Protein 4RHJ (pdb70)

Secondary structure (DSSP, 8-state):
--SSHHHHHHHHTSPPP-TT-SS----EEEEE--TTS-S---THHHHHSS--B-SSS-EEEEESSS--PPP-TTS-EEEEEEEEESS-TTS-S----HHHHHHHHHHHHHHHHTTT-EEEEESSSSTTTHHHHHHHHHH-SSSPEEEEEE-SS---SSTTSHHHHHHHTT-EEEEEEES-----HHHHHHHHHTT-EEE--------SPEEEEEEGGGB-TTT---SSS--SS-B-HHHHHHHHHT---S-EEEEEEE---GGG--B-TTS-BHHHHHHHHHHHHHH--/--TTHHHHHHHHTSPPPPTT--SS---EEEEE--TTS-S---HHHHHHHS--B-SSS-EEEEESSS--PPPPSSS-EEEEEEEEESSPTT----TTTTHHHHHHHHHHHHHHT-EEEEESSSSTHHHHHHHHHHHH-SSS--EEEEE-SS---SSTTSTTHHHHTTT--SEEEEES-----HHHHHHHHHTT-EEE--------S-EEEEEEGGGB-TTT---SSS--SS-B-HHHHHHHHHT---S-EEEEEEE---GGGS-B-TTS-BHHHHHHHHHHHHHHH-/-TTSHHHHHHHHTSPPP-STTTT-S--EEEEE--TTS-S---HHHHHHHS--B-SSS-EEEEESSSPP----TTS-EEEEEEEEESS-TTS--SPPPHHHHHHHHHHHHHHHHHTT-EEEEESSSSTHHHHHHHHHHHH-SS---EEEEE-SS---SSTTSHHHHHHTTT--SEEEEES-----TTHHHHHHHHT-EEE-------S-EEEEEEGGGB-TTT---SSS--SS-B-HHHHHHHHHT--SS-EEEEEEE---GGG--B-TTS-BHHHHHHHHHHHHHH-/-GGGHHHHHHHHTPPPP-GGGTTS---EEEEE--TTS-S---HHHHHHHS-SB-SSS-EEEEESSS--PPP-SSS-EEEEEEEEESS-TTS-S----HHHHHHHHHHHHHHHHHTT-EEEEESSSSTHHHHHHHHHHHH-SSS--EEEEE-SS---SSTTSHHHHHHHTT--SEEEEES-----HHHHHHHHHTT-EEE-TT-----SS-EEEEEEGGGB-TTT---SSS--SS-B-HHHHHHHHHT---S-EEEEEEE---GGG--B-TTS-BHHHHHHHHHHHHHHT-/-HHHHHHHHHHHTPPPP-SSSSS----EEEEE--TTS-S---HHHHHHTS--B-SSS-EEEEESSSPPP---TTS-EEEEEEEEESS-SSS-S-PPPHHHHHHHHHHHHHHHHHHTPEEEEESSSSTHHHHHHHHHHHH-SSS--EEEEE-SS---SSTTSHHHHHHHTT--SEEEEES-----HHHHHHHTTS--EEE------S-EEEEEEGGGB-TTT---SSS--SS-B-HHHHHHHHHT--SS-EEEEEEE---GGG--B-TTS-BHHHHHHHHHHHHHH--/--SSHHHHHHHHTPPPP-GGGTT----EEEEE--TTS-S---HHHHHHHS--B-SSS-EEEEESSS------SSS-EEEEEEEEESS-TTSTT----HHHHHHHHHHHHHHHHHTTPEEEEESSSSHHHHHHHHHHHHH-SSS--EEEEE-SS---SSTTSHHHHHHHTT--SEEEEES-----HHHHHHHHHTT-EEE------SS-EEEEEEGGGB-TTT---SSS--SS-B-HHHHHHHHHT--SS-EEEEEEE---GGG--B-TTS-BHHHHHHHHHHHHHHH-

Radius of gyration: 42.51 Å; Cα contacts (8 Å, |Δi|>4): 3645; chains: 6; bounding box: 91×120×102 Å

Structure (mmCIF, N/CA/C/O backbone):
data_4RHJ
#
_entry.id   4RHJ
#
_cell.length_a   139.243
_cell.length_b   139.243
_cell.length_c   90.167
_cell.angle_alpha   90.00
_cell.angle_beta   90.00
_cell.angle_gamma   120.00
#
_symmetry.space_group_name_H-M   'P 3'
#
loop_
_entity.id
_entity.type
_entity.pdbx_description
1 polymer Arginase
2 non-polymer 1,2-ETHANEDIOL
3 water water
#
loop_
_atom_site.group_PDB
_atom_site.id
_atom_site.type_symbol
_atom_site.label_atom_id
_atom_site.label_alt_id
_atom_site.label_comp_id
_atom_site.label_asym_id
_atom_site.label_entity_id
_atom_site.label_seq_id
_atom_site.pdbx_PDB_ins_code
_atom_site.Cartn_x
_atom_site.Cartn_y
_atom_site.Cartn_z
_atom_site.occupancy
_atom_site.B_iso_or_equiv
_atom_site.auth_seq_id
_atom_site.auth_comp_id
_atom_site.auth_asym_id
_atom_site.auth_atom_id
_atom_site.pdbx_PDB_model_num
ATOM 1 N N . SER A 1 19 ? 32.784 -34.557 27.750 1.00 32.75 -1 SER A N 1
ATOM 2 C CA . SER A 1 19 ? 33.571 -34.405 28.970 1.00 40.40 -1 SER A CA 1
ATOM 3 C C . SER A 1 19 ? 33.522 -32.975 29.485 1.00 34.23 -1 SER A C 1
ATOM 4 O O . SER A 1 19 ? 33.358 -32.029 28.713 1.00 30.17 -1 SER A O 1
ATOM 7 N N . HIS A 1 20 ? 33.666 -32.830 30.797 1.00 30.09 0 HIS A N 1
ATOM 8 C CA . HIS A 1 20 ? 33.677 -31.521 31.414 1.00 41.84 0 HIS A CA 1
ATOM 9 C C . HIS A 1 20 ? 35.025 -30.878 31.166 1.00 36.59 0 HIS A C 1
ATOM 10 O O . HIS A 1 20 ? 35.212 -29.678 31.368 1.00 38.25 0 HIS A O 1
ATOM 17 N N . MET A 1 21 ? 35.962 -31.698 30.713 1.00 30.67 1 MET A N 1
ATOM 18 C CA . MET A 1 21 ? 37.321 -31.253 30.456 1.00 53.68 1 MET A CA 1
ATOM 19 C C . MET A 1 21 ? 37.405 -30.307 29.260 1.00 51.18 1 MET A C 1
ATOM 20 O O . MET A 1 21 ? 38.183 -29.346 29.260 1.00 34.29 1 MET A O 1
ATOM 25 N N . PHE A 1 22 ? 36.584 -30.580 28.253 1.00 34.71 2 PHE A N 1
ATOM 26 C CA . PHE A 1 22 ? 36.651 -29.859 26.997 1.00 36.97 2 PHE A CA 1
ATOM 27 C C . PHE A 1 22 ? 35.807 -28.602 27.025 1.00 36.87 2 PHE A C 1
ATOM 28 O O . PHE A 1 22 ? 35.915 -27.761 26.133 1.00 27.18 2 PHE A O 1
ATOM 36 N N . SER A 1 23 ? 34.977 -28.489 28.059 1.00 36.02 3 SER A N 1
ATOM 37 C CA . SER A 1 23 ? 34.028 -27.390 28.198 1.00 33.19 3 SER A CA 1
ATOM 38 C C . SER A 1 23 ? 34.650 -26.047 27.841 1.00 26.35 3 SER A C 1
ATOM 39 O O . SER A 1 23 ? 34.144 -25.326 26.976 1.00 29.64 3 SER A O 1
ATOM 42 N N . LYS A 1 24 ? 35.768 -25.741 28.491 1.00 31.64 4 LYS A N 1
ATOM 43 C CA . LYS A 1 24 ? 36.510 -24.515 28.241 1.00 31.89 4 LYS A CA 1
ATOM 44 C C . LYS A 1 24 ? 37.074 -24.486 26.827 1.00 24.73 4 LYS A C 1
ATOM 45 O O . LYS A 1 24 ? 37.140 -23.419 26.222 1.00 29.91 4 LYS A O 1
ATOM 51 N N . PHE A 1 25 ? 37.479 -25.641 26.297 1.00 29.03 5 PHE A N 1
ATOM 52 C CA . PHE A 1 25 ? 37.911 -25.689 24.900 1.00 25.28 5 PHE A CA 1
ATOM 53 C C . PHE A 1 25 ? 36.690 -25.499 24.018 1.00 26.28 5 PHE A C 1
ATOM 54 O O . PHE A 1 25 ? 36.708 -24.721 23.065 1.00 31.57 5 PHE A O 1
ATOM 62 N N . LEU A 1 26 ? 35.627 -26.220 24.355 1.00 33.81 6 LEU A N 1
ATOM 63 C CA . LEU A 1 26 ? 34.376 -26.141 23.620 1.00 30.47 6 LEU A CA 1
ATOM 64 C C . LEU A 1 26 ? 33.793 -24.728 23.608 1.00 29.89 6 LEU A C 1
ATOM 65 O O . LEU A 1 26 ? 33.433 -24.230 22.544 1.00 31.96 6 LEU A O 1
ATOM 70 N N . MET A 1 27 ? 33.716 -24.092 24.780 1.00 29.41 7 MET A N 1
ATOM 71 C CA . MET A 1 27 ? 33.225 -22.713 24.916 1.00 24.64 7 MET A CA 1
ATOM 72 C C . MET A 1 27 ? 33.997 -21.758 24.024 1.00 26.89 7 MET A C 1
ATOM 73 O O . MET A 1 27 ? 33.467 -20.760 23.544 1.00 40.78 7 MET A O 1
ATOM 78 N N . ASN A 1 28 ? 35.258 -22.094 23.802 1.00 37.95 8 ASN A N 1
ATOM 79 C CA . ASN A 1 28 ? 36.184 -21.275 23.043 1.00 32.52 8 ASN A CA 1
ATOM 80 C C . ASN A 1 28 ? 36.072 -21.455 21.522 1.00 33.53 8 ASN A C 1
ATOM 81 O O . ASN A 1 28 ? 36.097 -20.473 20.777 1.00 36.78 8 ASN A O 1
ATOM 86 N N . VAL A 1 29 ? 35.951 -22.702 21.068 1.00 33.94 9 VAL A N 1
ATOM 87 C CA . VAL A 1 29 ? 35.900 -22.995 19.633 1.00 37.89 9 VAL A CA 1
ATOM 88 C C . VAL A 1 29 ? 34.668 -22.366 18.979 1.00 34.08 9 VAL A C 1
ATOM 89 O O . VAL A 1 29 ? 34.722 -21.897 17.840 1.00 29.61 9 VAL A O 1
ATOM 93 N N . LYS A 1 30 ? 33.567 -22.331 19.716 1.00 31.81 10 LYS A N 1
ATOM 94 C CA . LYS A 1 30 ? 32.313 -21.883 19.152 1.00 35.82 10 LYS A CA 1
ATOM 95 C C . LYS A 1 30 ? 32.405 -20.428 18.719 1.00 25.79 10 LYS A C 1
ATOM 96 O O . LYS A 1 30 ? 32.141 -20.105 17.567 1.00 34.96 10 LYS A O 1
ATOM 102 N N . GLY A 1 31 ? 32.811 -19.560 19.638 1.00 36.89 11 GLY A N 1
ATOM 103 C CA . GLY A 1 31 ? 32.726 -18.121 19.431 1.00 51.21 11 GLY A CA 1
ATOM 104 C C . GLY A 1 31 ? 33.851 -17.396 18.707 1.00 19.95 11 GLY A C 1
ATOM 105 O O . GLY A 1 31 ? 34.018 -16.191 18.879 1.00 21.85 11 GLY A O 1
ATOM 106 N N . VAL A 1 32 ? 34.617 -18.116 17.896 1.00 26.36 12 VAL A N 1
ATOM 107 C CA . VAL A 1 32 ? 35.715 -17.501 17.153 1.00 30.19 12 VAL A CA 1
ATOM 108 C C . VAL A 1 32 ? 35.152 -16.770 15.939 1.00 30.26 12 VAL A C 1
ATOM 109 O O . VAL A 1 32 ? 34.391 -17.348 15.171 1.00 25.76 12 VAL A O 1
ATOM 113 N N . THR A 1 33 ? 35.506 -15.495 15.790 1.00 15.27 13 THR A N 1
ATOM 114 C CA . THR A 1 33 ? 34.936 -14.660 14.739 1.00 35.04 13 THR A CA 1
ATOM 115 C C . THR A 1 33 ? 35.225 -15.308 13.400 1.00 29.64 13 THR A C 1
ATOM 116 O O . THR A 1 33 ? 36.372 -15.589 13.082 1.00 37.40 13 THR A O 1
ATOM 120 N N . PRO A 1 34 ? 34.170 -15.580 12.625 1.00 40.05 14 PRO A N 1
ATOM 121 C CA . PRO A 1 34 ? 34.314 -16.306 11.364 1.00 31.31 14 PRO A CA 1
ATOM 122 C C . PRO A 1 34 ? 35.257 -15.643 10.363 1.00 32.26 14 PRO A C 1
ATOM 123 O O . PRO A 1 34 ? 35.444 -14.425 10.362 1.00 35.38 14 PRO A O 1
ATOM 127 N N . ARG A 1 35 ? 35.856 -16.482 9.529 1.00 24.93 15 ARG A N 1
ATOM 128 C CA . ARG A 1 35 ? 36.610 -16.056 8.373 1.00 17.53 15 ARG A CA 1
ATOM 129 C C . ARG A 1 35 ? 35.760 -15.114 7.526 1.00 36.30 15 ARG A C 1
ATOM 130 O O . ARG A 1 35 ? 34.637 -15.459 7.159 1.00 61.81 15 ARG A O 1
ATOM 138 N N . GLY A 1 36 ? 36.280 -13.924 7.230 1.00 31.28 16 GLY A N 1
ATOM 139 C CA . GLY A 1 36 ? 35.521 -12.925 6.492 1.00 28.36 16 GLY A CA 1
ATOM 140 C C . GLY A 1 36 ? 35.737 -12.896 4.988 1.00 23.73 16 GLY A C 1
ATOM 141 O O . GLY A 1 36 ? 36.297 -13.826 4.400 1.00 27.73 16 GLY A O 1
ATOM 142 N N . SER A 1 37 ? 35.296 -11.803 4.371 1.00 28.67 17 SER A N 1
ATOM 143 C CA . SER A 1 37 ? 35.403 -11.603 2.925 1.00 45.29 17 SER A CA 1
ATOM 144 C C . SER A 1 37 ? 36.807 -11.192 2.474 1.00 52.75 17 SER A C 1
ATOM 145 O O . SER A 1 37 ? 37.057 -11.027 1.279 1.00 32.44 17 SER A O 1
ATOM 148 N N . ASP A 1 38 ? 37.714 -11.011 3.432 1.00 60.04 18 ASP A N 1
ATOM 149 C CA . ASP A 1 38 ? 39.132 -10.799 3.135 1.00 41.98 18 ASP A CA 1
ATOM 150 C C . ASP A 1 38 ? 39.661 -12.010 2.384 1.00 40.96 18 ASP A C 1
ATOM 151 O O . ASP A 1 38 ? 40.551 -11.906 1.540 1.00 40.43 18 ASP A O 1
ATOM 156 N N . TRP A 1 39 ? 39.089 -13.164 2.710 1.00 38.98 19 TRP A N 1
ATOM 157 C CA . TRP A 1 39 ? 39.344 -14.390 1.985 1.00 28.25 19 TRP A CA 1
ATOM 158 C C . TRP A 1 39 ? 38.240 -14.634 0.958 1.00 36.68 19 TRP A C 1
ATOM 159 O O . TRP A 1 39 ? 37.135 -15.038 1.317 1.00 38.43 19 TRP A O 1
ATOM 170 N N . ALA A 1 40 ? 38.549 -14.374 -0.312 1.00 55.37 20 ALA A N 1
ATOM 171 C CA . ALA A 1 40 ? 37.679 -14.719 -1.442 1.00 44.97 20 ALA A CA 1
ATOM 172 C C . ALA A 1 40 ? 38.433 -15.598 -2.442 1.00 37.27 20 ALA A C 1
ATOM 173 O O . ALA A 1 40 ? 39.395 -15.137 -3.057 1.00 42.88 20 ALA A O 1
ATOM 175 N N . ASN A 1 41 ? 37.993 -16.851 -2.600 1.00 40.17 21 ASN A N 1
ATOM 176 C CA . ASN A 1 41 ? 38.719 -17.862 -3.389 1.00 53.83 21 ASN A CA 1
ATOM 177 C C . ASN A 1 41 ? 40.158 -17.980 -2.867 1.00 46.79 21 ASN A C 1
ATOM 178 O O . ASN A 1 41 ? 41.122 -18.013 -3.632 1.00 46.98 21 ASN A O 1
ATOM 183 N N . ARG A 1 42 ? 40.276 -18.028 -1.542 1.00 38.12 22 ARG A N 1
ATOM 184 C CA . ARG A 1 42 ? 41.564 -18.001 -0.856 1.00 36.49 22 ARG A CA 1
ATOM 185 C C . ARG A 1 42 ? 41.760 -19.228 0.031 1.00 41.46 22 ARG A C 1
ATOM 186 O O . ARG A 1 42 ? 40.823 -19.666 0.700 1.00 44.69 22 ARG A O 1
ATOM 194 N N . LEU A 1 43 ? 42.984 -19.760 0.055 1.00 29.32 23 LEU A N 1
ATOM 195 C CA . LEU A 1 43 ? 43.308 -20.939 0.868 1.00 24.09 23 LEU A CA 1
ATOM 196 C C . LEU A 1 43 ? 43.574 -20.579 2.325 1.00 27.29 23 LEU A C 1
ATOM 197 O O . LEU A 1 43 ? 44.424 -19.742 2.620 1.00 30.05 23 LEU A O 1
ATOM 202 N N . GLY A 1 44 ? 42.864 -21.239 3.234 1.00 29.72 24 GLY A N 1
ATOM 203 C CA . GLY A 1 44 ? 43.019 -20.974 4.650 1.00 21.37 24 GLY A CA 1
ATOM 204 C C . GLY A 1 44 ? 41.781 -20.290 5.182 1.00 27.53 24 GLY A C 1
ATOM 205 O O . GLY A 1 44 ? 40.763 -20.249 4.498 1.00 42.94 24 GLY A O 1
ATOM 206 N N . PRO A 1 45 ? 41.857 -19.742 6.403 1.00 30.50 25 PRO A N 1
ATOM 207 C CA . PRO A 1 45 ? 43.029 -19.780 7.282 1.00 27.74 25 PRO A CA 1
ATOM 208 C C . PRO A 1 45 ? 43.174 -21.121 7.964 1.00 9.58 25 PRO A C 1
ATOM 209 O O . PRO A 1 45 ? 42.404 -22.027 7.701 1.00 22.63 25 PRO A O 1
ATOM 213 N N . VAL A 1 46 ? 44.137 -21.236 8.855 1.00 22.32 26 VAL A N 1
ATOM 214 C CA . VAL A 1 46 ? 44.333 -22.473 9.581 1.00 33.92 26 VAL A CA 1
ATOM 215 C C . VAL A 1 46 ? 43.911 -22.303 11.046 1.00 16.13 26 VAL A C 1
ATOM 216 O O . VAL A 1 46 ? 44.083 -21.242 11.630 1.00 16.04 26 VAL A O 1
ATOM 220 N N . ALA A 1 47 ? 43.314 -23.343 11.613 1.00 14.55 27 ALA A N 1
ATOM 221 C CA . ALA A 1 47 ? 42.974 -23.354 13.039 1.00 26.43 27 ALA A CA 1
ATOM 222 C C . ALA A 1 47 ? 43.574 -24.561 13.761 1.00 19.74 27 ALA A C 1
ATOM 223 O O . ALA A 1 47 ? 43.358 -25.712 13.381 1.00 20.90 27 ALA A O 1
ATOM 225 N N . LEU A 1 48 ? 44.287 -24.265 14.839 1.00 40.66 28 LEU A N 1
ATOM 226 C CA . LEU A 1 48 ? 45.141 -25.219 15.528 1.00 23.22 28 LEU A CA 1
ATOM 227 C C . LEU A 1 48 ? 44.555 -25.638 16.863 1.00 22.76 28 LEU A C 1
ATOM 228 O O . LEU A 1 48 ? 44.114 -24.804 17.635 1.00 24.81 28 LEU A O 1
ATOM 233 N N . PHE A 1 49 ? 44.570 -26.928 17.162 1.00 29.79 29 PHE A N 1
ATOM 234 C CA . PHE A 1 49 ? 44.337 -27.320 18.533 1.00 22.99 29 PHE A CA 1
ATOM 235 C C . PHE A 1 49 ? 45.148 -28.546 18.905 1.00 21.50 29 PHE A C 1
ATOM 236 O O . PHE A 1 49 ? 45.728 -29.199 18.051 1.00 22.32 29 PHE A O 1
ATOM 244 N N . GLY A 1 50 ? 45.209 -28.816 20.206 1.00 31.13 30 GLY A N 1
ATOM 245 C CA . GLY A 1 50 ? 45.954 -29.936 20.737 1.00 26.38 30 GLY A CA 1
ATOM 246 C C . GLY A 1 50 ? 45.030 -31.058 21.132 1.00 17.38 30 GLY A C 1
ATOM 247 O O . GLY A 1 50 ? 44.089 -30.863 21.880 1.00 21.97 30 GLY A O 1
ATOM 248 N N . TYR A 1 51 ? 45.321 -32.237 20.615 1.00 15.59 31 TYR A N 1
ATOM 249 C CA . TYR A 1 51 ? 44.498 -33.408 20.799 1.00 16.12 31 TYR A CA 1
ATOM 250 C C . TYR A 1 51 ? 45.294 -34.503 21.537 1.00 20.03 31 TYR A C 1
ATOM 251 O O . TYR A 1 51 ? 46.424 -34.806 21.166 1.00 22.39 31 TYR A O 1
ATOM 260 N N . GLY A 1 52 ? 44.713 -35.105 22.572 1.00 19.89 32 GLY A N 1
ATOM 261 C CA . GLY A 1 52 ? 45.496 -35.957 23.457 1.00 19.15 32 GLY A CA 1
ATOM 262 C C . GLY A 1 52 ? 45.046 -37.391 23.628 1.00 13.89 32 GLY A C 1
ATOM 263 O O . GLY A 1 52 ? 45.438 -38.035 24.586 1.00 14.71 32 GLY A O 1
ATOM 264 N N . ALA A 1 53 ? 44.267 -37.910 22.683 1.00 20.12 33 ALA A N 1
ATOM 265 C CA . ALA A 1 53 ? 43.728 -39.262 22.805 1.00 20.38 33 ALA A CA 1
ATOM 266 C C . ALA A 1 53 ? 44.794 -40.357 22.706 1.00 23.96 33 ALA A C 1
ATOM 267 O O . ALA A 1 53 ? 45.645 -40.340 21.823 1.00 22.41 33 ALA A O 1
ATOM 269 N N . GLY A 1 54 ? 44.745 -41.317 23.619 1.00 15.70 34 GLY A N 1
ATOM 270 C CA . GLY A 1 54 ? 45.693 -42.423 23.578 1.00 17.06 34 GLY A CA 1
ATOM 271 C C . GLY A 1 54 ? 47.141 -42.135 23.943 1.00 20.80 34 GLY A C 1
ATOM 272 O O . GLY A 1 54 ? 48.007 -42.997 23.779 1.00 24.21 34 GLY A O 1
ATOM 273 N N . MET A 1 55 ? 47.400 -40.927 24.439 1.00 33.40 35 MET A N 1
ATOM 274 C CA . MET A 1 55 ? 48.714 -40.503 24.921 1.00 18.75 35 MET A CA 1
ATOM 275 C C . MET A 1 55 ? 48.556 -40.038 26.370 1.00 19.08 35 MET A C 1
ATOM 276 O O . MET A 1 55 ? 47.448 -39.711 26.771 1.00 21.89 35 MET A O 1
ATOM 281 N N . PRO A 1 56 ? 49.651 -40.005 27.156 1.00 22.70 36 PRO A N 1
ATOM 282 C CA . PRO A 1 56 ? 49.645 -39.463 28.525 1.00 27.59 36 PRO A CA 1
ATOM 283 C C . PRO A 1 56 ? 48.886 -38.144 28.701 1.00 16.43 36 PRO A C 1
ATOM 284 O O . PRO A 1 56 ? 48.623 -37.443 27.731 1.00 22.21 36 PRO A O 1
ATOM 288 N N . ARG A 1 57 ? 48.548 -37.815 29.943 1.00 23.79 37 ARG A N 1
ATOM 289 C CA . ARG A 1 57 ? 47.746 -36.629 30.229 1.00 25.20 37 ARG A CA 1
ATOM 290 C C . ARG A 1 57 ? 48.462 -35.318 29.885 1.00 37.71 37 ARG A C 1
ATOM 291 O O . ARG A 1 57 ? 47.830 -34.332 29.491 1.00 31.64 37 ARG A O 1
ATOM 299 N N . ARG A 1 58 ? 49.779 -35.295 30.047 1.00 32.77 38 ARG A N 1
ATOM 300 C CA . ARG A 1 58 ? 50.533 -34.111 29.674 1.00 37.38 38 ARG A CA 1
ATOM 301 C C . ARG A 1 58 ? 50.825 -34.138 28.182 1.00 26.27 38 ARG A C 1
ATOM 302 O O . ARG A 1 58 ? 51.442 -35.081 27.668 1.00 39.84 38 ARG A O 1
ATOM 310 N N . ALA A 1 59 ? 50.354 -33.102 27.495 1.00 35.03 39 ALA A N 1
ATOM 311 C CA . ALA A 1 59 ? 50.643 -32.904 26.083 1.00 26.41 39 ALA A CA 1
ATOM 312 C C . ALA A 1 59 ? 51.393 -31.600 25.871 1.00 14.64 39 ALA A C 1
ATOM 313 O O . ALA A 1 59 ? 50.793 -30.532 25.830 1.00 28.09 39 ALA A O 1
ATOM 315 N N . PRO A 1 60 ? 52.716 -31.681 25.754 1.00 19.32 40 PRO A N 1
ATOM 316 C CA . PRO A 1 60 ? 53.472 -30.466 25.454 1.00 19.54 40 PRO A CA 1
ATOM 317 C C . PRO A 1 60 ? 53.350 -30.121 23.978 1.00 20.42 40 PRO A C 1
ATOM 318 O O . PRO A 1 60 ? 52.434 -29.401 23.622 1.00 24.01 40 PRO A O 1
ATOM 322 N N . LEU A 1 61 ? 54.248 -30.672 23.162 1.00 24.20 41 LEU A N 1
ATOM 323 C CA . LEU A 1 61 ? 54.270 -30.568 21.692 1.00 27.53 41 LEU A CA 1
ATOM 324 C C . LEU A 1 61 ? 53.519 -29.413 21.021 1.00 22.57 41 LEU A C 1
ATOM 325 O O . LEU A 1 61 ? 54.109 -28.657 20.250 1.00 15.53 41 LEU A O 1
ATOM 330 N N . LEU A 1 62 ? 52.231 -29.272 21.312 1.00 19.78 42 LEU A N 1
ATOM 331 C CA . LEU A 1 62 ? 51.491 -28.122 20.875 1.00 8.62 42 LEU A CA 1
ATOM 332 C C . LEU A 1 62 ? 52.278 -26.946 21.387 1.00 12.00 42 LEU A C 1
ATOM 333 O O . LEU A 1 62 ? 52.894 -26.239 20.601 1.00 27.52 42 LEU A O 1
ATOM 338 N N . ASP A 1 63 ? 52.320 -26.794 22.712 1.00 20.04 43 ASP A N 1
ATOM 339 C CA . ASP A 1 63 ? 53.055 -25.724 23.381 1.00 15.93 43 ASP A CA 1
ATOM 340 C C . ASP A 1 63 ? 54.522 -25.620 22.922 1.00 17.57 43 ASP A C 1
ATOM 341 O O . ASP A 1 63 ? 55.090 -24.537 22.895 1.00 13.49 43 ASP A O 1
ATOM 346 N N . PHE A 1 64 ? 55.116 -26.762 22.566 1.00 21.20 44 PHE A N 1
ATOM 347 C CA . PHE A 1 64 ? 56.464 -26.821 22.018 1.00 12.62 44 PHE A CA 1
ATOM 348 C C . PHE A 1 64 ? 56.506 -26.247 20.594 1.00 10.81 44 PHE A C 1
ATOM 349 O O . PHE A 1 64 ? 57.462 -25.586 20.218 1.00 18.88 44 PHE A O 1
ATOM 357 N N . PHE A 1 65 ? 55.452 -26.484 19.823 1.00 17.65 45 PHE A N 1
ATOM 358 C CA . PHE A 1 65 ? 55.324 -25.925 18.478 1.00 19.64 45 PHE A CA 1
ATOM 359 C C . PHE A 1 65 ? 55.112 -24.415 18.504 1.00 30.87 45 PHE A C 1
ATOM 360 O O . PHE A 1 65 ? 55.516 -23.695 17.590 1.00 29.93 45 PHE A O 1
ATOM 368 N N . LEU A 1 66 ? 54.464 -23.934 19.555 1.00 30.60 46 LEU A N 1
ATOM 369 C CA . LEU A 1 66 ? 54.178 -22.515 19.657 1.00 30.86 46 LEU A CA 1
ATOM 370 C C . LEU A 1 66 ? 55.422 -21.737 20.052 1.00 16.26 46 LEU A C 1
ATOM 371 O O . LEU A 1 66 ? 55.520 -20.545 19.771 1.00 21.27 46 LEU A O 1
ATOM 376 N N . GLN A 1 67 ? 56.388 -22.423 20.658 1.00 14.90 47 GLN A N 1
ATOM 377 C CA . GLN A 1 67 ? 57.618 -21.773 21.113 1.00 20.17 47 GLN A CA 1
ATOM 378 C C . GLN A 1 67 ? 58.747 -21.929 20.086 1.00 24.06 47 GLN A C 1
ATOM 379 O O . GLN A 1 67 ? 59.845 -21.389 20.244 1.00 17.45 47 GLN A O 1
ATOM 385 N N . SER A 1 68 ? 58.437 -22.652 19.017 1.00 30.25 48 SER A N 1
ATOM 386 C CA . SER A 1 68 ? 59.386 -22.972 17.962 1.00 20.50 48 SER A CA 1
ATOM 387 C C . SER A 1 68 ? 59.533 -21.818 16.971 1.00 18.50 48 SER A C 1
ATOM 388 O O . SER A 1 68 ? 58.663 -20.949 16.896 1.00 20.16 48 SER A O 1
ATOM 391 N N . PRO A 1 69 ? 60.639 -21.795 16.215 1.00 21.05 49 PRO A N 1
ATOM 392 C CA . PRO A 1 69 ? 60.811 -20.784 15.179 1.00 22.06 49 PRO A CA 1
ATOM 393 C C . PRO A 1 69 ? 59.627 -20.716 14.214 1.00 14.07 49 PRO A C 1
ATOM 394 O O . PRO A 1 69 ? 59.047 -21.741 13.849 1.00 13.88 49 PRO A O 1
ATOM 398 N N . ARG A 1 70 ? 59.267 -19.501 13.816 1.00 27.53 50 ARG A N 1
ATOM 399 C CA . ARG A 1 70 ? 58.170 -19.300 12.873 1.00 21.26 50 ARG A CA 1
ATOM 400 C C . ARG A 1 70 ? 58.664 -19.391 11.431 1.00 22.88 50 ARG A C 1
ATOM 401 O O . ARG A 1 70 ? 57.869 -19.497 10.499 1.00 21.77 50 ARG A O 1
ATOM 409 N N . ASP A 1 71 ? 59.989 -19.370 11.270 1.00 26.02 51 ASP A N 1
ATOM 410 C CA . ASP A 1 71 ? 60.630 -19.396 9.961 1.00 23.29 51 ASP A CA 1
ATOM 411 C C . ASP A 1 71 ? 60.571 -20.763 9.322 1.00 18.14 51 ASP A C 1
ATOM 412 O O . ASP A 1 71 ? 61.224 -21.686 9.782 1.00 28.71 51 ASP A O 1
ATOM 417 N N . CYS A 1 72 ? 59.806 -20.864 8.239 1.00 26.43 52 CYS A N 1
ATOM 418 C CA . CYS A 1 72 ? 59.573 -22.117 7.534 1.00 32.70 52 CYS A CA 1
ATOM 419 C C . CYS A 1 72 ? 60.756 -22.548 6.668 1.00 41.62 52 CYS A C 1
ATOM 420 O O . CYS A 1 72 ? 61.714 -21.795 6.484 1.00 37.92 52 CYS A O 1
ATOM 423 N N . ASP A 1 73 ? 60.675 -23.769 6.142 1.00 34.28 53 ASP A N 1
ATOM 424 C CA . ASP A 1 73 ? 61.694 -24.290 5.249 1.00 25.97 53 ASP A CA 1
ATOM 425 C C . ASP A 1 73 ? 61.623 -23.511 3.945 1.00 31.09 53 ASP A C 1
ATOM 426 O O . ASP A 1 73 ? 62.643 -23.100 3.387 1.00 31.35 53 ASP A O 1
ATOM 431 N N . HIS A 1 74 ? 60.389 -23.289 3.498 1.00 37.49 54 HIS A N 1
ATOM 432 C CA . HIS A 1 74 ? 60.080 -22.548 2.284 1.00 28.25 54 HIS A CA 1
ATOM 433 C C . HIS A 1 74 ? 59.771 -21.111 2.629 1.00 27.05 54 HIS A C 1
ATOM 434 O O . HIS A 1 74 ? 59.503 -20.788 3.784 1.00 34.49 54 HIS A O 1
ATOM 441 N N . TYR A 1 75 ? 59.777 -20.252 1.621 1.00 26.41 55 TYR A N 1
ATOM 442 C CA . TYR A 1 75 ? 59.780 -18.823 1.871 1.00 32.86 55 TYR A CA 1
ATOM 443 C C . TYR A 1 75 ? 58.380 -18.282 2.155 1.00 24.29 55 TYR A C 1
ATOM 444 O O . TYR A 1 75 ? 57.845 -17.453 1.427 1.00 33.35 55 TYR A O 1
ATOM 453 N N . ALA A 1 76 ? 57.807 -18.783 3.246 1.00 43.96 56 ALA A N 1
ATOM 454 C CA . ALA A 1 76 ? 56.619 -18.214 3.879 1.00 31.50 56 ALA A CA 1
ATOM 455 C C . ALA A 1 76 ? 56.827 -18.247 5.396 1.00 42.52 56 ALA A C 1
ATOM 456 O O . ALA A 1 76 ? 57.636 -19.032 5.886 1.00 27.43 56 ALA A O 1
ATOM 458 N N . GLU A 1 77 ? 56.127 -17.392 6.139 1.00 31.20 57 GLU A N 1
ATOM 459 C CA . GLU A 1 77 ? 56.291 -17.346 7.592 1.00 35.05 57 GLU A CA 1
ATOM 460 C C . GLU A 1 77 ? 54.963 -17.530 8.352 1.00 40.49 57 GLU A C 1
ATOM 461 O O . GLU A 1 77 ? 53.961 -16.894 8.014 1.00 25.52 57 GLU A O 1
ATOM 467 N N . LEU A 1 78 ? 54.957 -18.398 9.370 1.00 17.44 58 LEU A N 1
ATOM 468 C CA . LEU A 1 78 ? 53.758 -18.592 10.194 1.00 15.69 58 LEU A CA 1
ATOM 469 C C . LEU A 1 78 ? 53.490 -17.364 11.067 1.00 31.11 58 LEU A C 1
ATOM 470 O O . LEU A 1 78 ? 54.431 -16.710 11.531 1.00 33.58 58 LEU A O 1
ATOM 475 N N . THR A 1 79 ? 52.206 -17.051 11.270 1.00 29.36 59 THR A N 1
ATOM 476 C CA . THR A 1 79 ? 51.776 -15.975 12.168 1.00 34.74 59 THR A CA 1
ATOM 477 C C . THR A 1 79 ? 50.645 -16.487 13.092 1.00 21.21 59 THR A C 1
ATOM 478 O O . THR A 1 79 ? 49.592 -16.893 12.617 1.00 30.68 59 THR A O 1
ATOM 482 N N . ILE A 1 80 ? 50.869 -16.473 14.407 1.00 24.25 60 ILE A N 1
ATOM 483 C CA . ILE A 1 80 ? 49.952 -17.115 15.365 1.00 23.86 60 ILE A CA 1
ATOM 484 C C . ILE A 1 80 ? 49.088 -16.143 16.199 1.00 23.68 60 ILE A C 1
ATOM 485 O O . ILE A 1 80 ? 49.602 -15.328 16.972 1.00 21.87 60 ILE A O 1
ATOM 490 N N . HIS A 1 81 ? 47.769 -16.269 16.035 1.00 35.26 61 HIS A N 1
ATOM 491 C CA . HIS A 1 81 ? 46.762 -15.413 16.682 1.00 29.92 61 HIS A CA 1
ATOM 492 C C . HIS A 1 81 ? 45.807 -16.196 17.569 1.00 28.62 61 HIS A C 1
ATOM 493 O O . HIS A 1 81 ? 45.355 -17.286 17.216 1.00 26.70 61 HIS A O 1
ATOM 500 N N . ASP A 1 82 ? 45.463 -15.609 18.705 1.00 42.17 62 ASP A N 1
ATOM 501 C CA . ASP A 1 82 ? 44.591 -16.272 19.658 1.00 43.83 62 ASP A CA 1
ATOM 502 C C . ASP A 1 82 ? 43.125 -15.802 19.535 1.00 25.60 62 ASP A C 1
ATOM 503 O O . ASP A 1 82 ? 42.192 -16.550 19.854 1.00 25.17 62 ASP A O 1
ATOM 508 N N . LYS A 1 83 ? 42.935 -14.578 19.043 1.00 42.70 63 LYS A N 1
ATOM 509 C CA . LYS A 1 83 ? 41.609 -13.976 18.900 1.00 30.27 63 LYS A CA 1
ATOM 510 C C . LYS A 1 83 ? 41.259 -13.668 17.448 1.00 35.29 63 LYS A C 1
ATOM 511 O O . LYS A 1 83 ? 42.136 -13.583 16.595 1.00 44.33 63 LYS A O 1
ATOM 517 N N . GLY A 1 84 ? 39.972 -13.473 17.182 1.00 56.87 64 GLY A N 1
ATOM 518 C CA . GLY A 1 84 ? 39.504 -13.153 15.844 1.00 47.51 64 GLY A CA 1
ATOM 519 C C . GLY A 1 84 ? 38.631 -11.909 15.771 1.00 51.00 64 GLY A C 1
ATOM 520 O O . GLY A 1 84 ? 38.051 -11.486 16.775 1.00 39.92 64 GLY A O 1
ATOM 521 N N . PRO A 1 85 ? 38.498 -11.330 14.566 1.00 31.70 65 PRO A N 1
ATOM 522 C CA . PRO A 1 85 ? 39.010 -11.852 13.291 1.00 39.37 65 PRO A CA 1
ATOM 523 C C . PRO A 1 85 ? 40.482 -11.538 12.969 1.00 51.93 65 PRO A C 1
ATOM 524 O O . PRO A 1 85 ? 41.101 -10.647 13.556 1.00 38.54 65 PRO A O 1
ATOM 528 N N . ILE A 1 86 ? 41.021 -12.298 12.017 1.00 43.70 66 ILE A N 1
ATOM 529 C CA . ILE A 1 86 ? 42.392 -12.137 11.545 1.00 33.70 66 ILE A CA 1
ATOM 530 C C . ILE A 1 86 ? 42.365 -11.680 10.082 1.00 47.65 66 ILE A C 1
ATOM 531 O O . ILE A 1 86 ? 41.388 -11.927 9.372 1.00 39.71 66 ILE A O 1
ATOM 536 N N . GLU A 1 87 ? 43.426 -11.013 9.631 1.00 51.32 67 GLU A N 1
ATOM 537 C CA . GLU A 1 87 ? 43.434 -10.406 8.301 1.00 39.44 67 GLU A CA 1
ATOM 538 C C . GLU A 1 87 ? 44.240 -11.229 7.302 1.00 27.68 67 GLU A C 1
ATOM 539 O O . GLU A 1 87 ? 45.177 -11.921 7.672 1.00 26.10 67 GLU A O 1
ATOM 545 N N . CYS A 1 88 ? 43.860 -11.139 6.032 1.00 36.22 68 CYS A N 1
ATOM 546 C CA . CYS A 1 88 ? 44.492 -11.892 4.957 1.00 29.95 68 CYS A CA 1
ATOM 547 C C . CYS A 1 88 ? 45.682 -11.127 4.379 1.00 50.68 68 CYS A C 1
ATOM 548 O O . CYS A 1 88 ? 45.577 -9.930 4.134 1.00 61.74 68 CYS A O 1
ATOM 551 N N . PRO A 1 89 ? 46.823 -11.818 4.173 1.00 56.97 69 PRO A N 1
ATOM 552 C CA . PRO A 1 89 ? 48.017 -11.272 3.502 1.00 40.06 69 PRO A CA 1
ATOM 553 C C . PRO A 1 89 ? 47.727 -10.918 2.034 1.00 40.12 69 PRO A C 1
ATOM 554 O O . PRO A 1 89 ? 46.671 -11.322 1.545 1.00 38.65 69 PRO A O 1
ATOM 558 N N . PRO A 1 90 ? 48.587 -10.152 1.377 1.00 53.31 70 PRO A N 1
ATOM 559 C CA . PRO A 1 90 ? 48.280 -9.749 0.006 1.00 58.90 70 PRO A CA 1
ATOM 560 C C . PRO A 1 90 ? 49.246 -10.330 -1.009 1.00 50.17 70 PRO A C 1
ATOM 561 O O . PRO A 1 90 ? 50.444 -10.055 -0.953 1.00 50.75 70 PRO A O 1
ATOM 565 N N . GLU A 1 91 ? 48.719 -11.113 -1.942 1.00 39.20 71 GLU A N 1
ATOM 566 C CA . GLU A 1 91 ? 49.486 -11.516 -3.106 1.00 55.07 71 GLU A CA 1
ATOM 567 C C . GLU A 1 91 ? 50.807 -12.187 -2.758 1.00 38.82 71 GLU A C 1
ATOM 568 O O . GLU A 1 91 ? 50.867 -13.168 -2.021 1.00 49.27 71 GLU A O 1
ATOM 574 N N . THR A 1 92 ? 51.859 -11.626 -3.338 1.00 58.01 72 THR A N 1
ATOM 575 C CA . THR A 1 92 ? 53.205 -12.199 -3.383 1.00 58.57 72 THR A CA 1
ATOM 576 C C . THR A 1 92 ? 53.924 -12.269 -2.022 1.00 70.99 72 THR A C 1
ATOM 577 O O . THR A 1 92 ? 54.777 -13.141 -1.811 1.00 62.46 72 THR A O 1
ATOM 581 N N . VAL A 1 93 ? 53.589 -11.358 -1.106 1.00 55.59 73 VAL A N 1
ATOM 582 C CA . VAL A 1 93 ? 54.164 -11.390 0.241 1.00 56.46 73 VAL A CA 1
ATOM 583 C C . VAL A 1 93 ? 53.408 -12.363 1.139 1.00 55.39 73 VAL A C 1
ATOM 584 O O . VAL A 1 93 ? 52.226 -12.174 1.442 1.00 53.70 73 VAL A O 1
ATOM 588 N N . MET A 1 94 ? 54.118 -13.390 1.585 1.00 55.87 74 MET A N 1
ATOM 589 C CA . MET A 1 94 ? 53.495 -14.530 2.224 1.00 20.41 74 MET A CA 1
ATOM 590 C C . MET A 1 94 ? 53.575 -14.480 3.751 1.00 33.38 74 MET A C 1
ATOM 591 O O . MET A 1 94 ? 54.648 -14.349 4.342 1.00 26.20 74 MET A O 1
ATOM 596 N N . PHE A 1 95 ? 52.409 -14.543 4.374 1.00 27.62 75 PHE A N 1
ATOM 597 C CA . PHE A 1 95 ? 52.286 -14.874 5.783 1.00 30.33 75 PHE A CA 1
ATOM 598 C C . PHE A 1 95 ? 51.519 -16.186 5.828 1.00 22.84 75 PHE A C 1
ATOM 599 O O . PHE A 1 95 ? 51.097 -16.681 4.787 1.00 33.52 75 PHE A O 1
ATOM 607 N N . MET A 1 96 ? 51.359 -16.767 7.010 1.00 20.22 76 MET A N 1
ATOM 608 C CA . MET A 1 96 ? 50.472 -17.922 7.185 1.00 26.56 76 MET A CA 1
ATOM 609 C C . MET A 1 96 ? 49.779 -17.884 8.546 1.00 17.28 76 MET A C 1
ATOM 610 O O . MET A 1 96 ? 50.204 -18.578 9.479 1.00 28.57 76 MET A O 1
ATOM 615 N N . PRO A 1 97 ? 48.707 -17.078 8.653 1.00 20.28 77 PRO A N 1
ATOM 616 C CA . PRO A 1 97 ? 47.976 -16.777 9.889 1.00 23.99 77 PRO A CA 1
ATOM 617 C C . PRO A 1 97 ? 47.282 -17.980 10.524 1.00 26.71 77 PRO A C 1
ATOM 618 O O . PRO A 1 97 ? 46.292 -18.481 10.003 1.00 30.76 77 PRO A O 1
ATOM 622 N N . VAL A 1 98 ? 47.779 -18.419 11.671 1.00 22.88 78 VAL A N 1
ATOM 623 C CA . VAL A 1 98 ? 47.203 -19.590 12.301 1.00 24.12 78 VAL A CA 1
ATOM 624 C C . VAL A 1 98 ? 46.575 -19.285 13.655 1.00 18.17 78 VAL A C 1
ATOM 625 O O . VAL A 1 98 ? 47.157 -18.626 14.522 1.00 19.64 78 VAL A O 1
ATOM 629 N N . LEU A 1 99 ? 45.362 -19.801 13.799 1.00 29.02 79 LEU A N 1
ATOM 630 C CA . LEU A 1 99 ? 44.511 -19.602 14.954 1.00 27.60 79 LEU A CA 1
ATOM 631 C C . LEU A 1 99 ? 44.720 -20.673 16.019 1.00 19.52 79 LEU A C 1
ATOM 632 O O . LEU A 1 99 ? 44.379 -21.829 15.801 1.00 27.29 79 LEU A O 1
ATOM 637 N N . ASN A 1 100 ? 45.262 -20.284 17.171 1.00 25.98 80 ASN A N 1
ATOM 638 C CA . ASN A 1 100 ? 45.476 -21.219 18.276 1.00 30.97 80 ASN A CA 1
ATOM 639 C C . ASN A 1 100 ? 44.248 -21.466 19.155 1.00 21.79 80 ASN A C 1
ATOM 640 O O . ASN A 1 100 ? 43.876 -20.614 19.974 1.00 31.31 80 ASN A O 1
ATOM 645 N N . CYS A 1 101 ? 43.639 -22.640 19.007 1.00 13.04 81 CYS A N 1
ATOM 646 C CA . CYS A 1 101 ? 42.515 -23.004 19.863 1.00 26.12 81 CYS A CA 1
ATOM 647 C C . CYS A 1 101 ? 42.986 -23.754 21.101 1.00 28.17 81 CYS A C 1
ATOM 648 O O . CYS A 1 101 ? 42.166 -24.185 21.908 1.00 50.21 81 CYS A O 1
ATOM 651 N N . GLY A 1 102 ? 44.297 -23.931 21.243 1.00 19.07 82 GLY A N 1
ATOM 652 C CA . GLY A 1 102 ? 44.842 -24.585 22.421 1.00 24.27 82 GLY A CA 1
ATOM 653 C C . GLY A 1 102 ? 44.481 -26.054 22.606 1.00 34.34 82 GLY A C 1
ATOM 654 O O . GLY A 1 102 ? 44.033 -26.723 21.682 1.00 17.44 82 GLY A O 1
ATOM 655 N N . GLN A 1 103 ? 44.668 -26.554 23.825 1.00 40.77 83 GLN A N 1
ATOM 656 C CA . GLN A 1 103 ? 44.452 -27.967 24.128 1.00 27.48 83 GLN A CA 1
ATOM 657 C C . GLN A 1 103 ? 42.991 -28.311 24.397 1.00 26.19 83 GLN A C 1
ATOM 658 O O . GLN A 1 103 ? 42.295 -27.586 25.107 1.00 25.54 83 GLN A O 1
ATOM 664 N N . MET A 1 104 ? 42.539 -29.433 23.845 1.00 20.18 84 MET A N 1
ATOM 665 C CA . MET A 1 104 ? 41.255 -30.024 24.224 1.00 19.56 84 MET A CA 1
ATOM 666 C C . MET A 1 104 ? 41.092 -30.140 25.748 1.00 28.44 84 MET A C 1
ATOM 667 O O . MET A 1 104 ? 40.103 -29.697 26.325 1.00 32.99 84 MET A O 1
ATOM 672 N N . LEU A 1 105 ? 42.083 -30.734 26.392 1.00 31.13 85 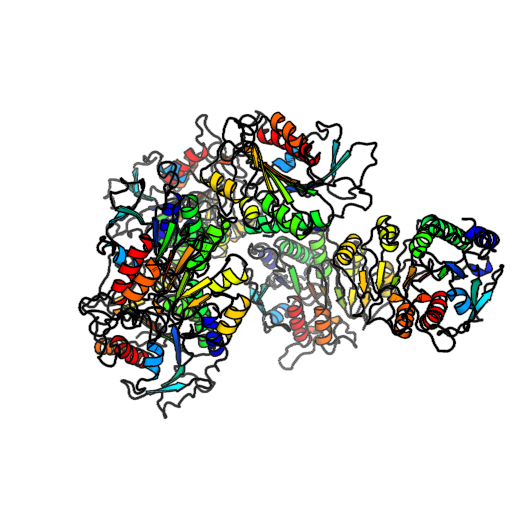LEU A N 1
ATOM 673 C CA . LEU A 1 105 ? 42.017 -31.054 27.811 1.00 29.58 85 LEU A CA 1
ATOM 674 C C . LEU A 1 105 ? 42.387 -29.850 28.681 1.00 32.64 85 LEU A C 1
ATOM 675 O O . LEU A 1 105 ? 43.519 -29.373 28.641 1.00 27.23 85 LEU A O 1
ATOM 680 N N . ASP A 1 106 ? 41.436 -29.351 29.463 1.00 30.92 86 ASP A N 1
ATOM 681 C CA . ASP A 1 106 ? 41.758 -28.280 30.399 1.00 43.47 86 ASP A CA 1
ATOM 682 C C . ASP A 1 106 ? 42.610 -28.801 31.549 1.00 59.97 86 ASP A C 1
ATOM 683 O O . ASP A 1 106 ? 42.151 -29.600 32.360 1.00 55.61 86 ASP A O 1
ATOM 688 N N . GLU A 1 107 ? 43.841 -28.308 31.637 1.00 66.07 87 GLU A N 1
ATOM 689 C CA . GLU A 1 107 ? 44.762 -28.735 32.683 1.00 67.99 87 GLU A CA 1
ATOM 690 C C . GLU A 1 107 ? 44.459 -28.316 34.125 1.00 75.42 87 GLU A C 1
ATOM 691 O O . GLU A 1 107 ? 45.332 -28.394 34.991 1.00 86.34 87 GLU A O 1
ATOM 697 N N . ALA A 1 108 ? 43.219 -27.888 34.375 1.00 62.49 88 ALA A N 1
ATOM 698 C CA . ALA A 1 108 ? 42.817 -27.222 35.619 1.00 60.24 88 ALA A CA 1
ATOM 699 C C . ALA A 1 108 ? 41.324 -27.346 35.923 1.00 61.25 88 ALA A C 1
ATOM 700 O O . ALA A 1 108 ? 40.755 -26.473 36.574 1.00 52.44 88 ALA A O 1
ATOM 702 N N . ALA A 1 109 ? 40.688 -28.415 35.458 1.00 66.81 89 ALA A N 1
ATOM 703 C CA . ALA A 1 109 ? 39.253 -28.578 35.666 1.00 52.44 89 ALA A CA 1
ATOM 704 C C . ALA A 1 109 ? 38.898 -30.011 36.023 1.00 51.52 89 ALA A C 1
ATOM 705 O O . ALA A 1 109 ? 37.733 -30.396 35.998 1.00 53.24 89 ALA A O 1
ATOM 707 N N . GLY A 1 110 ? 39.914 -30.801 36.345 1.00 68.93 90 GLY A N 1
ATOM 708 C CA . GLY A 1 110 ? 39.696 -32.140 36.846 1.00 62.22 90 GLY A CA 1
ATOM 709 C C . GLY A 1 110 ? 40.799 -33.114 36.493 1.00 66.24 90 GLY A C 1
ATOM 710 O O . GLY A 1 110 ? 41.832 -32.743 35.929 1.00 57.74 90 GLY A O 1
ATOM 711 N N . THR A 1 111 ? 40.574 -34.372 36.853 1.00 68.88 91 THR A N 1
ATOM 712 C CA . THR A 1 111 ? 41.450 -35.458 36.457 1.00 57.79 91 THR A CA 1
ATOM 713 C C . THR A 1 111 ? 40.647 -36.469 35.663 1.00 43.52 91 THR A C 1
ATOM 714 O O . THR A 1 111 ? 41.175 -37.493 35.256 1.00 50.10 91 THR A O 1
ATOM 718 N N . GLU A 1 112 ? 39.366 -36.181 35.448 1.00 43.30 92 GLU A N 1
ATOM 719 C CA . GLU A 1 112 ? 38.488 -37.096 34.722 1.00 40.41 92 GLU A CA 1
ATOM 720 C C . GLU A 1 112 ? 38.800 -37.098 33.237 1.00 60.96 92 GLU A C 1
ATOM 721 O O . GLU A 1 112 ? 38.141 -36.413 32.452 1.00 70.09 92 GLU A O 1
ATOM 727 N N . THR A 1 113 ? 39.801 -37.880 32.854 1.00 60.54 93 THR A N 1
ATOM 728 C CA . THR A 1 113 ? 40.212 -37.974 31.461 1.00 46.40 93 THR A CA 1
ATOM 729 C C . THR A 1 113 ? 39.163 -38.699 30.633 1.00 37.05 93 THR A C 1
ATOM 730 O O . THR A 1 113 ? 38.685 -39.762 31.012 1.00 34.13 93 THR A O 1
ATOM 734 N N . PRO A 1 114 ? 38.800 -38.113 29.489 1.00 38.58 94 PRO A N 1
ATOM 735 C CA . PRO A 1 114 ? 37.734 -38.594 28.607 1.00 33.17 94 PRO A CA 1
ATOM 736 C C . PRO A 1 114 ? 37.905 -40.029 28.123 1.00 34.85 94 PRO A C 1
ATOM 737 O O . PRO A 1 114 ? 38.964 -40.644 28.260 1.00 34.23 94 PRO A O 1
ATOM 741 N N . THR A 1 115 ? 36.823 -40.546 27.557 1.00 34.96 95 THR A N 1
ATOM 742 C CA . THR A 1 115 ? 36.792 -41.861 26.950 1.00 21.56 95 THR A CA 1
ATOM 743 C C . THR A 1 115 ? 36.954 -41.663 25.458 1.00 17.47 95 THR A C 1
ATOM 744 O O . THR A 1 115 ? 37.001 -40.540 25.008 1.00 22.47 95 THR A O 1
ATOM 748 N N . SER A 1 116 ? 37.032 -42.754 24.701 1.00 40.13 96 SER A N 1
ATOM 749 C CA . SER A 1 116 ? 37.199 -42.698 23.244 1.00 31.52 96 SER A CA 1
ATOM 750 C C . SER A 1 116 ? 35.990 -42.073 22.546 1.00 19.25 96 SER A C 1
ATOM 751 O O . SER A 1 116 ? 36.112 -41.497 21.473 1.00 27.94 96 SER A O 1
ATOM 754 N N . ASP A 1 117 ? 34.820 -42.193 23.155 1.00 35.08 97 ASP A N 1
ATOM 755 C CA . ASP A 1 117 ? 33.631 -41.539 22.627 1.00 33.61 97 ASP A CA 1
ATOM 756 C C . ASP A 1 117 ? 33.684 -40.047 22.916 1.00 38.62 97 ASP A C 1
ATOM 757 O O . ASP A 1 117 ? 33.287 -39.233 22.086 1.00 35.83 97 ASP A O 1
ATOM 762 N N . GLU A 1 118 ? 34.172 -39.683 24.097 1.00 34.65 98 GLU A N 1
ATOM 763 C CA . GLU A 1 118 ? 34.250 -38.276 24.447 1.00 27.06 98 GLU A CA 1
ATOM 764 C C . GLU A 1 118 ? 35.314 -37.557 23.620 1.00 20.60 98 GLU A C 1
ATOM 765 O O . GLU A 1 118 ? 35.037 -36.490 23.084 1.00 28.41 98 GLU A O 1
ATOM 771 N N . TRP A 1 119 ? 36.508 -38.144 23.498 1.00 24.94 99 TRP A N 1
ATOM 772 C CA . TRP A 1 119 ? 37.572 -37.582 22.652 1.00 14.08 99 TRP A CA 1
ATOM 773 C C . TRP A 1 119 ? 37.073 -37.396 21.221 1.00 13.25 99 TRP A C 1
ATOM 774 O O . TRP A 1 119 ? 37.448 -36.451 20.533 1.00 16.96 99 TRP A O 1
ATOM 785 N N . TYR A 1 120 ? 36.219 -38.316 20.794 1.00 23.99 100 TYR A N 1
ATOM 786 C CA . TYR A 1 120 ? 35.689 -38.359 19.437 1.00 28.69 100 TYR A CA 1
ATOM 787 C C . TYR A 1 120 ? 34.596 -37.339 19.204 1.00 31.33 100 TYR A C 1
ATOM 788 O O . TYR A 1 120 ? 34.614 -36.614 18.214 1.00 34.97 100 TYR A O 1
ATOM 797 N N . LEU A 1 121 ? 33.623 -37.322 20.108 1.00 31.11 101 LEU A N 1
ATOM 798 C CA . LEU A 1 121 ? 32.493 -36.415 20.010 1.00 28.22 101 LEU A CA 1
ATOM 799 C C . LEU A 1 121 ? 32.966 -34.972 20.009 1.00 22.86 101 LEU A C 1
ATOM 800 O O . LEU A 1 121 ? 32.477 -34.160 19.233 1.00 32.92 101 LEU A O 1
ATOM 805 N N . GLY A 1 122 ? 33.922 -34.665 20.883 1.00 29.97 102 GLY A N 1
ATOM 806 C CA . GLY A 1 122 ? 34.540 -33.350 20.940 1.00 20.64 102 GLY A CA 1
ATOM 807 C C . GLY A 1 122 ? 35.355 -33.020 19.702 1.00 20.26 102 GLY A C 1
ATOM 808 O O . GLY A 1 122 ? 35.136 -31.995 19.063 1.00 26.34 102 GLY A O 1
ATOM 809 N N . SER A 1 123 ? 36.295 -33.897 19.361 1.00 28.28 103 SER A N 1
ATOM 810 C CA . SER A 1 123 ? 37.099 -33.749 18.150 1.00 32.43 103 SER A CA 1
ATOM 811 C C . SER A 1 123 ? 36.202 -33.579 16.929 1.00 13.60 103 SER A C 1
ATOM 812 O O . SER A 1 123 ? 36.524 -32.855 15.988 1.00 27.23 103 SER A O 1
ATOM 815 N N . LEU A 1 124 ? 35.072 -34.261 16.948 1.00 17.30 104 LEU A N 1
ATOM 816 C CA . LEU A 1 124 ? 34.091 -34.139 15.887 1.00 18.26 104 LEU A CA 1
ATOM 817 C C . LEU A 1 124 ? 33.436 -32.763 15.973 1.00 14.74 104 LEU A C 1
ATOM 818 O O . LEU A 1 124 ? 33.203 -32.112 14.978 1.00 15.13 104 LEU A O 1
ATOM 823 N N . GLU A 1 125 ? 33.153 -32.316 17.185 1.00 22.73 105 GLU A N 1
ATOM 824 C CA . GLU A 1 125 ? 32.502 -31.025 17.379 1.00 25.01 105 GLU A CA 1
ATOM 825 C C . GLU A 1 125 ? 33.432 -29.843 17.116 1.00 27.55 105 GLU A C 1
ATOM 826 O O . GLU A 1 125 ? 33.020 -28.844 16.526 1.00 34.79 105 GLU A O 1
ATOM 832 N N . ALA A 1 126 ? 34.681 -29.950 17.562 1.00 20.15 106 ALA A N 1
ATOM 833 C CA . ALA A 1 126 ? 35.688 -28.945 17.239 1.00 20.56 106 ALA A CA 1
ATOM 834 C C . ALA A 1 126 ? 35.898 -28.843 15.729 1.00 20.44 106 ALA A C 1
ATOM 835 O O . ALA A 1 126 ? 35.775 -27.765 15.157 1.00 24.22 106 ALA A O 1
ATOM 837 N N . SER A 1 127 ? 36.205 -29.967 15.092 1.00 16.60 107 SER A N 1
ATOM 838 C CA . SER A 1 127 ? 36.490 -29.991 13.664 1.00 14.54 107 SER A CA 1
ATOM 839 C C . SER A 1 127 ? 35.321 -29.414 12.869 1.00 22.58 107 SER A C 1
ATOM 840 O O . SER A 1 127 ? 35.506 -28.578 11.977 1.00 15.69 107 SER A O 1
ATOM 843 N N . THR A 1 128 ? 34.119 -29.860 13.209 1.00 14.34 108 THR A N 1
ATOM 844 C CA . THR A 1 128 ? 32.889 -29.314 12.634 1.00 30.17 108 THR A CA 1
ATOM 845 C C . THR A 1 128 ? 32.776 -27.784 12.800 1.00 20.45 108 THR A C 1
ATOM 846 O O . THR A 1 128 ? 32.376 -27.068 11.872 1.00 21.90 108 THR A O 1
ATOM 850 N N . GLU A 1 129 ? 33.145 -27.293 13.980 1.00 27.77 109 GLU A N 1
ATOM 851 C CA . GLU A 1 129 ? 33.006 -25.875 14.298 1.00 30.86 109 GLU A CA 1
ATOM 852 C C . GLU A 1 129 ? 34.191 -25.067 13.782 1.00 25.64 109 GLU A C 1
ATOM 853 O O . GLU A 1 129 ? 34.158 -23.842 13.777 1.00 24.40 109 GLU A O 1
ATOM 859 N N . LEU A 1 130 ? 35.236 -25.760 13.350 1.00 27.24 110 LEU A N 1
ATOM 860 C CA . LEU A 1 130 ? 36.371 -25.115 12.700 1.00 25.88 110 LEU A CA 1
ATOM 861 C C . LEU A 1 130 ? 36.165 -25.061 11.191 1.00 19.03 110 LEU A C 1
ATOM 862 O O . LEU A 1 130 ? 36.535 -24.088 10.523 1.00 27.46 110 LEU A O 1
ATOM 867 N N . LEU A 1 131 ? 35.568 -26.129 10.672 1.00 30.38 111 LEU A N 1
ATOM 868 C CA . LEU A 1 131 ? 35.295 -26.278 9.253 1.00 19.20 111 LEU A CA 1
ATOM 869 C C . LEU A 1 131 ? 34.122 -25.426 8.820 1.00 22.87 111 LEU A C 1
ATOM 870 O O . LEU A 1 131 ? 34.098 -24.941 7.695 1.00 28.00 111 LEU A O 1
ATOM 875 N N . GLU A 1 132 ? 33.144 -25.249 9.702 1.00 21.32 112 GLU A N 1
ATOM 876 C CA . GLU A 1 132 ? 32.010 -24.408 9.373 1.00 25.76 112 GLU A CA 1
ATOM 877 C C . GLU A 1 132 ? 32.499 -23.002 9.055 1.00 28.24 112 GLU A C 1
ATOM 878 O O . GLU A 1 132 ? 32.015 -22.365 8.114 1.00 41.37 112 GLU A O 1
ATOM 884 N N . LYS A 1 133 ? 33.496 -22.541 9.805 1.00 28.91 113 LYS A N 1
ATOM 885 C CA . LYS A 1 133 ? 33.956 -21.159 9.683 1.00 41.74 113 LYS A CA 1
ATOM 886 C C . LYS A 1 133 ? 35.052 -20.947 8.634 1.00 21.69 113 LYS A C 1
ATOM 887 O O . LYS A 1 133 ? 35.577 -19.852 8.496 1.00 26.87 113 LYS A O 1
ATOM 893 N N . GLY A 1 134 ? 35.397 -21.985 7.894 1.00 24.37 114 GLY A N 1
ATOM 894 C CA . GLY A 1 134 ? 36.360 -21.828 6.822 1.00 33.54 114 GLY A CA 1
ATOM 895 C C . GLY A 1 134 ? 37.812 -21.804 7.269 1.00 34.93 114 GLY A C 1
ATOM 896 O O . GLY A 1 134 ? 38.669 -21.267 6.569 1.00 23.71 114 GLY A O 1
ATOM 897 N N . TYR A 1 135 ? 38.097 -22.373 8.437 1.00 34.08 115 TYR A N 1
ATOM 898 C CA . TYR A 1 135 ? 39.479 -22.619 8.838 1.00 20.08 115 TYR A CA 1
ATOM 899 C C . TYR A 1 135 ? 39.782 -24.043 8.439 1.00 20.16 115 TYR A C 1
ATOM 900 O O . TYR A 1 135 ? 38.890 -24.890 8.510 1.00 25.33 115 TYR A O 1
ATOM 909 N N . VAL A 1 136 ? 41.012 -24.291 7.983 1.00 26.19 116 VAL A N 1
ATOM 910 C CA . VAL A 1 136 ? 41.544 -25.643 7.797 1.00 18.46 116 VAL A CA 1
ATOM 911 C C . VAL A 1 136 ? 42.003 -26.159 9.164 1.00 21.12 116 VAL A C 1
ATOM 912 O O . VAL A 1 136 ? 42.969 -25.659 9.726 1.00 20.36 116 VAL A O 1
ATOM 916 N N . PRO A 1 137 ? 41.306 -27.168 9.704 1.00 18.47 117 PRO A N 1
ATOM 917 C CA . PRO A 1 137 ? 41.642 -27.718 11.020 1.00 19.51 117 PRO A CA 1
ATOM 918 C C . PRO A 1 137 ? 42.958 -28.509 11.005 1.00 16.15 117 PRO A C 1
ATOM 919 O O . PRO A 1 137 ? 43.238 -29.219 10.045 1.00 19.10 117 PRO A O 1
ATOM 923 N N . VAL A 1 138 ? 43.771 -28.347 12.048 1.00 22.18 118 VAL A N 1
ATOM 924 C CA . VAL A 1 138 ? 44.975 -29.166 12.248 1.00 20.07 118 VAL A CA 1
ATOM 925 C C . VAL A 1 138 ? 45.104 -29.679 13.689 1.00 19.15 118 VAL A C 1
ATOM 926 O O . VAL A 1 138 ? 45.365 -28.917 14.604 1.00 18.68 118 VAL A O 1
ATOM 930 N N . SER A 1 139 ? 44.919 -30.979 13.861 1.00 15.61 119 SER A N 1
ATOM 931 C CA . SER A 1 139 ? 44.871 -31.588 15.168 1.00 9.78 119 SER A CA 1
ATOM 932 C C . SER A 1 139 ? 46.185 -32.270 15.497 1.00 21.57 119 SER A C 1
ATOM 933 O O . SER A 1 139 ? 46.616 -33.182 14.795 1.00 25.94 119 SER A O 1
ATOM 936 N N . VAL A 1 140 ? 46.806 -31.822 16.584 1.00 31.46 120 VAL A N 1
ATOM 937 C CA . VAL A 1 140 ? 48.164 -32.205 16.914 1.00 17.78 120 VAL A CA 1
ATOM 938 C C . VAL A 1 140 ? 48.228 -32.942 18.232 1.00 17.94 120 VAL A C 1
ATOM 939 O O . VAL A 1 140 ? 47.828 -32.418 19.269 1.00 18.04 120 VAL A O 1
ATOM 943 N N . GLY A 1 141 ? 48.732 -34.172 18.149 1.00 21.71 121 GLY A N 1
ATOM 944 C CA . GLY A 1 141 ? 48.903 -35.065 19.274 1.00 19.09 121 GLY A CA 1
ATOM 945 C C . GLY A 1 141 ? 48.045 -36.309 19.157 1.00 14.56 121 GLY A C 1
ATOM 946 O O . GLY A 1 141 ? 47.373 -36.531 18.160 1.00 15.99 121 GLY A O 1
ATOM 947 N N . GLY A 1 142 ? 48.057 -37.123 20.208 1.00 20.60 122 GLY A N 1
ATOM 948 C CA . GLY A 1 142 ? 47.152 -38.244 20.286 1.00 23.37 122 GLY A CA 1
ATOM 949 C C . GLY A 1 142 ? 47.647 -39.477 19.566 1.00 28.36 122 GLY A C 1
ATOM 950 O O . GLY A 1 142 ? 48.852 -39.630 19.351 1.00 20.92 122 GLY A O 1
ATOM 951 N N . ASP A 1 143 ? 46.715 -40.350 19.180 1.00 17.18 123 ASP A N 1
ATOM 952 C CA . ASP A 1 143 ? 47.092 -41.629 18.589 1.00 21.55 123 ASP A CA 1
ATOM 953 C C . ASP A 1 143 ? 46.647 -41.777 17.129 1.00 14.21 123 ASP A C 1
ATOM 954 O O . ASP A 1 143 ? 46.905 -42.794 16.500 1.00 25.21 123 ASP A O 1
ATOM 959 N N . GLY A 1 144 ? 46.009 -40.762 16.565 1.00 17.38 124 GLY A N 1
ATOM 960 C CA . GLY A 1 144 ? 45.561 -40.883 15.193 1.00 17.48 124 GLY A CA 1
ATOM 961 C C . GLY A 1 144 ? 44.064 -41.003 15.052 1.00 17.49 124 GLY A C 1
ATOM 962 O O . GLY A 1 144 ? 43.558 -41.003 13.942 1.00 18.00 124 GLY A O 1
ATOM 963 N N . SER A 1 145 ? 43.368 -41.092 16.185 1.00 18.21 125 SER A N 1
ATOM 964 C CA . SER A 1 145 ? 41.902 -41.109 16.216 1.00 19.97 125 SER A CA 1
ATOM 965 C C . SER A 1 145 ? 41.282 -39.838 15.664 1.00 24.54 125 SER A C 1
ATOM 966 O O . SER A 1 145 ? 40.171 -39.853 15.125 1.00 19.73 125 SER A O 1
ATOM 969 N N . ALA A 1 146 ? 42.008 -38.734 15.810 1.00 21.00 126 ALA A N 1
ATOM 970 C CA . ALA A 1 146 ? 41.591 -37.448 15.260 1.00 22.03 126 ALA A CA 1
ATOM 971 C C . ALA A 1 146 ? 41.753 -37.387 13.748 1.00 29.03 126 ALA A C 1
ATOM 972 O O . ALA A 1 146 ? 41.868 -36.306 13.180 1.00 30.57 126 ALA A O 1
ATOM 974 N N . THR A 1 147 ? 41.803 -38.543 13.096 1.00 22.73 127 THR A N 1
ATOM 975 C CA . THR A 1 147 ? 41.701 -38.574 11.646 1.00 15.02 127 THR A CA 1
ATOM 976 C C . THR A 1 147 ? 40.253 -38.860 11.321 1.00 19.34 127 THR A C 1
ATOM 977 O O . THR A 1 147 ? 39.623 -38.125 10.572 1.00 23.33 127 THR A O 1
ATOM 981 N N . LEU A 1 148 ? 39.724 -39.895 11.957 1.00 21.84 128 LEU A N 1
ATOM 982 C CA . LEU A 1 148 ? 38.330 -40.294 11.831 1.00 23.25 128 LEU A CA 1
ATOM 983 C C . LEU A 1 148 ? 37.339 -39.138 12.039 1.00 17.22 128 LEU A C 1
ATOM 984 O O . LEU A 1 148 ? 36.509 -38.875 11.183 1.00 17.09 128 LEU A O 1
ATOM 989 N N . SER A 1 149 ? 37.447 -38.442 13.169 1.00 27.64 129 SER A N 1
ATOM 990 C CA . SER A 1 149 ? 36.488 -37.396 13.546 1.00 22.56 129 SER A CA 1
ATOM 991 C C . SER A 1 149 ? 36.487 -36.197 12.607 1.00 26.80 129 SER A C 1
ATOM 992 O O . SER A 1 149 ? 35.431 -35.681 12.252 1.00 21.17 129 SER A O 1
ATOM 995 N N . MET A 1 150 ? 37.684 -35.755 12.224 1.00 24.49 130 MET A N 1
ATOM 996 C CA . MET A 1 150 ? 37.877 -34.531 11.439 1.00 28.50 130 MET A CA 1
ATOM 997 C C . MET A 1 150 ? 37.401 -34.664 9.993 1.00 19.90 130 MET A C 1
ATOM 998 O O . MET A 1 150 ? 36.777 -33.747 9.436 1.00 18.43 130 MET A O 1
ATOM 1003 N N . VAL A 1 151 ? 37.700 -35.801 9.386 1.00 19.67 131 VAL A N 1
ATOM 1004 C CA . VAL A 1 151 ? 37.186 -36.094 8.059 1.00 16.69 131 VAL A CA 1
ATOM 1005 C C . VAL A 1 151 ? 35.674 -36.376 8.103 1.00 20.64 131 VAL A C 1
ATOM 1006 O O . VAL A 1 151 ? 34.974 -36.153 7.119 1.00 24.59 131 VAL A O 1
ATOM 1010 N N . GLU A 1 152 ? 35.149 -36.831 9.242 1.00 28.63 132 GLU A N 1
ATOM 1011 C CA . GLU A 1 152 ? 33.702 -37.070 9.330 1.00 25.06 132 GLU A CA 1
ATOM 1012 C C . GLU A 1 152 ? 32.886 -35.795 9.548 1.00 24.55 132 GLU A C 1
ATOM 1013 O O . GLU A 1 152 ? 31.732 -35.722 9.125 1.00 19.36 132 GLU A O 1
ATOM 1019 N N . ALA A 1 153 ? 33.493 -34.799 10.189 1.00 19.63 133 ALA A N 1
ATOM 1020 C CA . ALA A 1 153 ? 32.930 -33.454 10.278 1.00 13.35 133 ALA A CA 1
ATOM 1021 C C . ALA A 1 153 ? 32.875 -32.772 8.916 1.00 32.38 133 ALA A C 1
ATOM 1022 O O . ALA A 1 153 ? 32.040 -31.900 8.675 1.00 24.16 133 ALA A O 1
ATOM 1024 N N . TYR A 1 154 ? 33.787 -33.172 8.035 1.00 26.52 134 TYR A N 1
ATOM 1025 C CA . TYR A 1 154 ? 33.900 -32.585 6.700 1.00 27.97 134 TYR A CA 1
ATOM 1026 C C . TYR A 1 154 ? 32.829 -33.130 5.779 1.00 26.41 134 TYR A C 1
ATOM 1027 O O . TYR A 1 154 ? 32.188 -32.385 5.033 1.00 25.12 134 TYR A O 1
ATOM 1036 N N . LYS A 1 155 ? 32.656 -34.445 5.832 1.00 25.47 135 LYS A N 1
ATOM 1037 C CA . LYS A 1 155 ? 31.685 -35.134 5.002 1.00 24.87 135 LYS A CA 1
ATOM 1038 C C . LYS A 1 155 ? 30.259 -34.858 5.476 1.00 21.54 135 LYS A C 1
ATOM 1039 O O . LYS A 1 155 ? 29.308 -34.962 4.712 1.00 32.06 135 LYS A O 1
ATOM 1045 N N . ARG A 1 156 ? 30.114 -34.521 6.749 1.00 30.45 136 ARG A N 1
ATOM 1046 C CA . ARG A 1 156 ? 28.831 -34.081 7.280 1.00 32.54 136 ARG A CA 1
ATOM 1047 C C . ARG A 1 156 ? 28.459 -32.742 6.664 1.00 39.42 136 ARG A C 1
ATOM 1048 O O . ARG A 1 156 ? 27.356 -32.568 6.142 1.00 38.18 136 ARG A O 1
ATOM 1056 N N . LEU A 1 157 ? 29.399 -31.804 6.732 1.00 33.29 137 LEU A N 1
ATOM 1057 C CA . LEU A 1 157 ? 29.276 -30.505 6.082 1.00 32.07 137 LEU A CA 1
ATOM 1058 C C . LEU A 1 157 ? 29.210 -30.621 4.560 1.00 48.70 137 LEU A C 1
ATOM 1059 O O . LEU A 1 157 ? 28.339 -30.030 3.903 1.00 38.84 137 LEU A O 1
ATOM 1064 N N . PHE A 1 158 ? 30.137 -31.384 3.997 1.00 34.77 138 PHE A N 1
ATOM 1065 C CA . PHE A 1 158 ? 30.192 -31.517 2.554 1.00 30.96 138 PHE A CA 1
ATOM 1066 C C . PHE A 1 158 ? 30.169 -32.968 2.131 1.00 27.07 138 PHE A C 1
ATOM 1067 O O . PHE A 1 158 ? 31.209 -33.539 1.832 1.00 50.13 138 PHE A O 1
ATOM 1075 N N . PRO A 1 159 ? 28.977 -33.571 2.106 1.00 31.14 139 PRO A N 1
ATOM 1076 C CA . PRO A 1 159 ? 28.807 -34.960 1.666 1.00 44.87 139 PRO A CA 1
ATOM 1077 C C . PRO A 1 159 ? 28.978 -35.124 0.155 1.00 51.52 139 PRO A C 1
ATOM 1078 O O . PRO A 1 159 ? 29.051 -36.247 -0.350 1.00 40.35 139 PRO A O 1
ATOM 1082 N N . SER A 1 160 ? 29.030 -34.000 -0.550 1.00 32.74 140 SER A N 1
ATOM 1083 C CA . SER A 1 160 ? 29.205 -33.998 -1.990 1.00 33.49 140 SER A CA 1
ATOM 1084 C C . SER A 1 160 ? 30.678 -34.075 -2.355 1.00 54.48 140 SER A C 1
ATOM 1085 O O . SER A 1 160 ? 31.042 -34.610 -3.404 1.00 62.48 140 SER A O 1
ATOM 1088 N N . ASP A 1 161 ? 31.520 -33.526 -1.484 1.00 56.52 141 ASP A N 1
ATOM 1089 C CA . ASP A 1 161 ? 32.959 -33.469 -1.716 1.00 37.47 141 ASP A CA 1
ATOM 1090 C C . ASP A 1 161 ? 33.596 -34.845 -1.563 1.00 28.24 141 ASP A C 1
ATOM 1091 O O . ASP A 1 161 ? 33.342 -35.542 -0.588 1.00 36.98 141 ASP A O 1
ATOM 1096 N N . ASP A 1 162 ? 34.409 -35.236 -2.540 1.00 29.04 142 ASP A N 1
ATOM 1097 C CA . ASP A 1 162 ? 35.193 -36.467 -2.452 1.00 41.72 142 ASP A CA 1
ATOM 1098 C C . ASP A 1 162 ? 36.437 -36.270 -1.579 1.00 37.29 142 ASP A C 1
ATOM 1099 O O . ASP A 1 162 ? 37.299 -35.463 -1.911 1.00 48.21 142 ASP A O 1
ATOM 1104 N N . ILE A 1 163 ? 36.536 -37.001 -0.473 1.00 33.18 143 ILE A N 1
ATOM 1105 C CA . ILE A 1 163 ? 37.694 -36.871 0.413 1.00 38.31 143 ILE A CA 1
ATOM 1106 C C . ILE A 1 163 ? 38.679 -38.018 0.253 1.00 32.14 143 ILE A C 1
ATOM 1107 O O . ILE A 1 163 ? 38.313 -39.179 0.391 1.00 25.14 143 ILE A O 1
ATOM 1112 N N . VAL A 1 164 ? 39.932 -37.690 -0.035 1.00 37.79 144 VAL A N 1
ATOM 1113 C CA . VAL A 1 164 ? 40.968 -38.710 -0.044 1.00 23.99 144 VAL A CA 1
ATOM 1114 C C . VAL A 1 164 ? 41.901 -38.453 1.118 1.00 22.18 144 VAL A C 1
ATOM 1115 O O . VAL A 1 164 ? 41.830 -37.407 1.749 1.00 29.97 144 VAL A O 1
ATOM 1119 N N . ILE A 1 165 ? 42.761 -39.418 1.404 1.00 17.31 145 ILE A N 1
ATOM 1120 C CA A ILE A 1 165 ? 43.676 -39.323 2.534 0.50 26.16 145 ILE A CA 1
ATOM 1121 C CA B ILE A 1 165 ? 43.675 -39.324 2.535 0.50 26.16 145 ILE A CA 1
ATOM 1122 C C . ILE A 1 165 ? 45.087 -39.717 2.123 1.00 15.70 145 ILE A C 1
ATOM 1123 O O . ILE A 1 165 ? 45.284 -40.730 1.469 1.00 23.54 145 ILE A O 1
ATOM 1132 N N . VAL A 1 166 ? 46.065 -38.901 2.496 1.00 20.76 146 VAL A N 1
ATOM 1133 C CA . VAL A 1 166 ? 47.467 -39.271 2.311 1.00 15.13 146 VAL A CA 1
ATOM 1134 C C . VAL A 1 166 ? 48.040 -39.709 3.669 1.00 21.70 146 VAL A C 1
ATOM 1135 O O . VAL A 1 166 ? 48.297 -38.869 4.528 1.00 20.34 146 VAL A O 1
ATOM 1139 N N . HIS A 1 167 ? 48.212 -41.021 3.868 1.00 20.16 147 HIS A N 1
ATOM 1140 C CA . HIS A 1 167 ? 48.563 -41.562 5.196 1.00 24.55 147 HIS A CA 1
ATOM 1141 C C . HIS A 1 167 ? 50.026 -41.996 5.303 1.00 15.09 147 HIS A C 1
ATOM 1142 O O . HIS A 1 167 ? 50.484 -42.898 4.605 1.00 16.44 147 HIS A O 1
ATOM 1149 N N . PHE A 1 168 ? 50.736 -41.345 6.213 1.00 14.76 148 PHE A N 1
ATOM 1150 C CA . PHE A 1 168 ? 52.141 -41.616 6.505 1.00 12.40 148 PHE A CA 1
ATOM 1151 C C . PHE A 1 168 ? 52.352 -42.385 7.804 1.00 12.21 148 PHE A C 1
ATOM 1152 O O . PHE A 1 168 ? 52.268 -41.821 8.882 1.00 17.11 148 PHE A O 1
ATOM 1160 N N . SER A 1 169 ? 52.695 -43.654 7.706 1.00 14.71 149 SER A N 1
ATOM 1161 C CA . SER A 1 169 ? 52.937 -44.434 8.899 1.00 12.44 149 SER A CA 1
ATOM 1162 C C . SER A 1 169 ? 53.859 -45.588 8.603 1.00 10.39 149 SER A C 1
ATOM 1163 O O . SER A 1 169 ? 54.070 -45.916 7.438 1.00 15.62 149 SER A O 1
ATOM 1166 N N . ALA A 1 170 ? 54.387 -46.212 9.650 1.00 15.33 150 ALA A N 1
ATOM 1167 C CA . ALA A 1 170 ? 55.165 -47.441 9.511 1.00 12.13 150 ALA A CA 1
ATOM 1168 C C . ALA A 1 170 ? 54.276 -48.647 9.240 1.00 10.57 150 ALA A C 1
ATOM 1169 O O . ALA A 1 170 ? 54.730 -49.661 8.697 1.00 10.48 150 ALA A O 1
ATOM 1171 N N . ARG A 1 171 ? 53.009 -48.531 9.632 1.00 20.54 151 ARG A N 1
ATOM 1172 C CA . ARG A 1 171 ? 51.998 -49.571 9.405 1.00 16.95 151 ARG A CA 1
ATOM 1173 C C . ARG A 1 171 ? 50.791 -49.003 8.677 1.00 10.69 151 ARG A C 1
ATOM 1174 O O . ARG A 1 171 ? 50.462 -47.842 8.852 1.00 18.09 151 ARG A O 1
ATOM 1182 N N . PRO A 1 172 ? 50.113 -49.831 7.870 1.00 25.96 152 PRO A N 1
ATOM 1183 C CA . PRO A 1 172 ? 48.915 -49.386 7.150 1.00 14.54 152 PRO A CA 1
ATOM 1184 C C . PRO A 1 172 ? 47.811 -48.954 8.093 1.00 18.98 152 PRO A C 1
ATOM 1185 O O . PRO A 1 172 ? 47.000 -48.126 7.707 1.00 22.21 152 PRO A O 1
ATOM 1189 N N . SER A 1 173 ? 47.789 -49.513 9.301 1.00 15.22 153 SER A N 1
ATOM 1190 C CA . SER A 1 173 ? 46.805 -49.158 10.320 1.00 23.32 153 SER A CA 1
ATOM 1191 C C . SER A 1 173 ? 45.376 -49.354 9.793 1.00 19.70 153 SER A C 1
ATOM 1192 O O . SER A 1 173 ? 44.559 -48.441 9.813 1.00 15.19 153 SER A O 1
ATOM 1195 N N . VAL A 1 174 ? 45.092 -50.566 9.325 1.00 28.73 154 VAL A N 1
ATOM 1196 C CA . VAL A 1 174 ? 43.819 -50.880 8.681 1.00 35.57 154 VAL A CA 1
ATOM 1197 C C . VAL A 1 174 ? 43.309 -52.297 8.963 1.00 21.99 154 VAL A C 1
ATOM 1198 O O . VAL A 1 174 ? 42.142 -52.605 8.704 1.00 30.42 154 VAL A O 1
ATOM 1202 N N . SER A 1 175 ? 44.182 -53.156 9.480 1.00 32.47 155 SER A N 1
ATOM 1203 C CA . SER A 1 175 ? 43.812 -54.529 9.817 1.00 27.94 155 SER A CA 1
ATOM 1204 C C . SER A 1 175 ? 42.764 -54.540 10.911 1.00 21.06 155 SER A C 1
ATOM 1205 O O . SER A 1 175 ? 41.893 -55.396 10.924 1.00 28.29 155 SER A O 1
ATOM 1208 N N . ASP A 1 176 ? 42.864 -53.569 11.815 1.00 29.88 156 ASP A N 1
ATOM 1209 C CA . ASP A 1 176 ? 41.960 -53.421 12.958 1.00 33.61 156 ASP A CA 1
ATOM 1210 C C . ASP A 1 176 ? 40.768 -52.528 12.587 1.00 26.98 156 ASP A C 1
ATOM 1211 O O . ASP A 1 176 ? 40.951 -51.371 12.201 1.00 23.33 156 ASP A O 1
ATOM 1216 N N . PRO A 1 177 ? 39.545 -53.079 12.676 1.00 24.35 157 PRO A N 1
ATOM 1217 C CA . PRO A 1 177 ? 38.280 -52.382 12.382 1.00 24.83 157 PRO A CA 1
ATOM 1218 C C . PRO A 1 177 ? 38.025 -51.124 13.224 1.00 25.79 157 PRO A C 1
ATOM 1219 O O . PRO A 1 177 ? 37.200 -50.289 12.858 1.00 23.40 157 PRO A O 1
ATOM 1223 N N . ARG A 1 178 ? 38.730 -50.997 14.336 1.00 24.40 158 ARG A N 1
ATOM 1224 C CA . ARG A 1 178 ? 38.660 -49.807 15.168 1.00 31.09 158 ARG A CA 1
ATOM 1225 C C . ARG A 1 178 ? 39.506 -48.670 14.605 1.00 28.73 158 ARG A C 1
ATOM 1226 O O . ARG A 1 178 ? 39.212 -47.493 14.824 1.00 37.95 158 ARG A O 1
ATOM 1234 N N . SER A 1 179 ? 40.559 -49.039 13.882 1.00 38.07 159 SER A N 1
ATOM 1235 C CA . SER A 1 179 ? 41.538 -48.084 13.381 1.00 26.89 159 SER A CA 1
ATOM 1236 C C . SER A 1 179 ? 40.868 -47.092 12.456 1.00 37.02 159 SER A C 1
ATOM 1237 O O . SER A 1 179 ? 39.983 -47.451 11.691 1.00 36.47 159 SER A O 1
ATOM 1240 N N . PRO A 1 180 ? 41.296 -45.831 12.520 1.00 30.92 160 PRO A N 1
ATOM 1241 C CA . PRO A 1 180 ? 40.540 -44.713 11.950 1.00 33.16 160 PRO A CA 1
ATOM 1242 C C . PRO A 1 180 ? 40.466 -44.655 10.422 1.00 26.29 160 PRO A C 1
ATOM 1243 O O . PRO A 1 180 ? 39.587 -43.981 9.911 1.00 26.39 160 PRO A O 1
ATOM 1247 N N . LEU A 1 181 ? 41.355 -45.324 9.704 1.00 24.19 161 LEU A N 1
ATOM 1248 C CA . LEU A 1 181 ? 41.290 -45.309 8.243 1.00 21.26 161 LEU A CA 1
ATOM 1249 C C . LEU A 1 181 ? 40.409 -46.462 7.743 1.00 34.11 161 LEU A C 1
ATOM 1250 O O . LEU A 1 181 ? 39.648 -46.324 6.778 1.00 25.86 161 LEU A O 1
ATOM 1255 N N . ARG A 1 182 ? 40.530 -47.600 8.420 1.00 39.40 162 ARG A N 1
ATOM 1256 C CA . ARG A 1 182 ? 39.668 -48.750 8.204 1.00 28.00 162 ARG A CA 1
ATOM 1257 C C . ARG A 1 182 ? 38.192 -48.386 8.414 1.00 29.02 162 ARG A C 1
ATOM 1258 O O . ARG A 1 182 ? 37.305 -48.881 7.717 1.00 23.61 162 ARG A O 1
ATOM 1266 N N . VAL A 1 183 ? 37.935 -47.514 9.381 1.00 25.53 163 VAL A N 1
ATOM 1267 C CA . VAL A 1 183 ? 36.576 -47.095 9.667 1.00 22.58 163 VAL A CA 1
ATOM 1268 C C . VAL A 1 183 ? 36.050 -46.211 8.547 1.00 31.99 163 VAL A C 1
ATOM 1269 O O . VAL A 1 183 ? 34.884 -46.295 8.171 1.00 32.77 163 VAL A O 1
ATOM 1273 N N . LEU A 1 184 ? 36.911 -45.364 8.001 1.00 29.03 164 LEU A N 1
ATOM 1274 C CA . LEU A 1 184 ? 36.466 -44.431 6.980 1.00 23.62 164 LEU A CA 1
ATOM 1275 C C . LEU A 1 184 ? 36.210 -45.145 5.665 1.00 18.70 164 LEU A C 1
ATOM 1276 O O . LEU A 1 184 ? 35.185 -44.923 5.031 1.00 26.07 164 LEU A O 1
ATOM 1281 N N . LEU A 1 185 ? 37.152 -45.991 5.261 1.00 27.49 165 LEU A N 1
ATOM 1282 C CA . LEU A 1 185 ? 37.010 -46.799 4.054 1.00 28.60 165 LEU A CA 1
ATOM 1283 C C . LEU A 1 185 ? 35.679 -47.527 4.011 1.00 28.02 165 LEU A C 1
ATOM 1284 O O . LEU A 1 185 ? 34.942 -47.433 3.032 1.00 33.00 165 LEU A O 1
ATOM 1289 N N . ASP A 1 186 ? 35.371 -48.242 5.087 1.00 20.21 166 ASP A N 1
ATOM 1290 C CA . ASP A 1 186 ? 34.166 -49.048 5.133 1.00 20.08 166 ASP A CA 1
ATOM 1291 C C . ASP A 1 186 ? 32.910 -48.201 5.154 1.00 23.74 166 ASP A C 1
ATOM 1292 O O . ASP A 1 186 ? 31.826 -48.686 4.833 1.00 37.30 166 ASP A O 1
ATOM 1297 N N . LYS A 1 187 ? 33.055 -46.936 5.535 1.00 40.06 167 LYS A N 1
ATOM 1298 C CA . LYS A 1 187 ? 31.930 -46.010 5.547 1.00 28.59 167 LYS A CA 1
ATOM 1299 C C . LYS A 1 187 ? 31.772 -45.355 4.179 1.00 28.23 167 LYS A C 1
ATOM 1300 O O . LYS A 1 187 ? 30.862 -44.554 3.965 1.00 30.93 167 LYS A O 1
ATOM 1306 N N . GLY A 1 188 ? 32.657 -45.718 3.255 1.00 32.81 168 GLY A N 1
ATOM 1307 C CA . GLY A 1 188 ? 32.639 -45.178 1.910 1.00 21.17 168 GLY A CA 1
ATOM 1308 C C . GLY A 1 188 ? 32.678 -43.669 1.897 1.00 15.32 168 GLY A C 1
ATOM 1309 O O . GLY A 1 188 ? 32.066 -43.027 1.048 1.00 34.47 168 GLY A O 1
ATOM 1310 N N . LEU A 1 189 ? 33.382 -43.101 2.864 1.00 20.52 169 LEU A N 1
ATOM 1311 C CA . LEU A 1 189 ? 33.611 -41.665 2.918 1.00 26.35 169 LEU A CA 1
ATOM 1312 C C . LEU A 1 189 ? 34.860 -41.372 2.106 1.00 25.51 169 LEU A C 1
ATOM 1313 O O . LEU A 1 189 ? 35.040 -40.291 1.563 1.00 24.72 169 LEU A O 1
ATOM 1318 N N . LEU A 1 190 ? 35.704 -42.389 2.006 1.00 32.01 170 LEU A N 1
ATOM 1319 C CA . LEU A 1 190 ? 36.990 -42.280 1.346 1.00 32.58 170 LEU A CA 1
ATOM 1320 C C . LEU A 1 190 ? 36.924 -42.749 -0.094 1.00 41.05 170 LEU A C 1
ATOM 1321 O O . LEU A 1 190 ? 36.667 -43.923 -0.360 1.00 48.44 170 LEU A O 1
ATOM 1326 N N . LYS A 1 191 ? 37.166 -41.832 -1.023 1.00 36.24 171 LYS A N 1
ATOM 1327 C CA . LYS A 1 191 ? 37.212 -42.193 -2.434 1.00 49.86 171 LYS A CA 1
ATOM 1328 C C . LYS A 1 191 ? 38.618 -42.692 -2.804 1.00 38.66 171 LYS A C 1
ATOM 1329 O O . LYS A 1 191 ? 38.886 -43.020 -3.961 1.00 31.14 171 LYS A O 1
ATOM 1335 N N . GLY A 1 192 ? 39.511 -42.749 -1.814 1.00 36.10 172 GLY A N 1
ATOM 1336 C CA . GLY A 1 192 ? 40.855 -43.265 -2.025 1.00 32.26 172 GLY A CA 1
ATOM 1337 C C . GLY A 1 192 ? 41.813 -43.074 -0.861 1.00 23.44 172 GLY A C 1
ATOM 1338 O O . GLY A 1 192 ? 41.693 -42.107 -0.120 1.00 21.87 172 GLY A O 1
ATOM 1339 N N . VAL A 1 193 ? 42.758 -44.003 -0.712 1.00 19.98 173 VAL A N 1
ATOM 1340 C CA . VAL A 1 193 ? 43.817 -43.897 0.291 1.00 24.43 173 VAL A CA 1
ATOM 1341 C C . VAL A 1 193 ? 45.211 -44.055 -0.308 1.00 21.60 173 VAL A C 1
ATOM 1342 O O . VAL A 1 193 ? 45.524 -45.060 -0.932 1.00 26.35 173 VAL A O 1
ATOM 1346 N N . VAL A 1 194 ? 46.044 -43.046 -0.094 1.00 21.27 174 VAL A N 1
ATOM 1347 C CA . VAL A 1 194 ? 47.450 -43.100 -0.442 1.00 15.93 174 VAL A CA 1
ATOM 1348 C C . VAL A 1 194 ? 48.278 -43.331 0.824 1.00 11.11 174 VAL A C 1
ATOM 1349 O O . VAL A 1 194 ? 48.403 -42.446 1.666 1.00 12.58 174 VAL A O 1
ATOM 1353 N N . SER A 1 195 ? 48.820 -44.532 0.975 1.00 15.83 175 SER A N 1
ATOM 1354 C CA . SER A 1 195 ? 49.610 -44.860 2.159 1.00 15.06 175 SER A CA 1
ATOM 1355 C C . SER A 1 195 ? 51.100 -44.861 1.872 1.00 22.61 175 SER A C 1
ATOM 1356 O O . SER A 1 195 ? 51.591 -45.659 1.082 1.00 16.59 175 SER A O 1
ATOM 1359 N N . VAL A 1 196 ? 51.825 -43.977 2.542 1.00 15.46 176 VAL A N 1
ATOM 1360 C CA . VAL A 1 196 ? 53.236 -43.762 2.239 1.00 24.10 176 VAL A CA 1
ATOM 1361 C C . VAL A 1 196 ? 54.133 -44.153 3.425 1.00 15.11 176 VAL A C 1
ATOM 1362 O O . VAL A 1 196 ? 53.808 -43.877 4.572 1.00 11.19 176 VAL A O 1
ATOM 1366 N N . GLY A 1 197 ? 55.254 -44.811 3.148 1.00 21.12 177 GLY A N 1
ATOM 1367 C CA . GLY A 1 197 ? 56.208 -45.130 4.192 1.00 18.55 177 GLY A CA 1
ATOM 1368 C C . GLY A 1 197 ? 56.023 -46.442 4.933 1.00 8.97 177 GLY A C 1
ATOM 1369 O O . GLY A 1 197 ? 56.858 -46.775 5.759 1.00 18.19 177 GLY A O 1
ATOM 1370 N N . ASN A 1 198 ? 54.963 -47.191 4.634 1.00 14.67 178 ASN A N 1
ATOM 1371 C CA . ASN A 1 198 ? 54.688 -48.467 5.305 1.00 15.04 178 ASN A CA 1
ATOM 1372 C C . ASN A 1 198 ? 55.892 -49.418 5.304 1.00 17.07 178 ASN A C 1
ATOM 1373 O O . ASN A 1 198 ? 56.537 -49.594 4.275 1.00 19.51 178 ASN A O 1
ATOM 1378 N N . ARG A 1 199 ? 56.204 -50.025 6.449 1.00 13.74 179 ARG A N 1
ATOM 1379 C CA . ARG A 1 199 ? 57.246 -51.061 6.480 1.00 26.97 179 ARG A CA 1
ATOM 1380 C C . ARG A 1 199 ? 56.946 -52.216 7.437 1.00 19.17 179 ARG A C 1
ATOM 1381 O O . ARG A 1 199 ? 57.755 -53.117 7.592 1.00 18.71 179 ARG A O 1
ATOM 1389 N N . GLN A 1 200 ? 55.764 -52.189 8.041 1.00 21.84 180 GLN A N 1
ATOM 1390 C CA . GLN A 1 200 ? 55.277 -53.306 8.837 1.00 19.75 180 GLN A 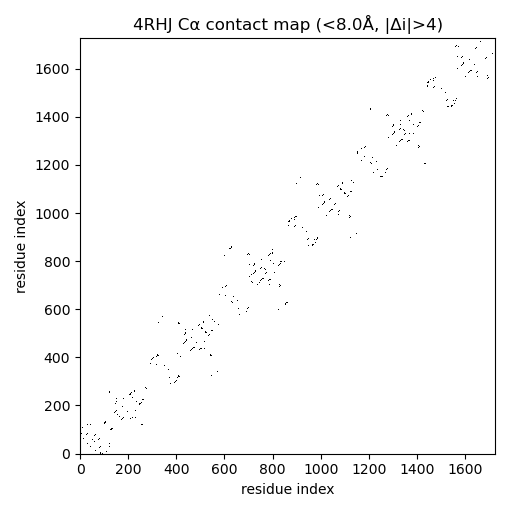CA 1
ATOM 1391 C C . GLN A 1 200 ? 53.930 -53.741 8.276 1.00 13.34 180 GLN A C 1
ATOM 1392 O O . GLN A 1 200 ? 52.884 -53.288 8.733 1.00 26.77 180 GLN A O 1
ATOM 1398 N N . VAL A 1 201 ? 53.965 -54.612 7.273 1.00 18.40 181 VAL A N 1
ATOM 1399 C CA . VAL A 1 201 ? 52.768 -54.995 6.563 1.00 19.00 181 VAL A CA 1
ATOM 1400 C C . VAL A 1 201 ? 52.477 -56.473 6.798 1.00 12.43 181 VAL A C 1
ATOM 1401 O O . VAL A 1 201 ? 53.304 -57.338 6.531 1.00 20.70 181 VAL A O 1
ATOM 1405 N N . SER A 1 202 ? 51.300 -56.760 7.331 1.00 28.50 182 SER A N 1
ATOM 1406 C CA . SER A 1 202 ? 50.885 -58.136 7.517 1.00 17.86 182 SER A CA 1
ATOM 1407 C C . SER A 1 202 ? 49.980 -58.563 6.359 1.00 29.03 182 SER A C 1
ATOM 1408 O O . SER A 1 202 ? 49.671 -57.774 5.467 1.00 33.11 182 SER A O 1
ATOM 1411 N N . SER A 1 203 ? 49.574 -59.824 6.367 1.00 33.43 183 SER A N 1
ATOM 1412 C CA . SER A 1 203 ? 48.672 -60.346 5.361 1.00 27.99 183 SER A CA 1
ATOM 1413 C C . SER A 1 203 ? 47.293 -59.744 5.553 1.00 21.96 183 SER A C 1
ATOM 1414 O O . SER A 1 203 ? 46.499 -59.705 4.628 1.00 26.74 183 SER A O 1
ATOM 1417 N N . GLU A 1 204 ? 47.013 -59.285 6.769 1.00 25.42 184 GLU A N 1
ATOM 1418 C CA . GLU A 1 204 ? 45.783 -58.560 7.056 1.00 27.75 184 GLU A CA 1
ATOM 1419 C C . GLU A 1 204 ? 45.749 -57.227 6.317 1.00 27.16 184 GLU A C 1
ATOM 1420 O O . GLU A 1 204 ? 44.734 -56.843 5.744 1.00 28.70 184 GLU A O 1
ATOM 1426 N N . ASP A 1 205 ? 46.867 -56.519 6.331 1.00 29.18 185 ASP A N 1
ATOM 1427 C CA . ASP A 1 205 ? 46.951 -55.233 5.652 1.00 25.14 185 ASP A CA 1
ATOM 1428 C C . ASP A 1 205 ? 46.900 -55.391 4.136 1.00 28.57 185 ASP A C 1
ATOM 1429 O O . ASP A 1 205 ? 46.269 -54.586 3.458 1.00 40.87 185 ASP A O 1
ATOM 1434 N N . ARG A 1 206 ? 47.552 -56.427 3.612 1.00 23.31 186 ARG A N 1
ATOM 1435 C CA . ARG A 1 206 ? 47.636 -56.632 2.162 1.00 30.52 186 ARG A CA 1
ATOM 1436 C C . ARG A 1 206 ? 46.354 -57.163 1.531 1.00 27.65 186 ARG A C 1
ATOM 1437 O O . ARG A 1 206 ? 46.098 -56.946 0.340 1.00 30.17 186 ARG A O 1
ATOM 1445 N N . LYS A 1 207 ? 45.545 -57.867 2.309 1.00 29.03 187 LYS A N 1
ATOM 1446 C CA . LYS A 1 207 ? 44.280 -58.336 1.765 1.00 33.09 187 LYS A CA 1
ATOM 1447 C C . LYS A 1 207 ? 43.317 -57.158 1.696 1.00 27.58 187 LYS A C 1
ATOM 1448 O O . LYS A 1 207 ? 42.646 -56.958 0.687 1.00 28.09 187 LYS A O 1
ATOM 1454 N N . VAL A 1 208 ? 43.299 -56.352 2.751 1.00 34.82 188 VAL A N 1
ATOM 1455 C CA . VAL A 1 208 ? 42.432 -55.182 2.816 1.00 26.78 188 VAL A CA 1
ATOM 1456 C C . VAL A 1 208 ? 42.878 -54.123 1.807 1.00 40.57 188 VAL A C 1
ATOM 1457 O O . VAL A 1 208 ? 42.119 -53.212 1.474 1.00 30.82 188 VAL A O 1
ATOM 1461 N N . ARG A 1 209 ? 44.109 -54.248 1.319 1.00 30.01 189 ARG A N 1
ATOM 1462 C CA . ARG A 1 209 ? 44.646 -53.303 0.342 1.00 37.25 189 ARG A CA 1
ATOM 1463 C C . ARG A 1 209 ? 44.056 -53.501 -1.051 1.00 35.69 189 ARG A C 1
ATOM 1464 O O . ARG A 1 209 ? 43.441 -52.590 -1.595 1.00 35.36 189 ARG A O 1
ATOM 1472 N N . LYS A 1 210 ? 44.243 -54.679 -1.638 1.00 42.59 190 LYS A N 1
ATOM 1473 C CA . LYS A 1 210 ? 43.765 -54.898 -3.001 1.00 31.20 190 LYS A CA 1
ATOM 1474 C C . LYS A 1 210 ? 42.250 -55.084 -3.041 1.00 44.65 190 LYS A C 1
ATOM 1475 O O . LYS A 1 210 ? 41.656 -55.189 -4.114 1.00 38.70 190 LYS A O 1
ATOM 1481 N N . LEU A 1 211 ? 41.632 -55.126 -1.865 1.00 49.76 191 LEU A N 1
ATOM 1482 C CA . LEU A 1 211 ? 40.185 -55.261 -1.756 1.00 50.30 191 LEU A CA 1
ATOM 1483 C C . LEU A 1 211 ? 39.518 -53.893 -1.700 1.00 52.37 191 LEU A C 1
ATOM 1484 O O . LEU A 1 211 ? 38.353 -53.751 -2.078 1.00 38.09 191 LEU A O 1
ATOM 1489 N N . HIS A 1 212 ? 40.260 -52.888 -1.235 1.00 39.90 192 HIS A N 1
ATOM 1490 C CA . HIS A 1 212 ? 39.768 -51.518 -1.270 1.00 33.85 192 HIS A CA 1
ATOM 1491 C C . HIS A 1 212 ? 40.619 -50.633 -2.176 1.00 39.36 192 HIS A C 1
ATOM 1492 O O . HIS A 1 212 ? 40.630 -49.408 -2.034 1.00 44.06 192 HIS A O 1
ATOM 1499 N N . LYS A 1 213 ? 41.327 -51.284 -3.097 1.00 34.69 193 LYS A N 1
ATOM 1500 C CA . LYS A 1 213 ? 41.979 -50.649 -4.243 1.00 29.28 193 LYS A CA 1
ATOM 1501 C C . LYS A 1 213 ? 42.696 -49.333 -3.931 1.00 52.17 193 LYS A C 1
ATOM 1502 O O . LYS A 1 213 ? 42.633 -48.386 -4.717 1.00 37.20 193 LYS A O 1
ATOM 1508 N N . MET A 1 214 ? 43.378 -49.288 -2.787 1.00 48.60 194 MET A N 1
ATOM 1509 C CA . MET A 1 214 ? 44.114 -48.101 -2.376 1.00 41.96 194 MET A CA 1
ATOM 1510 C C . MET A 1 214 ? 45.535 -48.179 -2.890 1.00 27.41 194 MET A C 1
ATOM 1511 O O . MET A 1 214 ? 46.029 -49.255 -3.215 1.00 27.98 194 MET A O 1
ATOM 1516 N N . PHE A 1 215 ? 46.193 -47.033 -2.982 1.00 46.82 195 PHE A N 1
ATOM 1517 C CA . PHE A 1 215 ? 47.567 -47.009 -3.462 1.00 37.23 195 PHE A CA 1
ATOM 1518 C C . PHE A 1 215 ? 48.535 -46.897 -2.291 1.00 17.81 195 PHE A C 1
ATOM 1519 O O . PHE A 1 215 ? 48.210 -46.360 -1.231 1.00 24.61 195 PHE A O 1
ATOM 1527 N N . TYR A 1 216 ? 49.727 -47.435 -2.483 1.00 40.37 196 TYR A N 1
ATOM 1528 C CA . TYR A 1 216 ? 50.700 -47.472 -1.414 1.00 32.62 196 TYR A CA 1
ATOM 1529 C C . TYR A 1 216 ? 52.125 -47.377 -1.949 1.00 27.31 196 TYR A C 1
ATOM 1530 O O . TYR A 1 216 ? 52.391 -47.672 -3.114 1.00 25.52 196 TYR A O 1
ATOM 1539 N N . MET A 1 217 ? 53.023 -46.923 -1.079 1.00 24.73 197 MET A N 1
ATOM 1540 C CA . MET A 1 217 ? 54.444 -46.823 -1.367 1.00 22.30 197 MET A CA 1
ATOM 1541 C C . MET A 1 217 ? 55.236 -47.122 -0.112 1.00 15.07 197 MET A C 1
ATOM 1542 O O . MET A 1 217 ? 55.512 -46.224 0.667 1.00 21.26 197 MET A O 1
ATOM 1547 N N . ASP A 1 218 ? 55.595 -48.389 0.070 1.00 14.20 198 ASP A N 1
ATOM 1548 C CA . ASP A 1 218 ? 56.445 -48.822 1.174 1.00 27.24 198 ASP A CA 1
ATOM 1549 C C . ASP A 1 218 ? 57.867 -48.315 0.936 1.00 17.83 198 ASP A C 1
ATOM 1550 O O . ASP A 1 218 ? 58.203 -47.959 -0.175 1.00 18.98 198 ASP A O 1
ATOM 1555 N N . MET A 1 219 ? 58.690 -48.273 1.976 1.00 29.70 199 MET A N 1
ATOM 1556 C CA . MET A 1 219 ? 60.049 -47.732 1.861 1.00 24.48 199 MET A CA 1
ATOM 1557 C C . MET A 1 219 ? 60.893 -48.358 0.736 1.00 20.62 199 MET A C 1
ATOM 1558 O O . MET A 1 219 ? 61.276 -49.535 0.761 1.00 19.84 199 MET A O 1
ATOM 1563 N N . ARG A 1 231 ? 55.940 -38.198 -10.265 1.00 25.45 211 ARG A N 1
ATOM 1564 C CA . ARG A 1 231 ? 56.188 -37.152 -9.278 1.00 22.15 211 ARG A CA 1
ATOM 1565 C C . ARG A 1 231 ? 54.919 -36.684 -8.598 1.00 23.10 211 ARG A C 1
ATOM 1566 O O . ARG A 1 231 ? 54.515 -37.218 -7.575 1.00 22.56 211 ARG A O 1
ATOM 1574 N N . ASP A 1 232 ? 54.306 -35.660 -9.178 1.00 31.01 212 ASP A N 1
ATOM 1575 C CA . ASP A 1 232 ? 53.172 -34.997 -8.559 1.00 52.67 212 ASP A CA 1
ATOM 1576 C C . ASP A 1 232 ? 51.966 -35.926 -8.379 1.00 43.73 212 ASP A C 1
ATOM 1577 O O . ASP A 1 232 ? 51.702 -36.777 -9.208 1.00 42.26 212 ASP A O 1
ATOM 1582 N N . ILE A 1 233 ? 51.251 -35.717 -7.267 1.00 53.54 213 ILE A N 1
ATOM 1583 C CA . ILE A 1 233 ? 50.047 -36.464 -6.918 1.00 31.92 213 ILE A CA 1
ATOM 1584 C C . ILE A 1 233 ? 48.997 -36.086 -7.959 1.00 55.29 213 ILE A C 1
ATOM 1585 O O . ILE A 1 233 ? 48.215 -36.949 -8.378 1.00 87.87 213 ILE A O 1
ATOM 1590 N N . ARG A 1 234 ? 48.951 -34.805 -8.334 1.00 49.95 214 ARG A N 1
ATOM 1591 C CA . ARG A 1 234 ? 48.174 -34.332 -9.468 1.00 55.20 214 ARG A CA 1
ATOM 1592 C C . ARG A 1 234 ? 46.703 -34.744 -9.435 1.00 35.04 214 ARG A C 1
ATOM 1593 O O . ARG A 1 234 ? 46.209 -35.407 -10.350 1.00 52.97 214 ARG A O 1
ATOM 1601 N N . ASN A 1 235 ? 46.005 -34.366 -8.370 1.00 46.79 215 ASN A N 1
ATOM 1602 C CA . ASN A 1 235 ? 44.573 -34.657 -8.278 1.00 55.01 215 ASN A CA 1
ATOM 1603 C C . ASN A 1 235 ? 43.779 -33.400 -7.952 1.00 35.08 215 ASN A C 1
ATOM 1604 O O . ASN A 1 235 ? 44.318 -32.446 -7.402 1.00 26.76 215 ASN A O 1
ATOM 1609 N N . ASP A 1 236 ? 42.492 -33.424 -8.283 1.00 34.67 216 ASP A N 1
ATOM 1610 C CA . ASP A 1 236 ? 41.583 -32.341 -7.952 1.00 31.20 216 ASP A CA 1
ATOM 1611 C C . ASP A 1 236 ? 40.727 -32.709 -6.738 1.00 28.28 216 ASP A C 1
ATOM 1612 O O . ASP A 1 236 ? 39.717 -32.058 -6.467 1.00 33.85 216 ASP A O 1
ATOM 1617 N N . TYR A 1 237 ? 41.135 -33.763 -6.024 1.00 39.98 217 TYR A N 1
ATOM 1618 C CA . TYR A 1 237 ? 40.406 -34.284 -4.860 1.00 45.23 217 TYR A CA 1
ATOM 1619 C C . TYR A 1 237 ? 40.961 -33.747 -3.543 1.00 34.34 217 TYR A C 1
ATOM 1620 O O . TYR A 1 237 ? 42.143 -33.935 -3.271 1.00 26.44 217 TYR A O 1
ATOM 1629 N N . PRO A 1 238 ? 40.103 -33.092 -2.722 1.00 29.85 218 PRO A N 1
ATOM 1630 C CA . PRO A 1 238 ? 40.425 -32.511 -1.406 1.00 30.65 218 PRO A CA 1
ATOM 1631 C C . PRO A 1 238 ? 41.234 -33.445 -0.505 1.00 19.77 218 PRO A C 1
ATOM 1632 O O . PRO A 1 238 ? 40.843 -34.584 -0.300 1.00 22.37 218 PRO A O 1
ATOM 1636 N N . VAL A 1 239 ? 42.348 -32.964 0.030 1.00 14.91 219 VAL A N 1
ATOM 1637 C CA . VAL A 1 239 ? 43.263 -33.832 0.748 1.00 12.16 219 VAL A CA 1
ATOM 1638 C C . VAL A 1 239 ? 43.191 -33.690 2.270 1.00 18.66 219 VAL A C 1
ATOM 1639 O O . VAL A 1 239 ? 43.342 -32.610 2.808 1.00 23.33 219 VAL A O 1
ATOM 1643 N N . PHE A 1 240 ? 42.947 -34.802 2.948 1.00 15.10 220 PHE A N 1
ATOM 1644 C CA . PHE A 1 240 ? 43.199 -34.912 4.378 1.00 15.36 220 PHE A CA 1
ATOM 1645 C C . PHE A 1 240 ? 44.631 -35.375 4.520 1.00 14.85 220 PHE A C 1
ATOM 1646 O O . PHE A 1 240 ? 45.083 -36.250 3.787 1.00 19.32 220 PHE A O 1
ATOM 1654 N N . ILE A 1 241 ? 45.369 -34.801 5.453 1.00 20.03 221 ILE A N 1
ATOM 1655 C CA . ILE A 1 241 ? 46.728 -35.264 5.627 1.00 22.27 221 ILE A CA 1
ATOM 1656 C C . ILE A 1 241 ? 46.857 -35.859 7.013 1.00 17.39 221 ILE A C 1
ATOM 1657 O O . ILE A 1 241 ? 46.567 -35.193 8.002 1.00 19.54 221 ILE A O 1
ATOM 1662 N N . SER A 1 242 ? 47.240 -37.138 7.063 1.00 18.28 222 SER A N 1
ATOM 1663 C CA . SER A 1 242 ? 47.383 -37.874 8.321 1.00 14.95 222 SER A CA 1
ATOM 1664 C C . SER A 1 242 ? 48.813 -38.372 8.437 1.00 17.58 222 SER A C 1
ATOM 1665 O O . SER A 1 242 ? 49.311 -39.082 7.553 1.00 16.84 222 SER A O 1
ATOM 1668 N N . ILE A 1 243 ? 49.449 -37.985 9.540 1.00 15.89 223 ILE A N 1
ATOM 1669 C CA . ILE A 1 243 ? 50.882 -38.131 9.738 1.00 15.76 223 ILE A CA 1
ATOM 1670 C C . ILE A 1 243 ? 51.185 -38.814 11.065 1.00 12.29 223 ILE A C 1
ATOM 1671 O O . ILE A 1 243 ? 51.036 -38.236 12.130 1.00 11.31 223 ILE A O 1
ATOM 1676 N N . ASP A 1 244 ? 51.547 -40.077 10.985 1.00 11.30 224 ASP A N 1
ATOM 1677 C CA . ASP A 1 244 ? 52.024 -40.805 12.136 1.00 16.17 224 ASP A CA 1
ATOM 1678 C C . ASP A 1 244 ? 53.524 -40.627 12.200 1.00 14.62 224 ASP A C 1
ATOM 1679 O O . ASP A 1 244 ? 54.236 -40.887 11.228 1.00 11.35 224 ASP A O 1
ATOM 1684 N N . ALA A 1 245 ? 53.980 -40.159 13.350 1.00 15.29 225 ALA A N 1
ATOM 1685 C CA . ALA A 1 245 ? 55.387 -39.981 13.636 1.00 12.32 225 ALA A CA 1
ATOM 1686 C C . ALA A 1 245 ? 56.151 -41.295 13.465 1.00 9.56 225 ALA A C 1
ATOM 1687 O O . ALA A 1 245 ? 57.373 -41.305 13.253 1.00 17.15 225 ALA A O 1
ATOM 1689 N N . SER A 1 246 ? 55.423 -42.404 13.531 1.00 11.30 226 SER A N 1
ATOM 1690 C CA . SER A 1 246 ? 56.036 -43.710 13.328 1.00 13.28 226 SER A CA 1
ATOM 1691 C C . SER A 1 246 ? 56.624 -43.834 11.899 1.00 17.25 226 SER A C 1
ATOM 1692 O O . SER A 1 246 ? 57.507 -44.665 11.649 1.00 16.36 226 SER A O 1
ATOM 1695 N N . VAL A 1 247 ? 56.150 -43.000 10.974 1.00 15.13 227 VAL A N 1
ATOM 1696 C CA . VAL A 1 247 ? 56.650 -43.046 9.598 1.00 13.58 227 VAL A CA 1
ATOM 1697 C C . VAL A 1 247 ? 58.126 -42.679 9.509 1.00 19.33 227 VAL A C 1
ATOM 1698 O O . VAL A 1 247 ? 58.832 -43.198 8.652 1.00 15.45 227 VAL A O 1
ATOM 1702 N N . LEU A 1 248 ? 58.600 -41.788 10.379 1.00 12.44 228 LEU A N 1
ATOM 1703 C CA . LEU A 1 248 ? 60.006 -41.384 10.345 1.00 23.87 228 LEU A CA 1
ATOM 1704 C C . LEU A 1 248 ? 60.870 -42.553 10.800 1.00 20.47 228 LEU A C 1
ATOM 1705 O O . LEU A 1 248 ? 60.368 -43.639 11.045 1.00 28.92 228 LEU A O 1
ATOM 1710 N N . ASP A 1 249 ? 62.170 -42.348 10.900 1.00 9.30 229 ASP A N 1
ATOM 1711 C CA . ASP A 1 249 ? 63.010 -43.395 11.448 1.00 17.22 229 ASP A CA 1
ATOM 1712 C C . ASP A 1 249 ? 62.954 -43.244 12.971 1.00 16.06 229 ASP A C 1
ATOM 1713 O O . ASP A 1 249 ? 62.651 -42.157 13.468 1.00 20.84 229 ASP A O 1
ATOM 1718 N N . PRO A 1 250 ? 63.189 -44.337 13.713 1.00 12.57 230 PRO A N 1
ATOM 1719 C CA . PRO A 1 250 ? 63.338 -44.199 15.166 1.00 18.39 230 PRO A CA 1
ATOM 1720 C C . PRO A 1 250 ? 64.528 -43.294 15.539 1.00 19.00 230 PRO A C 1
ATOM 1721 O O . PRO A 1 250 ? 64.545 -42.734 16.643 1.00 19.39 230 PRO A O 1
ATOM 1725 N N . ALA A 1 251 ? 65.483 -43.126 14.633 1.00 10.22 231 ALA A N 1
ATOM 1726 C CA . ALA A 1 251 ? 66.599 -42.199 14.875 1.00 21.90 231 ALA A CA 1
ATOM 1727 C C . ALA A 1 251 ? 66.151 -40.733 14.966 1.00 28.82 231 ALA A C 1
ATOM 1728 O O . ALA A 1 251 ? 66.707 -39.952 15.763 1.00 19.03 231 ALA A O 1
ATOM 1730 N N . PHE A 1 252 ? 65.150 -40.376 14.160 1.00 11.92 232 PHE A N 1
ATOM 1731 C CA . PHE A 1 252 ? 64.604 -39.008 14.125 1.00 12.01 232 PHE A CA 1
ATOM 1732 C C . PHE A 1 252 ? 63.390 -38.851 15.015 1.00 11.79 232 PHE A C 1
ATOM 1733 O O . PHE A 1 252 ? 63.229 -37.812 15.661 1.00 12.87 232 PHE A O 1
ATOM 1741 N N . ALA A 1 253 ? 62.551 -39.884 15.075 1.00 13.89 233 ALA A N 1
ATOM 1742 C CA . ALA A 1 253 ? 61.331 -39.842 15.883 1.00 22.11 233 ALA A CA 1
ATOM 1743 C C . ALA A 1 253 ? 61.155 -41.068 16.804 1.00 16.66 233 ALA A C 1
ATOM 1744 O O . ALA A 1 253 ? 60.231 -41.855 16.633 1.00 17.94 233 ALA A O 1
ATOM 1746 N N . PRO A 1 254 ? 62.042 -41.222 17.795 1.00 10.70 234 PRO A N 1
ATOM 1747 C CA . PRO A 1 254 ? 61.985 -42.380 18.692 1.00 17.59 234 PRO A CA 1
ATOM 1748 C C . PRO A 1 254 ? 60.693 -42.509 19.506 1.00 16.27 234 PRO A C 1
ATOM 1749 O O . PRO A 1 254 ? 60.395 -43.606 19.976 1.00 18.78 234 PRO A O 1
ATOM 1753 N N . ALA A 1 255 ? 59.923 -41.428 19.630 1.00 16.84 235 ALA A N 1
ATOM 1754 C CA . ALA A 1 255 ? 58.838 -41.360 20.612 1.00 14.87 235 ALA A CA 1
ATOM 1755 C C . ALA A 1 255 ? 57.521 -41.970 20.158 1.00 14.77 235 ALA A C 1
ATOM 1756 O O . ALA A 1 255 ? 56.482 -41.315 20.219 1.00 20.45 235 ALA A O 1
ATOM 1758 N N . VAL A 1 256 ? 57.572 -43.236 19.749 1.00 16.84 236 VAL A N 1
ATOM 1759 C CA . VAL A 1 256 ? 56.392 -43.966 19.291 1.00 17.75 236 VAL A CA 1
ATOM 1760 C C . VAL A 1 256 ? 56.317 -45.376 19.901 1.00 16.78 236 VAL A C 1
ATOM 1761 O O . VAL A 1 256 ? 57.345 -45.962 20.202 1.00 15.97 236 VAL A O 1
ATOM 1765 N N . ASP A 1 257 ? 55.097 -45.907 20.049 1.00 18.08 237 ASP A N 1
ATOM 1766 C CA . ASP A 1 257 ? 54.810 -47.218 20.667 1.00 15.87 237 ASP A CA 1
ATOM 1767 C C . ASP A 1 257 ? 55.841 -48.338 20.403 1.00 17.02 237 ASP A C 1
ATOM 1768 O O . ASP A 1 257 ? 56.750 -48.563 21.226 1.00 33.92 237 ASP A O 1
ATOM 1773 N N . SER A 1 258 ? 55.677 -49.050 19.290 1.00 18.11 238 SER A N 1
ATOM 1774 C CA . SER A 1 258 ? 56.648 -50.044 18.836 1.00 15.22 238 SER A CA 1
ATOM 1775 C C . SER A 1 258 ? 57.341 -49.474 17.611 1.00 12.49 238 SER A C 1
ATOM 1776 O O . SER A 1 258 ? 56.885 -49.676 16.503 1.00 12.52 238 SER A O 1
ATOM 1779 N N . PRO A 1 259 ? 58.441 -48.742 17.820 1.00 15.44 239 PRO A N 1
ATOM 1780 C CA . PRO A 1 259 ? 59.143 -48.033 16.750 1.00 19.62 239 PRO A CA 1
ATOM 1781 C C . PRO A 1 259 ? 59.670 -48.996 15.695 1.00 21.38 239 PRO A C 1
ATOM 1782 O O . PRO A 1 259 ? 60.083 -50.129 15.997 1.00 15.68 239 PRO A O 1
ATOM 1786 N N . VAL A 1 260 ? 59.634 -48.532 14.451 1.00 28.53 240 VAL A N 1
ATOM 1787 C CA . VAL A 1 260 ? 59.991 -49.353 13.320 1.00 14.60 240 VAL A CA 1
ATOM 1788 C C . VAL A 1 260 ? 61.174 -48.738 12.585 1.00 18.80 240 VAL A C 1
ATOM 1789 O O . VAL A 1 260 ? 61.058 -47.673 11.988 1.00 20.82 240 VAL A O 1
ATOM 1793 N N . ALA A 1 261 ? 62.307 -49.430 12.620 1.00 17.51 241 ALA A N 1
ATOM 1794 C CA . ALA A 1 261 ? 63.530 -48.982 11.958 1.00 6.08 241 ALA A CA 1
ATOM 1795 C C . ALA A 1 261 ? 63.452 -49.065 10.423 1.00 10.28 241 ALA A C 1
ATOM 1796 O O . ALA A 1 261 ? 62.575 -49.734 9.867 1.00 16.93 241 ALA A O 1
ATOM 1798 N N . GLY A 1 262 ? 64.372 -48.373 9.750 1.00 14.45 242 GLY A N 1
ATOM 1799 C CA . GLY A 1 262 ? 64.436 -48.345 8.297 1.00 17.51 242 GLY A CA 1
ATOM 1800 C C . GLY A 1 262 ? 63.569 -47.249 7.710 1.00 15.06 242 GLY A C 1
ATOM 1801 O O . GLY A 1 262 ? 63.173 -47.322 6.558 1.00 15.30 242 GLY A O 1
ATOM 1802 N N . GLY A 1 263 ? 63.309 -46.214 8.509 1.00 24.63 243 GLY A N 1
ATOM 1803 C CA . GLY A 1 263 ? 62.317 -45.198 8.190 1.00 12.13 243 GLY A CA 1
ATOM 1804 C C . GLY A 1 263 ? 62.788 -43.948 7.473 1.00 12.80 243 GLY A C 1
ATOM 1805 O O . GLY A 1 263 ? 63.888 -43.870 6.939 1.00 14.41 243 GLY A O 1
ATOM 1806 N N . LEU A 1 264 ? 61.905 -42.963 7.442 1.00 13.75 244 LEU A N 1
ATOM 1807 C CA . LEU A 1 264 ? 62.193 -41.672 6.828 1.00 18.09 244 LEU A CA 1
ATOM 1808 C C . LEU A 1 264 ? 63.094 -40.770 7.716 1.00 17.82 244 LEU A C 1
ATOM 1809 O O . LEU A 1 264 ? 63.053 -40.833 8.948 1.00 16.17 244 LEU A O 1
ATOM 1814 N N . SER A 1 265 ? 63.925 -39.952 7.081 1.00 21.37 245 SER A N 1
ATOM 1815 C CA . SER A 1 265 ? 64.575 -38.862 7.780 1.00 18.97 245 SER A CA 1
ATOM 1816 C C . SER A 1 265 ? 63.534 -37.752 7.899 1.00 15.59 245 SER A C 1
ATOM 1817 O O . SER A 1 265 ? 62.481 -37.818 7.246 1.00 18.77 245 SER A O 1
ATOM 1820 N N . THR A 1 266 ? 63.776 -36.751 8.738 1.00 11.06 246 THR A N 1
ATOM 1821 C CA . THR A 1 266 ? 62.807 -35.665 8.804 1.00 16.82 246 THR A CA 1
ATOM 1822 C C . THR A 1 266 ? 62.702 -35.002 7.423 1.00 15.11 246 THR A C 1
ATOM 1823 O O . THR A 1 266 ? 61.609 -34.603 7.005 1.00 10.34 246 THR A O 1
ATOM 1827 N N . ARG A 1 267 ? 63.830 -34.937 6.718 1.00 12.88 247 ARG A N 1
ATOM 1828 C CA . ARG A 1 267 ? 63.900 -34.292 5.410 1.00 15.25 247 ARG A CA 1
ATOM 1829 C C . ARG A 1 267 ? 63.162 -35.108 4.348 1.00 11.35 247 ARG A C 1
ATOM 1830 O O . ARG A 1 267 ? 62.525 -34.551 3.457 1.00 14.19 247 ARG A O 1
ATOM 1838 N N . ASP A 1 268 ? 63.250 -36.429 4.447 1.00 19.69 248 ASP A N 1
ATOM 1839 C CA . ASP A 1 268 ? 62.530 -37.342 3.561 1.00 17.39 248 ASP A CA 1
ATOM 1840 C C . ASP A 1 268 ? 61.022 -37.091 3.588 1.00 16.04 248 ASP A C 1
ATOM 1841 O O . ASP A 1 268 ? 60.371 -37.037 2.555 1.00 16.66 248 ASP A O 1
ATOM 1846 N N . LEU A 1 269 ? 60.469 -36.937 4.781 1.00 17.38 249 LEU A N 1
ATOM 1847 C CA . LEU A 1 269 ? 59.051 -36.677 4.915 1.00 13.91 249 LEU A CA 1
ATOM 1848 C C . LEU A 1 269 ? 58.705 -35.304 4.358 1.00 15.54 249 LEU A C 1
ATOM 1849 O O . LEU A 1 269 ? 57.782 -35.180 3.571 1.00 18.77 249 LEU A O 1
ATOM 1854 N N . LEU A 1 270 ? 59.482 -34.290 4.727 1.00 18.62 250 LEU A N 1
ATOM 1855 C CA . LEU A 1 270 ? 59.258 -32.922 4.266 1.00 19.18 250 LEU A CA 1
ATOM 1856 C C . LEU A 1 270 ? 59.271 -32.823 2.729 1.00 14.84 250 LEU A C 1
ATOM 1857 O O . LEU A 1 270 ? 58.529 -32.039 2.147 1.00 14.49 250 LEU A O 1
ATOM 1862 N N . HIS A 1 271 ? 60.098 -33.636 2.080 1.00 30.17 251 HIS A N 1
ATOM 1863 C CA . HIS A 1 271 ? 60.148 -33.710 0.607 1.00 18.07 251 HIS A CA 1
ATOM 1864 C C . HIS A 1 271 ? 58.864 -34.285 0.039 1.00 11.17 251 HIS A C 1
ATOM 1865 O O . HIS A 1 271 ? 58.203 -33.685 -0.788 1.00 17.06 251 HIS A O 1
ATOM 1872 N N . ILE A 1 272 ? 58.524 -35.477 0.484 1.00 15.39 252 ILE A N 1
ATOM 1873 C CA . ILE A 1 272 ? 57.343 -36.159 0.004 1.00 18.36 252 ILE A CA 1
ATOM 1874 C C . ILE A 1 272 ? 56.101 -35.365 0.361 1.00 11.73 252 ILE A C 1
ATOM 1875 O O . ILE A 1 272 ? 55.192 -35.264 -0.440 1.00 15.60 252 ILE A O 1
ATOM 1880 N N . MET A 1 273 ? 56.071 -34.784 1.559 1.00 23.18 253 MET A N 1
ATOM 1881 C CA . MET A 1 273 ? 54.981 -33.891 1.973 1.00 20.40 253 MET A CA 1
ATOM 1882 C C . MET A 1 273 ? 54.824 -32.676 1.050 1.00 30.78 253 MET A C 1
ATOM 1883 O O . MET A 1 273 ? 53.713 -32.208 0.800 1.00 27.84 253 MET A O 1
ATOM 1888 N N . ASN A 1 274 ? 55.955 -32.157 0.575 1.00 20.57 254 ASN A N 1
ATOM 1889 C CA . ASN A 1 274 ? 55.981 -30.974 -0.277 1.00 24.75 254 ASN A CA 1
ATOM 1890 C C . ASN A 1 274 ? 55.219 -31.258 -1.567 1.00 21.16 254 ASN A C 1
ATOM 1891 O O . ASN A 1 274 ? 54.509 -30.400 -2.095 1.00 20.02 254 ASN A O 1
ATOM 1896 N N . GLY A 1 275 ? 55.335 -32.501 -2.028 1.00 23.41 255 GLY A N 1
ATOM 1897 C CA . GLY A 1 275 ? 54.780 -32.932 -3.296 1.00 25.90 255 GLY A CA 1
ATOM 1898 C C . GLY A 1 275 ? 53.341 -33.400 -3.310 1.00 15.37 255 GLY A C 1
ATOM 1899 O O . GLY A 1 275 ? 52.908 -33.980 -4.301 1.00 27.17 255 GLY A O 1
ATOM 1900 N N . ILE A 1 276 ? 52.591 -33.130 -2.244 1.00 16.24 256 ILE A N 1
ATOM 1901 C CA . ILE A 1 276 ? 51.187 -33.540 -2.177 1.00 20.10 256 ILE A CA 1
ATOM 1902 C C . ILE A 1 276 ? 50.379 -32.532 -2.945 1.00 14.63 256 ILE A C 1
ATOM 1903 O O . ILE A 1 276 ? 50.584 -31.341 -2.791 1.00 21.93 256 ILE A O 1
ATOM 1908 N N . ARG A 1 277 ? 49.479 -33.003 -3.795 1.00 14.19 257 ARG A N 1
ATOM 1909 C CA . ARG A 1 277 ? 48.711 -32.105 -4.649 1.00 17.06 257 ARG A CA 1
ATOM 1910 C C . ARG A 1 277 ? 47.254 -32.108 -4.248 1.00 20.82 257 ARG A C 1
ATOM 1911 O O . ARG A 1 277 ? 46.769 -33.064 -3.657 1.00 23.62 257 ARG A O 1
ATOM 1919 N N . GLY A 1 278 ? 46.547 -31.037 -4.573 1.00 17.41 258 GLY A N 1
ATOM 1920 C CA . GLY A 1 278 ? 45.135 -30.970 -4.254 1.00 28.31 258 GLY A CA 1
ATOM 1921 C C . GLY A 1 278 ? 44.485 -29.631 -4.520 1.00 28.42 258 GLY A C 1
ATOM 1922 O O . GLY A 1 278 ? 45.163 -28.655 -4.839 1.00 31.69 258 GLY A O 1
ATOM 1923 N N . PRO A 1 279 ? 43.151 -29.588 -4.405 1.00 29.21 259 PRO A N 1
ATOM 1924 C CA . PRO A 1 279 ? 42.368 -28.371 -4.592 1.00 24.24 259 PRO A CA 1
ATOM 1925 C C . PRO A 1 279 ? 42.290 -27.621 -3.284 1.00 23.78 259 PRO A C 1
ATOM 1926 O O . PRO A 1 279 ? 41.940 -26.435 -3.253 1.00 26.19 259 PRO A O 1
ATOM 1930 N N . LYS A 1 280 ? 42.638 -28.342 -2.219 1.00 29.66 260 LYS A N 1
ATOM 1931 C CA . LYS A 1 280 ? 42.495 -27.907 -0.835 1.00 30.88 260 LYS A CA 1
ATOM 1932 C C . LYS A 1 280 ? 42.840 -29.050 0.118 1.00 20.85 260 LYS A C 1
ATOM 1933 O O . LYS A 1 280 ? 42.680 -30.222 -0.218 1.00 30.31 260 LYS A O 1
ATOM 1939 N N . VAL A 1 281 ? 43.288 -28.704 1.315 1.00 19.98 261 VAL A N 1
ATOM 1940 C CA . VAL A 1 281 ? 43.486 -29.699 2.352 1.00 18.91 261 VAL A CA 1
ATOM 1941 C C . VAL A 1 281 ? 42.302 -29.683 3.321 1.00 15.85 261 VAL A C 1
ATOM 1942 O O . VAL A 1 281 ? 41.894 -28.623 3.769 1.00 19.95 261 VAL A O 1
ATOM 1946 N N . VAL A 1 282 ? 41.722 -30.844 3.614 1.00 23.17 262 VAL A N 1
ATOM 1947 C CA . VAL A 1 282 ? 40.538 -30.875 4.470 1.00 21.23 262 VAL A CA 1
ATOM 1948 C C . VAL A 1 282 ? 40.935 -30.794 5.938 1.00 17.21 262 VAL A C 1
ATOM 1949 O O . VAL A 1 282 ? 40.152 -30.351 6.786 1.00 13.22 262 VAL A O 1
ATOM 1953 N N . GLY A 1 283 ? 42.168 -31.187 6.225 1.00 17.90 263 GLY A N 1
ATOM 1954 C CA . GLY A 1 283 ? 42.661 -31.171 7.583 1.00 15.75 263 GLY A CA 1
ATOM 1955 C C . GLY A 1 283 ? 43.916 -31.996 7.749 1.00 24.89 263 GLY A C 1
ATOM 1956 O O . GLY A 1 283 ? 44.294 -32.757 6.864 1.00 27.78 263 GLY A O 1
ATOM 1957 N N . ILE A 1 284 ? 44.567 -31.824 8.895 1.00 25.05 264 ILE A N 1
ATOM 1958 C CA . ILE A 1 284 ? 45.854 -32.456 9.187 1.00 26.32 264 ILE A CA 1
ATOM 1959 C C . ILE A 1 284 ? 45.915 -32.958 10.637 1.00 9.03 264 ILE A C 1
ATOM 1960 O O . ILE A 1 284 ? 45.657 -32.216 11.577 1.00 16.30 264 ILE A O 1
ATOM 1965 N N . ASP A 1 285 ? 46.256 -34.225 10.798 1.00 9.52 265 ASP A N 1
ATOM 1966 C CA . ASP A 1 285 ? 46.364 -34.825 12.111 1.00 15.32 265 ASP A CA 1
ATOM 1967 C C . ASP A 1 285 ? 47.761 -35.338 12.301 1.00 12.48 265 ASP A C 1
ATOM 1968 O O . ASP A 1 285 ? 48.171 -36.311 11.662 1.00 17.27 265 ASP A O 1
ATOM 1973 N N . VAL A 1 286 ? 48.502 -34.689 13.178 1.00 12.81 266 VAL A N 1
ATOM 1974 C CA . VAL A 1 286 ? 49.839 -35.175 13.443 1.00 19.40 266 VAL A CA 1
ATOM 1975 C C . VAL A 1 286 ? 49.897 -35.806 14.825 1.00 15.99 266 VAL A C 1
ATOM 1976 O O . VAL A 1 286 ? 49.752 -35.116 15.827 1.00 16.55 266 VAL A O 1
ATOM 1980 N N . TYR A 1 287 ? 50.142 -37.120 14.848 1.00 20.65 267 TYR A N 1
ATOM 1981 C CA . TYR A 1 287 ? 49.962 -37.977 16.020 1.00 14.06 267 TYR A CA 1
ATOM 1982 C C . TYR A 1 287 ? 51.090 -38.986 16.202 1.00 15.20 267 TYR A C 1
ATOM 1983 O O . TYR A 1 287 ? 52.037 -39.006 15.427 1.00 15.35 267 TYR A O 1
ATOM 1992 N N . GLY A 1 288 ? 50.977 -39.832 17.224 1.00 12.72 268 GLY A N 1
ATOM 1993 C CA . GLY A 1 288 ? 51.948 -40.900 17.437 1.00 19.37 268 GLY A CA 1
ATOM 1994 C C . GLY A 1 288 ? 53.053 -40.602 18.429 1.00 18.67 268 GLY A C 1
ATOM 1995 O O . GLY A 1 288 ? 53.900 -41.447 18.703 1.00 21.00 268 GLY A O 1
ATOM 1996 N N . TYR A 1 289 ? 53.026 -39.394 18.980 1.00 15.84 269 TYR A N 1
ATOM 1997 C CA . TYR A 1 289 ? 54.084 -38.897 19.825 1.00 22.19 269 TYR A CA 1
ATOM 1998 C C . TYR A 1 289 ? 53.713 -39.003 21.299 1.00 16.30 269 TYR A C 1
ATOM 1999 O O . TYR A 1 289 ? 52.653 -38.577 21.735 1.00 15.75 269 TYR A O 1
ATOM 2008 N N . ASN A 1 290 ? 54.619 -39.588 22.059 1.00 17.53 270 ASN A N 1
ATOM 2009 C CA . ASN A 1 290 ? 54.411 -39.803 23.476 1.00 19.81 270 ASN A CA 1
ATOM 2010 C C . ASN A 1 290 ? 55.700 -39.457 24.205 1.00 17.50 270 ASN A C 1
ATOM 2011 O O . ASN A 1 290 ? 56.705 -40.146 24.057 1.00 14.82 270 ASN A O 1
ATOM 2016 N N . PRO A 1 291 ? 55.659 -38.379 25.002 1.00 20.89 271 PRO A N 1
ATOM 2017 C CA . PRO A 1 291 ? 56.813 -37.783 25.682 1.00 20.43 271 PRO A CA 1
ATOM 2018 C C . PRO A 1 291 ? 57.620 -38.817 26.441 1.00 11.37 271 PRO A C 1
ATOM 2019 O O . PRO A 1 291 ? 58.838 -38.693 26.522 1.00 13.31 271 PRO A O 1
ATOM 2023 N N . ASP A 1 292 ? 56.945 -39.848 26.932 1.00 16.60 272 ASP A N 1
ATOM 2024 C CA . ASP A 1 292 ? 57.577 -40.854 27.781 1.00 21.59 272 ASP A CA 1
ATOM 2025 C C . ASP A 1 292 ? 58.522 -41.780 27.016 1.00 10.53 272 ASP A C 1
ATOM 2026 O O . ASP A 1 292 ? 59.385 -42.422 27.613 1.00 18.82 272 ASP A O 1
ATOM 2031 N N . LEU A 1 293 ? 58.366 -41.820 25.697 1.00 12.70 273 LEU A N 1
ATOM 2032 C CA . LEU A 1 293 ? 59.076 -42.771 24.837 1.00 17.54 273 LEU A CA 1
ATOM 2033 C C . LEU A 1 293 ? 60.203 -42.108 24.050 1.00 15.45 273 LEU A C 1
ATOM 2034 O O . LEU A 1 293 ? 60.877 -42.750 23.259 1.00 14.58 273 LEU A O 1
ATOM 2039 N N . ASP A 1 294 ? 60.414 -40.819 24.296 1.00 16.38 274 ASP A N 1
ATOM 2040 C CA . ASP A 1 294 ? 61.357 -40.023 23.523 1.00 12.69 274 ASP A CA 1
ATOM 2041 C C . ASP A 1 294 ? 62.801 -40.152 24.001 1.00 12.43 274 ASP A C 1
ATOM 2042 O O . ASP A 1 294 ? 63.071 -40.523 25.141 1.00 11.25 274 ASP A O 1
ATOM 2047 N N . VAL A 1 295 ? 63.739 -39.843 23.113 1.00 18.34 275 VAL A N 1
ATOM 2048 C CA . VAL A 1 295 ? 65.139 -39.736 23.512 1.00 14.89 275 VAL A CA 1
ATOM 2049 C C . VAL A 1 295 ? 65.347 -38.258 23.784 1.00 17.90 275 VAL A C 1
ATOM 2050 O O . VAL A 1 295 ? 64.862 -37.402 23.032 1.00 17.84 275 VAL A O 1
ATOM 2054 N N . TYR A 1 296 ? 66.030 -37.950 24.874 1.00 14.43 276 TYR A N 1
ATOM 2055 C CA . TYR A 1 296 ? 66.146 -36.559 25.287 1.00 13.99 276 TYR A CA 1
ATOM 2056 C C . TYR A 1 296 ? 67.578 -36.058 25.290 1.00 13.10 276 TYR A C 1
ATOM 2057 O O . TYR A 1 296 ? 68.481 -36.782 25.673 1.00 18.45 276 TYR A O 1
ATOM 2066 N N . ARG A 1 297 ? 67.767 -34.801 24.881 1.00 15.14 277 ARG A N 1
ATOM 2067 C CA . ARG A 1 297 ? 69.049 -34.125 25.015 1.00 12.18 277 ARG A CA 1
ATOM 2068 C C . ARG A 1 297 ? 69.394 -34.022 26.509 1.00 12.27 277 ARG A C 1
ATOM 2069 O O . ARG A 1 297 ? 68.633 -34.483 27.360 1.00 20.62 277 ARG A O 1
ATOM 2077 N N . LYS A 1 298 ? 70.520 -33.413 26.840 1.00 11.44 278 LYS A N 1
ATOM 2078 C CA . LYS A 1 298 ? 70.917 -33.323 28.252 1.00 8.24 278 LYS A CA 1
ATOM 2079 C C . LYS A 1 298 ? 70.137 -32.201 28.974 1.00 15.05 278 LYS A C 1
ATOM 2080 O O . LYS A 1 298 ? 70.109 -32.145 30.213 1.00 10.76 278 LYS A O 1
ATOM 2086 N N . ASP A 1 299 ? 69.459 -31.358 28.188 1.00 23.67 279 ASP A N 1
ATOM 2087 C CA . ASP A 1 299 ? 68.611 -30.265 28.698 1.00 13.22 279 ASP A CA 1
ATOM 2088 C C . ASP A 1 299 ? 67.102 -30.571 28.676 1.00 19.10 279 ASP A C 1
ATOM 2089 O O . ASP A 1 299 ? 66.291 -29.667 28.902 1.00 26.29 279 ASP A O 1
ATOM 2094 N N . ASN A 1 300 ? 66.753 -31.841 28.424 1.00 14.43 280 ASN A N 1
ATOM 2095 C CA . ASN A 1 300 ? 65.382 -32.398 28.474 1.00 8.46 280 ASN A CA 1
ATOM 2096 C C . ASN A 1 300 ? 64.519 -32.103 27.250 1.00 14.33 280 ASN A C 1
ATOM 2097 O O . ASN A 1 300 ? 63.301 -32.163 27.340 1.00 19.77 280 ASN A O 1
ATOM 2102 N N . VAL A 1 301 ? 65.122 -31.791 26.110 1.00 17.58 281 VAL A N 1
ATOM 2103 C CA . VAL A 1 301 ? 64.318 -31.628 24.890 1.00 23.62 281 VAL A CA 1
ATOM 2104 C C . VAL A 1 301 ? 64.231 -32.975 24.133 1.00 10.73 281 VAL A C 1
ATOM 2105 O O . VAL A 1 301 ? 65.200 -33.731 24.040 1.00 19.37 281 VAL A O 1
ATOM 2109 N N . GLY A 1 302 ? 63.037 -33.303 23.664 1.00 13.20 282 GLY A N 1
ATOM 2110 C CA . GLY A 1 302 ? 62.808 -34.558 22.980 1.00 10.46 282 GLY A CA 1
ATOM 2111 C C . GLY A 1 302 ? 63.142 -34.423 21.515 1.00 15.60 282 GLY A C 1
ATOM 2112 O O . GLY A 1 302 ? 62.712 -33.477 20.849 1.00 12.54 282 GLY A O 1
ATOM 2113 N N . LEU A 1 303 ? 63.922 -35.372 21.016 1.00 20.86 283 LEU A N 1
ATOM 2114 C CA . LEU A 1 303 ? 64.203 -35.492 19.589 1.00 24.58 283 LEU A CA 1
ATOM 2115 C C . LEU A 1 303 ? 62.931 -35.506 18.727 1.00 13.05 283 LEU A C 1
ATOM 2116 O O . LEU A 1 303 ? 62.888 -34.942 17.646 1.00 10.01 283 LEU A O 1
ATOM 2121 N N . THR A 1 304 ? 61.891 -36.167 19.217 1.00 22.20 284 THR A N 1
ATOM 2122 C CA . THR A 1 304 ? 60.653 -36.290 18.458 1.00 20.06 284 THR A CA 1
ATOM 2123 C C . THR A 1 304 ? 59.879 -34.994 18.453 1.00 12.81 284 THR A C 1
ATOM 2124 O O . THR A 1 304 ? 59.165 -34.688 17.497 1.00 16.30 284 THR A O 1
ATOM 2128 N N . ALA A 1 305 ? 60.017 -34.238 19.534 1.00 16.45 285 ALA A N 1
ATOM 2129 C CA . ALA A 1 305 ? 59.376 -32.928 19.617 1.00 9.44 285 ALA A CA 1
ATOM 2130 C C . ALA A 1 305 ? 59.990 -31.989 18.570 1.00 14.93 285 ALA A C 1
ATOM 2131 O O . ALA A 1 305 ? 59.276 -31.289 17.847 1.00 11.51 285 ALA A O 1
ATOM 2133 N N . ILE A 1 306 ? 61.319 -32.001 18.503 1.00 9.22 286 ILE A N 1
ATOM 2134 C CA . ILE A 1 306 ? 62.054 -31.202 17.532 1.00 10.14 286 ILE A CA 1
ATOM 2135 C C . ILE A 1 306 ? 61.575 -31.557 16.129 1.00 14.59 286 ILE A C 1
ATOM 2136 O O . ILE A 1 306 ? 61.147 -30.695 15.365 1.00 18.98 286 ILE A O 1
ATOM 2141 N N . ALA A 1 307 ? 61.616 -32.842 15.820 1.00 16.83 287 ALA A N 1
ATOM 2142 C CA . ALA A 1 307 ? 61.223 -33.349 14.513 1.00 19.29 287 ALA A CA 1
ATOM 2143 C C . ALA A 1 307 ? 59.790 -32.990 14.171 1.00 13.61 287 ALA A C 1
ATOM 2144 O O . ALA A 1 307 ? 59.500 -32.485 13.099 1.00 10.83 287 ALA A O 1
ATOM 2146 N N . LEU A 1 308 ? 58.883 -33.248 15.097 1.00 16.51 288 LEU A N 1
ATOM 2147 C CA . LEU A 1 308 ? 57.485 -33.082 14.778 1.00 18.43 288 LEU A CA 1
ATOM 2148 C C . LEU A 1 308 ? 57.087 -31.636 14.743 1.00 14.94 288 LEU A C 1
ATOM 2149 O O . LEU A 1 308 ? 56.188 -31.267 13.993 1.00 11.11 288 LEU A O 1
ATOM 2154 N N . SER A 1 309 ? 57.762 -30.813 15.541 1.00 22.40 289 SER A N 1
ATOM 2155 C CA . SER A 1 309 ? 57.494 -29.363 15.540 1.00 24.28 289 SER A CA 1
ATOM 2156 C C . SER A 1 309 ? 57.754 -28.740 14.163 1.00 14.93 289 SER A C 1
ATOM 2157 O O . SER A 1 309 ? 57.061 -27.816 13.744 1.00 15.39 289 SER A O 1
ATOM 2160 N N . LYS A 1 310 ? 58.762 -29.251 13.472 1.00 15.42 290 LYS A N 1
ATOM 2161 C CA . LYS A 1 310 ? 59.001 -28.919 12.072 1.00 14.41 290 LYS A CA 1
ATOM 2162 C C . LYS A 1 310 ? 57.891 -29.451 11.171 1.00 17.45 290 LYS A C 1
ATOM 2163 O O . LYS A 1 310 ? 57.409 -28.738 10.300 1.00 20.14 290 LYS A O 1
ATOM 2169 N N . ILE A 1 311 ? 57.480 -30.695 11.389 1.00 13.05 291 ILE A N 1
ATOM 2170 C CA . ILE A 1 311 ? 56.520 -31.356 10.501 1.00 18.85 291 ILE A CA 1
ATOM 2171 C C . ILE A 1 311 ? 55.212 -30.596 10.463 1.00 12.84 291 ILE A C 1
ATOM 2172 O O . ILE A 1 311 ? 54.635 -30.433 9.396 1.00 12.41 291 ILE A O 1
ATOM 2177 N N . ILE A 1 312 ? 54.765 -30.106 11.618 1.00 16.57 292 ILE A N 1
ATOM 2178 C CA . ILE A 1 312 ? 53.498 -29.352 11.717 1.00 11.28 292 ILE A CA 1
ATOM 2179 C C . ILE A 1 312 ? 53.573 -28.018 10.969 1.00 17.94 292 ILE A C 1
ATOM 2180 O O . ILE A 1 312 ? 52.636 -27.637 10.263 1.00 17.79 292 ILE A O 1
ATOM 2185 N N . LYS A 1 313 ? 54.678 -27.301 11.165 1.00 11.97 293 LYS A N 1
ATOM 2186 C CA . LYS A 1 313 ? 54.961 -26.061 10.442 1.00 20.34 293 LYS A CA 1
ATOM 2187 C C . LYS A 1 313 ? 54.727 -26.217 8.948 1.00 19.67 293 LYS A C 1
ATOM 2188 O O . LYS A 1 313 ? 53.873 -25.559 8.371 1.00 16.16 293 LYS A O 1
ATOM 2194 N N . GLU A 1 314 ? 55.479 -27.113 8.327 1.00 26.54 294 GLU A N 1
ATOM 2195 C CA . GLU A 1 314 ? 55.439 -27.235 6.878 1.00 22.84 294 GLU A CA 1
ATOM 2196 C C . GLU A 1 314 ? 54.182 -27.961 6.385 1.00 18.71 294 GLU A C 1
ATOM 2197 O O . GLU A 1 314 ? 53.916 -28.019 5.178 1.00 17.90 294 GLU A O 1
ATOM 2203 N N . GLY A 1 315 ? 53.400 -28.479 7.327 1.00 11.78 295 GLY A N 1
ATOM 2204 C CA . GLY A 1 315 ? 52.071 -28.972 7.041 1.00 17.10 295 GLY A CA 1
ATOM 2205 C C . GLY A 1 315 ? 51.077 -27.834 6.928 1.00 14.84 295 GLY A C 1
ATOM 2206 O O . GLY A 1 315 ? 50.128 -27.893 6.145 1.00 24.88 295 GLY A O 1
ATOM 2207 N N . ILE A 1 316 ? 51.306 -26.777 7.695 1.00 17.41 296 ILE A N 1
ATOM 2208 C CA . ILE A 1 316 ? 50.452 -25.600 7.621 1.00 19.98 296 ILE A CA 1
ATOM 2209 C C . ILE A 1 316 ? 50.742 -24.769 6.364 1.00 19.06 296 ILE A C 1
ATOM 2210 O O . ILE A 1 316 ? 49.830 -24.280 5.715 1.00 27.96 296 ILE A O 1
ATOM 2215 N N . LEU A 1 317 ? 52.011 -24.617 6.030 1.00 20.93 297 LEU A N 1
ATOM 2216 C CA . LEU A 1 317 ? 52.413 -23.928 4.811 1.00 21.91 297 LEU A CA 1
ATOM 2217 C C . LEU A 1 317 ? 51.696 -24.469 3.562 1.00 18.39 297 LEU A C 1
ATOM 2218 O O . LEU A 1 317 ? 52.078 -25.487 3.015 1.00 22.74 297 LEU A O 1
ATOM 2223 N N . LYS A 1 318 ? 50.638 -23.789 3.147 1.00 20.51 298 LYS A N 1
ATOM 2224 C CA . LYS A 1 318 ? 49.924 -24.100 1.912 1.00 39.66 298 LYS A CA 1
ATOM 2225 C C . LYS A 1 318 ? 48.920 -22.989 1.670 1.00 26.19 298 LYS A C 1
ATOM 2226 O O . LYS A 1 318 ? 48.271 -22.546 2.615 1.00 17.07 298 LYS A O 1
ATOM 2232 N N . SER B 1 19 ? 33.114 -50.892 34.744 1.00 53.03 -1 SER B N 1
ATOM 2233 C CA . SER B 1 19 ? 34.502 -51.254 34.470 1.00 39.25 -1 SER B CA 1
ATOM 2234 C C . SER B 1 19 ? 34.674 -52.759 34.466 1.00 34.83 -1 SER B C 1
ATOM 2235 O O . SER B 1 19 ? 34.444 -53.416 35.478 1.00 45.47 -1 SER B O 1
ATOM 2238 N N . HIS B 1 20 ? 35.066 -53.315 33.328 1.00 30.83 0 HIS B N 1
ATOM 2239 C CA . HIS B 1 20 ? 35.409 -54.727 33.290 1.00 49.88 0 HIS B CA 1
ATOM 2240 C C . HIS B 1 20 ? 36.923 -54.889 33.398 1.00 29.28 0 HIS B C 1
ATOM 2241 O O . HIS B 1 20 ? 37.451 -55.997 33.345 1.00 31.16 0 HIS B O 1
ATOM 2248 N N . MET B 1 21 ? 37.609 -53.764 33.579 1.00 38.27 1 MET B N 1
ATOM 2249 C CA . MET B 1 21 ? 39.057 -53.734 33.758 1.00 38.97 1 MET B CA 1
ATOM 2250 C C . MET B 1 21 ? 39.503 -54.552 34.961 1.00 39.07 1 MET B C 1
ATOM 2251 O O . MET B 1 21 ? 40.685 -54.877 35.102 1.00 26.89 1 MET B O 1
ATOM 2256 N N . PHE B 1 22 ? 38.542 -54.883 35.818 1.00 31.08 2 PHE B N 1
ATOM 2257 C CA . PHE B 1 22 ? 38.810 -55.638 37.031 1.00 37.41 2 PHE B CA 1
ATOM 2258 C C . PHE B 1 22 ? 38.172 -57.022 36.981 1.00 23.33 2 PHE B C 1
ATOM 2259 O O . PHE B 1 22 ? 38.247 -57.766 37.948 1.00 27.41 2 PHE B O 1
ATOM 2267 N N . SER B 1 23 ? 37.549 -57.362 35.854 1.00 26.29 3 SER B N 1
ATOM 2268 C CA . SER B 1 23 ? 36.768 -58.599 35.749 1.00 40.15 3 SER B CA 1
ATOM 2269 C C . SER B 1 23 ? 37.585 -59.853 36.064 1.00 29.64 3 SER B C 1
ATOM 2270 O O . SER B 1 23 ? 37.129 -60.731 36.807 1.00 30.23 3 SER B O 1
ATOM 2273 N N . LYS B 1 24 ? 38.794 -59.919 35.508 1.00 31.54 4 LYS B N 1
ATOM 2274 C CA . LYS B 1 24 ? 39.713 -61.018 35.763 1.00 23.34 4 LYS B CA 1
ATOM 2275 C C . LYS B 1 24 ? 40.178 -61.007 37.213 1.00 24.50 4 LYS B C 1
ATOM 2276 O O . LYS B 1 24 ? 40.156 -62.036 37.879 1.00 20.34 4 LYS B O 1
ATOM 2282 N N . PHE B 1 25 ? 40.589 -59.837 37.704 1.00 32.08 5 PHE B N 1
ATOM 2283 C CA . PHE B 1 25 ? 41.037 -59.717 39.094 1.00 32.90 5 PHE B CA 1
ATOM 2284 C C . PHE B 1 25 ? 39.992 -60.197 40.068 1.00 21.75 5 PHE B C 1
ATOM 2285 O O . PHE B 1 25 ? 40.261 -61.056 40.895 1.00 18.82 5 PHE B O 1
ATOM 2293 N N . LEU B 1 26 ? 38.800 -59.620 39.967 1.00 19.34 6 LEU B N 1
ATOM 2294 C CA . LEU B 1 26 ? 37.809 -59.784 41.007 1.00 29.27 6 LEU B CA 1
ATOM 2295 C C . LEU B 1 26 ? 37.189 -61.168 40.985 1.00 37.47 6 LEU B C 1
ATOM 2296 O O . LEU B 1 26 ? 36.867 -61.709 42.041 1.00 33.88 6 LEU B O 1
ATOM 2301 N N . MET B 1 27 ? 37.051 -61.750 39.797 1.00 23.41 7 MET B N 1
ATOM 2302 C CA . MET B 1 27 ? 36.564 -63.119 39.684 1.00 19.21 7 MET B CA 1
ATOM 2303 C C . MET B 1 27 ? 37.497 -64.041 40.462 1.00 30.41 7 MET B C 1
ATOM 2304 O O . MET B 1 27 ? 37.070 -65.032 41.061 1.00 33.56 7 MET B O 1
ATOM 2309 N N . ASN B 1 28 ? 38.777 -63.680 40.462 1.00 30.40 8 ASN B N 1
ATOM 2310 C CA . ASN B 1 28 ? 39.810 -64.436 41.154 1.00 30.71 8 ASN B CA 1
ATOM 2311 C C . ASN B 1 28 ? 39.682 -64.278 42.661 1.00 23.46 8 ASN B C 1
ATOM 2312 O O . ASN B 1 28 ? 39.721 -65.260 43.391 1.00 30.47 8 ASN B O 1
ATOM 2317 N N . VAL B 1 29 ? 39.516 -63.038 43.116 1.00 20.99 9 VAL B N 1
ATOM 2318 C CA . VAL B 1 29 ? 39.385 -62.748 44.539 1.00 23.62 9 VAL B CA 1
ATOM 2319 C C . VAL B 1 29 ? 38.268 -63.582 45.190 1.00 27.51 9 VAL B C 1
ATOM 2320 O O . VAL B 1 29 ? 38.490 -64.170 46.236 1.00 25.01 9 VAL B O 1
ATOM 2324 N N . LYS B 1 30 ? 37.098 -63.685 44.558 1.00 34.04 10 LYS B N 1
ATOM 2325 C CA . LYS B 1 30 ? 35.973 -64.412 45.163 1.00 29.76 10 LYS B CA 1
ATOM 2326 C C . LYS B 1 30 ? 36.279 -65.890 45.385 1.00 39.90 10 LYS B C 1
ATOM 2327 O O . LYS B 1 30 ? 36.062 -66.427 46.472 1.00 40.53 10 LYS B O 1
ATOM 2333 N N . GLY B 1 31 ? 36.793 -66.532 44.338 1.00 48.41 11 GLY B N 1
ATOM 2334 C CA . GLY B 1 31 ? 37.126 -67.943 44.357 1.00 46.37 11 GLY B CA 1
ATOM 2335 C C . GLY B 1 31 ? 38.343 -68.295 45.186 1.00 27.74 11 GLY B C 1
ATOM 2336 O O . GLY B 1 31 ? 38.751 -69.453 45.217 1.00 23.27 11 GLY B O 1
ATOM 2337 N N . VAL B 1 32 ? 38.931 -67.293 45.834 1.00 25.22 12 VAL B N 1
ATOM 2338 C CA . VAL B 1 32 ? 39.939 -67.532 46.862 1.00 33.49 12 VAL B CA 1
ATOM 2339 C C . VAL B 1 32 ? 39.312 -68.293 48.032 1.00 27.74 12 VAL B C 1
ATOM 2340 O O . VAL B 1 32 ? 38.337 -67.842 48.625 1.00 39.83 12 VAL B O 1
ATOM 2344 N N . THR B 1 33 ? 39.869 -69.450 48.359 1.00 37.14 13 THR B N 1
ATOM 2345 C CA . THR B 1 33 ? 39.392 -70.220 49.495 1.00 32.59 13 THR B CA 1
ATOM 2346 C C . THR B 1 33 ? 39.745 -69.480 50.774 1.00 22.77 13 THR B C 1
ATOM 2347 O O . THR B 1 33 ? 40.790 -68.860 50.849 1.00 37.29 13 THR B O 1
ATOM 2351 N N . PRO B 1 34 ? 38.850 -69.518 51.775 1.00 39.44 14 PRO B N 1
ATOM 2352 C CA . PRO B 1 34 ? 39.107 -68.835 53.044 1.00 17.63 14 PRO B CA 1
ATOM 2353 C C . PRO B 1 34 ? 40.260 -69.454 53.788 1.00 29.71 14 PRO B C 1
ATOM 2354 O O . PRO B 1 34 ? 40.671 -70.573 53.486 1.00 42.57 14 PRO B O 1
ATOM 2358 N N . ARG B 1 35 ? 40.791 -68.728 54.757 1.00 32.30 15 ARG B N 1
ATOM 2359 C CA . ARG B 1 35 ? 41.793 -69.311 55.611 1.00 23.19 15 ARG B CA 1
ATOM 2360 C C . ARG B 1 35 ? 41.177 -70.505 56.314 1.00 40.35 15 ARG B C 1
ATOM 2361 O O . ARG B 1 35 ? 40.002 -70.483 56.688 1.00 33.67 15 ARG B O 1
ATOM 2369 N N . GLY B 1 36 ? 41.961 -71.562 56.471 1.00 32.71 16 GLY B N 1
ATOM 2370 C CA . GLY B 1 36 ? 41.457 -72.761 57.101 1.00 33.96 16 GLY B CA 1
ATOM 2371 C C . GLY B 1 36 ? 41.189 -72.525 58.571 1.00 32.14 16 GLY B C 1
ATOM 2372 O O . GLY B 1 36 ? 41.600 -71.508 59.131 1.00 36.61 16 GLY B O 1
ATOM 2373 N N . SER B 1 37 ? 40.514 -73.478 59.205 1.00 44.73 17 SER B N 1
ATOM 2374 C CA . SER B 1 37 ? 40.259 -73.409 60.638 1.00 31.24 17 SER B CA 1
ATOM 2375 C C . SER B 1 37 ? 41.564 -73.559 61.411 1.00 36.15 17 SER B C 1
ATOM 2376 O O . SER B 1 37 ? 41.633 -73.253 62.602 1.00 39.09 17 SER B O 1
ATOM 2379 N N . ASP B 1 38 ? 42.596 -74.034 60.721 1.00 40.08 18 ASP B N 1
ATOM 2380 C CA . ASP B 1 38 ? 43.912 -74.237 61.324 1.00 28.62 18 ASP B CA 1
ATOM 2381 C C . ASP B 1 38 ? 44.584 -72.919 61.749 1.00 25.17 18 ASP B C 1
ATOM 2382 O O . ASP B 1 38 ? 45.679 -72.920 62.305 1.00 32.60 18 ASP B O 1
ATOM 2387 N N . TRP B 1 39 ? 43.916 -71.799 61.509 1.00 32.60 19 TRP B N 1
ATOM 2388 C CA . TRP B 1 39 ? 44.429 -70.499 61.915 1.00 41.02 19 TRP B CA 1
ATOM 2389 C C . TRP B 1 39 ? 43.945 -70.139 63.320 1.00 43.00 19 TRP B C 1
ATOM 2390 O O . TRP B 1 39 ? 42.788 -69.770 63.515 1.00 41.88 19 TRP B O 1
ATOM 2401 N N . ALA B 1 40 ? 44.801 -70.315 64.320 1.00 38.68 20 ALA B N 1
ATOM 2402 C CA . ALA B 1 40 ? 44.327 -70.225 65.697 1.00 46.44 20 ALA B CA 1
ATOM 2403 C C . ALA B 1 40 ? 44.819 -69.009 66.471 1.00 48.88 20 ALA B C 1
ATOM 2404 O O . ALA B 1 40 ? 46.019 -68.816 66.660 1.00 41.83 20 ALA B O 1
ATOM 2406 N N . ASN B 1 41 ? 43.869 -68.198 66.926 1.00 52.15 21 ASN B N 1
ATOM 2407 C CA . ASN B 1 41 ? 44.158 -67.109 67.845 1.00 45.04 21 ASN B CA 1
ATOM 2408 C C . ASN B 1 41 ? 44.949 -65.998 67.173 1.00 47.18 21 ASN B C 1
ATOM 2409 O O . ASN B 1 41 ? 44.527 -64.843 67.138 1.00 42.05 21 ASN B O 1
ATOM 2414 N N . ARG B 1 42 ? 46.108 -66.373 66.644 1.00 42.19 22 ARG B N 1
ATOM 2415 C CA . ARG B 1 42 ? 47.041 -65.422 66.050 1.00 41.11 22 ARG B CA 1
ATOM 2416 C C . ARG B 1 42 ? 46.585 -64.812 64.726 1.00 26.20 22 ARG B C 1
ATOM 2417 O O . ARG B 1 42 ? 45.658 -65.294 64.077 1.00 39.74 22 ARG B O 1
ATOM 2425 N N . LEU B 1 43 ? 47.251 -63.724 64.365 1.00 27.21 23 LEU B N 1
ATOM 2426 C CA . LEU B 1 43 ? 46.908 -62.880 63.226 1.00 33.82 23 LEU B CA 1
ATOM 2427 C C . LEU B 1 43 ? 47.188 -63.495 61.852 1.00 20.56 23 LEU B C 1
ATOM 2428 O O . LEU B 1 43 ? 47.951 -64.452 61.725 1.00 25.13 23 LEU B O 1
ATOM 2433 N N . GLY B 1 44 ? 46.544 -62.934 60.831 1.00 18.16 24 GLY B N 1
ATOM 2434 C CA . GLY 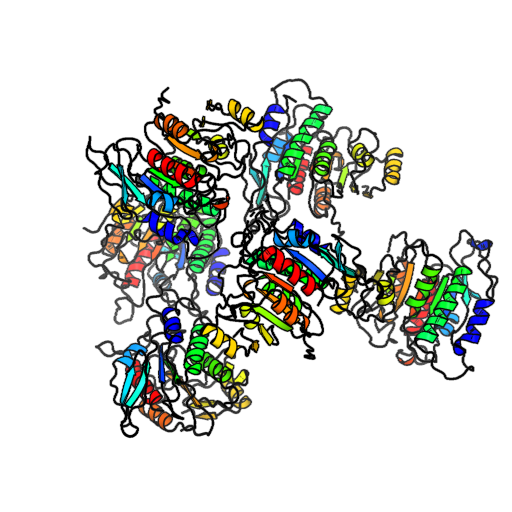B 1 44 ? 46.684 -63.393 59.460 1.00 16.58 24 GLY B CA 1
ATOM 2435 C C . GLY B 1 44 ? 45.638 -64.421 59.083 1.00 15.68 24 GLY B C 1
ATOM 2436 O O . GLY B 1 44 ? 44.791 -64.770 59.902 1.00 28.02 24 GLY B O 1
ATOM 2437 N N . PRO B 1 45 ? 45.671 -64.895 57.841 1.00 17.89 25 PRO B N 1
ATOM 2438 C CA . PRO B 1 45 ? 46.729 -64.588 56.880 1.00 13.54 25 PRO B CA 1
ATOM 2439 C C . PRO B 1 45 ? 46.516 -63.272 56.167 1.00 14.14 25 PRO B C 1
ATOM 2440 O O . PRO B 1 45 ? 45.443 -62.690 56.217 1.00 28.05 25 PRO B O 1
ATOM 2444 N N . VAL B 1 46 ? 47.541 -62.810 55.484 1.00 15.64 26 VAL B N 1
ATOM 2445 C CA . VAL B 1 46 ? 47.448 -61.528 54.817 1.00 23.70 26 VAL B CA 1
ATOM 2446 C C . VAL B 1 46 ? 47.173 -61.784 53.339 1.00 17.26 26 VAL B C 1
ATOM 2447 O O . VAL B 1 46 ? 47.451 -62.868 52.844 1.00 18.88 26 VAL B O 1
ATOM 2451 N N . ALA B 1 47 ? 46.581 -60.810 52.659 1.00 19.54 27 ALA B N 1
ATOM 2452 C CA . ALA B 1 47 ? 46.346 -60.898 51.231 1.00 18.96 27 ALA B CA 1
ATOM 2453 C C . ALA B 1 47 ? 46.800 -59.609 50.536 1.00 14.71 27 ALA B C 1
ATOM 2454 O O . ALA B 1 47 ? 46.541 -58.513 51.015 1.00 22.91 27 ALA B O 1
ATOM 2456 N N . LEU B 1 48 ? 47.488 -59.757 49.408 1.00 13.54 28 LEU B N 1
ATOM 2457 C CA . LEU B 1 48 ? 48.053 -58.628 48.676 1.00 14.59 28 LEU B CA 1
ATOM 2458 C C . LEU B 1 48 ? 47.425 -58.413 47.287 1.00 19.35 28 LEU B C 1
ATOM 2459 O O . LEU B 1 48 ? 47.226 -59.366 46.531 1.00 17.78 28 LEU B O 1
ATOM 2464 N N . PHE B 1 49 ? 47.112 -57.162 46.952 1.00 28.21 29 PHE B N 1
ATOM 2465 C CA . PHE B 1 49 ? 46.712 -56.836 45.587 1.00 21.05 29 PHE B CA 1
ATOM 2466 C C . PHE B 1 49 ? 47.257 -55.498 45.127 1.00 27.36 29 PHE B C 1
ATOM 2467 O O . PHE B 1 49 ? 47.730 -54.689 45.928 1.00 18.18 29 PHE B O 1
ATOM 2475 N N . GLY B 1 50 ? 47.168 -55.274 43.821 1.00 18.88 30 GLY B N 1
ATOM 2476 C CA . GLY B 1 50 ? 47.682 -54.070 43.211 1.00 18.58 30 GLY B CA 1
ATOM 2477 C C . GLY B 1 50 ? 46.572 -53.079 42.988 1.00 15.69 30 GLY B C 1
ATOM 2478 O O . GLY B 1 50 ? 45.504 -53.409 42.483 1.00 23.86 30 GLY B O 1
ATOM 2479 N N . TYR B 1 51 ? 46.837 -51.847 43.371 1.00 13.53 31 TYR B N 1
ATOM 2480 C CA . TYR B 1 51 ? 45.874 -50.772 43.244 1.00 18.99 31 TYR B CA 1
ATOM 2481 C C . TYR B 1 51 ? 46.509 -49.625 42.484 1.00 14.19 31 TYR B C 1
ATOM 2482 O O . TYR B 1 51 ? 47.537 -49.109 42.898 1.00 23.45 31 TYR B O 1
ATOM 2491 N N . GLY B 1 52 ? 45.904 -49.229 41.375 1.00 20.63 32 GLY B N 1
ATOM 2492 C CA . GLY B 1 52 ? 46.495 -48.206 40.539 1.00 17.72 32 GLY B CA 1
ATOM 2493 C C . GLY B 1 52 ? 45.730 -46.906 40.377 1.00 15.79 32 GLY B C 1
ATOM 2494 O O . GLY B 1 52 ? 45.907 -46.227 39.374 1.00 19.78 32 GLY B O 1
ATOM 2495 N N . ALA B 1 53 ? 44.905 -46.537 41.354 1.00 21.57 33 ALA B N 1
ATOM 2496 C CA . ALA B 1 53 ? 44.127 -45.304 41.242 1.00 24.81 33 ALA B CA 1
ATOM 2497 C C . ALA B 1 53 ? 45.005 -44.062 41.268 1.00 23.18 33 ALA B C 1
ATOM 2498 O O . ALA B 1 53 ? 45.856 -43.919 42.137 1.00 17.55 33 ALA B O 1
ATOM 2500 N N . GLY B 1 54 ? 44.778 -43.170 40.308 1.00 15.89 34 GLY B N 1
ATOM 2501 C CA . GLY B 1 54 ? 45.467 -41.893 40.253 1.00 21.87 34 GLY B CA 1
ATOM 2502 C C . GLY B 1 54 ? 46.934 -41.983 39.889 1.00 13.28 34 GLY B C 1
ATOM 2503 O O . GLY B 1 54 ? 47.670 -41.015 40.020 1.00 25.99 34 GLY B O 1
ATOM 2504 N N . MET B 1 55 ? 47.354 -43.157 39.437 1.00 21.57 35 MET B N 1
ATOM 2505 C CA . MET B 1 55 ? 48.723 -43.373 39.012 1.00 27.09 35 MET B CA 1
ATOM 2506 C C . MET B 1 55 ? 48.770 -43.865 37.562 1.00 29.64 35 MET B C 1
ATOM 2507 O O . MET B 1 55 ? 47.750 -44.328 37.028 1.00 16.02 35 MET B O 1
ATOM 2512 N N . PRO B 1 56 ? 49.953 -43.752 36.915 1.00 27.07 36 PRO B N 1
ATOM 2513 C CA . PRO B 1 56 ? 50.159 -44.230 35.548 1.00 19.98 36 PRO B CA 1
ATOM 2514 C C . PRO B 1 56 ? 49.683 -45.657 35.324 1.00 23.01 36 PRO B C 1
ATOM 2515 O O . PRO B 1 56 ? 49.737 -46.476 36.237 1.00 20.70 36 PRO B O 1
ATOM 2519 N N . ARG B 1 57 ? 49.215 -45.922 34.105 1.00 23.66 37 ARG B N 1
ATOM 2520 C CA . ARG B 1 57 ? 48.654 -47.212 33.708 1.00 33.83 37 ARG B CA 1
ATOM 2521 C C . ARG B 1 57 ? 49.516 -48.418 34.111 1.00 37.01 37 ARG B C 1
ATOM 2522 O O . ARG B 1 57 ? 48.996 -49.452 34.545 1.00 53.83 37 ARG B O 1
ATOM 2530 N N . ARG B 1 58 ? 50.831 -48.290 33.970 1.00 32.22 38 ARG B N 1
ATOM 2531 C CA . ARG B 1 58 ? 51.718 -49.394 34.305 1.00 40.46 38 ARG B CA 1
ATOM 2532 C C . ARG B 1 58 ? 52.218 -49.193 35.719 1.00 22.30 38 ARG B C 1
ATOM 2533 O O . ARG B 1 58 ? 52.897 -48.218 36.025 1.00 39.26 38 ARG B O 1
ATOM 2541 N N . ALA B 1 59 ? 51.829 -50.104 36.596 1.00 23.44 39 ALA B N 1
ATOM 2542 C CA . ALA B 1 59 ? 52.149 -49.974 38.005 1.00 29.68 39 ALA B CA 1
ATOM 2543 C C . ALA B 1 59 ? 53.062 -51.111 38.450 1.00 22.51 39 ALA B C 1
ATOM 2544 O O . ALA B 1 59 ? 52.584 -52.173 38.817 1.00 21.33 39 ALA B O 1
ATOM 2546 N N . PRO B 1 60 ? 54.385 -50.881 38.413 1.00 22.67 40 PRO B N 1
ATOM 2547 C CA . PRO B 1 60 ? 55.398 -51.935 38.570 1.00 17.30 40 PRO B CA 1
ATOM 2548 C C . PRO B 1 60 ? 55.764 -52.337 40.008 1.00 12.84 40 PRO B C 1
ATOM 2549 O O . PRO B 1 60 ? 56.449 -53.346 40.176 1.00 16.62 40 PRO B O 1
ATOM 2553 N N . LEU B 1 61 ? 55.324 -51.577 41.006 1.00 12.58 41 LEU B N 1
ATOM 2554 C CA . LEU B 1 61 ? 55.646 -51.864 42.411 1.00 17.96 41 LEU B CA 1
ATOM 2555 C C . LEU B 1 61 ? 55.260 -53.260 42.931 1.00 15.97 41 LEU B C 1
ATOM 2556 O O . LEU B 1 61 ? 56.025 -53.881 43.657 1.00 17.50 41 LEU B O 1
ATOM 2561 N N . LEU B 1 62 ? 54.058 -53.724 42.610 1.00 20.21 42 LEU B N 1
ATOM 2562 C CA . LEU B 1 62 ? 53.601 -55.018 43.108 1.00 21.84 42 LEU B CA 1
ATOM 2563 C C . LEU B 1 62 ? 54.512 -56.122 42.583 1.00 16.11 42 LEU B C 1
ATOM 2564 O O . LEU B 1 62 ? 54.940 -56.988 43.336 1.00 18.17 42 LEU B O 1
ATOM 2569 N N . ASP B 1 63 ? 54.797 -56.062 41.286 1.00 11.07 43 ASP B N 1
ATOM 2570 C CA . ASP B 1 63 ? 55.746 -56.941 40.613 1.00 17.34 43 ASP B CA 1
ATOM 2571 C C . ASP B 1 63 ? 57.140 -56.959 41.277 1.00 16.98 43 ASP B C 1
ATOM 2572 O O . ASP B 1 63 ? 57.625 -58.008 41.688 1.00 15.99 43 ASP B O 1
ATOM 2577 N N . PHE B 1 64 ? 57.768 -55.785 41.364 1.00 27.12 44 PHE B N 1
ATOM 2578 C CA . PHE B 1 64 ? 59.125 -55.610 41.900 1.00 16.68 44 PHE B CA 1
ATOM 2579 C C . PHE B 1 64 ? 59.254 -56.161 43.327 1.00 11.43 44 PHE B C 1
ATOM 2580 O O . PHE B 1 64 ? 60.270 -56.756 43.700 1.00 19.75 44 PHE B O 1
ATOM 2588 N N . PHE B 1 65 ? 58.216 -55.939 44.120 1.00 18.80 45 PHE B N 1
ATOM 2589 C CA . PHE B 1 65 ? 58.115 -56.530 45.432 1.00 19.08 45 PHE B CA 1
ATOM 2590 C C . PHE B 1 65 ? 58.192 -58.059 45.355 1.00 13.67 45 PHE B C 1
ATOM 2591 O O . PHE B 1 65 ? 58.802 -58.702 46.191 1.00 21.93 45 PHE B O 1
ATOM 2599 N N . LEU B 1 66 ? 57.576 -58.639 44.338 1.00 27.78 46 LEU B N 1
ATOM 2600 C CA . LEU B 1 66 ? 57.405 -60.085 44.321 1.00 25.16 46 LEU B CA 1
ATOM 2601 C C . LEU B 1 66 ? 58.648 -60.841 43.855 1.00 15.29 46 LEU B C 1
ATOM 2602 O O . LEU B 1 66 ? 58.695 -62.067 43.958 1.00 20.54 46 LEU B O 1
ATOM 2607 N N . GLN B 1 67 ? 59.653 -60.121 43.369 1.00 15.68 47 GLN B N 1
ATOM 2608 C CA . GLN B 1 67 ? 60.985 -60.693 43.120 1.00 18.02 47 GLN B CA 1
ATOM 2609 C C . GLN B 1 67 ? 61.947 -60.354 44.276 1.00 24.28 47 GLN B C 1
ATOM 2610 O O . GLN B 1 67 ? 63.072 -60.861 44.333 1.00 20.18 47 GLN B O 1
ATOM 2616 N N . SER B 1 68 ? 61.484 -59.509 45.199 1.00 20.57 48 SER B N 1
ATOM 2617 C CA . SER B 1 68 ? 62.308 -59.006 46.295 1.00 25.70 48 SER B CA 1
ATOM 2618 C C . SER B 1 68 ? 62.533 -60.076 47.394 1.00 17.12 48 SER B C 1
ATOM 2619 O O . SER B 1 68 ? 61.783 -61.051 47.462 1.00 20.67 48 SER B O 1
ATOM 2622 N N . PRO B 1 69 ? 63.575 -59.910 48.243 1.00 15.15 49 PRO B N 1
ATOM 2623 C CA . PRO B 1 69 ? 63.965 -60.923 49.238 1.00 22.64 49 PRO B CA 1
ATOM 2624 C C . PRO B 1 69 ? 62.896 -61.186 50.299 1.00 31.56 49 PRO B C 1
ATOM 2625 O O . PRO B 1 69 ? 62.251 -60.232 50.738 1.00 17.26 49 PRO B O 1
ATOM 2629 N N . ARG B 1 70 ? 62.737 -62.449 50.710 1.00 20.44 50 ARG B N 1
ATOM 2630 C CA . ARG B 1 70 ? 61.640 -62.866 51.592 1.00 11.77 50 ARG B CA 1
ATOM 2631 C C . ARG B 1 70 ? 61.963 -62.825 53.094 1.00 20.12 50 ARG B C 1
ATOM 2632 O O . ARG B 1 70 ? 61.064 -62.935 53.918 1.00 16.30 50 ARG B O 1
ATOM 2640 N N . ASP B 1 71 ? 63.238 -62.667 53.433 1.00 17.05 51 ASP B N 1
ATOM 2641 C CA . ASP B 1 71 ? 63.683 -62.563 54.826 1.00 21.05 51 ASP B CA 1
ATOM 2642 C C . ASP B 1 71 ? 63.625 -61.138 55.383 1.00 22.44 51 ASP B C 1
ATOM 2643 O O . ASP B 1 71 ? 64.413 -60.293 54.969 1.00 23.21 51 ASP B O 1
ATOM 2648 N N . CYS B 1 72 ? 62.732 -60.900 56.350 1.00 20.36 52 CYS B N 1
ATOM 2649 C CA . CYS B 1 72 ? 62.498 -59.573 56.950 1.00 18.77 52 CYS B CA 1
ATOM 2650 C C . CYS B 1 72 ? 63.474 -59.209 58.087 1.00 24.90 52 CYS B C 1
ATOM 2651 O O . CYS B 1 72 ? 64.367 -59.982 58.447 1.00 32.38 52 CYS B O 1
ATOM 2654 N N . ASP B 1 73 ? 63.294 -58.013 58.642 1.00 20.70 53 ASP B N 1
ATOM 2655 C CA . ASP B 1 73 ? 64.146 -57.533 59.726 1.00 26.44 53 ASP B CA 1
ATOM 2656 C C . ASP B 1 73 ? 64.029 -58.437 60.948 1.00 20.33 53 ASP B C 1
ATOM 2657 O O . ASP B 1 73 ? 65.032 -58.909 61.477 1.00 28.16 53 ASP B O 1
ATOM 2662 N N . HIS B 1 74 ? 62.799 -58.679 61.388 1.00 22.83 54 HIS B N 1
ATOM 2663 C CA . HIS B 1 74 ? 62.538 -59.699 62.395 1.00 23.96 54 HIS B CA 1
ATOM 2664 C C . HIS B 1 74 ? 62.843 -61.045 61.764 1.00 26.82 54 HIS B C 1
ATOM 2665 O O . HIS B 1 74 ? 62.966 -61.149 60.540 1.00 27.04 54 HIS B O 1
ATOM 2672 N N . TYR B 1 75 ? 62.953 -62.085 62.577 1.00 26.64 55 TYR B N 1
ATOM 2673 C CA . TYR B 1 75 ? 63.430 -63.352 62.050 1.00 28.60 55 TYR B CA 1
ATOM 2674 C C . TYR B 1 75 ? 62.296 -64.284 61.643 1.00 36.05 55 TYR B C 1
ATOM 2675 O O . TYR B 1 75 ? 62.050 -65.324 62.257 1.00 26.78 55 TYR B O 1
ATOM 2684 N N . ALA B 1 76 ? 61.609 -63.861 60.584 1.00 34.07 56 ALA B N 1
ATOM 2685 C CA . ALA B 1 76 ? 60.637 -64.673 59.873 1.00 22.63 56 ALA B CA 1
ATOM 2686 C C . ALA B 1 76 ? 60.836 -64.480 58.365 1.00 22.07 56 ALA B C 1
ATOM 2687 O O . ALA B 1 76 ? 61.697 -63.710 57.941 1.00 22.58 56 ALA B O 1
ATOM 2689 N N . GLU B 1 77 ? 60.048 -65.183 57.558 1.00 25.84 57 GLU B N 1
ATOM 2690 C CA . GLU B 1 77 ? 60.204 -65.162 56.103 1.00 17.36 57 GLU B CA 1
ATOM 2691 C C . GLU B 1 77 ? 58.860 -65.205 55.377 1.00 21.43 57 GLU B C 1
ATOM 2692 O O . GLU B 1 77 ? 58.005 -66.047 55.676 1.00 29.88 57 GLU B O 1
ATOM 2698 N N . LEU B 1 78 ? 58.674 -64.301 54.420 1.00 18.16 58 LEU B N 1
ATOM 2699 C CA . LEU B 1 78 ? 57.476 -64.318 53.582 1.00 31.01 58 LEU B CA 1
ATOM 2700 C C . LEU B 1 78 ? 57.473 -65.496 52.623 1.00 18.48 58 LEU B C 1
ATOM 2701 O O . LEU B 1 78 ? 58.495 -65.831 52.057 1.00 23.93 58 LEU B O 1
ATOM 2706 N N . THR B 1 79 ? 56.317 -66.118 52.443 1.00 18.88 59 THR B N 1
ATOM 2707 C CA . THR B 1 79 ? 56.142 -67.081 51.377 1.00 15.28 59 THR B CA 1
ATOM 2708 C C . THR B 1 79 ? 55.059 -66.527 50.471 1.00 16.80 59 THR B C 1
ATOM 2709 O O . THR B 1 79 ? 54.046 -66.022 50.947 1.00 16.63 59 THR B O 1
ATOM 2713 N N . ILE B 1 80 ? 55.306 -66.592 49.163 1.00 20.75 60 ILE B N 1
ATOM 2714 C CA . ILE B 1 80 ? 54.428 -65.998 48.153 1.00 18.01 60 ILE B CA 1
ATOM 2715 C C . ILE B 1 80 ? 53.845 -67.068 47.245 1.00 27.38 60 ILE B C 1
ATOM 2716 O O . ILE B 1 80 ? 54.540 -67.636 46.411 1.00 28.32 60 ILE B O 1
ATOM 2721 N N . HIS B 1 81 ? 52.564 -67.336 47.420 1.00 31.13 61 HIS B N 1
ATOM 2722 C CA . HIS B 1 81 ? 51.877 -68.320 46.611 1.00 32.76 61 HIS B CA 1
ATOM 2723 C C . HIS B 1 81 ? 50.810 -67.565 45.831 1.00 24.39 61 HIS B C 1
ATOM 2724 O O . HIS B 1 81 ? 50.555 -66.400 46.124 1.00 28.04 61 HIS B O 1
ATOM 2731 N N . ASP B 1 82 ? 50.217 -68.208 44.828 1.00 31.76 62 ASP B N 1
ATOM 2732 C CA . ASP B 1 82 ? 49.198 -67.580 43.985 1.00 25.61 62 ASP B CA 1
ATOM 2733 C C . ASP B 1 82 ? 47.825 -68.214 44.207 1.00 22.86 62 ASP B C 1
ATOM 2734 O O . ASP B 1 82 ? 46.828 -67.748 43.666 1.00 44.89 62 ASP B O 1
ATOM 2739 N N . LYS B 1 83 ? 47.772 -69.279 44.998 1.00 41.51 63 LYS B N 1
ATOM 2740 C CA . LYS B 1 83 ? 46.500 -69.926 45.318 1.00 36.67 63 LYS B CA 1
ATOM 2741 C C . LYS B 1 83 ? 46.581 -70.573 46.691 1.00 40.63 63 LYS B C 1
ATOM 2742 O O . LYS B 1 83 ? 47.538 -70.344 47.438 1.00 42.72 63 LYS B O 1
ATOM 2748 N N . GLY B 1 84 ? 45.561 -71.365 47.017 1.00 45.21 64 GLY B N 1
ATOM 2749 C CA . GLY B 1 84 ? 45.532 -72.146 48.239 1.00 37.44 64 GLY B CA 1
ATOM 2750 C C . GLY B 1 84 ? 46.180 -73.510 48.060 1.00 27.29 64 GLY B C 1
ATOM 2751 O O . GLY B 1 84 ? 46.479 -73.911 46.941 1.00 43.30 64 GLY B O 1
ATOM 2752 N N . PRO B 1 85 ? 46.364 -74.254 49.163 1.00 61.02 65 PRO B N 1
ATOM 2753 C CA . PRO B 1 85 ? 45.870 -73.909 50.507 1.00 73.68 65 PRO B CA 1
ATOM 2754 C C . PRO B 1 85 ? 46.719 -72.862 51.236 1.00 47.66 65 PRO B C 1
ATOM 2755 O O . PRO B 1 85 ? 47.945 -72.867 51.111 1.00 48.22 65 PRO B O 1
ATOM 2759 N N . ILE B 1 86 ? 46.056 -71.970 51.970 1.00 33.82 66 ILE B N 1
ATOM 2760 C CA . ILE B 1 86 ? 46.744 -70.993 52.809 1.00 33.50 66 ILE B CA 1
ATOM 2761 C C . ILE B 1 86 ? 46.821 -71.576 54.215 1.00 32.78 66 ILE B C 1
ATOM 2762 O O . ILE B 1 86 ? 45.928 -71.384 55.044 1.00 38.77 66 ILE B O 1
ATOM 2767 N N . GLU B 1 87 ? 47.889 -72.321 54.471 1.00 29.59 67 GLU B N 1
ATOM 2768 C CA . GLU B 1 87 ? 47.976 -73.104 55.692 1.00 34.64 67 GLU B CA 1
ATOM 2769 C C . GLU B 1 87 ? 48.773 -72.425 56.800 1.00 21.72 67 GLU B C 1
ATOM 2770 O O . GLU B 1 87 ? 49.801 -71.810 56.555 1.00 30.47 67 GLU B O 1
ATOM 2776 N N . CYS B 1 88 ? 48.292 -72.550 58.028 1.00 28.24 68 CYS B N 1
ATOM 2777 C CA . CYS B 1 88 ? 49.023 -72.039 59.173 1.00 31.00 68 CYS B CA 1
ATOM 2778 C C . CYS B 1 88 ? 50.166 -72.986 59.556 1.00 49.05 68 CYS B C 1
ATOM 2779 O O . CYS B 1 88 ? 49.929 -74.134 59.940 1.00 42.39 68 CYS B O 1
ATOM 2782 N N . PRO B 1 89 ? 51.418 -72.511 59.446 1.00 35.83 69 PRO B N 1
ATOM 2783 C CA . PRO B 1 89 ? 52.533 -73.368 59.846 1.00 38.99 69 PRO B CA 1
ATOM 2784 C C . PRO B 1 89 ? 52.638 -73.498 61.361 1.00 45.39 69 PRO B C 1
ATOM 2785 O O . PRO B 1 89 ? 52.233 -72.584 62.081 1.00 39.53 69 PRO B O 1
ATOM 2789 N N . PRO B 1 90 ? 53.173 -74.628 61.846 1.00 38.58 70 PRO B N 1
ATOM 2790 C CA . PRO B 1 90 ? 53.443 -74.761 63.282 1.00 45.28 70 PRO B CA 1
ATOM 2791 C C . PRO B 1 90 ? 54.392 -73.663 63.763 1.00 41.65 70 PRO B C 1
ATOM 2792 O O . PRO B 1 90 ? 55.053 -73.038 62.935 1.00 27.86 70 PRO B O 1
ATOM 2796 N N . GLU B 1 91 ? 54.442 -73.424 65.072 1.00 47.49 71 GLU B N 1
ATOM 2797 C CA . GLU B 1 91 ? 55.211 -72.305 65.617 1.00 44.70 71 GLU B CA 1
ATOM 2798 C C . GLU B 1 91 ? 56.701 -72.416 65.317 1.00 36.28 71 GLU B C 1
ATOM 2799 O O . GLU B 1 91 ? 57.408 -71.415 65.308 1.00 48.31 71 GLU B O 1
ATOM 2805 N N . THR B 1 92 ? 57.173 -73.630 65.061 1.00 37.21 72 THR B N 1
ATOM 2806 C CA . THR B 1 92 ? 58.594 -73.860 64.839 1.00 48.30 72 THR B CA 1
ATOM 2807 C C . THR B 1 92 ? 59.144 -73.060 63.652 1.00 50.47 72 THR B C 1
ATOM 2808 O O . THR B 1 92 ? 59.959 -72.154 63.839 1.00 34.20 72 THR B O 1
ATOM 2812 N N . VAL B 1 93 ? 58.704 -73.391 62.439 1.00 41.28 73 VAL B N 1
ATOM 2813 C CA . VAL B 1 93 ? 59.192 -72.695 61.257 1.00 33.21 73 VAL B CA 1
ATOM 2814 C C . VAL B 1 93 ? 58.512 -71.337 61.111 1.00 25.63 73 VAL B C 1
ATOM 2815 O O . VAL B 1 93 ? 57.292 -71.235 61.136 1.00 36.81 73 VAL B O 1
ATOM 2819 N N . MET B 1 94 ? 59.323 -70.292 60.980 1.00 36.98 74 MET B N 1
ATOM 2820 C CA . MET B 1 94 ? 58.826 -68.923 60.877 1.00 25.41 74 MET B CA 1
ATOM 2821 C C . MET B 1 94 ? 58.537 -68.511 59.440 1.00 18.50 74 MET B C 1
ATOM 2822 O O . MET B 1 94 ? 59.294 -67.746 58.858 1.00 22.41 74 MET B O 1
ATOM 2827 N N . PHE B 1 95 ? 57.450 -69.030 58.871 1.00 22.93 75 PHE B N 1
ATOM 2828 C CA . PHE B 1 95 ? 57.026 -68.650 57.526 1.00 20.74 75 PHE B CA 1
ATOM 2829 C C . PHE B 1 95 ? 55.868 -67.687 57.625 1.00 23.69 75 PHE B C 1
ATOM 2830 O O . PHE B 1 95 ? 55.047 -67.803 58.527 1.00 21.62 75 PHE B O 1
ATOM 2838 N N . MET B 1 96 ? 55.800 -66.728 56.705 1.00 24.93 76 MET B N 1
ATOM 2839 C CA . MET B 1 96 ? 54.735 -65.734 56.744 1.00 18.79 76 MET B CA 1
ATOM 2840 C C . MET B 1 96 ? 54.000 -65.668 55.402 1.00 21.17 76 MET B C 1
ATOM 2841 O O . MET B 1 96 ? 54.445 -64.997 54.479 1.00 25.35 76 MET B O 1
ATOM 2846 N N . PRO B 1 97 ? 52.861 -66.379 55.301 1.00 45.03 77 PRO B N 1
ATOM 2847 C CA . PRO B 1 97 ? 52.166 -66.588 54.021 1.00 28.87 77 PRO B CA 1
ATOM 2848 C C . PRO B 1 97 ? 51.386 -65.372 53.512 1.00 29.38 77 PRO B C 1
ATOM 2849 O O . PRO B 1 97 ? 50.707 -64.685 54.285 1.00 24.71 77 PRO B O 1
ATOM 2853 N N . VAL B 1 98 ? 51.524 -65.124 52.207 1.00 22.56 78 VAL B N 1
ATOM 2854 C CA . VAL B 1 98 ? 50.824 -64.065 51.484 1.00 21.09 78 VAL B CA 1
ATOM 2855 C C . VAL B 1 98 ? 50.190 -64.666 50.245 1.00 26.18 78 VAL B C 1
ATOM 2856 O O . VAL B 1 98 ? 50.854 -65.407 49.523 1.00 21.58 78 VAL B O 1
ATOM 2860 N N . LEU B 1 99 ? 48.918 -64.359 49.999 1.00 24.58 79 LEU B N 1
ATOM 2861 C CA . LEU B 1 99 ? 48.260 -64.774 48.773 1.00 16.76 79 LEU B CA 1
ATOM 2862 C C . LEU B 1 99 ? 48.262 -63.649 47.753 1.00 19.11 79 LEU B C 1
ATOM 2863 O O . LEU B 1 99 ? 47.485 -62.709 47.875 1.00 30.22 79 LEU B O 1
ATOM 2868 N N . ASN B 1 100 ? 49.129 -63.741 46.747 1.00 19.67 80 ASN B N 1
ATOM 2869 C CA . ASN B 1 100 ? 49.164 -62.724 45.700 1.00 27.09 80 ASN B CA 1
ATOM 2870 C C . ASN B 1 100 ? 47.895 -62.809 44.897 1.00 25.06 80 ASN B C 1
ATOM 2871 O O . ASN B 1 100 ? 47.701 -63.761 44.142 1.00 22.10 80 ASN B O 1
ATOM 2876 N N . CYS B 1 101 ? 47.036 -61.813 45.095 1.00 26.24 81 CYS B N 1
ATOM 2877 C CA . CYS B 1 101 ? 45.753 -61.700 44.411 1.00 22.62 81 CYS B CA 1
ATOM 2878 C C . CYS B 1 101 ? 45.931 -60.914 43.114 1.00 24.51 81 CYS B C 1
ATOM 2879 O O . CYS B 1 101 ? 45.023 -60.840 42.289 1.00 25.85 81 CYS B O 1
ATOM 2882 N N . GLY B 1 102 ? 47.110 -60.321 42.954 1.00 23.88 82 GLY B N 1
ATOM 2883 C CA . GLY B 1 102 ? 47.522 -59.761 41.689 1.00 18.79 82 GLY B CA 1
ATOM 2884 C C . GLY B 1 102 ? 47.069 -58.347 41.475 1.00 15.76 82 GLY B C 1
ATOM 2885 O O . GLY B 1 102 ? 46.675 -57.668 42.421 1.00 14.39 82 GLY B O 1
ATOM 2886 N N . GLN B 1 103 ? 47.167 -57.884 40.232 1.00 19.24 83 GLN B N 1
ATOM 2887 C CA . GLN B 1 103 ? 46.887 -56.480 39.951 1.00 21.29 83 GLN B CA 1
ATOM 2888 C C . GLN B 1 103 ? 45.466 -56.302 39.451 1.00 12.28 83 GLN B C 1
ATOM 2889 O O . GLN B 1 103 ? 44.882 -57.205 38.881 1.00 21.56 83 GLN B O 1
ATOM 2895 N N . MET B 1 104 ? 44.897 -55.138 39.707 1.00 17.52 84 MET B N 1
ATOM 2896 C CA . MET B 1 104 ? 43.486 -54.942 39.444 1.00 15.86 84 MET B CA 1
ATOM 2897 C C . MET B 1 104 ? 43.214 -54.713 37.969 1.00 23.87 84 MET B C 1
ATOM 2898 O O . MET B 1 104 ? 42.296 -55.306 37.401 1.00 42.43 84 MET B O 1
ATOM 2903 N N . LEU B 1 105 ? 44.021 -53.864 37.345 1.00 29.97 85 LEU B N 1
ATOM 2904 C CA . LEU B 1 105 ? 43.827 -53.526 35.935 1.00 44.68 85 LEU B CA 1
ATOM 2905 C C . LEU B 1 105 ? 44.730 -54.321 34.992 1.00 39.72 85 LEU B C 1
ATOM 2906 O O . LEU B 1 105 ? 45.870 -54.663 35.321 1.00 35.36 85 LEU B O 1
ATOM 2911 N N . ASP B 1 106 ? 44.203 -54.602 33.807 1.00 53.97 86 ASP B N 1
ATOM 2912 C CA . ASP B 1 106 ? 44.920 -55.380 32.817 1.00 57.71 86 ASP B CA 1
ATOM 2913 C C . ASP B 1 106 ? 45.653 -54.491 31.813 1.00 43.16 86 ASP B C 1
ATOM 2914 O O . ASP B 1 106 ? 45.045 -53.671 31.129 1.00 51.85 86 ASP B O 1
ATOM 2919 N N . GLU B 1 107 ? 46.970 -54.656 31.748 1.00 47.23 87 GLU B N 1
ATOM 2920 C CA . GLU B 1 107 ? 47.788 -53.928 30.795 1.00 53.39 87 GLU B CA 1
ATOM 2921 C C . GLU B 1 107 ? 47.664 -54.570 29.419 1.00 67.76 87 GLU B C 1
ATOM 2922 O O . GLU B 1 107 ? 47.351 -55.757 29.305 1.00 51.12 87 GLU B O 1
ATOM 2928 N N . ALA B 1 108 ? 47.911 -53.772 28.383 1.00 75.87 88 ALA B N 1
ATOM 2929 C CA . ALA B 1 108 ? 47.807 -54.211 26.996 1.00 59.77 88 ALA B CA 1
ATOM 2930 C C . ALA B 1 108 ? 46.403 -54.719 26.698 1.00 75.36 88 ALA B C 1
ATOM 2931 O O . ALA B 1 108 ? 46.212 -55.580 25.839 1.00 64.37 88 ALA B O 1
ATOM 2933 N N . ALA B 1 109 ? 45.423 -54.169 27.409 1.00 76.41 89 ALA B N 1
ATOM 2934 C CA . ALA B 1 109 ? 44.036 -54.585 27.256 1.00 72.42 89 ALA B CA 1
ATOM 2935 C C . ALA B 1 109 ? 43.108 -53.397 27.001 1.00 66.90 89 ALA B C 1
ATOM 2936 O O . ALA B 1 109 ? 41.896 -53.561 26.841 1.00 48.93 89 ALA B O 1
ATOM 2938 N N . THR B 1 113 ? 40.628 -46.123 30.902 1.00 59.57 93 THR B N 1
ATOM 2939 C CA . THR B 1 113 ? 41.047 -46.569 32.224 1.00 37.30 93 THR B CA 1
ATOM 2940 C C . THR B 1 113 ? 39.923 -46.331 33.257 1.00 37.68 93 THR B C 1
ATOM 2941 O O . THR B 1 113 ? 39.073 -45.458 33.054 1.00 35.57 93 THR B O 1
ATOM 2945 N N . PRO B 1 114 ? 39.906 -47.124 34.352 1.00 23.97 94 PRO B N 1
ATOM 2946 C CA . PRO B 1 114 ? 38.814 -47.091 35.339 1.00 35.60 94 PRO B CA 1
ATOM 2947 C C . PRO B 1 114 ? 38.558 -45.730 36.012 1.00 30.24 94 PRO B C 1
ATOM 2948 O O . PRO B 1 114 ? 39.447 -44.888 36.173 1.00 26.39 94 PRO B O 1
ATOM 2952 N N . THR B 1 115 ? 37.310 -45.530 36.411 1.00 32.18 95 THR B N 1
ATOM 2953 C CA . THR B 1 115 ? 36.879 -44.266 36.984 1.00 30.24 95 THR B CA 1
ATOM 2954 C C . THR B 1 115 ? 37.136 -44.235 38.485 1.00 38.56 95 THR B C 1
ATOM 2955 O O . THR B 1 115 ? 37.457 -45.258 39.087 1.00 34.33 95 THR B O 1
ATOM 2959 N N . SER B 1 116 ? 36.980 -43.048 39.073 1.00 42.47 96 SER B N 1
ATOM 2960 C CA . SER B 1 116 ? 37.263 -42.810 40.487 1.00 33.85 96 SER B CA 1
ATOM 2961 C C . SER B 1 116 ? 36.215 -43.427 41.386 1.00 28.64 96 SER B C 1
ATOM 2962 O O . SER B 1 116 ? 36.395 -43.492 42.598 1.00 37.61 96 SER B O 1
ATOM 2965 N N . ASP B 1 117 ? 35.114 -43.862 40.789 1.00 23.55 97 ASP B N 1
ATOM 2966 C CA . ASP B 1 117 ? 34.111 -44.630 41.511 1.00 25.07 97 ASP B CA 1
ATOM 2967 C C . ASP B 1 117 ? 34.290 -46.116 41.264 1.00 12.23 97 ASP B C 1
ATOM 2968 O O . ASP B 1 117 ? 33.958 -46.928 42.107 1.00 21.88 97 ASP B O 1
ATOM 2973 N N . GLU B 1 118 ? 34.810 -46.456 40.092 1.00 28.33 98 GLU B N 1
ATOM 2974 C CA . GLU B 1 118 ? 35.005 -47.847 39.708 1.00 26.29 98 GLU B CA 1
ATOM 2975 C C . GLU B 1 118 ? 36.281 -48.418 40.312 1.00 17.17 98 GLU B C 1
ATOM 2976 O O . GLU B 1 118 ? 36.374 -49.609 40.543 1.00 19.92 98 GLU B O 1
ATOM 2982 N N . TRP B 1 119 ? 37.267 -47.558 40.548 1.00 29.15 99 TRP B N 1
ATOM 2983 C CA . TRP B 1 119 ? 38.390 -47.903 41.414 1.00 25.15 99 TRP B CA 1
ATOM 2984 C C . TRP B 1 119 ? 37.849 -48.145 42.812 1.00 18.45 99 TRP B C 1
ATOM 2985 O O . TRP B 1 119 ? 38.165 -49.135 43.460 1.00 27.15 99 TRP B O 1
ATOM 2996 N N . TYR B 1 120 ? 37.017 -47.227 43.273 1.00 16.42 100 TYR B N 1
ATOM 2997 C CA . TYR B 1 120 ? 36.421 -47.378 44.582 1.00 25.18 100 TYR B CA 1
ATOM 2998 C C . TYR B 1 120 ? 35.555 -48.630 44.729 1.00 21.38 100 TYR B C 1
ATOM 2999 O O . TYR B 1 120 ? 35.597 -49.282 45.760 1.00 22.78 100 TYR B O 1
ATOM 3008 N N . LEU B 1 121 ? 34.765 -48.964 43.718 1.00 26.35 101 LEU B N 1
ATOM 3009 C CA . LEU B 1 121 ? 33.838 -50.098 43.836 1.00 25.59 101 LEU B CA 1
ATOM 3010 C C . LEU B 1 121 ? 34.412 -51.444 43.376 1.00 32.78 101 LEU B C 1
ATOM 3011 O O . LEU B 1 121 ? 33.694 -52.450 43.298 1.00 31.37 101 LEU B O 1
ATOM 3016 N N . GLY B 1 122 ? 35.700 -51.459 43.059 1.00 24.16 102 GLY B N 1
ATOM 3017 C CA . GLY B 1 122 ? 36.400 -52.701 42.790 1.00 25.80 102 GLY B CA 1
ATOM 3018 C C . GLY B 1 122 ? 37.253 -53.016 44.000 1.00 15.13 102 GLY B C 1
ATOM 3019 O O . GLY B 1 122 ? 37.534 -54.170 44.292 1.00 22.87 102 GLY B O 1
ATOM 3020 N N . SER B 1 123 ? 37.656 -51.959 44.696 1.00 17.46 103 SER B N 1
ATOM 3021 C CA . SER B 1 123 ? 38.465 -52.056 45.902 1.00 24.57 103 SER B CA 1
ATOM 3022 C C . SER B 1 123 ? 37.584 -52.454 47.079 1.00 16.62 103 SER B C 1
ATOM 3023 O O . SER B 1 123 ? 37.994 -53.219 47.941 1.00 18.34 103 SER B O 1
ATOM 3026 N N . LEU B 1 124 ? 36.367 -51.921 47.092 1.00 19.79 104 LEU B N 1
ATOM 3027 C CA . LEU B 1 124 ? 35.334 -52.303 48.050 1.00 19.15 104 LEU B CA 1
ATOM 3028 C C . LEU B 1 124 ? 35.037 -53.801 47.997 1.00 19.11 104 LEU B C 1
ATOM 3029 O O . LEU B 1 124 ? 35.146 -54.492 49.006 1.00 20.31 104 LEU B O 1
ATOM 3034 N N . GLU B 1 125 ? 34.664 -54.291 46.817 1.00 22.36 105 GLU B N 1
ATOM 3035 C CA . GLU B 1 125 ? 34.370 -55.709 46.591 1.00 15.54 105 GLU B CA 1
ATOM 3036 C C . GLU B 1 125 ? 35.563 -56.616 46.908 1.00 18.61 105 GLU B C 1
ATOM 3037 O O . GLU B 1 125 ? 35.410 -57.636 47.580 1.00 25.70 105 GLU B O 1
ATOM 3043 N N . ALA B 1 126 ? 36.749 -56.243 46.432 1.00 11.53 106 ALA B N 1
ATOM 3044 C CA . ALA B 1 126 ? 37.955 -57.001 46.732 1.00 19.07 106 ALA B CA 1
ATOM 3045 C C . ALA B 1 126 ? 38.238 -57.058 48.231 1.00 25.42 106 ALA B C 1
ATOM 3046 O O . ALA B 1 126 ? 38.443 -58.134 48.787 1.00 18.31 106 ALA B O 1
ATOM 3048 N N . SER B 1 127 ? 38.245 -55.901 48.881 1.00 20.46 107 SER B N 1
ATOM 3049 C CA . SER B 1 127 ? 38.496 -55.841 50.320 1.00 22.96 107 SER B CA 1
ATOM 3050 C C . SER B 1 127 ? 37.446 -56.592 51.142 1.00 15.89 107 SER B C 1
ATOM 3051 O O . SER B 1 127 ? 37.781 -57.278 52.103 1.00 21.91 107 SER B O 1
ATOM 3054 N N . THR B 1 128 ? 36.182 -56.462 50.759 1.00 20.44 108 THR B N 1
ATOM 3055 C CA . THR B 1 128 ? 35.070 -57.118 51.455 1.00 25.26 108 THR B CA 1
ATOM 3056 C C . THR B 1 128 ? 35.184 -58.641 51.390 1.00 18.21 108 THR B C 1
ATOM 3057 O O . THR B 1 128 ? 35.085 -59.332 52.411 1.00 14.13 108 THR B O 1
ATOM 3061 N N . GLU B 1 129 ? 35.403 -59.141 50.177 1.00 16.22 109 GLU B N 1
ATOM 3062 C CA . GLU B 1 129 ? 35.598 -60.557 49.922 1.00 12.57 109 GLU B CA 1
ATOM 3063 C C . GLU B 1 129 ? 36.802 -61.138 50.647 1.00 18.01 109 GLU B C 1
ATOM 3064 O O . GLU B 1 129 ? 36.719 -62.219 51.202 1.00 28.82 109 GLU B O 1
ATOM 3070 N N . LEU B 1 130 ? 37.926 -60.426 50.638 1.00 25.59 110 LEU B N 1
ATOM 3071 C CA . LEU B 1 130 ? 39.112 -60.884 51.355 1.00 14.35 110 LEU B CA 1
ATOM 3072 C C . LEU B 1 130 ? 38.916 -60.848 52.875 1.00 19.01 110 LEU B C 1
ATOM 3073 O O . LEU B 1 130 ? 39.263 -61.796 53.564 1.00 25.09 110 LEU B O 1
ATOM 3078 N N . LEU B 1 131 ? 38.318 -59.780 53.387 1.00 15.38 111 LEU B N 1
ATOM 3079 C CA . LEU B 1 131 ? 37.963 -59.720 54.800 1.00 18.25 111 LEU B CA 1
ATOM 3080 C C . LEU B 1 131 ? 36.963 -60.817 55.196 1.00 15.77 111 LEU B C 1
ATOM 3081 O O . LEU B 1 131 ? 37.058 -61.383 56.277 1.00 14.29 111 LEU B O 1
ATOM 3086 N N . GLU B 1 132 ? 36.011 -61.096 54.313 1.00 21.08 112 GLU B N 1
ATOM 3087 C CA . GLU B 1 132 ? 34.980 -62.113 54.543 1.00 18.71 112 GLU B CA 1
ATOM 3088 C C . GLU B 1 132 ? 35.585 -63.500 54.782 1.00 17.99 112 GLU B C 1
ATOM 3089 O O . GLU B 1 132 ? 35.099 -64.279 55.605 1.00 23.68 112 GLU B O 1
ATOM 3095 N N . LYS B 1 133 ? 36.662 -63.794 54.068 1.00 30.35 113 LYS B N 1
ATOM 3096 C CA . LYS B 1 133 ? 37.343 -65.078 54.178 1.00 23.66 113 LYS B CA 1
ATOM 3097 C C . LYS B 1 133 ? 38.252 -65.200 55.409 1.00 22.28 113 LYS B C 1
ATOM 3098 O O . LYS B 1 133 ? 38.624 -66.297 55.789 1.00 21.80 113 LYS B O 1
ATOM 3104 N N . GLY B 1 134 ? 38.596 -64.079 56.029 1.00 11.08 114 GLY B N 1
ATOM 3105 C CA . GLY B 1 134 ? 39.518 -64.095 57.142 1.00 15.48 114 GLY B CA 1
ATOM 3106 C C . GLY B 1 134 ? 40.911 -63.571 56.835 1.00 19.08 114 GLY B C 1
ATOM 3107 O O . GLY B 1 134 ? 41.804 -63.631 57.692 1.00 21.90 114 GLY B O 1
ATOM 3108 N N . TYR B 1 135 ? 41.097 -63.052 55.622 1.00 23.03 115 TYR B N 1
ATOM 3109 C CA . TYR B 1 135 ? 42.375 -62.496 55.173 1.00 11.46 115 TYR B CA 1
ATOM 3110 C C . TYR B 1 135 ? 42.512 -61.023 55.549 1.00 12.24 115 TYR B C 1
ATOM 3111 O O . TYR B 1 135 ? 41.542 -60.282 55.484 1.00 14.11 115 TYR B O 1
ATOM 3120 N N . VAL B 1 136 ? 43.718 -60.602 55.930 1.00 20.84 116 VAL B N 1
ATOM 3121 C CA . VAL B 1 136 ? 44.030 -59.176 56.108 1.00 22.36 116 VAL B CA 1
ATOM 3122 C C . VAL B 1 136 ? 44.428 -58.573 54.777 1.00 21.37 116 VAL B C 1
ATOM 3123 O O . VAL B 1 136 ? 45.480 -58.919 54.236 1.00 19.78 116 VAL B O 1
ATOM 3127 N N . PRO B 1 137 ? 43.601 -57.653 54.253 1.00 17.89 117 PRO B N 1
ATOM 3128 C CA . PRO B 1 137 ? 43.810 -57.107 52.920 1.00 18.97 117 PRO B CA 1
ATOM 3129 C C . PRO B 1 137 ? 44.971 -56.127 52.894 1.00 12.19 117 PRO B C 1
ATOM 3130 O O . PRO B 1 137 ? 45.090 -55.302 53.801 1.00 16.12 117 PRO B O 1
ATOM 3134 N N . VAL B 1 138 ? 45.833 -56.213 51.889 1.00 13.03 118 VAL B N 1
ATOM 3135 C CA . VAL B 1 138 ? 46.865 -55.186 51.734 1.00 13.66 118 VAL B CA 1
ATOM 3136 C C . VAL B 1 138 ? 46.903 -54.704 50.299 1.00 17.46 118 VAL B C 1
ATOM 3137 O O . VAL B 1 138 ? 46.915 -55.503 49.374 1.00 20.18 118 VAL B O 1
ATOM 3141 N N . SER B 1 139 ? 46.913 -53.386 50.130 1.00 11.50 119 SER B N 1
ATOM 3142 C CA . SER B 1 139 ? 46.807 -52.764 48.816 1.00 13.85 119 SER B CA 1
ATOM 3143 C C . SER B 1 139 ? 48.050 -51.966 48.509 1.00 18.46 119 SER B C 1
ATOM 3144 O O . SER B 1 139 ? 48.560 -51.233 49.348 1.00 19.41 119 SER B O 1
ATOM 3147 N N . VAL B 1 140 ? 48.525 -52.100 47.284 1.00 12.82 120 VAL B N 1
ATOM 3148 C CA . VAL B 1 140 ? 49.791 -51.525 46.902 1.00 13.13 120 VAL B CA 1
ATOM 3149 C C . VAL B 1 140 ? 49.667 -50.599 45.698 1.00 16.52 120 VAL B C 1
ATOM 3150 O O . VAL B 1 140 ? 49.167 -50.985 44.638 1.00 23.35 120 VAL B O 1
ATOM 3154 N N . GLY B 1 141 ? 50.116 -49.368 45.870 1.00 12.17 121 GLY B N 1
ATOM 3155 C CA . GLY B 1 141 ? 50.214 -48.458 44.759 1.00 29.20 121 GLY B CA 1
ATOM 3156 C C . GLY B 1 141 ? 49.072 -47.487 44.806 1.00 18.16 121 GLY B C 1
ATOM 3157 O O . GLY B 1 141 ? 48.334 -47.439 45.777 1.00 21.75 121 GLY B O 1
ATOM 3158 N N . GLY B 1 142 ? 48.942 -46.706 43.745 1.00 17.41 122 GLY B N 1
ATOM 3159 C CA . GLY B 1 142 ? 47.826 -45.801 43.608 1.00 24.24 122 GLY B CA 1
ATOM 3160 C C . GLY B 1 142 ? 48.017 -44.506 44.366 1.00 21.21 122 GLY B C 1
ATOM 3161 O O . GLY B 1 142 ? 49.139 -44.131 44.708 1.00 18.86 122 GLY B O 1
ATOM 3162 N N . ASP B 1 143 ? 46.909 -43.825 44.640 1.00 18.43 123 ASP B N 1
ATOM 3163 C CA . ASP B 1 143 ? 46.969 -42.492 45.216 1.00 17.16 123 ASP B CA 1
ATOM 3164 C C . ASP B 1 143 ? 46.623 -42.397 46.710 1.00 22.36 123 ASP B C 1
ATOM 3165 O O . ASP B 1 143 ? 46.762 -41.325 47.299 1.00 15.72 123 ASP B O 1
ATOM 3170 N N . GLY B 1 144 ? 46.192 -43.510 47.307 1.00 20.78 124 GLY B N 1
ATOM 3171 C CA . GLY B 1 144 ? 45.833 -43.552 48.716 1.00 17.40 124 GLY B CA 1
ATOM 3172 C C . GLY B 1 144 ? 44.348 -43.698 49.004 1.00 16.56 124 GLY B C 1
ATOM 3173 O O . GLY B 1 144 ? 43.940 -43.733 50.169 1.00 19.57 124 GLY B O 1
ATOM 3174 N N . SER B 1 145 ? 43.546 -43.775 47.942 1.00 23.61 125 SER B N 1
ATOM 3175 C CA . SER B 1 145 ? 42.087 -43.874 48.035 1.00 13.68 125 SER B CA 1
ATOM 3176 C C . SER B 1 145 ? 41.588 -45.268 48.415 1.00 14.58 125 SER B C 1
ATOM 3177 O O . SER B 1 145 ? 40.399 -45.453 48.685 1.00 19.25 125 SER B O 1
ATOM 3180 N N . ALA B 1 146 ? 42.493 -46.245 48.432 1.00 17.80 126 ALA B N 1
AT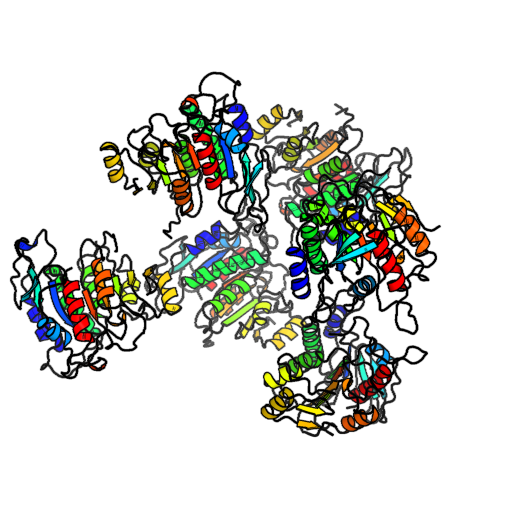OM 3181 C CA . ALA B 1 146 ? 42.157 -47.606 48.848 1.00 14.79 126 ALA B CA 1
ATOM 3182 C C . ALA B 1 146 ? 41.982 -47.670 50.357 1.00 15.41 126 ALA B C 1
ATOM 3183 O O . ALA B 1 146 ? 41.394 -48.603 50.889 1.00 22.23 126 ALA B O 1
ATOM 3185 N N . THR B 1 147 ? 42.497 -46.670 51.053 1.00 20.94 127 THR B N 1
ATOM 3186 C CA . THR B 1 147 ? 42.280 -46.584 52.492 1.00 15.55 127 THR B CA 1
ATOM 3187 C C . THR B 1 147 ? 40.793 -46.419 52.733 1.00 9.55 127 THR B C 1
ATOM 3188 O O . THR B 1 147 ? 40.219 -47.087 53.561 1.00 15.69 127 THR B O 1
ATOM 3192 N N . LEU B 1 148 ? 40.170 -45.547 51.950 1.00 23.43 128 LEU B N 1
ATOM 3193 C CA . LEU B 1 148 ? 38.731 -45.312 52.018 1.00 26.60 128 LEU B CA 1
ATOM 3194 C C . LEU B 1 148 ? 37.955 -46.611 51.816 1.00 10.46 128 LEU B C 1
ATOM 3195 O O . LEU B 1 148 ? 37.175 -47.030 52.664 1.00 19.06 128 LEU B O 1
ATOM 3200 N N . SER B 1 149 ? 38.217 -47.248 50.683 1.00 21.85 129 SER B N 1
ATOM 3201 C CA . SER B 1 149 ? 37.600 -48.508 50.280 1.00 17.33 129 SER B CA 1
ATOM 3202 C C . SER B 1 149 ? 37.704 -49.648 51.292 1.00 22.23 129 SER B C 1
ATOM 3203 O O . SER B 1 149 ? 36.730 -50.346 51.555 1.00 26.02 129 SER B O 1
ATOM 3206 N N . MET B 1 150 ? 38.897 -49.852 51.834 1.00 18.16 130 MET B N 1
ATOM 3207 C CA . MET B 1 150 ? 39.176 -51.021 52.666 1.00 20.03 130 MET B CA 1
ATOM 3208 C C . MET B 1 150 ? 38.689 -50.935 54.118 1.00 33.53 130 MET B C 1
ATOM 3209 O O . MET B 1 150 ? 38.248 -51.939 54.686 1.00 20.11 130 MET B O 1
ATOM 3214 N N . VAL B 1 151 ? 38.794 -49.759 54.732 1.00 23.92 131 VAL B N 1
ATOM 3215 C CA . VAL B 1 151 ? 38.425 -49.648 56.133 1.00 18.96 131 VAL B CA 1
ATOM 3216 C C . VAL B 1 151 ? 36.911 -49.447 56.243 1.00 35.87 131 VAL B C 1
ATOM 3217 O O . VAL B 1 151 ? 36.278 -49.948 57.170 1.00 37.21 131 VAL B O 1
ATOM 3221 N N . GLU B 1 152 ? 36.328 -48.747 55.275 1.00 25.65 132 GLU B N 1
ATOM 3222 C CA . GLU B 1 152 ? 34.883 -48.702 55.140 1.00 34.83 132 GLU B CA 1
ATOM 3223 C C . GLU B 1 152 ? 34.350 -50.124 55.031 1.00 24.99 132 GLU B C 1
ATOM 3224 O O . GLU B 1 152 ? 33.443 -50.515 55.768 1.00 31.39 132 GLU B O 1
ATOM 3230 N N . ALA B 1 153 ? 34.937 -50.895 54.120 1.00 23.89 133 ALA B N 1
ATOM 3231 C CA . ALA B 1 153 ? 34.566 -52.291 53.941 1.00 31.33 133 ALA B CA 1
ATOM 3232 C C . ALA B 1 153 ? 34.652 -53.068 55.236 1.00 14.23 133 ALA B C 1
ATOM 3233 O O . ALA B 1 153 ? 33.791 -53.885 55.524 1.00 19.72 133 ALA B O 1
ATOM 3235 N N . TYR B 1 154 ? 35.704 -52.813 56.000 1.00 24.59 134 TYR B N 1
ATOM 3236 C CA . TYR B 1 154 ? 35.931 -53.514 57.256 1.00 21.73 134 TYR B CA 1
ATOM 3237 C C . TYR B 1 154 ? 34.799 -53.332 58.260 1.00 36.04 134 TYR B C 1
ATOM 3238 O O . TYR B 1 154 ? 34.197 -54.307 58.718 1.00 35.38 134 TYR B O 1
ATOM 3247 N N . LYS B 1 155 ? 34.527 -52.079 58.604 1.00 29.43 135 LYS B N 1
ATOM 3248 C CA . LYS B 1 155 ? 33.555 -51.748 59.640 1.00 33.78 135 LYS B CA 1
ATOM 3249 C C . LYS B 1 155 ? 32.134 -52.200 59.276 1.00 32.42 135 LYS B C 1
ATOM 3250 O O . LYS B 1 155 ? 31.301 -52.417 60.154 1.00 47.30 135 LYS B O 1
ATOM 3256 N N . ARG B 1 156 ? 31.873 -52.343 57.980 1.00 30.85 136 ARG B N 1
ATOM 3257 C CA . ARG B 1 156 ? 30.618 -52.900 57.490 1.00 34.27 136 ARG B CA 1
ATOM 3258 C C . ARG B 1 156 ? 30.453 -54.351 57.966 1.00 39.97 136 ARG B C 1
ATOM 3259 O O . ARG B 1 156 ? 29.410 -54.735 58.496 1.00 30.28 136 ARG B O 1
ATOM 3267 N N . LEU B 1 157 ? 31.510 -55.140 57.785 1.00 41.49 137 LEU B N 1
ATOM 3268 C CA . LEU B 1 157 ? 31.547 -56.538 58.204 1.00 30.70 137 LEU B CA 1
ATOM 3269 C C . LEU B 1 157 ? 31.658 -56.686 59.715 1.00 35.88 137 LEU B C 1
ATOM 3270 O O . LEU B 1 157 ? 31.109 -57.610 60.310 1.00 28.25 137 LEU B O 1
ATOM 3275 N N . PHE B 1 158 ? 32.406 -55.778 60.323 1.00 45.09 138 PHE B N 1
ATOM 3276 C CA . PHE B 1 158 ? 32.649 -55.815 61.754 1.00 41.26 138 PHE B CA 1
ATOM 3277 C C . PHE B 1 158 ? 32.286 -54.460 62.339 1.00 34.18 138 PHE B C 1
ATOM 3278 O O . PHE B 1 158 ? 33.119 -53.555 62.390 1.00 28.04 138 PHE B O 1
ATOM 3286 N N . PRO B 1 159 ? 31.022 -54.314 62.755 1.00 30.93 139 PRO B N 1
ATOM 3287 C CA . PRO B 1 159 ? 30.470 -53.069 63.285 1.00 38.14 139 PRO B CA 1
ATOM 3288 C C . PRO B 1 159 ? 30.761 -52.860 64.777 1.00 40.25 139 PRO B C 1
ATOM 3289 O O . PRO B 1 159 ? 30.707 -51.736 65.269 1.00 36.45 139 PRO B O 1
ATOM 3293 N N . SER B 1 160 ? 31.065 -53.933 65.492 1.00 42.82 140 SER B N 1
ATOM 3294 C CA . SER B 1 160 ? 31.342 -53.808 66.913 1.00 41.39 140 SER B CA 1
ATOM 3295 C C . SER B 1 160 ? 32.742 -53.260 67.113 1.00 37.61 140 SER B C 1
ATOM 3296 O O . SER B 1 160 ? 32.970 -52.405 67.963 1.00 51.65 140 SER B O 1
ATOM 3299 N N . ASP B 1 161 ? 33.680 -53.756 66.319 1.00 42.68 141 ASP B N 1
ATOM 3300 C CA . ASP B 1 161 ? 35.067 -53.327 66.428 1.00 35.17 141 ASP B CA 1
ATOM 3301 C C . ASP B 1 161 ? 35.276 -51.893 65.980 1.00 28.47 141 ASP B C 1
ATOM 3302 O O . ASP B 1 161 ? 35.197 -51.575 64.799 1.00 24.01 141 ASP B O 1
ATOM 3307 N N . ASP B 1 162 ? 35.559 -51.044 66.956 1.00 37.99 142 ASP B N 1
ATOM 3308 C CA . ASP B 1 162 ? 35.939 -49.662 66.729 1.00 36.86 142 ASP B CA 1
ATOM 3309 C C . ASP B 1 162 ? 37.224 -49.648 65.896 1.00 38.65 142 ASP B C 1
ATOM 3310 O O . ASP B 1 162 ? 37.998 -50.596 65.959 1.00 39.20 142 ASP B O 1
ATOM 3315 N N . ILE B 1 163 ? 37.445 -48.588 65.118 1.00 37.02 143 ILE B N 1
ATOM 3316 C CA . ILE B 1 163 ? 38.565 -48.531 64.176 1.00 25.43 143 ILE B CA 1
ATOM 3317 C C . ILE B 1 163 ? 39.413 -47.254 64.291 1.00 38.69 143 ILE B C 1
ATOM 3318 O O . ILE B 1 163 ? 38.889 -46.136 64.307 1.00 40.52 143 ILE B O 1
ATOM 3323 N N . VAL B 1 164 ? 40.729 -47.441 64.392 1.00 23.18 144 VAL B N 1
ATOM 3324 C CA . VAL B 1 164 ? 41.677 -46.344 64.344 1.00 19.37 144 VAL B CA 1
ATOM 3325 C C . VAL B 1 164 ? 42.552 -46.560 63.115 1.00 31.01 144 VAL B C 1
ATOM 3326 O O . VAL B 1 164 ? 42.773 -47.695 62.699 1.00 25.44 144 VAL B O 1
ATOM 3330 N N . ILE B 1 165 ? 43.004 -45.471 62.505 1.00 29.57 145 ILE B N 1
ATOM 3331 C CA . ILE B 1 165 ? 44.001 -45.562 61.453 1.00 23.62 145 ILE B CA 1
ATOM 3332 C C . ILE B 1 165 ? 45.252 -44.746 61.845 1.00 22.90 145 ILE B C 1
ATOM 3333 O O . ILE B 1 165 ? 45.153 -43.632 62.357 1.00 32.93 145 ILE B O 1
ATOM 3338 N N . VAL B 1 166 ? 46.429 -45.333 61.663 1.00 19.88 146 VAL B N 1
ATOM 3339 C CA . VAL B 1 166 ? 47.656 -44.560 61.771 1.00 19.84 146 VAL B CA 1
ATOM 3340 C C . VAL B 1 166 ? 48.137 -44.267 60.356 1.00 15.60 146 VAL B C 1
ATOM 3341 O O . VAL B 1 166 ? 48.340 -45.160 59.525 1.00 14.49 146 VAL B O 1
ATOM 3345 N N . HIS B 1 167 ? 48.315 -42.992 60.091 1.00 15.90 147 HIS B N 1
ATOM 3346 C CA . HIS B 1 167 ? 48.575 -42.550 58.739 1.00 19.46 147 HIS B CA 1
ATOM 3347 C C . HIS B 1 167 ? 49.925 -41.839 58.676 1.00 19.12 147 HIS B C 1
ATOM 3348 O O . HIS B 1 167 ? 50.201 -40.938 59.476 1.00 18.21 147 HIS B O 1
ATOM 3355 N N . PHE B 1 168 ? 50.779 -42.306 57.764 1.00 19.11 148 PHE B N 1
ATOM 3356 C CA . PHE B 1 168 ? 52.092 -41.718 57.512 1.00 23.02 148 PHE B CA 1
ATOM 3357 C C . PHE B 1 168 ? 52.079 -40.899 56.242 1.00 8.39 148 PHE B C 1
ATOM 3358 O O . PHE B 1 168 ? 51.842 -41.449 55.181 1.00 16.39 148 PHE B O 1
ATOM 3366 N N . SER B 1 169 ? 52.357 -39.609 56.344 1.00 10.57 149 SER B N 1
ATOM 3367 C CA . SER B 1 169 ? 52.431 -38.750 55.178 1.00 17.22 149 SER B CA 1
ATOM 3368 C C . SER B 1 169 ? 53.126 -37.450 55.544 1.00 11.37 149 SER B C 1
ATOM 3369 O O . SER B 1 169 ? 53.252 -37.131 56.706 1.00 15.19 149 SER B O 1
ATOM 3372 N N . ALA B 1 170 ? 53.592 -36.716 54.547 1.00 14.02 150 ALA B N 1
ATOM 3373 C CA . ALA B 1 170 ? 54.063 -35.361 54.776 1.00 14.66 150 ALA B CA 1
ATOM 3374 C C . ALA B 1 170 ? 52.875 -34.456 55.084 1.00 11.81 150 ALA B C 1
ATOM 3375 O O . ALA B 1 170 ? 52.949 -33.582 55.944 1.00 20.90 150 ALA B O 1
ATOM 3377 N N . ARG B 1 171 ? 51.775 -34.687 54.376 1.00 19.52 151 ARG B N 1
ATOM 3378 C CA . ARG B 1 171 ? 50.579 -33.854 54.471 1.00 11.99 151 ARG B CA 1
ATOM 3379 C C . ARG B 1 171 ? 49.492 -34.486 55.344 1.00 20.51 151 ARG B C 1
ATOM 3380 O O . ARG B 1 171 ? 49.185 -35.669 55.191 1.00 17.40 151 ARG B O 1
ATOM 3388 N N . PRO B 1 172 ? 48.882 -33.693 56.244 1.00 19.52 152 PRO B N 1
ATOM 3389 C CA . PRO B 1 172 ? 47.829 -34.208 57.126 1.00 18.21 152 PRO B CA 1
ATOM 3390 C C . PRO B 1 172 ? 46.692 -34.787 56.299 1.00 16.43 152 PRO B C 1
ATOM 3391 O O . PRO B 1 172 ? 46.034 -35.744 56.719 1.00 18.95 152 PRO B O 1
ATOM 3395 N N . SER B 1 173 ? 46.486 -34.203 55.119 1.00 23.80 153 SER B N 1
ATOM 3396 C CA . SER B 1 173 ? 45.657 -34.799 54.081 1.00 28.50 153 SER B CA 1
ATOM 3397 C C . SER B 1 173 ? 44.166 -34.883 54.473 1.00 24.27 153 SER B C 1
ATOM 3398 O O . SER B 1 173 ? 43.469 -35.850 54.139 1.00 21.30 153 SER B O 1
ATOM 3401 N N . VAL B 1 174 ? 43.689 -33.849 55.160 1.00 18.83 154 VAL B N 1
ATOM 3402 C CA . VAL B 1 174 ? 42.295 -33.763 55.603 1.00 20.63 154 VAL B CA 1
ATOM 3403 C C . VAL B 1 174 ? 41.624 -32.446 55.171 1.00 27.46 154 VAL B C 1
ATOM 3404 O O . VAL B 1 174 ? 40.436 -32.203 55.438 1.00 22.56 154 VAL B O 1
ATOM 3408 N N . SER B 1 175 ? 42.406 -31.604 54.503 1.00 28.97 155 SER B N 1
ATOM 3409 C CA . SER B 1 175 ? 41.924 -30.341 53.964 1.00 23.30 155 SER B CA 1
ATOM 3410 C C . SER B 1 175 ? 40.730 -30.535 53.028 1.00 37.43 155 SER B C 1
ATOM 3411 O O . SER B 1 175 ? 39.702 -29.876 53.175 1.00 49.89 155 SER B O 1
ATOM 3414 N N . ASP B 1 176 ? 40.872 -31.432 52.058 1.00 40.85 156 ASP B N 1
ATOM 3415 C CA . ASP B 1 176 ? 39.817 -31.647 51.072 1.00 40.46 156 ASP B CA 1
ATOM 3416 C C . ASP B 1 176 ? 38.736 -32.527 51.662 1.00 27.48 156 ASP B C 1
ATOM 3417 O O . ASP B 1 176 ? 39.038 -33.579 52.231 1.00 27.99 156 ASP B O 1
ATOM 3422 N N . PRO B 1 177 ? 37.470 -32.097 51.539 1.00 34.68 157 PRO B N 1
ATOM 3423 C CA . PRO B 1 177 ? 36.338 -32.915 51.987 1.00 20.12 157 PRO B CA 1
ATOM 3424 C C . PRO B 1 177 ? 36.187 -34.196 51.175 1.00 23.02 157 PRO B C 1
ATOM 3425 O O . PRO B 1 177 ? 35.407 -35.061 51.548 1.00 26.54 157 PRO B O 1
ATOM 3429 N N . ARG B 1 178 ? 36.925 -34.311 50.080 1.00 29.52 158 ARG B N 1
ATOM 3430 C CA . ARG B 1 178 ? 36.894 -35.513 49.267 1.00 30.92 158 ARG B CA 1
ATOM 3431 C C . ARG B 1 178 ? 38.217 -36.261 49.379 1.00 30.34 158 ARG B C 1
ATOM 3432 O O . ARG B 1 178 ? 38.513 -37.117 48.551 1.00 32.52 158 ARG B O 1
ATOM 3440 N N . SER B 1 179 ? 39.011 -35.935 50.397 1.00 27.35 159 SER B N 1
ATOM 3441 C CA . SER B 1 179 ? 40.269 -36.640 50.634 1.00 32.96 159 SER B CA 1
ATOM 3442 C C . SER B 1 179 ? 39.980 -38.064 51.111 1.00 24.07 159 SER B C 1
ATOM 3443 O O . SER B 1 179 ? 38.933 -38.315 51.696 1.00 30.03 159 SER B O 1
ATOM 3446 N N . PRO B 1 180 ? 40.898 -39.008 50.843 1.00 32.52 160 PRO B N 1
ATOM 3447 C CA . PRO B 1 180 ? 40.635 -40.420 51.158 1.00 40.38 160 PRO B CA 1
ATOM 3448 C C . PRO B 1 180 ? 40.461 -40.720 52.643 1.00 28.95 160 PRO B C 1
ATOM 3449 O O . PRO B 1 180 ? 39.820 -41.704 52.959 1.00 22.59 160 PRO B O 1
ATOM 3453 N N . LEU B 1 181 ? 41.041 -39.907 53.522 1.00 33.63 161 LEU B N 1
ATOM 3454 C CA . LEU B 1 181 ? 40.911 -40.112 54.962 1.00 27.92 161 LEU B CA 1
ATOM 3455 C C . LEU B 1 181 ? 39.810 -39.246 55.517 1.00 25.00 161 LEU B C 1
ATOM 3456 O O . LEU B 1 181 ? 39.123 -39.628 56.451 1.00 31.04 161 LEU B O 1
ATOM 3461 N N . ARG B 1 182 ? 39.669 -38.058 54.945 1.00 27.98 162 ARG B N 1
ATOM 3462 C CA . ARG B 1 182 ? 38.695 -37.082 55.413 1.00 29.02 162 ARG B CA 1
ATOM 3463 C C . ARG B 1 182 ? 37.270 -37.591 55.223 1.00 21.24 162 ARG B C 1
ATOM 3464 O O . ARG B 1 182 ? 36.381 -37.241 55.990 1.00 31.26 162 ARG B O 1
ATOM 3472 N N . VAL B 1 183 ? 37.057 -38.443 54.227 1.00 29.16 163 VAL B N 1
ATOM 3473 C CA . VAL B 1 183 ? 35.725 -38.989 54.000 1.00 25.35 163 VAL B CA 1
ATOM 3474 C C . VAL B 1 183 ? 35.448 -40.048 55.056 1.00 17.98 163 VAL B C 1
ATOM 3475 O O . VAL B 1 183 ? 34.307 -40.321 55.400 1.00 26.31 163 VAL B O 1
ATOM 3479 N N . LEU B 1 184 ? 36.504 -40.634 55.593 1.00 22.21 164 LEU B N 1
ATOM 3480 C CA . LEU B 1 184 ? 36.372 -41.524 56.747 1.00 26.56 164 LEU B CA 1
ATOM 3481 C C . LEU B 1 184 ? 36.049 -40.736 58.021 1.00 15.52 164 LEU B C 1
ATOM 3482 O O . LEU B 1 184 ? 35.317 -41.198 58.887 1.00 25.46 164 LEU B O 1
ATOM 3487 N N . LEU B 1 185 ? 36.616 -39.546 58.126 1.00 15.98 165 LEU B N 1
ATOM 3488 C CA . LEU B 1 185 ? 36.380 -38.684 59.261 1.00 17.11 165 LEU B CA 1
ATOM 3489 C C . LEU B 1 185 ? 35.017 -38.026 59.169 1.00 24.20 165 LEU B C 1
ATOM 3490 O O . LEU B 1 185 ? 34.464 -37.605 60.177 1.00 30.44 165 LEU B O 1
ATOM 3495 N N . ASP B 1 186 ? 34.484 -37.931 57.954 1.00 31.45 166 ASP B N 1
ATOM 3496 C CA . ASP B 1 186 ? 33.148 -37.374 57.731 1.00 36.88 166 ASP B CA 1
ATOM 3497 C C . ASP B 1 186 ? 32.105 -38.464 57.478 1.00 24.40 166 ASP B C 1
ATOM 3498 O O . ASP B 1 186 ? 31.097 -38.223 56.816 1.00 28.67 166 ASP B O 1
ATOM 3503 N N . LYS B 1 187 ? 32.367 -39.664 57.983 1.00 37.16 167 LYS B N 1
ATOM 3504 C CA . LYS B 1 187 ? 31.375 -40.735 58.009 1.00 25.45 167 LYS B CA 1
ATOM 3505 C C . LYS B 1 187 ? 31.319 -41.336 59.402 1.00 27.76 167 LYS B C 1
ATOM 3506 O O . LYS B 1 187 ? 30.607 -42.311 59.630 1.00 31.98 167 LYS B O 1
ATOM 3512 N N . GLY B 1 188 ? 32.076 -40.750 60.327 1.00 21.78 168 GLY B N 1
ATOM 3513 C CA . GLY B 1 188 ? 32.023 -41.145 61.721 1.00 22.81 168 GLY B CA 1
ATOM 3514 C C . GLY B 1 188 ? 32.430 -42.581 61.959 1.00 28.17 168 GLY B C 1
ATOM 3515 O O . GLY B 1 188 ? 31.981 -43.225 62.898 1.00 29.69 168 GLY B O 1
ATOM 3516 N N . LEU B 1 189 ? 33.303 -43.081 61.104 1.00 28.61 169 LEU B N 1
ATOM 3517 C CA . LEU B 1 189 ? 33.692 -44.474 61.156 1.00 27.22 169 LEU B CA 1
ATOM 3518 C C . LEU B 1 189 ? 34.894 -44.676 62.073 1.00 23.26 169 LEU B C 1
ATOM 3519 O O . LEU B 1 189 ? 35.217 -45.794 62.468 1.00 32.88 169 LEU B O 1
ATOM 3524 N N . LEU B 1 190 ? 35.546 -43.580 62.426 1.00 27.16 170 LEU B N 1
ATOM 3525 C CA . LEU B 1 190 ? 36.838 -43.669 63.070 1.00 23.81 170 LEU B CA 1
ATOM 3526 C C . LEU B 1 190 ? 36.717 -43.398 64.556 1.00 21.45 170 LEU B C 1
ATOM 3527 O O . LEU B 1 190 ? 36.044 -42.463 64.981 1.00 25.34 170 LEU B O 1
ATOM 3532 N N . LYS B 1 191 ? 37.353 -44.243 65.350 1.00 20.31 171 LYS B N 1
ATOM 3533 C CA . LYS B 1 191 ? 37.442 -43.995 66.772 1.00 24.71 171 LYS B CA 1
ATOM 3534 C C . LYS B 1 191 ? 38.570 -42.998 66.996 1.00 19.76 171 LYS B C 1
ATOM 3535 O O . LYS B 1 191 ? 38.621 -42.326 68.015 1.00 26.08 171 LYS B O 1
ATOM 3541 N N . GLY B 1 192 ? 39.461 -42.883 66.019 1.00 23.53 172 GLY B N 1
ATOM 3542 C CA . GLY B 1 192 ? 40.611 -42.015 66.160 1.00 23.36 172 GLY B CA 1
ATOM 3543 C C . GLY B 1 192 ? 41.610 -42.179 65.044 1.00 24.13 172 GLY B C 1
ATOM 3544 O O . GLY B 1 192 ? 41.564 -43.152 64.298 1.00 29.60 172 GLY B O 1
ATOM 3545 N N . VAL B 1 193 ? 42.508 -41.209 64.911 1.00 30.71 173 VAL B N 1
ATOM 3546 C CA . VAL B 1 193 ? 43.607 -41.290 63.945 1.00 34.05 173 VAL B CA 1
ATOM 3547 C C . VAL B 1 193 ? 44.913 -40.821 64.587 1.00 21.57 173 VAL B C 1
ATOM 3548 O O . VAL B 1 193 ? 44.917 -39.942 65.450 1.00 17.01 173 VAL B O 1
ATOM 3552 N N . VAL B 1 194 ? 46.009 -41.434 64.167 1.00 20.49 174 VAL B N 1
ATOM 3553 C CA . VAL B 1 194 ? 47.351 -40.982 64.489 1.00 29.97 174 VAL B CA 1
ATOM 3554 C C . VAL B 1 194 ? 47.990 -40.543 63.182 1.00 18.17 174 VAL B C 1
ATOM 3555 O O . VAL B 1 194 ? 48.182 -41.360 62.288 1.00 11.91 174 VAL B O 1
ATOM 3559 N N . SER B 1 195 ? 48.261 -39.245 63.051 1.00 14.89 175 SER B N 1
ATOM 3560 C CA . SER B 1 195 ? 48.954 -38.735 61.875 1.00 12.91 175 SER B CA 1
ATOM 3561 C C . SER B 1 195 ? 50.440 -38.657 62.200 1.00 17.53 175 SER B C 1
ATOM 3562 O O . SER B 1 195 ? 50.845 -38.133 63.229 1.00 22.33 175 SER B O 1
ATOM 3565 N N . VAL B 1 196 ? 51.251 -39.180 61.305 1.00 14.16 176 VAL B N 1
ATOM 3566 C CA . VAL B 1 196 ? 52.640 -39.436 61.605 1.00 13.86 176 VAL B CA 1
ATOM 3567 C C . VAL B 1 196 ? 53.584 -38.763 60.638 1.00 13.33 176 VAL B C 1
ATOM 3568 O O . VAL B 1 196 ? 53.528 -39.015 59.439 1.00 22.36 176 VAL B O 1
ATOM 3572 N N . GLY B 1 197 ? 54.429 -37.878 61.160 1.00 13.94 177 GLY B N 1
ATOM 3573 C CA . GLY B 1 197 ? 55.518 -37.299 60.393 1.00 16.03 177 GLY B CA 1
ATOM 3574 C C . GLY B 1 197 ? 55.179 -36.162 59.437 1.00 18.32 177 GLY B C 1
ATOM 3575 O O . GLY B 1 197 ? 55.911 -35.940 58.483 1.00 14.95 177 GLY B O 1
ATOM 3576 N N . ASN B 1 198 ? 54.075 -35.451 59.682 1.00 31.22 178 ASN B N 1
ATOM 3577 C CA . ASN B 1 198 ? 53.668 -34.339 58.809 1.00 20.45 178 ASN B CA 1
ATOM 3578 C C . ASN B 1 198 ? 54.702 -33.224 58.809 1.00 16.71 178 ASN B C 1
ATOM 3579 O O . ASN B 1 198 ? 55.345 -32.962 59.832 1.00 14.30 178 ASN B O 1
ATOM 3584 N N . ARG B 1 199 ? 54.858 -32.564 57.665 1.00 15.46 179 ARG B N 1
ATOM 3585 C CA . ARG B 1 199 ? 55.769 -31.428 57.590 1.00 13.71 179 ARG B CA 1
ATOM 3586 C C . ARG B 1 199 ? 55.284 -30.327 56.654 1.00 17.64 179 ARG B C 1
ATOM 3587 O O . ARG B 1 199 ? 56.044 -29.426 56.304 1.00 16.94 179 ARG B O 1
ATOM 3595 N N . GLN B 1 200 ? 54.009 -30.393 56.283 1.00 12.16 180 GLN B N 1
ATOM 3596 C CA . GLN B 1 200 ? 53.370 -29.363 55.470 1.00 14.99 180 GLN B CA 1
ATOM 3597 C C . GLN B 1 200 ? 51.915 -29.253 55.894 1.00 7.80 180 GLN B C 1
ATOM 3598 O O . GLN B 1 200 ? 51.013 -29.759 55.246 1.00 19.19 180 GLN B O 1
ATOM 3604 N N . VAL B 1 201 ? 51.698 -28.594 57.022 1.00 15.21 181 VAL B N 1
ATOM 3605 C CA . VAL B 1 201 ? 50.380 -28.522 57.620 1.00 18.10 181 VAL B CA 1
ATOM 3606 C C . VAL B 1 201 ? 49.721 -27.174 57.322 1.00 17.55 181 VAL B C 1
ATOM 3607 O O . VAL B 1 201 ? 50.263 -26.123 57.658 1.00 18.94 181 VAL B O 1
ATOM 3611 N N . SER B 1 202 ? 48.546 -27.224 56.700 1.00 25.22 182 SER B N 1
ATOM 3612 C CA . SER B 1 202 ? 47.842 -26.025 56.251 1.00 20.88 182 SER B CA 1
ATOM 3613 C C . SER B 1 202 ? 46.870 -25.581 57.321 1.00 16.25 182 SER B C 1
ATOM 3614 O O . SER B 1 202 ? 46.531 -26.366 58.190 1.00 16.24 182 SER B O 1
ATOM 3617 N N . SER B 1 203 ? 46.432 -24.323 57.269 1.00 23.53 183 SER B N 1
ATOM 3618 C CA . SER B 1 203 ? 45.532 -23.790 58.292 1.00 20.79 183 SER B CA 1
ATOM 3619 C C . SER B 1 203 ? 44.239 -24.606 58.305 1.00 18.42 183 SER B C 1
ATOM 3620 O O . SER B 1 203 ? 43.643 -24.804 59.364 1.00 23.14 183 SER B O 1
ATOM 3623 N N . GLU B 1 204 ? 43.849 -25.114 57.134 1.00 25.61 184 GLU B N 1
ATOM 3624 C CA . GLU B 1 204 ? 42.665 -25.973 56.987 1.00 32.57 184 GLU B CA 1
ATOM 3625 C C . GLU B 1 204 ? 42.879 -27.377 57.560 1.00 27.12 184 GLU B C 1
ATOM 3626 O O . GLU B 1 204 ? 41.955 -27.951 58.122 1.00 31.70 184 GLU B O 1
ATOM 3632 N N . ASP B 1 205 ? 44.082 -27.929 57.397 1.00 19.86 185 ASP B N 1
ATOM 3633 C CA . ASP B 1 205 ? 44.493 -29.140 58.116 1.00 24.67 185 ASP B CA 1
ATOM 3634 C C . ASP B 1 205 ? 44.263 -28.960 59.619 1.00 20.53 185 ASP B C 1
ATOM 3635 O O . ASP B 1 205 ? 43.639 -29.789 60.266 1.00 23.51 185 ASP B O 1
ATOM 3640 N N . ARG B 1 206 ? 44.764 -27.849 60.153 1.00 22.08 186 ARG B N 1
ATOM 3641 C CA . ARG B 1 206 ? 44.714 -27.555 61.582 1.00 14.54 186 ARG B CA 1
ATOM 3642 C C . ARG B 1 206 ? 43.310 -27.307 62.071 1.00 17.20 186 ARG B C 1
ATOM 3643 O O . ARG B 1 206 ? 43.026 -27.449 63.253 1.00 31.22 186 ARG B O 1
ATOM 3651 N N . LYS B 1 207 ? 42.438 -26.898 61.162 1.00 24.16 187 LYS B N 1
ATOM 3652 C CA . LYS B 1 207 ? 41.033 -26.726 61.488 1.00 29.20 187 LYS B CA 1
ATOM 3653 C C . LYS B 1 207 ? 40.388 -28.097 61.629 1.00 24.58 187 LYS B C 1
ATOM 3654 O O . LYS B 1 207 ? 39.801 -28.410 62.665 1.00 21.51 187 LYS B O 1
ATOM 3660 N N . VAL B 1 208 ? 40.524 -28.917 60.590 1.00 22.16 188 VAL B N 1
ATOM 3661 C CA . VAL B 1 208 ? 39.988 -30.272 60.607 1.00 30.10 188 VAL B CA 1
ATOM 3662 C C . VAL B 1 208 ? 40.622 -31.108 61.722 1.00 19.72 188 VAL B C 1
ATOM 3663 O O . VAL B 1 208 ? 39.918 -31.851 62.390 1.00 22.16 188 VAL B O 1
ATOM 3667 N N . ARG B 1 209 ? 41.936 -30.984 61.920 1.00 20.12 189 ARG B N 1
ATOM 3668 C CA . ARG B 1 209 ? 42.626 -31.695 63.006 1.00 18.24 189 ARG B CA 1
ATOM 3669 C C . ARG B 1 209 ? 41.963 -31.385 64.330 1.00 24.54 189 ARG B C 1
ATOM 3670 O O . ARG B 1 209 ? 41.718 -32.263 65.148 1.00 28.02 189 ARG B O 1
ATOM 3678 N N . LYS B 1 210 ? 41.701 -30.104 64.528 1.00 25.81 190 LYS B N 1
ATOM 3679 C CA . LYS B 1 210 ? 41.061 -29.626 65.725 1.00 32.00 190 LYS B CA 1
ATOM 3680 C C . LYS B 1 210 ? 39.610 -30.095 65.743 1.00 23.25 190 LYS B C 1
ATOM 3681 O O . LYS B 1 210 ? 39.069 -30.415 66.796 1.00 35.97 190 LYS B O 1
ATOM 3687 N N . LEU B 1 211 ? 38.994 -30.162 64.567 1.00 25.75 191 LEU B N 1
ATOM 3688 C CA . LEU B 1 211 ? 37.585 -30.529 64.460 1.00 28.72 191 LEU B CA 1
ATOM 3689 C C . LEU B 1 211 ? 37.330 -32.016 64.704 1.00 34.57 191 LEU B C 1
ATOM 3690 O O . LEU B 1 211 ? 36.256 -32.389 65.172 1.00 45.51 191 LEU B O 1
ATOM 3695 N N . HIS B 1 212 ? 38.308 -32.861 64.391 1.00 31.51 192 HIS B N 1
ATOM 3696 C CA . HIS B 1 212 ? 38.140 -34.301 64.578 1.00 32.77 192 HIS B CA 1
ATOM 3697 C C . HIS B 1 212 ? 39.076 -34.861 65.633 1.00 26.91 192 HIS B C 1
ATOM 3698 O O . HIS B 1 212 ? 39.237 -36.076 65.746 1.00 35.31 192 HIS B O 1
ATOM 3705 N N . LYS B 1 213 ? 39.683 -33.957 66.393 1.00 26.02 193 LYS B N 1
ATOM 3706 C CA . LYS B 1 213 ? 40.559 -34.292 67.509 1.00 28.64 193 LYS B CA 1
ATOM 3707 C C . LYS B 1 213 ? 41.621 -35.326 67.144 1.00 39.42 193 LYS B C 1
ATOM 3708 O O . LYS B 1 213 ? 41.884 -36.261 67.910 1.00 29.19 193 LYS B O 1
ATOM 3714 N N . MET B 1 214 ? 42.239 -35.148 65.979 1.00 27.48 194 MET B N 1
ATOM 3715 C CA . MET B 1 214 ? 43.214 -36.118 65.492 1.00 20.74 194 MET B CA 1
ATOM 3716 C C . MET B 1 214 ? 44.532 -35.977 66.221 1.00 28.95 194 MET B C 1
ATOM 3717 O O . MET B 1 214 ? 44.949 -34.873 66.535 1.00 32.59 194 MET B O 1
ATOM 3722 N N . PHE B 1 215 ? 45.195 -37.104 66.461 1.00 41.31 195 PHE B N 1
ATOM 3723 C CA . PHE B 1 215 ? 46.485 -37.124 67.132 1.00 20.42 195 PHE B CA 1
ATOM 3724 C C . PHE B 1 215 ? 47.599 -37.074 66.101 1.00 19.35 195 PHE B C 1
ATOM 3725 O O . PHE B 1 215 ? 47.620 -37.869 65.166 1.00 24.31 195 PHE B O 1
ATOM 3733 N N . TYR B 1 216 ? 48.532 -36.151 66.259 1.00 21.05 196 TYR B N 1
ATOM 3734 C CA . TYR B 1 216 ? 49.617 -36.056 65.284 1.00 20.17 196 TYR B CA 1
ATOM 3735 C C . TYR B 1 216 ? 51.000 -35.986 65.909 1.00 15.03 196 TYR B C 1
ATOM 3736 O O . TYR B 1 216 ? 51.152 -35.616 67.068 1.00 19.54 196 TYR B O 1
ATOM 3745 N N . MET B 1 217 ? 52.003 -36.345 65.114 1.00 16.78 197 MET B N 1
ATOM 3746 C CA . MET B 1 217 ? 53.388 -36.304 65.549 1.00 16.22 197 MET B CA 1
ATOM 3747 C C . MET B 1 217 ? 54.334 -35.807 64.456 1.00 14.74 197 MET B C 1
ATOM 3748 O O . MET B 1 217 ? 54.931 -36.613 63.746 1.00 23.17 197 MET B O 1
ATOM 3753 N N . ASP B 1 218 ? 54.481 -34.486 64.334 1.00 18.38 198 ASP B N 1
ATOM 3754 C CA . ASP B 1 218 ? 55.211 -33.862 63.209 1.00 20.17 198 ASP B CA 1
ATOM 3755 C C . ASP B 1 218 ? 56.700 -34.219 63.135 1.00 15.39 198 ASP B C 1
ATOM 3756 O O . ASP B 1 218 ? 57.272 -34.634 64.131 1.00 22.94 198 ASP B O 1
ATOM 3761 N N . MET B 1 219 ? 57.326 -34.015 61.972 1.00 10.17 199 MET B N 1
ATOM 3762 C CA . MET B 1 219 ? 58.746 -34.318 61.819 1.00 16.95 199 MET B CA 1
ATOM 3763 C C . MET B 1 219 ? 59.673 -33.520 62.720 1.00 13.57 199 MET B C 1
ATOM 3764 O O . MET B 1 219 ? 60.563 -34.089 63.347 1.00 23.89 199 MET B O 1
ATOM 3769 N N . HIS B 1 220 ? 59.461 -32.208 62.760 1.00 22.99 200 HIS B N 1
ATOM 3770 C CA . HIS B 1 220 ? 60.392 -31.228 63.331 1.00 22.32 200 HIS B CA 1
ATOM 3771 C C . HIS B 1 220 ? 61.874 -31.634 63.271 1.00 33.64 200 HIS B C 1
ATOM 3772 O O . HIS B 1 220 ? 62.597 -31.586 64.268 1.00 25.73 200 HIS B O 1
ATOM 3779 N N . ASP B 1 232 ? 55.441 -50.246 75.035 1.00 38.44 212 ASP B N 1
ATOM 3780 C CA . ASP B 1 232 ? 54.107 -50.711 74.682 1.00 42.31 212 ASP B CA 1
ATOM 3781 C C . ASP B 1 232 ? 53.097 -49.574 74.775 1.00 49.17 212 ASP B C 1
ATOM 3782 O O . ASP B 1 232 ? 53.118 -48.774 75.712 1.00 39.48 212 ASP B O 1
ATOM 3787 N N . ILE B 1 233 ? 52.216 -49.502 73.788 1.00 60.03 213 ILE B N 1
ATOM 3788 C CA . ILE B 1 233 ? 51.126 -48.544 73.824 1.00 37.14 213 ILE B CA 1
ATOM 3789 C C . ILE B 1 233 ? 49.971 -49.160 74.594 1.00 39.97 213 ILE B C 1
ATOM 3790 O O . ILE B 1 233 ? 49.290 -48.475 75.354 1.00 39.69 213 ILE B O 1
ATOM 3795 N N . ARG B 1 234 ? 49.791 -50.468 74.396 1.00 48.30 214 ARG B N 1
ATOM 3796 C CA . ARG B 1 234 ? 48.662 -51.241 74.909 1.00 36.69 214 ARG B CA 1
ATOM 3797 C C . ARG B 1 234 ? 47.360 -50.726 74.308 1.00 46.16 214 ARG B C 1
ATOM 3798 O O . ARG B 1 234 ? 46.381 -50.477 75.024 1.00 33.45 214 ARG B O 1
ATOM 3806 N N . ASN B 1 235 ? 47.378 -50.567 72.982 1.00 36.85 215 ASN B N 1
ATOM 3807 C CA . ASN B 1 235 ? 46.189 -50.231 72.197 1.00 29.37 215 ASN B CA 1
ATOM 3808 C C . ASN B 1 235 ? 45.263 -51.417 72.032 1.00 25.10 215 ASN B C 1
ATOM 3809 O O . ASN B 1 235 ? 45.700 -52.502 71.659 1.00 27.56 215 ASN B O 1
ATOM 3814 N N . ASP B 1 236 ? 43.980 -51.203 72.288 1.00 23.35 216 ASP B N 1
ATOM 3815 C CA . ASP B 1 236 ? 43.017 -52.290 72.233 1.00 33.72 216 ASP B CA 1
ATOM 3816 C C . ASP B 1 236 ? 42.156 -52.199 70.980 1.00 32.23 216 ASP B C 1
ATOM 3817 O O . ASP B 1 236 ? 41.243 -52.997 70.775 1.00 23.47 216 ASP B O 1
ATOM 3822 N N . TYR B 1 237 ? 42.451 -51.222 70.139 1.00 27.80 217 TYR B N 1
ATOM 3823 C CA . TYR B 1 237 ? 41.605 -50.944 68.993 1.00 24.22 217 TYR B CA 1
ATOM 3824 C C . TYR B 1 237 ? 42.359 -51.275 67.714 1.00 23.07 217 TYR B C 1
ATOM 3825 O O . TYR B 1 237 ? 43.502 -50.866 67.550 1.00 30.52 217 TYR B O 1
ATOM 3834 N N . PRO B 1 238 ? 41.725 -52.046 66.818 1.00 36.32 218 PRO B N 1
ATOM 3835 C CA . PRO B 1 238 ? 42.337 -52.527 65.574 1.00 24.91 218 PRO B CA 1
ATOM 3836 C C . PRO B 1 238 ? 42.867 -51.407 64.708 1.00 26.89 218 PRO B C 1
ATOM 3837 O O . PRO B 1 238 ? 42.203 -50.378 64.580 1.00 28.64 218 PRO B O 1
ATOM 3841 N N . VAL B 1 239 ? 44.039 -51.620 64.110 1.00 28.75 219 VAL B N 1
ATOM 3842 C CA . VAL B 1 239 ? 44.759 -50.547 63.425 1.00 19.96 219 VAL B CA 1
ATOM 3843 C C . VAL B 1 239 ? 44.755 -50.696 61.907 1.00 18.72 219 VAL B C 1
ATOM 3844 O O . VAL B 1 239 ? 45.180 -51.720 61.374 1.00 17.59 219 VAL B O 1
ATOM 3848 N N . PHE B 1 240 ? 44.245 -49.677 61.218 1.00 17.29 220 PHE B N 1
ATOM 3849 C CA . PHE B 1 240 ? 44.482 -49.543 59.786 1.00 18.78 220 PHE B CA 1
ATOM 3850 C C . PHE B 1 240 ? 45.741 -48.760 59.573 1.00 10.41 220 PHE B C 1
ATOM 3851 O O . PHE B 1 240 ? 45.851 -47.639 60.047 1.00 20.02 220 PHE B O 1
ATOM 3859 N N . ILE B 1 241 ? 46.671 -49.332 58.826 1.00 10.44 221 ILE B N 1
ATOM 3860 C CA . ILE B 1 241 ? 47.912 -48.638 58.501 1.00 14.48 221 ILE B CA 1
ATOM 3861 C C . ILE B 1 241 ? 47.887 -48.110 57.067 1.00 12.74 221 ILE B C 1
ATOM 3862 O O . ILE B 1 241 ? 47.710 -48.868 56.110 1.00 12.32 221 ILE B O 1
ATOM 3867 N N . SER B 1 242 ? 48.032 -46.792 56.949 1.00 17.42 222 SER B N 1
ATOM 3868 C CA . SER B 1 242 ? 48.035 -46.104 55.661 1.00 12.38 222 SER B CA 1
ATOM 3869 C C . SER B 1 242 ? 49.345 -45.334 55.547 1.00 18.65 222 SER B C 1
ATOM 3870 O O . SER B 1 242 ? 49.707 -44.528 56.410 1.00 19.95 222 SER B O 1
ATOM 3873 N N . ILE B 1 243 ? 50.072 -45.629 54.491 1.00 11.07 223 ILE B N 1
ATOM 3874 C CA . ILE B 1 243 ? 51.419 -45.138 54.361 1.00 13.50 223 ILE B CA 1
ATOM 3875 C C . ILE B 1 243 ? 51.581 -44.445 53.042 1.00 14.04 223 ILE B C 1
ATOM 3876 O O . ILE B 1 243 ? 51.552 -45.075 51.983 1.00 15.78 223 ILE B O 1
ATOM 3881 N N . ASP B 1 244 ? 51.741 -43.137 53.128 1.00 11.38 224 ASP B N 1
ATOM 3882 C CA . ASP B 1 244 ? 52.076 -42.306 51.991 1.00 20.14 224 ASP B CA 1
ATOM 3883 C C . ASP B 1 244 ? 53.591 -42.200 51.829 1.00 11.29 224 ASP B C 1
ATOM 3884 O O . ASP B 1 244 ? 54.289 -41.834 52.767 1.00 12.22 224 ASP B O 1
ATOM 3889 N N . ALA B 1 245 ? 54.093 -42.510 50.632 1.00 16.58 225 ALA B N 1
ATOM 3890 C CA . ALA B 1 245 ? 55.531 -42.515 50.326 1.00 11.33 225 ALA B CA 1
ATOM 3891 C C . ALA B 1 245 ? 56.199 -41.169 50.534 1.00 12.48 225 ALA B C 1
ATOM 3892 O O . ALA B 1 245 ? 57.412 -41.073 50.521 1.00 11.95 225 ALA B O 1
ATOM 3894 N N . SER B 1 246 ? 55.395 -40.124 50.704 1.00 15.97 226 SER B N 1
ATOM 3895 C CA . SER B 1 246 ? 55.918 -38.778 50.900 1.00 9.43 226 SER B CA 1
ATOM 3896 C C . SER B 1 246 ? 56.251 -38.506 52.364 1.00 11.85 226 SER B C 1
ATOM 3897 O O . SER B 1 246 ? 56.769 -37.443 52.691 1.00 19.71 226 SER B O 1
ATOM 3900 N N . VAL B 1 247 ? 55.967 -39.458 53.256 1.00 14.05 227 VAL B N 1
ATOM 3901 C CA . VAL B 1 247 ? 56.380 -39.282 54.663 1.00 17.99 227 VAL B CA 1
ATOM 3902 C C . VAL B 1 247 ? 57.895 -39.474 54.772 1.00 17.86 227 VAL B C 1
ATOM 3903 O O . VAL B 1 247 ? 58.523 -39.011 55.718 1.00 17.43 227 VAL B O 1
ATOM 3907 N N . LEU B 1 248 ? 58.472 -40.150 53.781 1.00 12.53 228 LEU B N 1
ATOM 3908 C CA . LEU B 1 248 ? 59.913 -40.353 53.707 1.00 13.60 228 LEU B CA 1
ATOM 3909 C C . LEU B 1 248 ? 60.587 -39.134 53.112 1.00 11.64 228 LEU B C 1
ATOM 3910 O O . LEU B 1 248 ? 60.002 -38.400 52.330 1.00 12.24 228 LEU B O 1
ATOM 3915 N N . ASP B 1 249 ? 61.837 -38.927 53.475 1.00 13.80 229 ASP B N 1
ATOM 3916 C CA . ASP B 1 249 ? 62.571 -37.856 52.864 1.00 14.98 229 ASP B CA 1
ATOM 3917 C C . ASP B 1 249 ? 62.763 -38.205 51.375 1.00 13.68 229 ASP B C 1
ATOM 3918 O O . ASP B 1 249 ? 62.973 -39.368 51.028 1.00 17.14 229 ASP B O 1
ATOM 3923 N N . PRO B 1 250 ? 62.643 -37.198 50.496 1.00 17.67 230 PRO B N 1
ATOM 3924 C CA . PRO B 1 250 ? 62.792 -37.330 49.047 1.00 13.60 230 PRO B CA 1
ATOM 3925 C C . PRO B 1 250 ? 64.129 -37.939 48.594 1.00 17.27 230 PRO B C 1
ATOM 3926 O O . PRO B 1 250 ? 64.280 -38.298 47.426 1.00 19.73 230 PRO B O 1
ATOM 3930 N N . ALA B 1 251 ? 65.089 -38.049 49.499 1.00 15.76 231 ALA B N 1
ATOM 3931 C CA . ALA B 1 251 ? 66.317 -38.801 49.237 1.00 16.75 231 ALA B CA 1
ATOM 3932 C C . ALA B 1 251 ? 66.076 -40.322 49.195 1.00 9.99 231 ALA B C 1
ATOM 3933 O O . ALA B 1 251 ? 66.789 -41.047 48.512 1.00 19.16 231 ALA B O 1
ATOM 3935 N N . PHE B 1 252 ? 65.069 -40.785 49.932 1.00 16.90 232 PHE B N 1
ATOM 3936 C CA . PHE B 1 252 ? 64.748 -42.204 50.048 1.00 19.98 232 PHE B CA 1
ATOM 3937 C C . PHE B 1 252 ? 63.610 -42.610 49.109 1.00 10.85 232 PHE B C 1
ATOM 3938 O O . PHE B 1 252 ? 63.666 -43.651 48.469 1.00 15.35 232 PHE B O 1
ATOM 3946 N N . ALA B 1 253 ? 62.578 -41.775 49.037 1.00 16.16 233 ALA B N 1
ATOM 3947 C CA . ALA B 1 253 ? 61.477 -41.991 48.106 1.00 20.86 233 ALA B CA 1
ATOM 3948 C C . ALA B 1 253 ? 61.170 -40.713 47.296 1.00 6.48 233 ALA B C 1
ATOM 3949 O O . ALA B 1 253 ? 60.268 -39.935 47.642 1.00 17.04 233 ALA B O 1
ATOM 3951 N N . PRO B 1 254 ? 61.944 -40.483 46.223 1.00 10.88 234 PRO B N 1
ATOM 3952 C CA . PRO B 1 254 ? 61.773 -39.292 45.379 1.00 28.96 234 PRO B CA 1
ATOM 3953 C C . PRO B 1 254 ? 60.504 -39.339 44.539 1.00 20.04 234 PRO B C 1
ATOM 3954 O O . PRO B 1 254 ? 60.063 -38.288 44.071 1.00 23.01 234 PRO B O 1
ATOM 3958 N N . ALA B 1 255 ? 59.929 -40.528 44.377 1.00 11.28 235 ALA B N 1
ATOM 3959 C CA . ALA B 1 255 ? 58.898 -40.771 43.373 1.00 11.50 235 ALA B CA 1
ATOM 3960 C C . ALA B 1 255 ? 57.508 -40.348 43.818 1.00 10.95 235 ALA B C 1
ATOM 3961 O O . ALA B 1 255 ? 56.536 -41.066 43.617 1.00 16.08 235 ALA B O 1
ATOM 3963 N N . VAL B 1 256 ? 57.395 -39.163 44.397 1.00 21.10 236 VAL B N 1
ATOM 3964 C CA . VAL B 1 256 ? 56.107 -38.743 44.920 1.00 14.60 236 VAL B CA 1
ATOM 3965 C C . VAL B 1 256 ? 55.696 -37.390 44.365 1.00 10.22 236 VAL B C 1
ATOM 3966 O O . VAL B 1 256 ? 56.526 -36.592 43.917 1.00 11.32 236 VAL B O 1
ATOM 3970 N N . ASP B 1 257 ? 54.393 -37.159 44.412 1.00 15.06 237 ASP B N 1
ATOM 3971 C CA . ASP B 1 257 ? 53.719 -36.214 43.540 1.00 15.60 237 ASP B CA 1
ATOM 3972 C C . ASP B 1 257 ? 53.753 -34.775 44.048 1.00 25.65 237 ASP B C 1
ATOM 3973 O O . ASP B 1 257 ? 53.169 -33.891 43.419 1.00 38.59 237 ASP B O 1
ATOM 3978 N N . SER B 1 258 ? 54.424 -34.538 45.173 1.00 19.96 238 SER B N 1
ATOM 3979 C CA . SER B 1 258 ? 54.771 -33.176 45.600 1.00 34.53 238 SER B CA 1
ATOM 3980 C C . SER B 1 258 ? 55.806 -33.204 46.734 1.00 28.06 238 SER B C 1
ATOM 3981 O O . SER B 1 258 ? 55.449 -33.003 47.903 1.00 26.12 238 SER B O 1
ATOM 3984 N N . PRO B 1 259 ? 57.093 -33.423 46.389 1.00 15.60 239 PRO B N 1
ATOM 3985 C CA . PRO B 1 259 ? 58.119 -33.735 47.391 1.00 18.78 239 PRO B CA 1
ATOM 3986 C C . PRO B 1 259 ? 58.359 -32.606 48.400 1.00 14.92 239 PRO B C 1
ATOM 3987 O O . PRO B 1 259 ? 58.368 -31.413 48.084 1.00 20.09 239 PRO B O 1
ATOM 3991 N N . VAL B 1 260 ? 58.523 -33.022 49.648 1.00 22.72 240 VAL B N 1
ATOM 3992 C CA . VAL B 1 260 ? 58.729 -32.102 50.762 1.00 29.43 240 VAL B CA 1
ATOM 3993 C C . VAL B 1 260 ? 59.886 -32.610 51.606 1.00 14.66 240 VAL B C 1
ATOM 3994 O O . VAL B 1 260 ? 59.797 -33.658 52.239 1.00 20.01 240 VAL B O 1
ATOM 3998 N N . ALA B 1 261 ? 60.971 -31.848 51.598 1.00 26.11 241 ALA B N 1
ATOM 3999 C CA . ALA B 1 261 ? 62.204 -32.255 52.231 1.00 12.17 241 ALA B CA 1
ATOM 4000 C C . ALA B 1 261 ? 62.098 -32.275 53.748 1.00 16.37 241 ALA B C 1
ATOM 4001 O O . ALA B 1 261 ? 61.174 -31.714 54.329 1.00 15.28 241 ALA B O 1
ATOM 4003 N N . GLY B 1 262 ? 63.067 -32.932 54.378 1.00 18.47 242 GLY B N 1
ATOM 4004 C CA . GLY B 1 262 ? 63.134 -33.018 55.822 1.00 7.86 242 GLY B CA 1
ATOM 4005 C C . GLY B 1 262 ? 62.262 -34.147 56.311 1.00 11.91 242 GLY B C 1
ATOM 4006 O O . GLY B 1 262 ? 61.470 -33.980 57.220 1.00 12.41 242 GLY B O 1
ATOM 4007 N N . GLY B 1 263 ? 62.403 -35.305 55.684 1.00 17.93 243 GLY B N 1
ATOM 4008 C CA . GLY B 1 263 ? 61.547 -36.428 55.987 1.00 19.38 243 GLY B CA 1
ATOM 4009 C C . GLY B 1 263 ? 62.271 -37.606 56.590 1.00 9.57 243 GLY B C 1
ATOM 4010 O O . GLY B 1 263 ? 63.481 -37.562 56.762 1.00 16.21 243 GLY B O 1
ATOM 4011 N N . LEU B 1 264 ? 61.517 -38.658 56.896 1.00 6.98 244 LEU B N 1
ATOM 4012 C CA . LEU B 1 264 ? 62.035 -39.835 57.592 1.00 12.49 244 LEU B CA 1
ATOM 4013 C C . LEU B 1 264 ? 62.951 -40.632 56.685 1.00 11.26 244 LEU B C 1
ATOM 4014 O O . LEU B 1 264 ? 62.731 -40.679 55.481 1.00 13.17 244 LEU B O 1
ATOM 4019 N N . SER B 1 265 ? 63.965 -41.272 57.265 1.00 14.81 245 SER B N 1
ATOM 4020 C CA . SER B 1 265 ? 64.747 -42.282 56.559 1.00 14.85 245 SER B CA 1
ATOM 4021 C C . SER B 1 265 ? 63.836 -43.492 56.349 1.00 16.95 245 SER B C 1
ATOM 4022 O O . SER B 1 265 ? 62.776 -43.559 56.971 1.00 12.43 245 SER B O 1
ATOM 4025 N N . THR B 1 266 ? 64.224 -44.431 55.484 1.00 13.25 246 THR B N 1
ATOM 4026 C CA . THR B 1 266 ? 63.484 -45.698 55.383 1.00 18.20 246 THR B CA 1
ATOM 4027 C C . THR B 1 266 ? 63.538 -46.388 56.754 1.00 12.97 246 THR B C 1
ATOM 4028 O O . THR B 1 266 ? 62.546 -46.954 57.229 1.00 12.94 246 THR B O 1
ATOM 4032 N N . ARG B 1 267 ? 64.688 -46.289 57.411 1.00 13.54 247 ARG B N 1
ATOM 4033 C CA . ARG B 1 267 ? 64.883 -46.967 58.687 1.00 14.69 247 ARG B CA 1
ATOM 4034 C C . ARG B 1 267 ? 64.118 -46.277 59.796 1.00 9.24 247 ARG B C 1
ATOM 4035 O O . ARG B 1 267 ? 63.554 -46.946 60.651 1.00 9.67 247 ARG B O 1
ATOM 4043 N N . ASP B 1 268 ? 64.081 -44.950 59.775 1.00 17.74 248 ASP B N 1
ATOM 4044 C CA . ASP B 1 268 ? 63.179 -44.208 60.655 1.00 20.80 248 ASP B CA 1
ATOM 4045 C C . ASP B 1 268 ? 61.735 -44.741 60.577 1.00 7.38 248 ASP B C 1
ATOM 4046 O O . ASP B 1 268 ? 61.116 -45.050 61.586 1.00 12.07 248 ASP B O 1
ATOM 4051 N N . LEU B 1 269 ? 61.233 -44.894 59.365 1.00 13.05 249 LEU B N 1
ATOM 4052 C CA . LEU B 1 269 ? 59.893 -45.405 59.147 1.00 11.77 249 LEU B CA 1
ATOM 4053 C C . LEU B 1 269 ? 59.697 -46.841 59.669 1.00 11.20 249 LEU B C 1
ATOM 4054 O O . LEU B 1 269 ? 58.662 -47.133 60.235 1.00 16.43 249 LEU B O 1
ATOM 4059 N N . LEU B 1 270 ? 60.686 -47.718 59.488 1.00 10.94 250 LEU B N 1
ATOM 4060 C CA . LEU B 1 270 ? 60.595 -49.110 59.921 1.00 8.32 250 LEU B CA 1
ATOM 4061 C C . LEU B 1 270 ? 60.579 -49.238 61.443 1.00 13.59 250 LEU B C 1
ATOM 4062 O O . LEU B 1 270 ? 59.882 -50.080 62.013 1.00 12.65 250 LEU B O 1
ATOM 4067 N N . HIS B 1 271 ? 61.405 -48.408 62.068 1.00 13.66 251 HIS B N 1
ATOM 4068 C CA . HIS B 1 271 ? 61.411 -48.176 63.501 1.00 14.41 251 HIS B CA 1
ATOM 4069 C C . HIS B 1 271 ? 59.986 -47.894 64.006 1.00 20.18 251 HIS B C 1
ATOM 4070 O O . HIS B 1 271 ? 59.416 -48.678 64.763 1.00 17.36 251 HIS B O 1
ATOM 4077 N N . ILE B 1 272 ? 59.407 -46.785 63.555 1.00 10.95 252 ILE B N 1
ATOM 4078 C CA . ILE B 1 272 ? 58.107 -46.360 64.029 1.00 13.91 252 ILE B CA 1
ATOM 4079 C C . ILE B 1 272 ? 57.038 -47.415 63.777 1.00 12.03 252 ILE B C 1
ATOM 4080 O O . ILE B 1 272 ? 56.230 -47.703 64.650 1.00 15.61 252 ILE B O 1
ATOM 4085 N N . MET B 1 273 ? 57.040 -48.007 62.588 1.00 24.47 253 MET B N 1
ATOM 4086 C CA . MET B 1 273 ? 56.074 -49.059 62.248 1.00 21.20 253 MET B CA 1
ATOM 4087 C C . MET B 1 273 ? 56.166 -50.271 63.164 1.00 21.36 253 MET B C 1
ATOM 4088 O O . MET B 1 273 ? 55.176 -50.955 63.398 1.00 19.75 253 MET B O 1
ATOM 4093 N N . ASN B 1 274 ? 57.368 -50.537 63.660 1.00 16.63 254 ASN B N 1
ATOM 4094 C CA . ASN B 1 274 ? 57.603 -51.670 64.535 1.00 19.00 254 ASN B CA 1
ATOM 4095 C C . ASN B 1 274 ? 56.890 -51.526 65.877 1.00 21.85 254 ASN B C 1
ATOM 4096 O O . ASN B 1 274 ? 56.428 -52.510 66.459 1.00 20.81 254 ASN B O 1
ATOM 4101 N N . GLY B 1 275 ? 56.765 -50.286 66.340 1.00 22.05 255 GLY B N 1
ATOM 4102 C CA . GLY B 1 275 ? 56.192 -50.002 67.644 1.00 19.13 255 GLY B CA 1
ATOM 4103 C C . GLY B 1 275 ? 54.686 -49.919 67.643 1.00 23.56 255 GLY B C 1
ATOM 4104 O O . GLY B 1 275 ? 54.050 -49.774 68.698 1.00 22.82 255 GLY B O 1
ATOM 4105 N N . ILE B 1 276 ? 54.111 -50.022 66.454 1.00 23.76 256 ILE B N 1
ATOM 4106 C CA . ILE B 1 276 ? 52.669 -50.039 66.308 1.00 20.25 256 ILE B CA 1
ATOM 4107 C C . ILE B 1 276 ? 52.035 -51.106 67.206 1.00 25.77 256 ILE B C 1
ATOM 4108 O O . ILE B 1 276 ? 52.404 -52.285 67.156 1.00 22.83 256 ILE B O 1
ATOM 4113 N N . ARG B 1 277 ? 51.094 -50.672 68.041 1.00 15.73 257 ARG B N 1
ATOM 4114 C CA . ARG B 1 277 ? 50.318 -51.594 68.859 1.00 26.80 257 ARG B CA 1
ATOM 4115 C C . ARG B 1 277 ? 48.828 -51.558 68.509 1.00 23.62 257 ARG B C 1
ATOM 4116 O O . ARG B 1 277 ? 48.259 -50.495 68.253 1.00 18.91 257 ARG B O 1
ATOM 4124 N N . GLY B 1 278 ? 48.228 -52.748 68.483 1.00 34.20 258 GLY B N 1
ATOM 4125 C CA . GLY B 1 278 ? 46.799 -52.946 68.277 1.00 20.34 258 GLY B CA 1
ATOM 4126 C C . GLY B 1 278 ? 46.495 -54.423 68.443 1.00 15.53 258 GLY B C 1
ATOM 4127 O O . GLY B 1 278 ? 47.422 -55.220 68.563 1.00 18.27 258 GLY B O 1
ATOM 4128 N N . PRO B 1 279 ? 45.203 -54.798 68.478 1.00 19.19 259 PRO B N 1
ATOM 4129 C CA . PRO B 1 279 ? 44.799 -56.203 68.601 1.00 21.29 259 PRO B CA 1
ATOM 4130 C C . PRO B 1 279 ? 44.799 -56.920 67.251 1.00 18.01 259 PRO B C 1
ATOM 4131 O O . PRO B 1 279 ? 44.845 -58.154 67.174 1.00 13.40 259 PRO B O 1
ATOM 4135 N N . LYS B 1 280 ? 44.770 -56.129 66.189 1.00 23.03 260 LYS B N 1
ATOM 4136 C CA . LYS B 1 280 ? 44.813 -56.674 64.853 1.00 20.40 260 LYS B CA 1
ATOM 4137 C C . LYS B 1 280 ? 45.042 -55.573 63.837 1.00 19.07 260 LYS B C 1
ATOM 4138 O O . LYS B 1 280 ? 44.954 -54.386 64.149 1.00 18.24 260 LYS B O 1
ATOM 4144 N N . VAL B 1 281 ? 45.336 -55.999 62.617 1.00 24.42 261 VAL B N 1
ATOM 4145 C CA . VAL B 1 281 ? 45.493 -55.115 61.483 1.00 19.54 261 VAL B CA 1
ATOM 4146 C C . VAL B 1 281 ? 44.268 -55.302 60.564 1.00 14.28 261 VAL B C 1
ATOM 4147 O O . VAL B 1 281 ? 44.039 -56.376 59.988 1.00 17.49 261 VAL B O 1
ATOM 4151 N N . VAL B 1 282 ? 43.465 -54.250 60.471 1.00 18.96 262 VAL B N 1
ATOM 4152 C CA . VAL B 1 282 ? 42.264 -54.267 59.660 1.00 13.48 262 VAL B CA 1
ATOM 4153 C C . VAL B 1 282 ? 42.615 -54.248 58.188 1.00 17.96 262 VAL B C 1
ATOM 4154 O O . VAL B 1 282 ? 41.961 -54.901 57.375 1.00 16.83 262 VAL B O 1
ATOM 4158 N N . GLY B 1 283 ? 43.662 -53.500 57.855 1.00 18.88 263 GLY B N 1
ATOM 4159 C CA . GLY B 1 283 ? 44.118 -53.384 56.482 1.00 14.51 263 GLY B CA 1
ATOM 4160 C C . GLY B 1 283 ? 45.400 -52.583 56.387 1.00 8.18 263 GLY B C 1
ATOM 4161 O O . GLY B 1 283 ? 45.828 -51.940 57.356 1.00 9.20 263 GLY B O 1
ATOM 4162 N N . ILE B 1 284 ? 45.994 -52.612 55.201 1.00 19.59 264 ILE B N 1
ATOM 4163 C CA . ILE B 1 284 ? 47.205 -51.855 54.896 1.00 25.81 264 ILE B CA 1
ATOM 4164 C C . ILE B 1 284 ? 47.123 -51.210 53.508 1.00 14.94 264 ILE B C 1
ATOM 4165 O O . ILE B 1 284 ? 46.728 -51.868 52.547 1.00 22.55 264 ILE B O 1
ATOM 4170 N N . ASP B 1 285 ? 47.489 -49.934 53.397 1.00 8.61 265 ASP B N 1
ATOM 4171 C CA . ASP B 1 285 ? 47.622 -49.293 52.076 1.00 22.00 265 ASP B CA 1
ATOM 4172 C C . ASP B 1 285 ? 48.964 -48.573 51.990 1.00 15.77 265 ASP B C 1
ATOM 4173 O O . ASP B 1 285 ? 49.250 -47.674 52.787 1.00 11.21 265 ASP B O 1
ATOM 4178 N N . VAL B 1 286 ? 49.782 -49.008 51.031 1.00 16.57 266 VAL B N 1
ATOM 4179 C CA . VAL B 1 286 ? 51.041 -48.358 50.695 1.00 11.33 266 VAL B CA 1
ATOM 4180 C C . VAL B 1 286 ? 50.961 -47.688 49.335 1.00 18.46 266 VAL B C 1
ATOM 4181 O O . VAL B 1 286 ? 50.713 -48.350 48.330 1.00 16.17 266 VAL B O 1
ATOM 4185 N N . TYR B 1 287 ? 51.199 -46.384 49.289 1.00 17.94 267 TYR B N 1
ATOM 4186 C CA . TYR B 1 287 ? 50.823 -45.617 48.112 1.00 13.54 267 TYR B CA 1
ATOM 4187 C C . TYR B 1 287 ? 51.628 -44.320 47.943 1.00 20.91 267 TYR B C 1
ATOM 4188 O O . TYR B 1 287 ? 52.535 -44.034 48.718 1.00 18.21 267 TYR B O 1
ATOM 4197 N N . GLY B 1 288 ? 51.281 -43.532 46.934 1.00 18.01 268 GLY B N 1
ATOM 4198 C CA . GLY B 1 288 ? 51.966 -42.274 46.689 1.00 23.18 268 GLY B CA 1
ATOM 4199 C C . GLY B 1 288 ? 53.068 -42.404 45.664 1.00 16.01 268 GLY B C 1
ATOM 4200 O O . GLY B 1 288 ? 53.686 -41.409 45.271 1.00 15.38 268 GLY B O 1
ATOM 4201 N N . TYR B 1 289 ? 53.277 -43.643 45.221 1.00 25.60 269 TYR B N 1
ATOM 4202 C CA . TYR B 1 289 ? 54.331 -44.040 44.283 1.00 14.02 269 TYR B CA 1
ATOM 4203 C C . TYR B 1 289 ? 53.984 -43.887 42.818 1.00 14.88 269 TYR B C 1
ATOM 4204 O O . TYR B 1 289 ? 53.067 -44.531 42.321 1.00 19.01 269 TYR B O 1
ATOM 4213 N N . ASN B 1 290 ? 54.763 -43.060 42.125 1.00 14.17 270 ASN B N 1
ATOM 4214 C CA . ASN B 1 290 ? 54.606 -42.831 40.699 1.00 15.03 270 ASN B CA 1
ATOM 4215 C C . ASN B 1 290 ? 55.961 -43.001 39.992 1.00 13.80 270 ASN B C 1
ATOM 4216 O O . ASN B 1 290 ? 56.851 -42.181 40.116 1.00 14.14 270 ASN B O 1
ATOM 4221 N N . PRO B 1 291 ? 56.097 -44.080 39.220 1.00 15.64 271 PRO B N 1
ATOM 4222 C CA . PRO B 1 291 ? 57.370 -44.497 38.623 1.00 26.48 271 PRO B CA 1
ATOM 4223 C C . PRO B 1 291 ? 58.015 -43.468 37.668 1.00 21.86 271 PRO B C 1
ATOM 4224 O O . PRO B 1 291 ? 59.206 -43.566 37.380 1.00 14.87 271 PRO B O 1
ATOM 4228 N N . ASP B 1 292 ? 57.247 -42.493 37.196 1.00 17.13 272 ASP B N 1
ATOM 4229 C CA . ASP B 1 292 ? 57.795 -41.500 36.274 1.00 28.33 272 ASP B CA 1
ATOM 4230 C C . ASP B 1 292 ? 58.479 -40.350 37.004 1.00 13.04 272 ASP B C 1
ATOM 4231 O O . ASP B 1 292 ? 59.009 -39.439 36.376 1.00 13.98 272 ASP B O 1
ATOM 4236 N N . LEU B 1 293 ? 58.471 -40.432 38.333 1.00 15.48 273 LEU B N 1
ATOM 4237 C CA . LEU B 1 293 ? 58.941 -39.370 39.195 1.00 8.75 273 LEU B CA 1
ATOM 4238 C C . LEU B 1 293 ? 60.098 -39.859 40.024 1.00 13.80 273 LEU B C 1
ATOM 4239 O O . LEU B 1 293 ? 60.630 -39.129 40.859 1.00 14.69 273 LEU B O 1
ATOM 4244 N N . ASP B 1 294 ? 60.457 -41.121 39.817 1.00 22.80 274 ASP B N 1
ATOM 4245 C CA . ASP B 1 294 ? 61.489 -41.741 40.624 1.00 13.59 274 ASP B CA 1
ATOM 4246 C C . ASP B 1 294 ? 62.848 -41.310 40.121 1.00 12.29 274 ASP B C 1
ATOM 4247 O O . ASP B 1 294 ? 62.974 -40.702 39.064 1.00 16.51 274 ASP B O 1
ATOM 4252 N N . VAL B 1 295 ? 63.858 -41.605 40.931 1.00 25.55 275 VAL B N 1
ATOM 4253 C CA . VAL B 1 295 ? 65.257 -41.444 40.568 1.00 20.67 275 VAL B CA 1
ATOM 4254 C C . VAL B 1 295 ? 65.704 -42.846 40.232 1.00 15.67 275 VAL B C 1
ATOM 4255 O O . VAL B 1 295 ? 65.299 -43.783 40.899 1.00 15.15 275 VAL B O 1
ATOM 4259 N N . TYR B 1 296 ? 66.505 -43.014 39.194 1.00 12.79 276 TYR B N 1
ATOM 4260 C CA . TYR B 1 296 ? 66.791 -44.364 38.751 1.00 17.49 276 TYR B CA 1
ATOM 4261 C C . TYR B 1 296 ? 68.259 -44.739 38.760 1.00 7.96 276 TYR B C 1
ATOM 4262 O O . TYR B 1 296 ? 69.118 -43.992 38.287 1.00 19.62 276 TYR B O 1
ATOM 4271 N N . ARG B 1 297 ? 68.524 -45.926 39.292 1.00 16.55 277 ARG B N 1
ATOM 4272 C CA . ARG B 1 297 ? 69.843 -46.512 39.229 1.00 16.45 277 ARG B CA 1
ATOM 4273 C C . ARG B 1 297 ? 70.215 -46.615 37.768 1.00 12.70 277 ARG B C 1
ATOM 4274 O O . ARG B 1 297 ? 69.339 -46.536 36.899 1.00 23.98 277 ARG B O 1
ATOM 4282 N N . LYS B 1 298 ? 71.496 -46.799 37.475 1.00 18.94 278 LYS B N 1
ATOM 4283 C CA . LYS B 1 298 ? 71.925 -46.780 36.073 1.00 18.41 278 LYS B CA 1
ATOM 4284 C C . LYS B 1 298 ? 71.354 -48.010 35.334 1.00 19.15 278 LYS B C 1
ATOM 4285 O O . LYS B 1 298 ? 71.318 -48.046 34.100 1.00 20.32 278 LYS B O 1
ATOM 4291 N N . ASP B 1 299 ? 70.879 -48.993 36.102 1.00 16.41 279 ASP B N 1
ATOM 4292 C CA . ASP B 1 299 ? 70.263 -50.202 35.551 1.00 15.99 279 ASP B CA 1
ATOM 4293 C C . ASP B 1 299 ? 68.737 -50.094 35.532 1.00 15.30 279 ASP B C 1
ATOM 4294 O O . ASP B 1 299 ? 68.045 -51.091 35.347 1.00 16.87 279 ASP B O 1
ATOM 4299 N N . ASN B 1 300 ? 68.243 -48.875 35.756 1.00 15.82 280 ASN B N 1
ATOM 4300 C CA . ASN B 1 300 ? 66.824 -48.512 35.666 1.00 13.13 280 ASN B CA 1
ATOM 4301 C C . ASN B 1 300 ? 65.971 -49.132 36.775 1.00 12.91 280 ASN B C 1
ATOM 4302 O O . ASN B 1 300 ? 64.753 -49.316 36.633 1.00 16.81 280 ASN B O 1
ATOM 4307 N N . VAL B 1 301 ? 66.624 -49.422 37.895 1.00 17.83 281 VAL B N 1
ATOM 4308 C CA . VAL B 1 301 ? 65.924 -49.777 39.127 1.00 11.83 281 VAL B CA 1
ATOM 4309 C C . VAL B 1 301 ? 65.670 -48.483 39.931 1.00 14.46 281 VAL B C 1
ATOM 4310 O O . VAL B 1 301 ? 66.526 -47.593 40.005 1.00 11.88 281 VAL B O 1
ATOM 4314 N N . GLY B 1 302 ? 64.476 -48.370 40.501 1.00 17.30 282 GLY B N 1
ATOM 4315 C CA . GLY B 1 302 ? 64.057 -47.142 41.143 1.00 9.56 282 GLY B CA 1
ATOM 4316 C C . GLY B 1 302 ? 64.270 -47.117 42.647 1.00 10.05 282 GLY B C 1
ATOM 4317 O O . GLY B 1 302 ? 64.033 -48.104 43.326 1.00 11.82 282 GLY B O 1
ATOM 4318 N N . LEU B 1 303 ? 64.710 -45.974 43.164 1.00 15.03 283 LEU B N 1
ATOM 4319 C CA . LEU B 1 303 ? 64.980 -45.805 44.600 1.00 12.16 283 LEU B CA 1
ATOM 4320 C C . LEU B 1 303 ? 63.722 -45.936 45.461 1.00 10.51 283 LEU B C 1
ATOM 4321 O O . LEU B 1 303 ? 63.718 -46.663 46.451 1.00 14.72 283 LEU B O 1
ATOM 4326 N N . THR B 1 304 ? 62.652 -45.236 45.099 1.00 12.73 284 THR B N 1
ATOM 4327 C CA . THR B 1 304 ? 61.396 -45.417 45.811 1.00 11.55 284 THR B CA 1
ATOM 4328 C C . THR B 1 304 ? 60.924 -46.872 45.723 1.00 17.38 284 THR B C 1
ATOM 4329 O O . THR B 1 304 ? 60.481 -47.427 46.722 1.00 21.71 284 THR B O 1
ATOM 4333 N N . ALA B 1 305 ? 61.028 -47.488 44.540 1.00 12.26 285 ALA B N 1
ATOM 4334 C CA . ALA B 1 305 ? 60.671 -48.900 44.388 1.00 15.05 285 ALA B CA 1
ATOM 4335 C C . ALA B 1 305 ? 61.467 -49.801 45.352 1.00 25.19 285 ALA B C 1
ATOM 4336 O O . ALA B 1 305 ? 60.898 -50.698 45.992 1.00 12.68 285 ALA B O 1
ATOM 4338 N N . ILE B 1 306 ? 62.769 -49.542 45.463 1.00 20.34 286 ILE B N 1
ATOM 4339 C CA . ILE B 1 306 ? 63.630 -50.269 46.387 1.00 11.91 286 ILE B CA 1
ATOM 4340 C C . ILE B 1 306 ? 63.161 -50.036 47.828 1.00 9.12 286 ILE B C 1
ATOM 4341 O O . ILE B 1 306 ? 63.035 -50.976 48.607 1.00 17.17 286 ILE B O 1
ATOM 4346 N N . ALA B 1 307 ? 62.860 -48.783 48.149 1.00 13.81 287 ALA B N 1
ATOM 4347 C CA . ALA B 1 307 ? 62.451 -48.394 49.496 1.00 13.80 287 ALA B CA 1
ATOM 4348 C C . ALA B 1 307 ? 61.099 -48.974 49.922 1.00 13.60 287 ALA B C 1
ATOM 4349 O O . ALA B 1 307 ? 60.983 -49.546 51.008 1.00 14.40 287 ALA B O 1
ATOM 4351 N N . LEU B 1 308 ? 60.078 -48.821 49.079 1.00 17.37 288 LEU B N 1
ATOM 4352 C CA . LEU B 1 308 ? 58.734 -49.290 49.421 1.00 14.49 288 LEU B CA 1
ATOM 4353 C C . LEU B 1 308 ? 58.636 -50.824 49.545 1.00 14.36 288 LEU B C 1
ATOM 4354 O O . LEU B 1 308 ? 57.828 -51.316 50.325 1.00 21.16 288 LEU B O 1
ATOM 4359 N N . SER B 1 309 ? 59.450 -51.585 48.813 1.00 17.66 289 SER B N 1
ATOM 4360 C CA . SER B 1 309 ? 59.387 -53.051 48.907 1.00 8.83 289 SER B CA 1
ATOM 4361 C C . SER B 1 309 ? 59.725 -53.557 50.328 1.00 12.79 289 SER B C 1
ATOM 4362 O O . SER B 1 309 ? 59.227 -54.585 50.787 1.00 9.72 289 SER B O 1
ATOM 4365 N N . LYS B 1 310 ? 60.572 -52.795 50.997 1.00 10.96 290 LYS B N 1
ATOM 4366 C CA . LYS B 1 310 ? 61.001 -53.034 52.362 1.00 13.26 290 LYS B CA 1
ATOM 4367 C C . LYS B 1 310 ? 59.888 -52.762 53.373 1.00 9.68 290 LYS B C 1
ATOM 4368 O O . LYS B 1 310 ? 59.580 -53.600 54.190 1.00 10.16 290 LYS B O 1
ATOM 4374 N N . ILE B 1 311 ? 59.326 -51.557 53.301 1.00 11.98 291 ILE B N 1
ATOM 4375 C CA . ILE B 1 311 ? 58.171 -51.131 54.096 1.00 13.25 291 ILE B CA 1
ATOM 4376 C C . ILE B 1 311 ? 56.969 -52.090 53.996 1.00 6.18 291 ILE B C 1
ATOM 4377 O O . ILE B 1 311 ? 56.452 -52.551 55.015 1.00 11.00 291 ILE B O 1
ATOM 4382 N N . ILE B 1 312 ? 56.566 -52.432 52.772 1.00 13.85 292 ILE B N 1
ATOM 4383 C CA . ILE B 1 312 ? 55.524 -53.439 52.543 1.00 17.67 292 ILE B CA 1
ATOM 4384 C C . ILE B 1 312 ? 55.809 -54.744 53.274 1.00 10.35 292 ILE B C 1
ATOM 4385 O O . ILE B 1 312 ? 54.935 -55.260 53.950 1.00 15.84 292 ILE B O 1
ATOM 4390 N N . LYS B 1 313 ? 57.028 -55.265 53.130 1.00 16.78 293 LYS B N 1
ATOM 4391 C CA . LYS B 1 313 ? 57.446 -56.510 53.777 1.00 7.41 293 LYS B CA 1
ATOM 4392 C C . LYS B 1 313 ? 57.250 -56.468 55.287 1.00 13.80 293 LYS B C 1
ATOM 4393 O O . LYS B 1 313 ? 56.665 -57.368 55.870 1.00 10.43 293 LYS B O 1
ATOM 4399 N N . GLU B 1 314 ? 57.746 -55.421 55.928 1.00 20.49 294 GLU B N 1
ATOM 4400 C CA . GLU B 1 314 ? 57.661 -55.349 57.384 1.00 20.03 294 GLU B CA 1
ATOM 4401 C C . GLU B 1 314 ? 56.241 -54.974 57.829 1.00 18.29 294 GLU B C 1
ATOM 4402 O O . GLU B 1 314 ? 55.837 -55.192 58.980 1.00 12.64 294 GLU B O 1
ATOM 4408 N N . GLY B 1 315 ? 55.480 -54.435 56.885 1.00 28.27 295 GLY B N 1
ATOM 4409 C CA . GLY B 1 315 ? 54.077 -54.147 57.110 1.00 30.68 295 GLY B CA 1
ATOM 4410 C C . GLY B 1 315 ? 53.253 -55.416 57.190 1.00 14.47 295 GLY B C 1
ATOM 4411 O O . GLY B 1 315 ? 52.314 -55.515 57.978 1.00 15.03 295 GLY B O 1
ATOM 4412 N N . ILE B 1 316 ? 53.610 -56.398 56.367 1.00 17.56 296 ILE B N 1
ATOM 4413 C CA . ILE B 1 316 ? 52.946 -57.689 56.392 1.00 13.40 296 ILE B CA 1
ATOM 4414 C C . ILE B 1 316 ? 53.367 -58.372 57.700 1.00 16.83 296 ILE B C 1
ATOM 4415 O O . ILE B 1 316 ? 52.562 -59.032 58.352 1.00 12.84 296 ILE B O 1
ATOM 4420 N N . LEU B 1 317 ? 54.617 -58.140 58.107 1.00 18.66 297 LEU B N 1
ATOM 4421 C CA . LEU B 1 317 ? 55.166 -58.622 59.378 1.00 13.54 297 LEU B CA 1
ATOM 4422 C C . LEU B 1 317 ? 54.360 -58.237 60.619 1.00 21.67 297 LEU B C 1
ATOM 4423 O O . LEU B 1 317 ? 54.034 -59.110 61.411 1.00 26.16 297 LEU B O 1
ATOM 4428 N N . LYS B 1 318 ? 54.057 -56.949 60.810 1.00 16.62 298 LYS B N 1
ATOM 4429 C CA . LYS B 1 318 ? 53.188 -56.536 61.919 1.00 18.52 298 LYS B CA 1
ATOM 4430 C C . LYS B 1 318 ? 51.801 -57.134 61.727 1.00 17.66 298 LYS B C 1
ATOM 4431 O O . LYS B 1 318 ? 51.338 -57.919 62.555 1.00 24.11 298 LYS B O 1
ATOM 4437 N N . SER C 1 19 ? 36.270 -72.952 2.340 1.00 45.94 -1 SER C N 1
ATOM 4438 C CA . SER C 1 19 ? 36.016 -73.103 0.912 1.00 37.36 -1 SER C CA 1
ATOM 4439 C C . SER C 1 19 ? 35.849 -71.765 0.203 1.00 32.81 -1 SER C C 1
ATOM 4440 O O . SER C 1 19 ? 35.532 -70.750 0.820 1.00 39.33 -1 SER C O 1
ATOM 4443 N N . HIS C 1 20 ? 36.046 -71.774 -1.111 1.00 42.67 0 HIS C N 1
ATOM 4444 C CA . HIS C 1 20 ? 35.772 -70.594 -1.924 1.00 47.15 0 HIS C CA 1
ATOM 4445 C C . HIS C 1 20 ? 34.280 -70.339 -1.939 1.00 31.04 0 HIS C C 1
ATOM 4446 O O . HIS C 1 20 ? 33.815 -69.316 -2.428 1.00 35.46 0 HIS C O 1
ATOM 4453 N N . MET C 1 21 ? 33.528 -71.295 -1.414 1.00 39.91 1 MET C N 1
ATOM 4454 C CA . MET C 1 21 ? 32.102 -71.123 -1.253 1.00 24.74 1 MET C CA 1
ATOM 4455 C C . MET C 1 21 ? 31.840 -70.354 0.022 1.00 27.99 1 MET C C 1
ATOM 4456 O O . MET C 1 21 ? 30.773 -69.782 0.198 1.00 35.52 1 MET C O 1
ATOM 4461 N N . PHE C 1 22 ? 32.820 -70.349 0.918 1.00 36.45 2 PHE C N 1
ATOM 4462 C CA . PHE C 1 22 ? 32.702 -69.607 2.170 1.00 32.11 2 PHE C CA 1
ATOM 4463 C C . PHE C 1 22 ? 33.473 -68.313 2.043 1.00 24.34 2 PHE C C 1
ATOM 4464 O O . PHE C 1 22 ? 33.525 -67.520 2.980 1.00 25.65 2 PHE C O 1
ATOM 4472 N N . SER C 1 23 ? 34.066 -68.127 0.866 1.00 23.04 3 SER C N 1
ATOM 4473 C CA . SER C 1 23 ? 34.918 -66.988 0.560 1.00 25.18 3 SER C CA 1
ATOM 4474 C C . SER C 1 23 ? 34.294 -65.640 0.909 1.00 27.78 3 SER C C 1
ATOM 4475 O O . SER C 1 23 ? 34.875 -64.884 1.676 1.00 41.98 3 SER C O 1
ATOM 4478 N N . LYS C 1 24 ? 33.127 -65.328 0.353 1.00 34.71 4 LYS C N 1
ATOM 4479 C CA . LYS C 1 24 ? 32.469 -64.059 0.666 1.00 26.26 4 LYS C CA 1
ATOM 4480 C C . LYS C 1 24 ? 32.092 -63.968 2.150 1.00 26.90 4 LYS C C 1
ATOM 4481 O O . LYS C 1 24 ? 32.417 -62.989 2.822 1.00 56.78 4 LYS C O 1
ATOM 4487 N N . PHE C 1 25 ? 31.408 -64.990 2.649 1.00 23.72 5 PHE C N 1
ATOM 4488 C CA . PHE C 1 25 ? 31.024 -65.067 4.051 1.00 23.13 5 PHE C CA 1
ATOM 4489 C C . PHE C 1 25 ? 32.206 -64.849 4.990 1.00 29.81 5 PHE C C 1
ATOM 4490 O O . PHE C 1 25 ? 32.098 -64.085 5.945 1.00 23.62 5 PHE C O 1
ATOM 4498 N N . LEU C 1 26 ? 33.327 -65.522 4.725 1.00 24.73 6 LEU C N 1
ATOM 4499 C CA . LEU C 1 26 ? 34.418 -65.541 5.689 1.00 22.79 6 LEU C CA 1
ATOM 4500 C C . LEU C 1 26 ? 35.098 -64.192 5.745 1.00 24.26 6 LEU C C 1
ATOM 4501 O O . LEU C 1 26 ? 35.570 -63.777 6.802 1.00 34.84 6 LEU C O 1
ATOM 4506 N N . MET C 1 27 ? 35.135 -63.500 4.615 1.00 23.99 7 MET C N 1
ATOM 4507 C CA . MET C 1 27 ? 35.716 -62.172 4.576 1.00 20.47 7 MET C CA 1
ATOM 4508 C C . MET C 1 27 ? 34.830 -61.243 5.393 1.00 37.04 7 MET C C 1
ATOM 4509 O O . MET C 1 27 ? 35.320 -60.370 6.107 1.00 27.70 7 MET C O 1
ATOM 4514 N N . ASN C 1 28 ? 33.523 -61.467 5.306 1.00 29.99 8 ASN C N 1
ATOM 4515 C CA . ASN C 1 28 ? 32.561 -60.719 6.098 1.00 21.35 8 ASN C CA 1
ATOM 4516 C C . ASN C 1 28 ? 32.855 -60.787 7.589 1.00 20.23 8 ASN C C 1
ATOM 4517 O O . ASN C 1 28 ? 33.032 -59.767 8.230 1.00 13.97 8 ASN C O 1
ATOM 4522 N N . VAL C 1 29 ? 32.886 -62.007 8.117 1.00 30.01 9 VAL C N 1
ATOM 4523 C CA . VAL C 1 29 ? 33.100 -62.273 9.539 1.00 30.87 9 VAL C CA 1
ATOM 4524 C C . VAL C 1 29 ? 34.295 -61.522 10.122 1.00 26.52 9 VAL C C 1
ATOM 4525 O O . VAL C 1 29 ? 34.209 -60.920 11.185 1.00 27.60 9 VAL C O 1
ATOM 4529 N N . LYS C 1 30 ? 35.411 -61.549 9.408 1.00 38.70 10 LYS C N 1
ATOM 4530 C CA . LYS C 1 30 ? 36.637 -60.945 9.895 1.00 24.27 10 LYS C CA 1
ATOM 4531 C C . LYS C 1 30 ? 36.460 -59.441 10.089 1.00 18.51 10 LYS C C 1
ATOM 4532 O O . LYS C 1 30 ? 36.684 -58.915 11.168 1.00 27.13 10 LYS C O 1
ATOM 4538 N N . GLY C 1 31 ? 36.017 -58.761 9.042 1.00 24.11 11 GLY C N 1
ATOM 4539 C CA . GLY C 1 31 ? 35.841 -57.321 9.078 1.00 17.77 11 GLY C CA 1
ATOM 4540 C C . GLY C 1 31 ? 34.551 -56.872 9.721 1.00 26.30 11 GLY C C 1
ATOM 4541 O O . GLY C 1 31 ? 33.749 -56.141 9.126 1.00 32.36 11 GLY C O 1
ATOM 4542 N N . VAL C 1 32 ? 34.330 -57.322 10.943 1.00 27.11 12 VAL C N 1
ATOM 4543 C CA . VAL C 1 32 ? 33.182 -56.847 11.675 1.00 25.30 12 VAL C CA 1
ATOM 4544 C C . VAL C 1 32 ? 33.661 -56.267 12.980 1.00 25.59 12 VAL C C 1
ATOM 4545 O O . VAL C 1 32 ? 34.562 -56.801 13.620 1.00 27.61 12 VAL C O 1
ATOM 4549 N N . THR C 1 33 ? 33.075 -55.131 13.328 1.00 25.17 13 THR C N 1
ATOM 4550 C CA . THR C 1 33 ? 33.413 -54.420 14.539 1.00 32.50 13 THR C CA 1
ATOM 4551 C C . THR C 1 33 ? 33.295 -55.356 15.726 1.00 28.87 13 THR C C 1
ATOM 4552 O O . THR C 1 33 ? 32.224 -55.884 15.983 1.00 31.47 13 THR C O 1
ATOM 4556 N N . PRO C 1 34 ? 34.409 -55.592 16.430 1.00 25.87 14 PRO C N 1
ATOM 4557 C CA . PRO C 1 34 ? 34.417 -56.427 17.631 1.00 32.45 14 PRO C CA 1
ATOM 4558 C C . PRO C 1 34 ? 33.619 -55.774 18.756 1.00 34.86 14 PRO C C 1
ATOM 4559 O O . PRO C 1 34 ? 33.388 -54.568 18.711 1.00 29.78 14 PRO C O 1
ATOM 4563 N N . ARG C 1 35 ? 33.215 -56.569 19.742 1.00 34.84 15 ARG C N 1
ATOM 4564 C CA . ARG C 1 35 ? 32.404 -56.107 20.868 1.00 22.74 15 ARG C CA 1
ATOM 4565 C C . ARG C 1 35 ? 32.926 -54.813 21.502 1.00 24.74 15 ARG C C 1
ATOM 4566 O O . ARG C 1 35 ? 34.094 -54.718 21.851 1.00 25.83 15 ARG C O 1
ATOM 4574 N N . GLY C 1 36 ? 32.043 -53.829 21.655 1.00 23.41 16 GLY C N 1
ATOM 4575 C CA . GLY C 1 36 ? 32.426 -52.502 22.103 1.00 22.23 16 GLY C CA 1
ATOM 4576 C C . GLY C 1 36 ? 32.764 -52.313 23.572 1.00 33.90 16 GLY C C 1
ATOM 4577 O O . GLY C 1 36 ? 32.910 -53.269 24.327 1.00 34.54 16 GLY C O 1
ATOM 4578 N N . SER C 1 37 ? 32.890 -51.046 23.963 1.00 48.26 17 SER C N 1
ATOM 4579 C CA . SER C 1 37 ? 33.265 -50.650 25.322 1.00 45.57 17 SER C CA 1
ATOM 4580 C C . SER C 1 37 ? 32.069 -50.541 26.255 1.00 54.97 17 SER C C 1
ATOM 4581 O O . SER C 1 37 ? 32.174 -50.815 27.457 1.00 37.38 17 SER C O 1
ATOM 4584 N N . ASP C 1 38 ? 30.936 -50.126 25.694 1.00 44.83 18 ASP C N 1
ATOM 4585 C CA . ASP C 1 38 ? 29.709 -49.985 26.460 1.00 42.06 18 ASP C CA 1
ATOM 4586 C C . ASP C 1 38 ? 29.172 -51.369 26.795 1.00 45.52 18 ASP C C 1
ATOM 4587 O O . ASP C 1 38 ? 28.259 -51.507 27.606 1.00 38.79 18 ASP C O 1
ATOM 4592 N N . TRP C 1 39 ? 29.762 -52.389 26.173 1.00 22.95 19 TRP C N 1
ATOM 4593 C CA . TRP C 1 39 ? 29.468 -53.777 26.490 1.00 25.95 19 TRP C CA 1
ATOM 4594 C C . TRP C 1 39 ? 30.299 -54.230 27.673 1.00 36.45 19 TRP C C 1
ATOM 4595 O O . TRP C 1 39 ? 30.707 -55.388 27.747 1.00 53.70 19 TRP C O 1
ATOM 4606 N N . ALA C 1 40 ? 30.579 -53.298 28.574 1.00 36.60 20 ALA C N 1
ATOM 4607 C CA . ALA C 1 40 ? 31.271 -53.591 29.811 1.00 28.40 20 ALA C CA 1
ATOM 4608 C C . ALA C 1 40 ? 30.418 -54.515 30.666 1.00 26.76 20 ALA C C 1
ATOM 4609 O O . ALA C 1 40 ? 29.436 -54.071 31.255 1.00 49.00 20 ALA C O 1
ATOM 4611 N N . ASN C 1 41 ? 30.795 -55.794 30.709 1.00 40.76 21 ASN C N 1
ATOM 4612 C CA . ASN C 1 41 ? 30.124 -56.816 31.519 1.00 51.83 21 ASN C CA 1
ATOM 4613 C C . ASN C 1 41 ? 28.626 -56.961 31.236 1.00 41.77 21 ASN C C 1
ATOM 4614 O O . ASN C 1 41 ? 27.792 -56.960 32.146 1.00 49.76 21 ASN C O 1
ATOM 4619 N N . ARG C 1 42 ? 28.305 -57.095 29.959 1.00 29.48 22 ARG C N 1
ATOM 4620 C CA . ARG C 1 42 ? 26.953 -57.347 29.520 1.00 28.10 22 ARG C CA 1
ATOM 4621 C C . ARG C 1 42 ? 26.942 -58.685 28.803 1.00 17.71 22 ARG C C 1
ATOM 4622 O O . ARG C 1 42 ? 27.922 -59.052 28.169 1.00 21.41 22 ARG C O 1
ATOM 4630 N N . LEU C 1 43 ? 25.847 -59.419 28.932 1.00 19.09 23 LEU C N 1
ATOM 4631 C CA . LEU C 1 43 ? 25.628 -60.614 28.137 1.00 18.54 23 LEU C CA 1
ATOM 4632 C C . LEU C 1 43 ? 25.484 -60.199 26.694 1.00 18.55 23 LEU C C 1
ATOM 4633 O O . LEU C 1 43 ? 24.753 -59.251 26.390 1.00 18.44 23 LEU C O 1
ATOM 4638 N N . GLY C 1 44 ? 26.160 -60.918 25.806 1.00 25.27 24 GLY C N 1
ATOM 4639 C CA . GLY C 1 44 ? 26.104 -60.614 24.388 1.00 17.53 24 GLY C CA 1
ATOM 4640 C C . GLY C 1 44 ? 27.309 -59.799 23.970 1.00 15.14 24 GLY C C 1
ATOM 4641 O O . GLY C 1 44 ? 28.231 -59.616 24.760 1.00 26.15 24 GLY C O 1
ATOM 4642 N N . PRO C 1 45 ? 27.313 -59.296 22.728 1.00 20.30 25 PRO C N 1
ATOM 4643 C CA . PRO C 1 45 ? 26.209 -59.392 21.771 1.00 23.98 25 PRO C CA 1
ATOM 4644 C C . PRO C 1 45 ? 26.097 -60.736 21.053 1.00 11.89 25 PRO C C 1
ATOM 4645 O O . PRO C 1 45 ? 26.932 -61.618 21.212 1.00 14.02 25 PRO C O 1
ATOM 4649 N N . VAL C 1 46 ? 25.046 -60.861 20.253 1.00 26.73 26 VAL C N 1
ATOM 4650 C CA . VAL C 1 46 ? 24.774 -62.054 19.462 1.00 30.62 26 VAL C CA 1
ATOM 4651 C C . VAL C 1 46 ? 25.211 -61.886 18.013 1.00 15.00 26 VAL C C 1
ATOM 4652 O O . VAL C 1 46 ? 24.992 -60.829 17.430 1.00 21.16 26 VAL C O 1
ATOM 4656 N N . ALA C 1 47 ? 25.836 -62.916 17.444 1.00 12.96 27 ALA C N 1
ATOM 4657 C CA . ALA C 1 47 ? 26.125 -62.942 16.013 1.00 15.13 27 ALA C CA 1
ATOM 4658 C C . ALA C 1 47 ? 25.434 -64.118 15.328 1.00 12.24 27 ALA C C 1
ATOM 4659 O O . ALA C 1 47 ? 25.444 -65.235 15.831 1.00 16.35 27 ALA C O 1
ATOM 4661 N N . LEU C 1 48 ? 24.874 -63.846 14.152 1.00 20.80 28 LEU C N 1
ATOM 4662 C CA . LEU C 1 48 ? 23.995 -64.771 13.451 1.00 18.64 28 LEU C CA 1
ATOM 4663 C C . LEU C 1 48 ? 24.527 -65.170 12.070 1.00 16.85 28 LEU C C 1
ATOM 4664 O O . LEU C 1 48 ? 24.937 -64.328 11.286 1.00 16.70 28 LEU C O 1
ATOM 4669 N N . PHE C 1 49 ? 24.504 -66.463 11.776 1.00 21.05 29 PHE C N 1
ATOM 4670 C CA . PHE C 1 49 ? 24.939 -66.952 10.479 1.00 13.85 29 PHE C CA 1
ATOM 4671 C C . PHE C 1 49 ? 24.258 -68.276 10.115 1.00 9.61 29 PHE C C 1
ATOM 4672 O O . PHE C 1 49 ? 23.669 -68.931 10.956 1.00 14.15 29 PHE C O 1
ATOM 4680 N N . GLY C 1 50 ? 24.330 -68.639 8.839 1.00 17.34 30 GLY C N 1
ATOM 4681 C CA . GLY C 1 50 ? 23.699 -69.838 8.324 1.00 16.10 30 GLY C CA 1
ATOM 4682 C C . GLY C 1 50 ? 24.693 -70.925 7.962 1.00 15.01 30 GLY C C 1
ATOM 4683 O O . GLY C 1 50 ? 25.675 -70.681 7.275 1.00 15.57 30 GLY C O 1
ATOM 4684 N N . TYR C 1 51 ? 24.404 -72.138 8.412 1.00 11.81 31 TYR C N 1
ATOM 4685 C CA . TYR C 1 51 ? 25.289 -73.283 8.263 1.00 9.60 31 TYR C CA 1
ATOM 4686 C C . TYR C 1 51 ? 24.587 -74.454 7.550 1.00 17.08 31 TYR C C 1
ATOM 4687 O O . TYR C 1 51 ? 23.612 -74.995 8.061 1.00 28.25 31 TYR C O 1
ATOM 4696 N N . GLY C 1 52 ? 25.083 -74.855 6.380 1.00 20.34 32 GLY C N 1
ATOM 4697 C CA . GLY C 1 52 ? 24.318 -75.734 5.505 1.00 18.73 32 GLY C CA 1
ATOM 4698 C C . GLY C 1 52 ? 24.756 -77.175 5.353 1.00 11.45 32 GLY C C 1
ATOM 4699 O O . GLY C 1 52 ? 24.233 -77.894 4.496 1.00 13.46 32 GLY C O 1
ATOM 4700 N N . ALA C 1 53 ? 25.683 -77.611 6.198 1.00 20.13 33 ALA C N 1
ATOM 4701 C CA . ALA C 1 53 ? 26.221 -78.969 6.135 1.00 14.90 33 ALA C CA 1
ATOM 4702 C C . ALA C 1 53 ? 25.161 -80.068 6.170 1.00 10.69 33 ALA C C 1
ATOM 4703 O O . ALA C 1 53 ? 24.248 -80.034 6.986 1.00 19.74 33 ALA C O 1
ATOM 4705 N N . GLY C 1 54 ? 25.295 -81.050 5.283 1.00 14.69 34 GLY C N 1
ATOM 4706 C CA . GLY C 1 54 ? 24.426 -82.218 5.296 1.00 12.86 34 GLY C CA 1
ATOM 4707 C C . GLY C 1 54 ? 23.046 -82.037 4.682 1.00 13.60 34 GLY C C 1
ATOM 4708 O O . GLY C 1 54 ? 22.327 -83.015 4.487 1.00 20.18 34 GLY C O 1
ATOM 4709 N N . MET C 1 55 ? 22.692 -80.800 4.342 1.00 23.26 35 MET C N 1
ATOM 4710 C CA . MET C 1 55 ? 21.354 -80.453 3.840 1.00 20.55 35 MET C CA 1
ATOM 4711 C C . MET C 1 55 ? 21.375 -79.959 2.380 1.00 18.58 35 MET C C 1
ATOM 4712 O O . MET C 1 55 ? 22.447 -79.655 1.876 1.00 19.35 35 MET C O 1
ATOM 4717 N N . PRO C 1 56 ? 20.198 -79.893 1.695 1.00 15.60 36 PRO C N 1
ATOM 4718 C CA . PRO C 1 56 ? 20.110 -79.369 0.328 1.00 17.36 36 PRO C CA 1
ATOM 4719 C C . PRO C 1 56 ? 20.633 -77.940 0.180 1.00 13.18 36 PRO C C 1
ATOM 4720 O O . PRO C 1 56 ? 20.539 -77.169 1.123 1.00 17.91 36 PRO C O 1
ATOM 4724 N N . ARG C 1 57 ? 21.138 -77.584 -0.995 1.00 17.19 37 ARG C N 1
ATOM 4725 C CA . ARG C 1 57 ? 21.793 -76.286 -1.170 1.00 22.29 37 ARG C CA 1
ATOM 4726 C C . ARG C 1 57 ? 20.910 -75.100 -0.755 1.00 20.95 37 ARG C C 1
ATOM 4727 O O . ARG C 1 57 ? 21.378 -74.121 -0.177 1.00 24.07 37 ARG C O 1
ATOM 4735 N N . ARG C 1 58 ? 19.624 -75.179 -1.037 1.00 19.33 38 ARG C N 1
ATOM 4736 C CA . ARG C 1 58 ? 18.760 -74.098 -0.616 1.00 38.99 38 ARG C CA 1
ATOM 4737 C C . ARG C 1 58 ? 18.388 -74.248 0.866 1.00 32.94 38 ARG C C 1
ATOM 4738 O O . ARG C 1 58 ? 17.718 -75.204 1.276 1.00 30.15 38 ARG C O 1
ATOM 4746 N N . ALA C 1 59 ? 18.875 -73.311 1.668 1.00 24.51 39 ALA C N 1
ATOM 4747 C CA . ALA C 1 59 ? 18.479 -73.189 3.057 1.00 13.39 39 ALA C CA 1
ATOM 4748 C C . ALA C 1 59 ? 17.850 -71.813 3.236 1.00 16.88 39 ALA C C 1
ATOM 4749 O O . ALA C 1 59 ? 18.523 -70.805 3.181 1.00 13.93 39 ALA C O 1
ATOM 4751 N N . PRO C 1 60 ? 16.525 -71.771 3.396 1.00 23.70 40 PRO C N 1
ATOM 4752 C CA . PRO C 1 60 ? 15.826 -70.494 3.521 1.00 14.80 40 PRO C CA 1
ATOM 4753 C C . PRO C 1 60 ? 15.534 -70.089 4.967 1.00 12.15 40 PRO C C 1
ATOM 4754 O O . PRO C 1 60 ? 15.039 -68.990 5.190 1.00 13.71 40 PRO C O 1
ATOM 4758 N N . LEU C 1 61 ? 15.845 -70.957 5.920 1.00 11.22 41 LEU C N 1
ATOM 4759 C CA . LEU C 1 61 ? 15.493 -70.706 7.323 1.00 18.25 41 LEU C CA 1
ATOM 4760 C C . LEU C 1 61 ? 16.117 -69.425 7.866 1.00 16.28 41 LEU C C 1
ATOM 4761 O O . LEU C 1 61 ? 15.496 -68.720 8.650 1.00 21.31 41 LEU C O 1
ATOM 4766 N N . LEU C 1 62 ? 17.344 -69.120 7.459 1.00 20.44 42 LEU C N 1
ATOM 4767 C CA . LEU C 1 62 ? 17.925 -67.860 7.880 1.00 25.94 42 LEU C CA 1
ATOM 4768 C C . LEU C 1 62 ? 17.033 -66.734 7.348 1.00 14.89 42 LEU C C 1
ATOM 4769 O O . LEU C 1 62 ? 16.499 -65.957 8.111 1.00 12.18 42 LEU C O 1
ATOM 4774 N N . ASP C 1 63 ? 16.813 -66.703 6.044 1.00 14.08 43 ASP C N 1
ATOM 4775 C CA . ASP C 1 63 ? 16.012 -65.658 5.426 1.00 12.41 43 ASP C CA 1
ATOM 4776 C C . ASP C 1 63 ? 14.563 -65.531 5.957 1.00 11.56 43 ASP C C 1
ATOM 4777 O O . ASP C 1 63 ? 14.019 -64.425 6.038 1.00 13.41 43 ASP C O 1
ATOM 4782 N N . PHE C 1 64 ? 13.951 -66.661 6.287 1.00 13.95 44 PHE C N 1
ATOM 4783 C CA . PHE C 1 64 ? 12.630 -66.708 6.906 1.00 14.92 44 PHE C CA 1
ATOM 4784 C C . PHE C 1 64 ? 12.691 -66.107 8.304 1.00 8.52 44 PHE C C 1
ATOM 4785 O O . PHE C 1 64 ? 11.964 -65.171 8.590 1.00 15.12 44 PHE C O 1
ATOM 4793 N N . PHE C 1 65 ? 13.572 -66.622 9.151 1.00 15.29 45 PHE C N 1
ATOM 4794 C CA . PHE C 1 65 ? 13.806 -65.993 10.452 1.00 19.85 45 PHE C CA 1
ATOM 4795 C C . PHE C 1 65 ? 13.998 -64.509 10.317 1.00 9.93 45 PHE C C 1
ATOM 4796 O O . PHE C 1 65 ? 13.302 -63.739 10.945 1.00 15.20 45 PHE C O 1
ATOM 4804 N N . LEU C 1 66 ? 14.929 -64.115 9.462 1.00 17.12 46 LEU C N 1
ATOM 4805 C CA . LEU C 1 66 ? 15.229 -62.707 9.270 1.00 17.35 46 LEU C CA 1
ATOM 4806 C C . LEU C 1 66 ? 14.002 -61.863 8.894 1.00 13.55 46 LEU C C 1
ATOM 4807 O O . LEU C 1 66 ? 13.984 -60.663 9.149 1.00 21.27 46 LEU C O 1
ATOM 4812 N N . GLN C 1 67 ? 12.972 -62.475 8.327 1.00 12.86 47 GLN C N 1
ATOM 4813 C CA . GLN C 1 67 ? 11.763 -61.710 7.962 1.00 31.08 47 GLN C CA 1
ATOM 4814 C C . GLN C 1 67 ? 10.634 -61.816 9.008 1.00 19.76 47 GLN C C 1
ATOM 4815 O O . GLN C 1 67 ? 9.583 -61.183 8.888 1.00 15.16 47 GLN C O 1
ATOM 4821 N N . SER C 1 68 ? 10.888 -62.591 10.054 1.00 20.68 48 SER C N 1
ATOM 4822 C CA . SER C 1 68 ? 9.905 -62.844 11.101 1.00 19.26 48 SER C CA 1
ATOM 4823 C C . SER C 1 68 ? 9.740 -61.665 12.082 1.00 18.91 48 SER C C 1
ATOM 4824 O O . SER C 1 68 ? 10.635 -60.840 12.195 1.00 17.22 48 SER C O 1
ATOM 4827 N N . PRO C 1 69 ? 8.580 -61.572 12.766 1.00 21.17 49 PRO C N 1
ATOM 4828 C CA . PRO C 1 69 ? 8.366 -60.465 13.703 1.00 27.49 49 PRO C CA 1
ATOM 4829 C C . PRO C 1 69 ? 9.380 -60.520 14.853 1.00 17.25 49 PRO C C 1
ATOM 4830 O O . PRO C 1 69 ? 9.770 -61.610 15.242 1.00 14.37 49 PRO C O 1
ATOM 4834 N N . ARG C 1 70 ? 9.811 -59.363 15.363 1.00 30.84 50 ARG C N 1
ATOM 4835 C CA . ARG C 1 70 ? 10.998 -59.285 16.232 1.00 21.21 50 ARG C CA 1
ATOM 4836 C C . ARG C 1 70 ? 10.694 -59.302 17.733 1.00 17.22 50 ARG C C 1
ATOM 4837 O O . ARG C 1 70 ? 11.611 -59.328 18.540 1.00 19.47 50 ARG C O 1
ATOM 4845 N N . ASP C 1 71 ? 9.417 -59.264 18.098 1.00 23.87 51 ASP C N 1
ATOM 4846 C CA . ASP C 1 71 ? 8.996 -59.311 19.495 1.00 14.99 51 ASP C CA 1
ATOM 4847 C C . ASP C 1 71 ? 9.025 -60.721 20.070 1.00 19.58 51 ASP C C 1
ATOM 4848 O O . ASP C 1 71 ? 8.435 -61.631 19.500 1.00 18.40 51 ASP C O 1
ATOM 4853 N N . CYS C 1 72 ? 9.693 -60.877 21.218 1.00 23.68 52 CYS C N 1
ATOM 4854 C CA . CYS C 1 72 ? 9.891 -62.167 21.891 1.00 25.38 52 CYS C CA 1
ATOM 4855 C C . CYS C 1 72 ? 8.724 -62.580 22.791 1.00 19.62 52 CYS C C 1
ATOM 4856 O O . CYS C 1 72 ? 7.804 -61.800 23.024 1.00 22.82 52 CYS C O 1
ATOM 4859 N N . ASP C 1 73 ? 8.764 -63.823 23.274 1.00 21.62 53 ASP C N 1
ATOM 4860 C CA . ASP C 1 73 ? 7.826 -64.278 24.296 1.00 20.21 53 ASP C CA 1
ATOM 4861 C C . ASP C 1 73 ? 7.880 -63.343 25.477 1.00 22.76 53 ASP C C 1
ATOM 4862 O O . ASP C 1 73 ? 6.860 -62.926 26.002 1.00 27.83 53 ASP C O 1
ATOM 4867 N N . HIS C 1 74 ? 9.087 -63.019 25.898 1.00 13.57 54 HIS C N 1
ATOM 4868 C CA . HIS C 1 74 ? 9.245 -62.091 26.982 1.00 21.36 54 HIS C CA 1
ATOM 4869 C C . HIS C 1 74 ? 9.282 -60.723 26.383 1.00 21.31 54 HIS C C 1
ATOM 4870 O O . HIS C 1 74 ? 9.219 -60.575 25.173 1.00 27.83 54 HIS C O 1
ATOM 4877 N N . TYR C 1 75 ? 9.351 -59.710 27.222 1.00 28.87 55 TYR C N 1
ATOM 4878 C CA . TYR C 1 75 ? 9.223 -58.355 26.724 1.00 24.87 55 TYR C CA 1
ATOM 4879 C C . TYR C 1 75 ? 10.605 -57.806 26.392 1.00 19.66 55 TYR C C 1
ATOM 4880 O O . TYR C 1 75 ? 11.186 -57.002 27.115 1.00 24.84 55 TYR C O 1
ATOM 4889 N N . ALA C 1 76 ? 11.123 -58.302 25.280 1.00 14.52 56 ALA C N 1
ATOM 4890 C CA . ALA C 1 76 ? 12.399 -57.905 24.738 1.00 13.36 56 ALA C CA 1
ATOM 4891 C C . ALA C 1 76 ? 12.316 -58.112 23.237 1.00 17.71 56 ALA C C 1
ATOM 4892 O O . ALA C 1 76 ? 11.514 -58.923 22.772 1.00 22.60 56 ALA C O 1
ATOM 4894 N N . GLU C 1 77 ? 13.118 -57.373 22.481 1.00 19.83 57 GLU C N 1
ATOM 4895 C CA . GLU C 1 77 ? 13.027 -57.400 21.029 1.00 20.36 57 GLU C CA 1
ATOM 4896 C C . GLU C 1 77 ? 14.386 -57.473 20.358 1.00 20.70 57 GLU C C 1
ATOM 4897 O O . GLU C 1 77 ? 15.311 -56.781 20.755 1.00 27.32 57 GLU C O 1
ATOM 4903 N N . LEU C 1 78 ? 14.501 -58.302 19.327 1.00 16.27 58 LEU C N 1
ATOM 4904 C CA . LEU C 1 78 ? 15.709 -58.305 18.502 1.00 24.04 58 LEU C CA 1
ATOM 4905 C C . LEU C 1 78 ? 15.803 -57.081 17.587 1.00 14.88 58 LEU C C 1
ATOM 4906 O O . LEU C 1 78 ? 14.802 -56.610 17.046 1.00 19.59 58 LEU C O 1
ATOM 4911 N N . THR C 1 79 ? 17.020 -56.571 17.442 1.00 21.72 59 THR C N 1
ATOM 4912 C CA . THR C 1 79 ? 17.342 -55.587 16.424 1.00 15.44 59 THR C CA 1
ATOM 4913 C C . THR C 1 79 ? 18.464 -56.212 15.609 1.00 23.11 59 THR C C 1
ATOM 4914 O O . THR C 1 79 ? 19.536 -56.513 16.140 1.00 21.30 59 THR C O 1
ATOM 4918 N N . ILE C 1 80 ? 18.205 -56.458 14.329 1.00 20.44 60 ILE C N 1
ATOM 4919 C CA . ILE C 1 80 ? 19.199 -57.138 13.508 1.00 25.23 60 ILE C CA 1
ATOM 4920 C C . ILE C 1 80 ? 19.891 -56.155 12.578 1.00 11.23 60 ILE C C 1
ATOM 4921 O O . ILE C 1 80 ? 19.265 -55.305 11.946 1.00 21.89 60 ILE C O 1
ATOM 4926 N N . HIS C 1 81 ? 21.204 -56.274 12.547 1.00 17.13 61 HIS C N 1
ATOM 4927 C CA . HIS C 1 81 ? 22.064 -55.435 11.732 1.00 31.52 61 HIS C CA 1
ATOM 4928 C C . HIS C 1 81 ? 22.935 -56.339 10.909 1.00 15.98 61 HIS C C 1
ATOM 4929 O O . HIS C 1 81 ? 23.141 -57.492 11.258 1.00 21.99 61 HIS C O 1
ATOM 4936 N N . ASP C 1 82 ? 23.457 -55.808 9.821 1.00 20.31 62 ASP C N 1
ATOM 4937 C CA . ASP C 1 82 ? 24.341 -56.580 8.975 1.00 33.65 62 ASP C CA 1
ATOM 4938 C C . ASP C 1 82 ? 25.727 -55.934 8.984 1.00 24.83 62 ASP C C 1
ATOM 4939 O O . ASP C 1 82 ? 26.671 -56.444 8.373 1.00 27.23 62 ASP C O 1
ATOM 4944 N N . LYS C 1 83 ? 25.836 -54.834 9.732 1.00 28.55 63 LYS C N 1
ATOM 4945 C CA . LYS C 1 83 ? 27.086 -54.088 9.919 1.00 33.15 63 LYS C CA 1
ATOM 4946 C C . LYS C 1 83 ? 27.291 -53.601 11.361 1.00 23.41 63 LYS C C 1
ATOM 4947 O O . LYS C 1 83 ? 26.336 -53.300 12.079 1.00 31.56 63 LYS C O 1
ATOM 4953 N N . GLY C 1 84 ? 28.553 -53.522 11.770 1.00 33.70 64 GLY C N 1
ATOM 4954 C CA . GLY C 1 84 ? 28.910 -52.943 13.049 1.00 32.39 64 GLY C CA 1
ATOM 4955 C C . GLY C 1 84 ? 29.330 -51.493 12.890 1.00 25.79 64 GLY C C 1
ATOM 4956 O O . GLY C 1 84 ? 29.632 -51.055 11.783 1.00 36.70 64 GLY C O 1
ATOM 4957 N N . PRO C 1 85 ? 29.376 -50.750 14.006 1.00 44.75 65 PRO C N 1
ATOM 4958 C CA . PRO C 1 85 ? 29.132 -51.361 15.313 1.00 33.77 65 PRO C CA 1
ATOM 4959 C C . PRO C 1 85 ? 27.683 -51.442 15.720 1.00 49.04 65 PRO C C 1
ATOM 4960 O O . PRO C 1 85 ? 26.828 -50.719 15.216 1.00 46.91 65 PRO C O 1
ATOM 4964 N N . ILE C 1 86 ? 27.420 -52.311 16.672 1.00 50.88 66 ILE C N 1
ATOM 4965 C CA . ILE C 1 86 ? 26.202 -52.191 17.415 1.00 45.73 66 ILE C CA 1
ATOM 4966 C C . ILE C 1 86 ? 26.626 -51.611 18.730 1.00 59.56 66 ILE C C 1
ATOM 4967 O O . ILE C 1 86 ? 27.762 -51.804 19.145 1.00 61.10 66 ILE C O 1
ATOM 4972 N N . GLU C 1 87 ? 25.758 -50.853 19.379 1.00 61.62 67 GLU C N 1
ATOM 4973 C CA . GLU C 1 87 ? 26.115 -50.259 20.665 1.00 29.26 67 GLU C CA 1
ATOM 4974 C C . GLU C 1 87 ? 25.391 -51.023 21.770 1.00 29.06 67 GLU C C 1
ATOM 4975 O O . GLU C 1 87 ? 24.439 -51.751 21.508 1.00 32.78 67 GLU C O 1
ATOM 4981 N N . CYS C 1 88 ? 25.869 -50.905 22.998 1.00 36.76 68 CYS C N 1
ATOM 4982 C CA . CYS C 1 88 ? 25.218 -51.597 24.087 1.00 36.06 68 CYS C CA 1
ATOM 4983 C C . CYS C 1 88 ? 24.001 -50.798 24.487 1.00 33.61 68 CYS C C 1
ATOM 4984 O O . CYS C 1 88 ? 24.129 -49.712 25.043 1.00 37.74 68 CYS C O 1
ATOM 4987 N N . PRO C 1 89 ? 22.824 -51.350 24.219 1.00 38.04 69 PRO C N 1
ATOM 4988 C CA . PRO C 1 89 ? 21.569 -50.610 24.351 1.00 25.47 69 PRO C CA 1
ATOM 4989 C C . PRO C 1 89 ? 21.377 -50.178 25.787 1.00 27.35 69 PRO C C 1
ATOM 4990 O O . PRO C 1 89 ? 21.826 -50.903 26.683 1.00 31.61 69 PRO C O 1
ATOM 4994 N N . PRO C 1 90 ? 20.718 -49.053 26.031 1.00 26.62 70 PRO C N 1
ATOM 4995 C CA . PRO C 1 90 ? 20.621 -48.598 27.415 1.00 31.83 70 PRO C CA 1
ATOM 4996 C C . PRO C 1 90 ? 19.967 -49.723 28.186 1.00 36.56 70 PRO C C 1
ATOM 4997 O O . PRO C 1 90 ? 18.944 -50.257 27.759 1.00 45.81 70 PRO C O 1
ATOM 5001 N N . GLU C 1 91 ? 20.561 -50.080 29.316 1.00 34.77 71 GLU C N 1
ATOM 5002 C CA . GLU C 1 91 ? 20.132 -51.266 30.053 1.00 43.82 71 GLU C CA 1
ATOM 5003 C C . GLU C 1 91 ? 18.613 -51.344 30.219 1.00 54.03 71 GLU C C 1
ATOM 5004 O O . GLU C 1 91 ? 18.036 -52.426 30.124 1.00 60.66 71 GLU C O 1
ATOM 5010 N N . THR C 1 92 ? 17.969 -50.201 30.440 1.00 50.40 72 THR C N 1
ATOM 5011 C CA . THR C 1 92 ? 16.514 -50.148 30.559 1.00 38.33 72 THR C CA 1
ATOM 5012 C C . THR C 1 92 ? 15.800 -50.693 29.330 1.00 39.22 72 THR C C 1
ATOM 5013 O O . THR C 1 92 ? 14.805 -51.401 29.461 1.00 45.19 72 THR C O 1
ATOM 5017 N N . VAL C 1 93 ? 16.269 -50.354 28.135 1.00 35.69 73 VAL C N 1
ATOM 5018 C CA . VAL C 1 93 ? 15.557 -50.843 26.971 1.00 30.31 73 VAL C CA 1
ATOM 5019 C C . VAL C 1 93 ? 15.869 -52.318 26.786 1.00 37.12 73 VAL C C 1
ATOM 5020 O O . VAL C 1 93 ? 17.001 -52.771 26.994 1.00 37.05 73 VAL C O 1
ATOM 5024 N N . MET C 1 94 ? 14.821 -53.066 26.458 1.00 44.53 74 MET C N 1
ATOM 5025 C CA . MET C 1 94 ? 14.913 -54.488 26.185 1.00 31.52 74 MET C CA 1
ATOM 5026 C C . MET C 1 94 ? 15.002 -54.682 24.688 1.00 32.44 74 MET C C 1
ATOM 5027 O O . MET C 1 94 ? 14.113 -55.242 24.064 1.00 23.30 74 MET C O 1
ATOM 5032 N N . PHE C 1 95 ? 16.087 -54.164 24.130 1.00 27.01 75 PHE C N 1
ATOM 5033 C CA . PHE C 1 95 ? 16.457 -54.382 22.752 1.00 24.79 75 PHE C CA 1
ATOM 5034 C C . PHE C 1 95 ? 17.500 -55.480 22.714 1.00 27.29 75 PHE C C 1
ATOM 5035 O O . PHE C 1 95 ? 18.311 -55.581 23.635 1.00 26.62 75 PHE C O 1
ATOM 5043 N N . MET C 1 96 ? 17.473 -56.314 21.674 1.00 20.92 76 MET C N 1
ATOM 5044 C CA . MET C 1 96 ? 18.394 -57.457 21.588 1.00 30.38 76 MET C CA 1
ATOM 5045 C C . MET C 1 96 ? 19.153 -57.525 20.256 1.00 12.57 76 MET C C 1
ATOM 5046 O O . MET C 1 96 ? 18.726 -58.207 19.331 1.00 15.27 76 MET C O 1
ATOM 5051 N N . PRO C 1 97 ? 20.294 -56.821 20.181 1.00 26.11 77 PRO C N 1
ATOM 5052 C CA . PRO C 1 97 ? 21.190 -56.728 19.027 1.00 22.14 77 PRO C CA 1
ATOM 5053 C C . PRO C 1 97 ? 21.580 -58.066 18.418 1.00 17.15 77 PRO C C 1
ATOM 5054 O O . PRO C 1 97 ? 22.250 -58.887 19.053 1.00 22.74 77 PRO C O 1
ATOM 5058 N N . VAL C 1 98 ? 21.129 -58.288 17.191 1.00 20.01 78 VAL C N 1
ATOM 5059 C CA . VAL C 1 98 ? 21.561 -59.451 16.444 1.00 21.49 78 VAL C CA 1
ATOM 5060 C C . VAL C 1 98 ? 22.450 -58.962 15.329 1.00 17.14 78 VAL C C 1
ATOM 5061 O O . VAL C 1 98 ? 22.055 -58.105 14.555 1.00 19.76 78 VAL C O 1
ATOM 5065 N N . LEU C 1 99 ? 23.652 -59.504 15.251 1.00 18.47 79 LEU C N 1
ATOM 5066 C CA . LEU C 1 99 ? 24.528 -59.206 14.137 1.00 13.68 79 LEU C CA 1
ATOM 5067 C C . LEU C 1 99 ? 24.441 -60.298 13.077 1.00 18.44 79 LEU C C 1
ATOM 5068 O O . LEU C 1 99 ? 24.928 -61.407 13.278 1.00 17.34 79 LEU C O 1
ATOM 5073 N N . ASN C 1 100 ? 23.827 -59.965 11.947 1.00 18.93 80 ASN C N 1
ATOM 5074 C CA . ASN C 1 100 ? 23.695 -60.901 10.842 1.00 23.26 80 ASN C CA 1
ATOM 5075 C C . ASN C 1 100 ? 24.940 -61.010 9.964 1.00 13.72 80 ASN C C 1
ATOM 5076 O O . ASN C 1 100 ? 25.357 -60.048 9.315 1.00 25.97 80 ASN C O 1
ATOM 5081 N N . CYS C 1 101 ? 25.523 -62.205 9.957 1.00 22.14 81 CYS C N 1
ATOM 5082 C CA . CYS C 1 101 ? 26.665 -62.507 9.118 1.00 19.83 81 CYS C CA 1
ATOM 5083 C C . CYS C 1 101 ? 26.231 -63.296 7.897 1.00 16.61 81 CYS C C 1
ATOM 5084 O O . CYS C 1 101 ? 27.064 -63.789 7.150 1.00 20.48 81 CYS C O 1
ATOM 5087 N N . GLY C 1 102 ? 24.923 -63.422 7.707 1.00 19.01 82 GLY C N 1
ATOM 5088 C CA . GLY C 1 102 ? 24.374 -64.146 6.569 1.00 18.27 82 GLY C CA 1
ATOM 5089 C C . GLY C 1 102 ? 24.856 -65.577 6.403 1.00 22.41 82 GLY C C 1
ATOM 5090 O O . GLY C 1 102 ? 25.468 -66.150 7.299 1.00 18.22 82 GLY C O 1
ATOM 5091 N N . GLN C 1 103 ? 24.601 -66.152 5.229 1.00 32.47 83 GLN C N 1
ATOM 5092 C CA . GLN C 1 103 ? 24.815 -67.586 5.028 1.00 20.25 83 GLN C CA 1
ATOM 5093 C C . GLN C 1 103 ? 26.210 -67.948 4.533 1.00 28.54 83 GLN C C 1
ATOM 5094 O O . GLN C 1 103 ? 26.726 -67.375 3.574 1.00 18.70 83 GLN C O 1
ATOM 5100 N N . MET C 1 104 ? 26.795 -68.929 5.216 1.00 32.83 84 MET C N 1
ATOM 5101 C CA . MET C 1 104 ? 28.148 -69.407 4.966 1.00 20.98 84 MET C CA 1
ATOM 5102 C C . MET C 1 104 ? 28.446 -69.632 3.492 1.00 24.33 84 MET C C 1
ATOM 5103 O O . MET C 1 104 ? 29.479 -69.192 2.991 1.00 30.13 84 MET C O 1
ATOM 5108 N N . LEU C 1 105 ? 27.531 -70.301 2.797 1.00 23.79 85 LEU C N 1
ATOM 5109 C CA . LEU C 1 105 ? 27.737 -70.630 1.394 1.00 23.46 85 LEU C CA 1
ATOM 5110 C C . LEU C 1 105 ? 27.458 -69.447 0.481 1.00 25.20 85 LEU C C 1
ATOM 5111 O O . LEU C 1 105 ? 26.314 -69.020 0.338 1.00 27.10 85 LEU C O 1
ATOM 5116 N N . ASP C 1 106 ? 28.520 -68.917 -0.119 1.00 40.22 86 ASP C N 1
ATOM 5117 C CA . ASP C 1 106 ? 28.380 -67.959 -1.201 1.00 44.84 86 ASP C CA 1
ATOM 5118 C C . ASP C 1 106 ? 27.719 -68.677 -2.355 1.00 50.74 86 ASP C C 1
ATOM 5119 O O . ASP C 1 106 ? 28.382 -69.346 -3.139 1.00 50.46 86 ASP C O 1
ATOM 5124 N N . GLU C 1 107 ? 26.404 -68.536 -2.443 1.00 55.50 87 GLU C N 1
ATOM 5125 C CA . GLU C 1 107 ? 25.614 -69.267 -3.419 1.00 45.30 87 GLU C CA 1
ATOM 5126 C C . GLU C 1 107 ? 25.927 -68.796 -4.836 1.00 61.66 87 GLU C C 1
ATOM 5127 O O . GLU C 1 107 ? 26.039 -67.596 -5.088 1.00 56.11 87 GLU C O 1
ATOM 5133 N N . ALA C 1 108 ? 26.087 -69.763 -5.739 1.00 51.66 88 ALA C N 1
ATOM 5134 C CA . ALA C 1 108 ? 26.456 -69.529 -7.135 1.00 49.04 88 ALA C CA 1
ATOM 5135 C C . ALA C 1 108 ? 27.830 -68.874 -7.261 1.00 48.96 88 ALA C C 1
ATOM 5136 O O . ALA C 1 108 ? 28.131 -68.229 -8.262 1.00 47.60 88 ALA C O 1
ATOM 5138 N N . ALA C 1 109 ? 28.662 -69.044 -6.241 1.00 55.12 89 ALA C N 1
ATOM 5139 C CA . ALA C 1 109 ? 30.080 -68.734 -6.361 1.00 48.62 89 ALA C CA 1
ATOM 5140 C C . ALA C 1 109 ? 30.821 -70.009 -6.705 1.00 53.76 89 ALA C C 1
ATOM 5141 O O . ALA C 1 109 ? 32.048 -70.078 -6.637 1.00 47.91 89 ALA C O 1
ATOM 5143 N N . GLY C 1 110 ? 30.044 -71.020 -7.067 1.00 59.94 90 GLY C N 1
ATOM 5144 C CA . GLY C 1 110 ? 30.547 -72.344 -7.367 1.00 58.19 90 GLY C CA 1
ATOM 5145 C C . GLY C 1 110 ? 29.327 -73.233 -7.373 1.00 47.96 90 GLY C C 1
ATOM 5146 O O . GLY C 1 110 ? 28.217 -72.747 -7.183 1.00 48.05 90 GLY C O 1
ATOM 5147 N N . THR C 1 111 ? 29.506 -74.527 -7.586 1.00 48.37 91 THR C N 1
ATOM 5148 C CA . THR C 1 111 ? 28.358 -75.419 -7.639 1.00 53.03 91 THR C CA 1
ATOM 5149 C C . THR C 1 111 ? 28.605 -76.691 -6.845 1.00 55.80 91 THR C C 1
ATOM 5150 O O . THR C 1 111 ? 27.670 -77.414 -6.491 1.00 45.38 91 THR C O 1
ATOM 5154 N N . GLU C 1 112 ? 29.879 -76.958 -6.581 1.00 48.37 92 GLU C N 1
ATOM 5155 C CA . GLU C 1 112 ? 30.282 -78.145 -5.846 1.00 50.21 92 GLU C CA 1
ATOM 5156 C C . GLU C 1 112 ? 29.802 -78.030 -4.414 1.00 32.40 92 GLU C C 1
ATOM 5157 O O . GLU C 1 112 ? 29.805 -76.941 -3.846 1.00 27.86 92 GLU C O 1
ATOM 5163 N N . THR C 1 113 ? 29.366 -79.147 -3.839 1.00 42.42 93 THR C N 1
ATOM 5164 C CA . THR C 1 113 ? 28.962 -79.164 -2.441 1.00 39.30 93 THR C CA 1
ATOM 5165 C C . THR C 1 113 ? 30.188 -79.329 -1.565 1.00 45.14 93 THR C C 1
ATOM 5166 O O . THR C 1 113 ? 30.850 -80.360 -1.640 1.00 39.76 93 THR C O 1
ATOM 5170 N N . PRO C 1 114 ? 30.482 -78.323 -0.725 1.00 25.29 94 PRO C N 1
ATOM 5171 C CA . PRO C 1 114 ? 31.676 -78.343 0.120 1.00 21.64 94 PRO C CA 1
ATOM 5172 C C . PRO C 1 114 ? 31.779 -79.642 0.893 1.00 23.71 94 PRO C C 1
ATOM 5173 O O . PRO C 1 114 ? 30.773 -80.240 1.255 1.00 31.05 94 PRO C O 1
ATOM 5177 N N . THR C 1 115 ? 32.999 -80.085 1.130 1.00 39.95 95 THR C N 1
ATOM 5178 C CA . THR C 1 115 ? 33.202 -81.323 1.834 1.00 29.81 95 THR C CA 1
ATOM 5179 C C . THR C 1 115 ? 32.836 -81.105 3.298 1.00 26.54 95 THR C C 1
ATOM 5180 O O . THR C 1 115 ? 32.698 -79.970 3.755 1.00 19.93 95 THR C O 1
ATOM 5184 N N . SER C 1 116 ? 32.620 -82.202 4.011 1.00 33.97 96 SER C N 1
ATOM 5185 C CA . SER C 1 116 ? 32.261 -82.148 5.423 1.00 28.73 96 SER C CA 1
ATOM 5186 C C . SER C 1 116 ? 33.411 -81.553 6.198 1.00 24.12 96 SER C C 1
ATOM 5187 O O . SER C 1 116 ? 33.223 -80.988 7.264 1.00 20.02 96 SER C O 1
ATOM 5190 N N . ASP C 1 117 ? 34.613 -81.702 5.658 1.00 33.28 97 ASP C N 1
ATOM 5191 C CA . ASP C 1 117 ? 35.784 -81.100 6.266 1.00 24.96 97 ASP C CA 1
ATOM 5192 C C . ASP C 1 117 ? 35.729 -79.592 6.089 1.00 25.72 97 ASP C C 1
ATOM 5193 O O . ASP C 1 117 ? 35.923 -78.845 7.044 1.00 22.90 97 ASP C O 1
ATOM 5198 N N . GLU C 1 118 ? 35.443 -79.153 4.866 1.00 29.78 98 GLU C N 1
ATOM 5199 C CA . GLU C 1 118 ? 35.337 -77.732 4.570 1.00 18.37 98 GLU C CA 1
ATOM 5200 C C . GLU C 1 118 ? 34.203 -77.078 5.342 1.00 19.84 98 GLU C C 1
ATOM 5201 O O . GLU C 1 118 ? 34.358 -75.968 5.810 1.00 22.92 98 GLU C O 1
ATOM 5207 N N . TRP C 1 119 ? 33.076 -77.766 5.485 1.00 23.14 99 TRP C N 1
ATOM 5208 C CA . TRP C 1 119 ? 31.996 -77.285 6.347 1.00 21.90 99 TRP C CA 1
ATOM 5209 C C . TRP C 1 119 ? 32.476 -77.077 7.773 1.00 16.24 99 TRP C C 1
ATOM 5210 O O . TRP C 1 119 ? 32.126 -76.096 8.444 1.00 17.65 99 TRP C O 1
ATOM 5221 N N . TYR C 1 120 ? 33.283 -78.029 8.220 1.00 17.51 100 TYR C N 1
ATOM 5222 C CA . TYR C 1 120 ? 33.884 -78.008 9.546 1.00 23.30 100 TYR C CA 1
ATOM 5223 C C . TYR C 1 120 ? 34.932 -76.901 9.688 1.00 18.07 100 TYR C C 1
ATOM 5224 O O . TYR C 1 120 ? 34.967 -76.196 10.690 1.00 20.21 100 TYR C O 1
ATOM 5233 N N . LEU C 1 121 ? 35.776 -76.746 8.671 1.00 25.36 101 LEU C N 1
ATOM 5234 C CA . LEU C 1 121 ? 36.833 -75.730 8.675 1.00 19.01 101 LEU C CA 1
ATOM 5235 C C . LEU C 1 121 ? 36.286 -74.302 8.658 1.00 21.30 101 LEU C C 1
ATOM 5236 O O . LEU C 1 121 ? 36.780 -73.438 9.374 1.00 28.27 101 LEU C O 1
ATOM 5241 N N . GLY C 1 122 ? 35.270 -74.057 7.836 1.00 19.32 102 GLY C N 1
ATOM 5242 C CA . GLY C 1 122 ? 34.622 -72.756 7.775 1.00 21.63 102 GLY C CA 1
ATOM 5243 C C . GLY C 1 122 ? 33.839 -72.321 9.011 1.00 21.20 102 GLY C C 1
ATOM 5244 O O . GLY C 1 122 ? 33.899 -71.163 9.404 1.00 23.84 102 GLY C O 1
ATOM 5245 N N . SER C 1 123 ? 33.079 -73.229 9.612 1.00 23.44 103 SER C N 1
ATOM 5246 C CA . SER C 1 123 ? 32.311 -72.860 10.794 1.00 20.96 103 SER C CA 1
ATOM 5247 C C . SER C 1 123 ? 33.271 -72.661 11.950 1.00 12.55 103 SER C C 1
ATOM 5248 O O . SER C 1 123 ? 33.027 -71.852 12.838 1.00 12.31 103 SER C O 1
ATOM 5251 N N . LEU C 1 124 ? 34.379 -73.395 11.919 1.00 27.10 104 LEU C N 1
ATOM 5252 C CA . LEU C 1 124 ? 35.396 -73.301 12.959 1.00 26.20 104 LEU C CA 1
ATOM 5253 C C . LEU C 1 124 ? 36.027 -71.899 13.003 1.00 19.72 104 LEU C C 1
ATOM 5254 O O . LEU C 1 124 ? 36.064 -71.257 14.046 1.00 22.03 104 LEU C O 1
ATOM 5259 N N . GLU C 1 125 ? 36.477 -71.422 11.853 1.00 19.58 105 GLU C N 1
ATOM 5260 C CA . GLU C 1 125 ? 37.128 -70.126 11.739 1.00 15.48 105 GLU C CA 1
ATOM 5261 C C . GLU C 1 125 ? 36.173 -68.972 12.029 1.00 32.63 105 GLU C C 1
ATOM 5262 O O . GLU C 1 125 ? 36.566 -67.978 12.643 1.00 31.63 105 GLU C O 1
ATOM 5268 N N . ALA C 1 126 ? 34.914 -69.115 11.610 1.00 24.30 106 ALA C N 1
ATOM 5269 C CA . ALA C 1 126 ? 33.892 -68.114 11.894 1.00 16.46 106 ALA C CA 1
ATOM 5270 C C . ALA C 1 126 ? 33.589 -68.098 13.387 1.00 16.17 106 ALA C C 1
ATOM 5271 O O . ALA C 1 126 ? 33.527 -67.042 14.014 1.00 21.80 106 ALA C O 1
ATOM 5273 N N . SER C 1 127 ? 33.412 -69.284 13.951 1.00 26.65 107 SER C N 1
ATOM 5274 C CA . SER C 1 127 ? 33.211 -69.426 15.383 1.00 19.47 107 SER C CA 1
ATOM 5275 C C . SER C 1 127 ? 34.366 -68.828 16.175 1.00 22.20 107 SER C C 1
ATOM 5276 O O . SER C 1 127 ? 34.150 -68.032 17.082 1.00 30.81 107 SER C O 1
ATOM 5279 N N . THR C 1 128 ? 35.592 -69.220 15.846 1.00 20.03 108 THR C N 1
ATOM 5280 C CA . THR C 1 128 ? 36.764 -68.640 16.503 1.00 18.49 108 THR C CA 1
ATOM 5281 C C . THR C 1 128 ? 36.764 -67.130 16.360 1.00 16.53 108 THR C C 1
ATOM 5282 O O . THR C 1 128 ? 36.941 -66.403 17.331 1.00 19.44 108 THR C O 1
ATOM 5286 N N . GLU C 1 129 ? 36.568 -66.663 15.134 1.00 27.42 109 GLU C N 1
ATOM 5287 C CA . GLU C 1 129 ? 36.605 -65.232 14.852 1.00 23.49 109 GLU C CA 1
ATOM 5288 C C . GLU C 1 129 ? 35.543 -64.456 15.604 1.00 25.27 109 GLU C C 1
ATOM 5289 O O . GLU C 1 129 ? 35.825 -63.416 16.179 1.00 30.02 109 GLU C O 1
ATOM 5295 N N . LEU C 1 130 ? 34.327 -64.978 15.608 1.00 17.23 110 LEU C N 1
ATOM 5296 C CA . LEU C 1 130 ? 33.211 -64.355 16.314 1.00 21.34 110 LEU C CA 1
ATOM 5297 C C . LEU C 1 130 ? 33.361 -64.368 17.848 1.00 15.19 110 LEU C C 1
ATOM 5298 O O . LEU C 1 130 ? 33.069 -63.388 18.523 1.00 14.85 110 LEU C O 1
ATOM 5303 N N . LEU C 1 131 ? 33.851 -65.475 18.382 1.00 18.46 111 LEU C N 1
ATOM 5304 C CA . LEU C 1 131 ? 34.093 -65.589 19.816 1.00 23.10 111 LEU C CA 1
ATOM 5305 C C . LEU C 1 131 ? 35.149 -64.609 20.312 1.00 21.68 111 LEU C C 1
ATOM 5306 O O . LEU C 1 131 ? 34.974 -63.988 21.350 1.00 26.45 111 LEU C O 1
ATOM 5311 N N . GLU C 1 132 ? 36.249 -64.475 19.577 1.00 17.40 112 GLU C N 1
ATOM 5312 C CA . GLU C 1 132 ? 37.330 -63.627 20.041 1.00 17.90 112 GLU C CA 1
ATOM 5313 C C . GLU C 1 132 ? 36.962 -62.169 19.894 1.00 23.12 112 GLU C C 1
ATOM 5314 O O . GLU C 1 132 ? 37.444 -61.334 20.650 1.00 35.89 112 GLU C O 1
ATOM 5320 N N . LYS C 1 133 ? 36.074 -61.863 18.956 1.00 26.52 113 LYS C N 1
ATOM 5321 C CA . LYS C 1 133 ? 35.572 -60.501 18.810 1.00 25.31 113 LYS C CA 1
ATOM 5322 C C . LYS C 1 133 ? 34.443 -60.238 19.790 1.00 18.17 113 LYS C C 1
ATOM 5323 O O . LYS C 1 133 ? 33.846 -59.169 19.775 1.00 23.92 113 LYS C O 1
ATOM 5329 N N . GLY C 1 134 ? 34.142 -61.228 20.626 1.00 19.56 114 GLY C N 1
ATOM 5330 C CA . GLY C 1 134 ? 33.258 -61.039 21.765 1.00 25.33 114 GLY C CA 1
ATOM 5331 C C . GLY C 1 134 ? 31.791 -61.309 21.521 1.00 15.21 114 GLY C C 1
ATOM 5332 O O . GLY C 1 134 ? 30.929 -60.888 22.294 1.00 20.60 114 GLY C O 1
ATOM 5333 N N . TYR C 1 135 ? 31.510 -62.019 20.441 1.00 14.32 115 TYR C N 1
ATOM 5334 C CA . TYR C 1 135 ? 30.145 -62.332 20.080 1.00 9.93 115 TYR C CA 1
ATOM 5335 C C . TYR C 1 135 ? 29.791 -63.750 20.508 1.00 11.25 115 TYR C C 1
ATOM 5336 O O . TYR C 1 135 ? 30.636 -64.637 20.434 1.00 27.71 115 TYR C O 1
ATOM 5345 N N . VAL C 1 136 ? 28.562 -63.963 20.973 1.00 15.49 116 VAL C N 1
ATOM 5346 C CA . VAL C 1 136 ? 28.017 -65.309 21.118 1.00 13.96 116 VAL C CA 1
ATOM 5347 C C . VAL C 1 136 ? 27.386 -65.739 19.797 1.00 10.66 116 VAL C C 1
ATOM 5348 O O . VAL C 1 136 ? 26.342 -65.207 19.402 1.00 21.87 116 VAL C O 1
ATOM 5352 N N . PRO C 1 137 ? 28.017 -66.704 19.111 1.00 15.84 117 PRO C N 1
ATOM 5353 C CA . PRO C 1 137 ? 27.652 -67.144 17.757 1.00 19.96 117 PRO C CA 1
ATOM 5354 C C . PRO C 1 137 ? 26.424 -68.070 17.692 1.00 13.08 117 PRO C C 1
ATOM 5355 O O . PRO C 1 137 ? 26.341 -69.042 18.442 1.00 14.22 117 PRO C O 1
ATOM 5359 N N . VAL C 1 138 ? 25.487 -67.755 16.806 1.00 21.07 118 VAL C N 1
ATOM 5360 C CA . VAL C 1 138 ? 24.275 -68.556 16.627 1.00 14.84 118 VAL C CA 1
ATOM 5361 C C . VAL C 1 138 ? 24.171 -69.065 15.200 1.00 9.99 118 VAL C C 1
ATOM 5362 O O . VAL C 1 138 ? 23.943 -68.303 14.273 1.00 14.75 118 VAL C O 1
ATOM 5366 N N . SER C 1 139 ? 24.357 -70.365 15.044 1.00 11.50 119 SER C N 1
ATOM 5367 C CA . SER C 1 139 ? 24.348 -71.023 13.749 1.00 10.71 119 SER C CA 1
ATOM 5368 C C . SER C 1 139 ? 22.996 -71.620 13.405 1.00 13.54 119 SER C C 1
ATOM 5369 O O . SER C 1 139 ? 22.373 -72.270 14.242 1.00 11.56 119 SER C O 1
ATOM 5372 N N . VAL C 1 140 ? 22.583 -71.437 12.151 1.00 14.58 120 VAL C N 1
ATOM 5373 C CA . VAL C 1 140 ? 21.267 -71.861 11.681 1.00 15.11 120 VAL C CA 1
ATOM 5374 C C . VAL C 1 140 ? 21.321 -72.819 10.486 1.00 21.77 120 VAL C C 1
ATOM 5375 O O . VAL C 1 140 ? 21.822 -72.472 9.418 1.00 15.82 120 VAL C O 1
ATOM 5379 N N . GLY C 1 141 ? 20.776 -74.018 10.677 1.00 17.33 121 GLY C N 1
ATOM 5380 C CA . GLY C 1 141 ? 20.600 -74.968 9.598 1.00 12.65 121 GLY C CA 1
ATOM 5381 C C . GLY C 1 141 ? 21.516 -76.159 9.741 1.00 11.47 121 GLY C C 1
ATOM 5382 O O . GLY C 1 141 ? 22.075 -76.389 10.801 1.00 17.95 121 GLY C O 1
ATOM 5383 N N . GLY C 1 142 ? 21.687 -76.894 8.650 1.00 9.38 122 GLY C N 1
ATOM 5384 C CA . GLY C 1 142 ? 22.571 -78.032 8.608 1.00 12.41 122 GLY C CA 1
ATOM 5385 C C . GLY C 1 142 ? 22.036 -79.239 9.346 1.00 12.14 122 GLY C C 1
ATOM 5386 O O . GLY C 1 142 ? 20.835 -79.340 9.629 1.00 16.04 122 GLY C O 1
ATOM 5387 N N . ASP C 1 143 ? 22.949 -80.148 9.677 1.00 15.72 123 ASP C N 1
ATOM 5388 C CA . ASP C 1 143 ? 22.583 -81.461 10.182 1.00 13.09 123 ASP C CA 1
ATOM 5389 C C . ASP C 1 143 ? 23.030 -81.686 11.625 1.00 12.13 123 ASP C C 1
ATOM 5390 O O . ASP C 1 143 ? 22.794 -82.749 12.186 1.00 14.09 123 ASP C O 1
ATOM 5395 N N . GLY C 1 144 ? 23.670 -80.685 12.218 1.00 6.46 124 GLY C N 1
ATOM 5396 C CA . GLY C 1 144 ? 24.091 -80.754 13.609 1.00 8.26 124 GLY C CA 1
ATOM 5397 C C . GLY C 1 144 ? 25.581 -80.614 13.883 1.00 14.71 124 GLY C C 1
ATOM 5398 O O . GLY C 1 144 ? 25.964 -80.493 15.036 1.00 14.44 124 GLY C O 1
ATOM 5399 N N . SER C 1 145 ? 26.400 -80.607 12.828 1.00 22.82 125 SER C N 1
ATOM 5400 C CA . SER C 1 145 ? 27.877 -80.636 12.920 1.00 16.20 125 SER C CA 1
ATOM 5401 C C . SER C 1 145 ? 28.540 -79.289 13.266 1.00 13.89 125 SER C C 1
ATOM 5402 O O . SER C 1 145 ? 29.718 -79.237 13.606 1.00 15.74 125 SER C O 1
ATOM 5405 N N . ALA C 1 146 ? 27.793 -78.202 13.177 1.00 17.80 126 ALA C N 1
ATOM 5406 C CA . ALA C 1 146 ? 28.277 -76.932 13.701 1.00 24.38 126 ALA C CA 1
ATOM 5407 C C . ALA C 1 146 ? 28.573 -77.092 15.182 1.00 22.68 126 ALA C C 1
ATOM 5408 O O . ALA C 1 146 ? 29.514 -76.512 15.698 1.00 16.74 126 ALA C O 1
ATOM 5410 N N . THR C 1 147 ? 27.755 -77.896 15.857 1.00 22.22 127 THR C N 1
ATOM 5411 C CA . THR C 1 147 ? 27.966 -78.216 17.273 1.00 25.06 127 THR C CA 1
ATOM 5412 C C . THR C 1 147 ? 29.406 -78.653 17.525 1.00 19.17 127 THR C C 1
ATOM 5413 O O . THR C 1 147 ? 30.029 -78.274 18.521 1.00 14.89 127 THR C O 1
ATOM 5417 N N . LEU C 1 148 ? 29.931 -79.436 16.593 1.00 21.05 128 LEU C N 1
ATOM 5418 C CA . LEU C 1 148 ? 31.271 -79.946 16.696 1.00 14.66 128 LEU C CA 1
ATOM 5419 C C . LEU C 1 148 ? 32.239 -78.787 16.633 1.00 18.27 128 LEU C C 1
ATOM 5420 O O . LEU C 1 148 ? 32.973 -78.529 17.579 1.00 19.10 128 LEU C O 1
ATOM 5425 N N . SER C 1 149 ? 32.194 -78.059 15.526 1.00 27.26 129 SER C N 1
ATOM 5426 C CA . SER C 1 149 ? 33.156 -76.996 15.256 1.00 17.17 129 SER C CA 1
ATOM 5427 C C . SER C 1 149 ? 32.924 -75.751 16.104 1.00 18.19 129 SER C C 1
ATOM 5428 O O . SER C 1 149 ? 33.786 -74.874 16.181 1.00 15.21 129 SER C O 1
ATOM 5431 N N . MET C 1 150 ? 31.776 -75.671 16.762 1.00 17.10 130 MET C N 1
ATOM 5432 C CA . MET C 1 150 ? 31.484 -74.470 17.530 1.00 13.19 130 MET C CA 1
ATOM 5433 C C . MET C 1 150 ? 31.981 -74.515 18.970 1.00 18.86 130 MET C C 1
ATOM 5434 O O . MET C 1 150 ? 32.501 -73.522 19.466 1.00 19.39 130 MET C O 1
ATOM 5439 N N . VAL C 1 151 ? 31.839 -75.650 19.643 1.00 26.13 131 VAL C N 1
ATOM 5440 C CA . VAL C 1 151 ? 32.387 -75.747 20.994 1.00 22.15 131 VAL C CA 1
ATOM 5441 C C . VAL C 1 151 ? 33.899 -75.950 20.897 1.00 16.97 131 VAL C C 1
ATOM 5442 O O . VAL C 1 151 ? 34.645 -75.602 21.816 1.00 23.36 131 VAL C O 1
ATOM 5446 N N . GLU C 1 152 ? 34.350 -76.495 19.772 1.00 23.41 132 GLU C N 1
ATOM 5447 C CA . GLU C 1 152 ? 35.777 -76.694 19.561 1.00 21.65 132 GLU C CA 1
ATOM 5448 C C . GLU C 1 152 ? 36.502 -75.372 19.496 1.00 20.07 132 GLU C C 1
ATOM 5449 O O . GLU C 1 152 ? 37.551 -75.214 20.098 1.00 19.28 132 GLU C O 1
ATOM 5455 N N . ALA C 1 153 ? 35.936 -74.419 18.777 1.00 9.95 133 ALA C N 1
ATOM 5456 C CA . ALA C 1 153 ? 36.522 -73.094 18.718 1.00 15.31 133 ALA C CA 1
ATOM 5457 C C . ALA C 1 153 ? 36.503 -72.445 20.084 1.00 24.27 133 ALA C C 1
ATOM 5458 O O . ALA C 1 153 ? 37.457 -71.789 20.486 1.00 22.07 133 ALA C O 1
ATOM 5460 N N . TYR C 1 154 ? 35.408 -72.647 20.805 1.00 33.75 134 TYR C N 1
ATOM 5461 C CA . TYR C 1 154 ? 35.273 -72.090 22.138 1.00 14.95 134 TYR C CA 1
ATOM 5462 C C . TYR C 1 154 ? 36.304 -72.663 23.069 1.00 14.43 134 TYR C C 1
ATOM 5463 O O . TYR C 1 154 ? 36.958 -71.935 23.785 1.00 17.43 134 TYR C O 1
ATOM 5472 N N . LYS C 1 155 ? 36.444 -73.976 23.065 1.00 19.48 135 LYS C N 1
ATOM 5473 C CA . LYS C 1 155 ? 37.365 -74.606 23.988 1.00 20.19 135 LYS C CA 1
ATOM 5474 C C . LYS C 1 155 ? 38.801 -74.234 23.666 1.00 25.65 135 LYS C C 1
ATOM 5475 O O . LYS C 1 155 ? 39.619 -74.089 24.568 1.00 32.18 135 LYS C O 1
ATOM 5481 N N . ARG C 1 156 ? 39.102 -74.086 22.383 1.00 18.59 136 ARG C N 1
ATOM 5482 C CA . ARG C 1 156 ? 40.433 -73.678 21.961 1.00 23.79 136 ARG C CA 1
ATOM 5483 C C . ARG C 1 156 ? 40.743 -72.294 22.490 1.00 22.47 136 ARG C C 1
ATOM 5484 O O . ARG C 1 156 ? 41.852 -72.025 22.938 1.00 24.66 136 ARG C O 1
ATOM 5492 N N . LEU C 1 157 ? 39.746 -71.418 22.442 1.00 20.12 137 LEU C N 1
ATOM 5493 C CA . LEU C 1 157 ? 39.922 -70.052 22.903 1.00 17.32 137 LEU C CA 1
ATOM 5494 C C . LEU C 1 157 ? 39.792 -69.965 24.418 1.00 30.16 137 LEU C C 1
ATOM 5495 O O . LEU C 1 157 ? 40.425 -69.119 25.051 1.00 32.04 137 LEU C O 1
ATOM 5500 N N . PHE C 1 158 ? 38.971 -70.842 24.991 1.00 23.48 138 PHE C N 1
ATOM 5501 C CA . PHE C 1 158 ? 38.676 -70.808 26.419 1.00 28.19 138 PHE C CA 1
ATOM 5502 C C . PHE C 1 158 ? 38.998 -72.147 27.078 1.00 27.91 138 PHE C C 1
ATOM 5503 O O . PHE C 1 158 ? 38.085 -72.871 27.488 1.00 29.38 138 PHE C O 1
ATOM 5511 N N . PRO C 1 159 ? 40.299 -72.476 27.188 1.00 26.83 139 PRO C N 1
ATOM 5512 C CA . PRO C 1 159 ? 40.766 -73.795 27.634 1.00 37.57 139 PRO C CA 1
ATOM 5513 C C . PRO C 1 159 ? 40.454 -74.110 29.093 1.00 18.29 139 PRO C C 1
ATOM 5514 O O . PRO C 1 159 ? 40.460 -75.271 29.483 1.00 31.21 139 PRO C O 1
ATOM 5518 N N . SER C 1 160 ? 40.191 -73.084 29.886 1.00 29.31 140 SER C N 1
ATOM 5519 C CA . SER C 1 160 ? 39.927 -73.275 31.300 1.00 25.17 140 SER C CA 1
ATOM 5520 C C . SER C 1 160 ? 38.484 -73.686 31.572 1.00 37.22 140 SER C C 1
ATOM 5521 O O . SER C 1 160 ? 38.225 -74.509 32.448 1.00 37.47 140 SER C O 1
ATOM 5524 N N . ASP C 1 161 ? 37.555 -73.109 30.809 1.00 47.89 141 ASP C N 1
ATOM 5525 C CA . ASP C 1 161 ? 36.117 -73.291 31.025 1.00 34.13 141 ASP C CA 1
ATOM 5526 C C . ASP C 1 161 ? 35.667 -74.747 30.945 1.00 33.27 141 ASP C C 1
ATOM 5527 O O . ASP C 1 161 ? 36.117 -75.504 30.085 1.00 37.47 141 ASP C O 1
ATOM 5532 N N . ASP C 1 162 ? 34.777 -75.129 31.857 1.00 49.37 142 ASP C N 1
ATOM 5533 C CA . ASP C 1 162 ? 34.200 -76.465 31.849 1.00 33.39 142 ASP C CA 1
ATOM 5534 C C . ASP C 1 162 ? 32.781 -76.425 31.294 1.00 35.94 142 ASP C C 1
ATOM 5535 O O . ASP C 1 162 ? 31.806 -76.350 32.042 1.00 32.69 142 ASP C O 1
ATOM 5540 N N . ILE C 1 163 ? 32.685 -76.506 29.972 1.00 33.44 143 ILE C N 1
ATOM 5541 C CA . ILE C 1 163 ? 31.437 -76.312 29.246 1.00 20.17 143 ILE C CA 1
ATOM 5542 C C . ILE C 1 163 ? 30.455 -77.470 29.386 1.00 21.03 143 ILE C C 1
ATOM 5543 O O . ILE C 1 163 ? 30.850 -78.634 29.418 1.00 23.32 143 ILE C O 1
ATOM 5548 N N . VAL C 1 164 ? 29.172 -77.112 29.488 1.00 37.42 144 VAL C N 1
ATOM 5549 C CA . VAL C 1 164 ? 28.047 -78.039 29.392 1.00 28.32 144 VAL C CA 1
ATOM 5550 C C . VAL C 1 164 ? 27.302 -77.819 28.079 1.00 22.10 144 VAL C C 1
ATOM 5551 O O . VAL C 1 164 ? 27.316 -76.725 27.530 1.00 19.44 144 VAL C O 1
ATOM 5555 N N . ILE C 1 165 ? 26.680 -78.870 27.564 1.00 18.72 145 ILE C N 1
ATOM 5556 C CA A ILE C 1 165 ? 25.757 -78.709 26.450 0.50 13.66 145 ILE C CA 1
ATOM 5557 C CA B ILE C 1 165 ? 25.777 -78.764 26.427 0.50 13.29 145 ILE C CA 1
ATOM 5558 C C . ILE C 1 165 ? 24.388 -79.274 26.808 1.00 12.94 145 ILE C C 1
ATOM 5559 O O . ILE C 1 165 ? 24.254 -80.388 27.290 1.00 20.49 145 ILE C O 1
ATOM 5568 N N . VAL C 1 166 ? 23.362 -78.462 26.603 1.00 26.23 146 VAL C N 1
ATOM 5569 C CA . VAL C 1 166 ? 21.993 -78.947 26.733 1.00 13.16 146 VAL C CA 1
ATOM 5570 C C . VAL C 1 166 ? 21.559 -79.363 25.334 1.00 6.87 146 VAL C C 1
ATOM 5571 O O . VAL C 1 166 ? 21.480 -78.516 24.460 1.00 12.14 146 VAL C O 1
ATOM 5575 N N . HIS C 1 167 ? 21.317 -80.653 25.117 1.00 13.69 147 HIS C N 1
ATOM 5576 C CA . HIS C 1 167 ? 21.016 -81.155 23.764 1.00 17.14 147 HIS C CA 1
ATOM 5577 C C . HIS C 1 167 ? 19.609 -81.726 23.562 1.00 13.85 147 HIS C C 1
ATOM 5578 O O . HIS C 1 167 ? 19.271 -82.792 24.063 1.00 14.12 147 HIS C O 1
ATOM 5585 N N . PHE C 1 168 ? 18.813 -81.021 22.766 1.00 18.11 148 PHE C N 1
ATOM 5586 C CA . PHE C 1 168 ? 17.453 -81.431 22.428 1.00 11.65 148 PHE C CA 1
ATOM 5587 C C . PHE C 1 168 ? 17.366 -82.232 21.115 1.00 16.55 148 PHE C C 1
ATOM 5588 O O . PHE C 1 168 ? 17.749 -81.730 20.058 1.00 14.86 148 PHE C O 1
ATOM 5596 N N . SER C 1 169 ? 16.845 -83.457 21.181 1.00 10.42 149 SER C N 1
ATOM 5597 C CA . SER C 1 169 ? 16.693 -84.307 20.004 1.00 9.23 149 SER C CA 1
ATOM 5598 C C . SER C 1 169 ? 15.747 -85.464 20.286 1.00 16.06 149 SER C C 1
ATOM 5599 O O . SER C 1 169 ? 15.510 -85.809 21.442 1.00 11.32 149 SER C O 1
ATOM 5602 N N . ALA C 1 170 ? 15.231 -86.085 19.230 1.00 10.99 150 ALA C N 1
ATOM 5603 C CA . ALA C 1 170 ? 14.412 -87.282 19.384 1.00 7.96 150 ALA C CA 1
ATOM 5604 C C . ALA C 1 170 ? 15.297 -88.485 19.667 1.00 9.07 150 ALA C C 1
ATOM 5605 O O . ALA C 1 170 ? 14.838 -89.488 20.201 1.00 9.52 150 ALA C O 1
ATOM 5607 N N . ARG C 1 171 ? 16.574 -88.345 19.329 1.00 8.35 151 ARG C N 1
ATOM 5608 C CA . ARG C 1 171 ? 17.556 -89.417 19.481 1.00 31.47 151 ARG C CA 1
ATOM 5609 C C . ARG C 1 171 ? 18.856 -88.908 20.099 1.00 19.93 151 ARG C C 1
ATOM 5610 O O . ARG C 1 171 ? 19.338 -87.823 19.753 1.00 28.21 151 ARG C O 1
ATOM 5618 N N . PRO C 1 172 ? 19.404 -89.687 21.041 1.00 12.97 152 PRO C N 1
ATOM 5619 C CA . PRO C 1 172 ? 20.615 -89.351 21.792 1.00 17.44 152 PRO C CA 1
ATOM 5620 C C . PRO C 1 172 ? 21.767 -88.842 20.927 1.00 15.80 152 PRO C C 1
ATOM 5621 O O . PRO C 1 172 ? 22.438 -87.925 21.384 1.00 17.74 152 PRO C O 1
ATOM 5625 N N . SER C 1 173 ? 21.965 -89.375 19.718 1.00 15.46 153 SER C N 1
ATOM 5626 C CA . SER C 1 173 ? 22.957 -88.825 18.779 1.00 19.69 153 SER C CA 1
ATOM 5627 C C . SER C 1 173 ? 24.377 -88.964 19.320 1.00 22.83 153 SER C C 1
ATOM 5628 O O . SER C 1 173 ? 25.238 -88.102 19.103 1.00 23.49 153 SER C O 1
ATOM 5631 N N . VAL C 1 174 ? 24.602 -90.054 20.040 1.00 28.71 154 VAL C N 1
ATOM 5632 C CA . VAL C 1 174 ? 25.910 -90.379 20.591 1.00 23.94 154 VAL C CA 1
ATOM 5633 C C . VAL C 1 174 ? 26.252 -91.816 20.212 1.00 23.03 154 VAL C C 1
ATOM 5634 O O . VAL C 1 174 ? 27.223 -92.396 20.693 1.00 27.75 154 VAL C O 1
ATOM 5638 N N . SER C 1 175 ? 25.432 -92.377 19.333 1.00 21.20 155 SER C N 1
ATOM 5639 C CA . SER C 1 175 ? 25.582 -93.746 18.874 1.00 24.27 155 SER C CA 1
ATOM 5640 C C . SER C 1 175 ? 26.799 -93.875 17.977 1.00 17.53 155 SER C C 1
ATOM 5641 O O . SER C 1 175 ? 27.748 -94.571 18.307 1.00 23.18 155 SER C O 1
ATOM 5644 N N . ASP C 1 176 ? 26.750 -93.197 16.837 1.00 16.09 156 ASP C N 1
ATOM 5645 C CA . ASP C 1 176 ? 27.822 -93.246 15.856 1.00 36.89 156 ASP C CA 1
ATOM 5646 C C . ASP C 1 176 ? 29.052 -92.460 16.289 1.00 32.39 156 ASP C C 1
ATOM 5647 O O . ASP C 1 176 ? 28.952 -91.288 16.662 1.00 28.99 156 ASP C O 1
ATOM 5652 N N . PRO C 1 177 ? 30.221 -93.115 16.231 1.00 25.25 157 PRO C N 1
ATOM 5653 C CA . PRO C 1 177 ? 31.538 -92.552 16.546 1.00 29.97 157 PRO C CA 1
ATOM 5654 C C . PRO C 1 177 ? 31.919 -91.335 15.703 1.00 36.76 157 PRO C C 1
ATOM 5655 O O . PRO C 1 177 ? 32.938 -90.711 15.979 1.00 38.75 157 PRO C O 1
ATOM 5659 N N . ARG C 1 178 ? 31.123 -90.998 14.696 1.00 33.44 158 ARG C N 1
ATOM 5660 C CA . ARG C 1 178 ? 31.366 -89.775 13.950 1.00 23.65 158 ARG C CA 1
ATOM 5661 C C . ARG C 1 178 ? 30.388 -88.678 14.364 1.00 23.09 158 ARG C C 1
ATOM 5662 O O . ARG C 1 178 ? 30.553 -87.530 13.961 1.00 19.35 158 ARG C O 1
ATOM 5670 N N . SER C 1 179 ? 29.385 -89.033 15.168 1.00 27.20 159 SER C N 1
ATOM 5671 C CA . SER C 1 179 ? 28.375 -88.071 15.615 1.00 29.85 159 SER C CA 1
ATOM 5672 C C . SER C 1 179 ? 29.000 -87.012 16.505 1.00 24.02 159 SER C C 1
ATOM 5673 O O . SER C 1 179 ? 29.851 -87.330 17.323 1.00 32.31 159 SER C O 1
ATOM 5676 N N . PRO C 1 180 ? 28.572 -85.746 16.345 1.00 18.54 160 PRO C N 1
ATOM 5677 C CA . PRO C 1 180 ? 29.222 -84.580 16.956 1.00 19.91 160 PRO C CA 1
ATOM 5678 C C . PRO C 1 180 ? 29.249 -84.565 18.495 1.00 20.75 160 PRO C C 1
ATOM 5679 O O . PRO C 1 180 ? 30.224 -84.083 19.035 1.00 22.41 160 PRO C O 1
ATOM 5683 N N . LEU C 1 181 ? 28.231 -85.057 19.193 1.00 19.85 161 LEU C N 1
ATOM 5684 C CA . LEU C 1 181 ? 28.375 -85.185 20.641 1.00 23.41 161 LEU C CA 1
ATOM 5685 C C . LEU C 1 181 ? 29.467 -86.182 20.961 1.00 25.17 161 LEU C C 1
ATOM 5686 O O . LEU C 1 181 ? 30.268 -85.992 21.883 1.00 27.85 161 LEU C O 1
ATOM 5691 N N . ARG C 1 182 ? 29.465 -87.260 20.186 1.00 35.09 162 ARG C N 1
ATOM 5692 C CA . ARG C 1 182 ? 30.339 -88.395 20.405 1.00 20.88 162 ARG C CA 1
ATOM 5693 C C . ARG C 1 182 ? 31.799 -88.046 20.162 1.00 25.54 162 ARG C C 1
ATOM 5694 O O . ARG C 1 182 ? 32.683 -88.616 20.785 1.00 22.40 162 ARG C O 1
ATOM 5702 N N . VAL C 1 183 ? 32.051 -87.097 19.267 1.00 30.21 163 VAL C N 1
ATOM 5703 C CA . VAL C 1 183 ? 33.414 -86.620 19.023 1.00 21.34 163 VAL C CA 1
ATOM 5704 C C . VAL C 1 183 ? 33.795 -85.570 20.068 1.00 24.96 163 VAL C C 1
ATOM 5705 O O . VAL C 1 183 ? 34.970 -85.299 20.297 1.00 29.94 163 VAL C O 1
ATOM 5709 N N . LEU C 1 184 ? 32.797 -84.994 20.725 1.00 24.34 164 LEU C N 1
ATOM 5710 C CA . LEU C 1 184 ? 33.067 -84.053 21.796 1.00 23.18 164 LEU C CA 1
ATOM 5711 C C . LEU C 1 184 ? 33.278 -84.787 23.115 1.00 21.63 164 LEU C C 1
ATOM 5712 O O . LEU C 1 184 ? 34.217 -84.509 23.857 1.00 24.89 164 LEU C O 1
ATOM 5717 N N . LEU C 1 185 ? 32.400 -85.726 23.406 1.00 16.25 165 LEU C N 1
ATOM 5718 C CA . LEU C 1 185 ? 32.563 -86.533 24.584 1.00 18.68 165 LEU C CA 1
ATOM 5719 C C . LEU C 1 185 ? 33.922 -87.222 24.598 1.00 27.33 165 LEU C C 1
ATOM 5720 O O . LEU C 1 185 ? 34.697 -87.043 25.536 1.00 38.66 165 LEU C O 1
ATOM 5725 N N . ASP C 1 186 ? 34.219 -87.983 23.547 1.00 31.32 166 ASP C N 1
ATOM 5726 C CA . ASP C 1 186 ? 35.469 -88.745 23.464 1.00 37.23 166 ASP C CA 1
ATOM 5727 C C . ASP C 1 186 ? 36.713 -87.861 23.580 1.00 48.70 166 ASP C C 1
ATOM 5728 O O . ASP C 1 186 ? 37.772 -88.334 24.010 1.00 46.43 166 ASP C O 1
ATOM 5733 N N . LYS C 1 187 ? 36.587 -86.590 23.191 1.00 37.08 167 LYS C N 1
ATOM 5734 C CA . LYS C 1 187 ? 37.694 -85.642 23.300 1.00 23.97 167 LYS C CA 1
ATOM 5735 C C . LYS C 1 187 ? 37.741 -85.035 24.683 1.00 30.68 167 LYS C C 1
ATOM 5736 O O . LYS C 1 187 ? 38.603 -84.219 24.969 1.00 32.57 167 LYS C O 1
ATOM 5742 N N . GLY C 1 188 ? 36.822 -85.451 25.545 1.00 25.61 168 GLY C N 1
ATOM 5743 C CA . GLY C 1 188 ? 36.857 -85.044 26.935 1.00 19.24 168 GLY C CA 1
ATOM 5744 C C . GLY C 1 188 ? 36.758 -83.547 27.094 1.00 15.71 168 GLY C C 1
ATOM 5745 O O . GLY C 1 188 ? 37.277 -82.983 28.049 1.00 28.09 168 GLY C O 1
ATOM 5746 N N . LEU C 1 189 ? 36.088 -82.903 26.144 1.00 29.28 169 LEU C N 1
ATOM 5747 C CA . LEU C 1 189 ? 35.913 -81.456 26.162 1.00 18.51 169 LEU C CA 1
ATOM 5748 C C . LEU C 1 189 ? 34.753 -81.073 27.068 1.00 21.66 169 LEU C C 1
ATOM 5749 O O . LEU C 1 189 ? 34.682 -79.977 27.598 1.00 26.80 169 LEU C O 1
ATOM 5754 N N . LEU C 1 190 ? 33.841 -82.010 27.243 1.00 15.80 170 LEU C N 1
ATOM 5755 C CA . LEU C 1 190 ? 32.590 -81.728 27.925 1.00 23.37 170 LEU C CA 1
ATOM 5756 C C . LEU C 1 190 ? 32.682 -82.129 29.383 1.00 30.47 170 LEU C C 1
ATOM 5757 O O . LEU C 1 190 ? 33.067 -83.258 29.693 1.00 32.67 170 LEU C O 1
ATOM 5762 N N . LYS C 1 191 ? 32.326 -81.210 30.277 1.00 28.66 171 LYS C N 1
ATOM 5763 C CA . LYS C 1 191 ? 32.135 -81.579 31.672 1.00 24.82 171 LYS C CA 1
ATOM 5764 C C . LYS C 1 191 ? 30.675 -81.956 31.894 1.00 21.00 171 LYS C C 1
ATOM 5765 O O . LYS C 1 191 ? 30.290 -82.311 33.002 1.00 28.67 171 LYS C O 1
ATOM 5771 N N . GLY C 1 192 ? 29.863 -81.888 30.838 1.00 23.31 172 GLY C N 1
ATOM 5772 C CA . GLY C 1 192 ? 28.488 -82.353 30.934 1.00 26.97 172 GLY C CA 1
ATOM 5773 C C . GLY C 1 192 ? 27.599 -82.327 29.693 1.00 23.47 172 GLY C C 1
ATOM 5774 O O . GLY C 1 192 ? 27.755 -81.483 28.826 1.00 23.02 172 GLY C O 1
ATOM 5775 N N . VAL C 1 193 ? 26.663 -83.274 29.623 1.00 21.49 173 VAL C N 1
ATOM 5776 C CA . VAL C 1 193 ? 25.586 -83.251 28.638 1.00 29.63 173 VAL C CA 1
ATOM 5777 C C . VAL C 1 193 ? 24.252 -83.584 29.298 1.00 18.05 173 VAL C C 1
ATOM 5778 O O . VAL C 1 193 ? 24.114 -84.595 29.982 1.00 18.07 173 VAL C O 1
ATOM 5782 N N . VAL C 1 194 ? 23.286 -82.697 29.108 1.00 16.88 174 VAL C N 1
ATOM 5783 C CA . VAL C 1 194 ? 21.897 -82.960 29.446 1.00 8.63 174 VAL C CA 1
ATOM 5784 C C . VAL C 1 194 ? 21.121 -83.225 28.166 1.00 10.07 174 VAL C C 1
ATOM 5785 O O . VAL C 1 194 ? 20.782 -82.287 27.450 1.00 15.35 174 VAL C O 1
ATOM 5789 N N . SER C 1 195 ? 20.844 -84.489 27.873 1.00 15.14 175 SER C N 1
ATOM 5790 C CA . SER C 1 195 ? 20.008 -84.830 26.729 1.00 13.60 175 SER C CA 1
ATOM 5791 C C . SER C 1 195 ? 18.525 -84.668 27.061 1.00 12.92 175 SER C C 1
ATOM 5792 O O . SER C 1 195 ? 18.010 -85.293 27.986 1.00 12.99 175 SER C O 1
ATOM 5795 N N . VAL C 1 196 ? 17.831 -83.832 26.309 1.00 12.82 176 VAL C N 1
ATOM 5796 C CA . VAL C 1 196 ? 16.412 -83.587 26.568 1.00 14.61 176 VAL C CA 1
ATOM 5797 C C . VAL C 1 196 ? 15.550 -84.061 25.406 1.00 8.91 176 VAL C C 1
ATOM 5798 O O . VAL C 1 196 ? 15.877 -83.804 24.240 1.00 13.24 176 VAL C O 1
ATOM 5802 N N . GLY C 1 197 ? 14.465 -84.767 25.695 1.00 14.81 177 GLY C N 1
ATOM 5803 C CA . GLY C 1 197 ? 13.524 -85.118 24.639 1.00 21.28 177 GLY C CA 1
ATOM 5804 C C . GLY C 1 197 ? 13.682 -86.438 23.896 1.00 5.88 177 GLY C C 1
ATOM 5805 O O . GLY C 1 197 ? 12.808 -86.809 23.128 1.00 14.43 177 GLY C O 1
ATOM 5806 N N . ASN C 1 198 ? 14.776 -87.156 24.126 1.00 13.69 178 ASN C N 1
ATOM 5807 C CA . ASN C 1 198 ? 15.006 -88.463 23.505 1.00 18.76 178 ASN C CA 1
ATOM 5808 C C . ASN C 1 198 ? 13.819 -89.423 23.602 1.00 15.38 178 ASN C C 1
ATOM 5809 O O . ASN C 1 198 ? 13.219 -89.603 24.666 1.00 11.96 178 ASN C O 1
ATOM 5814 N N . ARG C 1 199 ? 13.484 -90.050 22.489 1.00 12.33 179 ARG C N 1
ATOM 5815 C CA . ARG C 1 199 ? 12.434 -91.068 22.495 1.00 21.86 179 ARG C CA 1
ATOM 5816 C C . ARG C 1 199 ? 12.705 -92.225 21.526 1.00 18.09 179 ARG C C 1
ATOM 5817 O O . ARG C 1 199 ? 11.813 -93.009 21.210 1.00 12.68 179 ARG C O 1
ATOM 5825 N N . GLN C 1 200 ? 13.941 -92.307 21.056 1.00 18.27 180 GLN C N 1
ATOM 5826 C CA . GLN C 1 200 ? 14.413 -93.427 20.271 1.00 13.57 180 GLN C CA 1
ATOM 5827 C C . GLN C 1 200 ? 15.830 -93.729 20.747 1.00 14.96 180 GLN C C 1
ATOM 5828 O O . GLN C 1 200 ? 16.796 -93.197 20.213 1.00 19.21 180 GLN C O 1
ATOM 5834 N N . VAL C 1 201 ? 15.916 -94.568 21.781 1.00 26.24 181 VAL C N 1
ATOM 5835 C CA . VAL C 1 201 ? 17.146 -94.824 22.541 1.00 19.10 181 VAL C CA 1
ATOM 5836 C C . VAL C 1 201 ? 17.623 -96.254 22.344 1.00 17.85 181 VAL C C 1
ATOM 5837 O O . VAL C 1 201 ? 16.910 -97.194 22.666 1.00 16.02 181 VAL C O 1
ATOM 5841 N N . SER C 1 202 ? 18.823 -96.420 21.807 1.00 14.72 182 SER C N 1
ATOM 5842 C CA . SER C 1 202 ? 19.293 -97.749 21.451 1.00 13.78 182 SER C CA 1
ATOM 5843 C C . SER C 1 202 ? 20.144 -98.290 22.581 1.00 19.39 182 SER C C 1
ATOM 5844 O O . SER C 1 202 ? 20.511 -97.551 23.484 1.00 25.33 182 SER C O 1
ATOM 5847 N N . SER C 1 203 ? 20.444 -99.582 22.550 1.00 16.61 183 SER C N 1
ATOM 5848 C CA . SER C 1 203 ? 21.253 -100.190 23.601 1.00 18.05 183 SER C CA 1
ATOM 5849 C C . SER C 1 203 ? 22.666 -99.678 23.530 1.00 18.79 183 SER C C 1
ATOM 5850 O O . SER C 1 203 ? 23.421 -99.767 24.489 1.00 25.07 183 SER C O 1
ATOM 5853 N N . GLU C 1 204 ? 23.009 -99.144 22.368 1.00 25.42 184 GLU C N 1
ATOM 5854 C CA . GLU C 1 204 ? 24.292 -98.512 22.141 1.00 28.86 184 GLU C CA 1
ATOM 5855 C C . GLU C 1 204 ? 24.255 -97.077 22.658 1.00 24.18 184 GLU C C 1
ATOM 5856 O O . GLU C 1 204 ? 25.271 -96.549 23.089 1.00 27.05 184 GLU C O 1
ATOM 5862 N N . ASP C 1 205 ? 23.073 -96.464 22.612 1.00 24.71 185 ASP C N 1
ATOM 5863 C CA . ASP C 1 205 ? 22.831 -95.142 23.196 1.00 25.02 185 ASP C CA 1
ATOM 5864 C C . ASP C 1 205 ? 22.880 -95.226 24.711 1.00 25.83 185 ASP C C 1
ATOM 5865 O O . ASP C 1 205 ? 23.317 -94.300 25.399 1.00 24.01 185 ASP C O 1
ATOM 5870 N N . ARG C 1 206 ? 22.406 -96.355 25.215 1.00 25.08 186 ARG C N 1
ATOM 5871 C CA . ARG C 1 206 ? 22.347 -96.620 26.637 1.00 17.90 186 ARG C CA 1
ATOM 5872 C C . ARG C 1 206 ? 23.689 -97.006 27.215 1.00 18.34 186 ARG C C 1
ATOM 5873 O O . ARG C 1 206 ? 23.897 -96.888 28.405 1.00 25.76 186 ARG C O 1
ATOM 5881 N N . LYS C 1 207 ? 24.603 -97.465 26.374 1.00 24.39 187 LYS C N 1
ATOM 5882 C CA . LYS C 1 207 ? 25.966 -97.732 26.820 1.00 31.63 187 LYS C CA 1
ATOM 5883 C C . LYS C 1 207 ? 26.803 -96.453 26.928 1.00 21.97 187 LYS C C 1
ATOM 5884 O O . LYS C 1 207 ? 27.446 -96.213 27.946 1.00 23.96 187 LYS C O 1
ATOM 5890 N N . VAL C 1 208 ? 26.795 -95.638 25.878 1.00 30.29 188 VAL C N 1
ATOM 5891 C CA . VAL C 1 208 ? 27.517 -94.367 25.881 1.00 23.58 188 VAL C CA 1
ATOM 5892 C C . VAL C 1 208 ? 27.082 -93.512 27.068 1.00 18.41 188 VAL C C 1
ATOM 5893 O O . VAL C 1 208 ? 27.915 -92.879 27.706 1.00 19.78 188 VAL C O 1
ATOM 5897 N N . ARG C 1 209 ? 25.782 -93.530 27.370 1.00 27.35 189 ARG C N 1
ATOM 5898 C CA . ARG C 1 209 ? 25.221 -92.793 28.509 1.00 30.46 189 ARG C CA 1
ATOM 5899 C C . ARG C 1 209 ? 25.835 -93.218 29.850 1.00 25.18 189 ARG C C 1
ATOM 5900 O O . ARG C 1 209 ? 26.169 -92.373 30.670 1.00 20.51 189 ARG C O 1
ATOM 5908 N N . LYS C 1 210 ? 25.977 -94.517 30.074 1.00 20.58 190 LYS C N 1
ATOM 5909 C CA . LYS C 1 210 ? 26.557 -94.998 31.318 1.00 16.15 190 LYS C CA 1
ATOM 5910 C C . LYS C 1 210 ? 28.056 -94.783 31.316 1.00 28.84 190 LYS C C 1
ATOM 5911 O O . LYS C 1 210 ? 28.677 -94.638 32.364 1.00 32.57 190 LYS C O 1
ATOM 5917 N N . LEU C 1 211 ? 28.634 -94.774 30.124 1.00 30.73 191 LEU C N 1
ATOM 5918 C CA . LEU C 1 211 ? 30.071 -94.632 29.966 1.00 30.53 191 LEU C CA 1
ATOM 5919 C C . LEU C 1 211 ? 30.541 -93.228 30.293 1.00 27.77 191 LEU C C 1
ATOM 5920 O O . LEU C 1 211 ? 31.522 -93.041 31.007 1.00 31.47 191 LEU C O 1
ATOM 5925 N N . HIS C 1 212 ? 29.829 -92.243 29.765 1.00 34.64 192 HIS C N 1
ATOM 5926 C CA . HIS C 1 212 ? 30.261 -90.861 29.868 1.00 33.84 192 HIS C CA 1
ATOM 5927 C C . HIS C 1 212 ? 29.511 -90.101 30.955 1.00 20.80 192 HIS C C 1
ATOM 5928 O O . HIS C 1 212 ? 29.692 -88.903 31.100 1.00 22.62 192 HIS C O 1
ATOM 5935 N N . LYS C 1 213 ? 28.678 -90.811 31.711 1.00 21.21 193 LYS C N 1
ATOM 5936 C CA . LYS C 1 213 ? 27.859 -90.225 32.779 1.00 25.91 193 LYS C CA 1
ATOM 5937 C C . LYS C 1 213 ? 27.121 -88.954 32.362 1.00 28.11 193 LYS C C 1
ATOM 5938 O O . LYS C 1 213 ? 27.255 -87.922 33.016 1.00 32.26 193 LYS C O 1
ATOM 5944 N N . MET C 1 214 ? 26.343 -89.030 31.282 1.00 23.40 194 MET C N 1
ATOM 5945 C CA . MET C 1 214 ? 25.591 -87.871 30.814 1.00 20.46 194 MET C CA 1
ATOM 5946 C C . MET C 1 214 ? 24.173 -87.938 31.334 1.00 11.61 194 MET C C 1
ATOM 5947 O O . MET C 1 214 ? 23.672 -89.007 31.672 1.00 17.68 194 MET C O 1
ATOM 5952 N N . PHE C 1 215 ? 23.540 -86.777 31.442 1.00 22.42 195 PHE C N 1
ATOM 5953 C CA . PHE C 1 215 ? 22.181 -86.711 31.969 1.00 21.36 195 PHE C CA 1
ATOM 5954 C C . PHE C 1 215 ? 21.138 -86.611 30.863 1.00 15.06 195 PHE C C 1
ATOM 5955 O O . PHE C 1 215 ? 21.358 -86.004 29.826 1.00 17.22 195 PHE C O 1
ATOM 5963 N N . TYR C 1 216 ? 19.993 -87.232 31.099 1.00 26.94 196 TYR C N 1
ATOM 5964 C CA . TYR C 1 216 ? 18.953 -87.279 30.100 1.00 10.84 196 TYR C CA 1
ATOM 5965 C C . TYR C 1 216 ? 17.572 -87.153 30.694 1.00 15.48 196 TYR C C 1
ATOM 5966 O O . TYR C 1 216 ? 17.304 -87.580 31.818 1.00 19.18 196 TYR C O 1
ATOM 5975 N N . MET C 1 217 ? 16.700 -86.549 29.905 1.00 16.74 197 MET C N 1
ATOM 5976 C CA . MET C 1 217 ? 15.302 -86.368 30.244 1.00 16.30 197 MET C CA 1
ATOM 5977 C C . MET C 1 217 ? 14.479 -86.779 29.033 1.00 10.83 197 MET C C 1
ATOM 5978 O O . MET C 1 217 ? 14.213 -85.975 28.159 1.00 13.16 197 MET C O 1
ATOM 5983 N N . ASP C 1 218 ? 14.100 -88.052 28.994 1.00 15.78 198 ASP C N 1
ATOM 5984 C CA . ASP C 1 218 ? 13.336 -88.622 27.888 1.00 13.57 198 ASP C CA 1
ATOM 5985 C C . ASP C 1 218 ? 11.911 -88.095 27.895 1.00 15.41 198 ASP C C 1
ATOM 5986 O O . ASP C 1 218 ? 11.480 -87.485 28.875 1.00 22.06 198 ASP C O 1
ATOM 5991 N N . MET C 1 219 ? 11.178 -88.338 26.808 1.00 14.84 199 MET C N 1
ATOM 5992 C CA . MET C 1 219 ? 9.804 -87.847 26.672 1.00 17.67 199 MET C CA 1
ATOM 5993 C C . MET C 1 219 ? 8.836 -88.618 27.569 1.00 19.93 199 MET C C 1
ATOM 5994 O O . MET C 1 219 ? 8.007 -88.014 28.262 1.00 17.01 199 MET C O 1
ATOM 5999 N N . ASP C 1 232 ? 14.703 -74.057 40.533 1.00 24.52 212 ASP C N 1
ATOM 6000 C CA . ASP C 1 232 ? 15.842 -73.156 40.421 1.00 33.35 212 ASP C CA 1
ATOM 6001 C C . ASP C 1 232 ? 17.143 -73.953 40.513 1.00 43.74 212 ASP C C 1
ATOM 6002 O O . ASP C 1 232 ? 18.054 -73.580 41.252 1.00 37.56 212 ASP C O 1
ATOM 6007 N N . ILE C 1 233 ? 17.203 -75.066 39.778 1.00 28.03 213 ILE C N 1
ATOM 6008 C CA . ILE C 1 233 ? 18.432 -75.839 39.631 1.00 19.47 213 ILE C CA 1
ATOM 6009 C C . ILE C 1 233 ? 19.533 -74.890 39.209 1.00 43.99 213 ILE C C 1
ATOM 6010 O O . ILE C 1 233 ? 19.341 -74.112 38.282 1.00 55.62 213 ILE C O 1
ATOM 6015 N N . ARG C 1 234 ? 20.676 -74.935 39.886 1.00 46.39 214 ARG C N 1
ATOM 6016 C CA . ARG C 1 234 ? 21.770 -74.025 39.561 1.00 36.43 214 ARG C CA 1
ATOM 6017 C C . ARG C 1 234 ? 22.945 -74.756 38.928 1.00 34.34 214 ARG C C 1
ATOM 6018 O O . ARG C 1 234 ? 23.159 -75.943 39.172 1.00 37.12 214 ARG C O 1
ATOM 6026 N N . ASN C 1 235 ? 23.687 -74.034 38.095 1.00 37.83 215 ASN C N 1
ATOM 6027 C CA . ASN C 1 235 ? 24.997 -74.466 37.628 1.00 24.05 215 ASN C CA 1
ATOM 6028 C C . ASN C 1 235 ? 25.743 -73.259 37.094 1.00 25.07 215 ASN C C 1
ATOM 6029 O O . ASN C 1 235 ? 25.156 -72.412 36.425 1.00 26.20 215 ASN C O 1
ATOM 6034 N N . ASP C 1 236 ? 27.030 -73.182 37.417 1.00 17.72 216 ASP C N 1
ATOM 6035 C CA . ASP C 1 236 ? 27.856 -72.045 37.047 1.00 21.69 216 ASP C CA 1
ATOM 6036 C C . ASP C 1 236 ? 28.859 -72.452 35.959 1.00 22.81 216 ASP C C 1
ATOM 6037 O O . ASP C 1 236 ? 29.950 -71.894 35.851 1.00 28.74 216 ASP C O 1
ATOM 6042 N N . TYR C 1 237 ? 28.451 -73.423 35.141 1.00 29.70 217 TYR C N 1
ATOM 6043 C CA . TYR C 1 237 ? 29.210 -73.907 33.983 1.00 20.41 217 TYR C CA 1
ATOM 6044 C C . TYR C 1 237 ? 28.563 -73.437 32.663 1.00 25.27 217 TYR C C 1
ATOM 6045 O O . TYR C 1 237 ? 27.382 -73.689 32.428 1.00 32.53 217 TYR C O 1
ATOM 6054 N N . PRO C 1 238 ? 29.329 -72.730 31.812 1.00 19.92 218 PRO C N 1
ATOM 6055 C CA . PRO C 1 238 ? 28.880 -72.102 30.557 1.00 20.52 218 PRO C CA 1
ATOM 6056 C C . PRO C 1 238 ? 28.177 -73.056 29.594 1.00 17.24 218 PRO C C 1
ATOM 6057 O O . PRO C 1 238 ? 28.593 -74.200 29.482 1.00 18.00 218 PRO C O 1
ATOM 6061 N N . VAL C 1 239 ? 27.147 -72.582 28.898 1.00 17.85 219 VAL C N 1
ATOM 6062 C CA . VAL C 1 239 ? 26.230 -73.494 28.211 1.00 14.89 219 VAL C CA 1
ATOM 6063 C C . VAL C 1 239 ? 26.175 -73.396 26.674 1.00 9.58 219 VAL C C 1
ATOM 6064 O O . VAL C 1 239 ? 25.845 -72.372 26.112 1.00 13.32 219 VAL C O 1
ATOM 6068 N N . PHE C 1 240 ? 26.478 -74.502 26.011 1.00 17.20 220 PHE C N 1
ATOM 6069 C CA . PHE C 1 240 ? 26.168 -74.640 24.601 1.00 15.64 220 PHE C CA 1
ATOM 6070 C C . PHE C 1 240 ? 24.762 -75.201 24.402 1.00 10.87 220 PHE C C 1
ATOM 6071 O O . PHE C 1 240 ? 24.413 -76.229 24.954 1.00 15.41 220 PHE C O 1
ATOM 6079 N N . ILE C 1 241 ? 23.952 -74.548 23.591 1.00 13.40 221 ILE C N 1
ATOM 6080 C CA . ILE C 1 241 ? 22.653 -75.117 23.277 1.00 12.95 221 ILE C CA 1
ATOM 6081 C C . ILE C 1 241 ? 22.666 -75.730 21.876 1.00 14.68 221 ILE C C 1
ATOM 6082 O O . ILE C 1 241 ? 23.000 -75.073 20.897 1.00 20.22 221 ILE C O 1
ATOM 6087 N N . SER C 1 242 ? 22.329 -77.008 21.794 1.00 14.30 222 SER C N 1
ATOM 6088 C CA . SER C 1 242 ? 22.226 -77.702 20.511 1.00 8.04 222 SER C CA 1
ATOM 6089 C C . SER C 1 242 ? 20.792 -78.148 20.382 1.00 21.09 222 SER C C 1
ATOM 6090 O O . SER C 1 242 ? 20.293 -78.866 21.237 1.00 13.05 222 SER C O 1
ATOM 6093 N N . ILE C 1 243 ? 20.115 -77.703 19.336 1.00 14.17 223 ILE C N 1
ATOM 6094 C CA . ILE C 1 243 ? 18.700 -78.000 19.221 1.00 15.68 223 ILE C CA 1
ATOM 6095 C C . ILE C 1 243 ? 18.396 -78.651 17.892 1.00 10.55 223 ILE C C 1
ATOM 6096 O O . ILE C 1 243 ? 18.423 -77.999 16.853 1.00 14.23 223 ILE C O 1
ATOM 6101 N N . ASP C 1 244 ? 18.164 -79.954 17.937 1.00 11.51 224 ASP C N 1
ATOM 6102 C CA . ASP C 1 244 ? 17.743 -80.703 16.784 1.00 8.93 224 ASP C CA 1
ATOM 6103 C C . ASP C 1 244 ? 16.259 -80.475 16.660 1.00 6.71 224 ASP C C 1
ATOM 6104 O O . ASP C 1 244 ? 15.542 -80.598 17.636 1.00 15.27 224 ASP C O 1
ATOM 6109 N N . ALA C 1 245 ? 15.810 -80.146 15.458 1.00 11.04 225 ALA C N 1
ATOM 6110 C CA . ALA C 1 245 ? 14.389 -80.022 15.168 1.00 12.19 225 ALA C CA 1
ATOM 6111 C C . ALA C 1 245 ? 13.666 -81.314 15.440 1.00 5.92 225 ALA C C 1
ATOM 6112 O O . ALA C 1 245 ? 12.452 -81.301 15.591 1.00 10.85 225 ALA C O 1
ATOM 6114 N N . SER C 1 246 ? 14.390 -82.426 15.527 1.00 9.34 226 SER C N 1
ATOM 6115 C CA . SER C 1 246 ? 13.752 -83.722 15.746 1.00 8.87 226 SER C CA 1
ATOM 6116 C C . SER C 1 246 ? 13.133 -83.814 17.145 1.00 12.70 226 SER C C 1
ATOM 6117 O O . SER C 1 246 ? 12.290 -84.679 17.414 1.00 14.42 226 SER C O 1
ATOM 6120 N N . VAL C 1 247 ? 13.498 -82.891 18.027 1.00 11.30 227 VAL C N 1
ATOM 6121 C CA . VAL C 1 247 ? 13.015 -82.972 19.403 1.00 19.63 227 VAL C CA 1
ATOM 6122 C C . VAL C 1 247 ? 11.510 -82.668 19.482 1.00 12.57 227 VAL C C 1
ATOM 6123 O O . VAL C 1 247 ? 10.797 -83.231 20.300 1.00 12.11 227 VAL C O 1
ATOM 6127 N N . LEU C 1 248 ? 11.039 -81.797 18.596 1.00 8.65 228 LEU C N 1
ATOM 6128 C CA . LEU C 1 248 ? 9.631 -81.447 18.524 1.00 15.02 228 LEU C CA 1
ATOM 6129 C C . LEU C 1 248 ? 8.834 -82.603 17.938 1.00 8.10 228 LEU C C 1
ATOM 6130 O O . LEU C 1 248 ? 9.373 -83.500 17.312 1.00 13.29 228 LEU C O 1
ATOM 6135 N N . ASP C 1 249 ? 7.538 -82.579 18.112 1.00 10.34 229 ASP C N 1
ATOM 6136 C CA . ASP C 1 249 ? 6.736 -83.622 17.522 1.00 11.32 229 ASP C CA 1
ATOM 6137 C C . ASP C 1 249 ? 6.593 -83.313 16.023 1.00 6.80 229 ASP C C 1
ATOM 6138 O O . ASP C 1 249 ? 6.474 -82.152 15.645 1.00 19.03 229 ASP C O 1
ATOM 6143 N N . PRO C 1 250 ? 6.631 -84.338 15.168 1.00 11.40 230 PRO C N 1
ATOM 6144 C CA . PRO C 1 250 ? 6.416 -84.156 13.722 1.00 10.37 230 PRO C CA 1
ATOM 6145 C C . PRO C 1 250 ? 5.143 -83.341 13.350 1.00 15.26 230 PRO C C 1
ATOM 6146 O O . PRO C 1 250 ? 5.021 -82.841 12.214 1.00 7.74 230 PRO C O 1
ATOM 6150 N N . ALA C 1 251 ? 4.210 -83.180 14.280 1.00 9.01 231 ALA C N 1
ATOM 6151 C CA . ALA C 1 251 ? 3.092 -82.269 14.020 1.00 6.50 231 ALA C CA 1
ATOM 6152 C C . ALA C 1 251 ? 3.551 -80.817 13.963 1.00 11.63 231 ALA C C 1
ATOM 6153 O O . ALA C 1 251 ? 2.992 -80.012 13.217 1.00 15.78 231 ALA C O 1
ATOM 6155 N N . PHE C 1 252 ? 4.579 -80.486 14.728 1.00 9.89 232 PHE C N 1
ATOM 6156 C CA . PHE C 1 252 ? 5.034 -79.110 14.824 1.00 14.47 232 PHE C CA 1
ATOM 6157 C C . PHE C 1 252 ? 6.236 -78.889 13.937 1.00 4.21 232 PHE C C 1
ATOM 6158 O O . PHE C 1 252 ? 6.468 -77.787 13.467 1.00 8.46 232 PHE C O 1
ATOM 6166 N N . ALA C 1 253 ? 6.997 -79.963 13.765 1.00 9.40 233 ALA C N 1
ATOM 6167 C CA . ALA C 1 253 ? 8.280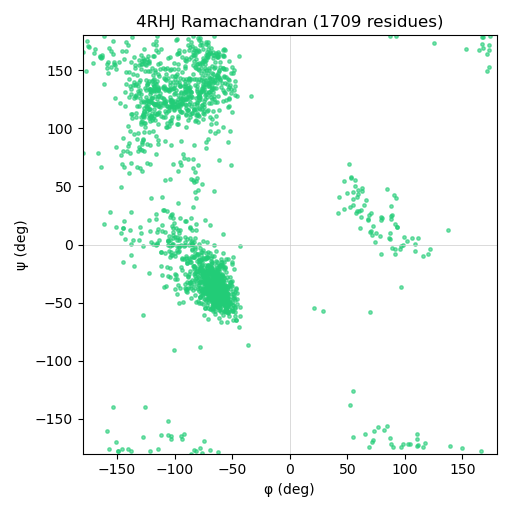 -79.954 13.079 1.00 13.07 233 ALA C CA 1
ATOM 6168 C C . ALA C 1 253 ? 8.465 -81.180 12.185 1.00 10.67 233 ALA C C 1
ATOM 6169 O O . ALA C 1 253 ? 9.403 -81.963 12.385 1.00 17.28 233 ALA C O 1
ATOM 6171 N N . PRO C 1 254 ? 7.592 -81.341 11.177 1.00 7.53 234 PRO C N 1
ATOM 6172 C CA . PRO C 1 254 ? 7.614 -82.486 10.265 1.00 13.42 234 PRO C CA 1
ATOM 6173 C C . PRO C 1 254 ? 8.900 -82.630 9.459 1.00 11.10 234 PRO C C 1
ATOM 6174 O O . PRO C 1 254 ? 9.241 -83.752 9.027 1.00 12.04 234 PRO C O 1
ATOM 6178 N N . ALA C 1 255 ? 9.599 -81.514 9.256 1.00 8.68 235 ALA C N 1
ATOM 6179 C CA . ALA C 1 255 ? 10.669 -81.465 8.264 1.00 11.47 235 ALA C CA 1
ATOM 6180 C C . ALA C 1 255 ? 11.974 -82.071 8.732 1.00 8.95 235 ALA C C 1
ATOM 6181 O O . ALA C 1 255 ? 13.022 -81.475 8.540 1.00 19.52 235 ALA C O 1
ATOM 6183 N N . VAL C 1 256 ? 11.921 -83.251 9.327 1.00 17.55 236 VAL C N 1
ATOM 6184 C CA . VAL C 1 256 ? 13.134 -83.891 9.815 1.00 16.37 236 VAL C CA 1
ATOM 6185 C C . VAL C 1 256 ? 13.225 -85.240 9.098 1.00 17.31 236 VAL C C 1
ATOM 6186 O O . VAL C 1 256 ? 12.196 -85.790 8.719 1.00 12.23 236 VAL C O 1
ATOM 6190 N N . ASP C 1 257 ? 14.442 -85.738 8.851 1.00 12.65 237 ASP C N 1
ATOM 6191 C CA . ASP C 1 257 ? 14.637 -86.830 7.881 1.00 23.57 237 ASP C CA 1
ATOM 6192 C C . ASP C 1 257 ? 13.805 -88.084 8.159 1.00 43.41 237 ASP C C 1
ATOM 6193 O O . ASP C 1 257 ? 13.067 -88.570 7.285 1.00 33.52 237 ASP C O 1
ATOM 6198 N N . SER C 1 258 ? 13.951 -88.613 9.368 1.00 27.49 238 SER C N 1
ATOM 6199 C CA . SER C 1 258 ? 13.131 -89.715 9.829 1.00 21.28 238 SER C CA 1
ATOM 6200 C C . SER C 1 258 ? 12.538 -89.359 11.178 1.00 16.02 238 SER C C 1
ATOM 6201 O O . SER C 1 258 ? 13.111 -89.666 12.216 1.00 25.14 238 SER C O 1
ATOM 6204 N N . PRO C 1 259 ? 11.377 -88.705 11.163 1.00 16.47 239 PRO C N 1
ATOM 6205 C CA . PRO C 1 259 ? 10.694 -88.217 12.356 1.00 9.84 239 PRO C CA 1
ATOM 6206 C C . PRO C 1 259 ? 10.260 -89.283 13.367 1.00 18.39 239 PRO C C 1
ATOM 6207 O O . PRO C 1 259 ? 9.890 -90.409 13.019 1.00 9.58 239 PRO C O 1
ATOM 6211 N N . VAL C 1 260 ? 10.282 -88.887 14.636 1.00 16.97 240 VAL C N 1
ATOM 6212 C CA . VAL C 1 260 ? 9.773 -89.714 15.722 1.00 11.51 240 VAL C CA 1
ATOM 6213 C C . VAL C 1 260 ? 8.620 -89.018 16.394 1.00 6.04 240 VAL C C 1
ATOM 6214 O O . VAL C 1 260 ? 8.781 -87.954 16.950 1.00 11.73 240 VAL C O 1
ATOM 6218 N N . ALA C 1 261 ? 7.443 -89.624 16.327 1.00 17.98 241 ALA C N 1
ATOM 6219 C CA . ALA C 1 261 ? 6.245 -89.026 16.884 1.00 5.18 241 ALA C CA 1
ATOM 6220 C C . ALA C 1 261 ? 6.267 -89.102 18.398 1.00 7.68 241 ALA C C 1
ATOM 6221 O O . ALA C 1 261 ? 6.965 -89.937 18.971 1.00 10.92 241 ALA C O 1
ATOM 6223 N N . GLY C 1 262 ? 5.505 -88.224 19.037 1.00 7.64 242 GLY C N 1
ATOM 6224 C CA . GLY C 1 262 ? 5.394 -88.185 20.475 1.00 10.63 242 GLY C CA 1
ATOM 6225 C C . GLY C 1 262 ? 6.423 -87.258 21.073 1.00 10.88 242 GLY C C 1
ATOM 6226 O O . GLY C 1 262 ? 7.048 -87.595 22.077 1.00 17.70 242 GLY C O 1
ATOM 6227 N N . GLY C 1 263 ? 6.613 -86.099 20.451 1.00 8.65 243 GLY C N 1
ATOM 6228 C CA . GLY C 1 263 ? 7.582 -85.139 20.930 1.00 11.09 243 GLY C CA 1
ATOM 6229 C C . GLY C 1 263 ? 6.989 -83.934 21.615 1.00 11.77 243 GLY C C 1
ATOM 6230 O O . GLY C 1 263 ? 5.819 -83.920 22.014 1.00 13.26 243 GLY C O 1
ATOM 6231 N N . LEU C 1 264 ? 7.816 -82.912 21.757 1.00 7.10 244 LEU C N 1
ATOM 6232 C CA . LEU C 1 264 ? 7.399 -81.678 22.423 1.00 9.39 244 LEU C CA 1
ATOM 6233 C C . LEU C 1 264 ? 6.524 -80.840 21.546 1.00 7.07 244 LEU C C 1
ATOM 6234 O O . LEU C 1 264 ? 6.620 -80.901 20.327 1.00 14.75 244 LEU C O 1
ATOM 6239 N N . SER C 1 265 ? 5.703 -80.009 22.148 1.00 8.20 245 SER C N 1
ATOM 6240 C CA . SER C 1 265 ? 5.114 -78.933 21.374 1.00 11.30 245 SER C CA 1
ATOM 6241 C C . SER C 1 265 ? 6.216 -77.903 21.176 1.00 11.61 245 SER C C 1
ATOM 6242 O O . SER C 1 265 ? 7.257 -77.992 21.811 1.00 12.21 245 SER C O 1
ATOM 6245 N N . THR C 1 266 ? 6.016 -76.934 20.296 1.00 8.52 246 THR C N 1
ATOM 6246 C CA . THR C 1 266 ? 6.945 -75.803 20.258 1.00 6.29 246 THR C CA 1
ATOM 6247 C C . THR C 1 266 ? 6.907 -75.113 21.634 1.00 9.60 246 THR C C 1
ATOM 6248 O O . THR C 1 266 ? 7.932 -74.703 22.165 1.00 14.92 246 THR C O 1
ATOM 6252 N N . ARG C 1 267 ? 5.722 -75.028 22.220 1.00 7.98 247 ARG C N 1
ATOM 6253 C CA . ARG C 1 267 ? 5.537 -74.336 23.500 1.00 7.93 247 ARG C CA 1
ATOM 6254 C C . ARG C 1 267 ? 6.200 -75.106 24.662 1.00 5.70 247 ARG C C 1
ATOM 6255 O O . ARG C 1 267 ? 6.805 -74.499 25.547 1.00 11.41 247 ARG C O 1
ATOM 6263 N N . ASP C 1 268 ? 6.123 -76.433 24.648 1.00 13.71 248 ASP C N 1
ATOM 6264 C CA . ASP C 1 268 ? 6.902 -77.254 25.577 1.00 8.29 248 ASP C CA 1
ATOM 6265 C C . ASP C 1 268 ? 8.376 -76.938 25.475 1.00 10.91 248 ASP C C 1
ATOM 6266 O O . ASP C 1 268 ? 9.029 -76.723 26.465 1.00 10.52 248 ASP C O 1
ATOM 6271 N N . LEU C 1 269 ? 8.909 -76.926 24.264 1.00 12.79 249 LEU C N 1
ATOM 6272 C CA . LEU C 1 269 ? 10.348 -76.692 24.059 1.00 11.70 249 LEU C CA 1
ATOM 6273 C C . LEU C 1 269 ? 10.810 -75.322 24.541 1.00 7.03 249 LEU C C 1
ATOM 6274 O O . LEU C 1 269 ? 11.914 -75.164 25.044 1.00 7.40 249 LEU C O 1
ATOM 6279 N N . LEU C 1 270 ? 9.943 -74.345 24.349 1.00 5.39 250 LEU C N 1
ATOM 6280 C CA . LEU C 1 270 ? 10.207 -72.951 24.648 1.00 8.86 250 LEU C CA 1
ATOM 6281 C C . LEU C 1 270 ? 10.262 -72.758 26.148 1.00 10.84 250 LEU C C 1
ATOM 6282 O O . LEU C 1 270 ? 11.047 -71.968 26.650 1.00 12.35 250 LEU C O 1
ATOM 6287 N N . HIS C 1 271 ? 9.412 -73.495 26.845 1.00 13.82 251 HIS C N 1
ATOM 6288 C CA . HIS C 1 271 ? 9.383 -73.488 28.304 1.00 12.48 251 HIS C CA 1
ATOM 6289 C C . HIS C 1 271 ? 10.655 -74.051 28.884 1.00 8.04 251 HIS C C 1
ATOM 6290 O O . HIS C 1 271 ? 11.220 -73.527 29.842 1.00 13.29 251 HIS C O 1
ATOM 6297 N N . ILE C 1 272 ? 11.081 -75.165 28.317 1.00 9.62 252 ILE C N 1
ATOM 6298 C CA . ILE C 1 272 ? 12.204 -75.893 28.851 1.00 14.65 252 ILE C CA 1
ATOM 6299 C C . ILE C 1 272 ? 13.451 -75.112 28.566 1.00 11.74 252 ILE C C 1
ATOM 6300 O O . ILE C 1 272 ? 14.314 -74.979 29.436 1.00 15.55 252 ILE C O 1
ATOM 6305 N N . MET C 1 273 ? 13.534 -74.572 27.352 1.00 13.89 253 MET C N 1
ATOM 6306 C CA . MET C 1 273 ? 14.627 -73.671 27.005 1.00 18.28 253 MET C CA 1
ATOM 6307 C C . MET C 1 273 ? 14.660 -72.515 27.995 1.00 13.16 253 MET C C 1
ATOM 6308 O O . MET C 1 273 ? 15.722 -72.107 28.421 1.00 18.89 253 MET C O 1
ATOM 6313 N N . ASN C 1 274 ? 13.485 -72.013 28.372 1.00 12.89 254 ASN C N 1
ATOM 6314 C CA . ASN C 1 274 ? 13.380 -70.868 29.262 1.00 15.38 254 ASN C CA 1
ATOM 6315 C C . ASN C 1 274 ? 14.115 -71.138 30.562 1.00 9.32 254 ASN C C 1
ATOM 6316 O O . ASN C 1 274 ? 14.749 -70.258 31.112 1.00 14.64 254 ASN C O 1
ATOM 6321 N N . GLY C 1 275 ? 14.051 -72.382 31.020 1.00 14.54 255 GLY C N 1
ATOM 6322 C CA . GLY C 1 275 ? 14.629 -72.768 32.286 1.00 17.88 255 GLY C CA 1
ATOM 6323 C C . GLY C 1 275 ? 16.060 -73.261 32.211 1.00 18.37 255 GLY C C 1
ATOM 6324 O O . GLY C 1 275 ? 16.510 -73.948 33.130 1.00 15.01 255 GLY C O 1
ATOM 6325 N N . ILE C 1 276 ? 16.770 -72.912 31.131 1.00 19.31 256 ILE C N 1
ATOM 6326 C CA . ILE C 1 276 ? 18.180 -73.278 30.980 1.00 19.22 256 ILE C CA 1
ATOM 6327 C C . ILE C 1 276 ? 19.006 -72.394 31.908 1.00 14.18 256 ILE C C 1
ATOM 6328 O O . ILE C 1 276 ? 18.798 -71.192 31.994 1.00 20.15 256 ILE C O 1
ATOM 6333 N N . ARG C 1 277 ? 19.926 -73.016 32.631 1.00 17.37 257 ARG C N 1
ATOM 6334 C CA . ARG C 1 277 ? 20.645 -72.335 33.692 1.00 19.11 257 ARG C CA 1
ATOM 6335 C C . ARG C 1 277 ? 22.148 -72.393 33.465 1.00 20.83 257 ARG C C 1
ATOM 6336 O O . ARG C 1 277 ? 22.698 -73.419 33.057 1.00 21.78 257 ARG C O 1
ATOM 6344 N N . GLY C 1 278 ? 22.807 -71.279 33.736 1.00 18.68 258 GLY C N 1
ATOM 6345 C CA . GLY C 1 278 ? 24.241 -71.208 33.632 1.00 28.89 258 GLY C CA 1
ATOM 6346 C C . GLY C 1 278 ? 24.701 -69.773 33.680 1.00 17.74 258 GLY C C 1
ATOM 6347 O O . GLY C 1 278 ? 23.885 -68.847 33.743 1.00 22.30 258 GLY C O 1
ATOM 6348 N N . PRO C 1 279 ? 26.022 -69.585 33.627 1.00 19.58 259 PRO C N 1
ATOM 6349 C CA . PRO C 1 279 ? 26.699 -68.296 33.696 1.00 24.61 259 PRO C CA 1
ATOM 6350 C C . PRO C 1 279 ? 26.606 -67.543 32.381 1.00 26.48 259 PRO C C 1
ATOM 6351 O O . PRO C 1 279 ? 26.406 -66.331 32.388 1.00 22.19 259 PRO C O 1
ATOM 6355 N N . LYS C 1 280 ? 26.724 -68.273 31.277 1.00 22.88 260 LYS C N 1
ATOM 6356 C CA . LYS C 1 280 ? 26.691 -67.709 29.938 1.00 21.90 260 LYS C CA 1
ATOM 6357 C C . LYS C 1 280 ? 26.280 -68.775 28.934 1.00 16.17 260 LYS C C 1
ATOM 6358 O O . LYS C 1 280 ? 26.224 -69.955 29.261 1.00 22.97 260 LYS C O 1
ATOM 6364 N N . VAL C 1 281 ? 25.997 -68.349 27.709 1.00 15.15 261 VAL C N 1
ATOM 6365 C CA . VAL C 1 281 ? 25.825 -69.264 26.596 1.00 19.42 261 VAL C CA 1
ATOM 6366 C C . VAL C 1 281 ? 27.109 -69.242 25.761 1.00 15.92 261 VAL C C 1
ATOM 6367 O O . VAL C 1 281 ? 27.648 -68.178 25.491 1.00 16.45 261 VAL C O 1
ATOM 6371 N N . VAL C 1 282 ? 27.612 -70.412 25.373 1.00 20.23 262 VAL C N 1
ATOM 6372 C CA . VAL C 1 282 ? 28.854 -70.472 24.600 1.00 16.15 262 VAL C CA 1
ATOM 6373 C C . VAL C 1 282 ? 28.596 -70.505 23.080 1.00 13.69 262 VAL C C 1
ATOM 6374 O O . VAL C 1 282 ? 29.451 -70.126 22.292 1.00 18.97 262 VAL C O 1
ATOM 6378 N N . GLY C 1 283 ? 27.401 -70.918 22.688 1.00 15.29 263 GLY C N 1
ATOM 6379 C CA . GLY C 1 283 ? 26.990 -70.907 21.297 1.00 18.72 263 GLY C CA 1
ATOM 6380 C C . GLY C 1 283 ? 25.655 -71.592 21.217 1.00 12.83 263 GLY C C 1
ATOM 6381 O O . GLY C 1 283 ? 25.233 -72.207 22.187 1.00 14.02 263 GLY C O 1
ATOM 6382 N N . ILE C 1 284 ? 24.980 -71.472 20.080 1.00 15.78 264 ILE C N 1
ATOM 6383 C CA . ILE C 1 284 ? 23.753 -72.224 19.840 1.00 14.10 264 ILE C CA 1
ATOM 6384 C C . ILE C 1 284 ? 23.761 -72.813 18.425 1.00 13.25 264 ILE C C 1
ATOM 6385 O O . ILE C 1 284 ? 24.207 -72.160 17.494 1.00 11.46 264 ILE C O 1
ATOM 6390 N N . ASP C 1 285 ? 23.284 -74.047 18.282 1.00 10.41 265 ASP C N 1
ATOM 6391 C CA . ASP C 1 285 ? 23.152 -74.704 16.977 1.00 10.21 265 ASP C CA 1
ATOM 6392 C C . ASP C 1 285 ? 21.696 -75.191 16.872 1.00 11.95 265 ASP C C 1
ATOM 6393 O O . ASP C 1 285 ? 21.216 -76.001 17.669 1.00 19.47 265 ASP C O 1
ATOM 6398 N N . VAL C 1 286 ? 20.975 -74.618 15.927 1.00 10.66 266 VAL C N 1
ATOM 6399 C CA . VAL C 1 286 ? 19.585 -74.978 15.693 1.00 8.44 266 VAL C CA 1
ATOM 6400 C C . VAL C 1 286 ? 19.457 -75.615 14.311 1.00 14.22 266 VAL C C 1
ATOM 6401 O O . VAL C 1 286 ? 19.637 -74.929 13.303 1.00 15.29 266 VAL C O 1
ATOM 6405 N N . TYR C 1 287 ? 19.138 -76.915 14.276 1.00 13.99 267 TYR C N 1
ATOM 6406 C CA . TYR C 1 287 ? 19.330 -77.734 13.074 1.00 13.89 267 TYR C CA 1
ATOM 6407 C C . TYR C 1 287 ? 18.289 -78.823 12.829 1.00 7.12 267 TYR C C 1
ATOM 6408 O O . TYR C 1 287 ? 17.338 -78.951 13.552 1.00 8.94 267 TYR C O 1
ATOM 6417 N N . GLY C 1 288 ? 18.502 -79.625 11.791 1.00 17.17 268 GLY C N 1
ATOM 6418 C CA . GLY C 1 288 ? 17.650 -80.774 11.532 1.00 14.01 268 GLY C CA 1
ATOM 6419 C C . GLY C 1 288 ? 16.589 -80.489 10.488 1.00 10.58 268 GLY C C 1
ATOM 6420 O O . GLY C 1 288 ? 15.805 -81.352 10.098 1.00 11.08 268 GLY C O 1
ATOM 6421 N N . TYR C 1 289 ? 16.597 -79.268 9.995 1.00 8.76 269 TYR C N 1
ATOM 6422 C CA . TYR C 1 289 ? 15.531 -78.831 9.130 1.00 19.07 269 TYR C CA 1
ATOM 6423 C C . TYR C 1 289 ? 15.873 -78.955 7.639 1.00 13.02 269 TYR C C 1
ATOM 6424 O O . TYR C 1 289 ? 16.900 -78.448 7.193 1.00 11.78 269 TYR C O 1
ATOM 6433 N N . ASN C 1 290 ? 15.004 -79.665 6.911 1.00 10.76 270 ASN C N 1
ATOM 6434 C CA . ASN C 1 290 ? 15.090 -79.874 5.465 1.00 11.94 270 ASN C CA 1
ATOM 6435 C C . ASN C 1 290 ? 13.776 -79.499 4.804 1.00 13.01 270 ASN C C 1
ATOM 6436 O O . ASN C 1 290 ? 12.776 -80.181 4.981 1.00 14.71 270 ASN C O 1
ATOM 6441 N N . PRO C 1 291 ? 13.779 -78.424 4.003 1.00 12.97 271 PRO C N 1
ATOM 6442 C CA . PRO C 1 291 ? 12.516 -77.930 3.437 1.00 17.29 271 PRO C CA 1
ATOM 6443 C C . PRO C 1 291 ? 11.836 -78.916 2.473 1.00 9.11 271 PRO C C 1
ATOM 6444 O O . PRO C 1 291 ? 10.648 -78.791 2.239 1.00 15.39 271 PRO C O 1
ATOM 6448 N N . ASP C 1 292 ? 12.574 -79.898 1.965 1.00 10.47 272 ASP C N 1
ATOM 6449 C CA . ASP C 1 292 ? 11.990 -80.912 1.080 1.00 21.55 272 ASP C CA 1
ATOM 6450 C C . ASP C 1 292 ? 11.110 -81.853 1.852 1.00 7.02 272 ASP C C 1
ATOM 6451 O O . ASP C 1 292 ? 10.443 -82.697 1.276 1.00 11.56 272 ASP C O 1
ATOM 6456 N N . LEU C 1 293 ? 11.203 -81.754 3.171 1.00 6.28 273 LEU C N 1
ATOM 6457 C CA . LEU C 1 293 ? 10.533 -82.679 4.056 1.00 14.12 273 LEU C CA 1
ATOM 6458 C C . LEU C 1 293 ? 9.362 -82.034 4.777 1.00 8.98 273 LEU C C 1
ATOM 6459 O O . LEU C 1 293 ? 8.614 -82.718 5.454 1.00 15.14 273 LEU C O 1
ATOM 6464 N N . ASP C 1 294 ? 9.207 -80.722 4.637 1.00 12.89 274 ASP C N 1
ATOM 6465 C CA . ASP C 1 294 ? 8.255 -79.957 5.448 1.00 9.70 274 ASP C CA 1
ATOM 6466 C C . ASP C 1 294 ? 6.817 -80.134 5.036 1.00 9.13 274 ASP C C 1
ATOM 6467 O O . ASP C 1 294 ? 6.525 -80.536 3.915 1.00 15.52 274 ASP C O 1
ATOM 6472 N N . VAL C 1 295 ? 5.916 -79.859 5.973 1.00 10.38 275 VAL C N 1
ATOM 6473 C CA . VAL C 1 295 ? 4.508 -79.688 5.669 1.00 9.29 275 VAL C CA 1
ATOM 6474 C C . VAL C 1 295 ? 4.288 -78.221 5.347 1.00 11.26 275 VAL C C 1
ATOM 6475 O O . VAL C 1 295 ? 4.761 -77.357 6.075 1.00 14.68 275 VAL C O 1
ATOM 6479 N N . TYR C 1 296 ? 3.553 -77.957 4.270 1.00 2.81 276 TYR C N 1
ATOM 6480 C CA . TYR C 1 296 ? 3.419 -76.621 3.739 1.00 10.01 276 TYR C CA 1
ATOM 6481 C C . TYR C 1 296 ? 2.010 -76.085 3.728 1.00 9.47 276 TYR C C 1
ATOM 6482 O O . TYR C 1 296 ? 1.070 -76.807 3.431 1.00 12.00 276 TYR C O 1
ATOM 6491 N N . ARG C 1 297 ? 1.878 -74.794 4.027 1.00 14.98 277 ARG C N 1
ATOM 6492 C CA . ARG C 1 297 ? 0.606 -74.103 3.863 1.00 12.35 277 ARG C CA 1
ATOM 6493 C C . ARG C 1 297 ? 0.334 -73.949 2.391 1.00 11.24 277 ARG C C 1
ATOM 6494 O O . ARG C 1 297 ? 1.260 -74.071 1.595 1.00 13.76 277 ARG C O 1
ATOM 6502 N N . LYS C 1 298 ? -0.918 -73.645 2.041 1.00 7.26 278 LYS C N 1
ATOM 6503 C CA . LYS C 1 298 ? -1.314 -73.475 0.651 1.00 9.48 278 LYS C CA 1
ATOM 6504 C C . LYS C 1 298 ? -0.544 -72.309 0.002 1.00 10.06 278 LYS C C 1
ATOM 6505 O O . LYS C 1 298 ? -0.321 -72.303 -1.201 1.00 8.96 278 LYS C O 1
ATOM 6511 N N . ASP C 1 299 ? -0.112 -71.347 0.819 1.00 14.23 279 ASP C N 1
ATOM 6512 C CA . ASP C 1 299 ? 0.762 -70.252 0.366 1.00 13.82 279 ASP C CA 1
ATOM 6513 C C . ASP C 1 299 ? 2.254 -70.613 0.416 1.00 10.44 279 ASP C C 1
ATOM 6514 O O . ASP C 1 299 ? 3.110 -69.733 0.376 1.00 18.65 279 ASP C O 1
ATOM 6519 N N . ASN C 1 300 ? 2.539 -71.907 0.545 1.00 6.31 280 ASN C N 1
ATOM 6520 C CA . ASN C 1 300 ? 3.870 -72.488 0.440 1.00 5.55 280 ASN C CA 1
ATOM 6521 C C . ASN C 1 300 ? 4.820 -72.106 1.554 1.00 8.58 280 ASN C C 1
ATOM 6522 O O . ASN C 1 300 ? 6.024 -72.228 1.389 1.00 8.19 280 ASN C O 1
ATOM 6527 N N . VAL C 1 301 ? 4.268 -71.692 2.695 1.00 11.94 281 VAL C N 1
ATOM 6528 C CA . VAL C 1 301 ? 5.054 -71.447 3.911 1.00 13.19 281 VAL C CA 1
ATOM 6529 C C . VAL C 1 301 ? 5.129 -72.710 4.760 1.00 13.33 281 VAL C C 1
ATOM 6530 O O . VAL C 1 301 ? 4.100 -73.282 5.103 1.00 13.32 281 VAL C O 1
ATOM 6534 N N . GLY C 1 302 ? 6.344 -73.137 5.094 1.00 8.16 282 GLY C N 1
ATOM 6535 C CA . GLY C 1 302 ? 6.545 -74.427 5.706 1.00 6.79 282 GLY C CA 1
ATOM 6536 C C . GLY C 1 302 ? 6.420 -74.442 7.216 1.00 6.23 282 GLY C C 1
ATOM 6537 O O . GLY C 1 302 ? 7.016 -73.609 7.900 1.00 14.07 282 GLY C O 1
ATOM 6538 N N . LEU C 1 303 ? 5.667 -75.406 7.739 1.00 6.75 283 LEU C N 1
ATOM 6539 C CA . LEU C 1 303 ? 5.408 -75.532 9.179 1.00 11.23 283 LEU C CA 1
ATOM 6540 C C . LEU C 1 303 ? 6.632 -75.566 10.105 1.00 11.27 283 LEU C C 1
ATOM 6541 O O . LEU C 1 303 ? 6.634 -74.948 11.168 1.00 9.68 283 LEU C O 1
ATOM 6546 N N . THR C 1 304 ? 7.661 -76.299 9.724 1.00 9.12 284 THR C N 1
ATOM 6547 C CA . THR C 1 304 ? 8.815 -76.425 10.585 1.00 12.57 284 THR C CA 1
ATOM 6548 C C . THR C 1 304 ? 9.533 -75.078 10.653 1.00 9.45 284 THR C C 1
ATOM 6549 O O . THR C 1 304 ? 10.047 -74.702 11.695 1.00 11.03 284 THR C O 1
ATOM 6553 N N . ALA C 1 305 ? 9.526 -74.339 9.546 1.00 17.48 285 ALA C N 1
ATOM 6554 C CA . ALA C 1 305 ? 10.190 -73.023 9.503 1.00 19.38 285 ALA C CA 1
ATOM 6555 C C . ALA C 1 305 ? 9.564 -72.046 10.492 1.00 7.54 285 ALA C C 1
ATOM 6556 O O . ALA C 1 305 ? 10.252 -71.285 11.158 1.00 9.30 285 ALA C O 1
ATOM 6558 N N . ILE C 1 306 ? 8.245 -72.060 10.529 1.00 12.08 286 ILE C N 1
ATOM 6559 C CA . ILE C 1 306 ? 7.468 -71.301 11.486 1.00 15.16 286 ILE C CA 1
ATOM 6560 C C . ILE C 1 306 ? 7.930 -71.618 12.908 1.00 10.12 286 ILE C C 1
ATOM 6561 O O . ILE C 1 306 ? 8.229 -70.714 13.695 1.00 9.98 286 ILE C O 1
ATOM 6566 N N . ALA C 1 307 ? 8.026 -72.909 13.207 1.00 13.54 287 ALA C N 1
ATOM 6567 C CA . ALA C 1 307 ? 8.391 -73.407 14.535 1.00 11.58 287 ALA C CA 1
ATOM 6568 C C . ALA C 1 307 ? 9.806 -73.016 14.955 1.00 9.77 287 ALA C C 1
ATOM 6569 O O . ALA C 1 307 ? 10.035 -72.505 16.047 1.00 8.88 287 ALA C O 1
ATOM 6571 N N . LEU C 1 308 ? 10.745 -73.256 14.055 1.00 7.12 288 LEU C N 1
ATOM 6572 C CA . LEU C 1 308 ? 12.145 -73.042 14.323 1.00 12.43 288 LEU C CA 1
ATOM 6573 C C . LEU C 1 308 ? 12.493 -71.578 14.375 1.00 5.27 288 LEU C C 1
ATOM 6574 O O . LEU C 1 308 ? 13.461 -71.211 15.012 1.00 10.55 288 LEU C O 1
ATOM 6579 N N . SER C 1 309 ? 11.695 -70.753 13.708 1.00 13.39 289 SER C N 1
ATOM 6580 C CA . SER C 1 309 ? 11.890 -69.309 13.692 1.00 10.66 289 SER C CA 1
ATOM 6581 C C . SER C 1 309 ? 11.668 -68.692 15.081 1.00 15.48 289 SER C C 1
ATOM 6582 O O . SER C 1 309 ? 12.469 -67.878 15.547 1.00 14.50 289 SER C O 1
ATOM 6585 N N . LYS C 1 310 ? 10.567 -69.084 15.716 1.00 17.09 290 LYS C N 1
ATOM 6586 C CA . LYS C 1 310 ? 10.244 -68.742 17.109 1.00 8.05 290 LYS C CA 1
ATOM 6587 C C . LYS C 1 310 ? 11.336 -69.178 18.091 1.00 13.76 290 LYS C C 1
ATOM 6588 O O . LYS C 1 310 ? 11.724 -68.434 18.979 1.00 11.16 290 LYS C O 1
ATOM 6594 N N . ILE C 1 311 ? 11.807 -70.400 17.899 1.00 10.52 291 ILE C N 1
ATOM 6595 C CA . ILE C 1 311 ? 12.803 -71.061 18.752 1.00 8.15 291 ILE C CA 1
ATOM 6596 C C . ILE C 1 311 ? 14.185 -70.388 18.700 1.00 10.61 291 ILE C C 1
ATOM 6597 O O . ILE C 1 311 ? 14.838 -70.192 19.713 1.00 11.76 291 ILE C O 1
ATOM 6602 N N . ILE C 1 312 ? 14.632 -70.062 17.494 1.00 11.33 292 ILE C N 1
ATOM 6603 C CA . ILE C 1 312 ? 15.811 -69.251 17.307 1.00 5.05 292 ILE C CA 1
ATOM 6604 C C . ILE C 1 312 ? 15.670 -67.948 18.101 1.00 10.65 292 ILE C C 1
ATOM 6605 O O . ILE C 1 312 ? 16.560 -67.603 18.880 1.00 18.32 292 ILE C O 1
ATOM 6610 N N . LYS C 1 313 ? 14.570 -67.223 17.896 1.00 10.60 293 LYS C N 1
ATOM 6611 C CA . LYS C 1 313 ? 14.375 -65.915 18.539 1.00 12.98 293 LYS C CA 1
ATOM 6612 C C . LYS C 1 313 ? 14.501 -66.042 20.042 1.00 9.55 293 LYS C C 1
ATOM 6613 O O . LYS C 1 313 ? 15.258 -65.326 20.674 1.00 13.42 293 LYS C O 1
ATOM 6619 N N . GLU C 1 314 ? 13.796 -66.999 20.613 1.00 14.81 294 GLU C N 1
ATOM 6620 C CA . GLU C 1 314 ? 13.824 -67.144 22.065 1.00 22.86 294 GLU C CA 1
ATOM 6621 C C . GLU C 1 314 ? 15.179 -67.653 22.605 1.00 18.88 294 GLU C C 1
ATOM 6622 O O . GLU C 1 314 ? 15.541 -67.371 23.754 1.00 16.52 294 GLU C O 1
ATOM 6628 N N . GLY C 1 315 ? 15.925 -68.382 21.781 1.00 17.17 295 GLY C N 1
ATOM 6629 C CA . GLY C 1 315 ? 17.304 -68.727 22.105 1.00 13.67 295 GLY C CA 1
ATOM 6630 C C . GLY C 1 315 ? 18.224 -67.516 22.190 1.00 17.31 295 GLY C C 1
ATOM 6631 O O . GLY C 1 315 ? 19.117 -67.470 23.036 1.00 17.64 295 GLY C O 1
ATOM 6632 N N . ILE C 1 316 ? 18.005 -66.528 21.321 1.00 19.39 296 ILE C N 1
ATOM 6633 C CA . ILE C 1 316 ? 18.765 -65.279 21.344 1.00 17.88 296 ILE C CA 1
ATOM 6634 C C . ILE C 1 316 ? 18.441 -64.447 22.575 1.00 12.03 296 ILE C C 1
ATOM 6635 O O . ILE C 1 316 ? 19.327 -63.897 23.188 1.00 19.97 296 ILE C O 1
ATOM 6640 N N . LEU C 1 317 ? 17.172 -64.360 22.930 1.00 17.76 297 LEU C N 1
ATOM 6641 C CA . LEU C 1 317 ? 16.788 -63.811 24.230 1.00 12.11 297 LEU C CA 1
ATOM 6642 C C . LEU C 1 317 ? 17.556 -64.459 25.368 1.00 14.53 297 LEU C C 1
ATOM 6643 O O . LEU C 1 317 ? 17.978 -63.794 26.312 1.00 16.33 297 LEU C O 1
ATOM 6648 N N . SER D 1 19 ? 35.737 -92.631 82.151 1.00 67.75 -1 SER D N 1
ATOM 6649 C CA . SER D 1 19 ? 35.092 -92.362 83.430 1.00 31.64 -1 SER D CA 1
ATOM 6650 C C . SER D 1 19 ? 34.588 -93.645 84.065 1.00 46.92 -1 SER D C 1
ATOM 6651 O O . SER D 1 19 ? 34.223 -94.593 83.369 1.00 37.78 -1 SER D O 1
ATOM 6654 N N . HIS D 1 20 ? 34.570 -93.665 85.393 1.00 46.96 0 HIS D N 1
ATOM 6655 C CA . HIS D 1 20 ? 34.069 -94.810 86.132 1.00 55.33 0 HIS D CA 1
ATOM 6656 C C . HIS D 1 20 ? 32.563 -94.856 85.994 1.00 31.99 0 HIS D C 1
ATOM 6657 O O . HIS D 1 20 ? 31.934 -95.894 86.198 1.00 47.50 0 HIS D O 1
ATOM 6664 N N . MET D 1 21 ? 31.986 -93.717 85.644 1.00 28.78 1 MET D N 1
ATOM 6665 C CA . MET D 1 21 ? 30.557 -93.647 85.408 1.00 54.17 1 MET D CA 1
ATOM 6666 C C . MET D 1 21 ? 30.148 -94.514 84.216 1.00 35.61 1 MET D C 1
ATOM 6667 O O . MET D 1 21 ? 29.017 -94.992 84.141 1.00 23.46 1 MET D O 1
ATOM 6672 N N . PHE D 1 22 ? 31.082 -94.717 83.292 1.00 34.94 2 PHE D N 1
ATOM 6673 C CA . PHE D 1 22 ? 30.799 -95.458 82.063 1.00 34.55 2 PHE D CA 1
ATOM 6674 C C . PHE D 1 22 ? 31.389 -96.858 82.132 1.00 27.49 2 PHE D C 1
ATOM 6675 O O . PHE D 1 22 ? 31.246 -97.651 81.209 1.00 26.05 2 PHE D O 1
ATOM 6683 N N . SER D 1 23 ? 32.060 -97.142 83.239 1.00 28.83 3 SER D N 1
ATOM 6684 C CA . SER D 1 23 ? 32.835 -98.361 83.397 1.00 31.63 3 SER D CA 1
ATOM 6685 C C . SER D 1 23 ? 31.997 -99.622 83.276 1.00 26.69 3 SER D C 1
ATOM 6686 O O . SER D 1 23 ? 32.450 -100.614 82.724 1.00 26.54 3 SER D O 1
ATOM 6689 N N . LYS D 1 24 ? 30.782 -99.582 83.810 1.00 27.55 4 LYS D N 1
ATOM 6690 C CA . LYS D 1 24 ? 29.813 -100.657 83.613 1.00 33.46 4 LYS D CA 1
ATOM 6691 C C . LYS D 1 24 ? 29.460 -100.809 82.135 1.00 35.99 4 LYS D C 1
ATOM 6692 O O . LYS D 1 24 ? 29.391 -101.916 81.600 1.00 31.57 4 LYS D O 1
ATOM 6698 N N . PHE D 1 25 ? 29.244 -99.672 81.490 1.00 32.58 5 PHE D N 1
ATOM 6699 C CA . PHE D 1 25 ? 28.776 -99.622 80.118 1.00 29.31 5 PHE D CA 1
ATOM 6700 C C . PHE D 1 25 ? 29.832 -100.158 79.168 1.00 25.13 5 PHE D C 1
ATOM 6701 O O . PHE D 1 25 ? 29.524 -100.947 78.271 1.00 23.11 5 PHE D O 1
ATOM 6709 N N . LEU D 1 26 ? 31.078 -99.745 79.384 1.00 25.50 6 LEU D N 1
ATOM 6710 C CA . LEU D 1 26 ? 32.142 -99.961 78.410 1.00 24.38 6 LEU D CA 1
ATOM 6711 C C . LEU D 1 26 ? 32.664 -101.410 78.354 1.00 24.03 6 LEU D C 1
ATOM 6712 O O . LEU D 1 26 ? 32.949 -101.921 77.270 1.00 21.56 6 LEU D O 1
ATOM 6717 N N . MET D 1 27 ? 32.761 -102.084 79.495 1.00 32.89 7 MET D N 1
ATOM 6718 C CA . MET D 1 27 ? 33.132 -103.504 79.507 1.00 19.49 7 MET D CA 1
ATOM 6719 C C . MET D 1 27 ? 32.083 -104.390 78.822 1.00 22.78 7 MET D C 1
ATOM 6720 O O . MET D 1 27 ? 32.403 -105.419 78.230 1.00 29.61 7 MET D O 1
ATOM 6725 N N . ASN D 1 28 ? 30.823 -103.991 78.905 1.00 21.25 8 ASN D N 1
ATOM 6726 C CA . ASN D 1 28 ? 29.769 -104.719 78.225 1.00 18.17 8 ASN D CA 1
ATOM 6727 C C . ASN D 1 28 ? 29.974 -104.562 76.728 1.00 29.45 8 ASN D C 1
ATOM 6728 O O . ASN D 1 28 ? 29.928 -105.528 75.972 1.00 25.81 8 ASN D O 1
ATOM 6733 N N . VAL D 1 29 ? 30.238 -103.327 76.319 1.00 22.60 9 VAL D N 1
ATOM 6734 C CA . VAL D 1 29 ? 30.417 -102.996 74.919 1.00 24.43 9 VAL D CA 1
ATOM 6735 C C . VAL D 1 29 ? 31.635 -103.727 74.383 1.00 25.56 9 VAL D C 1
ATOM 6736 O O . VAL D 1 29 ? 31.684 -104.103 73.216 1.00 25.07 9 VAL D O 1
ATOM 6740 N N . LYS D 1 30 ? 32.591 -103.965 75.276 1.00 42.73 10 LYS D N 1
ATOM 6741 C CA . LYS D 1 30 ? 33.793 -104.740 74.974 1.00 39.38 10 LYS D CA 1
ATOM 6742 C C . LYS D 1 30 ? 33.478 -106.181 74.608 1.00 21.39 10 LYS D C 1
ATOM 6743 O O . LYS D 1 30 ? 33.962 -106.698 73.606 1.00 31.37 10 LYS D O 1
ATOM 6749 N N . GLY D 1 31 ? 32.663 -106.830 75.428 1.00 24.82 11 GLY D N 1
ATOM 6750 C CA . GLY D 1 31 ? 32.312 -108.218 75.211 1.00 22.68 11 GLY D CA 1
ATOM 6751 C C . GLY D 1 31 ? 31.314 -108.514 74.108 1.00 17.25 11 GLY D C 1
ATOM 6752 O O . GLY D 1 31 ? 30.938 -109.666 73.909 1.00 28.01 11 GLY D O 1
ATOM 6753 N N . VAL D 1 32 ? 30.884 -107.480 73.394 1.00 21.60 12 VAL D N 1
ATOM 6754 C CA . VAL D 1 32 ? 29.916 -107.631 72.322 1.00 14.59 12 VAL D CA 1
ATOM 6755 C C . VAL D 1 32 ? 30.464 -108.437 71.162 1.00 28.74 12 VAL D C 1
ATOM 6756 O O . VAL D 1 32 ? 31.533 -108.135 70.645 1.00 27.76 12 VAL D O 1
ATOM 6760 N N . THR D 1 33 ? 29.723 -109.463 70.760 1.00 34.20 13 THR D N 1
ATOM 6761 C CA . THR D 1 33 ? 30.073 -110.270 69.600 1.00 19.82 13 THR D CA 1
ATOM 6762 C C . THR D 1 33 ? 29.997 -109.458 68.322 1.00 31.06 13 THR D C 1
ATOM 6763 O O . THR D 1 33 ? 28.955 -108.873 68.029 1.00 35.82 13 THR D O 1
ATOM 6767 N N . PRO D 1 34 ? 31.094 -109.426 67.548 1.00 22.18 14 PRO D N 1
ATOM 6768 C CA . PRO D 1 34 ? 31.115 -108.693 66.279 1.00 23.40 14 PRO D CA 1
ATOM 6769 C C . PRO D 1 34 ? 30.108 -109.232 65.268 1.00 19.66 14 PRO D C 1
ATOM 6770 O O . PRO D 1 34 ? 29.605 -110.342 65.403 1.00 28.08 14 PRO D O 1
ATOM 6774 N N . ARG D 1 35 ? 29.809 -108.422 64.268 1.00 23.62 15 ARG D N 1
ATOM 6775 C CA . ARG D 1 35 ? 28.880 -108.787 63.211 1.00 17.78 15 ARG D CA 1
ATOM 6776 C C . ARG D 1 35 ? 29.468 -109.894 62.369 1.00 23.06 15 ARG D C 1
ATOM 6777 O O . ARG D 1 35 ? 30.565 -109.752 61.836 1.00 33.19 15 ARG D O 1
ATOM 6785 N N . GLY D 1 36 ? 28.728 -110.986 62.234 1.00 32.08 16 GLY D N 1
ATOM 6786 C CA . GLY D 1 36 ? 29.260 -112.206 61.655 1.00 31.00 16 GLY D CA 1
ATOM 6787 C C . GLY D 1 36 ? 29.265 -112.305 60.146 1.00 25.46 16 GLY D C 1
ATOM 6788 O O . GLY D 1 36 ? 28.895 -111.371 59.442 1.00 30.18 16 GLY D O 1
ATOM 6789 N N . SER D 1 37 ? 29.690 -113.464 59.652 1.00 36.63 17 SER D N 1
ATOM 6790 C CA . SER D 1 37 ? 29.781 -113.713 58.221 1.00 41.22 17 SER D CA 1
ATOM 6791 C C . SER D 1 37 ? 28.395 -113.734 57.602 1.00 40.42 17 SER D C 1
ATOM 6792 O O . SER D 1 37 ? 28.219 -113.432 56.425 1.00 38.81 17 SER D O 1
ATOM 6795 N N . ASP D 1 38 ? 27.412 -114.104 58.412 1.00 38.96 18 ASP D N 1
ATOM 6796 C CA . ASP D 1 38 ? 26.023 -114.130 57.988 1.00 29.82 18 ASP D CA 1
ATOM 6797 C C . ASP D 1 38 ? 25.553 -112.754 57.546 1.00 24.19 18 ASP D C 1
ATOM 6798 O O . ASP D 1 38 ? 24.555 -112.629 56.851 1.00 45.64 18 ASP D O 1
ATOM 6803 N N . TRP D 1 39 ? 26.295 -111.730 57.945 1.00 29.27 19 TRP D N 1
ATOM 6804 C CA . TRP D 1 39 ? 25.900 -110.345 57.734 1.00 19.75 19 TRP D CA 1
ATOM 6805 C C . TRP D 1 39 ? 26.500 -109.715 56.496 1.00 26.54 19 TRP D C 1
ATOM 6806 O O . TRP D 1 39 ? 26.277 -108.528 56.234 1.00 36.91 19 TRP D O 1
ATOM 6817 N N . ALA D 1 40 ? 27.240 -110.490 55.708 1.00 26.20 20 ALA D N 1
ATOM 6818 C CA . ALA D 1 40 ? 28.260 -109.966 54.791 1.00 37.88 20 ALA D CA 1
ATOM 6819 C C . ALA D 1 40 ? 27.838 -108.994 53.671 1.00 43.89 20 ALA D C 1
ATOM 6820 O O . ALA D 1 40 ? 28.546 -108.023 53.402 1.00 52.33 20 ALA D O 1
ATOM 6822 N N . ASN D 1 41 ? 26.708 -109.246 53.021 1.00 36.87 21 ASN D N 1
ATOM 6823 C CA . ASN D 1 41 ? 26.260 -108.423 51.891 1.00 32.45 21 ASN D CA 1
ATOM 6824 C C . ASN D 1 41 ? 25.221 -107.400 52.330 1.00 25.58 21 ASN D C 1
ATOM 6825 O O . ASN D 1 41 ? 24.520 -106.797 51.518 1.00 43.84 21 ASN D O 1
ATOM 6830 N N . ARG D 1 42 ? 25.137 -107.240 53.642 1.00 26.17 22 ARG D N 1
ATOM 6831 C CA . ARG D 1 42 ? 23.960 -106.780 54.365 1.00 29.26 22 ARG D CA 1
ATOM 6832 C C . ARG D 1 42 ? 24.180 -105.572 55.264 1.00 26.12 22 ARG D C 1
ATOM 6833 O O . ARG D 1 42 ? 25.205 -105.426 55.912 1.00 23.73 22 ARG D O 1
ATOM 6841 N N . LEU D 1 43 ? 23.189 -104.699 55.291 1.00 25.62 23 LEU D N 1
ATOM 6842 C CA . LEU D 1 43 ? 23.233 -103.534 56.159 1.00 45.87 23 LEU D CA 1
ATOM 6843 C C . LEU D 1 43 ? 22.910 -103.925 57.597 1.00 19.39 23 LEU D C 1
ATOM 6844 O O . LEU D 1 43 ? 21.924 -104.591 57.841 1.00 17.53 23 LEU D O 1
ATOM 6849 N N . GLY D 1 44 ? 23.719 -103.482 58.548 1.00 34.94 24 GLY D N 1
ATOM 6850 C CA . GLY D 1 44 ? 23.461 -103.773 59.946 1.00 25.42 24 GLY D CA 1
ATOM 6851 C C . GLY D 1 44 ? 24.494 -104.735 60.488 1.00 15.86 24 GLY D C 1
ATOM 6852 O O . GLY D 1 44 ? 25.446 -105.056 59.793 1.00 18.91 24 GLY D O 1
ATOM 6853 N N . PRO D 1 45 ? 24.307 -105.203 61.732 1.00 22.02 25 PRO D N 1
ATOM 6854 C CA . PRO D 1 45 ? 23.181 -104.834 62.604 1.00 25.41 25 PRO D CA 1
ATOM 6855 C C . PRO D 1 45 ? 23.366 -103.483 63.288 1.00 15.20 25 PRO D C 1
ATOM 6856 O O . PRO D 1 45 ? 24.398 -102.839 63.111 1.00 22.28 25 PRO D O 1
ATOM 6860 N N . VAL D 1 46 ? 22.361 -103.069 64.056 1.00 22.96 26 VAL D N 1
ATOM 6861 C CA . VAL D 1 46 ? 22.384 -101.796 64.771 1.00 23.24 26 VAL D CA 1
ATOM 6862 C C . VAL D 1 46 ? 22.617 -101.987 66.270 1.00 10.46 26 VAL D C 1
ATOM 6863 O O . VAL D 1 46 ? 22.118 -102.923 66.853 1.00 14.35 26 VAL D O 1
ATOM 6867 N N . ALA D 1 47 ? 23.364 -101.071 66.882 1.00 16.94 27 ALA D N 1
ATOM 6868 C CA . ALA D 1 47 ? 23.574 -101.074 68.324 1.00 14.12 27 ALA D CA 1
ATOM 6869 C C . ALA D 1 47 ? 23.080 -99.794 68.976 1.00 15.74 27 ALA D C 1
ATOM 6870 O O . ALA D 1 47 ? 23.418 -98.695 68.549 1.00 19.13 27 ALA D O 1
ATOM 6872 N N . LEU D 1 48 ? 22.303 -99.933 70.039 1.00 23.52 28 LEU D N 1
ATOM 6873 C CA . LEU D 1 48 ? 21.721 -98.775 70.705 1.00 17.81 28 LEU D CA 1
ATOM 6874 C C . LEU D 1 48 ? 22.367 -98.475 72.057 1.00 16.16 28 LEU D C 1
ATOM 6875 O O . LEU D 1 48 ? 22.693 -99.375 72.805 1.00 24.57 28 LEU D O 1
ATOM 6880 N N . PHE D 1 49 ? 22.540 -97.206 72.379 1.00 15.48 29 PHE D N 1
ATOM 6881 C CA . PHE D 1 49 ? 22.989 -96.841 73.710 1.00 21.97 29 PHE D CA 1
ATOM 6882 C C . PHE D 1 49 ? 22.471 -95.461 74.118 1.00 18.82 29 PHE D C 1
ATOM 6883 O O . PHE D 1 49 ? 22.234 -94.603 73.273 1.00 19.96 29 PHE D O 1
ATOM 6891 N N . GLY D 1 50 ? 22.294 -95.275 75.423 1.00 19.75 30 GLY D N 1
ATOM 6892 C CA . GLY D 1 50 ? 21.834 -94.024 75.987 1.00 12.25 30 GLY D CA 1
ATOM 6893 C C . GLY D 1 50 ? 22.997 -93.120 76.329 1.00 16.26 30 GLY D C 1
ATOM 6894 O O . GLY D 1 50 ? 24.045 -93.566 76.787 1.00 20.41 30 GLY D O 1
ATOM 6895 N N . TYR D 1 51 ? 22.786 -91.835 76.099 1.00 15.15 31 TYR D N 1
ATOM 6896 C CA . TYR D 1 51 ? 23.828 -90.821 76.168 1.00 23.16 31 TYR D CA 1
ATOM 6897 C C . TYR D 1 51 ? 23.181 -89.593 76.740 1.00 16.60 31 TYR D C 1
ATOM 6898 O O . TYR D 1 51 ? 22.239 -89.079 76.160 1.00 16.93 31 TYR D O 1
ATOM 6907 N N . GLY D 1 52 ? 23.659 -89.130 77.886 1.00 23.64 32 GLY D N 1
ATOM 6908 C CA . GLY D 1 52 ? 23.002 -88.034 78.563 1.00 12.13 32 GLY D CA 1
ATOM 6909 C C . GLY D 1 52 ? 23.868 -86.811 78.765 1.00 15.29 32 GLY D C 1
ATOM 6910 O O . GLY D 1 52 ? 23.793 -86.186 79.814 1.00 20.56 32 GLY D O 1
ATOM 6911 N N . ALA D 1 53 ? 24.682 -86.457 77.775 1.00 15.13 33 ALA D N 1
ATOM 6912 C CA . ALA D 1 53 ? 25.518 -85.274 77.918 1.00 23.75 33 ALA D CA 1
ATOM 6913 C C . ALA D 1 53 ? 24.661 -84.029 77.884 1.00 14.01 33 ALA D C 1
ATOM 6914 O O . ALA D 1 53 ? 23.790 -83.889 77.036 1.00 17.64 33 ALA D O 1
ATOM 6916 N N . GLY D 1 54 ? 24.894 -83.155 78.855 1.00 14.03 34 GLY D N 1
ATOM 6917 C CA . GLY D 1 54 ? 24.251 -81.860 78.930 1.00 16.26 34 GLY D CA 1
ATOM 6918 C C . GLY D 1 54 ? 22.805 -81.859 79.365 1.00 18.42 34 GLY D C 1
ATOM 6919 O O . GLY D 1 54 ? 22.144 -80.825 79.298 1.00 18.25 34 GLY D O 1
ATOM 6920 N N . MET D 1 55 ? 22.329 -83.011 79.820 1.00 13.72 35 MET D N 1
ATOM 6921 C CA . MET D 1 55 ? 20.929 -83.220 80.174 1.00 19.90 35 MET D CA 1
ATOM 6922 C C . MET D 1 55 ? 20.852 -83.825 81.575 1.00 24.60 35 MET D C 1
ATOM 6923 O O . MET D 1 55 ? 21.794 -84.472 82.002 1.00 25.71 35 MET D O 1
ATOM 6928 N N . PRO D 1 56 ? 19.730 -83.633 82.290 1.00 18.14 36 PRO D N 1
ATOM 6929 C CA . PRO D 1 56 ? 19.608 -84.157 83.659 1.00 15.69 36 PRO D CA 1
ATOM 6930 C C . PRO D 1 56 ? 19.971 -85.637 83.807 1.00 13.15 36 PRO D C 1
ATOM 6931 O O . PRO D 1 56 ? 19.812 -86.384 82.864 1.00 13.41 36 PRO D O 1
ATOM 6935 N N . ARG D 1 57 ? 20.425 -86.043 84.997 1.00 25.38 37 ARG D N 1
ATOM 6936 C CA . ARG D 1 57 ? 20.940 -87.402 85.248 1.00 26.16 37 ARG D CA 1
ATOM 6937 C C . ARG D 1 57 ? 19.900 -88.516 85.060 1.00 25.48 37 ARG D C 1
ATOM 6938 O O . ARG D 1 57 ? 20.247 -89.667 84.791 1.00 22.75 37 ARG D O 1
ATOM 6946 N N . ARG D 1 58 ? 18.624 -88.179 85.196 1.00 24.49 38 ARG D N 1
ATOM 6947 C CA . ARG D 1 58 ? 17.580 -89.129 84.870 1.00 18.21 38 ARG D CA 1
ATOM 6948 C C . ARG D 1 58 ? 17.239 -89.004 83.398 1.00 17.36 38 ARG D C 1
ATOM 6949 O O . ARG D 1 58 ? 16.640 -88.023 82.989 1.00 21.22 38 ARG D O 1
ATOM 6957 N N . ALA D 1 59 ? 17.644 -89.982 82.599 1.00 16.43 39 ALA D N 1
ATOM 6958 C CA . ALA D 1 59 ? 17.352 -89.949 81.165 1.00 21.55 39 ALA D CA 1
ATOM 6959 C C . ALA D 1 59 ? 16.575 -91.193 80.745 1.00 17.87 39 ALA D C 1
ATOM 6960 O O . ALA D 1 59 ? 17.143 -92.255 80.493 1.00 18.67 39 ALA D O 1
ATOM 6962 N N . PRO D 1 60 ? 15.254 -91.053 80.677 1.00 14.04 40 PRO D N 1
ATOM 6963 C CA . PRO D 1 60 ? 14.317 -92.166 80.520 1.00 19.98 40 PRO D CA 1
ATOM 6964 C C . PRO D 1 60 ? 13.947 -92.527 79.081 1.00 7.63 40 PRO D C 1
ATOM 6965 O O . PRO D 1 60 ? 13.187 -93.455 78.897 1.00 16.56 40 PRO D O 1
ATOM 6969 N N . LEU D 1 61 ? 14.467 -91.821 78.090 1.00 16.42 41 LEU D N 1
ATOM 6970 C CA . LEU D 1 61 ? 14.028 -92.057 76.712 1.00 11.01 41 LEU D CA 1
ATOM 6971 C C . LEU D 1 61 ? 14.359 -93.459 76.165 1.00 16.09 41 LEU D C 1
ATOM 6972 O O . LEU D 1 61 ? 13.551 -94.068 75.462 1.00 21.59 41 LEU D O 1
ATOM 6977 N N . LEU D 1 62 ? 15.544 -93.963 76.480 1.00 18.51 42 LEU D N 1
ATOM 6978 C CA . LEU D 1 62 ? 15.937 -95.300 76.059 1.00 12.46 42 LEU D CA 1
ATOM 6979 C C . LEU D 1 62 ? 14.927 -96.306 76.562 1.00 16.36 42 LEU D C 1
ATOM 6980 O O . LEU D 1 62 ? 14.341 -97.011 75.757 1.00 22.53 42 LEU D O 1
ATOM 6985 N N . ASP D 1 63 ? 14.706 -96.350 77.879 1.00 17.10 43 ASP D N 1
ATOM 6986 C CA . ASP D 1 63 ? 13.708 -97.274 78.458 1.00 30.12 43 ASP D CA 1
ATOM 6987 C C . ASP D 1 63 ? 12.325 -97.110 77.827 1.00 16.52 43 ASP D C 1
ATOM 6988 O O . ASP D 1 63 ? 11.639 -98.086 77.544 1.00 13.54 43 ASP D O 1
ATOM 6993 N N . PHE D 1 64 ? 11.905 -95.868 77.624 1.00 23.96 44 PHE D N 1
ATOM 6994 C CA . PHE D 1 64 ? 10.618 -95.620 76.992 1.00 17.33 44 PHE D CA 1
ATOM 6995 C C . PHE D 1 64 ? 10.611 -96.196 75.578 1.00 9.37 44 PHE D C 1
ATOM 6996 O O . PHE D 1 64 ? 9.667 -96.834 75.174 1.00 17.86 44 PHE D O 1
ATOM 7004 N N . PHE D 1 65 ? 11.662 -95.959 74.822 1.00 11.46 45 PHE D N 1
ATOM 7005 C CA . PHE D 1 65 ? 11.738 -96.541 73.499 1.00 16.34 45 PHE D CA 1
ATOM 7006 C C . PHE D 1 65 ? 11.710 -98.064 73.586 1.00 11.62 45 PHE D C 1
ATOM 7007 O O . PHE D 1 65 ? 11.032 -98.724 72.823 1.00 17.30 45 PHE D O 1
ATOM 7015 N N . LEU D 1 66 ? 12.437 -98.621 74.543 1.00 15.97 46 LEU D N 1
ATOM 7016 C CA . LEU D 1 66 ? 12.475 -100.068 74.694 1.00 16.44 46 LEU D CA 1
ATOM 7017 C C . LEU D 1 66 ? 11.124 -100.666 75.093 1.00 22.85 46 LEU D C 1
ATOM 7018 O O . LEU D 1 66 ? 10.886 -101.852 74.869 1.00 27.27 46 LEU D O 1
ATOM 7023 N N . GLN D 1 67 ? 10.230 -99.862 75.662 1.00 22.05 47 GLN D N 1
ATOM 7024 C CA . GLN D 1 67 ? 8.883 -100.360 75.936 1.00 16.24 47 GLN D CA 1
ATOM 7025 C C . GLN D 1 67 ? 7.937 -100.127 74.761 1.00 21.55 47 GLN D C 1
ATOM 7026 O O . GLN D 1 67 ? 6.890 -100.757 74.691 1.00 24.44 47 GLN D O 1
ATOM 7032 N N . SER D 1 68 ? 8.324 -99.253 73.830 1.00 25.27 48 SER D N 1
ATOM 7033 C CA . SER D 1 68 ? 7.499 -98.910 72.660 1.00 23.83 48 SER D CA 1
ATOM 7034 C C . SER D 1 68 ? 7.354 -100.084 71.690 1.00 19.05 48 SER D C 1
ATOM 7035 O O . SER D 1 68 ? 8.216 -100.960 71.645 1.00 21.99 48 SER D O 1
ATOM 7038 N N . PRO D 1 69 ? 6.253 -100.118 70.922 1.00 23.32 49 PRO D N 1
ATOM 7039 C CA . PRO D 1 69 ? 5.996 -101.292 70.078 1.00 22.25 49 PRO D CA 1
ATOM 7040 C C . PRO D 1 69 ? 6.957 -101.413 68.910 1.00 16.09 49 PRO D C 1
ATOM 7041 O O . PRO D 1 69 ? 7.436 -100.390 68.412 1.00 26.52 49 PRO D O 1
ATOM 7045 N N . ARG D 1 70 ? 7.223 -102.655 68.492 1.00 12.54 50 ARG D N 1
ATOM 7046 C CA . ARG D 1 70 ? 8.258 -102.988 67.502 1.00 21.42 50 ARG D CA 1
ATOM 7047 C C . ARG D 1 70 ? 7.911 -102.800 66.029 1.00 13.19 50 ARG D C 1
ATOM 7048 O O . ARG D 1 70 ? 8.801 -102.677 65.206 1.00 20.74 50 ARG D O 1
ATOM 7056 N N . ASP D 1 71 ? 6.628 -102.806 65.700 1.00 13.47 51 ASP D N 1
ATOM 7057 C CA . ASP D 1 71 ? 6.192 -102.658 64.319 1.00 13.14 51 ASP D CA 1
ATOM 7058 C C . ASP D 1 71 ? 6.387 -101.243 63.771 1.00 18.78 51 ASP D C 1
ATOM 7059 O O . ASP D 1 71 ? 5.731 -100.306 64.213 1.00 14.52 51 ASP D O 1
ATOM 7064 N N . CYS D 1 72 ? 7.262 -101.096 62.779 1.00 26.32 52 CYS D N 1
ATOM 7065 C CA . CYS D 1 72 ? 7.522 -99.791 62.165 1.00 29.31 52 CYS D CA 1
ATOM 7066 C C . CYS D 1 72 ? 6.425 -99.364 61.212 1.00 23.86 52 CYS D C 1
ATOM 7067 O O . CYS D 1 72 ? 5.495 -100.123 60.938 1.00 31.21 52 CYS D O 1
ATOM 7070 N N . ASP D 1 73 ? 6.548 -98.139 60.710 1.00 20.36 53 ASP D N 1
ATOM 7071 C CA . ASP D 1 73 ? 5.653 -97.631 59.682 1.00 19.07 53 ASP D CA 1
ATOM 7072 C C . ASP D 1 73 ? 5.714 -98.537 58.496 1.00 22.03 53 ASP D C 1
ATOM 7073 O O . ASP D 1 73 ? 4.703 -98.884 57.915 1.00 34.64 53 ASP D O 1
ATOM 7078 N N . HIS D 1 74 ? 6.934 -98.849 58.078 1.00 23.34 54 HIS D N 1
ATOM 7079 C CA . HIS D 1 74 ? 7.132 -99.792 56.995 1.00 18.01 54 HIS D CA 1
ATOM 7080 C C . HIS D 1 74 ? 7.071 -101.196 57.558 1.00 16.99 54 HIS D C 1
ATOM 7081 O O . HIS D 1 74 ? 7.550 -101.461 58.659 1.00 22.73 54 HIS D O 1
ATOM 7088 N N . TYR D 1 75 ? 6.489 -102.105 56.796 1.00 27.17 55 TYR D N 1
ATOM 7089 C CA . TYR D 1 75 ? 5.916 -103.293 57.380 1.00 19.13 55 TYR D CA 1
ATOM 7090 C C . TYR D 1 75 ? 7.004 -104.298 57.675 1.00 30.66 55 TYR D C 1
ATOM 7091 O O . TYR D 1 75 ? 7.105 -105.365 57.071 1.00 62.79 55 TYR D O 1
ATOM 7100 N N . ALA D 1 76 ? 7.810 -103.905 58.655 1.00 27.22 56 ALA D N 1
ATOM 7101 C CA . ALA D 1 76 ? 8.862 -104.724 59.219 1.00 16.18 56 ALA D CA 1
ATOM 7102 C C . ALA D 1 76 ? 8.937 -104.492 60.717 1.00 27.80 56 ALA D C 1
ATOM 7103 O O . ALA D 1 76 ? 8.265 -103.606 61.244 1.00 21.01 56 ALA D O 1
ATOM 7105 N N . GLU D 1 77 ? 9.783 -105.272 61.386 1.00 26.63 57 GLU D N 1
ATOM 7106 C CA . GLU D 1 77 ? 9.700 -105.456 62.829 1.00 24.36 57 GLU D CA 1
ATOM 7107 C C . GLU D 1 77 ? 11.041 -105.359 63.551 1.00 20.42 57 GLU D C 1
ATOM 7108 O O . GLU D 1 77 ? 11.985 -106.058 63.208 1.00 24.29 57 GLU D O 1
ATOM 7114 N N . LEU D 1 78 ? 11.124 -104.526 64.581 1.00 22.54 58 LEU D N 1
ATOM 7115 C CA . LEU D 1 78 ? 12.377 -104.457 65.330 1.00 27.35 58 LEU D CA 1
ATOM 7116 C C . LEU D 1 78 ? 12.477 -105.623 66.298 1.00 21.33 58 LEU D C 1
ATOM 7117 O O . LEU D 1 78 ? 11.485 -105.997 66.911 1.00 21.04 58 LEU D O 1
ATOM 7122 N N . THR D 1 79 ? 13.666 -106.206 66.426 1.00 17.33 59 THR D N 1
ATOM 7123 C CA . THR D 1 79 ? 13.913 -107.138 67.513 1.00 19.65 59 THR D CA 1
ATOM 7124 C C . THR D 1 79 ? 15.078 -106.632 68.346 1.00 20.01 59 THR D C 1
ATOM 7125 O O . THR D 1 79 ? 16.127 -106.271 67.830 1.00 18.99 59 THR D O 1
ATOM 7129 N N . ILE D 1 80 ? 14.852 -106.578 69.650 1.00 22.96 60 ILE D N 1
ATOM 7130 C CA . ILE D 1 80 ? 15.788 -105.976 70.576 1.00 18.59 60 ILE D CA 1
ATOM 7131 C C . ILE D 1 80 ? 16.331 -106.999 71.570 1.00 38.23 60 ILE D C 1
ATOM 7132 O O . ILE D 1 80 ? 15.589 -107.617 72.351 1.00 30.66 60 ILE D O 1
ATOM 7137 N N . HIS D 1 81 ? 17.648 -107.153 71.531 1.00 35.21 61 HIS D N 1
ATOM 7138 C CA . HIS D 1 81 ? 18.337 -108.145 72.313 1.00 14.68 61 HIS D CA 1
ATOM 7139 C C . HIS D 1 81 ? 19.249 -107.467 73.311 1.00 28.23 61 HIS D C 1
ATOM 7140 O O . HIS D 1 81 ? 19.415 -106.246 73.291 1.00 23.45 61 HIS D O 1
ATOM 7147 N N . ASP D 1 82 ? 19.809 -108.265 74.207 1.00 33.45 62 ASP D N 1
ATOM 7148 C CA . ASP D 1 82 ? 20.766 -107.770 75.168 1.00 20.88 62 ASP D CA 1
ATOM 7149 C C . ASP D 1 82 ? 22.116 -108.215 74.687 1.00 22.72 62 ASP D C 1
ATOM 7150 O O . ASP D 1 82 ? 23.137 -107.644 75.056 1.00 23.55 62 ASP D O 1
ATOM 7155 N N . LYS D 1 83 ? 22.095 -109.236 73.833 1.00 25.89 63 LYS D N 1
ATOM 7156 C CA . LYS D 1 83 ? 23.226 -110.143 73.682 1.00 27.60 63 LYS D CA 1
ATOM 7157 C C . LYS D 1 83 ? 23.676 -110.457 72.263 1.00 31.22 63 LYS D C 1
ATOM 7158 O O . LYS D 1 83 ? 22.873 -110.560 71.339 1.00 40.03 63 LYS D O 1
ATOM 7164 N N . GLY D 1 84 ? 24.980 -110.643 72.112 1.00 26.80 64 GLY D N 1
ATOM 7165 C CA . GLY D 1 84 ? 25.525 -111.261 70.920 1.00 27.11 64 GLY D CA 1
ATOM 7166 C C . GLY D 1 84 ? 25.602 -112.754 71.178 1.00 36.96 64 GLY D C 1
ATOM 7167 O O . GLY D 1 84 ? 25.740 -113.178 72.324 1.00 51.28 64 GLY D O 1
ATOM 7168 N N . PRO D 1 85 ? 25.549 -113.569 70.122 1.00 39.02 65 PRO D N 1
ATOM 7169 C CA . PRO D 1 85 ? 25.685 -113.191 68.715 1.00 43.55 65 PRO D CA 1
ATOM 7170 C C . PRO D 1 85 ? 24.410 -112.617 68.094 1.00 41.68 65 PRO D C 1
ATOM 7171 O O . PRO D 1 85 ? 23.307 -112.901 68.565 1.00 52.24 65 PRO D O 1
ATOM 7175 N N . ILE D 1 86 ? 24.569 -111.819 67.041 1.00 37.84 66 ILE D N 1
ATOM 7176 C CA . ILE D 1 86 ? 23.427 -111.236 66.345 1.00 26.66 66 ILE D CA 1
ATOM 7177 C C . ILE D 1 86 ? 23.206 -111.906 65.008 1.00 22.36 66 ILE D C 1
ATOM 7178 O O . ILE D 1 86 ? 23.942 -111.667 64.056 1.00 32.47 66 ILE D O 1
ATOM 7183 N N . GLU D 1 87 ? 22.184 -112.746 64.946 1.00 26.94 67 GLU D N 1
ATOM 7184 C CA . GLU D 1 87 ? 21.932 -113.545 63.762 1.00 31.35 67 GLU D CA 1
ATOM 7185 C C . GLU D 1 87 ? 21.306 -112.708 62.657 1.00 21.15 67 GLU D C 1
ATOM 7186 O O . GLU D 1 87 ? 20.402 -111.929 62.903 1.00 24.02 67 GLU D O 1
ATOM 7192 N N . CYS D 1 88 ? 21.815 -112.869 61.442 1.00 23.42 68 CYS D N 1
ATOM 7193 C CA . CYS D 1 88 ? 21.242 -112.242 60.262 1.00 17.08 68 CYS D CA 1
ATOM 7194 C C . CYS D 1 88 ? 19.981 -112.983 59.851 1.00 21.48 68 CYS D C 1
ATOM 7195 O O . CYS D 1 88 ? 20.036 -114.161 59.507 1.00 30.48 68 CYS D O 1
ATOM 7198 N N . PRO D 1 89 ? 18.852 -112.278 59.839 1.00 43.46 69 PRO D N 1
ATOM 7199 C CA . PRO D 1 89 ? 17.579 -112.841 59.365 1.00 36.19 69 PRO D CA 1
ATOM 7200 C C . PRO D 1 89 ? 17.619 -113.123 57.862 1.00 34.84 69 PRO D C 1
ATOM 7201 O O . PRO D 1 89 ? 18.303 -112.403 57.135 1.00 36.75 69 PRO D O 1
ATOM 7205 N N . PRO D 1 90 ? 16.912 -114.156 57.405 1.00 34.31 70 PRO D N 1
ATOM 7206 C CA . PRO D 1 90 ? 17.017 -114.578 56.003 1.00 52.75 70 PRO D CA 1
ATOM 7207 C C . PRO D 1 90 ? 16.647 -113.459 55.028 1.00 53.23 70 PRO D C 1
ATOM 7208 O O . PRO D 1 90 ? 17.106 -113.490 53.886 1.00 56.04 70 PRO D O 1
ATOM 7212 N N . GLU D 1 91 ? 15.819 -112.518 55.476 1.00 45.75 71 GLU D N 1
ATOM 7213 C CA . GLU D 1 91 ? 15.352 -111.377 54.677 1.00 45.48 71 GLU D CA 1
ATOM 7214 C C . GLU D 1 91 ? 14.048 -111.695 53.964 1.00 53.37 71 GLU D C 1
ATOM 7215 O O . GLU D 1 91 ? 13.450 -110.838 53.313 1.00 61.47 71 GLU D O 1
ATOM 7221 N N . THR D 1 92 ? 13.606 -112.935 54.121 1.00 40.55 72 THR D N 1
ATOM 7222 C CA . THR D 1 92 ? 12.215 -113.302 53.915 1.00 52.57 72 THR D CA 1
ATOM 7223 C C . THR D 1 92 ? 11.436 -112.775 55.107 1.00 62.72 72 THR D C 1
ATOM 7224 O O . THR D 1 92 ? 10.312 -112.289 54.985 1.00 46.37 72 THR D O 1
ATOM 7228 N N . VAL D 1 93 ? 12.071 -112.896 56.267 1.00 65.56 73 VAL D N 1
ATOM 7229 C CA . VAL D 1 93 ? 11.496 -112.535 57.547 1.00 22.35 73 VAL D CA 1
ATOM 7230 C C . VAL D 1 93 ? 11.773 -111.064 57.790 1.00 31.22 73 VAL D C 1
ATOM 7231 O O . VAL D 1 93 ? 12.879 -110.580 57.559 1.00 35.76 73 VAL D O 1
ATOM 7235 N N . MET D 1 94 ? 10.756 -110.339 58.226 1.00 26.05 74 MET D N 1
ATOM 7236 C CA . MET D 1 94 ? 10.880 -108.897 58.354 1.00 32.74 74 MET D CA 1
ATOM 7237 C C . MET D 1 94 ? 11.250 -108.481 59.759 1.00 21.51 74 MET D C 1
ATOM 7238 O O . MET D 1 94 ? 10.449 -107.898 60.484 1.00 27.33 74 MET D O 1
ATOM 7243 N N . PHE D 1 95 ? 12.485 -108.772 60.125 1.00 19.36 75 PHE D N 1
ATOM 7244 C CA . PHE D 1 95 ? 12.988 -108.455 61.442 1.00 21.14 75 PHE D CA 1
ATOM 7245 C C . PHE D 1 95 ? 14.184 -107.514 61.301 1.00 20.82 75 PHE D C 1
ATOM 7246 O O . PHE D 1 95 ? 14.866 -107.541 60.286 1.00 22.13 75 PHE D O 1
ATOM 7254 N N . MET D 1 96 ? 14.420 -106.674 62.304 1.00 20.58 76 MET D N 1
ATOM 7255 C CA . MET D 1 96 ? 15.535 -105.724 62.276 1.00 22.54 76 MET D CA 1
ATOM 7256 C C . MET D 1 96 ? 16.234 -105.584 63.631 1.00 16.33 76 MET D C 1
ATOM 7257 O O . MET D 1 96 ? 15.743 -104.876 64.508 1.00 14.33 76 MET D O 1
ATOM 7262 N N . PRO D 1 97 ? 17.404 -106.243 63.778 1.00 17.02 77 PRO D N 1
ATOM 7263 C CA . PRO D 1 97 ? 18.191 -106.375 65.010 1.00 20.78 77 PRO D CA 1
ATOM 7264 C C . PRO D 1 97 ? 18.782 -105.084 65.567 1.00 11.94 77 PRO D C 1
ATOM 7265 O O . PRO D 1 97 ? 19.538 -104.363 64.924 1.00 22.78 77 PRO D O 1
ATOM 7269 N N . VAL D 1 98 ? 18.422 -104.818 66.813 1.00 27.55 78 VAL D N 1
ATOM 7270 C CA . VAL D 1 98 ? 18.994 -103.728 67.579 1.00 22.05 78 VAL D CA 1
ATOM 7271 C C . VAL D 1 98 ? 19.658 -104.293 68.828 1.00 18.45 78 VAL D C 1
ATOM 7272 O O . VAL D 1 98 ? 19.013 -104.971 69.623 1.00 21.44 78 VAL D O 1
ATOM 7276 N N . LEU D 1 99 ? 20.948 -104.031 68.991 1.00 24.11 79 LEU D N 1
ATOM 7277 C CA . LEU D 1 99 ? 21.623 -104.452 70.201 1.00 22.71 79 LEU D CA 1
ATOM 7278 C C . LEU D 1 99 ? 21.495 -103.363 71.257 1.00 13.96 79 LEU D C 1
ATOM 7279 O O . LEU D 1 99 ? 21.968 -102.239 71.102 1.00 18.32 79 LEU D O 1
ATOM 7284 N N . ASN D 1 100 ? 20.802 -103.708 72.325 1.00 18.13 80 ASN D N 1
ATOM 7285 C CA . ASN D 1 100 ? 20.740 -102.845 73.477 1.00 24.08 80 ASN D CA 1
ATOM 7286 C C . ASN D 1 100 ? 22.050 -102.910 74.250 1.00 28.47 80 ASN D C 1
ATOM 7287 O O . ASN D 1 100 ? 22.404 -103.940 74.815 1.00 28.64 80 ASN D O 1
ATOM 7292 N N . CYS D 1 101 ? 22.779 -101.806 74.260 1.00 24.16 81 CYS D N 1
ATOM 7293 C CA . CYS D 1 101 ? 23.999 -101.728 75.036 1.00 22.61 81 CYS D CA 1
ATOM 7294 C C . CYS D 1 101 ? 23.727 -100.946 76.307 1.00 22.07 81 CYS D C 1
ATOM 7295 O O . CYS D 1 101 ? 24.615 -100.758 77.131 1.00 21.84 81 CYS D O 1
ATOM 7298 N N . GLY D 1 102 ? 22.485 -100.493 76.448 1.00 18.81 82 GLY D N 1
ATOM 7299 C CA . GLY D 1 102 ? 22.045 -99.794 77.640 1.00 18.83 82 GLY D CA 1
ATOM 7300 C C . GLY D 1 102 ? 22.570 -98.389 77.833 1.00 9.64 82 GLY D C 1
ATOM 7301 O O . GLY D 1 102 ? 23.138 -97.791 76.934 1.00 15.61 82 GLY D O 1
ATOM 7302 N N . GLN D 1 103 ? 22.349 -97.873 79.034 1.00 15.30 83 GLN D N 1
ATOM 7303 C CA . GLN D 1 103 ? 22.759 -96.531 79.423 1.00 17.40 83 GLN D CA 1
ATOM 7304 C C . GLN D 1 103 ? 24.256 -96.461 79.643 1.00 19.28 83 GLN D C 1
ATOM 7305 O O . GLN D 1 103 ? 24.843 -97.361 80.239 1.00 28.15 83 GLN D O 1
ATOM 7311 N N . MET D 1 104 ? 24.861 -95.382 79.167 1.00 18.93 84 MET D N 1
ATOM 7312 C CA . MET D 1 104 ? 26.277 -95.155 79.347 1.00 23.53 84 MET D CA 1
ATOM 7313 C C . MET D 1 104 ? 26.573 -94.965 80.822 1.00 29.68 84 MET D C 1
ATOM 7314 O O . MET D 1 104 ? 27.354 -95.704 81.412 1.00 28.28 84 MET D O 1
ATOM 7319 N N . LEU D 1 105 ? 25.903 -93.981 81.408 1.00 26.06 85 LEU D N 1
ATOM 7320 C CA . LEU D 1 105 ? 26.037 -93.650 82.815 1.00 16.61 85 LEU D CA 1
ATOM 7321 C C . LEU D 1 105 ? 25.204 -94.568 83.698 1.00 31.17 85 LEU D C 1
ATOM 7322 O O . LEU D 1 105 ? 23.977 -94.505 83.675 1.00 35.11 85 LEU D O 1
ATOM 7327 N N . ASP D 1 106 ? 25.867 -95.417 84.477 1.00 37.25 86 ASP D N 1
ATOM 7328 C CA . ASP D 1 106 ? 25.162 -96.251 85.441 1.00 33.46 86 ASP D CA 1
ATOM 7329 C C . ASP D 1 106 ? 24.949 -95.486 86.751 1.00 50.95 86 ASP D C 1
ATOM 7330 O O . ASP D 1 106 ? 25.801 -94.715 87.194 1.00 36.95 86 ASP D O 1
ATOM 7335 N N . GLU D 1 107 ? 23.790 -95.694 87.358 1.00 48.25 87 GLU D N 1
ATOM 7336 C CA . GLU D 1 107 ? 23.566 -95.249 88.719 1.00 56.76 87 GLU D CA 1
ATOM 7337 C C . GLU D 1 107 ? 24.351 -96.195 89.622 1.00 51.53 87 GLU D C 1
ATOM 7338 O O . GLU D 1 107 ? 24.634 -97.326 89.231 1.00 68.27 87 GLU D O 1
ATOM 7344 N N . ALA D 1 108 ? 24.712 -95.727 90.813 1.00 64.87 88 ALA D N 1
ATOM 7345 C CA . ALA D 1 108 ? 25.442 -96.536 91.797 1.00 57.84 88 ALA D CA 1
ATOM 7346 C C . ALA D 1 108 ? 26.974 -96.554 91.687 1.00 52.60 88 ALA D C 1
ATOM 7347 O O . ALA D 1 108 ? 27.633 -97.267 92.441 1.00 78.42 88 ALA D O 1
ATOM 7349 N N . ALA D 1 109 ? 27.545 -95.772 90.775 1.00 54.31 89 ALA D N 1
ATOM 7350 C CA . ALA D 1 109 ? 28.977 -95.515 90.812 1.00 49.36 89 ALA D CA 1
ATOM 7351 C C . ALA D 1 109 ? 29.216 -94.105 91.326 1.00 47.04 89 ALA D C 1
ATOM 7352 O O . ALA D 1 109 ? 30.335 -93.596 91.322 1.00 43.11 89 ALA D O 1
ATOM 7354 N N . GLY D 1 110 ? 28.133 -93.479 91.762 1.00 48.32 90 GLY D N 1
ATOM 7355 C CA . GLY D 1 110 ? 28.208 -92.188 92.401 1.00 49.66 90 GLY D CA 1
ATOM 7356 C C . GLY D 1 110 ? 27.334 -91.149 91.739 1.00 59.14 90 GLY D C 1
ATOM 7357 O O . GLY D 1 110 ? 26.737 -91.383 90.685 1.00 47.05 90 GLY D O 1
ATOM 7358 N N . THR D 1 111 ? 27.266 -89.988 92.375 1.00 52.82 91 THR D N 1
ATOM 7359 C CA . THR D 1 111 ? 26.487 -88.883 91.862 1.00 45.51 91 THR D CA 1
ATOM 7360 C C . THR D 1 111 ? 27.442 -87.829 91.349 1.00 42.75 91 THR D C 1
ATOM 7361 O O . THR D 1 111 ? 27.404 -86.679 91.775 1.00 49.98 91 THR D O 1
ATOM 7365 N N . GLU D 1 112 ? 28.318 -88.238 90.441 1.00 41.39 92 GLU D N 1
ATOM 7366 C CA . GLU D 1 112 ? 29.297 -87.334 89.853 1.00 39.90 92 GLU D CA 1
ATOM 7367 C C . GLU D 1 112 ? 28.878 -86.945 88.439 1.00 40.26 92 GLU D C 1
ATOM 7368 O O . GLU D 1 112 ? 28.432 -87.791 87.673 1.00 53.93 92 GLU D O 1
ATOM 7374 N N . THR D 1 113 ? 29.012 -85.669 88.094 1.00 41.14 93 THR D N 1
ATOM 7375 C CA . THR D 1 113 ? 28.661 -85.211 86.754 1.00 42.02 93 THR D CA 1
ATOM 7376 C C . THR D 1 113 ? 29.832 -85.424 85.807 1.00 30.40 93 THR D C 1
ATOM 7377 O O . THR D 1 113 ? 30.870 -84.803 85.977 1.00 28.86 93 THR D O 1
ATOM 7381 N N . PRO D 1 114 ? 29.684 -86.323 84.821 1.00 26.89 94 PRO D N 1
ATOM 7382 C CA . PRO D 1 114 ? 30.760 -86.418 83.840 1.00 19.37 94 PRO D CA 1
ATOM 7383 C C . PRO D 1 114 ? 31.033 -85.066 83.197 1.00 31.84 94 PRO D C 1
ATOM 7384 O O . PRO D 1 114 ? 30.111 -84.284 82.994 1.00 29.13 94 PRO D O 1
ATOM 7388 N N . THR D 1 115 ? 32.296 -84.783 82.908 1.00 27.82 95 THR D N 1
ATOM 7389 C CA . THR D 1 115 ? 32.649 -83.551 82.224 1.00 27.63 95 THR D CA 1
ATOM 7390 C C . THR D 1 115 ? 32.231 -83.639 80.765 1.00 18.99 95 THR D C 1
ATOM 7391 O O . THR D 1 115 ? 31.783 -84.687 80.310 1.00 22.42 95 THR D O 1
ATOM 7395 N N . SER D 1 116 ? 32.378 -82.538 80.037 1.00 22.47 96 SER D N 1
ATOM 7396 C CA . SER D 1 116 ? 32.086 -82.525 78.609 1.00 27.94 96 SER D CA 1
ATOM 7397 C C . SER D 1 116 ? 33.086 -83.420 77.886 1.00 25.97 96 SER D C 1
ATOM 7398 O O . SER D 1 116 ? 32.820 -83.927 76.793 1.00 22.08 96 SER D O 1
ATOM 7401 N N . ASP D 1 117 ? 34.240 -83.610 78.517 1.00 22.29 97 ASP D N 1
ATOM 7402 C CA . ASP D 1 117 ? 35.301 -84.468 77.994 1.00 27.16 97 ASP D CA 1
ATOM 7403 C C . ASP D 1 117 ? 35.087 -85.951 78.350 1.00 37.97 97 ASP D C 1
ATOM 7404 O O . ASP D 1 117 ? 35.356 -86.836 77.536 1.00 27.23 97 ASP D O 1
ATOM 7409 N N . GLU D 1 118 ? 34.620 -86.212 79.570 1.00 28.06 98 GLU D N 1
ATOM 7410 C CA . GLU D 1 118 ? 34.209 -87.557 79.983 1.00 18.78 98 GLU D CA 1
ATOM 7411 C C . GLU D 1 118 ? 33.165 -88.135 79.039 1.00 20.90 98 GLU D C 1
ATOM 7412 O O . GLU D 1 118 ? 33.334 -89.237 78.536 1.00 23.64 98 GLU D O 1
ATOM 7418 N N . TRP D 1 119 ? 32.088 -87.390 78.795 1.00 31.57 99 TRP D N 1
ATOM 7419 C CA . TRP D 1 119 ? 31.080 -87.809 77.820 1.00 21.51 99 TRP D CA 1
ATOM 7420 C C . TRP D 1 119 ? 31.680 -88.035 76.435 1.00 15.34 99 TRP D C 1
ATOM 7421 O O . TRP D 1 119 ? 31.419 -89.039 75.793 1.00 15.14 99 TRP D O 1
ATOM 7432 N N . TYR D 1 120 ? 32.495 -87.089 75.996 1.00 17.26 100 TYR D N 1
ATOM 7433 C CA . TYR D 1 120 ? 33.114 -87.174 74.690 1.00 16.76 100 TYR D CA 1
ATOM 7434 C C . TYR D 1 120 ? 33.917 -88.459 74.535 1.00 18.47 100 TYR D C 1
ATOM 7435 O O . TYR D 1 120 ? 33.751 -89.183 73.553 1.00 22.66 100 TYR D O 1
ATOM 7444 N N . LEU D 1 121 ? 34.770 -88.760 75.508 1.00 21.03 101 LEU D N 1
ATOM 7445 C CA . LEU D 1 121 ? 35.723 -89.864 75.363 1.00 18.52 101 LEU D CA 1
ATOM 7446 C C . LEU D 1 121 ? 35.073 -91.220 75.647 1.00 15.23 101 LEU D C 1
ATOM 7447 O O . LEU D 1 121 ? 35.515 -92.245 75.142 1.00 26.22 101 LEU D O 1
ATOM 7452 N N . GLY D 1 122 ? 34.007 -91.215 76.435 1.00 21.15 102 GLY D N 1
ATOM 7453 C CA . GLY D 1 122 ? 33.148 -92.383 76.555 1.00 24.65 102 GLY D CA 1
ATOM 7454 C C . GLY D 1 122 ? 32.438 -92.731 75.253 1.00 18.91 102 GLY D C 1
ATOM 7455 O O . GLY D 1 122 ? 32.488 -93.869 74.790 1.00 28.58 102 GLY D O 1
ATOM 7456 N N . SER D 1 123 ? 31.775 -91.756 74.645 1.00 18.43 103 SER D N 1
ATOM 7457 C CA . SER D 1 123 ? 31.044 -92.022 73.401 1.00 11.96 103 SER D CA 1
ATOM 7458 C C . SER D 1 123 ? 31.975 -92.291 72.217 1.00 18.26 103 SER D C 1
ATOM 7459 O O . SER D 1 123 ? 31.649 -93.063 71.319 1.00 19.72 103 SER D O 1
ATOM 7462 N N . LEU D 1 124 ? 33.136 -91.655 72.214 1.00 13.16 104 LEU D N 1
ATOM 7463 C CA . LEU D 1 124 ? 34.125 -91.911 71.188 1.00 15.87 104 LEU D CA 1
ATOM 7464 C C . LEU D 1 124 ? 34.616 -93.364 71.289 1.00 22.29 104 LEU D C 1
ATOM 7465 O O . LEU D 1 124 ? 34.832 -94.031 70.282 1.00 15.66 104 LEU D O 1
ATOM 7470 N N . GLU D 1 125 ? 34.764 -93.861 72.514 1.00 26.26 105 GLU D N 1
ATOM 7471 C CA . GLU D 1 125 ? 35.262 -95.224 72.724 1.00 28.17 105 GLU D CA 1
ATOM 7472 C C . GLU D 1 125 ? 34.214 -96.258 72.336 1.00 18.56 105 GLU D C 1
ATOM 7473 O O . GLU D 1 125 ? 34.511 -97.273 71.691 1.00 17.09 105 GLU D O 1
ATOM 7479 N N . ALA D 1 126 ? 32.975 -95.966 72.721 1.00 21.91 106 ALA D N 1
ATOM 7480 C CA . ALA D 1 126 ? 31.863 -96.873 72.514 1.00 13.65 106 ALA D CA 1
ATOM 7481 C C . ALA D 1 126 ? 31.563 -97.063 71.049 1.00 22.38 106 ALA D C 1
ATOM 7482 O O . ALA D 1 126 ? 31.282 -98.166 70.608 1.00 15.45 106 ALA D O 1
ATOM 7484 N N . SER D 1 127 ? 31.600 -95.971 70.304 1.00 21.27 107 SER D N 1
ATOM 7485 C CA . SER D 1 127 ? 31.221 -96.011 68.913 1.00 13.53 107 SER D CA 1
ATOM 7486 C C . SER D 1 127 ? 32.250 -96.803 68.117 1.00 21.90 107 SER D C 1
ATOM 7487 O O . SER D 1 127 ? 31.894 -97.607 67.271 1.00 19.09 107 SER D O 1
ATOM 7490 N N . THR D 1 128 ? 33.525 -96.584 68.424 1.00 21.97 108 THR D N 1
ATOM 7491 C CA . THR D 1 128 ? 34.635 -97.245 67.736 1.00 19.02 108 THR D CA 1
ATOM 7492 C C . THR D 1 128 ? 34.497 -98.749 67.786 1.00 19.49 108 THR D C 1
ATOM 7493 O O . THR D 1 128 ? 34.548 -99.414 66.758 1.00 23.16 108 THR D O 1
ATOM 7497 N N . GLU D 1 129 ? 34.318 -99.270 68.998 1.00 18.13 109 GLU D N 1
ATOM 7498 C CA . GLU D 1 129 ? 34.198 -100.704 69.235 1.00 22.45 109 GLU D CA 1
ATOM 7499 C C . GLU D 1 129 ? 32.968 -101.263 68.569 1.00 16.96 109 GLU D C 1
ATOM 7500 O O . GLU D 1 129 ? 32.997 -102.345 67.981 1.00 20.91 109 GLU D O 1
ATOM 7506 N N . LEU D 1 130 ? 31.874 -100.522 68.706 1.00 20.03 110 LEU D N 1
ATOM 7507 C CA . LEU D 1 130 ? 30.631 -100.812 68.013 1.00 12.68 110 LEU D CA 1
ATOM 7508 C C . LEU D 1 130 ? 30.872 -100.856 66.525 1.00 11.58 110 LEU D C 1
ATOM 7509 O O . LEU D 1 130 ? 30.432 -101.768 65.851 1.00 13.99 110 LEU D O 1
ATOM 7514 N N . LEU D 1 131 ? 31.623 -99.874 66.039 1.00 15.96 111 LEU D N 1
ATOM 7515 C CA . LEU D 1 131 ? 31.931 -99.740 64.622 1.00 13.83 111 LEU D CA 1
ATOM 7516 C C . LEU D 1 131 ? 32.799 -100.822 63.995 1.00 17.70 111 LEU D C 1
ATOM 7517 O O . LEU D 1 131 ? 32.476 -101.300 62.908 1.00 24.78 111 LEU D O 1
ATOM 7522 N N . GLU D 1 132 ? 33.915 -101.189 64.617 1.00 20.57 112 GLU D N 1
ATOM 7523 C CA . GLU D 1 132 ? 34.768 -102.186 63.970 1.00 22.43 112 GLU D CA 1
ATOM 7524 C C . GLU D 1 132 ? 34.275 -103.583 64.303 1.00 20.53 112 GLU D C 1
ATOM 7525 O O . GLU D 1 132 ? 34.837 -104.566 63.846 1.00 23.01 112 GLU D O 1
ATOM 7531 N N . LYS D 1 133 ? 33.202 -103.658 65.082 1.00 22.79 113 LYS D N 1
ATOM 7532 C CA . LYS D 1 133 ? 32.514 -104.916 65.293 1.00 21.57 113 LYS D CA 1
ATOM 7533 C C . LYS D 1 133 ? 31.341 -105.106 64.326 1.00 19.63 113 LYS D C 1
ATOM 7534 O O . LYS D 1 133 ? 30.660 -106.131 64.353 1.00 22.68 113 LYS D O 1
ATOM 7540 N N . GLY D 1 134 ? 31.127 -104.123 63.461 1.00 21.16 114 GLY D N 1
ATOM 7541 C CA . GLY D 1 134 ? 30.201 -104.271 62.362 1.00 17.35 114 GLY D CA 1
ATOM 7542 C C . GLY D 1 134 ? 28.855 -103.614 62.565 1.00 14.92 114 GLY D C 1
ATOM 7543 O O . GLY D 1 134 ? 27.986 -103.724 61.704 1.00 21.45 114 GLY D O 1
ATOM 7544 N N . TYR D 1 135 ? 28.693 -102.924 63.692 1.00 20.11 115 TYR D N 1
ATOM 7545 C CA . TYR D 1 135 ? 27.412 -102.326 64.076 1.00 16.33 115 TYR D CA 1
ATOM 7546 C C . TYR D 1 135 ? 27.265 -100.870 63.635 1.00 15.02 115 TYR D C 1
ATOM 7547 O O . TYR D 1 135 ? 28.242 -100.124 63.568 1.00 13.06 115 TYR D O 1
ATOM 7556 N N . VAL D 1 136 ? 26.028 -100.479 63.338 1.00 27.97 116 VAL D N 1
ATOM 7557 C CA . VAL D 1 136 ? 25.680 -99.068 63.155 1.00 14.64 116 VAL D CA 1
ATOM 7558 C C . VAL D 1 136 ? 25.296 -98.513 64.514 1.00 14.07 116 VAL D C 1
ATOM 7559 O O . VAL D 1 136 ? 24.311 -98.972 65.110 1.00 19.11 116 VAL D O 1
ATOM 7563 N N . PRO D 1 137 ? 26.083 -97.546 65.025 1.00 16.18 117 PRO D N 1
ATOM 7564 C CA . PRO D 1 137 ? 25.844 -96.972 66.349 1.00 18.88 117 PRO D CA 1
ATOM 7565 C C . PRO D 1 137 ? 24.702 -95.967 66.364 1.00 9.39 117 PRO D C 1
ATOM 7566 O O . PRO D 1 137 ? 24.734 -95.024 65.599 1.00 12.81 117 PRO D O 1
ATOM 7570 N N . VAL D 1 138 ? 23.717 -96.161 67.230 1.00 13.65 118 VAL D N 1
ATOM 7571 C CA . VAL D 1 138 ? 22.645 -95.188 67.383 1.00 13.49 118 VAL D CA 1
ATOM 7572 C C . VAL D 1 138 ? 22.604 -94.735 68.846 1.00 11.35 118 VAL D C 1
ATOM 7573 O O . VAL D 1 138 ? 22.387 -95.525 69.752 1.00 14.76 118 VAL D O 1
ATOM 7577 N N . SER D 1 139 ? 22.855 -93.450 69.049 1.00 11.93 119 SER D N 1
ATOM 7578 C CA . SER D 1 139 ? 22.829 -92.839 70.365 1.00 11.66 119 SER D CA 1
ATOM 7579 C C . SER D 1 139 ? 21.583 -92.018 70.590 1.00 14.90 119 SER D C 1
ATOM 7580 O O . SER D 1 139 ? 21.167 -91.252 69.737 1.00 13.87 119 SER D O 1
ATOM 7583 N N . VAL D 1 140 ? 21.043 -92.125 71.791 1.00 21.44 120 VAL D N 1
ATOM 7584 C CA . VAL D 1 140 ? 19.753 -91.550 72.125 1.00 11.08 120 VAL D CA 1
ATOM 7585 C C . VAL D 1 140 ? 19.869 -90.667 73.373 1.00 12.09 120 VAL D C 1
ATOM 7586 O O . VAL D 1 140 ? 20.234 -91.139 74.451 1.00 19.16 120 VAL D O 1
ATOM 7590 N N . GLY D 1 141 ? 19.594 -89.379 73.229 1.00 14.32 121 GLY D N 1
ATOM 7591 C CA . GLY D 1 141 ? 19.635 -88.501 74.381 1.00 12.66 121 GLY D CA 1
ATOM 7592 C C . GLY D 1 141 ? 20.759 -87.500 74.378 1.00 12.06 121 GLY D C 1
ATOM 7593 O O . GLY D 1 141 ? 21.490 -87.356 73.420 1.00 15.13 121 GLY D O 1
ATOM 7594 N N . GLY D 1 142 ? 20.899 -86.798 75.488 1.00 12.70 122 GLY D N 1
ATOM 7595 C CA . GLY D 1 142 ? 21.969 -85.844 75.629 1.00 13.08 122 GLY D CA 1
ATOM 7596 C C . GLY D 1 142 ? 21.717 -84.553 74.888 1.00 11.18 122 GLY D C 1
ATOM 7597 O O . GLY D 1 142 ? 20.586 -84.203 74.603 1.00 22.15 122 GLY D O 1
ATOM 7598 N N . ASP D 1 143 ? 22.789 -83.846 74.568 1.00 15.55 123 ASP D N 1
ATOM 7599 C CA . ASP D 1 143 ? 22.675 -82.488 74.051 1.00 17.71 123 ASP D CA 1
ATOM 7600 C C . ASP D 1 143 ? 23.086 -82.361 72.590 1.00 14.11 123 ASP D C 1
ATOM 7601 O O . ASP D 1 143 ? 22.923 -81.302 71.986 1.00 16.32 123 ASP D O 1
ATOM 7606 N N . GLY D 1 144 ? 23.615 -83.445 72.035 1.00 10.89 124 GLY D N 1
ATOM 7607 C CA . GLY D 1 144 ? 23.912 -83.503 70.618 1.00 13.92 124 GLY D CA 1
ATOM 7608 C C . GLY D 1 144 ? 25.376 -83.653 70.308 1.00 18.76 124 GLY D C 1
ATOM 7609 O O . GLY D 1 144 ? 25.747 -83.890 69.169 1.00 11.45 124 GLY D O 1
ATOM 7610 N N . SER D 1 145 ? 26.205 -83.512 71.334 1.00 17.77 125 SER D N 1
ATOM 7611 C CA . SER D 1 145 ? 27.636 -83.596 71.167 1.00 10.04 125 SER D CA 1
ATOM 7612 C C . SER D 1 145 ? 28.053 -85.014 70.807 1.00 11.90 125 SER D C 1
ATOM 7613 O O . SER D 1 145 ? 29.191 -85.238 70.414 1.00 18.55 125 SER D O 1
ATOM 7616 N N . ALA D 1 146 ? 27.130 -85.962 70.939 1.00 8.29 126 ALA D N 1
ATOM 7617 C CA . ALA D 1 146 ? 27.353 -87.318 70.453 1.00 12.33 126 ALA D CA 1
ATOM 7618 C C . ALA D 1 146 ? 27.644 -87.336 68.952 1.00 15.43 126 ALA D C 1
ATOM 7619 O O . ALA D 1 146 ? 28.310 -88.233 68.453 1.00 17.03 126 ALA D O 1
ATOM 7621 N N . THR D 1 147 ? 27.175 -86.333 68.225 1.00 16.18 127 THR D N 1
ATOM 7622 C CA . THR D 1 147 ? 27.371 -86.337 66.771 1.00 16.61 127 THR D CA 1
ATOM 7623 C C . THR D 1 147 ? 28.867 -86.195 66.445 1.00 11.79 127 THR D C 1
ATOM 7624 O O . THR D 1 147 ? 29.416 -86.934 65.627 1.00 19.83 127 THR D O 1
ATOM 7628 N N . LEU D 1 148 ? 29.520 -85.262 67.118 1.00 18.26 128 LEU D N 1
ATOM 7629 C CA . LEU D 1 148 ? 30.958 -85.081 67.001 1.00 19.12 128 LEU D CA 1
ATOM 7630 C C . LEU D 1 148 ? 31.761 -86.373 67.263 1.00 24.76 128 LEU D C 1
ATOM 7631 O O . LEU D 1 148 ? 32.509 -86.839 66.399 1.00 15.98 128 LEU D O 1
ATOM 7636 N N . SER D 1 149 ? 31.586 -86.949 68.449 1.00 23.07 129 SER D N 1
ATOM 7637 C CA . SER D 1 149 ? 32.344 -88.123 68.857 1.00 17.15 129 SER D CA 1
ATOM 7638 C C . SER D 1 149 ? 32.113 -89.348 67.970 1.00 16.39 129 SER D C 1
ATOM 7639 O O . SER D 1 149 ? 33.039 -90.092 67.697 1.00 18.76 129 SER D O 1
ATOM 7642 N N . MET D 1 150 ? 30.887 -89.556 67.510 1.00 15.81 130 MET D N 1
ATOM 7643 C CA . MET D 1 150 ? 30.593 -90.686 66.629 1.00 18.31 130 MET D CA 1
ATOM 7644 C C . MET D 1 150 ? 31.145 -90.558 65.204 1.00 19.96 130 MET D C 1
ATOM 7645 O O . MET D 1 150 ? 31.633 -91.537 64.647 1.00 17.24 130 MET D O 1
ATOM 7650 N N . VAL D 1 151 ? 31.053 -89.381 64.597 1.00 14.36 131 VAL D N 1
ATOM 7651 C CA . VAL D 1 151 ? 31.515 -89.242 63.219 1.00 16.39 131 VAL D CA 1
ATOM 7652 C C . VAL D 1 151 ? 33.026 -89.445 63.107 1.00 21.62 131 VAL D C 1
ATOM 7653 O O . VAL D 1 151 ? 33.475 -90.174 62.235 1.00 31.17 131 VAL D O 1
ATOM 7657 N N . GLU D 1 152 ? 33.808 -88.832 63.994 1.00 23.13 132 GLU D N 1
ATOM 7658 C CA . GLU D 1 152 ? 35.269 -88.932 63.902 1.00 21.44 132 GLU D CA 1
ATOM 7659 C C . GLU D 1 152 ? 35.766 -90.295 64.397 1.00 20.81 132 GLU D C 1
ATOM 7660 O O . GLU D 1 152 ? 36.902 -90.688 64.138 1.00 16.25 132 GLU D O 1
ATOM 7666 N N . ALA D 1 153 ? 34.885 -91.009 65.090 1.00 20.13 133 ALA D N 1
ATOM 7667 C CA . ALA D 1 153 ? 35.063 -92.424 65.408 1.00 23.71 133 ALA D CA 1
ATOM 7668 C C . ALA D 1 153 ? 35.089 -93.238 64.127 1.00 16.73 133 ALA D C 1
ATO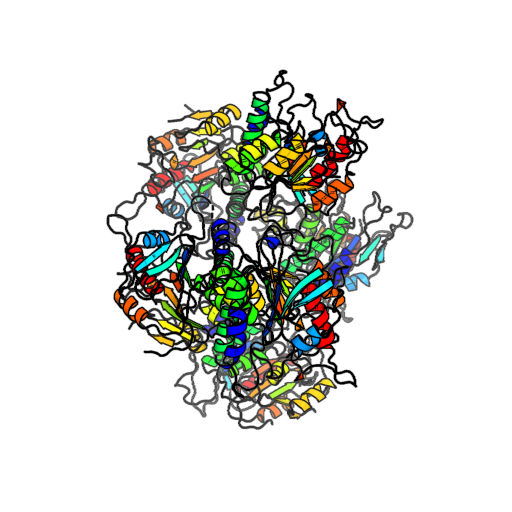M 7669 O O . ALA D 1 153 ? 35.876 -94.175 63.985 1.00 22.20 133 ALA D O 1
ATOM 7671 N N . TYR D 1 154 ? 34.198 -92.871 63.209 1.00 26.09 134 TYR D N 1
ATOM 7672 C CA . TYR D 1 154 ? 34.135 -93.437 61.861 1.00 34.58 134 TYR D CA 1
ATOM 7673 C C . TYR D 1 154 ? 35.331 -93.020 60.997 1.00 19.29 134 TYR D C 1
ATOM 7674 O O . TYR D 1 154 ? 36.022 -93.869 60.452 1.00 19.32 134 TYR D O 1
ATOM 7683 N N . LYS D 1 155 ? 35.547 -91.710 60.880 1.00 18.48 135 LYS D N 1
ATOM 7684 C CA . LYS D 1 155 ? 36.643 -91.129 60.105 1.00 19.72 135 LYS D CA 1
ATOM 7685 C C . LYS D 1 155 ? 38.000 -91.630 60.550 1.00 17.27 135 LYS D C 1
ATOM 7686 O O . LYS D 1 155 ? 38.985 -91.531 59.824 1.00 22.99 135 LYS D O 1
ATOM 7692 N N . ARG D 1 156 ? 38.047 -92.153 61.769 1.00 21.04 136 ARG D N 1
ATOM 7693 C CA . ARG D 1 156 ? 39.276 -92.700 62.319 1.00 20.42 136 ARG D CA 1
ATOM 7694 C C . ARG D 1 156 ? 39.518 -94.086 61.742 1.00 27.86 136 ARG D C 1
ATOM 7695 O O . ARG D 1 156 ? 40.649 -94.450 61.428 1.00 37.85 136 ARG D O 1
ATOM 7703 N N . LEU D 1 157 ? 38.444 -94.855 61.602 1.00 21.64 137 LEU D N 1
ATOM 7704 C CA . LEU D 1 157 ? 38.545 -96.202 61.079 1.00 19.17 137 LEU D CA 1
ATOM 7705 C C . LEU D 1 157 ? 38.603 -96.162 59.560 1.00 36.55 137 LEU D C 1
ATOM 7706 O O . LEU D 1 157 ? 39.489 -96.755 58.941 1.00 41.57 137 LEU D O 1
ATOM 7711 N N . PHE D 1 158 ? 37.665 -95.428 58.974 1.00 31.52 138 PHE D N 1
ATOM 7712 C CA . PHE D 1 158 ? 37.503 -95.351 57.534 1.00 21.15 138 PHE D CA 1
ATOM 7713 C C . PHE D 1 158 ? 37.797 -93.944 57.058 1.00 17.81 138 PHE D C 1
ATOM 7714 O O . PHE D 1 158 ? 36.892 -93.124 56.960 1.00 24.44 138 PHE D O 1
ATOM 7722 N N . PRO D 1 159 ? 39.073 -93.651 56.788 1.00 21.93 139 PRO D N 1
ATOM 7723 C CA . PRO D 1 159 ? 39.491 -92.336 56.306 1.00 35.08 139 PRO D CA 1
ATOM 7724 C C . PRO D 1 159 ? 39.206 -92.164 54.817 1.00 30.03 139 PRO D C 1
ATOM 7725 O O . PRO D 1 159 ? 39.092 -91.038 54.330 1.00 35.65 139 PRO D O 1
ATOM 7729 N N . SER D 1 160 ? 39.092 -93.277 54.102 1.00 27.46 140 SER D N 1
ATOM 7730 C CA . SER D 1 160 ? 38.793 -93.228 52.680 1.00 31.29 140 SER D CA 1
ATOM 7731 C C . SER D 1 160 ? 37.369 -92.731 52.431 1.00 41.81 140 SER D C 1
ATOM 7732 O O . SER D 1 160 ? 37.104 -92.048 51.440 1.00 51.13 140 SER D O 1
ATOM 7735 N N . ASP D 1 161 ? 36.462 -93.073 53.339 1.00 30.18 141 ASP D N 1
ATOM 7736 C CA . ASP D 1 161 ? 35.047 -92.749 53.194 1.00 28.41 141 ASP D CA 1
ATOM 7737 C C . ASP D 1 161 ? 34.764 -91.248 53.283 1.00 18.66 141 ASP D C 1
ATOM 7738 O O . ASP D 1 161 ? 35.265 -90.569 54.167 1.00 22.91 141 ASP D O 1
ATOM 7743 N N . ASP D 1 162 ? 33.947 -90.740 52.367 1.00 22.05 142 ASP D N 1
ATOM 7744 C CA . ASP D 1 162 ? 33.469 -89.358 52.447 1.00 39.99 142 ASP D CA 1
ATOM 7745 C C . ASP D 1 162 ? 32.122 -89.287 53.176 1.00 29.42 142 ASP D C 1
ATOM 7746 O O . ASP D 1 162 ? 31.162 -89.935 52.780 1.00 28.83 142 ASP D O 1
ATOM 7751 N N . ILE D 1 163 ? 32.061 -88.488 54.235 1.00 35.29 143 ILE D N 1
ATOM 7752 C CA . ILE D 1 163 ? 30.902 -88.460 55.121 1.00 22.33 143 ILE D CA 1
ATOM 7753 C C . ILE D 1 163 ? 30.072 -87.200 54.983 1.00 26.81 143 ILE D C 1
ATOM 7754 O O . ILE D 1 163 ? 30.584 -86.106 55.195 1.00 29.70 143 ILE D O 1
ATOM 7759 N N . VAL D 1 164 ? 28.792 -87.352 54.643 1.00 19.46 144 VAL D N 1
ATOM 7760 C CA . VAL D 1 164 ? 27.868 -86.223 54.662 1.00 20.20 144 VAL D CA 1
ATOM 7761 C C . VAL D 1 164 ? 26.840 -86.464 55.745 1.00 18.34 144 VAL D C 1
ATOM 7762 O O . VAL D 1 164 ? 26.466 -87.601 56.005 1.00 19.62 144 VAL D O 1
ATOM 7766 N N . ILE D 1 165 ? 26.396 -85.399 56.399 1.00 17.85 145 ILE D N 1
ATOM 7767 C CA A ILE D 1 165 ? 25.383 -85.575 57.427 0.50 16.86 145 ILE D CA 1
ATOM 7768 C CA B ILE D 1 165 ? 25.419 -85.484 57.483 0.50 16.78 145 ILE D CA 1
ATOM 7769 C C . ILE D 1 165 ? 24.109 -84.800 57.119 1.00 13.26 145 ILE D C 1
ATOM 7770 O O . ILE D 1 165 ? 24.121 -83.727 56.521 1.00 16.82 145 ILE D O 1
ATOM 7779 N N . VAL D 1 166 ? 22.997 -85.413 57.491 1.00 15.45 146 VAL D N 1
ATOM 7780 C CA . VAL D 1 166 ? 21.695 -84.773 57.442 1.00 11.00 146 VAL D CA 1
ATOM 7781 C C . VAL D 1 166 ? 21.389 -84.290 58.877 1.00 11.58 146 VAL D C 1
ATOM 7782 O O . VAL D 1 166 ? 21.332 -85.075 59.826 1.00 15.43 146 VAL D O 1
ATOM 7786 N N . HIS D 1 167 ? 21.220 -82.992 59.033 1.00 8.66 147 HIS D N 1
ATOM 7787 C CA . HIS D 1 167 ? 21.085 -82.420 60.359 1.00 7.45 147 HIS D CA 1
ATOM 7788 C C . HIS D 1 167 ? 19.739 -81.768 60.534 1.00 8.56 147 HIS D C 1
ATOM 7789 O O . HIS D 1 167 ? 19.454 -80.739 59.935 1.00 11.38 147 HIS D O 1
ATOM 7796 N N . PHE D 1 168 ? 18.899 -82.366 61.361 1.00 10.99 148 PHE D N 1
ATOM 7797 C CA . PHE D 1 168 ? 17.609 -81.763 61.675 1.00 10.94 148 PHE D CA 1
ATOM 7798 C C . PHE D 1 168 ? 17.667 -80.916 62.953 1.00 7.71 148 PHE D C 1
ATOM 7799 O O . PHE D 1 168 ? 18.101 -81.396 63.986 1.00 9.58 148 PHE D O 1
ATOM 7807 N N . SER D 1 169 ? 17.257 -79.656 62.846 1.00 15.88 149 SER D N 1
ATOM 7808 C CA . SER D 1 169 ? 17.115 -78.756 63.982 1.00 17.34 149 SER D CA 1
ATOM 7809 C C . SER D 1 169 ? 16.411 -77.471 63.582 1.00 11.39 149 SER D C 1
ATOM 7810 O O . SER D 1 169 ? 16.302 -77.154 62.404 1.00 10.35 149 SER D O 1
ATOM 7813 N N . ALA D 1 170 ? 15.946 -76.731 64.581 1.00 6.36 150 ALA D N 1
ATOM 7814 C CA . ALA D 1 170 ? 15.392 -75.398 64.375 1.00 5.56 150 ALA D CA 1
ATOM 7815 C C . ALA D 1 170 ? 16.508 -74.373 64.162 1.00 10.86 150 ALA D C 1
ATOM 7816 O O . ALA D 1 170 ? 16.273 -73.255 63.743 1.00 11.67 150 ALA D O 1
ATOM 7818 N N . ARG D 1 171 ? 17.729 -74.793 64.454 1.00 18.29 151 ARG D N 1
ATOM 7819 C CA . ARG D 1 171 ? 18.892 -73.920 64.472 1.00 16.14 151 ARG D CA 1
ATOM 7820 C C . ARG D 1 171 ? 20.026 -74.582 63.732 1.00 12.82 151 ARG D C 1
ATOM 7821 O O . ARG D 1 171 ? 20.262 -75.783 63.903 1.00 17.67 151 ARG D O 1
ATOM 7829 N N . PRO D 1 172 ? 20.747 -73.804 62.922 1.00 18.77 152 PRO D N 1
ATOM 7830 C CA . PRO D 1 172 ? 21.895 -74.323 62.168 1.00 25.38 152 PRO D CA 1
ATOM 7831 C C . PRO D 1 172 ? 22.983 -74.912 63.085 1.00 14.46 152 PRO D C 1
ATOM 7832 O O . PRO D 1 172 ? 23.657 -75.868 62.693 1.00 14.64 152 PRO D O 1
ATOM 7836 N N . SER D 1 173 ? 23.125 -74.349 64.283 1.00 13.91 153 SER D N 1
ATOM 7837 C CA . SER D 1 173 ? 24.002 -74.890 65.315 1.00 18.04 153 SER D CA 1
ATOM 7838 C C . SER D 1 173 ? 25.475 -74.893 64.900 1.00 25.49 153 SER D C 1
ATOM 7839 O O . SER D 1 173 ? 26.176 -75.893 65.091 1.00 20.02 153 SER D O 1
ATOM 7842 N N . VAL D 1 174 ? 25.942 -73.772 64.347 1.00 20.02 154 VAL D N 1
ATOM 7843 C CA . VAL D 1 174 ? 27.329 -73.654 63.882 1.00 14.06 154 VAL D CA 1
ATOM 7844 C C . VAL D 1 174 ? 28.012 -72.334 64.224 1.00 17.03 154 VAL D C 1
ATOM 7845 O O . VAL D 1 174 ? 29.217 -72.194 64.010 1.00 22.76 154 VAL D O 1
ATOM 7849 N N . SER D 1 175 ? 27.259 -71.359 64.725 1.00 24.07 155 SER D N 1
ATOM 7850 C CA . SER D 1 175 ? 27.865 -70.093 65.130 1.00 24.57 155 SER D CA 1
ATOM 7851 C C . SER D 1 175 ? 28.955 -70.367 66.154 1.00 23.89 155 SER D C 1
ATOM 7852 O O . SER D 1 175 ? 30.054 -69.837 66.047 1.00 39.73 155 SER D O 1
ATOM 7855 N N . ASP D 1 176 ? 28.654 -71.214 67.131 1.00 16.71 156 ASP D N 1
ATOM 7856 C CA . ASP D 1 176 ? 29.586 -71.481 68.223 1.00 21.20 156 ASP D CA 1
ATOM 7857 C C . ASP D 1 176 ? 30.706 -72.402 67.751 1.00 24.83 156 ASP D C 1
ATOM 7858 O O . ASP D 1 176 ? 30.460 -73.519 67.312 1.00 18.19 156 ASP D O 1
ATOM 7863 N N . PRO D 1 177 ? 31.953 -71.925 67.841 1.00 31.07 157 PRO D N 1
ATOM 7864 C CA . PRO D 1 177 ? 33.119 -72.721 67.446 1.00 24.99 157 PRO D CA 1
ATOM 7865 C C . PRO D 1 177 ? 33.227 -74.024 68.220 1.00 21.86 157 PRO D C 1
ATOM 7866 O O . PRO D 1 177 ? 33.915 -74.937 67.777 1.00 27.06 157 PRO D O 1
ATOM 7870 N N . ARG D 1 178 ? 32.556 -74.104 69.363 1.00 22.71 158 ARG D N 1
ATOM 7871 C CA . ARG D 1 178 ? 32.620 -75.295 70.190 1.00 21.73 158 ARG D CA 1
ATOM 7872 C C . ARG D 1 178 ? 31.444 -76.228 69.938 1.00 26.06 158 ARG D C 1
ATOM 7873 O O . ARG D 1 178 ? 31.363 -77.298 70.535 1.00 22.13 158 ARG D O 1
ATOM 7881 N N . SER D 1 179 ? 30.533 -75.831 69.055 1.00 34.46 159 SER D N 1
ATOM 7882 C CA . SER D 1 179 ? 29.370 -76.664 68.772 1.00 23.05 159 SER D CA 1
ATOM 7883 C C . SER D 1 179 ? 29.863 -77.844 67.951 1.00 16.94 159 SER D C 1
ATOM 7884 O O . SER D 1 179 ? 30.847 -77.719 67.254 1.00 35.72 159 SER D O 1
ATOM 7887 N N . PRO D 1 180 ? 29.211 -79.008 68.063 1.00 27.16 160 PRO D N 1
ATOM 7888 C CA . PRO D 1 180 ? 29.775 -80.208 67.438 1.00 21.24 160 PRO D CA 1
ATOM 7889 C C . PRO D 1 180 ? 29.745 -80.190 65.907 1.00 21.81 160 PRO D C 1
ATOM 7890 O O . PRO D 1 180 ? 30.651 -80.733 65.270 1.00 22.00 160 PRO D O 1
ATOM 7894 N N . LEU D 1 181 ? 28.729 -79.567 65.321 1.00 17.10 161 LEU D N 1
ATOM 7895 C CA . LEU D 1 181 ? 28.651 -79.508 63.879 1.00 12.91 161 LEU D CA 1
ATOM 7896 C C . LEU D 1 181 ? 29.741 -78.608 63.375 1.00 13.83 161 LEU D C 1
ATOM 7897 O O . LEU D 1 181 ? 30.388 -78.910 62.385 1.00 23.26 161 LEU D O 1
ATOM 7902 N N . ARG D 1 182 ? 29.938 -77.494 64.062 1.00 26.89 162 ARG D N 1
ATOM 7903 C CA . ARG D 1 182 ? 30.979 -76.537 63.697 1.00 17.17 162 ARG D CA 1
ATOM 7904 C C . ARG D 1 182 ? 32.376 -77.161 63.728 1.00 24.30 162 ARG D C 1
ATOM 7905 O O . ARG D 1 182 ? 33.184 -76.956 62.818 1.00 29.86 162 ARG D O 1
ATOM 7913 N N . VAL D 1 183 ? 32.644 -77.928 64.777 1.00 18.41 163 VAL D N 1
ATOM 7914 C CA . VAL D 1 183 ? 33.940 -78.542 64.993 1.00 23.52 163 VAL D CA 1
ATOM 7915 C C . VAL D 1 183 ? 34.295 -79.491 63.871 1.00 22.89 163 VAL D C 1
ATOM 7916 O O . VAL D 1 183 ? 35.347 -79.352 63.242 1.00 20.31 163 VAL D O 1
ATOM 7920 N N . LEU D 1 184 ? 33.411 -80.459 63.637 1.00 23.76 164 LEU D N 1
ATOM 7921 C CA . LEU D 1 184 ? 33.558 -81.388 62.525 1.00 19.19 164 LEU D CA 1
ATOM 7922 C C . LEU D 1 184 ? 33.823 -80.625 61.237 1.00 17.45 164 LEU D C 1
ATOM 7923 O O . LEU D 1 184 ? 34.682 -81.013 60.466 1.00 25.68 164 LEU D O 1
ATOM 7928 N N . LEU D 1 185 ? 33.102 -79.532 61.017 1.00 19.30 165 LEU D N 1
ATOM 7929 C CA . LEU D 1 185 ? 33.322 -78.723 59.835 1.00 13.05 165 LEU D CA 1
ATOM 7930 C C . LEU D 1 185 ? 34.731 -78.178 59.862 1.00 25.52 165 LEU D C 1
ATOM 7931 O O . LEU D 1 185 ? 35.428 -78.179 58.857 1.00 29.95 165 LEU D O 1
ATOM 7936 N N . ASP D 1 186 ? 35.153 -77.745 61.040 1.00 26.60 166 ASP D N 1
ATOM 7937 C CA . ASP D 1 186 ? 36.453 -77.124 61.214 1.00 27.58 166 ASP D CA 1
ATOM 7938 C C . ASP D 1 186 ? 37.611 -78.094 61.038 1.00 25.02 166 ASP D C 1
ATOM 7939 O O . ASP D 1 186 ? 38.669 -77.719 60.538 1.00 34.58 166 ASP D O 1
ATOM 7944 N N . LYS D 1 187 ? 37.414 -79.335 61.461 1.00 22.53 167 LYS D N 1
ATOM 7945 C CA . LYS D 1 187 ? 38.418 -80.375 61.279 1.00 13.64 167 LYS D CA 1
ATOM 7946 C C . LYS D 1 187 ? 38.311 -80.942 59.876 1.00 22.53 167 LYS D C 1
ATOM 7947 O O . LYS D 1 187 ? 39.081 -81.821 59.491 1.00 24.98 167 LYS D O 1
ATOM 7953 N N . GLY D 1 188 ? 37.336 -80.444 59.122 1.00 26.81 168 GLY D N 1
ATOM 7954 C CA . GLY D 1 188 ? 37.155 -80.842 57.738 1.00 24.89 168 GLY D CA 1
ATOM 7955 C C . GLY D 1 188 ? 36.909 -82.323 57.573 1.00 22.05 168 GLY D C 1
ATOM 7956 O O . GLY D 1 188 ? 37.466 -82.949 56.684 1.00 36.07 168 GLY D O 1
ATOM 7957 N N . LEU D 1 189 ? 36.063 -82.883 58.424 1.00 21.39 169 LEU D N 1
ATOM 7958 C CA . LEU D 1 189 ? 35.840 -84.326 58.419 1.00 26.67 169 LEU D CA 1
ATOM 7959 C C . LEU D 1 189 ? 34.542 -84.730 57.722 1.00 29.52 169 LEU D C 1
ATOM 7960 O O . LEU D 1 189 ? 34.001 -85.818 57.968 1.00 22.26 169 LEU D O 1
ATOM 7965 N N . LEU D 1 190 ? 34.058 -83.865 56.839 1.00 25.51 170 LEU D N 1
ATOM 7966 C CA . LEU D 1 190 ? 32.811 -84.118 56.128 1.00 18.09 170 LEU D CA 1
ATOM 7967 C C . LEU D 1 190 ? 32.957 -83.797 54.655 1.00 20.70 170 LEU D C 1
ATOM 7968 O O . LEU D 1 190 ? 33.877 -83.097 54.252 1.00 26.58 170 LEU D O 1
ATOM 7973 N N . LYS D 1 191 ? 32.052 -84.339 53.859 1.00 18.39 171 LYS D N 1
ATOM 7974 C CA . LYS D 1 191 ? 31.965 -84.007 52.454 1.00 22.19 171 LYS D CA 1
ATOM 7975 C C . LYS D 1 191 ? 31.041 -82.808 52.329 1.00 19.28 171 LYS D C 1
ATOM 7976 O O . LYS D 1 191 ? 31.286 -81.885 51.554 1.00 33.21 171 LYS D O 1
ATOM 7982 N N . GLY D 1 192 ? 29.992 -82.807 53.134 1.00 18.76 172 GLY D N 1
ATOM 7983 C CA . GLY D 1 192 ? 29.062 -81.699 53.156 1.00 26.51 172 GLY D CA 1
ATOM 7984 C C . GLY D 1 192 ? 28.006 -81.908 54.219 1.00 26.94 172 GLY D C 1
ATOM 7985 O O . GLY D 1 192 ? 27.970 -82.951 54.869 1.00 24.16 172 GLY D O 1
ATOM 7986 N N . VAL D 1 193 ? 27.150 -80.913 54.407 1.00 20.14 173 VAL D N 1
ATOM 7987 C CA . VAL D 1 193 ? 26.134 -80.999 55.442 1.00 24.30 173 VAL D CA 1
ATOM 7988 C C . VAL D 1 193 ? 24.816 -80.467 54.928 1.00 21.31 173 VAL D C 1
ATOM 7989 O O . VAL D 1 193 ? 24.747 -79.366 54.391 1.00 27.39 173 VAL D O 1
ATOM 7993 N N . VAL D 1 194 ? 23.768 -81.257 55.108 1.00 14.77 174 VAL D N 1
ATOM 7994 C CA . VAL D 1 194 ? 22.415 -80.818 54.797 1.00 14.36 174 VAL D CA 1
ATOM 7995 C C . VAL D 1 194 ? 21.662 -80.439 56.062 1.00 12.34 174 VAL D C 1
ATOM 7996 O O . VAL D 1 194 ? 21.480 -81.275 56.947 1.00 19.18 174 VAL D O 1
ATOM 8000 N N . SER D 1 195 ? 21.241 -79.176 56.146 1.00 19.90 175 SER D N 1
ATOM 8001 C CA . SER D 1 195 ? 20.527 -78.654 57.312 1.00 14.49 175 SER D CA 1
ATOM 8002 C C . SER D 1 195 ? 19.044 -78.498 57.032 1.00 12.57 175 SER D C 1
ATOM 8003 O O . SER D 1 195 ? 18.639 -77.698 56.192 1.00 13.34 175 SER D O 1
ATOM 8006 N N . VAL D 1 196 ? 18.233 -79.264 57.740 1.00 9.16 176 VAL D N 1
ATOM 8007 C CA . VAL D 1 196 ? 16.808 -79.339 57.469 1.00 10.37 176 VAL D CA 1
ATOM 8008 C C . VAL D 1 196 ? 15.990 -78.679 58.558 1.00 10.39 176 VAL D C 1
ATOM 8009 O O . VAL D 1 196 ? 16.265 -78.872 59.751 1.00 12.27 176 VAL D O 1
ATOM 8013 N N . GLY D 1 197 ? 15.003 -77.886 58.153 1.00 15.80 177 GLY D N 1
ATOM 8014 C CA . GLY D 1 197 ? 13.993 -77.372 59.059 1.00 15.90 177 GLY D CA 1
ATOM 8015 C C . GLY D 1 197 ? 14.400 -76.204 59.918 1.00 9.81 177 GLY D C 1
ATOM 8016 O O . GLY D 1 197 ? 13.665 -75.823 60.799 1.00 14.96 177 GLY D O 1
ATOM 8017 N N . ASN D 1 198 ? 15.577 -75.649 59.671 1.00 17.64 178 ASN D N 1
ATOM 8018 C CA . ASN D 1 198 ? 16.063 -74.536 60.465 1.00 15.67 178 ASN D CA 1
ATOM 8019 C C . ASN D 1 198 ? 15.061 -73.410 60.413 1.00 11.74 178 ASN D C 1
ATOM 8020 O O . ASN D 1 198 ? 14.409 -73.199 59.390 1.00 12.68 178 ASN D O 1
ATOM 8025 N N . ARG D 1 199 ? 14.910 -72.696 61.515 1.00 11.89 179 ARG D N 1
ATOM 8026 C CA . ARG D 1 199 ? 13.993 -71.567 61.512 1.00 14.35 179 ARG D CA 1
ATOM 8027 C C . ARG D 1 199 ? 14.407 -70.472 62.482 1.00 16.43 179 ARG D C 1
ATOM 8028 O O . ARG D 1 199 ? 13.607 -69.598 62.812 1.00 17.01 179 ARG D O 1
ATOM 8036 N N . GLN D 1 200 ? 15.655 -70.523 62.942 1.00 12.15 180 GLN D N 1
ATOM 8037 C CA . GLN D 1 200 ? 16.258 -69.411 63.680 1.00 23.00 180 GLN D CA 1
ATOM 8038 C C . GLN D 1 200 ? 17.710 -69.287 63.254 1.00 16.68 180 GLN D C 1
ATOM 8039 O O . GLN D 1 200 ? 18.628 -69.776 63.916 1.00 16.00 180 GLN D O 1
ATOM 8045 N N . VAL D 1 201 ? 17.875 -68.639 62.108 1.00 22.62 181 VAL D N 1
ATOM 8046 C CA . VAL D 1 201 ? 19.157 -68.448 61.472 1.00 28.07 181 VAL D CA 1
ATOM 8047 C C . VAL D 1 201 ? 19.635 -67.054 61.776 1.00 10.89 181 VAL D C 1
ATOM 8048 O O . VAL D 1 201 ? 19.007 -66.092 61.395 1.00 17.82 181 VAL D O 1
ATOM 8052 N N . SER D 1 202 ? 20.750 -66.957 62.482 1.00 27.59 182 SER D N 1
ATOM 8053 C CA . SER D 1 202 ? 21.358 -65.676 62.764 1.00 18.07 182 SER D CA 1
ATOM 8054 C C . SER D 1 202 ? 22.286 -65.331 61.606 1.00 23.78 182 SER D C 1
ATOM 8055 O O . SER D 1 202 ? 22.585 -66.180 60.778 1.00 19.82 182 SER D O 1
ATOM 8058 N N . SER D 1 203 ? 22.739 -64.083 61.561 1.00 24.68 183 SER D N 1
ATOM 8059 C CA . SER D 1 203 ? 23.658 -63.614 60.529 1.00 28.16 183 SER D CA 1
ATOM 8060 C C . SER D 1 203 ? 24.976 -64.394 60.519 1.00 18.37 183 SER D C 1
ATOM 8061 O O . SER D 1 203 ? 25.485 -64.742 59.457 1.00 23.94 183 SER D O 1
ATOM 8064 N N . GLU D 1 204 ? 25.512 -64.665 61.703 1.00 17.31 184 GLU D N 1
ATOM 8065 C CA . GLU D 1 204 ? 26.700 -65.505 61.863 1.00 24.16 184 GLU D CA 1
ATOM 8066 C C . GLU D 1 204 ? 26.529 -66.930 61.342 1.00 16.53 184 GLU D C 1
ATOM 8067 O O . GLU D 1 204 ? 27.444 -67.497 60.762 1.00 19.35 184 GLU D O 1
ATOM 8073 N N . ASP D 1 205 ? 25.359 -67.510 61.578 1.00 14.13 185 ASP D N 1
ATOM 8074 C CA . ASP D 1 205 ? 25.039 -68.829 61.058 1.00 20.28 185 ASP D CA 1
ATOM 8075 C C . ASP D 1 205 ? 25.250 -68.813 59.561 1.00 16.77 185 ASP D C 1
ATOM 8076 O O . ASP D 1 205 ? 25.886 -69.698 59.005 1.00 36.96 185 ASP D O 1
ATOM 8081 N N . ARG D 1 206 ? 24.739 -67.770 58.928 1.00 14.83 186 ARG D N 1
ATOM 8082 C CA . ARG D 1 206 ? 24.805 -67.623 57.485 1.00 16.61 186 ARG D CA 1
ATOM 8083 C C . ARG D 1 206 ? 26.203 -67.308 56.985 1.00 15.64 186 ARG D C 1
ATOM 8084 O O . ARG D 1 206 ? 26.561 -67.647 55.869 1.00 25.29 186 ARG D O 1
ATOM 8092 N N . LYS D 1 207 ? 26.994 -66.646 57.807 1.00 20.65 187 LYS D N 1
ATOM 8093 C CA . LYS D 1 207 ? 28.389 -66.472 57.474 1.00 20.88 187 LYS D CA 1
ATOM 8094 C C . LYS D 1 207 ? 29.071 -67.825 57.516 1.00 21.87 187 LYS D C 1
ATOM 8095 O O . LYS D 1 207 ? 29.824 -68.186 56.619 1.00 25.97 187 LYS D O 1
ATOM 8101 N N . VAL D 1 208 ? 28.795 -68.586 58.563 1.00 27.26 188 VAL D N 1
ATOM 8102 C CA . VAL D 1 208 ? 29.359 -69.912 58.654 1.00 19.67 188 VAL D CA 1
ATOM 8103 C C . VAL D 1 208 ? 28.835 -70.732 57.494 1.00 27.02 188 VAL D C 1
ATOM 8104 O O . VAL D 1 208 ? 29.565 -71.537 56.926 1.00 27.84 188 VAL D O 1
ATOM 8108 N N . ARG D 1 209 ? 27.583 -70.507 57.113 1.00 20.11 189 ARG D N 1
ATOM 8109 C CA . ARG D 1 209 ? 26.987 -71.331 56.069 1.00 20.82 189 ARG D CA 1
ATOM 8110 C C . ARG D 1 209 ? 27.820 -71.214 54.800 1.00 28.10 189 ARG D C 1
ATOM 8111 O O . ARG D 1 209 ? 27.937 -72.169 54.040 1.00 29.29 189 ARG D O 1
ATOM 8119 N N . LYS D 1 210 ? 28.441 -70.054 54.603 1.00 45.18 190 LYS D N 1
ATOM 8120 C CA . LYS D 1 210 ? 29.244 -69.816 53.410 1.00 29.81 190 LYS D CA 1
ATOM 8121 C C . LYS D 1 210 ? 30.653 -70.329 53.630 1.00 20.69 190 LYS D C 1
ATOM 8122 O O . LYS D 1 210 ? 31.287 -70.846 52.710 1.00 47.32 190 LYS D O 1
ATOM 8128 N N . LEU D 1 211 ? 31.136 -70.193 54.857 1.00 27.56 191 LEU D N 1
ATOM 8129 C CA . LEU D 1 211 ? 32.486 -70.624 55.195 1.00 21.52 191 LEU D CA 1
ATOM 8130 C C . LEU D 1 211 ? 32.695 -72.112 54.950 1.00 22.12 191 LEU D C 1
ATOM 8131 O O . LEU D 1 211 ? 33.808 -72.538 54.663 1.00 28.96 191 LEU D O 1
ATOM 8136 N N . HIS D 1 212 ? 31.635 -72.907 55.072 1.00 25.62 192 HIS D N 1
ATOM 8137 C CA . HIS D 1 212 ? 31.755 -74.353 54.858 1.00 30.19 192 HIS D CA 1
ATOM 8138 C C . HIS D 1 212 ? 30.830 -74.844 53.753 1.00 24.37 192 HIS D C 1
ATOM 8139 O O . HIS D 1 212 ? 30.638 -76.047 53.595 1.00 35.82 192 HIS D O 1
ATOM 8146 N N . LYS D 1 213 ? 30.252 -73.905 53.011 1.00 17.15 193 LYS D N 1
ATOM 8147 C CA . LYS D 1 213 ? 29.453 -74.197 51.826 1.00 39.08 193 LYS D CA 1
ATOM 8148 C C . LYS D 1 213 ? 28.429 -75.326 52.047 1.00 35.92 193 LYS D C 1
ATOM 8149 O O . LYS D 1 213 ? 28.075 -76.072 51.128 1.00 29.91 193 LYS D O 1
ATOM 8155 N N . MET D 1 214 ? 27.962 -75.441 53.281 1.00 25.15 194 MET D N 1
ATOM 8156 C CA . MET D 1 214 ? 26.907 -76.374 53.630 1.00 22.48 194 MET D CA 1
ATOM 8157 C C . MET D 1 214 ? 25.597 -75.825 53.117 1.00 19.98 194 MET D C 1
ATOM 8158 O O . MET D 1 214 ? 25.429 -74.618 53.024 1.00 22.76 194 MET D O 1
ATOM 8163 N N . PHE D 1 215 ? 24.657 -76.682 52.749 1.00 31.76 195 PHE D N 1
ATOM 8164 C CA . PHE D 1 215 ? 23.372 -76.109 52.405 1.00 34.03 195 PHE D CA 1
ATOM 8165 C C . PHE D 1 215 ? 22.272 -76.657 53.273 1.00 15.82 195 PHE D C 1
ATOM 8166 O O . PHE D 1 215 ? 22.498 -77.450 54.186 1.00 20.01 195 PHE D O 1
ATOM 8174 N N . TYR D 1 216 ? 21.072 -76.204 52.966 1.00 28.05 196 TYR D N 1
ATOM 8175 C CA . TYR D 1 216 ? 20.004 -76.152 53.934 1.00 17.61 196 TYR D CA 1
ATOM 8176 C C . TYR D 1 216 ? 18.642 -76.114 53.261 1.00 21.68 196 TYR D C 1
ATOM 8177 O O . TYR D 1 216 ? 18.519 -75.711 52.104 1.00 27.24 196 TYR D O 1
ATOM 8186 N N . MET D 1 217 ? 17.624 -76.539 53.998 1.00 19.73 197 MET D N 1
ATOM 8187 C CA . MET D 1 217 ? 16.241 -76.327 53.610 1.00 24.92 197 MET D CA 1
ATOM 8188 C C . MET D 1 217 ? 15.432 -75.934 54.834 1.00 21.08 197 MET D C 1
ATOM 8189 O O . MET D 1 217 ? 15.019 -76.791 55.612 1.00 17.22 197 MET D O 1
ATOM 8194 N N . ASP D 1 218 ? 15.220 -74.633 55.011 1.00 10.09 198 ASP D N 1
ATOM 8195 C CA . ASP D 1 218 ? 14.475 -74.145 56.157 1.00 12.50 198 ASP D CA 1
ATOM 8196 C C . ASP D 1 218 ? 13.006 -74.484 56.011 1.00 8.39 198 ASP D C 1
ATOM 8197 O O . ASP D 1 218 ? 12.579 -74.935 54.964 1.00 14.65 198 ASP D O 1
ATOM 8202 N N . MET D 1 219 ? 12.222 -74.205 57.050 1.00 18.99 199 MET D N 1
ATOM 8203 C CA . MET D 1 219 ? 10.802 -74.559 57.082 1.00 15.53 199 MET D CA 1
ATOM 8204 C C . MET D 1 219 ? 9.933 -73.983 55.947 1.00 15.24 199 MET D C 1
ATOM 8205 O O . MET D 1 219 ? 8.712 -74.131 55.955 1.00 27.87 199 MET D O 1
ATOM 8210 N N . HIS D 1 220 ? 10.562 -73.376 54.948 1.00 40.44 200 HIS D N 1
ATOM 8211 C CA . HIS D 1 220 ? 9.849 -72.907 53.770 1.00 13.20 200 HIS D CA 1
ATOM 8212 C C . HIS D 1 220 ? 10.001 -73.872 52.612 1.00 23.78 200 HIS D C 1
ATOM 8213 O O . HIS D 1 220 ? 9.778 -73.529 51.460 1.00 30.29 200 HIS D O 1
ATOM 8220 N N . ALA D 1 221 ? 10.390 -75.090 52.954 1.00 27.94 201 ALA D N 1
ATOM 8221 C CA . ALA D 1 221 ? 10.222 -76.237 52.097 1.00 36.31 201 ALA D CA 1
ATOM 8222 C C . ALA D 1 221 ? 10.149 -77.470 52.983 1.00 25.94 201 ALA D C 1
ATOM 8223 O O . ALA D 1 221 ? 10.638 -77.464 54.118 1.00 19.63 201 ALA D O 1
ATOM 8225 N N . ASP D 1 232 ? 15.060 -85.900 49.567 1.00 36.65 212 ASP D N 1
ATOM 8226 C CA . ASP D 1 232 ? 15.813 -87.100 49.216 1.00 43.04 212 ASP D CA 1
ATOM 8227 C C . ASP D 1 232 ? 17.221 -86.762 48.731 1.00 44.71 212 ASP D C 1
ATOM 8228 O O . ASP D 1 232 ? 17.382 -86.007 47.776 1.00 61.57 212 ASP D O 1
ATOM 8233 N N . ILE D 1 233 ? 18.239 -87.316 49.386 1.00 47.23 213 ILE D N 1
ATOM 8234 C CA . ILE D 1 233 ? 19.623 -86.933 49.092 1.00 45.57 213 ILE D CA 1
ATOM 8235 C C . ILE D 1 233 ? 20.376 -87.958 48.206 1.00 37.10 213 ILE D C 1
ATOM 8236 O O . ILE D 1 233 ? 21.310 -88.626 48.650 1.00 30.52 213 ILE D O 1
ATOM 8241 N N . ARG D 1 234 ? 19.964 -88.043 46.938 1.00 26.99 214 ARG D N 1
ATOM 8242 C CA . ARG D 1 234 ? 20.532 -88.964 45.938 1.00 42.49 214 ARG D CA 1
ATOM 8243 C C . ARG D 1 234 ? 22.062 -88.866 45.855 1.00 44.88 214 ARG D C 1
ATOM 8244 O O . ARG D 1 234 ? 22.631 -88.400 44.868 1.00 24.92 214 ARG D O 1
ATOM 8252 N N . ASN D 1 235 ? 22.724 -89.313 46.909 1.00 38.30 215 ASN D N 1
ATOM 8253 C CA . ASN D 1 235 ? 24.156 -89.153 47.000 1.00 38.51 215 ASN D CA 1
ATOM 8254 C C . ASN D 1 235 ? 24.816 -90.499 47.162 1.00 12.34 215 ASN D C 1
ATOM 8255 O O . ASN D 1 235 ? 24.189 -91.460 47.574 1.00 28.32 215 ASN D O 1
ATOM 8260 N N . ASP D 1 236 ? 26.083 -90.578 46.818 1.00 15.28 216 ASP D N 1
ATOM 8261 C CA . ASP D 1 236 ? 26.780 -91.839 46.909 1.00 26.02 216 ASP D CA 1
ATOM 8262 C C . ASP D 1 236 ? 27.678 -91.798 48.125 1.00 32.50 216 ASP D C 1
ATOM 8263 O O . ASP D 1 236 ? 28.667 -92.517 48.202 1.00 41.23 216 ASP D O 1
ATOM 8268 N N . TYR D 1 237 ? 27.322 -90.943 49.078 1.00 24.43 217 TYR D N 1
ATOM 8269 C CA . TYR D 1 237 ? 28.162 -90.713 50.237 1.00 17.94 217 TYR D CA 1
ATOM 8270 C C . TYR D 1 237 ? 27.459 -91.138 51.495 1.00 21.70 217 TYR D C 1
ATOM 8271 O O . TYR D 1 237 ? 26.337 -90.723 51.744 1.00 25.42 217 TYR D O 1
ATOM 8280 N N . PRO D 1 238 ? 28.125 -91.977 52.295 1.00 23.06 218 PRO D N 1
ATOM 8281 C CA . PRO D 1 238 ? 27.629 -92.493 53.575 1.00 21.82 218 PRO D CA 1
ATOM 8282 C C . PRO D 1 238 ? 27.059 -91.390 54.452 1.00 15.01 218 PRO D C 1
ATOM 8283 O O . PRO D 1 238 ? 27.591 -90.287 54.485 1.00 22.53 218 PRO D O 1
ATOM 8287 N N . VAL D 1 239 ? 25.959 -91.681 55.133 1.00 25.76 219 VAL D N 1
ATOM 8288 C CA . VAL D 1 239 ? 25.223 -90.641 55.832 1.00 15.49 219 VAL D CA 1
ATOM 8289 C C . VAL D 1 239 ? 25.241 -90.804 57.354 1.00 11.46 219 VAL D C 1
ATOM 8290 O O . VAL D 1 239 ? 25.027 -91.891 57.878 1.00 13.32 219 VAL D O 1
ATOM 8294 N N . PHE D 1 240 ? 25.519 -89.707 58.047 1.00 9.09 220 PHE D N 1
ATOM 8295 C CA . PHE D 1 240 ? 25.276 -89.618 59.474 1.00 11.82 220 PHE D CA 1
ATOM 8296 C C . PHE D 1 240 ? 23.995 -88.809 59.662 1.00 8.88 220 PHE D C 1
ATOM 8297 O O . PHE D 1 240 ? 23.806 -87.785 59.038 1.00 13.00 220 PHE D O 1
ATOM 8305 N N . ILE D 1 241 ? 23.107 -89.290 60.518 1.00 14.10 221 ILE D N 1
ATOM 8306 C CA . ILE D 1 241 ? 21.845 -88.632 60.745 1.00 13.07 221 ILE D CA 1
ATOM 8307 C C . ILE D 1 241 ? 21.877 -87.999 62.125 1.00 12.23 221 ILE D C 1
ATOM 8308 O O . ILE D 1 241 ? 22.107 -88.678 63.132 1.00 9.22 221 ILE D O 1
ATOM 8313 N N . SER D 1 242 ? 21.668 -86.691 62.161 1.00 10.94 222 SER D N 1
ATOM 8314 C CA . SER D 1 242 ? 21.685 -85.961 63.421 1.00 13.40 222 SER D CA 1
ATOM 8315 C C . SER D 1 242 ? 20.367 -85.241 63.655 1.00 8.38 222 SER D C 1
ATOM 8316 O O . SER D 1 242 ? 20.039 -84.281 62.983 1.00 13.31 222 SER D O 1
ATOM 8319 N N . ILE D 1 243 ? 19.606 -85.732 64.608 1.00 8.27 223 ILE D N 1
ATOM 8320 C CA . ILE D 1 243 ? 18.265 -85.238 64.829 1.00 14.75 223 ILE D CA 1
ATOM 8321 C C . ILE D 1 243 ? 18.039 -84.623 66.195 1.00 13.05 223 ILE D C 1
ATOM 8322 O O . ILE D 1 243 ? 17.968 -85.328 67.205 1.00 10.66 223 ILE D O 1
ATOM 8327 N N . ASP D 1 244 ? 17.888 -83.303 66.176 1.00 14.90 224 ASP D N 1
ATOM 8328 C CA . ASP D 1 244 ? 17.533 -82.477 67.318 1.00 15.79 224 ASP D CA 1
ATOM 8329 C C . ASP D 1 244 ? 16.015 -82.393 67.439 1.00 8.04 224 ASP D C 1
ATOM 8330 O O . ASP D 1 244 ? 15.347 -82.066 66.471 1.00 7.71 224 ASP D O 1
ATOM 8335 N N . ALA D 1 245 ? 15.476 -82.695 68.624 1.00 10.63 225 ALA D N 1
ATOM 8336 C CA . ALA D 1 245 ? 14.025 -82.645 68.852 1.00 9.13 225 ALA D CA 1
ATOM 8337 C C . ALA D 1 245 ? 13.459 -81.310 68.413 1.00 7.30 225 ALA D C 1
ATOM 8338 O O . ALA D 1 245 ? 12.317 -81.220 67.998 1.00 10.22 225 ALA D O 1
ATOM 8340 N N . SER D 1 246 ? 14.282 -80.274 68.455 1.00 11.01 226 SER D N 1
ATOM 8341 C CA . SER D 1 246 ? 13.791 -78.927 68.240 1.00 9.78 226 SER D CA 1
ATOM 8342 C C . SER D 1 246 ? 13.418 -78.713 66.797 1.00 6.73 226 SER D C 1
ATOM 8343 O O . SER D 1 246 ? 12.800 -77.712 66.485 1.00 16.20 226 SER D O 1
ATOM 8346 N N . VAL D 1 247 ? 13.776 -79.636 65.902 1.00 4.84 227 VAL D N 1
ATOM 8347 C CA . VAL D 1 247 ? 13.295 -79.483 64.523 1.00 16.09 227 VAL D CA 1
ATOM 8348 C C . VAL D 1 247 ? 11.769 -79.578 64.503 1.00 8.70 227 VAL D C 1
ATOM 8349 O O . VAL D 1 247 ? 11.130 -79.047 63.622 1.00 11.24 227 VAL D O 1
ATOM 8353 N N . LEU D 1 248 ? 11.203 -80.236 65.513 1.00 8.40 228 LEU D N 1
ATOM 8354 C CA . LEU D 1 248 ? 9.770 -80.444 65.616 1.00 10.17 228 LEU D CA 1
ATOM 8355 C C . LEU D 1 248 ? 9.056 -79.251 66.238 1.00 7.69 228 LEU D C 1
ATOM 8356 O O . LEU D 1 248 ? 9.587 -78.571 67.096 1.00 5.94 228 LEU D O 1
ATOM 8361 N N . ASP D 1 249 ? 7.835 -79.002 65.807 1.00 12.20 229 ASP D N 1
ATOM 8362 C CA . ASP D 1 249 ? 7.084 -77.923 66.398 1.00 9.92 229 ASP D CA 1
ATOM 8363 C C . ASP D 1 249 ? 6.859 -78.257 67.864 1.00 6.24 229 ASP D C 1
ATOM 8364 O O . ASP D 1 249 ? 6.711 -79.417 68.224 1.00 13.58 229 ASP D O 1
ATOM 8369 N N . PRO D 1 250 ? 6.879 -77.242 68.712 1.00 9.27 230 PRO D N 1
ATOM 8370 C CA . PRO D 1 250 ? 6.717 -77.444 70.153 1.00 15.44 230 PRO D CA 1
ATOM 8371 C C . PRO D 1 250 ? 5.435 -78.179 70.559 1.00 9.78 230 PRO D C 1
ATOM 8372 O O . PRO D 1 250 ? 5.376 -78.710 71.656 1.00 17.06 230 PRO D O 1
ATOM 8376 N N . ALA D 1 251 ? 4.432 -78.215 69.693 1.00 14.26 231 ALA D N 1
ATOM 8377 C CA . ALA D 1 251 ? 3.221 -78.990 69.959 1.00 14.22 231 ALA D CA 1
ATOM 8378 C C . ALA D 1 251 ? 3.472 -80.510 69.931 1.00 4.27 231 ALA D C 1
ATOM 8379 O O . ALA D 1 251 ? 2.667 -81.280 70.442 1.00 10.08 231 ALA D O 1
ATOM 8381 N N . PHE D 1 252 ? 4.575 -80.924 69.308 1.00 11.37 232 PHE D N 1
ATOM 8382 C CA . PHE D 1 252 ? 4.964 -82.332 69.186 1.00 10.79 232 PHE D CA 1
ATOM 8383 C C . PHE D 1 252 ? 6.171 -82.669 70.034 1.00 5.75 232 PHE D C 1
ATOM 8384 O O . PHE D 1 252 ? 6.294 -83.768 70.571 1.00 9.98 232 PHE D O 1
ATOM 8392 N N . ALA D 1 253 ? 7.084 -81.725 70.109 1.00 4.31 233 ALA D N 1
ATOM 8393 C CA . ALA D 1 253 ? 8.307 -81.930 70.830 1.00 11.11 233 ALA D CA 1
ATOM 8394 C C . ALA D 1 253 ? 8.598 -80.747 71.739 1.00 12.98 233 ALA D C 1
ATOM 8395 O O . ALA D 1 253 ? 9.587 -80.029 71.524 1.00 14.95 233 ALA D O 1
ATOM 8397 N N . PRO D 1 254 ? 7.755 -80.553 72.774 1.00 10.32 234 PRO D N 1
ATOM 8398 C CA . PRO D 1 254 ? 7.892 -79.403 73.677 1.00 17.77 234 PRO D CA 1
ATOM 8399 C C . PRO D 1 254 ? 9.151 -79.427 74.535 1.00 11.33 234 PRO D C 1
ATOM 8400 O O . PRO D 1 254 ? 9.615 -78.379 74.967 1.00 15.60 234 PRO D O 1
ATOM 8404 N N . ALA D 1 255 ? 9.701 -80.611 74.750 1.00 16.95 235 ALA D N 1
ATOM 8405 C CA . ALA D 1 255 ? 10.758 -80.810 75.735 1.00 10.09 235 ALA D CA 1
ATOM 8406 C C . ALA D 1 255 ? 12.138 -80.322 75.328 1.00 6.10 235 ALA D C 1
ATOM 8407 O O . ALA D 1 255 ? 13.091 -81.073 75.450 1.00 14.34 235 ALA D O 1
ATOM 8409 N N . VAL D 1 256 ? 12.247 -79.072 74.890 1.00 9.56 236 VAL D N 1
ATOM 8410 C CA . VAL D 1 256 ? 13.517 -78.511 74.412 1.00 13.59 236 VAL D CA 1
ATOM 8411 C C . VAL D 1 256 ? 13.781 -77.112 74.981 1.00 6.52 236 VAL D C 1
ATOM 8412 O O . VAL D 1 256 ? 12.852 -76.380 75.319 1.00 10.97 236 VAL D O 1
ATOM 8416 N N . ASP D 1 257 ? 15.062 -76.753 75.057 1.00 16.73 237 ASP D N 1
ATOM 8417 C CA . ASP D 1 257 ? 15.547 -75.664 75.919 1.00 17.42 237 ASP D CA 1
ATOM 8418 C C . ASP D 1 257 ? 14.977 -74.295 75.560 1.00 20.90 237 ASP D C 1
ATOM 8419 O O . ASP D 1 257 ? 14.461 -73.565 76.410 1.00 28.36 237 ASP D O 1
ATOM 8424 N N . SER D 1 258 ? 15.068 -73.953 74.290 1.00 21.87 238 SER D N 1
ATOM 8425 C CA . SER D 1 258 ? 14.567 -72.681 73.827 1.00 19.61 238 SER D CA 1
ATOM 8426 C C . SER D 1 258 ? 13.705 -72.940 72.609 1.00 17.53 238 SER D C 1
ATOM 8427 O O . SER D 1 258 ? 14.192 -72.829 71.491 1.00 14.64 238 SER D O 1
ATOM 8430 N N . PRO D 1 259 ? 12.417 -73.284 72.829 1.00 18.39 239 PRO D N 1
ATOM 8431 C CA . PRO D 1 259 ? 11.530 -73.779 71.768 1.00 16.20 239 PRO D CA 1
ATOM 8432 C C . PRO D 1 259 ? 11.221 -72.730 70.708 1.00 14.39 239 PRO D C 1
ATOM 8433 O O . PRO D 1 259 ? 11.154 -71.521 70.950 1.00 12.81 239 PRO D O 1
ATOM 8437 N N . VAL D 1 260 ? 11.057 -73.219 69.489 1.00 23.88 240 VAL D N 1
ATOM 8438 C CA . VAL D 1 260 ? 10.848 -72.349 68.347 1.00 13.13 240 VAL D CA 1
ATOM 8439 C C . VAL D 1 260 ? 9.597 -72.811 67.624 1.00 9.25 240 VAL D C 1
ATOM 8440 O O . VAL D 1 260 ? 9.575 -73.892 67.055 1.00 13.55 240 VAL D O 1
ATOM 8444 N N . ALA D 1 261 ? 8.546 -72.007 67.699 1.00 8.66 241 ALA D N 1
ATOM 8445 C CA . ALA D 1 261 ? 7.272 -72.326 67.070 1.00 3.83 241 ALA D CA 1
ATOM 8446 C C . ALA D 1 261 ? 7.395 -72.370 65.535 1.00 11.24 241 ALA D C 1
ATOM 8447 O O . ALA D 1 261 ? 8.289 -71.744 64.984 1.00 11.87 241 ALA D O 1
ATOM 8449 N N . GLY D 1 262 ? 6.476 -73.082 64.871 1.00 14.41 242 GLY D N 1
ATOM 8450 C CA . GLY D 1 262 ? 6.454 -73.224 63.418 1.00 11.83 242 GLY D CA 1
ATOM 8451 C C . GLY D 1 262 ? 7.280 -74.361 62.849 1.00 5.72 242 GLY D C 1
ATOM 8452 O O . GLY D 1 262 ? 7.822 -74.253 61.750 1.00 11.50 242 GLY D O 1
ATOM 8453 N N . GLY D 1 263 ? 7.378 -75.459 63.589 1.00 9.80 243 GLY D N 1
ATOM 8454 C CA . GLY D 1 263 ? 8.207 -76.573 63.187 1.00 10.49 243 GLY D CA 1
ATOM 8455 C C . GLY D 1 263 ? 7.570 -77.677 62.371 1.00 10.60 243 GLY D C 1
ATOM 8456 O O . GLY D 1 263 ? 6.509 -77.512 61.770 1.00 19.46 243 GLY D O 1
ATOM 8457 N N . LEU D 1 264 ? 8.249 -78.811 62.338 1.00 8.47 244 LEU D N 1
ATOM 8458 C CA . LEU D 1 264 ? 7.728 -80.017 61.705 1.00 9.64 244 LEU D CA 1
ATOM 8459 C C . LEU D 1 264 ? 6.773 -80.769 62.622 1.00 11.19 244 LEU D C 1
ATOM 8460 O O . LEU D 1 264 ? 6.882 -80.699 63.828 1.00 12.22 244 LEU D O 1
ATOM 8465 N N . SER D 1 265 ? 5.836 -81.486 62.027 1.00 13.16 245 SER D N 1
ATOM 8466 C CA . SER D 1 265 ? 5.062 -82.502 62.726 1.00 19.54 245 SER D CA 1
ATOM 8467 C C . SER D 1 265 ? 5.905 -83.754 62.797 1.00 14.36 245 SER D C 1
ATOM 8468 O O . SER D 1 265 ? 6.907 -83.858 62.080 1.00 15.07 245 SER D O 1
ATOM 8471 N N . THR D 1 266 ? 5.514 -84.701 63.648 1.00 15.18 246 THR D N 1
ATOM 8472 C CA . THR D 1 266 ? 6.188 -85.992 63.673 1.00 10.53 246 THR D CA 1
ATOM 8473 C C . THR D 1 266 ? 6.033 -86.649 62.299 1.00 12.24 246 THR D C 1
ATOM 8474 O O . THR D 1 266 ? 6.974 -87.248 61.793 1.00 10.74 246 THR D O 1
ATOM 8478 N N . ARG D 1 267 ? 4.865 -86.508 61.672 1.00 10.50 247 ARG D N 1
ATOM 8479 C CA . ARG D 1 267 ? 4.662 -87.151 60.376 1.00 9.48 247 ARG D CA 1
ATOM 8480 C C . ARG D 1 267 ? 5.425 -86.435 59.255 1.00 5.88 247 ARG D C 1
ATOM 8481 O O . ARG D 1 267 ? 5.891 -87.084 58.337 1.00 10.15 247 ARG D O 1
ATOM 8489 N N . ASP D 1 268 ? 5.604 -85.120 59.337 1.00 9.72 248 ASP D N 1
ATOM 8490 C CA . ASP D 1 268 ? 6.501 -84.453 58.380 1.00 9.45 248 ASP D CA 1
ATOM 8491 C C . ASP D 1 268 ? 7.933 -84.962 58.537 1.00 10.11 248 ASP D C 1
ATOM 8492 O O . ASP D 1 268 ? 8.606 -85.272 57.560 1.00 13.12 248 ASP D O 1
ATOM 8497 N N . LEU D 1 269 ? 8.410 -85.062 59.763 1.00 8.84 249 LEU D N 1
ATOM 8498 C CA . LEU D 1 269 ? 9.791 -85.439 59.946 1.00 6.24 249 LEU D CA 1
ATOM 8499 C C . LEU D 1 269 ? 9.997 -86.832 59.453 1.00 6.00 249 LEU D C 1
ATOM 8500 O O . LEU D 1 269 ? 10.966 -87.099 58.788 1.00 18.19 249 LEU D O 1
ATOM 8505 N N . LEU D 1 270 ? 9.061 -87.708 59.762 1.00 12.15 250 LEU D N 1
ATOM 8506 C CA . LEU D 1 270 ? 9.132 -89.106 59.363 1.00 13.19 250 LEU D CA 1
ATOM 8507 C C . LEU D 1 270 ? 9.269 -89.200 57.857 1.00 14.08 250 LEU D C 1
ATOM 8508 O O . LEU D 1 270 ? 10.129 -89.896 57.359 1.00 12.81 250 LEU D O 1
ATOM 8513 N N . HIS D 1 271 ? 8.449 -88.444 57.148 1.00 16.85 251 HIS D N 1
ATOM 8514 C CA . HIS D 1 271 ? 8.486 -88.392 55.692 1.00 8.67 251 HIS D CA 1
ATOM 8515 C C . HIS D 1 271 ? 9.841 -87.938 55.130 1.00 13.02 251 HIS D C 1
ATOM 8516 O O . HIS D 1 271 ? 10.372 -88.519 54.193 1.00 13.05 251 HIS D O 1
ATOM 8523 N N . ILE D 1 272 ? 10.390 -86.887 55.715 1.00 9.80 252 ILE D N 1
ATOM 8524 C CA . ILE D 1 272 ? 11.605 -86.284 55.203 1.00 14.04 252 ILE D CA 1
ATOM 8525 C C . ILE D 1 272 ? 12.733 -87.252 55.435 1.00 12.51 252 ILE D C 1
ATOM 8526 O O . ILE D 1 272 ? 13.602 -87.406 54.596 1.00 11.67 252 ILE D O 1
ATOM 8531 N N . MET D 1 273 ? 12.693 -87.884 56.610 1.00 17.16 253 MET D N 1
ATOM 8532 C CA . MET D 1 273 ? 13.573 -88.979 56.991 1.00 11.06 253 MET D CA 1
ATOM 8533 C C . MET D 1 273 ? 13.523 -90.142 56.034 1.00 12.19 253 MET D C 1
ATOM 8534 O O . MET D 1 273 ? 14.550 -90.731 55.738 1.00 13.81 253 MET D O 1
ATOM 8539 N N . ASN D 1 274 ? 12.320 -90.491 55.585 1.00 11.07 254 ASN D N 1
ATOM 8540 C CA . ASN D 1 274 ? 12.128 -91.636 54.708 1.00 15.12 254 ASN D CA 1
ATOM 8541 C C . ASN D 1 274 ? 12.868 -91.427 53.395 1.00 20.56 254 ASN D C 1
ATOM 8542 O O . ASN D 1 274 ? 13.304 -92.385 52.741 1.00 19.07 254 ASN D O 1
ATOM 8547 N N . GLY D 1 275 ? 13.033 -90.162 53.033 1.00 17.52 255 GLY D N 1
ATOM 8548 C CA . GLY D 1 275 ? 13.657 -89.803 51.778 1.00 17.10 255 GLY D CA 1
ATOM 8549 C C . GLY D 1 275 ? 15.173 -89.775 51.758 1.00 24.21 255 GLY D C 1
ATOM 8550 O O . GLY D 1 275 ? 15.783 -89.689 50.694 1.00 24.13 255 GLY D O 1
ATOM 8551 N N . ILE D 1 276 ? 15.790 -89.860 52.926 1.00 15.76 256 ILE D N 1
ATOM 8552 C CA . ILE D 1 276 ? 17.234 -89.807 53.021 1.00 12.77 256 ILE D CA 1
ATOM 8553 C C . ILE D 1 276 ? 17.869 -90.907 52.186 1.00 18.16 256 ILE D C 1
ATOM 8554 O O . ILE D 1 276 ? 17.442 -92.062 52.244 1.00 23.52 256 ILE D O 1
ATOM 8559 N N . ARG D 1 277 ? 18.883 -90.539 51.403 1.00 20.11 257 ARG D N 1
ATOM 8560 C CA . ARG D 1 277 ? 19.571 -91.481 50.518 1.00 22.21 257 ARG D CA 1
ATOM 8561 C C . ARG D 1 277 ? 21.075 -91.550 50.776 1.00 14.40 257 ARG D C 1
ATOM 8562 O O . ARG D 1 277 ? 21.703 -90.567 51.163 1.00 18.25 257 ARG D O 1
ATOM 8570 N N . GLY D 1 278 ? 21.646 -92.721 50.529 1.00 22.11 258 GLY D N 1
ATOM 8571 C CA . GLY D 1 278 ? 23.069 -92.944 50.698 1.00 17.62 258 GLY D CA 1
ATOM 8572 C C . GLY D 1 278 ? 23.396 -94.430 50.643 1.00 20.30 258 GLY D C 1
ATOM 8573 O O . GLY D 1 278 ? 22.506 -95.283 50.671 1.00 19.79 258 GLY D O 1
ATOM 8574 N N . PRO D 1 279 ? 24.684 -94.759 50.558 1.00 15.27 259 PRO D N 1
ATOM 8575 C CA . PRO D 1 279 ? 25.073 -96.164 50.470 1.00 23.11 259 PRO D CA 1
ATOM 8576 C C . PRO D 1 279 ? 25.006 -96.859 51.822 1.00 15.89 259 PRO D C 1
ATOM 8577 O O . PRO D 1 279 ? 24.937 -98.087 51.867 1.00 15.03 259 PRO D O 1
ATOM 8581 N N . LYS D 1 280 ? 25.030 -96.066 52.896 1.00 23.07 260 LYS D N 1
ATOM 8582 C CA . LYS D 1 280 ? 25.060 -96.579 54.260 1.00 20.12 260 LYS D CA 1
ATOM 8583 C C . LYS D 1 280 ? 24.867 -95.448 55.250 1.00 16.14 260 LYS D C 1
ATOM 8584 O O . LYS D 1 280 ? 25.167 -94.305 54.935 1.00 22.85 260 LYS D O 1
ATOM 8590 N N . VAL D 1 281 ? 24.383 -95.787 56.446 1.00 18.72 261 VAL D N 1
ATOM 8591 C CA . VAL D 1 281 ? 24.312 -94.858 57.579 1.00 12.86 261 VAL D CA 1
ATOM 8592 C C . VAL D 1 281 ? 25.475 -95.132 58.533 1.00 11.37 261 VAL D C 1
ATOM 8593 O O . VAL D 1 281 ? 25.608 -96.224 59.084 1.00 17.96 261 VAL D O 1
ATOM 8597 N N . VAL D 1 282 ? 26.333 -94.131 58.707 1.00 17.96 262 VAL D N 1
ATOM 8598 C CA . VAL D 1 282 ? 27.503 -94.251 59.567 1.00 13.51 262 VAL D CA 1
ATOM 8599 C C . VAL D 1 282 ? 27.110 -94.270 61.054 1.00 13.93 262 VAL D C 1
ATOM 8600 O O . VAL D 1 282 ? 27.858 -94.770 61.888 1.00 14.82 262 VAL D O 1
ATOM 8604 N N . GLY D 1 283 ? 25.929 -93.742 61.360 1.00 13.73 263 GLY D N 1
ATOM 8605 C CA . GLY D 1 283 ? 25.406 -93.701 62.714 1.00 13.05 263 GLY D CA 1
ATOM 8606 C C . GLY D 1 283 ? 24.192 -92.793 62.789 1.00 13.02 263 GLY D C 1
ATOM 8607 O O . GLY D 1 283 ? 23.804 -92.185 61.793 1.00 13.50 263 GLY D O 1
ATOM 8608 N N . ILE D 1 284 ? 23.591 -92.695 63.969 1.00 16.19 264 ILE D N 1
ATOM 8609 C CA . ILE D 1 284 ? 22.473 -91.772 64.196 1.00 11.40 264 ILE D CA 1
ATOM 8610 C C . ILE D 1 284 ? 22.588 -91.105 65.568 1.00 5.82 264 ILE D C 1
ATOM 8611 O O . ILE D 1 284 ? 23.008 -91.738 66.499 1.00 11.78 264 ILE D O 1
ATOM 8616 N N . ASP D 1 285 ? 22.234 -89.828 65.695 1.00 5.89 265 ASP D N 1
ATOM 8617 C CA . ASP D 1 285 ? 22.151 -89.184 67.018 1.00 8.84 265 ASP D CA 1
ATOM 8618 C C . ASP D 1 285 ? 20.790 -88.495 67.217 1.00 7.07 265 ASP D C 1
ATOM 8619 O O . ASP D 1 285 ? 20.492 -87.484 66.573 1.00 10.47 265 ASP D O 1
ATOM 8624 N N . VAL D 1 286 ? 19.973 -89.046 68.120 1.00 13.72 266 VAL D N 1
ATOM 8625 C CA . VAL D 1 286 ? 18.698 -88.441 68.510 1.00 10.69 266 VAL D CA 1
ATOM 8626 C C . VAL D 1 286 ? 18.867 -87.672 69.818 1.00 12.74 266 VAL D C 1
ATOM 8627 O O . VAL D 1 286 ? 19.204 -88.267 70.839 1.00 10.87 266 VAL D O 1
ATOM 8631 N N . TYR D 1 287 ? 18.642 -86.364 69.809 1.00 9.10 267 TYR D N 1
ATOM 8632 C CA . TYR D 1 287 ? 18.988 -85.592 70.991 1.00 10.37 267 TYR D CA 1
ATOM 8633 C C . TYR D 1 287 ? 18.120 -84.362 71.248 1.00 12.70 267 TYR D C 1
ATOM 8634 O O . TYR D 1 287 ? 17.170 -84.100 70.514 1.00 11.19 267 TYR D O 1
ATOM 8643 N N . GLY D 1 288 ? 18.447 -83.613 72.301 1.00 11.37 268 GLY D N 1
ATOM 8644 C CA . GLY D 1 288 ? 17.747 -82.373 72.613 1.00 11.80 268 GLY D CA 1
ATOM 8645 C C . GLY D 1 288 ? 16.497 -82.532 73.462 1.00 11.74 268 GLY D C 1
ATOM 8646 O O . GLY D 1 288 ? 15.735 -81.582 73.655 1.00 21.09 268 GLY D O 1
ATOM 8647 N N . TYR D 1 289 ? 16.298 -83.722 73.995 1.00 10.14 269 TYR D N 1
ATOM 8648 C CA . TYR D 1 289 ? 15.160 -84.022 74.865 1.00 14.34 269 TYR D CA 1
ATOM 8649 C C . TYR D 1 289 ? 15.494 -83.954 76.372 1.00 13.54 269 TYR D C 1
ATOM 8650 O O . TYR D 1 289 ? 16.392 -84.662 76.866 1.00 11.82 269 TYR D O 1
ATOM 8659 N N . ASN D 1 290 ? 14.760 -83.104 77.087 1.00 10.85 270 ASN D N 1
ATOM 8660 C CA . ASN D 1 290 ? 14.917 -82.910 78.536 1.00 13.71 270 ASN D CA 1
ATOM 8661 C C . ASN D 1 290 ? 13.600 -83.103 79.274 1.00 9.48 270 ASN D C 1
ATOM 8662 O O . ASN D 1 290 ? 12.684 -82.295 79.137 1.00 11.75 270 ASN D O 1
ATOM 8667 N N . PRO D 1 291 ? 13.515 -84.168 80.082 1.00 14.65 271 PRO D N 1
ATOM 8668 C CA . PRO D 1 291 ? 12.290 -84.536 80.793 1.00 12.79 271 PRO D CA 1
ATOM 8669 C C . PRO D 1 291 ? 11.700 -83.340 81.555 1.00 18.62 271 PRO D C 1
ATOM 8670 O O . PRO D 1 291 ? 10.481 -83.179 81.608 1.00 16.66 271 PRO D O 1
ATOM 8674 N N . ASP D 1 292 ? 12.573 -82.493 82.093 1.00 15.10 272 ASP D N 1
ATOM 8675 C CA . ASP D 1 292 ? 12.148 -81.341 82.880 1.00 16.56 272 ASP D CA 1
ATOM 8676 C C . ASP D 1 292 ? 11.230 -80.400 82.088 1.00 7.47 272 ASP D C 1
ATOM 8677 O O . ASP D 1 292 ? 10.403 -79.706 82.667 1.00 16.67 272 ASP D O 1
ATOM 8682 N N . LEU D 1 293 ? 11.392 -80.387 80.775 1.00 8.80 273 LEU D N 1
ATOM 8683 C CA . LEU D 1 293 ? 10.744 -79.423 79.903 1.00 6.55 273 LEU D CA 1
ATOM 8684 C C . LEU D 1 293 ? 9.561 -79.994 79.114 1.00 12.36 273 LEU D C 1
ATOM 8685 O O . LEU D 1 293 ? 8.987 -79.313 78.286 1.00 12.74 273 LEU D O 1
ATOM 8690 N N . ASP D 1 294 ? 9.199 -81.240 79.355 1.00 10.99 274 ASP D N 1
ATOM 8691 C CA . ASP D 1 294 ? 8.211 -81.895 78.506 1.00 12.21 274 ASP D CA 1
ATOM 8692 C C . ASP D 1 294 ? 6.766 -81.532 78.891 1.00 12.36 274 ASP D C 1
ATOM 8693 O O . ASP D 1 294 ? 6.534 -80.940 79.921 1.00 14.13 274 ASP D O 1
ATOM 8698 N N . VAL D 1 295 ? 5.804 -81.848 78.031 1.00 9.90 275 VAL D N 1
ATOM 8699 C CA . VAL D 1 295 ? 4.397 -81.676 78.382 1.00 9.97 275 VAL D CA 1
ATOM 8700 C C . VAL D 1 295 ? 3.829 -83.062 78.664 1.00 11.30 275 VAL D C 1
ATOM 8701 O O . VAL D 1 295 ? 4.058 -83.995 77.908 1.00 10.41 275 VAL D O 1
ATOM 8705 N N . TYR D 1 296 ? 3.121 -83.196 79.778 1.00 13.63 276 TYR D N 1
ATOM 8706 C CA . TYR D 1 296 ? 2.745 -84.510 80.287 1.00 13.31 276 TYR D CA 1
ATOM 8707 C C . TYR D 1 296 ? 1.264 -84.831 80.291 1.00 13.97 276 TYR D C 1
ATOM 8708 O O . TYR D 1 296 ? 0.455 -84.036 80.730 1.00 14.30 276 TYR D O 1
ATOM 8717 N N . ARG D 1 297 ? 0.930 -86.030 79.822 1.00 12.69 277 ARG D N 1
ATOM 8718 C CA . ARG D 1 297 ? -0.410 -86.568 80.000 1.00 6.52 277 ARG D CA 1
ATOM 8719 C C . ARG D 1 297 ? -0.616 -86.713 81.475 1.00 8.23 277 ARG D C 1
ATOM 8720 O O . ARG D 1 297 ? 0.357 -86.753 82.217 1.00 15.01 277 ARG D O 1
ATOM 8728 N N . LYS D 1 298 ? -1.858 -86.844 81.913 1.00 7.45 278 LYS D N 1
ATOM 8729 C CA . LYS D 1 298 ? -2.139 -86.938 83.355 1.00 10.32 278 LYS D CA 1
ATOM 8730 C C . LYS D 1 298 ? -1.488 -88.159 84.011 1.00 11.76 278 LYS D C 1
ATOM 8731 O O . LYS D 1 298 ? -1.318 -88.201 85.223 1.00 9.95 278 LYS D O 1
ATOM 8737 N N . ASP D 1 299 ? -1.115 -89.135 83.200 1.00 12.44 279 ASP D N 1
ATOM 8738 C CA . ASP D 1 299 ? -0.442 -90.338 83.673 1.00 15.16 279 ASP D CA 1
ATOM 8739 C C . ASP D 1 299 ? 1.084 -90.247 83.553 1.00 14.12 279 ASP D C 1
ATOM 8740 O O . ASP D 1 299 ? 1.753 -91.280 83.468 1.00 23.76 279 ASP D O 1
ATOM 8745 N N . ASN D 1 300 ? 1.613 -89.022 83.508 1.00 7.81 280 ASN D N 1
ATOM 8746 C CA . ASN D 1 300 ? 3.048 -88.750 83.628 1.00 12.49 280 ASN D CA 1
ATOM 8747 C C . ASN D 1 300 ? 3.898 -89.189 82.446 1.00 13.31 280 ASN D C 1
ATOM 8748 O O . ASN D 1 300 ? 5.117 -89.163 82.508 1.00 12.67 280 ASN D O 1
ATOM 8753 N N . VAL D 1 301 ? 3.233 -89.562 81.365 1.00 11.61 281 VAL D N 1
ATOM 8754 C CA . VAL D 1 301 ? 3.876 -89.811 80.089 1.00 13.13 281 VAL D CA 1
ATOM 8755 C C . VAL D 1 301 ? 4.042 -88.521 79.268 1.00 13.78 281 VAL D C 1
ATOM 8756 O O . VAL D 1 301 ? 3.078 -87.785 79.054 1.00 19.54 281 VAL D O 1
ATOM 8760 N N . GLY D 1 302 ? 5.261 -88.257 78.811 1.00 6.62 282 GLY D N 1
ATOM 8761 C CA . GLY D 1 302 ? 5.585 -87.018 78.158 1.00 10.32 282 GLY D CA 1
ATOM 8762 C C . GLY D 1 302 ? 5.408 -87.080 76.657 1.00 5.57 282 GLY D C 1
ATOM 8763 O O . GLY D 1 302 ? 5.818 -88.043 76.016 1.00 10.92 282 GLY D O 1
ATOM 8764 N N . LEU D 1 303 ? 4.766 -86.057 76.115 1.00 12.61 283 LEU D N 1
ATOM 8765 C CA . LEU D 1 303 ? 4.580 -85.870 74.673 1.00 11.83 283 LEU D CA 1
ATOM 8766 C C . LEU D 1 303 ? 5.819 -86.100 73.832 1.00 14.03 283 LEU D C 1
ATOM 8767 O O . LEU D 1 303 ? 5.771 -86.828 72.840 1.00 12.68 283 LEU D O 1
ATOM 8772 N N . THR D 1 304 ? 6.919 -85.454 74.210 1.00 12.14 284 THR D N 1
ATOM 8773 C CA . THR D 1 304 ? 8.174 -85.577 73.484 1.00 6.70 284 THR D CA 1
ATOM 8774 C C . THR D 1 304 ? 8.743 -86.970 73.449 1.00 10.50 284 THR D C 1
ATOM 8775 O O . THR D 1 304 ? 9.287 -87.369 72.424 1.00 16.18 284 THR D O 1
ATOM 8779 N N . ALA D 1 305 ? 8.625 -87.718 74.542 1.00 7.21 285 ALA D N 1
ATOM 8780 C CA . ALA D 1 305 ? 9.097 -89.104 74.560 1.00 9.92 285 ALA D CA 1
ATOM 8781 C C . ALA D 1 305 ? 8.323 -89.982 73.564 1.00 7.95 285 ALA D C 1
ATOM 8782 O O . ALA D 1 305 ? 8.894 -90.841 72.903 1.00 9.26 285 ALA D O 1
ATOM 8784 N N . ILE D 1 306 ? 7.021 -89.760 73.484 1.00 10.72 286 ILE D N 1
ATOM 8785 C CA . ILE D 1 306 ? 6.186 -90.471 72.537 1.00 11.36 286 ILE D CA 1
ATOM 8786 C C . ILE D 1 306 ? 6.648 -90.173 71.113 1.00 5.69 286 ILE D C 1
ATOM 8787 O O . ILE D 1 306 ? 6.881 -91.072 70.337 1.00 7.28 286 ILE D O 1
ATOM 8792 N N . ALA D 1 307 ? 6.803 -88.901 70.797 1.00 10.22 287 ALA D N 1
ATOM 8793 C CA . ALA D 1 307 ? 7.309 -88.488 69.495 1.00 13.41 287 ALA D CA 1
ATOM 8794 C C . ALA D 1 307 ? 8.661 -89.118 69.131 1.00 8.45 287 ALA D C 1
ATOM 8795 O O . ALA D 1 307 ? 8.823 -89.676 68.059 1.00 8.47 287 ALA D O 1
ATOM 8797 N N . LEU D 1 308 ? 9.627 -89.053 70.032 1.00 8.35 288 LEU D N 1
ATOM 8798 C CA . LEU D 1 308 ? 10.981 -89.463 69.679 1.00 10.03 288 LEU D CA 1
ATOM 8799 C C . LEU D 1 308 ? 11.138 -90.981 69.603 1.00 11.45 288 LEU D C 1
ATOM 8800 O O . LEU D 1 308 ? 11.961 -91.452 68.862 1.00 16.42 288 LEU D O 1
ATOM 8805 N N . SER D 1 309 ? 10.340 -91.736 70.341 1.00 5.32 289 SER D N 1
ATOM 8806 C CA . SER D 1 309 ? 10.393 -93.192 70.270 1.00 12.16 289 SER D CA 1
ATOM 8807 C C . SER D 1 309 ? 10.084 -93.647 68.853 1.00 12.95 289 SER D C 1
ATOM 8808 O O . SER D 1 309 ? 10.767 -94.502 68.312 1.00 12.02 289 SER D O 1
ATOM 8811 N N . LYS D 1 310 ? 9.035 -93.073 68.275 1.00 14.59 290 LYS D N 1
ATOM 8812 C CA . LYS D 1 310 ? 8.710 -93.267 66.866 1.00 17.71 290 LYS D CA 1
ATOM 8813 C C . LYS D 1 310 ? 9.925 -92.889 66.030 1.00 12.78 290 LYS D C 1
ATOM 8814 O O . LYS D 1 310 ? 10.406 -93.691 65.261 1.00 15.50 290 LYS D O 1
ATOM 8820 N N . ILE D 1 311 ? 10.459 -91.693 66.228 1.00 9.04 291 ILE D N 1
ATOM 8821 C CA . ILE D 1 311 ? 11.543 -91.219 65.369 1.00 14.16 291 ILE D CA 1
ATOM 8822 C C . ILE D 1 311 ? 12.796 -92.091 65.496 1.00 7.57 291 ILE D C 1
ATOM 8823 O O . ILE D 1 311 ? 13.508 -92.289 64.529 1.00 13.52 291 ILE D O 1
ATOM 8828 N N . ILE D 1 312 ? 13.046 -92.635 66.681 1.00 11.37 292 ILE D N 1
ATOM 8829 C CA . ILE D 1 312 ? 14.189 -93.530 66.872 1.00 15.53 292 ILE D CA 1
ATOM 8830 C C . ILE D 1 312 ? 13.955 -94.847 66.128 1.00 13.33 292 ILE D C 1
ATOM 8831 O O . ILE D 1 312 ? 14.848 -95.372 65.462 1.00 9.99 292 ILE D O 1
ATOM 8836 N N . LYS D 1 313 ? 12.746 -95.372 66.251 1.00 8.75 293 LYS D N 1
ATOM 8837 C CA . LYS D 1 313 ? 12.396 -96.634 65.618 1.00 11.37 293 LYS D CA 1
ATOM 8838 C C . LYS D 1 313 ? 12.571 -96.556 64.101 1.00 16.65 293 LYS D C 1
ATOM 8839 O O . LYS D 1 313 ? 13.130 -97.453 63.491 1.00 12.19 293 LYS D O 1
ATOM 8845 N N . GLU D 1 314 ? 12.066 -95.491 63.497 1.00 12.45 294 GLU D N 1
ATOM 8846 C CA . GLU D 1 314 ? 12.099 -95.370 62.043 1.00 17.71 294 GLU D CA 1
ATOM 8847 C C . GLU D 1 314 ? 13.474 -94.886 61.538 1.00 14.36 294 GLU D C 1
ATOM 8848 O O . GLU D 1 314 ? 13.769 -94.990 60.357 1.00 17.75 294 GLU D O 1
ATOM 8854 N N . GLY D 1 315 ? 14.313 -94.376 62.438 1.00 15.76 295 GLY D N 1
ATOM 8855 C CA . GLY D 1 315 ? 15.711 -94.088 62.129 1.00 16.24 295 GLY D CA 1
ATOM 8856 C C . GLY D 1 315 ? 16.505 -95.382 61.973 1.00 8.77 295 GLY D C 1
ATOM 8857 O O . GLY D 1 315 ? 17.231 -95.581 60.987 1.00 12.33 295 GLY D O 1
ATOM 8858 N N . ILE D 1 316 ? 16.348 -96.269 62.955 1.00 10.42 296 ILE D N 1
ATOM 8859 C CA . ILE D 1 316 ? 16.923 -97.611 62.927 1.00 16.13 296 ILE D CA 1
ATOM 8860 C C . ILE D 1 316 ? 16.573 -98.326 61.628 1.00 17.98 296 ILE D C 1
ATOM 8861 O O . ILE D 1 316 ? 17.436 -98.925 61.007 1.00 21.29 296 ILE D O 1
ATOM 8866 N N . LEU D 1 317 ? 15.329 -98.200 61.178 1.00 20.10 297 LEU D N 1
ATOM 8867 C CA . LEU D 1 317 ? 14.932 -98.636 59.833 1.00 16.38 297 LEU D CA 1
ATOM 8868 C C . LEU D 1 317 ? 15.960 -98.239 58.744 1.00 12.87 297 LEU D C 1
ATOM 8869 O O . LEU D 1 317 ? 15.775 -98.548 57.587 1.00 16.86 297 LEU D O 1
ATOM 8874 N N . LYS D 1 318 ? 17.029 -97.541 59.143 1.00 41.19 298 LYS D N 1
ATOM 8875 C CA . LYS D 1 318 ? 18.286 -97.415 58.401 1.00 21.79 298 LYS D CA 1
ATOM 8876 C C . LYS D 1 318 ? 18.137 -96.714 57.062 1.00 18.31 298 LYS D C 1
ATOM 8877 O O . LYS D 1 318 ? 19.106 -96.139 56.561 1.00 22.38 298 LYS D O 1
ATOM 8879 N N . SER E 1 19 ? 10.921 -35.219 39.406 1.00 46.62 -1 SER E N 1
ATOM 8880 C CA . SER E 1 19 ? 10.544 -34.616 40.681 1.00 40.13 -1 SER E CA 1
ATOM 8881 C C . SER E 1 19 ? 9.238 -35.196 41.203 1.00 57.21 -1 SER E C 1
ATOM 8882 O O . SER E 1 19 ? 8.397 -35.653 40.427 1.00 36.62 -1 SER E O 1
ATOM 8885 N N . HIS E 1 20 ? 9.076 -35.169 42.525 1.00 59.91 0 HIS E N 1
ATOM 8886 C CA . HIS E 1 20 ? 7.807 -35.505 43.163 1.00 59.91 0 HIS E CA 1
ATOM 8887 C C . HIS E 1 20 ? 6.737 -34.527 42.705 1.00 46.56 0 HIS E C 1
ATOM 8888 O O . HIS E 1 20 ? 5.554 -34.849 42.665 1.00 40.02 0 HIS E O 1
ATOM 8895 N N . MET E 1 21 ? 7.173 -33.327 42.346 1.00 57.65 1 MET E N 1
ATOM 8896 C CA . MET E 1 21 ? 6.267 -32.287 41.891 1.00 47.55 1 MET E CA 1
ATOM 8897 C C . MET E 1 21 ? 5.729 -32.606 40.502 1.00 28.25 1 MET E C 1
ATOM 8898 O O . MET E 1 21 ? 4.670 -32.120 40.119 1.00 45.78 1 MET E O 1
ATOM 8903 N N . PHE E 1 22 ? 6.458 -33.432 39.755 1.00 43.60 2 PHE E N 1
ATOM 8904 C CA . PHE E 1 22 ? 6.022 -33.843 38.419 1.00 47.97 2 PHE E CA 1
ATOM 8905 C C . PHE E 1 22 ? 5.159 -35.086 38.494 1.00 26.48 2 PHE E C 1
ATOM 8906 O O . PHE E 1 22 ? 4.481 -35.419 37.529 1.00 30.10 2 PHE E O 1
ATOM 8914 N N . SER E 1 23 ? 5.220 -35.768 39.638 1.00 32.26 3 SER E N 1
ATOM 8915 C CA . SER E 1 23 ? 4.657 -37.110 39.814 1.00 29.77 3 SER E CA 1
ATOM 8916 C C . SER E 1 23 ? 3.220 -37.243 39.331 1.00 31.86 3 SER E C 1
ATOM 8917 O O . SER E 1 23 ? 2.936 -38.080 38.486 1.00 35.99 3 SER E O 1
ATOM 8920 N N . LYS E 1 24 ? 2.322 -36.427 39.872 1.00 25.39 4 LYS E N 1
ATOM 8921 C CA . LYS E 1 24 ? 0.957 -36.356 39.374 1.00 29.19 4 LYS E CA 1
ATOM 8922 C C . LYS E 1 24 ? 0.904 -35.946 37.892 1.00 38.54 4 LYS E C 1
ATOM 8923 O O . LYS E 1 24 ? 0.167 -36.543 37.114 1.00 39.32 4 LYS E O 1
ATOM 8929 N N . PHE E 1 25 ? 1.673 -34.933 37.495 1.00 29.03 5 PHE E N 1
ATOM 8930 C CA . PHE E 1 25 ? 1.605 -34.471 36.111 1.00 36.88 5 PHE E CA 1
ATOM 8931 C C . PHE E 1 25 ? 1.928 -35.596 35.136 1.00 42.05 5 PHE E C 1
ATOM 8932 O O . PHE E 1 25 ? 1.101 -35.975 34.300 1.00 32.38 5 PHE E O 1
ATOM 8940 N N . LEU E 1 26 ? 3.138 -36.132 35.245 1.00 37.88 6 LEU E N 1
ATOM 8941 C CA . LEU E 1 26 ? 3.492 -37.300 34.457 1.00 44.67 6 LEU E CA 1
ATOM 8942 C C . LEU E 1 26 ? 2.470 -38.417 34.694 1.00 33.10 6 LEU E C 1
ATOM 8943 O O . LEU E 1 26 ? 2.233 -39.223 33.804 1.00 34.82 6 LEU E O 1
ATOM 8948 N N . MET E 1 27 ? 1.845 -38.443 35.873 1.00 25.74 7 MET E N 1
ATOM 8949 C CA . MET E 1 27 ? 0.833 -39.459 36.174 1.00 45.46 7 MET E CA 1
ATOM 8950 C C . MET E 1 27 ? -0.447 -39.243 35.387 1.00 42.64 7 MET E C 1
ATOM 8951 O O . MET E 1 27 ? -1.092 -40.212 34.993 1.00 54.92 7 MET E O 1
ATOM 8956 N N . ASN E 1 28 ? -0.837 -37.993 35.154 1.00 45.02 8 ASN E N 1
ATOM 8957 C CA . ASN E 1 28 ? -1.998 -37.784 34.301 1.00 36.16 8 ASN E CA 1
ATOM 8958 C C . ASN E 1 28 ? -1.593 -37.760 32.823 1.00 39.06 8 ASN E C 1
ATOM 8959 O O . ASN E 1 28 ? -2.351 -38.214 31.970 1.00 38.93 8 ASN E O 1
ATOM 8964 N N . VAL E 1 29 ? -0.389 -37.280 32.523 1.00 39.07 9 VAL E N 1
ATOM 8965 C CA . VAL E 1 29 ? 0.018 -37.127 31.132 1.00 31.07 9 VAL E CA 1
ATOM 8966 C C . VAL E 1 29 ? 0.210 -38.478 30.467 1.00 32.06 9 VAL E C 1
ATOM 8967 O O . VAL E 1 29 ? -0.125 -38.652 29.301 1.00 33.04 9 VAL E O 1
ATOM 8971 N N . LYS E 1 30 ? 0.715 -39.448 31.213 1.00 32.33 10 LYS E N 1
ATOM 8972 C CA . LYS E 1 30 ? 1.062 -40.726 30.611 1.00 33.24 10 LYS E CA 1
ATOM 8973 C C . LYS E 1 30 ? -0.185 -41.552 30.351 1.00 35.17 10 LYS E C 1
ATOM 8974 O O . LYS E 1 30 ? -0.336 -42.133 29.279 1.00 26.65 10 LYS E O 1
ATOM 8980 N N . GLY E 1 31 ? -1.085 -41.575 31.327 1.00 23.18 11 GLY E N 1
ATOM 8981 C CA . GLY E 1 31 ? -2.337 -42.299 31.211 1.00 29.60 11 GLY E CA 1
ATOM 8982 C C . GLY E 1 31 ? -3.434 -41.578 30.452 1.00 18.94 11 GLY E C 1
ATOM 8983 O O . GLY E 1 31 ? -4.607 -41.933 30.564 1.00 23.08 11 GLY E O 1
ATOM 8984 N N . VAL E 1 32 ? -3.060 -40.568 29.674 1.00 31.15 12 VAL E N 1
ATOM 8985 C CA . VAL E 1 32 ? -4.002 -39.902 28.769 1.00 34.34 12 VAL E CA 1
ATOM 8986 C C . VAL E 1 32 ? -4.400 -40.822 27.604 1.00 49.57 12 VAL E C 1
ATOM 8987 O O . VAL E 1 32 ? -3.552 -41.510 27.037 1.00 40.38 12 VAL E O 1
ATOM 8991 N N . THR E 1 33 ? -5.686 -40.844 27.253 1.00 37.17 13 THR E N 1
ATOM 8992 C CA . THR E 1 33 ? -6.143 -41.663 26.132 1.00 29.98 13 THR E CA 1
ATOM 8993 C C . THR E 1 33 ? -5.745 -41.066 24.785 1.00 28.96 13 THR E C 1
ATOM 8994 O O . THR E 1 33 ? -6.061 -39.914 24.483 1.00 36.12 13 THR E O 1
ATOM 8998 N N . PRO E 1 34 ? -5.054 -41.871 23.965 1.00 30.50 14 PRO E N 1
ATOM 8999 C CA . PRO E 1 34 ? -4.469 -41.473 22.683 1.00 33.95 14 PRO E CA 1
ATOM 9000 C C . PRO E 1 34 ? -5.452 -40.894 21.694 1.00 25.75 14 PRO E C 1
ATOM 9001 O O . PRO E 1 34 ? -6.662 -41.069 21.824 1.00 33.35 14 PRO E O 1
ATOM 9005 N N . ARG E 1 35 ? -4.901 -40.208 20.704 1.00 33.03 15 ARG E N 1
ATOM 9006 C CA . ARG E 1 35 ? -5.652 -39.708 19.565 1.00 30.07 15 ARG E CA 1
ATOM 9007 C C . ARG E 1 35 ? -6.436 -40.856 18.929 1.00 35.75 15 ARG E C 1
ATOM 9008 O O . ARG E 1 35 ? -5.851 -41.841 18.485 1.00 37.97 15 ARG E O 1
ATOM 9016 N N . GLY E 1 36 ? -7.755 -40.741 18.901 1.00 19.63 16 GLY E N 1
ATOM 9017 C CA . GLY E 1 36 ? -8.588 -41.852 18.472 1.00 34.68 16 GLY E CA 1
ATOM 9018 C C . GLY E 1 36 ? -8.467 -42.285 17.018 1.00 41.72 16 GLY E C 1
ATOM 9019 O O . GLY E 1 36 ? -7.701 -41.709 16.241 1.00 44.76 16 GLY E O 1
ATOM 9020 N N . SER E 1 37 ? -9.232 -43.313 16.653 1.00 38.57 17 SER E N 1
ATOM 9021 C CA . SER E 1 37 ? -9.352 -43.741 15.263 1.00 32.07 17 SER E CA 1
ATOM 9022 C C . SER E 1 37 ? -10.090 -42.701 14.450 1.00 34.59 17 SER E C 1
ATOM 9023 O O . SER E 1 37 ? -9.966 -42.645 13.230 1.00 37.21 17 SER E O 1
ATOM 9026 N N . ASP E 1 38 ? -10.878 -41.889 15.142 1.00 42.43 18 ASP E N 1
ATOM 9027 C CA . ASP E 1 38 ? -11.713 -40.893 14.487 1.00 50.59 18 ASP E CA 1
ATOM 9028 C C . ASP E 1 38 ? -10.884 -39.701 14.039 1.00 34.03 18 ASP E C 1
ATOM 9029 O O . ASP E 1 38 ? -11.250 -39.016 13.092 1.00 35.39 18 ASP E O 1
ATOM 9034 N N . TRP E 1 39 ? -9.768 -39.454 14.715 1.00 28.07 19 TRP E N 1
ATOM 9035 C CA . TRP E 1 39 ? -8.836 -38.427 14.265 1.00 35.07 19 TRP E CA 1
ATOM 9036 C C . TRP E 1 39 ? -7.888 -39.035 13.240 1.00 45.98 19 TRP E C 1
ATOM 9037 O O . TRP E 1 39 ? -6.669 -39.013 13.422 1.00 48.60 19 TRP E O 1
ATOM 9048 N N . ALA E 1 40 ? -8.454 -39.608 12.182 1.00 42.78 20 ALA E N 1
ATOM 9049 C CA . ALA E 1 40 ? -7.667 -40.124 11.070 1.00 33.70 20 ALA E CA 1
ATOM 9050 C C . ALA E 1 40 ? -7.520 -39.052 10.000 1.00 32.25 20 ALA E C 1
ATOM 9051 O O . ALA E 1 40 ? -8.511 -38.501 9.517 1.00 42.25 20 ALA E O 1
ATOM 9053 N N . ASN E 1 41 ? -6.274 -38.754 9.650 1.00 33.18 21 ASN E N 1
ATOM 9054 C CA . ASN E 1 41 ? -5.952 -37.785 8.604 1.00 43.76 21 ASN E CA 1
ATOM 9055 C C . ASN E 1 41 ? -6.538 -36.394 8.865 1.00 42.63 21 ASN E C 1
ATOM 9056 O O . ASN E 1 41 ? -6.799 -35.629 7.932 1.00 38.43 21 ASN E O 1
ATOM 9061 N N . ARG E 1 42 ? -6.735 -36.080 10.142 1.00 48.53 22 ARG E N 1
ATOM 9062 C CA . ARG E 1 42 ? -7.089 -34.734 10.555 1.00 47.44 22 ARG E CA 1
ATOM 9063 C C . ARG E 1 42 ? -5.937 -34.145 11.356 1.00 40.12 22 ARG E C 1
ATOM 9064 O O . ARG E 1 42 ? -5.173 -34.880 11.988 1.00 41.10 22 ARG E O 1
ATOM 9072 N N . LEU E 1 43 ? -5.807 -32.823 11.302 1.00 29.08 23 LEU E N 1
ATOM 9073 C CA . LEU E 1 43 ? -4.845 -32.103 12.117 1.00 28.16 23 LEU E CA 1
ATOM 9074 C C . LEU E 1 43 ? -5.365 -32.082 13.557 1.00 29.68 23 LEU E C 1
ATOM 9075 O O . LEU E 1 43 ? -6.572 -32.042 13.780 1.00 26.03 23 LEU E O 1
ATOM 9080 N N . GLY E 1 44 ? -4.455 -32.144 14.524 1.00 29.23 24 GLY E N 1
ATOM 9081 C CA . GLY E 1 44 ? -4.829 -32.270 15.920 1.00 20.14 24 GLY E CA 1
ATOM 9082 C C . GLY E 1 44 ? -5.002 -33.736 16.290 1.00 26.31 24 GLY E C 1
ATOM 9083 O O . GLY E 1 44 ? -4.867 -34.618 15.427 1.00 25.22 24 GLY E O 1
ATOM 9084 N N . PRO E 1 45 ? -5.339 -34.014 17.560 1.00 24.41 25 PRO E N 1
ATOM 9085 C CA . PRO E 1 45 ? -5.705 -33.056 18.616 1.00 29.56 25 PRO E CA 1
ATOM 9086 C C . PRO E 1 45 ? -4.564 -32.349 19.350 1.00 17.94 25 PRO E C 1
ATOM 9087 O O . PRO E 1 45 ? -3.388 -32.542 19.062 1.00 16.79 25 PRO E O 1
ATOM 9091 N N . VAL E 1 46 ? -4.962 -31.532 20.323 1.00 18.53 26 VAL E N 1
ATOM 9092 C CA . VAL E 1 46 ? -4.079 -30.607 21.044 1.00 18.09 26 VAL E CA 1
ATOM 9093 C C . VAL E 1 46 ? -4.133 -30.849 22.559 1.00 17.55 26 VAL E C 1
ATOM 9094 O O . VAL E 1 46 ? -5.202 -31.074 23.118 1.00 26.53 26 VAL E O 1
ATOM 9098 N N . ALA E 1 47 ? -2.976 -30.813 23.214 1.00 17.95 27 ALA E N 1
ATOM 9099 C CA . ALA E 1 47 ? -2.905 -31.079 24.647 1.00 11.44 27 ALA E CA 1
ATOM 9100 C C . ALA E 1 47 ? -2.041 -30.035 25.344 1.00 9.96 27 ALA E C 1
ATOM 9101 O O . ALA E 1 47 ? -0.891 -29.803 24.963 1.00 20.03 27 ALA E O 1
ATOM 9103 N N . LEU E 1 48 ? -2.590 -29.409 26.380 1.00 17.72 28 LEU E N 1
ATOM 9104 C CA . LEU E 1 48 ? -1.954 -28.230 26.955 1.00 16.46 28 LEU E CA 1
ATOM 9105 C C . LEU E 1 48 ? -1.459 -28.412 28.399 1.00 22.37 28 LEU E C 1
ATOM 9106 O O . LEU E 1 48 ? -2.120 -29.036 29.231 1.00 26.61 28 LEU E O 1
ATOM 9111 N N . PHE E 1 49 ? -0.291 -27.855 28.700 1.00 23.40 29 PHE E N 1
ATOM 9112 C CA . PHE E 1 49 ? 0.255 -27.964 30.042 1.00 17.64 29 PHE E CA 1
ATOM 9113 C C . PHE E 1 49 ? 1.228 -26.841 30.387 1.00 14.97 29 PHE E C 1
ATOM 9114 O O . PHE E 1 49 ? 1.871 -26.277 29.510 1.00 23.21 29 PHE E O 1
ATOM 9122 N N . GLY E 1 50 ? 1.332 -26.528 31.678 1.00 28.97 30 GLY E N 1
ATOM 9123 C CA . GLY E 1 50 ? 2.199 -25.466 32.167 1.00 24.95 30 GLY E CA 1
ATOM 9124 C C . GLY E 1 50 ? 3.613 -25.890 32.543 1.00 22.49 30 GLY E C 1
ATOM 9125 O O . GLY E 1 50 ? 3.819 -26.860 33.269 1.00 21.96 30 GLY E O 1
ATOM 9126 N N . TYR E 1 51 ? 4.580 -25.118 32.057 1.00 21.45 31 TYR E N 1
ATOM 9127 C CA . TYR E 1 51 ? 6.013 -25.379 32.218 1.00 21.45 31 TYR E CA 1
ATOM 9128 C C . TYR E 1 51 ? 6.711 -24.147 32.821 1.00 23.19 31 TYR E C 1
ATOM 9129 O O . TYR E 1 51 ? 6.850 -23.129 32.159 1.00 21.13 31 TYR E O 1
ATOM 9138 N N . GLY E 1 52 ? 7.157 -24.248 34.068 1.00 20.63 32 GLY E N 1
ATOM 9139 C CA . GLY E 1 52 ? 7.668 -23.095 34.778 1.00 20.24 32 GLY E CA 1
ATOM 9140 C C . GLY E 1 52 ? 9.156 -23.045 35.073 1.00 24.41 32 GLY E C 1
ATOM 9141 O O . GLY E 1 52 ? 9.546 -22.598 36.151 1.00 27.06 32 GLY E O 1
ATOM 9142 N N . ALA E 1 53 ? 9.992 -23.453 34.124 1.00 14.27 33 ALA E N 1
ATOM 9143 C CA . ALA E 1 53 ? 11.435 -23.368 34.332 1.00 17.00 33 ALA E CA 1
ATOM 9144 C C . ALA E 1 53 ? 11.857 -21.912 34.384 1.00 28.85 33 ALA E C 1
ATOM 9145 O O . ALA E 1 53 ? 11.422 -21.110 33.550 1.00 21.78 33 ALA E O 1
ATOM 9147 N N . GLY E 1 54 ? 12.686 -21.571 35.375 1.00 17.98 34 GLY E N 1
ATOM 9148 C CA . GLY E 1 54 ? 13.266 -20.236 35.489 1.00 22.87 34 GLY E CA 1
ATOM 9149 C C . GLY E 1 54 ? 12.343 -19.116 35.948 1.00 18.71 34 GLY E C 1
ATOM 9150 O O . GLY E 1 54 ? 12.767 -17.964 36.051 1.00 12.55 34 GLY E O 1
ATOM 9151 N N . MET E 1 55 ? 11.093 -19.470 36.244 1.00 29.20 35 MET E N 1
ATOM 9152 C CA . MET E 1 55 ? 10.048 -18.525 36.677 1.00 24.34 35 MET E CA 1
ATOM 9153 C C . MET E 1 55 ? 9.540 -18.854 38.082 1.00 16.44 35 MET E C 1
ATOM 9154 O O . MET E 1 55 ? 9.742 -19.982 38.555 1.00 22.65 35 MET E O 1
ATOM 9159 N N . PRO E 1 56 ? 8.867 -17.881 38.745 1.00 23.10 36 PRO E N 1
ATOM 9160 C CA . PRO E 1 56 ? 8.198 -18.074 40.038 1.00 23.74 36 PRO E CA 1
ATOM 9161 C C . PRO E 1 56 ? 7.293 -19.314 40.102 1.00 21.66 36 PRO E C 1
ATOM 9162 O O . PRO E 1 56 ? 6.731 -19.723 39.094 1.00 16.75 36 PRO E O 1
ATOM 9166 N N . ARG E 1 57 ? 7.156 -19.907 41.287 1.00 39.72 37 ARG E N 1
ATOM 9167 C CA . ARG E 1 57 ? 6.352 -21.124 41.438 1.00 33.03 37 ARG E CA 1
ATOM 9168 C C . ARG E 1 57 ? 4.855 -20.861 41.284 1.00 22.69 37 ARG E C 1
ATOM 9169 O O . ARG E 1 57 ? 4.134 -21.701 40.755 1.00 38.23 37 ARG E O 1
ATOM 9177 N N . ARG E 1 58 ? 4.383 -19.706 41.739 1.00 22.38 38 ARG E N 1
ATOM 9178 C CA . ARG E 1 58 ? 3.019 -19.297 41.425 1.00 28.78 38 ARG E CA 1
ATOM 9179 C C . ARG E 1 58 ? 2.961 -18.936 39.952 1.00 32.77 38 ARG E C 1
ATOM 9180 O O . ARG E 1 58 ? 3.208 -17.793 39.573 1.00 36.99 38 ARG E O 1
ATOM 9188 N N . ALA E 1 59 ? 2.652 -19.920 39.120 1.00 26.52 39 ALA E N 1
ATOM 9189 C CA . ALA E 1 59 ? 2.604 -19.709 37.685 1.00 22.27 39 ALA E CA 1
ATOM 9190 C C . ALA E 1 59 ? 1.158 -19.724 37.230 1.00 33.03 39 ALA E C 1
ATOM 9191 O O . ALA E 1 59 ? 0.554 -20.789 37.097 1.00 23.67 39 ALA E O 1
ATOM 9193 N N . PRO E 1 60 ? 0.592 -18.528 37.009 1.00 25.44 40 PRO E N 1
ATOM 9194 C CA . PRO E 1 60 ? -0.851 -18.334 36.816 1.00 20.85 40 PRO E CA 1
ATOM 9195 C C . PRO E 1 60 ? -1.385 -18.239 35.377 1.00 24.45 40 PRO E C 1
ATOM 9196 O O . PRO E 1 60 ? -2.601 -18.196 35.212 1.00 22.77 40 PRO E O 1
ATOM 9200 N N . LEU E 1 61 ? -0.525 -18.197 34.366 1.00 24.81 41 LEU E N 1
ATOM 9201 C CA . LEU E 1 61 ? -0.997 -17.942 33.003 1.00 22.43 41 LEU E CA 1
ATOM 9202 C C . LEU E 1 61 ? -1.959 -19.045 32.554 1.00 13.91 41 LEU E C 1
ATOM 9203 O O . LEU E 1 61 ? -3.051 -18.746 32.084 1.00 21.57 41 LEU E O 1
ATOM 9208 N N . LEU E 1 62 ? -1.564 -20.304 32.758 1.00 23.65 42 LEU E N 1
ATOM 9209 C CA . LEU E 1 62 ? -2.346 -21.467 32.326 1.00 24.06 42 LEU E CA 1
ATOM 9210 C C . LEU E 1 62 ? -3.780 -21.411 32.829 1.00 27.38 42 LEU E C 1
ATOM 9211 O O . LEU E 1 62 ? -4.716 -21.551 32.055 1.00 26.22 42 LEU E O 1
ATOM 9216 N N . ASP E 1 63 ? -3.936 -21.202 34.129 1.00 22.38 43 ASP E N 1
ATOM 9217 C CA . ASP E 1 63 ? -5.240 -21.118 34.741 1.00 16.16 43 ASP E CA 1
ATOM 9218 C C . ASP E 1 63 ? -6.014 -19.892 34.250 1.00 20.18 43 ASP E C 1
ATOM 9219 O O . ASP E 1 63 ? -7.227 -19.952 34.067 1.00 30.02 43 ASP E O 1
ATOM 9224 N N . PHE E 1 64 ? -5.309 -18.788 34.022 1.00 34.63 44 PHE E N 1
ATOM 9225 C CA . PHE E 1 64 ? -5.913 -17.578 33.453 1.00 25.01 44 PHE E CA 1
ATOM 9226 C C . PHE E 1 64 ? -6.488 -17.854 32.071 1.00 17.91 44 PHE E C 1
ATOM 9227 O O . PHE E 1 64 ? -7.641 -17.524 31.773 1.00 17.63 44 PHE E O 1
ATOM 9235 N N . PHE E 1 65 ? -5.661 -18.459 31.232 1.00 21.59 45 PHE E N 1
ATOM 9236 C CA . PHE E 1 65 ? -6.076 -18.856 29.898 1.00 26.77 45 PHE E CA 1
ATOM 9237 C C . PHE E 1 65 ? -7.275 -19.785 29.951 1.00 20.97 45 PHE E C 1
ATOM 9238 O O . PHE E 1 65 ? -8.134 -19.742 29.091 1.00 17.98 45 PHE E O 1
ATOM 9246 N N . LEU E 1 66 ? -7.311 -20.634 30.971 1.00 26.30 46 LEU E N 1
ATOM 9247 C CA . LEU E 1 66 ? -8.340 -21.646 31.067 1.00 31.45 46 LEU E CA 1
ATOM 9248 C C . LEU E 1 66 ? -9.635 -21.082 31.650 1.00 17.50 46 LEU E C 1
ATOM 9249 O O . LEU E 1 66 ? -10.659 -21.746 31.642 1.00 25.22 46 LEU E O 1
ATOM 9254 N N . GLN E 1 67 ? -9.607 -19.844 32.113 1.00 18.16 47 GLN E N 1
ATOM 9255 C CA . GLN E 1 67 ? -10.842 -19.174 32.507 1.00 29.75 47 GLN E CA 1
ATOM 9256 C C . GLN E 1 67 ? -11.275 -18.109 31.462 1.00 32.03 47 GLN E C 1
ATOM 9257 O O . GLN E 1 67 ? -12.286 -17.409 31.627 1.00 22.42 47 GLN E O 1
ATOM 9263 N N . SER E 1 68 ? -10.519 -18.028 30.370 1.00 37.70 48 SER E N 1
ATOM 9264 C CA . SER E 1 68 ? -10.749 -17.045 29.313 1.00 29.05 48 SER E CA 1
ATOM 9265 C C . SER E 1 68 ? -11.831 -17.528 28.348 1.00 21.30 48 SER E C 1
ATOM 9266 O O . SER E 1 68 ? -12.160 -18.704 28.333 1.00 20.02 48 SER E O 1
ATOM 9269 N N . PRO E 1 69 ? -12.404 -16.616 27.541 1.00 43.73 49 PRO E N 1
ATOM 9270 C CA . PRO E 1 69 ? -13.308 -17.092 26.487 1.00 27.40 49 PRO E CA 1
ATOM 9271 C C . PRO E 1 69 ? -12.611 -18.010 25.473 1.00 25.33 49 PRO E C 1
ATOM 9272 O O . PRO E 1 69 ? -11.410 -17.888 25.214 1.00 18.70 49 PRO E O 1
ATOM 9276 N N . ARG E 1 70 ? -13.370 -18.937 24.902 1.00 24.50 50 ARG E N 1
ATOM 9277 C CA . ARG E 1 70 ? -12.784 -19.949 24.023 1.00 32.05 50 ARG E CA 1
ATOM 9278 C C . ARG E 1 70 ? -13.007 -19.649 22.540 1.00 22.26 50 ARG E C 1
ATOM 9279 O O . ARG E 1 70 ? -12.436 -20.301 21.667 1.00 19.97 50 ARG E O 1
ATOM 9287 N N . ASP E 1 71 ? -13.842 -18.655 22.264 1.00 29.16 51 ASP E N 1
ATOM 9288 C CA . ASP E 1 71 ? -14.055 -18.188 20.903 1.00 21.06 51 ASP E CA 1
ATOM 9289 C C . ASP E 1 71 ? -12.841 -17.431 20.464 1.00 23.01 51 ASP E C 1
ATOM 9290 O O . ASP E 1 71 ? -12.407 -16.531 21.175 1.00 21.64 51 ASP E O 1
ATOM 9295 N N . CYS E 1 72 ? -12.294 -17.769 19.298 1.00 29.44 52 CYS E N 1
ATOM 9296 C CA . CYS E 1 72 ? -11.070 -17.119 18.830 1.00 28.87 52 CYS E CA 1
ATOM 9297 C C . CYS E 1 72 ? -11.291 -16.083 17.744 1.00 18.81 52 CYS E C 1
ATOM 9298 O O . CYS E 1 72 ? -12.415 -15.643 17.511 1.00 33.06 52 CYS E O 1
ATOM 9301 N N . ASP E 1 73 ? -10.205 -15.696 17.081 1.00 27.14 53 ASP E N 1
ATOM 9302 C CA . ASP E 1 73 ? -10.286 -14.765 15.946 1.00 28.94 53 ASP E CA 1
ATOM 9303 C C . ASP E 1 73 ? -11.078 -15.374 14.788 1.00 20.84 53 ASP E C 1
ATOM 9304 O O . ASP E 1 73 ? -11.972 -14.752 14.215 1.00 21.18 53 ASP E O 1
ATOM 9309 N N . HIS E 1 74 ? -10.741 -16.605 14.449 1.00 25.22 54 HIS E N 1
ATOM 9310 C CA . HIS E 1 74 ? -11.443 -17.296 13.395 1.00 32.60 54 HIS E CA 1
ATOM 9311 C C . HIS E 1 74 ? -12.723 -17.916 13.912 1.00 18.55 54 HIS E C 1
ATOM 9312 O O . HIS E 1 74 ? -12.961 -17.956 15.114 1.00 23.84 54 HIS E O 1
ATOM 9319 N N . TYR E 1 75 ? -13.550 -18.383 12.985 1.00 26.08 55 TYR E N 1
ATOM 9320 C CA . TYR E 1 75 ? -14.882 -18.867 13.309 1.00 27.67 55 TYR E CA 1
ATOM 9321 C C . TYR E 1 75 ? -14.864 -20.315 13.777 1.00 30.78 55 TYR E C 1
ATOM 9322 O O . TYR E 1 75 ? -15.385 -21.215 13.122 1.00 31.76 55 TYR E O 1
ATOM 9331 N N . ALA E 1 76 ? -14.249 -20.523 14.928 1.00 27.97 56 ALA E N 1
ATOM 9332 C CA . ALA E 1 76 ? -14.251 -21.810 15.584 1.00 22.39 56 ALA E CA 1
ATOM 9333 C C . ALA E 1 76 ? -13.870 -21.515 17.023 1.00 20.56 56 ALA E C 1
ATOM 9334 O O . ALA E 1 76 ? -13.645 -20.362 17.362 1.00 26.43 56 ALA E O 1
ATOM 9336 N N . GLU E 1 77 ? -13.809 -22.528 17.877 1.00 25.32 57 GLU E N 1
ATOM 9337 C CA . GLU E 1 77 ? -13.616 -22.260 19.295 1.00 32.71 57 GLU E CA 1
ATOM 9338 C C . GLU E 1 77 ? -13.184 -23.492 20.059 1.00 28.61 57 GLU E C 1
ATOM 9339 O O . GLU E 1 77 ? -13.385 -24.625 19.622 1.00 18.93 57 GLU E O 1
ATOM 9345 N N . LEU E 1 78 ? -12.604 -23.235 21.225 1.00 40.40 58 LEU E N 1
ATOM 9346 C CA . LEU E 1 78 ? -11.940 -24.258 22.013 1.00 28.17 58 LEU E CA 1
ATOM 9347 C C . LEU E 1 78 ? -12.875 -24.932 23.027 1.00 22.76 58 LEU E C 1
ATOM 9348 O O . LEU E 1 78 ? -13.715 -24.298 23.663 1.00 28.07 58 LEU E O 1
ATOM 9353 N N . THR E 1 79 ? -12.708 -26.238 23.164 1.00 28.12 59 THR E N 1
ATOM 9354 C CA . THR E 1 79 ? -13.462 -27.021 24.123 1.00 20.17 59 THR E CA 1
ATOM 9355 C C . THR E 1 79 ? -12.457 -27.751 25.002 1.00 22.67 59 THR E C 1
ATOM 9356 O O . THR E 1 79 ? -11.600 -28.487 24.520 1.00 32.95 59 THR E O 1
ATOM 9360 N N . ILE E 1 80 ? -12.554 -27.523 26.300 1.00 24.56 60 ILE E N 1
ATOM 9361 C CA . ILE E 1 80 ? -11.506 -27.940 27.204 1.00 16.81 60 ILE E CA 1
ATOM 9362 C C . ILE E 1 80 ? -11.912 -29.153 28.003 1.00 17.08 60 ILE E C 1
ATOM 9363 O O . ILE E 1 80 ? -13.015 -29.216 28.552 1.00 25.02 60 ILE E O 1
ATOM 9368 N N . HIS E 1 81 ? -11.005 -30.118 28.054 1.00 20.78 61 HIS E N 1
ATOM 9369 C CA . HIS E 1 81 ? -11.302 -31.396 28.662 1.00 35.11 61 HIS E CA 1
ATOM 9370 C C . HIS E 1 81 ? -10.208 -31.764 29.655 1.00 23.34 61 HIS E C 1
ATOM 9371 O O . HIS E 1 81 ? -9.034 -31.507 29.409 1.00 25.30 61 HIS E O 1
ATOM 9378 N N . ASP E 1 82 ? -10.595 -32.360 30.781 1.00 34.97 62 ASP E N 1
ATOM 9379 C CA . ASP E 1 82 ? -9.614 -32.826 31.762 1.00 24.77 62 ASP E CA 1
ATOM 9380 C C . ASP E 1 82 ? -9.236 -34.299 31.575 1.00 22.82 62 ASP E C 1
ATOM 9381 O O . ASP E 1 82 ? -8.269 -34.764 32.162 1.00 32.34 62 ASP E O 1
ATOM 9386 N N . LYS E 1 83 ? -9.992 -35.033 30.766 1.00 25.77 63 LYS E N 1
ATOM 9387 C CA . LYS E 1 83 ? -9.682 -36.440 30.515 1.00 25.45 63 LYS E CA 1
ATOM 9388 C C . LYS E 1 83 ? -9.991 -36.875 29.077 1.00 21.41 63 LYS E C 1
ATOM 9389 O O . LYS E 1 83 ? -10.780 -36.243 28.381 1.00 25.40 63 LYS E O 1
ATOM 9395 N N . GLY E 1 84 ? -9.365 -37.969 28.645 1.00 40.93 64 GLY E N 1
ATOM 9396 C CA . GLY E 1 84 ? -9.713 -38.603 27.383 1.00 31.94 64 GLY E CA 1
ATOM 9397 C C . GLY E 1 84 ? -10.975 -39.426 27.570 1.00 40.95 64 GLY E C 1
ATOM 9398 O O . GLY E 1 84 ? -11.275 -39.846 28.694 1.00 32.23 64 GLY E O 1
ATOM 9399 N N . PRO E 1 85 ? -11.717 -39.686 26.477 1.00 34.28 65 PRO E N 1
ATOM 9400 C CA . PRO E 1 85 ? -11.416 -39.410 25.063 1.00 47.07 65 PRO E CA 1
ATOM 9401 C C . PRO E 1 85 ? -11.764 -38.002 24.568 1.00 46.41 65 PRO E C 1
ATOM 9402 O O . PRO E 1 85 ? -12.900 -37.536 24.699 1.00 39.45 65 PRO E O 1
ATOM 9406 N N . ILE E 1 86 ? -10.782 -37.335 23.975 1.00 39.48 66 ILE E N 1
ATOM 9407 C CA . ILE E 1 86 ? -11.025 -36.025 23.397 1.00 49.47 66 ILE E CA 1
ATOM 9408 C C . ILE E 1 86 ? -11.810 -36.243 22.111 1.00 48.73 66 ILE E C 1
ATOM 9409 O O . ILE E 1 86 ? -11.377 -36.967 21.211 1.00 46.31 66 ILE E O 1
ATOM 9414 N N . GLU E 1 87 ? -12.996 -35.647 22.051 1.00 66.88 67 GLU E N 1
ATOM 9415 C CA . GLU E 1 87 ? -13.918 -35.911 20.957 1.00 46.14 67 GLU E CA 1
ATOM 9416 C C . GLU E 1 87 ? -13.513 -35.130 19.727 1.00 41.24 67 GLU E C 1
ATOM 9417 O O . GLU E 1 87 ? -13.373 -33.912 19.783 1.00 45.80 67 GLU E O 1
ATOM 9423 N N . CYS E 1 88 ? -13.313 -35.840 18.622 1.00 33.47 68 CYS E N 1
ATOM 9424 C CA . CYS E 1 88 ? -13.088 -35.198 17.328 1.00 59.31 68 CYS E CA 1
ATOM 9425 C C . CYS E 1 88 ? -14.412 -34.669 16.796 1.00 47.21 68 CYS E C 1
ATOM 9426 O O . CYS E 1 88 ? -15.283 -35.451 16.396 1.00 34.89 68 CYS E O 1
ATOM 9429 N N . PRO E 1 89 ? -14.585 -33.342 16.809 1.00 37.40 69 PRO E N 1
ATOM 9430 C CA . PRO E 1 89 ? -15.823 -32.914 16.186 1.00 20.04 69 PRO E CA 1
ATOM 9431 C C . PRO E 1 89 ? -15.674 -33.108 14.694 1.00 38.24 69 PRO E C 1
ATOM 9432 O O . PRO E 1 89 ? -14.663 -32.675 14.134 1.00 53.24 69 PRO E O 1
ATOM 9436 N N . PRO E 1 90 ? -16.616 -33.822 14.060 1.00 43.84 70 PRO E N 1
ATOM 9437 C CA . PRO E 1 90 ? -16.600 -33.707 12.605 1.00 35.86 70 PRO E CA 1
ATOM 9438 C C . PRO E 1 90 ? -16.703 -32.238 12.296 1.00 38.19 70 PRO E C 1
ATOM 9439 O O . PRO E 1 90 ? -17.643 -31.614 12.784 1.00 33.44 70 PRO E O 1
ATOM 9443 N N . GLU E 1 91 ? -15.762 -31.687 11.535 1.00 38.94 71 GLU E N 1
ATOM 9444 C CA . GLU E 1 91 ? -15.656 -30.235 11.389 1.00 59.70 71 GLU E CA 1
ATOM 9445 C C . GLU E 1 91 ? -16.993 -29.557 11.036 1.00 71.95 71 GLU E C 1
ATOM 9446 O O . GLU E 1 91 ? -17.093 -28.331 11.076 1.00 75.57 71 GLU E O 1
ATOM 9452 N N . THR E 1 92 ? -18.005 -30.359 10.691 1.00 79.02 72 THR E N 1
ATOM 9453 C CA . THR E 1 92 ? -19.402 -29.920 10.703 1.00 65.04 72 THR E CA 1
ATOM 9454 C C . THR E 1 92 ? -19.674 -29.206 12.024 1.00 44.08 72 THR E C 1
ATOM 9455 O O . THR E 1 92 ? -20.060 -28.040 12.041 1.00 32.99 72 THR E O 1
ATOM 9459 N N . VAL E 1 93 ? -19.462 -29.906 13.136 1.00 53.19 73 VAL E N 1
ATOM 9460 C CA . VAL E 1 93 ? -19.299 -29.212 14.402 1.00 38.82 73 VAL E CA 1
ATOM 9461 C C . VAL E 1 93 ? -17.855 -28.734 14.385 1.00 56.97 73 VAL E C 1
ATOM 9462 O O . VAL E 1 93 ? -16.929 -29.530 14.528 1.00 40.68 73 VAL E O 1
ATOM 9466 N N . MET E 1 94 ? -17.672 -27.435 14.167 1.00 42.97 74 MET E N 1
ATOM 9467 C CA . MET E 1 94 ? -16.353 -26.884 13.894 1.00 41.59 74 MET E CA 1
ATOM 9468 C C . MET E 1 94 ? -15.684 -26.413 15.175 1.00 29.93 74 MET E C 1
ATOM 9469 O O . MET E 1 94 ? -15.639 -25.219 15.456 1.00 52.33 74 MET E O 1
ATOM 9474 N N . PHE E 1 95 ? -15.153 -27.362 15.940 1.00 36.83 75 PHE E N 1
ATOM 9475 C CA . PHE E 1 95 ? -14.608 -27.065 17.257 1.00 24.70 75 PHE E CA 1
ATOM 9476 C C . PHE E 1 95 ? -13.163 -27.521 17.447 1.00 24.32 75 PHE E C 1
ATOM 9477 O O . PHE E 1 95 ? -12.693 -28.447 16.782 1.00 24.09 75 PHE E O 1
ATOM 9485 N N . MET E 1 96 ? -12.467 -26.861 18.370 1.00 24.16 76 MET E N 1
ATOM 9486 C CA . MET E 1 96 ? -11.089 -27.209 18.706 1.00 25.97 76 MET E CA 1
ATOM 9487 C C . MET E 1 96 ? -10.917 -27.735 20.145 1.00 30.09 76 MET E C 1
ATOM 9488 O O . MET E 1 96 ? -10.667 -26.951 21.062 1.00 17.29 76 MET E O 1
ATOM 9493 N N . PRO E 1 97 ? -11.029 -29.060 20.334 1.00 21.23 77 PRO E N 1
ATOM 9494 C CA . PRO E 1 97 ? -10.770 -29.734 21.614 1.00 28.04 77 PRO E CA 1
ATOM 9495 C C . PRO E 1 97 ? -9.317 -29.623 22.089 1.00 20.18 77 PRO E C 1
ATOM 9496 O O . PRO E 1 97 ? -8.385 -29.817 21.304 1.00 19.87 77 PRO E O 1
ATOM 9500 N N . VAL E 1 98 ? -9.141 -29.308 23.369 1.00 18.97 78 VAL E N 1
ATOM 9501 C CA . VAL E 1 98 ? -7.820 -29.268 23.985 1.00 18.96 78 VAL E CA 1
ATOM 9502 C C . VAL E 1 98 ? -7.807 -30.048 25.288 1.00 15.82 78 VAL E C 1
ATOM 9503 O O . VAL E 1 98 ? -8.649 -29.862 26.157 1.00 21.74 78 VAL E O 1
ATOM 9507 N N . LEU E 1 99 ? -6.822 -30.913 25.417 1.00 12.92 79 LEU E N 1
ATOM 9508 C CA . LEU E 1 99 ? -6.686 -31.701 26.615 1.00 31.30 79 LEU E CA 1
ATOM 9509 C C . LEU E 1 99 ? -5.803 -30.934 27.596 1.00 12.52 79 LEU E C 1
ATOM 9510 O O . LEU E 1 99 ? -4.626 -30.739 27.341 1.00 20.69 79 LEU E O 1
ATOM 9515 N N . ASN E 1 100 ? -6.385 -30.460 28.688 1.00 20.24 80 ASN E N 1
ATOM 9516 C CA . ASN E 1 100 ? -5.590 -29.880 29.759 1.00 14.30 80 ASN E CA 1
ATOM 9517 C C . ASN E 1 100 ? -4.892 -30.988 30.532 1.00 20.28 80 ASN E C 1
ATOM 9518 O O . ASN E 1 100 ? -5.551 -31.850 31.109 1.00 25.63 80 ASN E O 1
ATOM 9523 N N . CYS E 1 101 ? -3.559 -30.952 30.526 1.00 16.35 81 CYS E N 1
ATOM 9524 C CA . CYS E 1 101 ? -2.724 -31.864 31.290 1.00 16.83 81 CYS E CA 1
ATOM 9525 C C . CYS E 1 101 ? -2.208 -31.257 32.596 1.00 23.00 81 CYS E C 1
ATOM 9526 O O . CYS E 1 101 ? -1.626 -31.961 33.419 1.00 28.68 81 CYS E O 1
ATOM 9529 N N . GLY E 1 102 ? -2.403 -29.946 32.756 1.00 23.17 82 GLY E N 1
ATOM 9530 C CA . GLY E 1 102 ? -2.171 -29.243 34.004 1.00 18.46 82 GLY E CA 1
ATOM 9531 C C . GLY E 1 102 ? -0.769 -28.709 34.148 1.00 15.46 82 GLY E C 1
ATOM 9532 O O . GLY E 1 102 ? 0.011 -28.786 33.221 1.00 22.18 82 GLY E O 1
ATOM 9533 N N . GLN E 1 103 ? -0.441 -28.158 35.313 1.00 27.52 83 GLN E N 1
ATOM 9534 C CA . GLN E 1 103 ? 0.916 -27.670 35.550 1.00 26.46 83 GLN E CA 1
ATOM 9535 C C . GLN E 1 103 ? 1.845 -28.826 35.873 1.00 26.25 83 GLN E C 1
ATOM 9536 O O . GLN E 1 103 ? 1.546 -29.641 36.744 1.00 31.86 83 GLN E O 1
ATOM 9542 N N . MET E 1 104 ? 2.970 -28.887 35.166 1.00 22.72 84 MET E N 1
ATOM 9543 C CA . MET E 1 104 ? 3.991 -29.909 35.400 1.00 24.42 84 MET E CA 1
ATOM 9544 C C . MET E 1 104 ? 4.464 -29.917 36.844 1.00 29.41 84 MET E C 1
ATOM 9545 O O . MET E 1 104 ? 4.578 -30.980 37.446 1.00 33.62 84 MET E O 1
ATOM 9550 N N . LEU E 1 105 ? 4.752 -28.733 37.387 1.00 25.53 85 LEU E N 1
ATOM 9551 C CA . LEU E 1 105 ? 4.998 -28.593 38.816 1.00 27.12 85 LEU E CA 1
ATOM 9552 C C . LEU E 1 105 ? 3.682 -28.219 39.472 1.00 34.61 85 LEU E C 1
ATOM 9553 O O . LEU E 1 105 ? 3.080 -27.203 39.131 1.00 45.66 85 LEU E O 1
ATOM 9558 N N . ASP E 1 106 ? 3.229 -29.047 40.403 1.00 37.70 86 ASP E N 1
ATOM 9559 C CA . ASP E 1 106 ? 1.994 -28.760 41.104 1.00 45.56 86 ASP E CA 1
ATOM 9560 C C . ASP E 1 106 ? 2.240 -27.641 42.102 1.00 57.15 86 ASP E C 1
ATOM 9561 O O . ASP E 1 106 ? 3.019 -27.798 43.042 1.00 55.34 86 ASP E O 1
ATOM 9566 N N . GLU E 1 107 ? 1.586 -26.505 41.872 1.00 58.57 87 GLU E N 1
ATOM 9567 C CA . GLU E 1 107 ? 1.777 -25.322 42.698 1.00 47.40 87 GLU E CA 1
ATOM 9568 C C . GLU E 1 107 ? 1.180 -25.557 44.078 1.00 52.92 87 GLU E C 1
ATOM 9569 O O . GLU E 1 107 ? 0.071 -26.089 44.199 1.00 57.82 87 GLU E O 1
ATOM 9575 N N . ALA E 1 108 ? 1.922 -25.146 45.105 1.00 53.49 88 ALA E N 1
ATOM 9576 C CA . ALA E 1 108 ? 1.586 -25.422 46.501 1.00 60.32 88 ALA E CA 1
ATOM 9577 C C . ALA E 1 108 ? 1.324 -26.911 46.704 1.00 79.68 88 ALA E C 1
ATOM 9578 O O . ALA E 1 108 ? 0.186 -27.326 46.938 1.00 72.85 88 ALA E O 1
ATOM 9580 N N . ALA E 1 109 ? 2.385 -27.706 46.595 1.00 60.93 89 ALA E N 1
ATOM 9581 C CA . ALA E 1 109 ? 2.299 -29.152 46.747 1.00 48.31 89 ALA E CA 1
ATOM 9582 C C . ALA E 1 109 ? 3.681 -29.712 47.028 1.00 53.61 89 ALA E C 1
ATOM 9583 O O . ALA E 1 109 ? 3.930 -30.907 46.879 1.00 57.86 89 ALA E O 1
ATOM 9585 N N . GLY E 1 110 ? 4.576 -28.824 47.438 1.00 61.75 90 GLY E N 1
ATOM 9586 C CA . GLY E 1 110 ? 5.944 -29.176 47.764 1.00 63.47 90 GLY E CA 1
ATOM 9587 C C . GLY E 1 110 ? 6.688 -27.890 48.048 1.00 65.37 90 GLY E C 1
ATOM 9588 O O . GLY E 1 110 ? 6.107 -26.806 47.954 1.00 63.48 90 GLY E O 1
ATOM 9589 N N . THR E 1 111 ? 7.969 -27.993 48.385 1.00 62.49 91 THR E N 1
ATOM 9590 C CA . THR E 1 111 ? 8.733 -26.808 48.753 1.00 55.61 91 THR E CA 1
ATOM 9591 C C . THR E 1 111 ? 10.202 -26.894 48.323 1.00 64.91 91 THR E C 1
ATOM 9592 O O . THR E 1 111 ? 11.110 -26.647 49.119 1.00 59.99 91 THR E O 1
ATOM 9596 N N . GLU E 1 112 ? 10.426 -27.248 47.059 1.00 69.35 92 GLU E N 1
ATOM 9597 C CA . GLU E 1 112 ? 11.770 -27.247 46.476 1.00 68.91 92 GLU E CA 1
ATOM 9598 C C . GLU E 1 112 ? 11.710 -27.142 44.948 1.00 42.61 92 GLU E C 1
ATOM 9599 O O . GLU E 1 112 ? 10.779 -27.637 44.310 1.00 45.14 92 GLU E O 1
ATOM 9605 N N . THR E 1 113 ? 12.718 -26.494 44.374 1.00 36.38 93 THR E N 1
ATOM 9606 C CA . THR E 1 113 ? 12.717 -26.166 42.958 1.00 31.71 93 THR E CA 1
ATOM 9607 C C . THR E 1 113 ? 13.447 -27.196 42.116 1.00 38.21 93 THR E C 1
ATOM 9608 O O . THR E 1 113 ? 14.530 -27.656 42.481 1.00 36.51 93 THR E O 1
ATOM 9612 N N . PRO E 1 114 ? 12.846 -27.565 40.976 1.00 40.33 94 PRO E N 1
ATOM 9613 C CA . PRO E 1 114 ? 13.505 -28.471 40.035 1.00 22.44 94 PRO E CA 1
ATOM 9614 C C . PRO E 1 114 ? 14.729 -27.825 39.405 1.00 29.22 94 PRO E C 1
ATOM 9615 O O . PRO E 1 114 ? 14.718 -26.647 39.045 1.00 33.17 94 PRO E O 1
ATOM 9619 N N . THR E 1 115 ? 15.787 -28.609 39.282 1.00 23.17 95 THR E N 1
ATOM 9620 C CA . THR E 1 115 ? 16.977 -28.188 38.584 1.00 23.55 95 THR E CA 1
ATOM 9621 C C . THR E 1 115 ? 16.665 -28.125 37.099 1.00 24.87 95 THR E C 1
ATOM 9622 O O . THR E 1 115 ? 15.600 -28.556 36.685 1.00 29.87 95 THR E O 1
ATOM 9626 N N . SER E 1 116 ? 17.588 -27.597 36.302 1.00 32.34 96 SER E N 1
ATOM 9627 C CA . SER E 1 116 ? 17.337 -27.386 34.875 1.00 41.32 96 SER E CA 1
ATOM 9628 C C . SER E 1 116 ? 17.366 -28.684 34.086 1.00 29.30 96 SER E C 1
ATOM 9629 O O . SER E 1 116 ? 16.797 -28.775 32.997 1.00 28.82 96 SER E O 1
ATOM 9632 N N . ASP E 1 117 ? 18.041 -29.686 34.632 1.00 26.24 97 ASP E N 1
ATOM 9633 C CA . ASP E 1 117 ? 18.017 -31.005 34.025 1.00 35.93 97 ASP E CA 1
ATOM 9634 C C . ASP E 1 117 ? 16.679 -31.694 34.296 1.00 21.78 97 ASP E C 1
ATOM 9635 O O . ASP E 1 117 ? 16.126 -32.333 33.414 1.00 23.48 97 ASP E O 1
ATOM 9640 N N . GLU E 1 118 ? 16.161 -31.566 35.512 1.00 24.98 98 GLU E N 1
ATOM 9641 C CA . GLU E 1 118 ? 14.872 -32.175 35.835 1.00 20.31 98 GLU E CA 1
ATOM 9642 C C . GLU E 1 118 ? 13.721 -31.473 35.126 1.00 33.37 98 GLU E C 1
ATOM 9643 O O . GLU E 1 118 ? 12.719 -32.105 34.812 1.00 21.47 98 GLU E O 1
ATOM 9649 N N . TRP E 1 119 ? 13.862 -30.167 34.888 1.00 30.44 99 TRP E N 1
ATOM 9650 C CA . TRP E 1 119 ? 12.905 -29.435 34.068 1.00 22.08 99 TRP E CA 1
ATOM 9651 C C . TRP E 1 119 ? 12.876 -30.008 32.655 1.00 14.07 99 TRP E C 1
ATOM 9652 O O . TRP E 1 119 ? 11.852 -30.524 32.219 1.00 21.60 99 TRP E O 1
ATOM 9663 N N . TYR E 1 120 ? 14.008 -29.912 31.964 1.00 20.87 100 TYR E N 1
ATOM 9664 C CA . TYR E 1 120 ? 14.232 -30.508 30.641 1.00 15.85 100 TYR E CA 1
ATOM 9665 C C . TYR E 1 120 ? 13.812 -31.983 30.536 1.00 39.16 100 TYR E C 1
ATOM 9666 O O . TYR E 1 120 ? 13.178 -32.384 29.551 1.00 29.96 100 TYR E O 1
ATOM 9675 N N . LEU E 1 121 ? 14.155 -32.792 31.538 1.00 40.47 101 LEU E N 1
ATOM 9676 C CA . LEU E 1 121 ? 13.918 -34.230 31.441 1.00 25.21 101 LEU E CA 1
ATOM 9677 C C . LEU E 1 121 ? 12.535 -34.632 31.938 1.00 32.80 101 LEU E C 1
ATOM 9678 O O . LEU E 1 121 ? 11.982 -35.634 31.478 1.00 26.25 101 LEU E O 1
ATOM 9683 N N . GLY E 1 122 ? 11.979 -33.854 32.869 1.00 30.91 102 GLY E N 1
ATOM 9684 C CA . GLY E 1 122 ? 10.579 -33.977 33.235 1.00 25.61 102 GLY E CA 1
ATOM 9685 C C . GLY E 1 122 ? 9.731 -33.474 32.083 1.00 30.06 102 GLY E C 1
ATOM 9686 O O . GLY E 1 122 ? 8.571 -33.855 31.924 1.00 32.52 102 GLY E O 1
ATOM 9687 N N . SER E 1 123 ? 10.324 -32.614 31.261 1.00 33.66 103 SER E N 1
ATOM 9688 C CA . SER E 1 123 ? 9.641 -32.113 30.078 1.00 30.07 103 SER E CA 1
ATOM 9689 C C . SER E 1 123 ? 9.854 -32.979 28.848 1.00 24.47 103 SER E C 1
ATOM 9690 O O . SER E 1 123 ? 8.981 -33.045 27.990 1.00 40.67 103 SER E O 1
ATOM 9693 N N . LEU E 1 124 ? 11.009 -33.620 28.728 1.00 25.69 104 LEU E N 1
ATOM 9694 C CA . LEU E 1 124 ? 11.230 -34.492 27.575 1.00 20.71 104 LEU E CA 1
ATOM 9695 C C . LEU E 1 124 ? 10.362 -35.742 27.658 1.00 20.59 104 LEU E C 1
ATOM 9696 O O . LEU E 1 124 ? 9.752 -36.145 26.669 1.00 28.96 104 LEU E O 1
ATOM 9701 N N . GLU E 1 125 ? 10.295 -36.358 28.830 1.00 22.98 105 GLU E N 1
ATOM 9702 C CA . GLU E 1 125 ? 9.435 -37.527 28.997 1.00 28.11 105 GLU E CA 1
ATOM 9703 C C . GLU E 1 125 ? 7.956 -37.144 28.815 1.00 31.87 105 GLU E C 1
ATOM 9704 O O . GLU E 1 125 ? 7.147 -37.949 28.359 1.00 31.95 105 GLU E O 1
ATOM 9710 N N . ALA E 1 126 ? 7.603 -35.909 29.153 1.00 23.47 106 ALA E N 1
ATOM 9711 C CA . ALA E 1 126 ? 6.225 -35.467 29.001 1.00 26.79 106 ALA E CA 1
ATOM 9712 C C . ALA E 1 126 ? 5.853 -35.268 27.531 1.00 28.98 106 ALA E C 1
ATOM 9713 O O . ALA E 1 126 ? 4.837 -35.799 27.074 1.00 33.94 106 ALA E O 1
ATOM 9715 N N . SER E 1 127 ? 6.671 -34.501 26.808 1.00 31.31 107 SER E N 1
ATOM 9716 C CA . SER E 1 127 ? 6.458 -34.227 25.387 1.00 19.04 107 SER E CA 1
ATOM 9717 C C . SER E 1 127 ? 6.366 -35.510 24.555 1.00 21.72 107 SER E C 1
ATOM 9718 O O . SER E 1 127 ? 5.557 -35.619 23.636 1.00 30.27 107 SER E O 1
ATOM 9721 N N . THR E 1 128 ? 7.212 -36.470 24.892 1.00 25.34 108 THR E N 1
ATOM 9722 C CA . THR E 1 128 ? 7.302 -37.748 24.189 1.00 35.30 108 THR E CA 1
ATOM 9723 C C . THR E 1 128 ? 6.001 -38.557 24.215 1.00 33.88 108 THR E C 1
ATOM 9724 O O . THR E 1 128 ? 5.528 -39.018 23.179 1.00 19.32 108 THR E O 1
ATOM 9728 N N . GLU E 1 129 ? 5.430 -38.723 25.407 1.00 24.22 109 GLU E N 1
ATOM 9729 C CA . GLU E 1 129 ? 4.285 -39.611 25.595 1.00 31.40 109 GLU E CA 1
ATOM 9730 C C . GLU E 1 129 ? 3.092 -39.096 24.795 1.00 35.86 109 GLU E C 1
ATOM 9731 O O . GLU E 1 129 ? 2.518 -39.811 23.983 1.00 25.62 109 GLU E O 1
ATOM 9737 N N . LEU E 1 130 ? 2.746 -37.834 25.024 1.00 45.92 110 LEU E N 1
ATOM 9738 C CA . LEU E 1 130 ? 1.704 -37.147 24.267 1.00 33.88 110 LEU E CA 1
ATOM 9739 C C . LEU E 1 130 ? 1.955 -37.168 22.749 1.00 20.05 110 LEU E C 1
ATOM 9740 O O . LEU E 1 130 ? 1.023 -37.259 21.958 1.00 20.33 110 LEU E O 1
ATOM 9745 N N . LEU E 1 131 ? 3.217 -37.079 22.351 1.00 41.11 111 LEU E N 1
ATOM 9746 C CA . LEU E 1 131 ? 3.584 -37.193 20.940 1.00 25.66 111 LEU E CA 1
ATOM 9747 C C . LEU E 1 131 ? 3.537 -38.653 20.465 1.00 27.63 111 LEU E C 1
ATOM 9748 O O . LEU E 1 131 ? 3.441 -38.914 19.269 1.00 41.60 111 LEU E O 1
ATOM 9753 N N . GLU E 1 132 ? 3.609 -39.602 21.399 1.00 35.83 112 GLU E N 1
ATOM 9754 C CA . GLU E 1 132 ? 3.488 -41.020 21.056 1.00 23.40 112 GLU E CA 1
ATOM 9755 C C . GLU E 1 132 ? 2.053 -41.309 20.647 1.00 30.40 112 GLU E C 1
ATOM 9756 O O . GLU E 1 132 ? 1.796 -42.117 19.763 1.00 20.79 112 GLU E O 1
ATOM 9762 N N . LYS E 1 133 ? 1.120 -40.637 21.310 1.00 33.82 113 LYS E N 1
ATOM 9763 C CA . LYS E 1 133 ? -0.298 -40.851 21.079 1.00 26.78 113 LYS E CA 1
ATOM 9764 C C . LYS E 1 133 ? -0.798 -40.220 19.787 1.00 28.67 113 LYS E C 1
ATOM 9765 O O . LYS E 1 133 ? -1.449 -40.884 18.985 1.00 33.13 113 LYS E O 1
ATOM 9771 N N . GLY E 1 134 ? -0.501 -38.938 19.590 1.00 31.97 114 GLY E N 1
ATOM 9772 C CA . GLY E 1 134 ? -0.926 -38.224 18.392 1.00 34.76 114 GLY E CA 1
ATOM 9773 C C . GLY E 1 134 ? -1.447 -36.810 18.632 1.00 20.29 114 GLY E C 1
ATOM 9774 O O . GLY E 1 134 ? -2.065 -36.196 17.754 1.00 16.67 114 GLY E O 1
ATOM 9775 N N . TYR E 1 135 ? -1.203 -36.312 19.845 1.00 26.35 115 TYR E N 1
ATOM 9776 C CA . TYR E 1 135 ? -1.520 -34.941 20.219 1.00 21.77 115 TYR E CA 1
ATOM 9777 C C . TYR E 1 135 ? -0.344 -34.048 19.842 1.00 22.33 115 TYR E C 1
ATOM 9778 O O . TYR E 1 135 ? 0.796 -34.491 19.926 1.00 27.06 115 TYR E O 1
ATOM 9787 N N . VAL E 1 136 ? -0.614 -32.821 19.392 1.00 20.56 116 VAL E N 1
ATOM 9788 C CA . VAL E 1 136 ? 0.429 -31.800 19.250 1.00 18.33 116 VAL E CA 1
ATOM 9789 C C . VAL E 1 136 ? 0.696 -31.186 20.615 1.00 18.41 116 VAL E C 1
ATOM 9790 O O . VAL E 1 136 ? -0.210 -30.668 21.229 1.00 16.39 116 VAL E O 1
ATOM 9794 N N . PRO E 1 137 ? 1.941 -31.241 21.096 1.00 21.16 117 PRO E N 1
ATOM 9795 C CA . PRO E 1 137 ? 2.234 -30.687 22.426 1.00 29.84 117 PRO E CA 1
ATOM 9796 C C . PRO E 1 137 ? 2.173 -29.162 22.450 1.00 22.75 117 PRO E C 1
ATOM 9797 O O . PRO E 1 137 ? 2.640 -28.557 21.485 1.00 15.61 117 PRO E O 1
ATOM 9801 N N . VAL E 1 138 ? 1.601 -28.589 23.517 1.00 16.73 118 VAL E N 1
ATOM 9802 C CA . VAL E 1 138 ? 1.489 -27.134 23.724 1.00 17.59 118 VAL E CA 1
ATOM 9803 C C . VAL E 1 138 ? 1.820 -26.803 25.168 1.00 18.09 118 VAL E C 1
ATOM 9804 O O . VAL E 1 138 ? 1.060 -27.115 26.078 1.00 20.35 118 VAL E O 1
ATOM 9808 N N . SER E 1 139 ? 2.970 -26.177 25.363 1.00 12.94 119 SER E N 1
ATOM 9809 C CA . SER E 1 139 ? 3.493 -25.908 26.690 1.00 21.39 119 SER E CA 1
ATOM 9810 C C . SER E 1 139 ? 3.543 -24.403 26.965 1.00 24.68 119 SER E C 1
ATOM 9811 O O . SER E 1 139 ? 3.997 -23.623 26.131 1.00 15.36 119 SER E O 1
ATOM 9814 N N . VAL E 1 140 ? 3.085 -23.997 28.143 1.00 24.53 120 VAL E N 1
ATOM 9815 C CA . VAL E 1 140 ? 2.868 -22.581 28.409 1.00 20.04 120 VAL E CA 1
ATOM 9816 C C . VAL E 1 140 ? 3.527 -22.109 29.697 1.00 18.04 120 VAL E C 1
ATOM 9817 O O . VAL E 1 140 ? 3.269 -22.646 30.771 1.00 32.60 120 VAL E O 1
ATOM 9821 N N . GLY E 1 141 ? 4.394 -21.110 29.556 1.00 12.48 121 GLY E N 1
ATOM 9822 C CA . GLY E 1 141 ? 5.075 -20.487 30.668 1.00 20.31 121 GLY E CA 1
ATOM 9823 C C . GLY E 1 141 ? 6.569 -20.678 30.555 1.00 18.21 121 GLY E C 1
ATOM 9824 O O . GLY E 1 141 ? 7.064 -21.147 29.533 1.00 19.85 121 GLY E O 1
ATOM 9825 N N . GLY E 1 142 ? 7.285 -20.314 31.616 1.00 21.64 122 GLY E N 1
ATOM 9826 C CA . GLY E 1 142 ? 8.695 -20.625 31.734 1.00 20.05 122 GLY E CA 1
ATOM 9827 C C . GLY E 1 142 ? 9.568 -19.817 30.804 1.00 23.26 122 GLY E C 1
ATOM 9828 O O . GLY E 1 142 ? 9.085 -18.897 30.162 1.00 12.90 122 GLY E O 1
ATOM 9829 N N . ASP E 1 143 ? 10.842 -20.200 30.713 1.00 21.60 123 ASP E N 1
ATOM 9830 C CA . ASP E 1 143 ? 11.884 -19.321 30.201 1.00 21.58 123 ASP E CA 1
ATOM 9831 C C . ASP E 1 143 ? 12.311 -19.644 28.774 1.00 18.26 123 ASP E C 1
ATOM 9832 O O . ASP E 1 143 ? 13.106 -18.917 28.176 1.00 20.25 123 ASP E O 1
ATOM 9837 N N . GLY E 1 144 ? 11.785 -20.742 28.244 1.00 26.10 124 GLY E N 1
ATOM 9838 C CA . GLY E 1 144 ? 12.002 -21.098 26.857 1.00 16.76 124 GLY E CA 1
ATOM 9839 C C . GLY E 1 144 ? 12.638 -22.445 26.589 1.00 28.26 124 GLY E C 1
ATOM 9840 O O . GLY E 1 144 ? 12.770 -22.847 25.432 1.00 24.28 124 GLY E O 1
ATOM 9841 N N . SER E 1 145 ? 13.009 -23.145 27.657 1.00 21.57 125 SER E N 1
ATOM 9842 C CA . SER E 1 145 ? 13.745 -24.401 27.566 1.00 11.45 125 SER E CA 1
ATOM 9843 C C . SER E 1 145 ? 12.880 -25.647 27.363 1.00 22.60 125 SER E C 1
ATOM 9844 O O . SER E 1 145 ? 13.347 -26.774 27.530 1.00 32.54 125 SER E O 1
ATOM 9847 N N . ALA E 1 146 ? 11.610 -25.447 27.035 1.00 27.09 126 ALA E N 1
ATOM 9848 C CA . ALA E 1 146 ? 10.789 -26.537 26.531 1.00 22.54 126 ALA E CA 1
ATOM 9849 C C . ALA E 1 146 ? 11.081 -26.643 25.043 1.00 19.56 126 ALA E C 1
ATOM 9850 O O . ALA E 1 146 ? 10.915 -27.698 24.428 1.00 16.69 126 ALA E O 1
ATOM 9852 N N . THR E 1 147 ? 11.514 -25.524 24.476 1.00 25.26 127 THR E N 1
ATOM 9853 C CA . THR E 1 147 ? 11.972 -25.491 23.096 1.00 27.73 127 THR E CA 1
ATOM 9854 C C . THR E 1 147 ? 12.922 -26.639 22.897 1.00 20.56 127 THR E C 1
ATOM 9855 O O . THR E 1 147 ? 12.720 -27.479 22.019 1.00 26.05 127 THR E O 1
ATOM 9859 N N . LEU E 1 148 ? 13.949 -26.693 23.737 1.00 17.30 128 LEU E N 1
ATOM 9860 C CA . LEU E 1 148 ? 14.901 -27.790 23.640 1.00 21.81 128 LEU E CA 1
ATOM 9861 C C . LEU E 1 148 ? 14.199 -29.140 23.796 1.00 24.18 128 LEU E C 1
ATOM 9862 O O . LEU E 1 148 ? 14.362 -30.021 22.955 1.00 22.67 128 LEU E O 1
ATOM 9867 N N . SER E 1 149 ? 13.403 -29.286 24.854 1.00 20.73 129 SER E N 1
ATOM 9868 C CA . SER E 1 149 ? 12.886 -30.588 25.263 1.00 19.52 129 SER E CA 1
ATOM 9869 C C . SER E 1 149 ? 11.711 -31.087 24.425 1.00 22.32 129 SER E C 1
ATOM 9870 O O . SER E 1 149 ? 11.552 -32.292 24.230 1.00 25.22 129 SER E O 1
ATOM 9873 N N . MET E 1 150 ? 10.892 -30.168 23.926 1.00 21.32 130 MET E N 1
ATOM 9874 C CA . MET E 1 150 ? 9.722 -30.547 23.141 1.00 27.03 130 MET E CA 1
ATOM 9875 C C . MET E 1 150 ? 10.116 -30.961 21.743 1.00 13.31 130 MET E C 1
ATOM 9876 O O . MET E 1 150 ? 9.562 -31.916 21.197 1.00 19.44 130 MET E O 1
ATOM 9881 N N . VAL E 1 151 ? 11.091 -30.245 21.185 1.00 16.26 131 VAL E N 1
ATOM 9882 C CA . VAL E 1 151 ? 11.541 -30.470 19.818 1.00 19.43 131 VAL E CA 1
ATOM 9883 C C . VAL E 1 151 ? 12.232 -31.823 19.710 1.00 32.49 131 VAL E C 1
ATOM 9884 O O . VAL E 1 151 ? 11.923 -32.621 18.826 1.00 26.24 131 VAL E O 1
ATOM 9888 N N . GLU E 1 152 ? 13.157 -32.072 20.631 1.00 29.14 132 GLU E N 1
ATOM 9889 C CA . GLU E 1 152 ? 13.908 -33.324 20.704 1.00 28.64 132 GLU E CA 1
ATOM 9890 C C . GLU E 1 152 ? 13.011 -34.559 20.816 1.00 30.68 132 GLU E C 1
ATOM 9891 O O . GLU E 1 152 ? 13.295 -35.595 20.216 1.00 25.05 132 GLU E O 1
ATOM 9897 N N . ALA E 1 153 ? 11.940 -34.447 21.599 1.00 32.86 133 ALA E N 1
ATOM 9898 C CA . ALA E 1 153 ? 11.026 -35.563 21.835 1.00 29.44 133 ALA E CA 1
ATOM 9899 C C . ALA E 1 153 ? 10.356 -35.966 20.533 1.00 28.33 133 ALA E C 1
ATOM 9900 O O . ALA E 1 153 ? 10.245 -37.152 20.198 1.00 24.04 133 ALA E O 1
ATOM 9902 N N . TYR E 1 154 ? 9.918 -34.955 19.798 1.00 37.12 134 TYR E N 1
ATOM 9903 C CA . TYR E 1 154 ? 9.352 -35.154 18.479 1.00 33.84 134 TYR E CA 1
ATOM 9904 C C . TYR E 1 154 ? 10.379 -35.786 17.555 1.00 25.93 134 TYR E C 1
ATOM 9905 O O . TYR E 1 154 ? 10.112 -36.791 16.895 1.00 21.32 134 TYR E O 1
ATOM 9914 N N . LYS E 1 155 ? 11.557 -35.171 17.518 1.00 31.26 135 LYS E N 1
ATOM 9915 C CA . LYS E 1 155 ? 12.628 -35.565 16.606 1.00 33.50 135 LYS E CA 1
ATOM 9916 C C . LYS E 1 155 ? 13.195 -36.951 16.942 1.00 33.54 135 LYS E C 1
ATOM 9917 O O . LYS E 1 155 ? 13.728 -37.637 16.076 1.00 31.84 135 LYS E O 1
ATOM 9923 N N . ARG E 1 156 ? 13.091 -37.336 18.211 1.00 47.45 136 ARG E N 1
ATOM 9924 C CA . ARG E 1 156 ? 13.363 -38.701 18.662 1.00 35.78 136 ARG E CA 1
ATOM 9925 C C . ARG E 1 156 ? 12.400 -39.680 17.981 1.00 35.31 136 ARG E C 1
ATOM 9926 O O . ARG E 1 156 ? 12.797 -40.763 17.550 1.00 30.28 136 ARG E O 1
ATOM 9934 N N . LEU E 1 157 ? 11.139 -39.273 17.861 1.00 20.52 137 LEU E N 1
ATOM 9935 C CA . LEU E 1 157 ? 10.096 -40.130 17.320 1.00 27.34 137 LEU E CA 1
ATOM 9936 C C . LEU E 1 157 ? 9.965 -39.952 15.800 1.00 48.11 137 LEU E C 1
ATOM 9937 O O . LEU E 1 157 ? 9.675 -40.917 15.072 1.00 29.30 137 LEU E O 1
ATOM 9942 N N . PHE E 1 158 ? 10.204 -38.721 15.335 1.00 43.44 138 PHE E N 1
ATOM 9943 C CA . PHE E 1 158 ? 10.073 -38.348 13.922 1.00 27.24 138 PHE E CA 1
ATOM 9944 C C . PHE E 1 158 ? 11.387 -37.803 13.347 1.00 34.22 138 PHE E C 1
ATOM 9945 O O . PHE E 1 158 ? 11.481 -36.610 13.040 1.00 34.31 138 PHE E O 1
ATOM 9953 N N . PRO E 1 159 ? 12.401 -38.676 13.194 1.00 35.44 139 PRO E N 1
ATOM 9954 C CA . PRO E 1 159 ? 13.746 -38.271 12.789 1.00 22.35 139 PRO E CA 1
ATOM 9955 C C . PRO E 1 159 ? 13.923 -38.186 11.285 1.00 30.47 139 PRO E C 1
ATOM 9956 O O . PRO E 1 159 ? 14.914 -37.625 10.828 1.00 34.48 139 PRO E O 1
ATOM 9960 N N . SER E 1 160 ? 12.996 -38.757 10.527 1.00 32.90 140 SER E N 1
ATOM 9961 C CA . SER E 1 160 ? 12.995 -38.560 9.088 1.00 33.81 140 SER E CA 1
ATOM 9962 C C . SER E 1 160 ? 12.519 -37.150 8.813 1.00 32.99 140 SER E C 1
ATOM 9963 O O . SER E 1 160 ? 12.983 -36.491 7.878 1.00 37.90 140 SER E O 1
ATOM 9966 N N . ASP E 1 161 ? 11.600 -36.692 9.658 1.00 33.56 141 ASP E N 1
ATOM 9967 C CA . ASP E 1 161 ? 10.924 -35.419 9.456 1.00 37.36 141 ASP E CA 1
ATOM 9968 C C . ASP E 1 161 ? 11.880 -34.249 9.498 1.00 26.52 141 ASP E C 1
ATOM 9969 O O . ASP E 1 161 ? 12.999 -34.351 9.985 1.00 41.75 141 ASP E O 1
ATOM 9974 N N . ASP E 1 162 ? 11.399 -33.125 8.995 1.00 34.25 142 ASP E N 1
ATOM 9975 C CA . ASP E 1 162 ? 12.255 -32.044 8.544 1.00 40.16 142 ASP E CA 1
ATOM 9976 C C . ASP E 1 162 ? 11.841 -30.701 9.163 1.00 38.15 142 ASP E C 1
ATOM 9977 O O . ASP E 1 162 ? 11.180 -29.897 8.515 1.00 34.46 142 ASP E O 1
ATOM 9982 N N . ILE E 1 163 ? 12.265 -30.459 10.405 1.00 23.94 143 ILE E N 1
ATOM 9983 C CA . ILE E 1 163 ? 11.652 -29.443 11.271 1.00 28.95 143 ILE E CA 1
ATOM 9984 C C . ILE E 1 163 ? 12.035 -27.979 10.992 1.00 38.32 143 ILE E C 1
ATOM 9985 O O . ILE E 1 163 ? 13.219 -27.638 10.893 1.00 29.36 143 ILE E O 1
ATOM 9990 N N . VAL E 1 164 ? 11.027 -27.114 10.879 1.00 21.42 144 VAL E N 1
ATOM 9991 C CA . VAL E 1 164 ? 11.273 -25.676 10.848 1.00 21.96 144 VAL E CA 1
ATOM 9992 C C . VAL E 1 164 ? 10.898 -25.101 12.212 1.00 24.85 144 VAL E C 1
ATOM 9993 O O . VAL E 1 164 ? 10.189 -25.734 12.989 1.00 21.85 144 VAL E O 1
ATOM 9997 N N . ILE E 1 165 ? 11.400 -23.907 12.500 1.00 27.92 145 ILE E N 1
ATOM 9998 C CA A ILE E 1 165 ? 11.026 -23.205 13.718 0.50 25.41 145 ILE E CA 1
ATOM 9999 C CA B ILE E 1 165 ? 11.085 -23.195 13.734 0.50 25.41 145 ILE E CA 1
ATOM 10000 C C . ILE E 1 165 ? 10.815 -21.723 13.454 1.00 20.31 145 ILE E C 1
ATOM 10001 O O . ILE E 1 165 ? 11.713 -21.017 13.003 1.00 19.63 145 ILE E O 1
ATOM 10010 N N . VAL E 1 166 ? 9.594 -21.264 13.718 1.00 24.15 146 VAL E N 1
ATOM 10011 C CA . VAL E 1 166 ? 9.315 -19.832 13.677 1.00 20.76 146 VAL E CA 1
ATOM 10012 C C . VAL E 1 166 ? 9.463 -19.294 15.096 1.00 16.24 146 VAL E C 1
ATOM 10013 O O . VAL E 1 166 ? 8.699 -19.657 15.978 1.00 13.68 146 VAL E O 1
ATOM 10017 N N . HIS E 1 167 ? 10.462 -18.448 15.308 1.00 13.58 147 HIS E N 1
ATOM 10018 C CA . HIS E 1 167 ? 10.772 -17.954 16.646 1.00 16.35 147 HIS E CA 1
ATOM 10019 C C . HIS E 1 167 ? 10.483 -16.473 16.747 1.00 21.29 147 HIS E C 1
ATOM 10020 O O . HIS E 1 167 ? 11.071 -15.679 16.026 1.00 22.46 147 HIS E O 1
ATOM 10027 N N . PHE E 1 168 ? 9.564 -16.112 17.635 1.00 11.21 148 PHE E N 1
ATOM 10028 C CA . PHE E 1 168 ? 9.287 -14.713 17.943 1.00 17.42 148 PHE E CA 1
ATOM 10029 C C . PHE E 1 168 ? 10.046 -14.300 19.200 1.00 14.50 148 PHE E C 1
ATOM 10030 O O . PHE E 1 168 ? 9.850 -14.887 20.263 1.00 20.22 148 PHE E O 1
ATOM 10038 N N . SER E 1 169 ? 10.919 -13.309 19.075 1.00 9.23 149 SER E N 1
ATOM 10039 C CA . SER E 1 169 ? 11.724 -12.863 20.199 1.00 11.32 149 SER E CA 1
ATOM 10040 C C . SER E 1 169 ? 12.245 -11.449 19.993 1.00 24.18 149 SER E C 1
ATOM 10041 O O . SER E 1 169 ? 12.394 -10.984 18.859 1.00 22.04 149 SER E O 1
ATOM 10044 N N . ALA E 1 170 ? 12.539 -10.777 21.101 1.00 17.59 150 ALA E N 1
ATOM 10045 C CA . ALA E 1 170 ? 13.161 -9.459 21.044 1.00 16.38 150 ALA E CA 1
ATOM 10046 C C . ALA E 1 170 ? 14.642 -9.601 20.690 1.00 10.74 150 ALA E C 1
ATOM 10047 O O . ALA E 1 170 ? 15.242 -8.696 20.105 1.00 21.80 150 ALA E O 1
ATOM 10049 N N . ARG E 1 171 ? 15.216 -10.749 21.018 1.00 16.42 151 ARG E N 1
ATOM 10050 C CA . ARG E 1 171 ? 16.595 -11.075 20.647 1.00 27.60 151 ARG E CA 1
ATOM 10051 C C . ARG E 1 171 ? 16.669 -12.402 19.867 1.00 30.63 151 ARG E C 1
ATOM 10052 O O . ARG E 1 171 ? 15.803 -13.263 20.015 1.00 32.35 151 ARG E O 1
ATOM 10060 N N . PRO E 1 172 ? 17.711 -12.573 19.034 1.00 27.35 152 PRO E N 1
ATOM 10061 C CA . PRO E 1 172 ? 17.981 -13.861 18.384 1.00 19.89 152 PRO E CA 1
ATOM 10062 C C . PRO E 1 172 ? 18.021 -15.068 19.339 1.00 15.23 152 PRO E C 1
ATOM 10063 O O . PRO E 1 172 ? 17.635 -16.161 18.932 1.00 20.59 152 PRO E O 1
ATOM 10067 N N . SER E 1 173 ? 18.473 -14.859 20.576 1.00 22.19 153 SER E N 1
ATOM 10068 C CA . SER E 1 173 ? 18.602 -15.921 21.583 1.00 22.13 153 SER E CA 1
ATOM 10069 C C . SER E 1 173 ? 19.467 -17.096 21.060 1.00 21.84 153 SER E C 1
ATOM 10070 O O . SER E 1 173 ? 19.179 -18.274 21.318 1.00 19.46 153 SER E O 1
ATOM 10073 N N . VAL E 1 174 ? 20.532 -16.752 20.333 1.00 19.92 154 VAL E N 1
ATOM 10074 C CA . VAL E 1 174 ? 21.452 -17.738 19.756 1.00 28.91 154 VAL E CA 1
ATOM 10075 C C . VAL E 1 174 ? 22.942 -17.379 19.929 1.00 32.40 154 VAL E C 1
ATOM 10076 O O . VAL E 1 174 ? 23.815 -18.075 19.408 1.00 35.85 154 VAL E O 1
ATOM 10080 N N . SER E 1 175 ? 23.243 -16.295 20.635 1.00 27.53 155 SER E N 1
ATOM 10081 C CA . SER E 1 175 ? 24.642 -15.938 20.887 1.00 39.75 155 SER E CA 1
ATOM 10082 C C . SER E 1 175 ? 25.258 -16.845 21.946 1.00 37.23 155 SER E C 1
ATOM 10083 O O . SER E 1 175 ? 26.418 -17.260 21.840 1.00 25.90 155 SER E O 1
ATOM 10086 N N . ASP E 1 176 ? 24.468 -17.131 22.976 1.00 34.15 156 ASP E N 1
ATOM 10087 C CA . ASP E 1 176 ? 24.920 -17.912 24.110 1.00 28.25 156 ASP E CA 1
ATOM 10088 C C . ASP E 1 176 ? 24.882 -19.393 23.771 1.00 30.85 156 ASP E C 1
ATOM 10089 O O . ASP E 1 176 ? 23.823 -19.928 23.458 1.00 38.70 156 ASP E O 1
ATOM 10094 N N . PRO E 1 177 ? 26.040 -20.067 23.835 1.00 24.99 157 PRO E N 1
ATOM 10095 C CA . PRO E 1 177 ? 26.158 -21.491 23.491 1.00 29.08 157 PRO E CA 1
ATOM 10096 C C . PRO E 1 177 ? 25.188 -22.425 24.222 1.00 26.69 157 PRO E C 1
ATOM 10097 O O . PRO E 1 177 ? 25.049 -23.579 23.822 1.00 35.90 157 PRO E O 1
ATOM 10101 N N . ARG E 1 178 ? 24.521 -21.933 25.259 1.00 33.58 158 ARG E N 1
ATOM 10102 C CA . ARG E 1 178 ? 23.666 -22.776 26.081 1.00 29.23 158 ARG E CA 1
ATOM 10103 C C . ARG E 1 178 ? 22.163 -22.581 25.812 1.00 31.11 158 ARG E C 1
ATOM 10104 O O . ARG E 1 178 ? 21.349 -23.395 26.270 1.00 22.47 158 ARG E O 1
ATOM 10112 N N . SER E 1 179 ? 21.803 -21.540 25.052 1.00 19.71 159 SER E N 1
ATOM 10113 C CA . SER E 1 179 ? 20.395 -21.248 24.738 1.00 33.49 159 SER E CA 1
ATOM 10114 C C . SER E 1 179 ? 19.767 -22.357 23.878 1.00 30.98 159 SER E C 1
ATOM 10115 O O . SER E 1 179 ? 20.434 -22.886 22.997 1.00 36.12 159 SER E O 1
ATOM 10118 N N . PRO E 1 180 ? 18.482 -22.704 24.123 1.00 33.22 160 PRO E N 1
ATOM 10119 C CA . PRO E 1 180 ? 17.887 -23.901 23.495 1.00 40.34 160 PRO E CA 1
ATOM 10120 C C . PRO E 1 180 ? 17.750 -23.885 21.961 1.00 30.22 160 PRO E C 1
ATOM 10121 O O . PRO E 1 180 ? 17.639 -24.953 21.368 1.00 38.78 160 PRO E O 1
ATOM 10125 N N . LEU E 1 181 ? 17.738 -22.722 21.328 1.00 22.80 161 LEU E N 1
ATOM 10126 C CA . LEU E 1 181 ? 17.704 -22.689 19.874 1.00 30.40 161 LEU E CA 1
ATOM 10127 C C . LEU E 1 181 ? 19.111 -23.000 19.389 1.00 37.45 161 LEU E C 1
ATOM 10128 O O . LEU E 1 181 ? 19.309 -23.631 18.344 1.00 29.46 161 LEU E O 1
ATOM 10133 N N . ARG E 1 182 ? 20.079 -22.571 20.193 1.00 37.77 162 ARG E N 1
ATOM 10134 C CA . ARG E 1 182 ? 21.498 -22.768 19.915 1.00 42.57 162 ARG E CA 1
ATOM 10135 C C . ARG E 1 182 ? 21.925 -24.212 20.177 1.00 19.91 162 ARG E C 1
ATOM 10136 O O . ARG E 1 182 ? 22.898 -24.696 19.609 1.00 30.23 162 ARG E O 1
ATOM 10144 N N . VAL E 1 183 ? 21.182 -24.907 21.028 1.00 30.71 163 VAL E N 1
ATOM 10145 C CA . VAL E 1 183 ? 21.456 -26.319 21.269 1.00 34.84 163 VAL E CA 1
ATOM 10146 C C . VAL E 1 183 ? 21.014 -27.167 20.068 1.00 37.74 163 VAL E C 1
ATOM 10147 O O . VAL E 1 183 ? 21.811 -27.908 19.497 1.00 21.59 163 VAL E O 1
ATOM 10151 N N . LEU E 1 184 ? 19.750 -27.023 19.675 1.00 39.57 164 LEU E N 1
ATOM 10152 C CA . LEU E 1 184 ? 19.182 -27.710 18.512 1.00 23.60 164 LEU E CA 1
ATOM 10153 C C . LEU E 1 184 ? 19.881 -27.390 17.195 1.00 23.17 164 LEU E C 1
ATOM 10154 O O . LEU E 1 184 ? 19.976 -28.235 16.318 1.00 28.17 164 LEU E O 1
ATOM 10159 N N . LEU E 1 185 ? 20.315 -26.149 17.034 1.00 28.58 165 LEU E N 1
ATOM 10160 C CA . LEU E 1 185 ? 21.107 -25.783 15.875 1.00 20.65 165 LEU E CA 1
ATOM 10161 C C . LEU E 1 185 ? 22.412 -26.565 15.897 1.00 33.84 165 LEU E C 1
ATOM 10162 O O . LEU E 1 185 ? 22.756 -27.240 14.940 1.00 32.91 165 LEU E O 1
ATOM 10167 N N . ASP E 1 186 ? 23.120 -26.490 17.017 1.00 41.78 166 ASP E N 1
ATOM 10168 C CA . ASP E 1 186 ? 24.392 -27.184 17.168 1.00 41.21 166 ASP E CA 1
ATOM 10169 C C . ASP E 1 186 ? 24.227 -28.698 17.129 1.00 30.31 166 ASP E C 1
ATOM 10170 O O . ASP E 1 186 ? 25.093 -29.399 16.625 1.00 45.74 166 ASP E O 1
ATOM 10175 N N . LYS E 1 187 ? 23.118 -29.204 17.654 1.00 27.55 167 LYS E N 1
ATOM 10176 C CA . LYS E 1 187 ? 22.854 -30.638 17.588 1.00 19.01 167 LYS E CA 1
ATOM 10177 C C . LYS E 1 187 ? 22.323 -31.047 16.214 1.00 24.53 167 LYS E C 1
ATOM 10178 O O . LYS E 1 187 ? 22.042 -32.223 15.979 1.00 27.76 167 LYS E O 1
ATOM 10184 N N . GLY E 1 188 ? 22.192 -30.064 15.321 1.00 26.02 168 GLY E N 1
ATOM 10185 C CA . GLY E 1 188 ? 21.777 -30.285 13.945 1.00 32.58 168 GLY E CA 1
ATOM 10186 C C . GLY E 1 188 ? 20.426 -30.955 13.779 1.00 32.24 168 GLY E C 1
ATOM 10187 O O . GLY E 1 188 ? 20.245 -31.816 12.914 1.00 23.80 168 GLY E O 1
ATOM 10188 N N . LEU E 1 189 ? 19.469 -30.558 14.605 1.00 26.99 169 LEU E N 1
ATOM 10189 C CA . LEU E 1 189 ? 18.143 -31.163 14.572 1.00 25.63 169 LEU E CA 1
ATOM 10190 C C . LEU E 1 189 ? 17.163 -30.248 13.859 1.00 25.51 169 LEU E C 1
ATOM 10191 O O . LEU E 1 189 ? 15.986 -30.564 13.740 1.00 22.35 169 LEU E O 1
ATOM 10196 N N . LEU E 1 190 ? 17.666 -29.112 13.394 1.00 21.13 170 LEU E N 1
ATOM 10197 C CA . LEU E 1 190 ? 16.853 -28.133 12.710 1.00 26.32 170 LEU E CA 1
ATOM 10198 C C . LEU E 1 190 ? 17.153 -28.127 11.212 1.00 29.34 170 LEU E C 1
ATOM 10199 O O . LEU E 1 190 ? 18.249 -28.481 10.790 1.00 26.95 170 LEU E O 1
ATOM 10204 N N . LYS E 1 191 ? 16.155 -27.745 10.420 1.00 30.65 171 LYS E N 1
ATOM 10205 C CA . LYS E 1 191 ? 16.313 -27.608 8.978 1.00 44.87 171 LYS E CA 1
ATOM 10206 C C . LYS E 1 191 ? 16.340 -26.122 8.607 1.00 29.40 171 LYS E C 1
ATOM 10207 O O . LYS E 1 191 ? 16.828 -25.738 7.544 1.00 26.46 171 LYS E O 1
ATOM 10213 N N . GLY E 1 192 ? 15.831 -25.289 9.505 1.00 23.12 172 GLY E N 1
ATOM 10214 C CA . GLY E 1 192 ? 15.945 -23.851 9.354 1.00 19.25 172 GLY E CA 1
ATOM 10215 C C . GLY E 1 192 ? 15.278 -23.153 10.519 1.00 27.81 172 GLY E C 1
ATOM 10216 O O . GLY E 1 192 ? 14.538 -23.777 11.261 1.00 27.87 172 GLY E O 1
ATOM 10217 N N . VAL E 1 193 ? 15.538 -21.862 10.678 1.00 31.95 173 VAL E N 1
ATOM 10218 C CA . VAL E 1 193 ? 14.965 -21.086 11.770 1.00 29.35 173 VAL E CA 1
ATOM 10219 C C . VAL E 1 193 ? 14.414 -19.769 11.233 1.00 20.18 173 VAL E C 1
ATOM 10220 O O . VAL E 1 193 ? 15.108 -19.061 10.514 1.00 23.22 173 VAL E O 1
ATOM 10224 N N . VAL E 1 194 ? 13.160 -19.464 11.559 1.00 23.75 174 VAL E N 1
ATOM 10225 C CA . VAL E 1 194 ? 12.553 -18.177 11.222 1.00 24.58 174 VAL E CA 1
ATOM 10226 C C . VAL E 1 194 ? 12.423 -17.297 12.461 1.00 18.54 174 VAL E C 1
ATOM 10227 O O . VAL E 1 194 ? 11.524 -17.492 13.265 1.00 20.45 174 VAL E O 1
ATOM 10231 N N . SER E 1 195 ? 13.319 -16.331 12.631 1.00 27.16 175 SER E N 1
ATOM 10232 C CA . SER E 1 195 ? 13.202 -15.465 13.797 1.00 18.37 175 SER E CA 1
ATOM 10233 C C . SER E 1 195 ? 12.439 -14.188 13.447 1.00 17.45 175 SER E C 1
ATOM 10234 O O . SER E 1 195 ? 12.855 -13.413 12.585 1.00 24.00 175 SER E O 1
ATOM 10237 N N . VAL E 1 196 ? 11.315 -13.984 14.123 1.00 17.56 176 VAL E N 1
ATOM 10238 C CA . VAL E 1 196 ? 10.447 -12.853 13.868 1.00 16.58 176 VAL E CA 1
ATOM 10239 C C . VAL E 1 196 ? 10.440 -11.855 15.020 1.00 18.30 176 VAL E C 1
ATOM 10240 O O . VAL E 1 196 ? 10.218 -12.226 16.175 1.00 21.66 176 VAL E O 1
ATOM 10244 N N . GLY E 1 197 ? 10.698 -10.593 14.688 1.00 20.09 177 GLY E N 1
ATOM 10245 C CA . GLY E 1 197 ? 10.550 -9.492 15.613 1.00 26.16 177 GLY E CA 1
ATOM 10246 C C . GLY E 1 197 ? 11.761 -9.173 16.468 1.00 18.79 177 GLY E C 1
ATOM 10247 O O . GLY E 1 197 ? 11.614 -8.572 17.524 1.00 21.25 177 GLY E O 1
ATOM 10248 N N . ASN E 1 198 ? 12.948 -9.573 16.022 1.00 25.64 178 ASN E N 1
ATOM 10249 C CA . ASN E 1 198 ? 14.178 -9.334 16.780 1.00 22.08 178 ASN E CA 1
ATOM 10250 C C . ASN E 1 198 ? 14.559 -7.860 16.815 1.00 21.03 178 ASN E C 1
ATOM 10251 O O . ASN E 1 198 ? 14.436 -7.169 15.807 1.00 26.68 178 ASN E O 1
ATOM 10256 N N . ARG E 1 199 ? 15.008 -7.379 17.970 1.00 23.32 179 ARG E N 1
ATOM 10257 C CA . ARG E 1 199 ? 15.358 -5.969 18.101 1.00 23.76 179 ARG E CA 1
ATOM 10258 C C . ARG E 1 199 ? 16.527 -5.672 19.046 1.00 22.56 179 ARG E C 1
ATOM 10259 O O . ARG E 1 199 ? 16.789 -4.514 19.362 1.00 33.76 179 ARG E O 1
ATOM 10267 N N . GLN E 1 200 ? 17.234 -6.709 19.485 1.00 22.02 180 GLN E N 1
ATOM 10268 C CA . GLN E 1 200 ? 18.502 -6.507 20.195 1.00 23.77 180 GLN E CA 1
ATOM 10269 C C . GLN E 1 200 ? 19.506 -7.552 19.717 1.00 23.50 180 GLN E C 1
ATOM 10270 O O . GLN E 1 200 ? 19.761 -8.537 20.406 1.00 27.38 180 GLN E O 1
ATOM 10276 N N . VAL E 1 201 ? 20.079 -7.300 18.540 1.00 24.59 181 VAL E N 1
ATOM 10277 C CA . VAL E 1 201 ? 20.971 -8.228 17.856 1.00 28.77 181 VAL E CA 1
ATOM 10278 C C . VAL E 1 201 ? 22.441 -7.821 18.016 1.00 21.06 181 VAL E C 1
ATOM 10279 O O . VAL E 1 201 ? 22.896 -6.806 17.474 1.00 26.00 181 VAL E O 1
ATOM 10283 N N . SER E 1 202 ? 23.172 -8.606 18.793 1.00 23.76 182 SER E N 1
ATOM 10284 C CA . SER E 1 202 ? 24.576 -8.349 19.006 1.00 20.65 182 SER E CA 1
ATOM 10285 C C . SER E 1 202 ? 25.297 -8.936 17.823 1.00 21.28 182 SER E C 1
ATOM 10286 O O . SER E 1 202 ? 24.736 -9.738 17.105 1.00 22.48 182 SER E O 1
ATOM 10289 N N . SER E 1 203 ? 26.539 -8.542 17.599 1.00 20.61 183 SER E N 1
ATOM 10290 C CA . SER E 1 203 ? 27.239 -9.055 16.438 1.00 16.90 183 SER E CA 1
ATOM 10291 C C . SER E 1 203 ? 27.789 -10.433 16.764 1.00 15.42 183 SER E C 1
ATOM 10292 O O . SER E 1 203 ? 28.612 -10.968 16.037 1.00 43.82 183 SER E O 1
ATOM 10295 N N . GLU E 1 204 ? 27.328 -10.995 17.878 1.00 24.78 184 GLU E N 1
ATOM 10296 C CA . GLU E 1 204 ? 27.624 -12.372 18.236 1.00 32.39 184 GLU E CA 1
ATOM 10297 C C . GLU E 1 204 ? 26.435 -13.245 17.854 1.00 25.37 184 GLU E C 1
ATOM 10298 O O . GLU E 1 204 ? 26.589 -14.434 17.610 1.00 24.32 184 GLU E O 1
ATOM 10304 N N . ASP E 1 205 ? 25.253 -12.633 17.802 1.00 26.18 185 ASP E N 1
ATOM 10305 C CA . ASP E 1 205 ? 24.080 -13.230 17.158 1.00 24.21 185 ASP E CA 1
ATOM 10306 C C . ASP E 1 205 ? 24.281 -13.256 15.655 1.00 28.43 185 ASP E C 1
ATOM 10307 O O . ASP E 1 205 ? 23.913 -14.208 14.968 1.00 27.13 185 ASP E O 1
ATOM 10312 N N . ARG E 1 206 ? 24.867 -12.184 15.147 1.00 24.75 186 ARG E N 1
ATOM 10313 C CA . ARG E 1 206 ? 24.989 -11.996 13.714 1.00 25.17 186 ARG E CA 1
ATOM 10314 C C . ARG E 1 206 ? 26.031 -12.927 13.115 1.00 19.93 186 ARG E C 1
ATOM 10315 O O . ARG E 1 206 ? 25.885 -13.394 11.993 1.00 21.58 186 ARG E O 1
ATOM 10323 N N . LYS E 1 207 ? 27.083 -13.217 13.862 1.00 26.84 187 LYS E N 1
ATOM 10324 C CA . LYS E 1 207 ? 28.115 -14.075 13.309 1.00 50.29 187 LYS E CA 1
ATOM 10325 C C . LYS E 1 207 ? 27.743 -15.553 13.437 1.00 27.79 187 LYS E C 1
ATOM 10326 O O . LYS E 1 207 ? 28.459 -16.408 12.942 1.00 34.20 187 LYS E O 1
ATOM 10332 N N . VAL E 1 208 ? 26.613 -15.831 14.087 1.00 21.02 188 VAL E N 1
ATOM 10333 C CA . VAL E 1 208 ? 26.038 -17.175 14.163 1.00 25.03 188 VAL E CA 1
ATOM 10334 C C . VAL E 1 208 ? 24.814 -17.268 13.250 1.00 32.49 188 VAL E C 1
ATOM 10335 O O . VAL E 1 208 ? 24.478 -18.344 12.751 1.00 22.56 188 VAL E O 1
ATOM 10339 N N . ARG E 1 209 ? 24.166 -16.126 13.023 1.00 32.89 189 ARG E N 1
ATOM 10340 C CA . ARG E 1 209 ? 23.064 -16.041 12.065 1.00 26.84 189 ARG E CA 1
ATOM 10341 C C . ARG E 1 209 ? 23.543 -16.467 10.681 1.00 23.37 189 ARG E C 1
ATOM 10342 O O . ARG E 1 209 ? 22.928 -17.311 10.048 1.00 26.33 189 ARG E O 1
ATOM 10350 N N . LYS E 1 210 ? 24.652 -15.900 10.220 1.00 26.85 190 LYS E N 1
ATOM 10351 C CA . LYS E 1 210 ? 25.236 -16.315 8.944 1.00 37.37 190 LYS E CA 1
ATOM 10352 C C . LYS E 1 210 ? 25.933 -17.682 9.061 1.00 25.98 190 LYS E C 1
ATOM 10353 O O . LYS E 1 210 ? 26.023 -18.425 8.096 1.00 29.97 190 LYS E O 1
ATOM 10359 N N . LEU E 1 211 ? 26.413 -18.007 10.254 1.00 28.16 191 LEU E N 1
ATOM 10360 C CA . LEU E 1 211 ? 27.164 -19.240 10.502 1.00 33.12 191 LEU E CA 1
ATOM 10361 C C . LEU E 1 211 ? 26.307 -20.499 10.479 1.00 28.47 191 LEU E C 1
ATOM 10362 O O . LEU E 1 211 ? 26.792 -21.590 10.181 1.00 43.66 191 LEU E O 1
ATOM 10367 N N . HIS E 1 212 ? 25.068 -20.342 10.909 1.00 29.78 192 HIS E N 1
ATOM 10368 C CA . HIS E 1 212 ? 24.031 -21.314 10.683 1.00 34.28 192 HIS E CA 1
ATOM 10369 C C . HIS E 1 212 ? 22.869 -20.622 10.023 1.00 41.92 192 HIS E C 1
ATOM 10370 O O . HIS E 1 212 ? 22.103 -19.934 10.701 1.00 70.67 192 HIS E O 1
ATOM 10377 N N . LYS E 1 213 ? 22.726 -20.773 8.713 1.00 45.25 193 LYS E N 1
ATOM 10378 C CA . LYS E 1 213 ? 21.713 -19.997 8.028 1.00 41.81 193 LYS E CA 1
ATOM 10379 C C . LYS E 1 213 ? 20.480 -19.749 8.873 1.00 33.57 193 LYS E C 1
ATOM 10380 O O . LYS E 1 213 ? 19.897 -20.684 9.419 1.00 38.12 193 LYS E O 1
ATOM 10386 N N . MET E 1 214 ? 20.082 -18.489 8.987 1.00 31.64 194 MET E N 1
ATOM 10387 C CA . MET E 1 214 ? 18.897 -18.171 9.757 1.00 25.85 194 MET E CA 1
ATOM 10388 C C . MET E 1 214 ? 18.180 -16.970 9.174 1.00 21.34 194 MET E C 1
ATOM 10389 O O . MET E 1 214 ? 18.756 -15.897 9.059 1.00 37.69 194 MET E O 1
ATOM 10394 N N . PHE E 1 215 ? 16.916 -17.165 8.812 1.00 36.81 195 PHE E N 1
ATOM 10395 C CA . PHE E 1 215 ? 16.065 -16.102 8.292 1.00 17.39 195 PHE E CA 1
ATOM 10396 C C . PHE E 1 215 ? 15.743 -15.120 9.410 1.00 18.15 195 PHE E C 1
ATOM 10397 O O . PHE E 1 215 ? 15.312 -15.516 10.485 1.00 20.11 195 PHE E O 1
ATOM 10405 N N . TYR E 1 216 ? 15.958 -13.841 9.132 1.00 27.63 196 TYR E N 1
ATOM 10406 C CA . TYR E 1 216 ? 15.787 -12.769 10.101 1.00 26.03 196 TYR E CA 1
ATOM 10407 C C . TYR E 1 216 ? 14.697 -11.785 9.639 1.00 26.75 196 TYR E C 1
ATOM 10408 O O . TYR E 1 216 ? 14.614 -11.420 8.461 1.00 18.31 196 TYR E O 1
ATOM 10417 N N . MET E 1 217 ? 13.839 -11.396 10.572 1.00 19.65 197 MET E N 1
ATOM 10418 C CA . MET E 1 217 ? 12.757 -10.458 10.314 1.00 25.36 197 MET E CA 1
ATOM 10419 C C . MET E 1 217 ? 12.674 -9.498 11.478 1.00 21.61 197 MET E C 1
ATOM 10420 O O . MET E 1 217 ? 11.720 -9.558 12.250 1.00 16.53 197 MET E O 1
ATOM 10425 N N . ASP E 1 218 ? 13.673 -8.626 11.595 1.00 29.36 198 ASP E N 1
ATOM 10426 C CA . ASP E 1 218 ? 13.788 -7.684 12.715 1.00 18.36 198 ASP E CA 1
ATOM 10427 C C . ASP E 1 218 ? 12.754 -6.561 12.621 1.00 16.03 198 ASP E C 1
ATOM 10428 O O . ASP E 1 218 ? 12.216 -6.294 11.550 1.00 18.21 198 ASP E O 1
ATOM 10433 N N . MET E 1 219 ? 12.464 -5.915 13.750 1.00 18.90 199 MET E N 1
ATOM 10434 C CA . MET E 1 219 ? 11.350 -4.966 13.818 1.00 26.56 199 MET E CA 1
ATOM 10435 C C . MET E 1 219 ? 11.452 -3.738 12.883 1.00 25.14 199 MET E C 1
ATOM 10436 O O . MET E 1 219 ? 10.465 -3.356 12.234 1.00 18.63 199 MET E O 1
ATOM 10441 N N . HIS E 1 220 ? 12.633 -3.123 12.836 1.00 21.63 200 HIS E N 1
ATOM 10442 C CA . HIS E 1 220 ? 12.932 -2.040 11.898 1.00 18.96 200 HIS E CA 1
ATOM 10443 C C . HIS E 1 220 ? 14.211 -2.349 11.141 1.00 26.10 200 HIS E C 1
ATOM 10444 O O . HIS E 1 220 ? 15.302 -2.164 11.676 1.00 25.33 200 HIS E O 1
ATOM 10451 N N . ARG E 1 234 ? 3.825 -21.893 0.982 1.00 50.42 214 ARG E N 1
ATOM 10452 C CA . ARG E 1 234 ? 4.884 -22.555 0.233 1.00 40.47 214 ARG E CA 1
ATOM 10453 C C . ARG E 1 234 ? 5.512 -23.697 1.020 1.00 42.58 214 ARG E C 1
ATOM 10454 O O . ARG E 1 234 ? 5.840 -24.738 0.451 1.00 33.52 214 ARG E O 1
ATOM 10462 N N . ASN E 1 235 ? 5.637 -23.492 2.332 1.00 41.48 215 ASN E N 1
ATOM 10463 C CA . ASN E 1 235 ? 6.438 -24.333 3.217 1.00 33.96 215 ASN E CA 1
ATOM 10464 C C . ASN E 1 235 ? 5.840 -25.704 3.435 1.00 21.22 215 ASN E C 1
ATOM 10465 O O . ASN E 1 235 ? 4.723 -25.830 3.904 1.00 23.53 215 ASN E O 1
ATOM 10470 N N . ASP E 1 236 ? 6.599 -26.736 3.103 1.00 25.86 216 ASP E N 1
ATOM 10471 C CA . ASP E 1 236 ? 6.064 -28.080 3.135 1.00 27.24 216 ASP E CA 1
ATOM 10472 C C . ASP E 1 236 ? 6.702 -28.890 4.256 1.00 33.55 216 ASP E C 1
ATOM 10473 O O . ASP E 1 236 ? 6.526 -30.101 4.336 1.00 29.46 216 ASP E O 1
ATOM 10478 N N . TYR E 1 237 ? 7.426 -28.211 5.139 1.00 37.75 217 TYR E N 1
ATOM 10479 C CA . TYR E 1 237 ? 8.092 -28.893 6.241 1.00 35.59 217 TYR E CA 1
ATOM 10480 C C . TYR E 1 237 ? 7.575 -28.423 7.616 1.00 23.71 217 TYR E C 1
ATOM 10481 O O . TYR E 1 237 ? 7.440 -27.230 7.867 1.00 30.35 217 TYR E O 1
ATOM 10490 N N . PRO E 1 238 ? 7.267 -29.385 8.503 1.00 32.45 218 PRO E N 1
ATOM 10491 C CA . PRO E 1 238 ? 6.643 -29.194 9.823 1.00 26.91 218 PRO E CA 1
ATOM 10492 C C . PRO E 1 238 ? 7.273 -28.100 10.673 1.00 22.63 218 PRO E C 1
ATOM 10493 O O . PRO E 1 238 ? 8.492 -28.026 10.777 1.00 25.71 218 PRO E O 1
ATOM 10497 N N . VAL E 1 239 ? 6.437 -27.283 11.303 1.00 20.56 219 VAL E N 1
ATOM 10498 C CA . VAL E 1 239 ? 6.904 -26.094 12.010 1.00 19.70 219 VAL E CA 1
ATOM 10499 C C . VAL E 1 239 ? 6.682 -26.133 13.524 1.00 25.19 219 VAL E C 1
ATOM 10500 O O . VAL E 1 239 ? 5.565 -26.345 14.004 1.00 19.31 219 VAL E O 1
ATOM 10504 N N . PHE E 1 240 ? 7.770 -25.937 14.259 1.00 19.56 220 PHE E N 1
ATOM 10505 C CA . PHE E 1 240 ? 7.715 -25.599 15.677 1.00 34.04 220 PHE E CA 1
ATOM 10506 C C . PHE E 1 240 ? 7.429 -24.094 15.813 1.00 28.07 220 PHE E C 1
ATOM 10507 O O . PHE E 1 240 ? 7.988 -23.269 15.080 1.00 18.55 220 PHE E O 1
ATOM 10515 N N . ILE E 1 241 ? 6.541 -23.745 16.732 1.00 19.72 221 ILE E N 1
ATOM 10516 C CA . ILE E 1 241 ? 6.245 -22.347 17.001 1.00 24.16 221 ILE E CA 1
ATOM 10517 C C . ILE E 1 241 ? 6.753 -21.969 18.391 1.00 16.06 221 ILE E C 1
ATOM 10518 O O . ILE E 1 241 ? 6.229 -22.435 19.393 1.00 28.57 221 ILE E O 1
ATOM 10523 N N . SER E 1 242 ? 7.794 -21.142 18.439 1.00 12.40 222 SER E N 1
ATOM 10524 C CA . SER E 1 242 ? 8.388 -20.697 19.704 1.00 8.37 222 SER E CA 1
ATOM 10525 C C . SER E 1 242 ? 8.152 -19.239 19.900 1.00 13.32 222 SER E C 1
ATOM 10526 O O . SER E 1 242 ? 8.551 -18.448 19.062 1.00 17.65 222 SER E O 1
ATOM 10529 N N . ILE E 1 243 ? 7.501 -18.860 20.997 1.00 17.43 223 ILE E N 1
ATOM 10530 C CA . ILE E 1 243 ? 7.116 -17.456 21.148 1.00 17.38 223 ILE E CA 1
ATOM 10531 C C . ILE E 1 243 ? 7.460 -16.829 22.500 1.00 9.75 223 ILE E C 1
ATOM 10532 O O . ILE E 1 243 ? 6.721 -16.924 23.472 1.00 16.17 223 ILE E O 1
ATOM 10537 N N . ASP E 1 244 ? 8.602 -16.165 22.519 1.00 13.96 224 ASP E N 1
ATOM 10538 C CA . ASP E 1 244 ? 9.030 -15.371 23.640 1.00 15.85 224 ASP E CA 1
ATOM 10539 C C . ASP E 1 244 ? 8.136 -14.164 23.786 1.00 18.89 224 ASP E C 1
ATOM 10540 O O . ASP E 1 244 ? 8.056 -13.346 22.873 1.00 24.61 224 ASP E O 1
ATOM 10545 N N . ALA E 1 245 ? 7.500 -14.037 24.948 1.00 19.57 225 ALA E N 1
ATOM 10546 C CA . ALA E 1 245 ? 6.621 -12.909 25.261 1.00 15.66 225 ALA E CA 1
ATOM 10547 C C . ALA E 1 245 ? 7.259 -11.548 24.983 1.00 20.33 225 ALA E C 1
ATOM 10548 O O . ALA E 1 245 ? 6.563 -10.536 24.907 1.00 22.34 225 ALA E O 1
ATOM 10550 N N . SER E 1 246 ? 8.579 -11.536 24.812 1.00 26.27 226 SER E N 1
ATOM 10551 C CA . SER E 1 246 ? 9.357 -10.310 24.648 1.00 8.52 226 SER E CA 1
ATOM 10552 C C . SER E 1 246 ? 9.281 -9.758 23.232 1.00 11.64 226 SER E C 1
ATOM 10553 O O . SER E 1 246 ? 9.733 -8.642 22.956 1.00 19.77 226 SER E O 1
ATOM 10556 N N . VAL E 1 247 ? 8.685 -10.535 22.340 1.00 15.52 227 VAL E N 1
ATOM 10557 C CA . VAL E 1 247 ? 8.542 -10.109 20.953 1.00 17.98 227 VAL E CA 1
ATOM 10558 C C . VAL E 1 247 ? 7.517 -8.969 20.859 1.00 20.33 227 VAL E C 1
ATOM 10559 O O . VAL E 1 247 ? 7.576 -8.147 19.940 1.00 15.39 227 VAL E O 1
ATOM 10563 N N . LEU E 1 248 ? 6.608 -8.917 21.838 1.00 15.59 228 LEU E N 1
ATOM 10564 C CA . LEU E 1 248 ? 5.621 -7.844 21.975 1.00 20.03 228 LEU E CA 1
ATOM 10565 C C . LEU E 1 248 ? 6.228 -6.597 22.635 1.00 16.92 228 LEU E C 1
ATOM 10566 O O . LEU E 1 248 ? 7.201 -6.690 23.378 1.00 22.07 228 LEU E O 1
ATOM 10571 N N . ASP E 1 249 ? 5.640 -5.434 22.378 1.00 14.62 229 ASP E N 1
ATOM 10572 C CA . ASP E 1 249 ? 6.092 -4.217 23.024 1.00 18.13 229 ASP E CA 1
ATOM 10573 C C . ASP E 1 249 ? 5.804 -4.352 24.504 1.00 16.99 229 ASP E C 1
ATOM 10574 O O . ASP E 1 249 ? 4.790 -4.939 24.887 1.00 19.87 229 ASP E O 1
ATOM 10579 N N . PRO E 1 250 ? 6.689 -3.813 25.348 1.00 14.01 230 PRO E N 1
ATOM 10580 C CA . PRO E 1 250 ? 6.428 -3.873 26.782 1.00 20.38 230 PRO E CA 1
ATOM 10581 C C . PRO E 1 250 ? 5.093 -3.220 27.119 1.00 17.74 230 PRO E C 1
ATOM 10582 O O . PRO E 1 250 ? 4.562 -3.435 28.216 1.00 15.51 230 PRO E O 1
ATOM 10586 N N . ALA E 1 251 ? 4.559 -2.451 26.174 1.00 15.63 231 ALA E N 1
ATOM 10587 C CA . ALA E 1 251 ? 3.245 -1.849 26.327 1.00 9.99 231 ALA E CA 1
ATOM 10588 C C . ALA E 1 251 ? 2.129 -2.898 26.273 1.00 5.79 231 ALA E C 1
ATOM 10589 O O . ALA E 1 251 ? 1.031 -2.633 26.719 1.00 14.16 231 ALA E O 1
ATOM 10591 N N . PHE E 1 252 ? 2.412 -4.070 25.705 1.00 17.90 232 PHE E N 1
ATOM 10592 C CA . PHE E 1 252 ? 1.436 -5.171 25.649 1.00 19.51 232 PHE E CA 1
ATOM 10593 C C . PHE E 1 252 ? 1.867 -6.285 26.544 1.00 8.75 232 PHE E C 1
ATOM 10594 O O . PHE E 1 252 ? 1.056 -7.084 26.975 1.00 20.86 232 PHE E O 1
ATOM 10602 N N . ALA E 1 253 ? 3.173 -6.349 26.761 1.00 15.32 233 ALA E N 1
ATOM 10603 C CA . ALA E 1 253 ? 3.835 -7.441 27.472 1.00 26.22 233 ALA E CA 1
ATOM 10604 C C . ALA E 1 253 ? 5.010 -6.915 28.302 1.00 15.87 233 ALA E C 1
ATOM 10605 O O . ALA E 1 253 ? 6.170 -7.233 28.033 1.00 19.68 233 ALA E O 1
ATOM 10607 N N . PRO E 1 254 ? 4.701 -6.119 29.329 1.00 14.89 234 PRO E N 1
ATOM 10608 C CA . PRO E 1 254 ? 5.716 -5.559 30.213 1.00 20.42 234 PRO E CA 1
ATOM 10609 C C . PRO E 1 254 ? 6.353 -6.607 31.114 1.00 19.83 234 PRO E C 1
ATOM 10610 O O . PRO E 1 254 ? 7.428 -6.331 31.627 1.00 20.71 234 PRO E O 1
ATOM 10614 N N . ALA E 1 255 ? 5.713 -7.766 31.280 1.00 15.37 235 ALA E N 1
ATOM 10615 C CA . ALA E 1 255 ? 6.134 -8.761 32.269 1.00 7.54 235 ALA E CA 1
ATOM 10616 C C . ALA E 1 255 ? 7.259 -9.657 31.785 1.00 19.63 235 ALA E C 1
ATOM 10617 O O . ALA E 1 255 ? 7.137 -10.880 31.837 1.00 20.23 235 ALA E O 1
ATOM 10619 N N . VAL E 1 256 ? 8.356 -9.058 31.329 1.00 25.62 236 VAL E N 1
ATOM 10620 C CA . VAL E 1 256 ? 9.500 -9.840 30.869 1.00 18.92 236 VAL E CA 1
ATOM 10621 C C . VAL E 1 256 ? 10.786 -9.356 31.543 1.00 19.18 236 VAL E C 1
ATOM 10622 O O . VAL E 1 256 ? 10.810 -8.267 32.121 1.00 19.14 236 VAL E O 1
ATOM 10626 N N . ASP E 1 257 ? 11.827 -10.196 31.484 1.00 17.82 237 ASP E N 1
ATOM 10627 C CA . ASP E 1 257 ? 13.133 -9.963 32.122 1.00 22.92 237 ASP E CA 1
ATOM 10628 C C . ASP E 1 257 ? 13.687 -8.548 31.946 1.00 25.80 237 ASP E C 1
ATOM 10629 O O . ASP E 1 257 ? 13.778 -7.759 32.893 1.00 28.31 237 ASP E O 1
ATOM 10634 N N . SER E 1 258 ? 14.097 -8.272 30.718 1.00 23.72 238 SER E N 1
ATOM 10635 C CA . SER E 1 258 ? 14.596 -6.975 30.305 1.00 18.33 238 SER E CA 1
ATOM 10636 C C . SER E 1 258 ? 13.808 -6.556 29.080 1.00 14.11 238 SER E C 1
ATOM 10637 O O . SER E 1 258 ? 14.188 -6.897 27.969 1.00 29.93 238 SER E O 1
ATOM 10640 N N . PRO E 1 259 ? 12.697 -5.838 29.261 1.00 17.90 239 PRO E N 1
ATOM 10641 C CA . PRO E 1 259 ? 11.958 -5.414 28.073 1.00 14.18 239 PRO E CA 1
ATOM 10642 C C . PRO E 1 259 ? 12.827 -4.596 27.109 1.00 18.60 239 PRO E C 1
ATOM 10643 O O . PRO E 1 259 ? 13.711 -3.861 27.537 1.00 18.08 239 PRO E O 1
ATOM 10647 N N . VAL E 1 260 ? 12.597 -4.754 25.812 1.00 15.26 240 VAL E N 1
ATOM 10648 C CA . VAL E 1 260 ? 13.260 -3.899 24.840 1.00 24.95 240 VAL E CA 1
ATOM 10649 C C . VAL E 1 260 ? 12.195 -3.285 23.941 1.00 23.98 240 VAL E C 1
ATOM 10650 O O . VAL E 1 260 ? 11.669 -3.959 23.074 1.00 23.50 240 VAL E O 1
ATOM 10654 N N . ALA E 1 261 ? 11.891 -2.004 24.161 1.00 21.11 241 ALA E N 1
ATOM 10655 C CA . ALA E 1 261 ? 10.737 -1.343 23.553 1.00 12.92 241 ALA E CA 1
ATOM 10656 C C . ALA E 1 261 ? 10.872 -1.206 22.033 1.00 12.84 241 ALA E C 1
ATOM 10657 O O . ALA E 1 261 ? 11.967 -1.340 21.491 1.00 27.61 241 ALA E O 1
ATOM 10659 N N . GLY E 1 262 ? 9.756 -0.949 21.353 1.00 14.38 242 GLY E N 1
ATOM 10660 C CA . GLY E 1 262 ? 9.723 -0.903 19.907 1.00 11.54 242 GLY E CA 1
ATOM 10661 C C . GLY E 1 262 ? 9.356 -2.254 19.307 1.00 28.69 242 GLY E C 1
ATOM 10662 O O . GLY E 1 262 ? 9.922 -2.669 18.284 1.00 22.81 242 GLY E O 1
ATOM 10663 N N . GLY E 1 263 ? 8.402 -2.944 19.936 1.00 24.07 243 GLY E N 1
ATOM 10664 C CA . GLY E 1 263 ? 7.963 -4.245 19.458 1.00 13.21 243 GLY E CA 1
ATOM 10665 C C . GLY E 1 263 ? 6.558 -4.354 18.891 1.00 11.43 243 GLY E C 1
ATOM 10666 O O . GLY E 1 263 ? 5.900 -3.354 18.568 1.00 17.30 243 GLY E O 1
ATOM 10667 N N . LEU E 1 264 ? 6.081 -5.590 18.776 1.00 15.07 244 LEU E N 1
ATOM 10668 C CA . LEU E 1 264 ? 4.782 -5.861 18.160 1.00 10.21 244 LEU E CA 1
ATOM 10669 C C . LEU E 1 264 ? 3.593 -5.546 19.050 1.00 11.83 244 LEU E C 1
ATOM 10670 O O . LEU E 1 264 ? 3.670 -5.596 20.291 1.00 14.07 244 LEU E O 1
ATOM 10675 N N . SER E 1 265 ? 2.483 -5.216 18.402 1.00 12.31 245 SER E N 1
ATOM 10676 C CA . SER E 1 265 ? 1.211 -5.245 19.080 1.00 14.07 245 SER E CA 1
ATOM 10677 C C . SER E 1 265 ? 0.848 -6.710 19.286 1.00 20.33 245 SER E C 1
ATOM 10678 O O . SER E 1 265 ? 1.482 -7.614 18.711 1.00 13.79 245 SER E O 1
ATOM 10681 N N . THR E 1 266 ? -0.141 -6.950 20.141 1.00 18.92 246 THR E N 1
ATOM 10682 C CA . THR E 1 266 ? -0.744 -8.266 20.184 1.00 14.57 246 THR E CA 1
ATOM 10683 C C . THR E 1 266 ? -1.335 -8.560 18.810 1.00 12.21 246 THR E C 1
ATOM 10684 O O . THR E 1 266 ? -1.101 -9.602 18.238 1.00 10.35 246 THR E O 1
ATOM 10688 N N . ARG E 1 267 ? -2.085 -7.602 18.293 1.00 11.70 247 ARG E N 1
ATOM 10689 C CA . ARG E 1 267 ? -2.701 -7.726 16.985 1.00 14.31 247 ARG E CA 1
ATOM 10690 C C . ARG E 1 267 ? -1.671 -7.963 15.857 1.00 6.69 247 ARG E C 1
ATOM 10691 O O . ARG E 1 267 ? -1.863 -8.864 15.064 1.00 13.91 247 ARG E O 1
ATOM 10699 N N . ASP E 1 268 ? -0.589 -7.186 15.803 1.00 11.65 248 ASP E N 1
ATOM 10700 C CA . ASP E 1 268 ? 0.487 -7.429 14.843 1.00 13.10 248 ASP E CA 1
ATOM 10701 C C . ASP E 1 268 ? 1.041 -8.855 15.009 1.00 11.85 248 ASP E C 1
ATOM 10702 O O . ASP E 1 268 ? 1.267 -9.545 14.029 1.00 16.50 248 ASP E O 1
ATOM 10707 N N . LEU E 1 269 ? 1.244 -9.308 16.242 1.00 13.55 249 LEU E N 1
ATOM 10708 C CA . LEU E 1 269 ? 1.700 -10.692 16.461 1.00 17.37 249 LEU E CA 1
ATOM 10709 C C . LEU E 1 269 ? 0.661 -11.716 15.988 1.00 12.37 249 LEU E C 1
ATOM 10710 O O . LEU E 1 269 ? 1.016 -12.721 15.386 1.00 14.97 249 LEU E O 1
ATOM 10715 N N . LEU E 1 270 ? -0.613 -11.453 16.263 1.00 15.77 250 LEU E N 1
ATOM 10716 C CA . LEU E 1 270 ? -1.707 -12.313 15.814 1.00 16.00 250 LEU E CA 1
ATOM 10717 C C . LEU E 1 270 ? -1.753 -12.441 14.293 1.00 12.57 250 LEU E C 1
ATOM 10718 O O . LEU E 1 270 ? -2.158 -13.476 13.774 1.00 17.36 250 LEU E O 1
ATOM 10723 N N . HIS E 1 271 ? -1.351 -11.381 13.595 1.00 21.73 251 HIS E N 1
ATOM 10724 C CA . HIS E 1 271 ? -1.286 -11.357 12.130 1.00 14.81 251 HIS E CA 1
ATOM 10725 C C . HIS E 1 271 ? -0.188 -12.256 11.642 1.00 21.13 251 HIS E C 1
ATOM 10726 O O . HIS E 1 271 ? -0.352 -13.027 10.689 1.00 19.25 251 HIS E O 1
ATOM 10733 N N . ILE E 1 272 ? 0.956 -12.126 12.292 1.00 15.71 252 ILE E N 1
ATOM 10734 C CA . ILE E 1 272 ? 2.159 -12.760 11.819 1.00 6.09 252 ILE E CA 1
ATOM 10735 C C . ILE E 1 272 ? 2.012 -14.262 12.008 1.00 11.63 252 ILE E C 1
ATOM 10736 O O . ILE E 1 272 ? 2.300 -15.040 11.094 1.00 15.26 252 ILE E O 1
ATOM 10741 N N . MET E 1 273 ? 1.514 -14.657 13.174 1.00 19.72 253 MET E N 1
ATOM 10742 C CA . MET E 1 273 ? 1.212 -16.061 13.453 1.00 29.10 253 MET E CA 1
ATOM 10743 C C . MET E 1 273 ? 0.214 -16.642 12.450 1.00 10.72 253 MET E C 1
ATOM 10744 O O . MET E 1 273 ? 0.418 -17.739 11.952 1.00 20.19 253 MET E O 1
ATOM 10749 N N . ASN E 1 274 ? -0.861 -15.910 12.172 1.00 10.11 254 ASN E N 1
ATOM 10750 C CA . ASN E 1 274 ? -1.863 -16.309 11.176 1.00 25.85 254 ASN E CA 1
ATOM 10751 C C . ASN E 1 274 ? -1.171 -16.797 9.896 1.00 22.88 254 ASN E C 1
ATOM 10752 O O . ASN E 1 274 ? -1.540 -17.825 9.318 1.00 18.70 254 ASN E O 1
ATOM 10757 N N . GLY E 1 275 ? -0.121 -16.078 9.502 1.00 18.61 255 GLY E N 1
ATOM 10758 C CA . GLY E 1 275 ? 0.576 -16.352 8.259 1.00 12.49 255 GLY E CA 1
ATOM 10759 C C . GLY E 1 275 ? 1.429 -17.600 8.227 1.00 12.30 255 GLY E C 1
ATOM 10760 O O . GLY E 1 275 ? 1.947 -17.953 7.181 1.00 18.35 255 GLY E O 1
ATOM 10761 N N . ILE E 1 276 ? 1.598 -18.264 9.363 1.00 20.41 256 ILE E N 1
ATOM 10762 C CA . ILE E 1 276 ? 2.421 -19.474 9.414 1.00 22.77 256 ILE E CA 1
ATOM 10763 C C . ILE E 1 276 ? 1.794 -20.663 8.686 1.00 30.73 256 ILE E C 1
ATOM 10764 O O . ILE E 1 276 ? 0.964 -21.353 9.260 1.00 39.91 256 ILE E O 1
ATOM 10769 N N . ARG E 1 277 ? 2.194 -20.925 7.441 1.00 22.45 257 ARG E N 1
ATOM 10770 C CA . ARG E 1 277 ? 1.633 -22.070 6.723 1.00 30.48 257 ARG E CA 1
ATOM 10771 C C . ARG E 1 277 ? 2.677 -23.089 6.255 1.00 38.90 257 ARG E C 1
ATOM 10772 O O . ARG E 1 277 ? 3.409 -22.853 5.287 1.00 35.72 257 ARG E O 1
ATOM 10780 N N . GLY E 1 278 ? 2.704 -24.223 6.959 1.00 26.15 258 GLY E N 1
ATOM 10781 C CA . GLY E 1 278 ? 3.420 -25.422 6.561 1.00 28.61 258 GLY E CA 1
ATOM 10782 C C . GLY E 1 278 ? 2.484 -26.629 6.593 1.00 23.89 258 GLY E C 1
ATOM 10783 O O . GLY E 1 278 ? 1.274 -26.466 6.690 1.00 26.42 258 GLY E O 1
ATOM 10784 N N . PRO E 1 279 ? 3.037 -27.853 6.534 1.00 31.39 259 PRO E N 1
ATOM 10785 C CA . PRO E 1 279 ? 2.215 -29.069 6.560 1.00 20.95 259 PRO E CA 1
ATOM 10786 C C . PRO E 1 279 ? 1.586 -29.343 7.923 1.00 27.99 259 PRO E C 1
ATOM 10787 O O . PRO E 1 279 ? 0.413 -29.698 7.997 1.00 36.72 259 PRO E O 1
ATOM 10791 N N . LYS E 1 280 ? 2.362 -29.196 8.990 1.00 27.41 260 LYS E N 1
ATOM 10792 C CA . LYS E 1 280 ? 1.842 -29.427 10.326 1.00 19.16 260 LYS E CA 1
ATOM 10793 C C . LYS E 1 280 ? 2.621 -28.624 11.347 1.00 19.11 260 LYS E C 1
ATOM 10794 O O . LYS E 1 280 ? 3.611 -27.977 11.019 1.00 20.64 260 LYS E O 1
ATOM 10800 N N . VAL E 1 281 ? 2.158 -28.680 12.587 1.00 16.81 261 VAL E N 1
ATOM 10801 C CA . VAL E 1 281 ? 2.850 -28.087 13.717 1.00 19.54 261 VAL E CA 1
ATOM 10802 C C . VAL E 1 281 ? 3.417 -29.183 14.601 1.00 15.58 261 VAL E C 1
ATOM 10803 O O . VAL E 1 281 ? 2.689 -30.070 15.033 1.00 22.65 261 VAL E O 1
ATOM 10807 N N . VAL E 1 282 ? 4.720 -29.138 14.858 1.00 20.20 262 VAL E N 1
ATOM 10808 C CA . VAL E 1 282 ? 5.335 -30.126 15.729 1.00 23.75 262 VAL E CA 1
ATOM 10809 C C . VAL E 1 282 ? 4.967 -29.809 17.173 1.00 22.91 262 VAL E C 1
ATOM 10810 O O . VAL E 1 282 ? 4.800 -30.706 17.995 1.00 22.92 262 VAL E O 1
ATOM 10814 N N . GLY E 1 283 ? 4.789 -28.526 17.459 1.00 20.26 263 GLY E N 1
ATOM 10815 C CA . GLY E 1 283 ? 4.520 -28.083 18.812 1.00 27.59 263 GLY E CA 1
ATOM 10816 C C . GLY E 1 283 ? 4.660 -26.579 18.974 1.00 14.60 263 GLY E C 1
ATOM 10817 O O . GLY E 1 283 ? 5.087 -25.879 18.057 1.00 16.90 263 GLY E O 1
ATOM 10818 N N . ILE E 1 284 ? 4.287 -26.088 20.150 1.00 18.57 264 ILE E N 1
ATOM 10819 C CA . ILE E 1 284 ? 4.251 -24.658 20.421 1.00 19.08 264 ILE E CA 1
ATOM 10820 C C . ILE E 1 284 ? 4.799 -24.355 21.815 1.00 19.46 264 ILE E C 1
ATOM 10821 O O . ILE E 1 284 ? 4.462 -25.043 22.766 1.00 22.73 264 ILE E O 1
ATOM 10826 N N . ASP E 1 285 ? 5.633 -23.325 21.939 1.00 15.16 265 ASP E N 1
ATOM 10827 C CA . ASP E 1 285 ? 6.197 -22.940 23.235 1.00 23.23 265 ASP E CA 1
ATOM 10828 C C . ASP E 1 285 ? 5.924 -21.447 23.493 1.00 24.62 265 ASP E C 1
ATOM 10829 O O . ASP E 1 285 ? 6.423 -20.591 22.759 1.00 24.93 265 ASP E O 1
ATOM 10834 N N . VAL E 1 286 ? 5.108 -21.152 24.508 1.00 12.89 266 VAL E N 1
ATOM 10835 C CA . VAL E 1 286 ? 4.816 -19.772 24.926 1.00 11.99 266 VAL E CA 1
ATOM 10836 C C . VAL E 1 286 ? 5.464 -19.395 26.258 1.00 12.34 266 VAL E C 1
ATOM 10837 O O . VAL E 1 286 ? 5.033 -19.844 27.313 1.00 15.25 266 VAL E O 1
ATOM 10841 N N . TYR E 1 287 ? 6.466 -18.529 26.224 1.00 10.98 267 TYR E N 1
ATOM 10842 C CA . TYR E 1 287 ? 7.295 -18.390 27.400 1.00 10.71 267 TYR E CA 1
ATOM 10843 C C . TYR E 1 287 ? 7.702 -16.957 27.698 1.00 14.01 267 TYR E C 1
ATOM 10844 O O . TYR E 1 287 ? 7.270 -16.036 27.026 1.00 21.64 267 TYR E O 1
ATOM 10853 N N . GLY E 1 288 ? 8.529 -16.765 28.718 1.00 16.87 268 GLY E N 1
ATOM 10854 C CA . GLY E 1 288 ? 9.086 -15.449 28.976 1.00 19.84 268 GLY E CA 1
ATOM 10855 C C . GLY E 1 288 ? 8.208 -14.557 29.838 1.00 24.71 268 GLY E C 1
ATOM 10856 O O . GLY E 1 288 ? 8.522 -13.371 30.050 1.00 23.26 268 GLY E O 1
ATOM 10857 N N . TYR E 1 289 ? 7.113 -15.133 30.329 1.00 12.50 269 TYR E N 1
ATOM 10858 C CA . TYR E 1 289 ? 6.179 -14.447 31.224 1.00 27.10 269 TYR E CA 1
ATOM 10859 C C . TYR E 1 289 ? 6.516 -14.625 32.712 1.00 22.07 269 TYR E C 1
ATOM 10860 O O . TYR E 1 289 ? 6.726 -15.741 33.181 1.00 20.48 269 TYR E O 1
ATOM 10869 N N . ASN E 1 290 ? 6.536 -13.508 33.440 1.00 24.57 270 ASN E N 1
ATOM 10870 C CA . ASN E 1 290 ? 6.834 -13.474 34.871 1.00 14.11 270 ASN E CA 1
ATOM 10871 C C . ASN E 1 290 ? 5.877 -12.526 35.591 1.00 10.16 270 ASN E C 1
ATOM 10872 O O . ASN E 1 290 ? 5.955 -11.318 35.384 1.00 19.65 270 ASN E O 1
ATOM 10877 N N . PRO E 1 291 ? 4.982 -13.068 36.450 1.00 24.86 271 PRO E N 1
ATOM 10878 C CA . PRO E 1 291 ? 3.960 -12.248 37.124 1.00 26.40 271 PRO E CA 1
ATOM 10879 C C . PRO E 1 291 ? 4.594 -11.159 37.984 1.00 18.08 271 PRO E C 1
ATOM 10880 O O . PRO E 1 291 ? 4.026 -10.077 38.150 1.00 12.51 271 PRO E O 1
ATOM 10884 N N . ASP E 1 292 ? 5.789 -11.446 38.497 1.00 17.77 272 ASP E N 1
ATOM 10885 C CA . ASP E 1 292 ? 6.535 -10.500 39.316 1.00 20.18 272 ASP E CA 1
ATOM 10886 C C . ASP E 1 292 ? 6.965 -9.222 38.594 1.00 19.53 272 ASP E C 1
ATOM 10887 O O . ASP E 1 292 ? 7.520 -8.305 39.228 1.00 19.19 272 ASP E O 1
ATOM 10892 N N . LEU E 1 293 ? 6.715 -9.164 37.283 1.00 16.98 273 LEU E N 1
ATOM 10893 C CA . LEU E 1 293 ? 7.158 -8.050 36.432 1.00 15.57 273 LEU E CA 1
ATOM 10894 C C . LEU E 1 293 ? 6.061 -7.463 35.557 1.00 11.58 273 LEU E C 1
ATOM 10895 O O . LEU E 1 293 ? 6.370 -6.730 34.630 1.00 13.39 273 LEU E O 1
ATOM 10900 N N . ASP E 1 294 ? 4.793 -7.779 35.844 1.00 16.79 274 ASP E N 1
ATOM 10901 C CA . ASP E 1 294 ? 3.655 -7.394 34.972 1.00 17.31 274 ASP E CA 1
ATOM 10902 C C . ASP E 1 294 ? 3.070 -6.042 35.345 1.00 13.35 274 ASP E C 1
ATOM 10903 O O . ASP E 1 294 ? 3.266 -5.537 36.445 1.00 15.88 274 ASP E O 1
ATOM 10908 N N . VAL E 1 295 ? 2.355 -5.460 34.393 1.00 14.67 275 VAL E N 1
ATOM 10909 C CA . VAL E 1 295 ? 1.611 -4.237 34.612 1.00 17.70 275 VAL E CA 1
ATOM 10910 C C . VAL E 1 295 ? 0.177 -4.634 34.964 1.00 11.95 275 VAL E C 1
ATOM 10911 O O . VAL E 1 295 ? -0.418 -5.440 34.267 1.00 10.40 275 VAL E O 1
ATOM 10915 N N . TYR E 1 296 ? -0.374 -4.073 36.039 1.00 14.76 276 TYR E N 1
ATOM 10916 C CA . TYR E 1 296 ? -1.600 -4.611 36.619 1.00 6.41 276 TYR E CA 1
ATOM 10917 C C . TYR E 1 296 ? -2.785 -3.671 36.714 1.00 14.00 276 TYR E C 1
ATOM 10918 O O . TYR E 1 296 ? -2.682 -2.569 37.219 1.00 22.50 276 TYR E O 1
ATOM 10927 N N . ARG E 1 297 ? -3.938 -4.154 36.276 1.00 22.39 277 ARG E N 1
ATOM 10928 C CA . ARG E 1 297 ? -5.191 -3.437 36.479 1.00 9.55 277 ARG E CA 1
ATOM 10929 C C . ARG E 1 297 ? -5.426 -3.303 37.971 1.00 12.89 277 ARG E C 1
ATOM 10930 O O . ARG E 1 297 ? -4.803 -4.003 38.765 1.00 17.19 277 ARG E O 1
ATOM 10938 N N . LYS E 1 298 ? -6.330 -2.406 38.341 1.00 15.44 278 LYS E N 1
ATOM 10939 C CA . LYS E 1 298 ? -6.705 -2.199 39.738 1.00 21.87 278 LYS E CA 1
ATOM 10940 C C . LYS E 1 298 ? -7.345 -3.451 40.358 1.00 14.84 278 LYS E C 1
ATOM 10941 O O . LYS E 1 298 ? -7.256 -3.662 41.564 1.00 14.63 278 LYS E O 1
ATOM 10947 N N . ASP E 1 299 ? -7.976 -4.285 39.533 1.00 18.57 279 ASP E N 1
ATOM 10948 C CA . ASP E 1 299 ? -8.569 -5.549 40.004 1.00 25.96 279 ASP E CA 1
ATOM 10949 C C . ASP E 1 299 ? -7.534 -6.678 40.117 1.00 16.95 279 ASP E C 1
ATOM 10950 O O . ASP E 1 299 ? -7.887 -7.836 40.387 1.00 21.74 279 ASP E O 1
ATOM 10955 N N . ASN E 1 300 ? -6.271 -6.307 39.897 1.00 12.60 280 ASN E N 1
ATOM 10956 C CA . ASN E 1 300 ? -5.087 -7.171 40.003 1.00 20.56 280 ASN E CA 1
ATOM 10957 C C . ASN E 1 300 ? -4.946 -8.242 38.909 1.00 12.86 280 ASN E C 1
ATOM 10958 O O . ASN E 1 300 ? -4.319 -9.286 39.125 1.00 16.89 280 ASN E O 1
ATOM 10963 N N . VAL E 1 301 ? -5.507 -7.957 37.732 1.00 17.66 281 VAL E N 1
ATOM 10964 C CA . VAL E 1 301 ? -5.235 -8.732 36.513 1.00 19.57 281 VAL E CA 1
ATOM 10965 C C . VAL E 1 301 ? -4.005 -8.176 35.792 1.00 11.48 281 VAL E C 1
ATOM 10966 O O . VAL E 1 301 ? -3.855 -6.976 35.717 1.00 16.98 281 VAL E O 1
ATOM 10970 N N . GLY E 1 302 ? -3.146 -9.034 35.242 1.00 19.34 282 GLY E N 1
ATOM 10971 C CA . GLY E 1 302 ? -1.968 -8.551 34.535 1.00 13.86 282 GLY E CA 1
ATOM 10972 C C . GLY E 1 302 ? -2.218 -8.388 33.045 1.00 7.98 282 GLY E C 1
ATOM 10973 O O . GLY E 1 302 ? -2.911 -9.197 32.443 1.00 15.82 282 GLY E O 1
ATOM 10974 N N . LEU E 1 303 ? -1.653 -7.351 32.437 1.00 14.59 283 LEU E N 1
ATOM 10975 C CA . LEU E 1 303 ? -1.835 -7.143 31.001 1.00 17.97 283 LEU E CA 1
ATOM 10976 C C . LEU E 1 303 ? -1.093 -8.178 30.145 1.00 12.50 283 LEU E C 1
ATOM 10977 O O . LEU E 1 303 ? -1.577 -8.554 29.084 1.00 11.71 283 LEU E O 1
ATOM 10982 N N . THR E 1 304 ? 0.066 -8.652 30.601 1.00 11.66 284 THR E N 1
ATOM 10983 C CA . THR E 1 304 ? 0.752 -9.705 29.863 1.00 18.26 284 THR E CA 1
ATOM 10984 C C . THR E 1 304 ? -0.056 -11.027 29.867 1.00 16.43 284 THR E C 1
ATOM 10985 O O . THR E 1 304 ? -0.158 -11.692 28.839 1.00 15.23 284 THR E O 1
ATOM 10989 N N . ALA E 1 305 ? -0.652 -11.382 31.007 1.00 17.92 285 ALA E N 1
ATOM 10990 C CA . ALA E 1 305 ? -1.579 -12.522 31.086 1.00 10.05 285 ALA E CA 1
ATOM 10991 C C . ALA E 1 305 ? -2.699 -12.434 30.032 1.00 18.11 285 ALA E C 1
ATOM 10992 O O . ALA E 1 305 ? -2.884 -13.365 29.263 1.00 13.30 285 ALA E O 1
ATOM 10994 N N . ILE E 1 306 ? -3.429 -11.312 30.030 1.00 18.18 286 ILE E N 1
ATOM 10995 C CA . ILE E 1 306 ? -4.403 -10.951 28.993 1.00 11.27 286 ILE E CA 1
ATOM 10996 C C . ILE E 1 306 ? -3.880 -11.238 27.603 1.00 7.11 286 ILE E C 1
ATOM 10997 O O . ILE E 1 306 ? -4.462 -12.037 26.873 1.00 10.06 286 ILE E O 1
ATOM 11002 N N . ALA E 1 307 ? -2.785 -10.573 27.244 1.00 17.45 287 ALA E N 1
ATOM 11003 C CA . ALA E 1 307 ? -2.226 -10.654 25.890 1.00 18.50 287 ALA E CA 1
ATOM 11004 C C . ALA E 1 307 ? -1.878 -12.086 25.520 1.00 11.29 287 ALA E C 1
ATOM 11005 O O . ALA E 1 307 ? -2.265 -12.576 24.478 1.00 18.52 287 ALA E O 1
ATOM 11007 N N . LEU E 1 308 ? -1.144 -12.755 26.396 1.00 16.98 288 LEU E N 1
ATOM 11008 C CA . LEU E 1 308 ? -0.671 -14.110 26.117 1.00 17.94 288 LEU E CA 1
ATOM 11009 C C . LEU E 1 308 ? -1.802 -15.148 26.050 1.00 14.40 288 LEU E C 1
ATOM 11010 O O . LEU E 1 308 ? -1.634 -16.182 25.423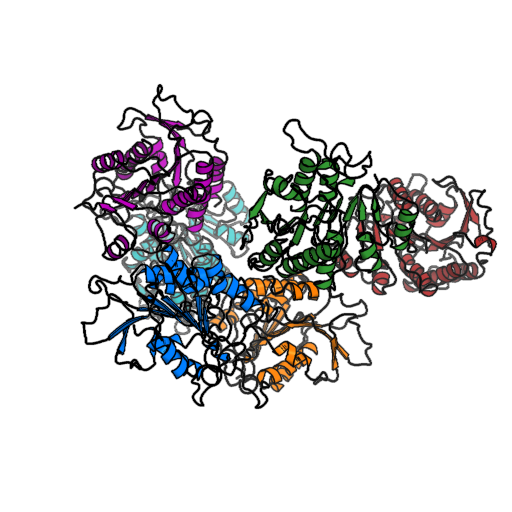 1.00 16.02 288 LEU E O 1
ATOM 11015 N N . SER E 1 309 ? -2.950 -14.845 26.663 1.00 17.56 289 SER E N 1
ATOM 11016 C CA . SER E 1 309 ? -4.097 -15.763 26.721 1.00 17.05 289 SER E CA 1
ATOM 11017 C C . SER E 1 309 ? -4.757 -15.928 25.354 1.00 22.18 289 SER E C 1
ATOM 11018 O O . SER E 1 309 ? -5.131 -17.041 24.958 1.00 16.48 289 SER E O 1
ATOM 11021 N N . LYS E 1 310 ? -4.913 -14.812 24.646 1.00 26.03 290 LYS E N 1
ATOM 11022 C CA . LYS E 1 310 ? -5.321 -14.856 23.245 1.00 31.28 290 LYS E CA 1
ATOM 11023 C C . LYS E 1 310 ? -4.251 -15.572 22.436 1.00 21.13 290 LYS E C 1
ATOM 11024 O O . LYS E 1 310 ? -4.563 -16.486 21.688 1.00 25.76 290 LYS E O 1
ATOM 11030 N N . ILE E 1 311 ? -2.987 -15.186 22.618 1.00 15.72 291 ILE E N 1
ATOM 11031 C CA . ILE E 1 311 ? -1.876 -15.795 21.877 1.00 26.32 291 ILE E CA 1
ATOM 11032 C C . ILE E 1 311 ? -1.782 -17.341 22.046 1.00 22.80 291 ILE E C 1
ATOM 11033 O O . ILE E 1 311 ? -1.536 -18.053 21.070 1.00 12.16 291 ILE E O 1
ATOM 11038 N N . ILE E 1 312 ? -1.985 -17.859 23.257 1.00 17.92 292 ILE E N 1
ATOM 11039 C CA . ILE E 1 312 ? -2.202 -19.296 23.415 1.00 12.74 292 ILE E CA 1
ATOM 11040 C C . ILE E 1 312 ? -3.356 -19.823 22.536 1.00 20.99 292 ILE E C 1
ATOM 11041 O O . ILE E 1 312 ? -3.216 -20.849 21.872 1.00 19.81 292 ILE E O 1
ATOM 11046 N N . LYS E 1 313 ? -4.484 -19.112 22.518 1.00 18.08 293 LYS E N 1
ATOM 11047 C CA . LYS E 1 313 ? -5.689 -19.581 21.824 1.00 16.65 293 LYS E CA 1
ATOM 11048 C C . LYS E 1 313 ? -5.545 -19.630 20.307 1.00 28.77 293 LYS E C 1
ATOM 11049 O O . LYS E 1 313 ? -6.021 -20.562 19.655 1.00 23.09 293 LYS E O 1
ATOM 11055 N N . GLU E 1 314 ? -4.895 -18.611 19.750 1.00 25.37 294 GLU E N 1
ATOM 11056 C CA . GLU E 1 314 ? -4.759 -18.491 18.302 1.00 22.20 294 GLU E CA 1
ATOM 11057 C C . GLU E 1 314 ? -3.682 -19.424 17.782 1.00 18.49 294 GLU E C 1
ATOM 11058 O O . GLU E 1 314 ? -3.669 -19.778 16.605 1.00 20.39 294 GLU E O 1
ATOM 11064 N N . GLY E 1 315 ? -2.771 -19.815 18.668 1.00 26.78 295 GLY E N 1
ATOM 11065 C CA . GLY E 1 315 ? -1.738 -20.784 18.326 1.00 16.59 295 GLY E CA 1
ATOM 11066 C C . GLY E 1 315 ? -2.305 -22.194 18.222 1.00 25.97 295 GLY E C 1
ATOM 11067 O O . GLY E 1 315 ? -1.920 -22.963 17.336 1.00 19.42 295 GLY E O 1
ATOM 11068 N N . ILE E 1 316 ? -3.215 -22.535 19.140 1.00 18.80 296 ILE E N 1
ATOM 11069 C CA . ILE E 1 316 ? -3.927 -23.809 19.071 1.00 14.70 296 ILE E CA 1
ATOM 11070 C C . ILE E 1 316 ? -4.704 -23.827 17.755 1.00 17.28 296 ILE E C 1
ATOM 11071 O O . ILE E 1 316 ? -4.805 -24.857 17.093 1.00 18.98 296 ILE E O 1
ATOM 11076 N N . LEU E 1 317 ? -5.226 -22.667 17.370 1.00 23.29 297 LEU E N 1
ATOM 11077 C CA . LEU E 1 317 ? -5.818 -22.488 16.048 1.00 17.24 297 LEU E CA 1
ATOM 11078 C C . LEU E 1 317 ? -4.809 -22.762 14.929 1.00 24.60 297 LEU E C 1
ATOM 11079 O O . LEU E 1 317 ? -3.660 -22.332 15.007 1.00 36.27 297 LEU E O 1
ATOM 11084 N N . LYS E 1 318 ? -5.241 -23.492 13.903 1.00 18.88 298 LYS E N 1
ATOM 11085 C CA . LYS E 1 318 ? -4.465 -23.684 12.665 1.00 25.14 298 LYS E CA 1
ATOM 11086 C C . LYS E 1 318 ? -3.153 -24.443 12.870 1.00 24.79 298 LYS E C 1
ATOM 11087 O O . LYS E 1 318 ? -2.373 -24.152 13.772 1.00 28.25 298 LYS E O 1
ATOM 11093 N N . SER F 1 19 ? 26.541 -25.306 49.283 1.00 45.09 -1 SER F N 1
ATOM 11094 C CA . SER F 1 19 ? 26.190 -25.289 47.869 1.00 38.56 -1 SER F CA 1
ATOM 11095 C C . SER F 1 19 ? 27.283 -24.665 47.023 1.00 34.40 -1 SER F C 1
ATOM 11096 O O . SER F 1 19 ? 28.284 -24.200 47.544 1.00 40.34 -1 SER F O 1
ATOM 11099 N N . HIS F 1 20 ? 27.073 -24.632 45.714 1.00 39.44 0 HIS F N 1
ATOM 11100 C CA . HIS F 1 20 ? 28.071 -24.080 44.814 1.00 33.21 0 HIS F CA 1
ATOM 11101 C C . HIS F 1 20 ? 27.853 -22.587 44.606 1.00 42.62 0 HIS F C 1
ATOM 11102 O O . HIS F 1 20 ? 28.705 -21.903 44.042 1.00 37.29 0 HIS F O 1
ATOM 11109 N N . MET F 1 21 ? 26.706 -22.081 45.047 1.00 49.36 1 MET F N 1
ATOM 11110 C CA . MET F 1 21 ? 26.464 -20.645 44.985 1.00 50.07 1 MET F CA 1
ATOM 11111 C C . MET F 1 21 ? 27.074 -19.955 46.201 1.00 43.86 1 MET F C 1
ATOM 11112 O O . MET F 1 21 ? 27.306 -18.743 46.192 1.00 41.89 1 MET F O 1
ATOM 11117 N N . PHE F 1 22 ? 27.347 -20.742 47.238 1.00 42.27 2 PHE F N 1
ATOM 11118 C CA . PHE F 1 22 ? 27.831 -20.211 48.507 1.00 32.50 2 PHE F CA 1
ATOM 11119 C C . PHE F 1 22 ? 29.347 -20.296 48.639 1.00 25.78 2 PHE F C 1
ATOM 11120 O O . PHE F 1 22 ? 29.845 -20.527 49.730 1.00 26.91 2 PHE F O 1
ATOM 11128 N N . SER F 1 23 ? 30.077 -20.099 47.543 1.00 23.41 3 SER F N 1
ATOM 11129 C CA . SER F 1 23 ? 31.535 -20.279 47.558 1.00 40.52 3 SER F CA 1
ATOM 11130 C C . SER F 1 23 ? 32.299 -18.957 47.687 1.00 37.98 3 SER F C 1
ATOM 11131 O O . SER F 1 23 ? 33.331 -18.897 48.359 1.00 25.53 3 SER F O 1
ATOM 11134 N N . LYS F 1 24 ? 31.797 -17.913 47.025 1.00 50.38 4 LYS F N 1
ATOM 11135 C CA . LYS F 1 24 ? 32.342 -16.563 47.173 1.00 37.45 4 LYS F CA 1
ATOM 11136 C C . LYS F 1 24 ? 32.113 -16.069 48.591 1.00 35.08 4 LYS F C 1
ATOM 11137 O O . LYS F 1 24 ? 32.955 -15.383 49.161 1.00 42.34 4 LYS F O 1
ATOM 11143 N N . PHE F 1 25 ? 30.964 -16.425 49.155 1.00 31.19 5 PHE F N 1
ATOM 11144 C CA . PHE F 1 25 ? 30.654 -16.095 50.534 1.00 23.45 5 PHE F CA 1
ATOM 11145 C C . PHE F 1 25 ? 31.604 -16.860 51.452 1.00 25.19 5 PHE F C 1
ATOM 11146 O O . PHE F 1 25 ? 32.297 -16.261 52.267 1.00 32.71 5 PHE F O 1
ATOM 11154 N N . LEU F 1 26 ? 31.655 -18.180 51.287 1.00 30.91 6 LEU F N 1
ATOM 11155 C CA . LEU F 1 26 ? 32.374 -19.046 52.218 1.00 31.29 6 LEU F CA 1
ATOM 11156 C C . LEU F 1 26 ? 33.899 -18.957 52.107 1.00 37.46 6 LEU F C 1
ATOM 11157 O O . LEU F 1 26 ? 34.593 -19.065 53.115 1.00 26.57 6 LEU F O 1
ATOM 11162 N N . MET F 1 27 ? 34.432 -18.753 50.904 1.00 36.82 7 MET F N 1
ATOM 11163 C CA . MET F 1 27 ? 35.871 -18.514 50.781 1.00 37.99 7 MET F CA 1
ATOM 11164 C C . MET F 1 27 ? 36.262 -17.260 51.583 1.00 42.26 7 MET F C 1
ATOM 11165 O O . MET F 1 27 ? 37.259 -17.264 52.310 1.00 30.63 7 MET F O 1
ATOM 11170 N N . ASN F 1 28 ? 35.451 -16.207 51.471 1.00 31.92 8 ASN F N 1
ATOM 11171 C CA . ASN F 1 28 ? 35.629 -15.000 52.283 1.00 26.01 8 ASN F CA 1
ATOM 11172 C C . ASN F 1 28 ? 35.437 -15.265 53.767 1.00 26.59 8 ASN F C 1
ATOM 11173 O O . ASN F 1 28 ? 36.126 -14.686 54.596 1.00 26.85 8 ASN F O 1
ATOM 11178 N N . VAL F 1 29 ? 34.492 -16.132 54.102 1.00 30.54 9 VAL F N 1
ATOM 11179 C CA . VAL F 1 29 ? 34.204 -16.422 55.496 1.00 21.67 9 VAL F CA 1
ATOM 11180 C C . VAL F 1 29 ? 35.342 -17.218 56.122 1.00 25.27 9 VAL F C 1
ATOM 11181 O O . VAL F 1 29 ? 35.632 -17.089 57.311 1.00 31.97 9 VAL F O 1
ATOM 11185 N N . LYS F 1 30 ? 36.028 -18.004 55.311 1.00 35.35 10 LYS F N 1
ATOM 11186 C CA . LYS F 1 30 ? 37.061 -18.871 55.851 1.00 32.09 10 LYS F CA 1
ATOM 11187 C C . LYS F 1 30 ? 38.378 -18.124 56.047 1.00 29.96 10 LYS F C 1
ATOM 11188 O O . LYS F 1 30 ? 39.172 -18.478 56.909 1.00 30.51 10 LYS F O 1
ATOM 11194 N N . GLY F 1 31 ? 38.599 -17.083 55.253 1.00 33.28 11 GLY F N 1
ATOM 11195 C CA . GLY F 1 31 ? 39.763 -16.233 55.421 1.00 26.28 11 GLY F CA 1
ATOM 11196 C C . GLY F 1 31 ? 39.479 -15.078 56.366 1.00 26.34 11 GLY F C 1
ATOM 11197 O O . GLY F 1 31 ? 40.178 -14.071 56.360 1.00 34.64 11 GLY F O 1
ATOM 11198 N N . VAL F 1 32 ? 38.443 -15.229 57.183 1.00 46.29 12 VAL F N 1
ATOM 11199 C CA . VAL F 1 32 ? 38.054 -14.201 58.143 1.00 30.50 12 VAL F CA 1
ATOM 11200 C C . VAL F 1 32 ? 38.982 -14.172 59.348 1.00 32.89 12 VAL F C 1
ATOM 11201 O O . VAL F 1 32 ? 39.326 -15.205 59.916 1.00 30.59 12 VAL F O 1
ATOM 11205 N N . THR F 1 33 ? 39.390 -12.969 59.722 1.00 26.61 13 THR F N 1
ATOM 11206 C CA . THR F 1 33 ? 40.207 -12.776 60.894 1.00 18.86 13 THR F CA 1
ATOM 11207 C C . THR F 1 33 ? 39.357 -12.988 62.137 1.00 24.07 13 THR F C 1
ATOM 11208 O O . THR F 1 33 ? 38.203 -12.567 62.190 1.00 26.64 13 THR F O 1
ATOM 11212 N N . PRO F 1 34 ? 39.924 -13.669 63.132 1.00 30.11 14 PRO F N 1
ATOM 11213 C CA . PRO F 1 34 ? 39.241 -13.996 64.379 1.00 30.96 14 PRO F CA 1
ATOM 11214 C C . PRO F 1 34 ? 39.362 -12.923 65.433 1.00 42.50 14 PRO F C 1
ATOM 11215 O O . PRO F 1 34 ? 40.265 -12.088 65.371 1.00 42.68 14 PRO F O 1
ATOM 11219 N N . ARG F 1 35 ? 38.441 -12.956 66.389 1.00 36.56 15 ARG F N 1
ATOM 11220 C CA . ARG F 1 35 ? 38.588 -12.218 67.629 1.00 37.00 15 ARG F CA 1
ATOM 11221 C C . ARG F 1 35 ? 39.681 -12.904 68.449 1.00 49.12 15 ARG F C 1
ATOM 11222 O O . ARG F 1 35 ? 39.714 -14.135 68.525 1.00 52.45 15 ARG F O 1
ATOM 11230 N N . GLY F 1 36 ? 40.582 -12.126 69.044 1.00 40.48 16 GLY F N 1
ATOM 11231 C CA . GLY F 1 36 ? 41.691 -12.705 69.783 1.00 33.89 16 GLY F CA 1
ATOM 11232 C C . GLY F 1 36 ? 41.863 -12.232 71.216 1.00 32.83 16 GLY F C 1
ATOM 11233 O O . GLY F 1 36 ? 40.892 -12.061 71.950 1.00 28.44 16 GLY F O 1
ATOM 11234 N N . SER F 1 37 ? 43.120 -12.028 71.604 1.00 57.06 17 SER F N 1
ATOM 11235 C CA . SER F 1 37 ? 43.487 -11.604 72.957 1.00 55.31 17 SER F CA 1
ATOM 11236 C C . SER F 1 37 ? 43.274 -10.111 73.158 1.00 27.81 17 SER F C 1
ATOM 11237 O O . SER F 1 37 ? 43.273 -9.620 74.278 1.00 29.87 17 SER F O 1
ATOM 11240 N N . ASP F 1 38 ? 43.110 -9.390 72.059 1.00 34.62 18 ASP F N 1
ATOM 11241 C CA . ASP F 1 38 ? 42.834 -7.967 72.128 1.00 39.67 18 ASP F CA 1
ATOM 11242 C C . ASP F 1 38 ? 41.461 -7.754 72.748 1.00 43.35 18 ASP F C 1
ATOM 11243 O O . ASP F 1 38 ? 41.179 -6.696 73.298 1.00 34.13 18 ASP F O 1
ATOM 11248 N N . TRP F 1 39 ? 40.614 -8.776 72.650 1.00 36.19 19 TRP F N 1
ATOM 11249 C CA . TRP F 1 39 ? 39.280 -8.758 73.242 1.00 36.03 19 TRP F CA 1
ATOM 11250 C C . TRP F 1 39 ? 39.256 -9.616 74.501 1.00 40.22 19 TRP F C 1
ATOM 11251 O O . TRP F 1 39 ? 38.458 -10.544 74.620 1.00 53.47 19 TRP F O 1
ATOM 11262 N N . ALA F 1 40 ? 40.140 -9.289 75.436 1.00 44.11 20 ALA F N 1
ATOM 11263 C CA . ALA F 1 40 ? 40.333 -10.075 76.650 1.00 37.93 20 ALA F CA 1
ATOM 11264 C C . ALA F 1 40 ? 39.062 -10.215 77.479 1.00 46.77 20 ALA F C 1
ATOM 11265 O O . ALA F 1 40 ? 38.688 -9.302 78.213 1.00 54.74 20 ALA F O 1
ATOM 11267 N N . ASN F 1 41 ? 38.417 -11.372 77.358 1.00 65.19 21 ASN F N 1
ATOM 11268 C CA . ASN F 1 41 ? 37.190 -11.677 78.090 1.00 49.41 21 ASN F CA 1
ATOM 11269 C C . ASN F 1 41 ? 36.124 -10.595 77.893 1.00 50.48 21 ASN F C 1
ATOM 11270 O O . ASN F 1 41 ? 35.629 -9.995 78.847 1.00 40.75 21 ASN F O 1
ATOM 11275 N N . ARG F 1 42 ? 35.781 -10.360 76.634 1.00 38.36 22 ARG F N 1
ATOM 11276 C CA . ARG F 1 42 ? 34.849 -9.313 76.264 1.00 30.77 22 ARG F CA 1
ATOM 11277 C C . ARG F 1 42 ? 33.674 -9.871 75.478 1.00 34.29 22 ARG F C 1
ATOM 11278 O O . ARG F 1 42 ? 33.769 -10.944 74.877 1.00 34.76 22 ARG F O 1
ATOM 11286 N N . LEU F 1 43 ? 32.568 -9.132 75.493 1.00 31.82 23 LEU F N 1
ATOM 11287 C CA . LEU F 1 43 ? 31.365 -9.510 74.768 1.00 25.74 23 LEU F CA 1
ATOM 11288 C C . LEU F 1 43 ? 31.440 -9.015 73.331 1.00 22.95 23 LEU F C 1
ATOM 11289 O O . LEU F 1 43 ? 31.736 -7.851 73.098 1.00 21.60 23 LEU F O 1
ATOM 11294 N N . GLY F 1 44 ? 31.153 -9.897 72.376 1.00 19.24 24 GLY F N 1
ATOM 11295 C CA . GLY F 1 44 ? 31.218 -9.551 70.968 1.00 21.70 24 GLY F CA 1
ATOM 11296 C C . GLY F 1 44 ? 32.466 -10.169 70.379 1.00 25.23 24 GLY F C 1
ATOM 11297 O O . GLY F 1 44 ? 33.132 -10.941 71.057 1.00 31.05 24 GLY F O 1
ATOM 11298 N N . PRO F 1 45 ? 32.810 -9.833 69.125 1.00 22.32 25 PRO F N 1
ATOM 11299 C CA . PRO F 1 45 ? 32.181 -8.915 68.179 1.00 24.49 25 PRO F CA 1
ATOM 11300 C C . PRO F 1 45 ? 31.081 -9.590 67.391 1.00 19.75 25 PRO F C 1
ATOM 11301 O O . PRO F 1 45 ? 30.845 -10.773 67.571 1.00 25.31 25 PRO F O 1
ATOM 11305 N N . VAL F 1 46 ? 30.440 -8.856 66.499 1.00 20.51 26 VAL F N 1
ATOM 11306 C CA . VAL F 1 46 ? 29.333 -9.411 65.744 1.00 21.07 26 VAL F CA 1
ATOM 11307 C C . VAL F 1 46 ? 29.727 -9.617 64.294 1.00 18.56 26 VAL F C 1
ATOM 11308 O O . VAL F 1 46 ? 30.493 -8.836 63.751 1.00 26.24 26 VAL F O 1
ATOM 11312 N N . ALA F 1 47 ? 29.244 -10.700 63.687 1.00 24.29 27 ALA F N 1
ATOM 11313 C CA . ALA F 1 47 ? 29.389 -10.897 62.249 1.00 15.45 27 ALA F CA 1
ATOM 11314 C C . ALA F 1 47 ? 28.026 -11.092 61.607 1.00 11.30 27 ALA F C 1
ATOM 11315 O O . ALA F 1 47 ? 27.293 -11.983 61.975 1.00 18.03 27 ALA F O 1
ATOM 11317 N N . LEU F 1 48 ? 27.701 -10.261 60.628 1.00 22.55 28 LEU F N 1
ATOM 11318 C CA . LEU F 1 48 ? 26.382 -10.303 60.025 1.00 19.40 28 LEU F CA 1
ATOM 11319 C C . LEU F 1 48 ? 26.442 -10.857 58.614 1.00 21.66 28 LEU F C 1
ATOM 11320 O O . LEU F 1 48 ? 27.338 -10.520 57.846 1.00 26.46 28 LEU F O 1
ATOM 11325 N N . PHE F 1 49 ? 25.504 -11.741 58.292 1.00 14.03 29 PHE F N 1
ATOM 11326 C CA . PHE F 1 49 ? 25.370 -12.256 56.929 1.00 18.96 29 PHE F CA 1
ATOM 11327 C C . PHE F 1 49 ? 23.894 -12.383 56.594 1.00 12.82 29 PHE F C 1
ATOM 11328 O O . PHE F 1 49 ? 23.046 -12.171 57.458 1.00 16.51 29 PHE F O 1
ATOM 11336 N N . GLY F 1 50 ? 23.609 -12.684 55.325 1.00 15.84 30 GLY F N 1
ATOM 11337 C CA . GLY F 1 50 ? 22.257 -12.726 54.789 1.00 17.97 30 GLY F CA 1
ATOM 11338 C C . GLY F 1 50 ? 21.891 -14.097 54.247 1.00 23.30 30 GLY F C 1
ATOM 11339 O O . GLY F 1 50 ? 22.582 -14.662 53.392 1.00 21.17 30 GLY F O 1
ATOM 11340 N N . TYR F 1 51 ? 20.778 -14.626 54.732 1.00 19.46 31 TYR F N 1
ATOM 11341 C CA . TYR F 1 51 ? 20.472 -16.042 54.557 1.00 21.79 31 TYR F CA 1
ATOM 11342 C C . TYR F 1 51 ? 19.155 -16.207 53.828 1.00 18.96 31 TYR F C 1
ATOM 11343 O O . TYR F 1 51 ? 18.128 -16.339 54.460 1.00 25.97 31 TYR F O 1
ATOM 11352 N N . GLY F 1 52 ? 19.170 -16.186 52.502 1.00 19.87 32 GLY F N 1
ATOM 11353 C CA . GLY F 1 52 ? 17.923 -16.228 51.762 1.00 20.74 32 GLY F CA 1
ATOM 11354 C C . GLY F 1 52 ? 17.277 -17.595 51.567 1.00 25.13 32 GLY F C 1
ATOM 11355 O O . GLY F 1 52 ? 16.742 -17.866 50.494 1.00 30.27 32 GLY F O 1
ATOM 11356 N N . ALA F 1 53 ? 17.297 -18.449 52.589 1.00 18.09 33 ALA F N 1
ATOM 11357 C CA . ALA F 1 53 ? 16.755 -19.795 52.451 1.00 23.95 33 ALA F CA 1
ATOM 11358 C C . ALA F 1 53 ? 15.233 -19.830 52.554 1.00 21.94 33 ALA F C 1
ATOM 11359 O O . ALA F 1 53 ? 14.648 -19.321 53.512 1.00 21.02 33 ALA F O 1
ATOM 11361 N N . GLY F 1 54 ? 14.600 -20.432 51.552 1.00 16.78 34 GLY F N 1
ATOM 11362 C CA . GLY F 1 54 ? 13.162 -20.586 51.548 1.00 12.21 34 GLY F CA 1
ATOM 11363 C C . GLY F 1 54 ? 12.443 -19.274 51.289 1.00 19.86 34 GLY F C 1
ATOM 11364 O O . GLY F 1 54 ? 11.249 -19.158 51.540 1.00 37.84 34 GLY F O 1
ATOM 11365 N N . MET F 1 55 ? 13.170 -18.279 50.795 1.00 20.95 35 MET F N 1
ATOM 11366 C CA . MET F 1 55 ? 12.567 -17.025 50.341 1.00 15.80 35 MET F CA 1
ATOM 11367 C C . MET F 1 55 ? 13.042 -16.770 48.919 1.00 20.34 35 MET F C 1
ATOM 11368 O O . MET F 1 55 ? 13.947 -17.456 48.457 1.00 30.25 35 MET F O 1
ATOM 11373 N N . PRO F 1 56 ? 12.430 -15.799 48.213 1.00 23.20 36 PRO F N 1
ATOM 11374 C CA . PRO F 1 56 ? 12.869 -15.468 46.855 1.00 14.90 36 PRO F CA 1
ATOM 11375 C C . PRO F 1 56 ? 14.365 -15.175 46.749 1.00 18.61 36 PRO F C 1
ATOM 11376 O O . PRO F 1 56 ? 15.008 -14.836 47.737 1.00 25.28 36 PRO F O 1
ATOM 11380 N N . ARG F 1 57 ? 14.909 -15.310 45.547 1.00 21.72 37 ARG F N 1
ATOM 11381 C CA . ARG F 1 57 ? 16.327 -15.070 45.328 1.00 20.54 37 ARG F CA 1
ATOM 11382 C C . ARG F 1 57 ? 16.755 -13.621 45.631 1.00 18.84 37 ARG F C 1
ATOM 11383 O O . ARG F 1 57 ? 17.833 -13.395 46.177 1.00 26.43 37 ARG F O 1
ATOM 11391 N N . ARG F 1 58 ? 15.933 -12.633 45.288 1.00 26.02 38 ARG F N 1
ATOM 11392 C CA . ARG F 1 58 ? 16.259 -11.278 45.726 1.00 37.61 38 ARG F CA 1
ATOM 11393 C C . ARG F 1 58 ? 15.807 -11.054 47.164 1.00 20.75 38 ARG F C 1
ATOM 11394 O O . ARG F 1 58 ? 14.610 -10.942 47.454 1.00 15.52 38 ARG F O 1
ATOM 11402 N N . ALA F 1 59 ? 16.794 -11.009 48.055 1.00 35.85 39 ALA F N 1
ATOM 11403 C CA . ALA F 1 59 ? 16.593 -10.670 49.460 1.00 20.87 39 ALA F CA 1
ATOM 11404 C C . ALA F 1 59 ? 17.291 -9.347 49.790 1.00 33.59 39 ALA F C 1
ATOM 11405 O O . ALA F 1 59 ? 18.514 -9.301 49.923 1.00 32.30 39 ALA F O 1
ATOM 11407 N N . PRO F 1 60 ? 16.513 -8.262 49.914 1.00 20.60 40 PRO F N 1
ATOM 11408 C CA . PRO F 1 60 ? 17.067 -6.924 50.147 1.00 23.61 40 PRO F CA 1
ATOM 11409 C C . PRO F 1 60 ? 17.117 -6.467 51.614 1.00 20.01 40 PRO F C 1
ATOM 11410 O O . PRO F 1 60 ? 17.425 -5.304 51.855 1.00 22.38 40 PRO F O 1
ATOM 11414 N N . LEU F 1 61 ? 16.858 -7.350 52.572 1.00 18.82 41 LEU F N 1
ATOM 11415 C CA . LEU F 1 61 ? 16.856 -6.935 53.988 1.00 22.17 41 LEU F CA 1
ATOM 11416 C C . LEU F 1 61 ? 18.258 -6.650 54.562 1.00 17.87 41 LEU F C 1
ATOM 11417 O O . LEU F 1 61 ? 18.419 -5.836 55.474 1.00 25.76 41 LEU F O 1
ATOM 11422 N N . LEU F 1 62 ? 19.259 -7.333 54.020 1.00 29.50 42 LEU F N 1
ATOM 11423 C CA . LEU F 1 62 ? 20.654 -7.128 54.389 1.00 25.41 42 LEU F CA 1
ATOM 11424 C C . LEU F 1 62 ? 21.145 -5.749 53.953 1.00 18.15 42 LEU F C 1
ATOM 11425 O O . LEU F 1 62 ? 21.635 -4.966 54.767 1.00 18.12 42 LEU F O 1
ATOM 11430 N N . ASP F 1 63 ? 21.001 -5.446 52.667 1.00 23.29 43 ASP F N 1
ATOM 11431 C CA . ASP F 1 63 ? 21.408 -4.139 52.154 1.00 16.91 43 ASP F CA 1
ATOM 11432 C C . ASP F 1 63 ? 20.578 -3.004 52.721 1.00 22.77 43 ASP F C 1
ATOM 11433 O O . ASP F 1 63 ? 21.060 -1.886 52.876 1.00 23.09 43 ASP F O 1
ATOM 11438 N N . PHE F 1 64 ? 19.328 -3.292 53.030 1.00 17.89 44 PHE F N 1
ATOM 11439 C CA . PHE F 1 64 ? 18.475 -2.283 53.615 1.00 19.60 44 PHE F CA 1
ATOM 11440 C C . PHE F 1 64 ? 18.934 -1.913 55.015 1.00 23.62 44 PHE F C 1
ATOM 11441 O O . PHE F 1 64 ? 19.067 -0.734 55.328 1.00 12.81 44 PHE F O 1
ATOM 11449 N N . PHE F 1 65 ? 19.163 -2.920 55.851 1.00 26.71 45 PHE F N 1
ATOM 11450 C CA . PHE F 1 65 ? 19.724 -2.677 57.168 1.00 16.86 45 PHE F CA 1
ATOM 11451 C C . PHE F 1 65 ? 21.081 -1.978 57.062 1.00 15.98 45 PHE F C 1
ATOM 11452 O O . PHE F 1 65 ? 21.438 -1.155 57.893 1.00 22.60 45 PHE F O 1
ATOM 11460 N N . LEU F 1 66 ? 21.829 -2.312 56.025 1.00 19.65 46 LEU F N 1
ATOM 11461 C CA . LEU F 1 66 ? 23.180 -1.793 55.851 1.00 26.72 46 LEU F CA 1
ATOM 11462 C C . LEU F 1 66 ? 23.274 -0.261 55.744 1.00 27.19 46 LEU F C 1
ATOM 11463 O O . LEU F 1 66 ? 24.115 0.349 56.404 1.00 29.77 46 LEU F O 1
ATOM 11468 N N . GLN F 1 67 ? 22.416 0.364 54.941 1.00 27.00 47 GLN F N 1
ATOM 11469 C CA . GLN F 1 67 ? 22.439 1.826 54.834 1.00 41.09 47 GLN F CA 1
ATOM 11470 C C . GLN F 1 67 ? 21.430 2.521 55.762 1.00 15.78 47 GLN F C 1
ATOM 11471 O O . GLN F 1 67 ? 21.270 3.739 55.700 1.00 16.19 47 GLN F O 1
ATOM 11477 N N . SER F 1 68 ? 20.755 1.747 56.613 1.00 24.03 48 SER F N 1
ATOM 11478 C CA . SER F 1 68 ? 19.945 2.315 57.698 1.00 29.69 48 SER F CA 1
ATOM 11479 C C . SER F 1 68 ? 20.837 3.116 58.622 1.00 20.17 48 SER F C 1
ATOM 11480 O O . SER F 1 68 ? 22.046 2.896 58.654 1.00 14.97 48 SER F O 1
ATOM 11483 N N . PRO F 1 69 ? 20.251 4.065 59.362 1.00 31.85 49 PRO F N 1
ATOM 11484 C CA . PRO F 1 69 ? 21.066 4.876 60.275 1.00 29.16 49 PRO F CA 1
ATOM 11485 C C . PRO F 1 69 ? 21.647 4.017 61.385 1.00 18.55 49 PRO F C 1
ATOM 11486 O O . PRO F 1 69 ? 21.048 3.006 61.732 1.00 26.35 49 PRO F O 1
ATOM 11490 N N . ARG F 1 70 ? 22.798 4.404 61.917 1.00 17.07 50 ARG F N 1
ATOM 11491 C CA . ARG F 1 70 ? 23.516 3.558 62.852 1.00 15.08 50 ARG F CA 1
ATOM 11492 C C . ARG F 1 70 ? 23.196 3.862 64.314 1.00 22.29 50 ARG F C 1
ATOM 11493 O O . ARG F 1 70 ? 23.558 3.093 65.208 1.00 21.63 50 ARG F O 1
ATOM 11501 N N . ASP F 1 71 ? 22.525 4.981 64.557 1.00 28.12 51 ASP F N 1
ATOM 11502 C CA . ASP F 1 71 ? 22.199 5.382 65.918 1.00 31.18 51 ASP F CA 1
ATOM 11503 C C . ASP F 1 71 ? 21.216 4.392 66.518 1.00 25.31 51 ASP F C 1
ATOM 11504 O O . ASP F 1 71 ? 20.089 4.286 66.047 1.00 21.44 51 ASP F O 1
ATOM 11509 N N . CYS F 1 72 ? 21.642 3.668 67.550 1.00 28.93 52 CYS F N 1
ATOM 11510 C CA . CYS F 1 72 ? 20.786 2.661 68.174 1.00 25.28 52 CYS F CA 1
ATOM 11511 C C . CYS F 1 72 ? 19.695 3.328 68.988 1.00 40.61 52 CYS F C 1
ATOM 11512 O O . CYS F 1 72 ? 19.709 4.550 69.171 1.00 31.93 52 CYS F O 1
ATOM 11515 N N . ASP F 1 73 ? 18.753 2.518 69.475 1.00 27.55 53 ASP F N 1
ATOM 11516 C CA . ASP F 1 73 ? 17.670 2.999 70.331 1.00 33.28 53 ASP F CA 1
ATOM 11517 C C . ASP F 1 73 ? 18.250 3.580 71.607 1.00 38.32 53 ASP F C 1
ATOM 11518 O O . ASP F 1 73 ? 17.779 4.597 72.113 1.00 30.38 53 ASP F O 1
ATOM 11523 N N . HIS F 1 74 ? 19.242 2.872 72.139 1.00 24.95 54 HIS F N 1
ATOM 11524 C CA . HIS F 1 74 ? 20.076 3.319 73.246 1.00 21.36 54 HIS F CA 1
ATOM 11525 C C . HIS F 1 74 ? 21.242 4.160 72.732 1.00 45.27 54 HIS F C 1
ATOM 11526 O O . HIS F 1 74 ? 21.420 4.307 71.524 1.00 42.43 54 HIS F O 1
ATOM 11533 N N . TYR F 1 75 ? 22.015 4.737 73.646 1.00 51.52 55 TYR F N 1
ATOM 11534 C CA . TYR F 1 75 ? 23.114 5.616 73.260 1.00 32.84 55 TYR F CA 1
ATOM 11535 C C . TYR F 1 75 ? 24.417 4.881 72.920 1.00 49.71 55 TYR F C 1
ATOM 11536 O O . TYR F 1 75 ? 25.386 4.916 73.677 1.00 52.92 55 TYR F O 1
ATOM 11545 N N . ALA F 1 76 ? 24.419 4.235 71.758 1.00 19.19 56 ALA F N 1
ATOM 11546 C CA . ALA F 1 76 ? 25.591 3.614 71.180 1.00 15.10 56 ALA F CA 1
ATOM 11547 C C . ALA F 1 76 ? 25.345 3.476 69.692 1.00 25.31 56 ALA F C 1
ATOM 11548 O O . ALA F 1 76 ? 24.202 3.381 69.263 1.00 24.49 56 ALA F O 1
ATOM 11550 N N . GLU F 1 77 ? 26.410 3.488 68.900 1.00 27.01 57 GLU F N 1
ATOM 11551 C CA . GLU F 1 77 ? 26.272 3.502 67.452 1.00 29.53 57 GLU F CA 1
ATOM 11552 C C . GLU F 1 77 ? 27.041 2.360 66.824 1.00 24.30 57 GLU F C 1
ATOM 11553 O O . GLU F 1 77 ? 28.180 2.110 67.183 1.00 35.02 57 GLU F O 1
ATOM 11559 N N . LEU F 1 78 ? 26.421 1.673 65.876 1.00 28.05 58 LEU F N 1
ATOM 11560 C CA . LEU F 1 78 ? 27.069 0.554 65.208 1.00 21.77 58 LEU F CA 1
ATOM 11561 C C . LEU F 1 78 ? 28.117 0.993 64.186 1.00 16.61 58 LEU F C 1
ATOM 11562 O O . LEU F 1 78 ? 27.929 1.970 63.476 1.00 26.20 58 LEU F O 1
ATOM 11567 N N . THR F 1 79 ? 29.222 0.259 64.128 1.00 26.47 59 THR F N 1
ATOM 11568 C CA . THR F 1 79 ? 30.254 0.493 63.130 1.00 29.24 59 THR F CA 1
ATOM 11569 C C . THR F 1 79 ? 30.406 -0.717 62.219 1.00 17.44 59 THR F C 1
ATOM 11570 O O . THR F 1 79 ? 30.834 -1.778 62.661 1.00 23.36 59 THR F O 1
ATOM 11574 N N . ILE F 1 80 ? 30.052 -0.543 60.950 1.00 19.55 60 ILE F N 1
ATOM 11575 C CA . ILE F 1 80 ? 30.097 -1.615 59.959 1.00 19.58 60 ILE F CA 1
ATOM 11576 C C . ILE F 1 80 ? 31.457 -1.733 59.269 1.00 25.31 60 ILE F C 1
ATOM 11577 O O . ILE F 1 80 ? 31.915 -0.786 58.626 1.00 20.81 60 ILE F O 1
ATOM 11582 N N . HIS F 1 81 ? 32.079 -2.904 59.390 1.00 20.22 61 HIS F N 1
ATOM 11583 C CA . HIS F 1 81 ? 33.319 -3.202 58.681 1.00 21.61 61 HIS F CA 1
ATOM 11584 C C . HIS F 1 81 ? 33.156 -4.457 57.799 1.00 25.99 61 HIS F C 1
ATOM 11585 O O . HIS F 1 81 ? 32.285 -5.282 58.041 1.00 28.20 61 HIS F O 1
ATOM 11592 N N . ASP F 1 82 ? 33.972 -4.581 56.757 1.00 25.96 62 ASP F N 1
ATOM 11593 C CA . ASP F 1 82 ? 33.822 -5.673 55.792 1.00 20.44 62 ASP F CA 1
ATOM 11594 C C . ASP F 1 82 ? 34.996 -6.650 55.877 1.00 20.47 62 ASP F C 1
ATOM 11595 O O . ASP F 1 82 ? 34.912 -7.782 55.414 1.00 29.39 62 ASP F O 1
ATOM 11600 N N . LYS F 1 83 ? 36.090 -6.195 56.473 1.00 32.75 63 LYS F N 1
ATOM 11601 C CA . LYS F 1 83 ? 37.284 -7.010 56.635 1.00 37.50 63 LYS F CA 1
ATOM 11602 C C . LYS F 1 83 ? 38.064 -6.545 57.849 1.00 27.62 63 LYS F C 1
ATOM 11603 O O . LYS F 1 83 ? 37.944 -5.394 58.271 1.00 40.55 63 LYS F O 1
ATOM 11609 N N . GLY F 1 84 ? 38.872 -7.445 58.396 1.00 28.89 64 GLY F N 1
ATOM 11610 C CA . GLY F 1 84 ? 39.654 -7.161 59.582 1.00 39.19 64 GLY F CA 1
ATOM 11611 C C . GLY F 1 84 ? 40.587 -5.972 59.444 1.00 50.92 64 GLY F C 1
ATOM 11612 O O . GLY F 1 84 ? 40.815 -5.467 58.343 1.00 35.16 64 GLY F O 1
ATOM 11613 N N . PRO F 1 85 ? 41.136 -5.514 60.573 1.00 47.73 65 PRO F N 1
ATOM 11614 C CA . PRO F 1 85 ? 40.863 -6.094 61.887 1.00 47.16 65 PRO F CA 1
ATOM 11615 C C . PRO F 1 85 ? 39.683 -5.420 62.573 1.00 37.11 65 PRO F C 1
ATOM 11616 O O . PRO F 1 85 ? 39.418 -4.248 62.324 1.00 48.97 65 PRO F O 1
ATOM 11620 N N . ILE F 1 86 ? 38.983 -6.156 63.427 1.00 44.12 66 ILE F N 1
ATOM 11621 C CA . ILE F 1 86 ? 37.886 -5.586 64.202 1.00 53.70 66 ILE F CA 1
ATOM 11622 C C . ILE F 1 86 ? 38.266 -5.503 65.673 1.00 40.74 66 ILE F C 1
ATOM 11623 O O . ILE F 1 86 ? 38.369 -6.524 66.352 1.00 40.52 66 ILE F O 1
ATOM 11628 N N . GLU F 1 87 ? 38.466 -4.288 66.165 1.00 29.42 67 GLU F N 1
ATOM 11629 C CA . GLU F 1 87 ? 39.006 -4.109 67.498 1.00 26.84 67 GLU F CA 1
ATOM 11630 C C . GLU F 1 87 ? 38.041 -3.455 68.484 1.00 39.01 67 GLU F C 1
ATOM 11631 O O . GLU F 1 87 ? 36.881 -3.193 68.172 1.00 28.19 67 GLU F O 1
ATOM 11637 N N . CYS F 1 88 ? 38.543 -3.200 69.688 1.00 39.46 68 CYS F N 1
ATOM 11638 C CA . CYS F 1 88 ? 37.777 -2.526 70.722 1.00 28.32 68 CYS F CA 1
ATOM 11639 C C . CYS F 1 88 ? 38.030 -1.037 70.713 1.00 24.31 68 CYS F C 1
ATOM 11640 O O . CYS F 1 88 ? 39.170 -0.593 70.767 1.00 31.02 68 CYS F O 1
ATOM 11643 N N . PRO F 1 89 ? 36.963 -0.246 70.636 1.00 28.75 69 PRO F N 1
ATOM 11644 C CA . PRO F 1 89 ? 37.173 1.168 70.914 1.00 41.63 69 PRO F CA 1
ATOM 11645 C C . PRO F 1 89 ? 37.308 1.315 72.418 1.00 41.49 69 PRO F C 1
ATOM 11646 O O . PRO F 1 89 ? 37.253 0.303 73.117 1.00 50.69 69 PRO F O 1
ATOM 11650 N N . PRO F 1 90 ? 37.504 2.538 72.918 1.00 34.21 70 PRO F N 1
ATOM 11651 C CA . PRO F 1 90 ? 37.396 2.652 74.372 1.00 38.90 70 PRO F CA 1
ATOM 11652 C C . PRO F 1 90 ? 35.993 2.292 74.850 1.00 48.58 70 PRO F C 1
ATOM 11653 O O . PRO F 1 90 ? 35.042 2.288 74.068 1.00 40.91 70 PRO F O 1
ATOM 11657 N N . GLU F 1 91 ? 35.881 1.983 76.135 1.00 50.71 71 GLU F N 1
ATOM 11658 C CA . GLU F 1 91 ? 34.655 1.428 76.697 1.00 52.15 71 GLU F CA 1
ATOM 11659 C C . GLU F 1 91 ? 33.505 2.441 76.699 1.00 52.48 71 GLU F C 1
ATOM 11660 O O . GLU F 1 91 ? 32.433 2.163 76.159 1.00 53.15 71 GLU F O 1
ATOM 11666 N N . THR F 1 92 ? 33.727 3.608 77.302 1.00 61.75 72 THR F N 1
ATOM 11667 C CA . THR F 1 92 ? 32.725 4.671 77.301 1.00 43.58 72 THR F CA 1
ATOM 11668 C C . THR F 1 92 ? 32.443 5.074 75.860 1.00 40.46 72 THR F C 1
ATOM 11669 O O . THR F 1 92 ? 31.313 5.425 75.529 1.00 44.31 72 THR F O 1
ATOM 11673 N N . VAL F 1 93 ? 33.474 4.996 75.013 1.00 37.64 73 VAL F N 1
ATOM 11674 C CA . VAL F 1 93 ? 33.352 5.269 73.576 1.00 45.18 73 VAL F CA 1
ATOM 11675 C C . VAL F 1 93 ? 32.394 4.276 72.930 1.00 34.11 73 VAL F C 1
ATOM 11676 O O . VAL F 1 93 ? 32.763 3.147 72.604 1.00 44.41 73 VAL F O 1
ATOM 11680 N N . MET F 1 94 ? 31.149 4.710 72.767 1.00 28.26 74 MET F N 1
ATOM 11681 C CA . MET F 1 94 ? 30.057 3.802 72.451 1.00 21.59 74 MET F CA 1
ATOM 11682 C C . MET F 1 94 ? 29.979 3.490 70.967 1.00 18.43 74 MET F C 1
ATOM 11683 O O . MET F 1 94 ? 29.235 4.119 70.227 1.00 30.19 74 MET F O 1
ATOM 11688 N N . PHE F 1 95 ? 30.748 2.502 70.533 1.00 36.40 75 PHE F N 1
ATOM 11689 C CA . PHE F 1 95 ? 30.605 1.992 69.182 1.00 25.69 75 PHE F CA 1
ATOM 11690 C C . PHE F 1 95 ? 30.446 0.467 69.190 1.00 28.65 75 PHE F C 1
ATOM 11691 O O . PHE F 1 95 ? 30.868 -0.203 70.127 1.00 18.88 75 PHE F O 1
ATOM 11699 N N . MET F 1 96 ? 29.817 -0.077 68.148 1.00 42.80 76 MET F N 1
ATOM 11700 C CA . MET F 1 96 ? 29.504 -1.510 68.101 1.00 36.89 76 MET F CA 1
ATOM 11701 C C . MET F 1 96 ? 29.812 -2.154 66.759 1.00 25.08 76 MET F C 1
ATOM 11702 O O . MET F 1 96 ? 28.980 -2.131 65.849 1.00 19.38 76 MET F O 1
ATOM 11707 N N . PRO F 1 97 ? 31.007 -2.757 66.658 1.00 25.03 77 PRO F N 1
ATOM 11708 C CA . PRO F 1 97 ? 31.601 -3.344 65.455 1.00 34.12 77 PRO F CA 1
ATOM 11709 C C . PRO F 1 97 ? 30.885 -4.580 64.992 1.00 23.14 77 PRO F C 1
ATOM 11710 O O . PRO F 1 97 ? 30.665 -5.536 65.744 1.00 20.71 77 PRO F O 1
ATOM 11714 N N . VAL F 1 98 ? 30.528 -4.525 63.718 1.00 33.62 78 VAL F N 1
ATOM 11715 C CA . VAL F 1 98 ? 29.865 -5.604 63.017 1.00 33.08 78 VAL F CA 1
ATOM 11716 C C . VAL F 1 98 ? 30.767 -5.938 61.845 1.00 21.02 78 VAL F C 1
ATOM 11717 O O . VAL F 1 98 ? 31.265 -5.032 61.184 1.00 21.04 78 VAL F O 1
ATOM 11721 N N . LEU F 1 99 ? 31.026 -7.224 61.627 1.00 16.54 79 LEU F N 1
ATOM 11722 C CA . LEU F 1 99 ? 31.683 -7.661 60.404 1.00 22.91 79 LEU F CA 1
ATOM 11723 C C . LEU F 1 99 ? 30.620 -8.120 59.418 1.00 19.25 79 LEU F C 1
ATOM 11724 O O . LEU F 1 99 ? 29.964 -9.123 59.649 1.00 18.33 79 LEU F O 1
ATOM 11729 N N . ASN F 1 100 ? 30.426 -7.360 58.342 1.00 23.52 80 ASN F N 1
ATOM 11730 C CA . ASN F 1 100 ? 29.484 -7.767 57.307 1.00 25.34 80 ASN F CA 1
ATOM 11731 C C . ASN F 1 100 ? 30.079 -8.866 56.449 1.00 25.62 80 ASN F C 1
ATOM 11732 O O . ASN F 1 100 ? 31.088 -8.671 55.760 1.00 27.15 80 ASN F O 1
ATOM 11737 N N . CYS F 1 101 ? 29.434 -10.026 56.507 1.00 35.65 81 CYS F N 1
ATOM 11738 C CA . CYS F 1 101 ? 29.837 -11.194 55.743 1.00 28.83 81 CYS F CA 1
ATOM 11739 C C . CYS F 1 101 ? 29.020 -11.344 54.457 1.00 25.14 81 CYS F C 1
ATOM 11740 O O . CYS F 1 101 ? 29.155 -12.335 53.754 1.00 23.13 81 CYS F O 1
ATOM 11743 N N . GLY F 1 102 ? 28.180 -10.352 54.159 1.00 25.37 82 GLY F N 1
ATOM 11744 C CA . GLY F 1 102 ? 27.456 -10.309 52.895 1.00 33.98 82 GLY F CA 1
ATOM 11745 C C . GLY F 1 102 ? 26.400 -11.386 52.793 1.00 22.35 82 GLY F C 1
ATOM 11746 O O . GLY F 1 102 ? 26.157 -12.091 53.762 1.00 30.27 82 GLY F O 1
ATOM 11747 N N . GLN F 1 103 ? 25.759 -11.522 51.634 1.00 35.17 83 GLN F N 1
ATOM 11748 C CA . GLN F 1 103 ? 24.738 -12.553 51.497 1.00 28.14 83 GLN F CA 1
ATOM 11749 C C . GLN F 1 103 ? 25.381 -13.897 51.214 1.00 30.85 83 GLN F C 1
ATOM 11750 O O . GLN F 1 103 ? 26.377 -13.985 50.495 1.00 34.97 83 GLN F O 1
ATOM 11756 N N . MET F 1 104 ? 24.797 -14.931 51.808 1.00 24.13 84 MET F N 1
ATOM 11757 C CA . MET F 1 104 ? 25.152 -16.318 51.549 1.00 23.98 84 MET F CA 1
ATOM 11758 C C . MET F 1 104 ? 25.250 -16.601 50.060 1.00 27.80 84 MET F C 1
ATOM 11759 O O . MET F 1 104 ? 26.317 -16.912 49.540 1.00 37.61 84 MET F O 1
ATOM 11764 N N . LEU F 1 105 ? 24.122 -16.487 49.379 1.00 22.96 85 LEU F N 1
ATOM 11765 C CA . LEU F 1 105 ? 24.077 -16.697 47.946 1.00 27.62 85 LEU F CA 1
ATOM 11766 C C . LEU F 1 105 ? 24.826 -15.588 47.206 1.00 36.86 85 LEU F C 1
ATOM 11767 O O . LEU F 1 105 ? 24.319 -14.474 47.071 1.00 35.11 85 LEU F O 1
ATOM 11772 N N . ASP F 1 106 ? 26.033 -15.883 46.731 1.00 33.91 86 ASP F N 1
ATOM 11773 C CA . ASP F 1 106 ? 26.721 -14.940 45.859 1.00 46.16 86 ASP F CA 1
ATOM 11774 C C . ASP F 1 106 ? 25.923 -14.706 44.589 1.00 58.91 86 ASP F C 1
ATOM 11775 O O . ASP F 1 106 ? 25.754 -15.613 43.775 1.00 66.11 86 ASP F O 1
ATOM 11780 N N . GLU F 1 107 ? 25.463 -13.472 44.411 1.00 75.63 87 GLU F N 1
ATOM 11781 C CA . GLU F 1 107 ? 24.631 -13.115 43.273 1.00 55.19 87 GLU F CA 1
ATOM 11782 C C . GLU F 1 107 ? 25.412 -13.147 41.959 1.00 45.26 87 GLU F C 1
ATOM 11783 O O . GLU F 1 107 ? 24.839 -13.003 40.883 1.00 49.01 87 GLU F O 1
ATOM 11789 N N . ALA F 1 108 ? 26.722 -13.344 42.051 1.00 49.17 88 ALA F N 1
ATOM 11790 C CA . ALA F 1 108 ? 27.528 -13.578 40.862 1.00 71.82 88 ALA F CA 1
ATOM 11791 C C . ALA F 1 108 ? 27.521 -15.063 40.518 1.00 70.83 88 ALA F C 1
ATOM 11792 O O . ALA F 1 108 ? 27.576 -15.444 39.347 1.00 66.80 88 ALA F O 1
ATOM 11794 N N . ALA F 1 109 ? 27.438 -15.899 41.547 1.00 60.60 89 ALA F N 1
ATOM 11795 C CA . ALA F 1 109 ? 27.493 -17.344 41.365 1.00 66.05 89 ALA F CA 1
ATOM 11796 C C . ALA F 1 109 ? 26.344 -17.869 40.511 1.00 57.98 89 ALA F C 1
ATOM 11797 O O . ALA F 1 109 ? 25.430 -18.515 41.020 1.00 59.06 89 ALA F O 1
ATOM 11799 N N . GLY F 1 110 ? 26.404 -17.595 39.211 1.00 50.42 90 GLY F N 1
ATOM 11800 C CA . GLY F 1 110 ? 25.384 -18.048 38.283 1.00 65.71 90 GLY F CA 1
ATOM 11801 C C . GLY F 1 110 ? 23.980 -17.671 38.712 1.00 55.06 90 GLY F C 1
ATOM 11802 O O . GLY F 1 110 ? 23.738 -16.553 39.167 1.00 55.83 90 GLY F O 1
ATOM 11803 N N . THR F 1 111 ? 23.043 -18.601 38.559 1.00 62.71 91 THR F N 1
ATOM 11804 C CA . THR F 1 111 ? 21.669 -18.365 38.987 1.00 64.21 91 THR F CA 1
ATOM 11805 C C . THR F 1 111 ? 20.849 -19.665 39.101 1.00 49.73 91 THR F C 1
ATOM 11806 O O . THR F 1 111 ? 19.911 -19.885 38.342 1.00 47.39 91 THR F O 1
ATOM 11810 N N . GLU F 1 112 ? 21.212 -20.527 40.046 1.00 54.54 92 GLU F N 1
ATOM 11811 C CA . GLU F 1 112 ? 20.365 -21.660 40.414 1.00 51.21 92 GLU F CA 1
ATOM 11812 C C . GLU F 1 112 ? 19.649 -21.355 41.721 1.00 53.00 92 GLU F C 1
ATOM 11813 O O . GLU F 1 112 ? 19.652 -20.217 42.187 1.00 51.85 92 GLU F O 1
ATOM 11819 N N . THR F 1 113 ? 19.047 -22.379 42.316 1.00 49.68 93 THR F N 1
ATOM 11820 C CA . THR F 1 113 ? 18.413 -22.236 43.623 1.00 44.26 93 THR F CA 1
ATOM 11821 C C . THR F 1 113 ? 18.897 -23.327 44.576 1.00 51.53 93 THR F C 1
ATOM 11822 O O . THR F 1 113 ? 18.502 -24.492 44.450 1.00 38.36 93 THR F O 1
ATOM 11826 N N . PRO F 1 114 ? 19.770 -22.947 45.523 1.00 31.98 94 PRO F N 1
ATOM 11827 C CA . PRO F 1 114 ? 20.382 -23.879 46.467 1.00 18.98 94 PRO F CA 1
ATOM 11828 C C . PRO F 1 114 ? 19.332 -24.654 47.223 1.00 33.37 94 PRO F C 1
ATOM 11829 O O . PRO F 1 114 ? 18.221 -24.164 47.403 1.00 28.86 94 PRO F O 1
ATOM 11833 N N . THR F 1 115 ? 19.676 -25.864 47.638 1.00 39.28 95 THR F N 1
ATOM 11834 C CA . THR F 1 115 ? 18.723 -26.732 48.309 1.00 38.62 95 THR F CA 1
ATOM 11835 C C . THR F 1 115 ? 18.557 -26.294 49.767 1.00 33.60 95 THR F C 1
ATOM 11836 O O . THR F 1 115 ? 19.287 -25.421 50.245 1.00 44.75 95 THR F O 1
ATOM 11840 N N . SER F 1 116 ? 17.589 -26.876 50.465 1.00 37.43 96 SER F N 1
ATOM 11841 C CA . SER F 1 116 ? 17.420 -26.591 51.890 1.00 47.54 96 SER F CA 1
ATOM 11842 C C . SER F 1 116 ? 18.554 -27.222 52.692 1.00 32.21 96 SER F C 1
ATOM 11843 O O . SER F 1 116 ? 18.877 -26.774 53.789 1.00 29.90 96 SER F O 1
ATOM 11846 N N . ASP F 1 117 ? 19.146 -28.268 52.128 1.00 25.90 97 ASP F N 1
ATOM 11847 C CA . ASP F 1 117 ? 20.301 -28.914 52.728 1.00 37.03 97 ASP F CA 1
ATOM 11848 C C . ASP F 1 117 ? 21.532 -28.629 51.891 1.00 29.77 97 ASP F C 1
ATOM 11849 O O . ASP F 1 117 ? 22.438 -29.446 51.803 1.00 28.63 97 ASP F O 1
ATOM 11854 N N . GLU F 1 118 ? 21.506 -27.470 51.241 1.00 37.06 98 GLU F N 1
ATOM 11855 C CA . GLU F 1 118 ? 22.693 -26.774 50.755 1.00 27.08 98 GLU F CA 1
ATOM 11856 C C . GLU F 1 118 ? 22.683 -25.389 51.402 1.00 25.94 98 GLU F C 1
ATOM 11857 O O . GLU F 1 118 ? 23.718 -24.736 51.532 1.00 25.60 98 GLU F O 1
ATOM 11863 N N . TRP F 1 119 ? 21.489 -24.943 51.784 1.00 21.67 99 TRP F N 1
ATOM 11864 C CA . TRP F 1 119 ? 21.358 -23.766 52.627 1.00 24.29 99 TRP F CA 1
ATOM 11865 C C . TRP F 1 119 ? 21.774 -24.168 54.037 1.00 25.27 99 TRP F C 1
ATOM 11866 O O . TRP F 1 119 ? 22.370 -23.383 54.767 1.00 27.83 99 TRP F O 1
ATOM 11877 N N . TYR F 1 120 ? 21.446 -25.405 54.402 1.00 20.75 100 TYR F N 1
ATOM 11878 C CA . TYR F 1 120 ? 21.806 -25.951 55.703 1.00 22.08 100 TYR F CA 1
ATOM 11879 C C . TYR F 1 120 ? 23.323 -25.980 55.881 1.00 19.16 100 TYR F C 1
ATOM 11880 O O . TYR F 1 120 ? 23.844 -25.456 56.856 1.00 26.64 100 TYR F O 1
ATOM 11889 N N . LEU F 1 121 ? 24.032 -26.609 54.955 1.00 24.76 101 LEU F N 1
ATOM 11890 C CA . LEU F 1 121 ? 25.475 -26.778 55.102 1.00 33.67 101 LEU F CA 1
ATOM 11891 C C . LEU F 1 121 ? 26.217 -25.459 54.951 1.00 26.10 101 LEU F C 1
ATOM 11892 O O . LEU F 1 121 ? 27.213 -25.208 55.633 1.00 29.02 101 LEU F O 1
ATOM 11897 N N . GLY F 1 122 ? 25.739 -24.626 54.036 1.00 38.49 102 GLY F N 1
ATOM 11898 C CA . GLY F 1 122 ? 26.322 -23.316 53.830 1.00 25.85 102 GLY F CA 1
ATOM 11899 C C . GLY F 1 122 ? 26.277 -22.519 55.118 1.00 27.71 102 GLY F C 1
ATOM 11900 O O . GLY F 1 122 ? 27.160 -21.709 55.378 1.00 29.60 102 GLY F O 1
ATOM 11901 N N . SER F 1 123 ? 25.248 -22.776 55.924 1.00 25.15 103 SER F N 1
ATOM 11902 C CA . SER F 1 123 ? 25.044 -22.096 57.199 1.00 20.92 103 SER F CA 1
ATOM 11903 C C . SER F 1 123 ? 25.720 -22.838 58.350 1.00 18.86 103 SER F C 1
ATOM 11904 O O . SER F 1 123 ? 26.286 -22.211 59.247 1.00 17.25 103 SER F O 1
ATOM 11907 N N . LEU F 1 124 ? 25.648 -24.166 58.339 1.00 27.27 104 LEU F N 1
ATOM 11908 C CA . LEU F 1 124 ? 26.399 -24.939 59.310 1.00 22.51 104 LEU F CA 1
ATOM 11909 C C . LEU F 1 124 ? 27.851 -24.524 59.230 1.00 26.69 104 LEU F C 1
ATOM 11910 O O . LEU F 1 124 ? 28.448 -24.133 60.236 1.00 22.64 104 LEU F O 1
ATOM 11915 N N . GLU F 1 125 ? 28.408 -24.567 58.022 1.00 21.00 105 GLU F N 1
ATOM 11916 C CA . GLU F 1 125 ? 29.816 -24.241 57.838 1.00 18.61 105 GLU F CA 1
ATOM 11917 C C . GLU F 1 125 ? 30.108 -22.770 58.118 1.00 23.67 105 GLU F C 1
ATOM 11918 O O . GLU F 1 125 ? 31.160 -22.440 58.651 1.00 17.86 105 GLU F O 1
ATOM 11924 N N . ALA F 1 126 ? 29.181 -21.883 57.777 1.00 22.14 106 ALA F N 1
ATOM 11925 C CA . ALA F 1 126 ? 29.417 -20.464 58.002 1.00 23.07 106 ALA F CA 1
ATOM 11926 C C . ALA F 1 126 ? 29.457 -20.164 59.493 1.00 30.27 106 ALA F C 1
ATOM 11927 O O . ALA F 1 126 ? 30.402 -19.566 59.984 1.00 30.59 106 ALA F O 1
ATOM 11929 N N . SER F 1 127 ? 28.429 -20.587 60.212 1.00 22.09 107 SER F N 1
ATOM 11930 C CA . SER F 1 127 ? 28.388 -20.382 61.648 1.00 23.60 107 SER F CA 1
ATOM 11931 C C . SER F 1 127 ? 29.604 -21.017 62.310 1.00 30.34 107 SER F C 1
ATOM 11932 O O . SER F 1 127 ? 30.253 -20.401 63.149 1.00 31.81 107 SER F O 1
ATOM 11935 N N . THR F 1 128 ? 29.908 -22.246 61.907 1.00 18.60 108 THR F N 1
ATOM 11936 C CA . THR F 1 128 ? 31.011 -23.005 62.470 1.00 31.10 108 THR F CA 1
ATOM 11937 C C . THR F 1 128 ? 32.312 -22.223 62.369 1.00 26.35 108 THR F C 1
ATOM 11938 O O . THR F 1 128 ? 33.102 -22.185 63.308 1.00 24.80 108 THR F O 1
ATOM 11942 N N . GLU F 1 129 ? 32.514 -21.604 61.211 1.00 32.47 109 GLU F N 1
ATOM 11943 C CA . GLU F 1 129 ? 33.691 -20.799 60.929 1.00 18.55 109 GLU F CA 1
ATOM 11944 C C . GLU F 1 129 ? 33.746 -19.535 61.778 1.00 29.53 109 GLU F C 1
ATOM 11945 O O . GLU F 1 129 ? 34.751 -19.263 62.448 1.00 32.80 109 GLU F O 1
ATOM 11951 N N . LEU F 1 130 ? 32.659 -18.767 61.733 1.00 21.42 110 LEU F N 1
ATOM 11952 C CA . LEU F 1 130 ? 32.517 -17.546 62.526 1.00 21.51 110 LEU F CA 1
ATOM 11953 C C . LEU F 1 130 ? 32.601 -17.823 64.019 1.00 21.79 110 LEU F C 1
ATOM 11954 O O . LEU F 1 130 ? 33.172 -17.034 64.772 1.00 28.65 110 LEU F O 1
ATOM 11959 N N . LEU F 1 131 ? 32.028 -18.946 64.442 1.00 20.40 111 LEU F N 1
ATOM 11960 C CA . LEU F 1 131 ? 32.024 -19.327 65.851 1.00 24.05 111 LEU F CA 1
ATOM 11961 C C . LEU F 1 131 ? 33.419 -19.704 66.359 1.00 19.31 111 LEU F C 1
ATOM 11962 O O . LEU F 1 131 ? 33.802 -19.362 67.486 1.00 22.31 111 LEU F O 1
ATOM 11967 N N . GLU F 1 132 ? 34.169 -20.405 65.519 1.00 28.99 112 GLU F N 1
ATOM 11968 C CA . GLU F 1 132 ? 35.551 -20.780 65.821 1.00 32.39 112 GLU F CA 1
ATOM 11969 C C . GLU F 1 132 ? 36.443 -19.544 65.965 1.00 15.80 112 GLU F C 1
ATOM 11970 O O . GLU F 1 132 ? 37.480 -19.576 66.625 1.00 28.70 112 GLU F O 1
ATOM 11976 N N . LYS F 1 133 ? 36.015 -18.444 65.365 1.00 28.23 113 LYS F N 1
ATOM 11977 C CA . LYS F 1 133 ? 36.820 -17.242 65.338 1.00 18.07 113 LYS F CA 1
ATOM 11978 C C . LYS F 1 133 ? 36.339 -16.219 66.361 1.00 27.12 113 LYS F C 1
ATOM 11979 O O . LYS F 1 133 ? 36.704 -15.052 66.304 1.00 26.56 113 LYS F O 1
ATOM 11985 N N . GLY F 1 134 ? 35.532 -16.679 67.310 1.00 26.56 114 GLY F N 1
ATOM 11986 C CA . GLY F 1 134 ? 35.120 -15.866 68.437 1.00 19.52 114 GLY F CA 1
ATOM 11987 C C . GLY F 1 134 ? 34.201 -14.699 68.131 1.00 25.11 114 GLY F C 1
ATOM 11988 O O . GLY F 1 134 ? 34.137 -13.759 68.914 1.00 31.09 114 GLY F O 1
ATOM 11989 N N . TYR F 1 135 ? 33.497 -14.740 67.002 1.00 24.38 115 TYR F N 1
ATOM 11990 C CA . TYR F 1 135 ? 32.451 -13.750 66.721 1.00 34.33 115 TYR F CA 1
ATOM 11991 C C . TYR F 1 135 ? 31.107 -14.263 67.212 1.00 25.40 115 TYR F C 1
ATOM 11992 O O . TYR F 1 135 ? 30.964 -15.441 67.508 1.00 29.80 115 TYR F O 1
ATOM 12001 N N . VAL F 1 136 ? 30.118 -13.379 67.276 1.00 23.35 116 VAL F N 1
ATOM 12002 C CA . VAL F 1 136 ? 28.733 -13.804 67.463 1.00 26.88 116 VAL F CA 1
ATOM 12003 C C . VAL F 1 136 ? 28.021 -13.795 66.103 1.00 19.65 116 VAL F C 1
ATOM 12004 O O . VAL F 1 136 ? 27.966 -12.757 65.437 1.00 25.98 116 VAL F O 1
ATOM 12008 N N . PRO F 1 137 ? 27.497 -14.965 65.675 1.00 15.13 117 PRO F N 1
ATOM 12009 C CA . PRO F 1 137 ? 26.827 -15.097 64.378 1.00 17.58 117 PRO F CA 1
ATOM 12010 C C . PRO F 1 137 ? 25.424 -14.476 64.343 1.00 15.46 117 PRO F C 1
ATOM 12011 O O . PRO F 1 137 ? 24.573 -14.849 65.143 1.00 13.43 117 PRO F O 1
ATOM 12015 N N . VAL F 1 138 ? 25.197 -13.545 63.420 1.00 13.16 118 VAL F N 1
ATOM 12016 C CA . VAL F 1 138 ? 23.859 -12.996 63.209 1.00 19.21 118 VAL F CA 1
ATOM 12017 C C . VAL F 1 138 ? 23.403 -13.227 61.774 1.00 15.19 118 VAL F C 1
ATOM 12018 O O . VAL F 1 138 ? 23.917 -12.626 60.842 1.00 16.25 118 VAL F O 1
ATOM 12022 N N . SER F 1 139 ? 22.431 -14.110 61.622 1.00 13.29 119 SER F N 1
ATOM 12023 C CA . SER F 1 139 ? 21.835 -14.388 60.343 1.00 16.11 119 SER F CA 1
ATOM 12024 C C . SER F 1 139 ? 20.619 -13.491 60.087 1.00 17.05 119 SER F C 1
ATOM 12025 O O . SER F 1 139 ? 19.784 -13.271 60.968 1.00 20.55 119 SER F O 1
ATOM 12028 N N . VAL F 1 140 ? 20.532 -12.960 58.873 1.00 19.71 120 VAL F N 1
ATOM 12029 C CA . VAL F 1 140 ? 19.426 -12.105 58.482 1.00 18.42 120 VAL F CA 1
ATOM 12030 C C . VAL F 1 140 ? 18.720 -12.754 57.311 1.00 20.36 120 VAL F C 1
ATOM 12031 O O . VAL F 1 140 ? 19.346 -13.105 56.310 1.00 22.44 120 VAL F O 1
ATOM 12035 N N . GLY F 1 141 ? 17.416 -12.942 57.444 1.00 22.04 121 GLY F N 1
ATOM 12036 C CA . GLY F 1 141 ? 16.640 -13.477 56.347 1.00 28.89 121 GLY F CA 1
ATOM 12037 C C . GLY F 1 141 ? 16.437 -14.961 56.482 1.00 14.64 121 GLY F C 1
ATOM 12038 O O . GLY F 1 141 ? 16.815 -15.556 57.470 1.00 16.24 121 GLY F O 1
ATOM 12039 N N . GLY F 1 142 ? 15.834 -15.550 55.460 1.00 32.63 122 GLY F N 1
ATOM 12040 C CA . GLY F 1 142 ? 15.467 -16.953 55.486 1.00 25.46 122 GLY F CA 1
ATOM 12041 C C . GLY F 1 142 ? 14.097 -17.147 56.076 1.00 23.53 122 GLY F C 1
ATOM 12042 O O . GLY F 1 142 ? 13.378 -16.179 56.332 1.00 16.18 122 GLY F O 1
ATOM 12043 N N . ASP F 1 143 ? 13.753 -18.410 56.303 1.00 22.32 123 ASP F N 1
ATOM 12044 C CA . ASP F 1 143 ? 12.451 -18.791 56.836 1.00 24.01 123 ASP F CA 1
ATOM 12045 C C . ASP F 1 143 ? 12.560 -19.217 58.285 1.00 11.19 123 ASP F C 1
ATOM 12046 O O . ASP F 1 143 ? 11.575 -19.571 58.901 1.00 17.20 123 ASP F O 1
ATOM 12051 N N . GLY F 1 144 ? 13.774 -19.185 58.813 1.00 23.95 124 GLY F N 1
ATOM 12052 C CA . GLY F 1 144 ? 14.033 -19.674 60.145 1.00 19.07 124 GLY F CA 1
ATOM 12053 C C . GLY F 1 144 ? 14.872 -20.928 60.154 1.00 27.15 124 GLY F C 1
ATOM 12054 O O . GLY F 1 144 ? 15.095 -21.509 61.204 1.00 28.30 124 GLY F O 1
ATOM 12055 N N . SER F 1 145 ? 15.343 -21.346 58.989 1.00 17.75 125 SER F N 1
ATOM 12056 C CA . SER F 1 145 ? 16.141 -22.555 58.922 1.00 16.34 125 SER F CA 1
ATOM 12057 C C . SER F 1 145 ? 17.581 -22.273 59.335 1.00 30.06 125 SER F C 1
ATOM 12058 O O . SER F 1 145 ? 18.373 -23.199 59.507 1.00 27.76 125 SER F O 1
ATOM 12061 N N . ALA F 1 146 ? 17.912 -20.992 59.489 1.00 25.17 126 ALA F N 1
ATOM 12062 C CA . ALA F 1 146 ? 19.231 -20.576 59.975 1.00 23.76 126 ALA F CA 1
ATOM 12063 C C . ALA F 1 146 ? 19.323 -20.762 61.475 1.00 23.05 126 ALA F C 1
ATOM 12064 O O . ALA F 1 146 ? 20.403 -20.778 62.046 1.00 27.89 126 ALA F O 1
ATOM 12066 N N . THR F 1 147 ? 18.176 -20.876 62.122 1.00 26.25 127 THR F N 1
ATOM 12067 C CA . THR F 1 147 ? 18.149 -21.219 63.527 1.00 17.89 127 THR F CA 1
ATOM 12068 C C . THR F 1 147 ? 18.963 -22.486 63.753 1.00 20.57 127 THR F C 1
ATOM 12069 O O . THR F 1 147 ? 19.985 -22.442 64.417 1.00 28.08 127 THR F O 1
ATOM 12073 N N . LEU F 1 148 ? 18.542 -23.583 63.130 1.00 29.39 128 LEU F N 1
ATOM 12074 C CA . LEU F 1 148 ? 19.093 -24.915 63.392 1.00 32.60 128 LEU F CA 1
ATOM 12075 C C . LEU F 1 148 ? 20.612 -25.040 63.254 1.00 24.72 128 LEU F C 1
ATOM 12076 O O . LEU F 1 148 ? 21.290 -25.453 64.194 1.00 19.45 128 LEU F O 1
ATOM 12081 N N . SER F 1 149 ? 21.145 -24.708 62.083 1.00 27.21 129 SER F N 1
ATOM 12082 C CA . SER F 1 149 ? 22.572 -24.874 61.830 1.00 23.57 129 SER F CA 1
ATOM 12083 C C . SER F 1 149 ? 23.455 -24.108 62.822 1.00 23.07 129 SER F C 1
ATOM 12084 O O . SER F 1 149 ? 24.490 -24.623 63.245 1.00 20.08 129 SER F O 1
ATOM 12087 N N . MET F 1 150 ? 23.037 -22.895 63.195 1.00 35.34 130 MET F N 1
ATOM 12088 C CA . MET F 1 150 ? 23.816 -22.006 64.081 1.00 17.78 130 MET F CA 1
ATOM 12089 C C . MET F 1 150 ? 23.960 -22.499 65.524 1.00 14.66 130 MET F C 1
ATOM 12090 O O . MET F 1 150 ? 24.979 -22.276 66.166 1.00 21.50 130 MET F O 1
ATOM 12095 N N . VAL F 1 151 ? 22.925 -23.142 66.035 1.00 18.26 131 VAL F N 1
ATOM 12096 C CA . VAL F 1 151 ? 22.970 -23.671 67.395 1.00 36.40 131 VAL F CA 1
ATOM 12097 C C . VAL F 1 151 ? 23.543 -25.083 67.357 1.00 18.26 131 VAL F C 1
ATOM 12098 O O . VAL F 1 151 ? 24.150 -25.543 68.315 1.00 24.77 131 VAL F O 1
ATOM 12102 N N . GLU F 1 152 ? 23.369 -25.763 66.233 1.00 24.07 132 GLU F N 1
ATOM 12103 C CA . GLU F 1 152 ? 24.026 -27.049 66.053 1.00 27.63 132 GLU F CA 1
ATOM 12104 C C . GLU F 1 152 ? 25.539 -26.872 65.989 1.00 28.59 132 GLU F C 1
ATOM 12105 O O . GLU F 1 152 ? 26.277 -27.643 66.595 1.00 26.75 132 GLU F O 1
ATOM 12111 N N . ALA F 1 153 ? 26.006 -25.855 65.271 1.00 26.42 133 ALA F N 1
ATOM 12112 C CA . ALA F 1 153 ? 27.440 -25.610 65.186 1.00 20.88 133 ALA F CA 1
ATOM 12113 C C . ALA F 1 153 ? 27.993 -25.161 66.531 1.00 27.49 133 ALA F C 1
ATOM 12114 O O . ALA F 1 153 ? 29.033 -25.643 66.973 1.00 37.14 133 ALA F O 1
ATOM 12116 N N . TYR F 1 154 ? 27.299 -24.226 67.171 1.00 29.74 134 TYR F N 1
ATOM 12117 C CA . TYR F 1 154 ? 27.668 -23.783 68.511 1.00 24.01 134 TYR F CA 1
ATOM 12118 C C . TYR F 1 154 ? 27.778 -24.980 69.443 1.00 29.69 134 TYR F C 1
ATOM 12119 O O . TYR F 1 154 ? 28.832 -25.226 70.024 1.00 39.94 134 TYR F O 1
ATOM 12128 N N . LYS F 1 155 ? 26.692 -25.737 69.568 1.00 37.93 135 LYS F N 1
ATOM 12129 C CA . LYS F 1 155 ? 26.668 -26.870 70.487 1.00 32.30 135 LYS F CA 1
ATOM 12130 C C . LYS F 1 155 ? 27.689 -27.923 70.074 1.00 21.54 135 LYS F C 1
ATOM 12131 O O . LYS F 1 155 ? 28.088 -28.751 70.891 1.00 28.38 135 LYS F O 1
ATOM 12137 N N . ARG F 1 156 ? 28.105 -27.882 68.813 1.00 24.77 136 ARG F N 1
ATOM 12138 C CA . ARG F 1 156 ? 29.174 -28.754 68.319 1.00 33.68 136 ARG F CA 1
ATOM 12139 C C . ARG F 1 156 ? 30.521 -28.248 68.794 1.00 34.18 136 ARG F C 1
ATOM 12140 O O . ARG F 1 156 ? 31.473 -29.014 68.942 1.00 25.51 136 ARG F O 1
ATOM 12148 N N . LEU F 1 157 ? 30.588 -26.940 69.013 1.00 35.13 137 LEU F N 1
ATOM 12149 C CA . LEU F 1 157 ? 31.824 -26.284 69.407 1.00 28.51 137 LEU F CA 1
ATOM 12150 C C . LEU F 1 157 ? 31.941 -26.191 70.925 1.00 50.28 137 LEU F C 1
ATOM 12151 O O . LEU F 1 157 ? 32.968 -26.567 71.501 1.00 38.99 137 LEU F O 1
ATOM 12156 N N . PHE F 1 158 ? 30.881 -25.703 71.567 1.00 47.60 138 PHE F N 1
ATOM 12157 C CA . PHE F 1 158 ? 30.838 -25.593 73.024 1.00 36.82 138 PHE F CA 1
ATOM 12158 C C . PHE F 1 158 ? 29.739 -26.492 73.566 1.00 42.48 138 PHE F C 1
ATOM 12159 O O . PHE F 1 158 ? 28.658 -26.019 73.912 1.00 46.56 138 PHE F O 1
ATOM 12167 N N . PRO F 1 159 ? 30.013 -27.801 73.637 1.00 29.49 139 PRO F N 1
ATOM 12168 C CA . PRO F 1 159 ? 28.973 -28.744 74.047 1.00 36.19 139 PRO F CA 1
ATOM 12169 C C . PRO F 1 159 ? 28.752 -28.733 75.554 1.00 21.62 139 PRO F C 1
ATOM 12170 O O . PRO F 1 159 ? 27.757 -29.261 76.022 1.00 33.46 139 PRO F O 1
ATOM 12174 N N . SER F 1 160 ? 29.679 -28.135 76.291 1.00 28.52 140 SER F N 1
ATOM 12175 C CA . SER F 1 160 ? 29.548 -27.979 77.735 1.00 39.21 140 SER F CA 1
ATOM 12176 C C . SER F 1 160 ? 28.629 -26.811 78.064 1.00 27.55 140 SER F C 1
ATOM 12177 O O . SER F 1 160 ? 27.897 -26.841 79.052 1.00 40.85 140 SER F O 1
ATOM 12180 N N . ASP F 1 161 ? 28.697 -25.779 77.228 1.00 48.55 141 ASP F N 1
ATOM 12181 C CA . ASP F 1 161 ? 27.827 -24.608 77.315 1.00 30.06 141 ASP F CA 1
ATOM 12182 C C . ASP F 1 161 ? 26.356 -25.009 77.251 1.00 31.48 141 ASP F C 1
ATOM 12183 O O . ASP F 1 161 ? 25.949 -25.756 76.367 1.00 30.53 141 ASP F O 1
ATOM 12188 N N . ASP F 1 162 ? 25.555 -24.510 78.181 1.00 33.39 142 ASP F N 1
ATOM 12189 C CA . ASP F 1 162 ? 24.115 -24.722 78.104 1.00 57.19 142 ASP F CA 1
ATOM 12190 C C . ASP F 1 162 ? 23.455 -23.630 77.259 1.00 49.38 142 ASP F C 1
ATOM 12191 O O . ASP F 1 162 ? 23.842 -22.466 77.311 1.00 43.06 142 ASP F O 1
ATOM 12196 N N . ILE F 1 163 ? 22.454 -24.009 76.478 1.00 43.37 143 ILE F N 1
ATOM 12197 C CA . ILE F 1 163 ? 21.779 -23.044 75.635 1.00 26.88 143 ILE F CA 1
ATOM 12198 C C . ILE F 1 163 ? 20.338 -22.870 76.091 1.00 22.37 143 ILE F C 1
ATOM 12199 O O . ILE F 1 163 ? 19.639 -23.838 76.359 1.00 25.88 143 ILE F O 1
ATOM 12204 N N . VAL F 1 164 ? 19.918 -21.621 76.216 1.00 27.26 144 VAL F N 1
ATOM 12205 C CA . VAL F 1 164 ? 18.511 -21.299 76.370 1.00 20.22 144 VAL F CA 1
ATOM 12206 C C . VAL F 1 164 ? 18.130 -20.400 75.203 1.00 19.27 144 VAL F C 1
ATOM 12207 O O . VAL F 1 164 ? 18.736 -19.362 74.983 1.00 21.94 144 VAL F O 1
ATOM 12211 N N . ILE F 1 165 ? 17.148 -20.816 74.425 1.00 17.39 145 ILE F N 1
ATOM 12212 C CA A ILE F 1 165 ? 16.788 -20.047 73.246 0.50 21.91 145 ILE F CA 1
ATOM 12213 C CA B ILE F 1 165 ? 16.761 -20.083 73.233 0.50 21.89 145 ILE F CA 1
ATOM 12214 C C . ILE F 1 165 ? 15.544 -19.207 73.479 1.00 15.54 145 ILE F C 1
ATOM 12215 O O . ILE F 1 165 ? 14.547 -19.674 74.011 1.00 25.81 145 ILE F O 1
ATOM 12224 N N . VAL F 1 166 ? 15.634 -17.940 73.096 1.00 17.11 146 VAL F N 1
ATOM 12225 C CA . VAL F 1 166 ? 14.467 -17.082 73.100 1.00 15.51 146 VAL F CA 1
ATOM 12226 C C . VAL F 1 166 ? 13.868 -17.046 71.683 1.00 17.84 146 VAL F C 1
ATOM 12227 O O . VAL F 1 166 ? 14.523 -16.639 70.733 1.00 27.50 146 VAL F O 1
ATOM 12231 N N . HIS F 1 167 ? 12.621 -17.484 71.545 1.00 20.58 147 HIS F N 1
ATOM 12232 C CA . HIS F 1 167 ? 11.984 -17.577 70.231 1.00 15.72 147 HIS F CA 1
ATOM 12233 C C . HIS F 1 167 ? 10.712 -16.726 70.098 1.00 18.26 147 HIS F C 1
ATOM 12234 O O . HIS F 1 167 ? 9.673 -17.038 70.707 1.00 25.75 147 HIS F O 1
ATOM 12241 N N . PHE F 1 168 ? 10.797 -15.669 69.289 1.00 13.81 148 PHE F N 1
ATOM 12242 C CA . PHE F 1 168 ? 9.644 -14.822 68.970 1.00 13.88 148 PHE F CA 1
ATOM 12243 C C . PHE F 1 168 ? 8.925 -15.324 67.721 1.00 19.19 148 PHE F C 1
ATOM 12244 O O . PHE F 1 168 ? 9.532 -15.381 66.656 1.00 20.67 148 PHE F O 1
ATOM 12252 N N . SER F 1 169 ? 7.644 -15.669 67.837 1.00 15.85 149 SER F N 1
ATOM 12253 C CA . SER F 1 169 ? 6.826 -15.925 66.658 1.00 16.09 149 SER F CA 1
ATOM 12254 C C . SER F 1 169 ? 5.324 -15.895 66.946 1.00 19.25 149 SER F C 1
ATOM 12255 O O . SER F 1 169 ? 4.908 -16.022 68.087 1.00 17.16 149 SER F O 1
ATOM 12258 N N . ALA F 1 170 ? 4.533 -15.729 65.886 1.00 13.57 150 ALA F N 1
ATOM 12259 C CA . ALA F 1 170 ? 3.081 -15.900 65.926 1.00 16.32 150 ALA F CA 1
ATOM 12260 C C . ALA F 1 170 ? 2.674 -17.346 66.205 1.00 21.58 150 ALA F C 1
ATOM 12261 O O . ALA F 1 170 ? 1.572 -17.608 66.687 1.00 14.85 150 ALA F O 1
ATOM 12263 N N . ARG F 1 171 ? 3.552 -18.282 65.847 1.00 25.69 151 ARG F N 1
ATOM 12264 C CA . ARG F 1 171 ? 3.330 -19.703 66.105 1.00 25.99 151 ARG F CA 1
ATOM 12265 C C . ARG F 1 171 ? 4.567 -20.310 66.750 1.00 19.01 151 ARG F C 1
ATOM 12266 O O . ARG F 1 171 ? 5.690 -19.990 66.357 1.00 22.08 151 ARG F O 1
ATOM 12274 N N . PRO F 1 172 ? 4.367 -21.197 67.742 1.00 37.72 152 PRO F N 1
ATOM 12275 C CA . PRO F 1 172 ? 5.481 -21.877 68.420 1.00 30.02 152 PRO F CA 1
ATOM 12276 C C . PRO F 1 172 ? 6.418 -22.541 67.416 1.00 14.83 152 PRO F C 1
ATOM 12277 O O . PRO F 1 172 ? 7.611 -22.628 67.655 1.00 17.18 152 PRO F O 1
ATOM 12281 N N . SER F 1 173 ? 5.852 -22.998 66.300 1.00 24.51 153 SER F N 1
ATOM 12282 C CA . SER F 1 173 ? 6.611 -23.542 65.173 1.00 28.32 153 SER F CA 1
ATOM 12283 C C . SER F 1 173 ? 7.470 -24.766 65.542 1.00 28.85 153 SER F C 1
ATOM 12284 O O . SER F 1 173 ? 8.646 -24.843 65.182 1.00 24.37 153 SER F O 1
ATOM 12287 N N . VAL F 1 174 ? 6.861 -25.713 66.256 1.00 26.98 154 VAL F N 1
ATOM 12288 C CA . VAL F 1 174 ? 7.521 -26.932 66.723 1.00 25.19 154 VAL F CA 1
ATOM 12289 C C . VAL F 1 174 ? 6.594 -28.112 66.521 1.00 21.15 154 VAL F C 1
ATOM 12290 O O . VAL F 1 174 ? 6.922 -29.245 66.873 1.00 21.99 154 VAL F O 1
ATOM 12294 N N . SER F 1 175 ? 5.420 -27.825 65.976 1.00 22.43 155 SER F N 1
ATOM 12295 C CA . SER F 1 175 ? 4.410 -28.838 65.728 1.00 36.14 155 SER F CA 1
ATOM 12296 C C . SER F 1 175 ? 4.941 -29.905 64.771 1.00 32.30 155 SER F C 1
ATOM 12297 O O . SER F 1 175 ? 4.660 -31.092 64.932 1.00 28.87 155 SER F O 1
ATOM 12300 N N . ASP F 1 176 ? 5.714 -29.468 63.782 1.00 23.95 156 ASP F N 1
ATOM 12301 C CA . ASP F 1 176 ? 6.358 -30.370 62.835 1.00 31.27 156 ASP F CA 1
ATOM 12302 C C . ASP F 1 176 ? 7.706 -30.891 63.332 1.00 30.94 156 ASP F C 1
ATOM 12303 O O . ASP F 1 176 ? 8.578 -30.103 63.677 1.00 27.99 156 ASP F O 1
ATOM 12308 N N . PRO F 1 177 ? 7.886 -32.224 63.351 1.00 22.66 157 PRO F N 1
ATOM 12309 C CA . PRO F 1 177 ? 9.150 -32.826 63.785 1.00 30.67 157 PRO F CA 1
ATOM 12310 C C . PRO F 1 177 ? 10.360 -32.394 62.956 1.00 27.79 157 PRO F C 1
ATOM 12311 O O . PRO F 1 177 ? 11.484 -32.595 63.405 1.00 37.98 157 PRO F O 1
ATOM 12315 N N . ARG F 1 178 ? 10.146 -31.805 61.783 1.00 36.55 158 ARG F N 1
ATOM 12316 C CA . ARG F 1 178 ? 11.264 -31.276 61.002 1.00 27.17 158 ARG F CA 1
ATOM 12317 C C . ARG F 1 178 ? 11.444 -29.768 61.158 1.00 23.22 158 ARG F C 1
ATOM 12318 O O . ARG F 1 178 ? 12.264 -29.169 60.471 1.00 31.54 158 ARG F O 1
ATOM 12326 N N . SER F 1 179 ? 10.673 -29.158 62.054 1.00 28.61 159 SER F N 1
ATOM 12327 C CA . SER F 1 179 ? 10.787 -27.727 62.328 1.00 28.05 159 SER F CA 1
ATOM 12328 C C . SER F 1 179 ? 12.030 -27.487 63.178 1.00 22.45 159 SER F C 1
ATOM 12329 O O . SER F 1 179 ? 12.219 -28.181 64.173 1.00 39.57 159 SER F O 1
ATOM 12332 N N . PRO F 1 180 ? 12.871 -26.500 62.796 1.00 31.61 160 PRO F N 1
ATOM 12333 C CA . PRO F 1 180 ? 14.235 -26.340 63.332 1.00 30.10 160 PRO F CA 1
ATOM 12334 C C . PRO F 1 180 ? 14.273 -26.303 64.863 1.00 27.90 160 PRO F C 1
ATOM 12335 O O . PRO F 1 180 ? 15.209 -26.801 65.510 1.00 20.45 160 PRO F O 1
ATOM 12339 N N . LEU F 1 181 ? 13.226 -25.715 65.427 1.00 29.60 161 LEU F N 1
ATOM 12340 C CA . LEU F 1 181 ? 13.089 -25.545 66.860 1.00 15.61 161 LEU F CA 1
ATOM 12341 C C . LEU F 1 181 ? 12.767 -26.873 67.523 1.00 19.55 161 LEU F C 1
ATOM 12342 O O . LEU F 1 181 ? 13.288 -27.197 68.591 1.00 26.49 161 LEU F O 1
ATOM 12347 N N . ARG F 1 182 ? 11.877 -27.625 66.879 1.00 28.88 162 ARG F N 1
ATOM 12348 C CA . ARG F 1 182 ? 11.547 -28.990 67.277 1.00 22.33 162 ARG F CA 1
ATOM 12349 C C . ARG F 1 182 ? 12.730 -29.940 67.100 1.00 17.55 162 ARG F C 1
ATOM 12350 O O . ARG F 1 182 ? 12.856 -30.914 67.831 1.00 22.06 162 ARG F O 1
ATOM 12358 N N . VAL F 1 183 ? 13.582 -29.651 66.119 1.00 19.47 163 VAL F N 1
ATOM 12359 C CA . VAL F 1 183 ? 14.768 -30.449 65.856 1.00 18.49 163 VAL F CA 1
ATOM 12360 C C . VAL F 1 183 ? 15.757 -30.356 67.009 1.00 27.60 163 VAL F C 1
ATOM 12361 O O . VAL F 1 183 ? 16.461 -31.316 67.308 1.00 34.11 163 VAL F O 1
ATOM 12365 N N . LEU F 1 184 ? 15.792 -29.202 67.666 1.00 26.99 164 LEU F N 1
ATOM 12366 C CA . LEU F 1 184 ? 16.715 -28.968 68.774 1.00 29.17 164 LEU F CA 1
ATOM 12367 C C . LEU F 1 184 ? 16.240 -29.587 70.066 1.00 29.32 164 LEU F C 1
ATOM 12368 O O . LEU F 1 184 ? 17.002 -30.256 70.771 1.00 23.02 164 LEU F O 1
ATOM 12373 N N . LEU F 1 185 ? 14.979 -29.327 70.386 1.00 28.23 165 LEU F N 1
ATOM 12374 C CA . LEU F 1 185 ? 14.369 -29.874 71.587 1.00 30.19 165 LEU F CA 1
ATOM 12375 C C . LEU F 1 185 ? 14.342 -31.395 71.528 1.00 21.90 165 LEU F C 1
ATOM 12376 O O . LEU F 1 185 ? 14.569 -32.053 72.534 1.00 36.04 165 LEU F O 1
ATOM 12381 N N . ASP F 1 186 ? 14.063 -31.938 70.345 1.00 21.37 166 ASP F N 1
ATOM 12382 C CA . ASP F 1 186 ? 13.985 -33.382 70.140 1.00 29.05 166 ASP F CA 1
ATOM 12383 C C . ASP F 1 186 ? 15.344 -34.071 70.187 1.00 23.64 166 ASP F C 1
ATOM 12384 O O . ASP F 1 186 ? 15.417 -35.253 70.515 1.00 24.60 166 ASP F O 1
ATOM 12389 N N . LYS F 1 187 ? 16.410 -33.342 69.847 1.00 25.86 167 LYS F N 1
ATOM 12390 C CA . LYS F 1 187 ? 17.755 -33.915 69.808 1.00 17.83 167 LYS F CA 1
ATOM 12391 C C . LYS F 1 187 ? 18.629 -33.441 70.974 1.00 33.13 167 LYS F C 1
ATOM 12392 O O . LYS F 1 187 ? 19.849 -33.360 70.839 1.00 33.87 167 LYS F O 1
ATOM 12398 N N . GLY F 1 188 ? 17.989 -33.121 72.101 1.00 32.56 168 GLY F N 1
ATOM 12399 C CA . GLY F 1 188 ? 18.652 -32.819 73.363 1.00 29.63 168 GLY F CA 1
ATOM 12400 C C . GLY F 1 188 ? 19.743 -31.763 73.351 1.00 31.42 168 GLY F C 1
ATOM 12401 O O . GLY F 1 188 ? 20.696 -31.850 74.132 1.00 33.42 168 GLY F O 1
ATOM 12402 N N . LEU F 1 189 ? 19.596 -30.763 72.483 1.00 29.81 169 LEU F N 1
ATOM 12403 C CA . LEU F 1 189 ? 20.602 -29.711 72.329 1.00 26.50 169 LEU F CA 1
ATOM 12404 C C . LEU F 1 189 ? 20.299 -28.481 73.181 1.00 22.88 169 LEU F C 1
ATOM 12405 O O . LEU F 1 189 ? 21.186 -27.679 73.457 1.00 21.24 169 LEU F O 1
ATOM 12410 N N . LEU F 1 190 ? 19.047 -28.355 73.607 1.00 24.04 170 LEU F N 1
ATOM 12411 C CA . LEU F 1 190 ? 18.586 -27.180 74.332 1.00 16.95 170 LEU F CA 1
ATOM 12412 C C . LEU F 1 190 ? 18.201 -27.506 75.767 1.00 30.97 170 LEU F C 1
ATOM 12413 O O . LEU F 1 190 ? 17.706 -28.593 76.036 1.00 48.75 170 LEU F O 1
ATOM 12418 N N . LYS F 1 191 ? 18.418 -26.564 76.684 1.00 18.61 171 LYS F N 1
ATOM 12419 C CA . LYS F 1 191 ? 17.987 -26.743 78.068 1.00 24.71 171 LYS F CA 1
ATOM 12420 C C . LYS F 1 191 ? 16.544 -26.267 78.265 1.00 34.59 171 LYS F C 1
ATOM 12421 O O . LYS F 1 191 ? 15.793 -26.828 79.072 1.00 25.47 171 LYS F O 1
ATOM 12427 N N . GLY F 1 192 ? 16.166 -25.230 77.521 1.00 28.74 172 GLY F N 1
ATOM 12428 C CA . GLY F 1 192 ? 14.804 -24.722 77.521 1.00 28.85 172 GLY F CA 1
ATOM 12429 C C . GLY F 1 192 ? 14.489 -23.825 76.336 1.00 17.85 172 GLY F C 1
ATOM 12430 O O . GLY F 1 192 ? 15.396 -23.363 75.654 1.00 22.44 172 GLY F O 1
ATOM 12431 N N . VAL F 1 193 ? 13.201 -23.599 76.079 1.00 42.15 173 VAL F N 1
ATOM 12432 C CA . VAL F 1 193 ? 12.748 -22.628 75.070 1.00 29.66 173 VAL F CA 1
ATOM 12433 C C . VAL F 1 193 ? 11.688 -21.681 75.638 1.00 29.50 173 VAL F C 1
ATOM 12434 O O . VAL F 1 193 ? 10.675 -22.113 76.196 1.00 31.07 173 VAL F O 1
ATOM 12438 N N . VAL F 1 194 ? 11.933 -20.386 75.506 1.00 26.65 174 VAL F N 1
ATOM 12439 C CA . VAL F 1 194 ? 10.938 -19.392 75.859 1.00 29.41 174 VAL F CA 1
ATOM 12440 C C . VAL F 1 194 ? 10.249 -18.878 74.597 1.00 20.77 174 VAL F C 1
ATOM 12441 O O . VAL F 1 194 ? 10.890 -18.273 73.745 1.00 21.31 174 VAL F O 1
ATOM 12445 N N . SER F 1 195 ? 8.951 -19.137 74.473 1.00 21.56 175 SER F N 1
ATOM 12446 C CA . SER F 1 195 ? 8.201 -18.697 73.306 1.00 18.29 175 SER F CA 1
ATOM 12447 C C . SER F 1 195 ? 7.542 -17.358 73.588 1.00 13.59 175 SER F C 1
ATOM 12448 O O . SER F 1 195 ? 6.764 -17.235 74.525 1.00 17.57 175 SER F O 1
ATOM 12451 N N . VAL F 1 196 ? 7.860 -16.352 72.783 1.00 21.17 176 VAL F N 1
ATOM 12452 C CA . VAL F 1 196 ? 7.269 -15.025 72.965 1.00 27.00 176 VAL F CA 1
ATOM 12453 C C . VAL F 1 196 ? 6.345 -14.615 71.819 1.00 22.96 176 VAL F C 1
ATOM 12454 O O . VAL F 1 196 ? 6.793 -14.433 70.690 1.00 16.86 176 VAL F O 1
ATOM 12458 N N . GLY F 1 197 ? 5.056 -14.470 72.108 1.00 24.71 177 GLY F N 1
ATOM 12459 C CA . GLY F 1 197 ? 4.161 -13.808 71.180 1.00 13.09 177 GLY F CA 1
ATOM 12460 C C . GLY F 1 197 ? 3.320 -14.698 70.303 1.00 11.35 177 GLY F C 1
ATOM 12461 O O . GLY F 1 197 ? 2.638 -14.214 69.403 1.00 15.66 177 GLY F O 1
ATOM 12462 N N . ASN F 1 198 ? 3.369 -15.999 70.553 1.00 21.53 178 ASN F N 1
ATOM 12463 C CA . ASN F 1 198 ? 2.503 -16.940 69.838 1.00 17.00 178 ASN F CA 1
ATOM 12464 C C . ASN F 1 198 ? 1.020 -16.538 69.968 1.00 25.95 178 ASN F C 1
ATOM 12465 O O . ASN F 1 198 ? 0.563 -16.151 71.046 1.00 19.18 178 ASN F O 1
ATOM 12470 N N . ARG F 1 199 ? 0.267 -16.628 68.878 1.00 21.04 179 ARG F N 1
ATOM 12471 C CA . ARG F 1 199 ? -1.158 -16.304 68.936 1.00 34.04 179 ARG F CA 1
ATOM 12472 C C . ARG F 1 199 ? -2.009 -17.192 68.040 1.00 24.62 179 ARG F C 1
ATOM 12473 O O . ARG F 1 199 ? -3.130 -16.835 67.682 1.00 15.76 179 ARG F O 1
ATOM 12481 N N . GLN F 1 200 ? -1.461 -18.344 67.676 1.00 15.29 180 GLN F N 1
ATOM 12482 C CA . GLN F 1 200 ? -2.200 -19.340 66.904 1.00 17.58 180 GLN F CA 1
ATOM 12483 C C . GLN F 1 200 ? -1.674 -20.726 67.250 1.00 18.63 180 GLN F C 1
ATOM 12484 O O . GLN F 1 200 ? -0.827 -21.281 66.560 1.00 30.83 180 GLN F O 1
ATOM 12490 N N . VAL F 1 201 ? -2.189 -21.278 68.335 1.00 19.03 181 VAL F N 1
ATOM 12491 C CA . VAL F 1 201 ? -1.604 -22.468 68.918 1.00 22.25 181 VAL F CA 1
ATOM 12492 C C . VAL F 1 201 ? -2.477 -23.675 68.662 1.00 18.11 181 VAL F C 1
ATOM 12493 O O . VAL F 1 201 ? -3.691 -23.618 68.818 1.00 22.32 181 VAL F O 1
ATOM 12497 N N . SER F 1 202 ? -1.843 -24.761 68.242 1.00 25.45 182 SER F N 1
ATOM 12498 C CA . SER F 1 202 ? -2.546 -25.969 67.843 1.00 32.35 182 SER F CA 1
ATOM 12499 C C . SER F 1 202 ? -2.600 -27.004 68.963 1.00 32.48 182 SER F C 1
ATOM 12500 O O . SER F 1 202 ? -1.861 -26.912 69.945 1.00 25.00 182 SER F O 1
ATOM 12503 N N . SER F 1 203 ? -3.498 -27.975 68.805 1.00 28.19 183 SER F N 1
ATOM 12504 C CA . SER F 1 203 ? -3.552 -29.141 69.676 1.00 28.22 183 SER F CA 1
ATOM 12505 C C . SER F 1 203 ? -2.173 -29.746 69.863 1.00 22.08 183 SER F C 1
ATOM 12506 O O . SER F 1 203 ? -1.755 -30.029 70.986 1.00 20.65 183 SER F O 1
ATOM 12509 N N . GLU F 1 204 ? -1.471 -29.920 68.752 1.00 18.70 184 GLU F N 1
ATOM 12510 C CA . GLU F 1 204 ? -0.123 -30.468 68.769 1.00 35.40 184 GLU F CA 1
ATOM 12511 C C . GLU F 1 204 ? 0.841 -29.605 69.579 1.00 32.03 184 GLU F C 1
ATOM 12512 O O . GLU F 1 204 ? 1.576 -30.124 70.410 1.00 25.80 184 GLU F O 1
ATOM 12518 N N . ASP F 1 205 ? 0.833 -28.293 69.344 1.00 43.03 185 ASP F N 1
ATOM 12519 C CA . ASP F 1 205 ? 1.735 -27.384 70.060 1.00 42.44 185 ASP F CA 1
ATOM 12520 C C . ASP F 1 205 ? 1.549 -27.519 71.566 1.00 21.05 185 ASP F C 1
ATOM 12521 O O . ASP F 1 205 ? 2.510 -27.613 72.325 1.00 24.68 185 ASP F O 1
ATOM 12526 N N . ARG F 1 206 ? 0.294 -27.528 71.978 1.00 26.54 186 ARG F N 1
ATOM 12527 C CA . ARG F 1 206 ? -0.046 -27.709 73.367 1.00 25.82 186 ARG F CA 1
ATOM 12528 C C . ARG F 1 206 ? 0.522 -29.013 73.923 1.00 32.21 186 ARG F C 1
ATOM 12529 O O . ARG F 1 206 ? 0.825 -29.113 75.114 1.00 27.93 186 ARG F O 1
ATOM 12537 N N . LYS F 1 207 ? 0.686 -30.000 73.051 1.00 23.34 187 LYS F N 1
ATOM 12538 C CA . LYS F 1 207 ? 1.158 -31.310 73.467 1.00 32.54 187 LYS F CA 1
ATOM 12539 C C . LYS F 1 207 ? 2.659 -31.317 73.693 1.00 23.50 187 LYS F C 1
ATOM 12540 O O . LYS F 1 207 ? 3.143 -31.857 74.679 1.00 29.74 187 LYS F O 1
ATOM 12546 N N . VAL F 1 208 ? 3.377 -30.710 72.761 1.00 28.82 188 VAL F N 1
ATOM 12547 C CA . VAL F 1 208 ? 4.831 -30.684 72.768 1.00 29.32 188 VAL F CA 1
ATOM 12548 C C . VAL F 1 208 ? 5.332 -29.653 73.773 1.00 23.86 188 VAL F C 1
ATOM 12549 O O . VAL F 1 208 ? 6.449 -29.759 74.272 1.00 23.62 188 VAL F O 1
ATOM 12553 N N . ARG F 1 209 ? 4.490 -28.663 74.058 1.00 33.63 189 ARG F N 1
ATOM 12554 C CA . ARG F 1 209 ? 4.734 -27.693 75.124 1.00 32.13 189 ARG F CA 1
ATOM 12555 C C . ARG F 1 209 ? 4.747 -28.368 76.487 1.00 36.64 189 ARG F C 1
ATOM 12556 O O . ARG F 1 209 ? 5.494 -27.981 77.382 1.00 43.36 189 ARG F O 1
ATOM 12564 N N . LYS F 1 210 ? 3.888 -29.366 76.642 1.00 39.11 190 LYS F N 1
ATOM 12565 C CA . LYS F 1 210 ? 3.732 -30.079 77.902 1.00 33.33 190 LYS F CA 1
ATOM 12566 C C . LYS F 1 210 ? 4.894 -31.026 78.152 1.00 21.52 190 LYS F C 1
ATOM 12567 O O . LYS F 1 210 ? 5.466 -31.049 79.235 1.00 25.63 190 LYS F O 1
ATOM 12573 N N . LEU F 1 211 ? 5.235 -31.792 77.126 1.00 36.66 191 LEU F N 1
ATOM 12574 C CA . LEU F 1 211 ? 6.294 -32.786 77.187 1.00 26.47 191 LEU F CA 1
ATOM 12575 C C . LEU F 1 211 ? 7.666 -32.142 77.328 1.00 31.55 191 LEU F C 1
ATOM 12576 O O . LEU F 1 211 ? 8.498 -32.605 78.105 1.00 31.88 191 LEU F O 1
ATOM 12581 N N . HIS F 1 212 ? 7.906 -31.074 76.582 1.00 36.94 192 HIS F N 1
ATOM 12582 C CA . HIS F 1 212 ? 9.149 -30.343 76.752 1.00 29.37 192 HIS F CA 1
ATOM 12583 C C . HIS F 1 212 ? 9.020 -29.302 77.853 1.00 27.44 192 HIS F C 1
ATOM 12584 O O . HIS F 1 212 ? 9.935 -28.517 78.071 1.00 38.78 192 HIS F O 1
ATOM 12591 N N . LYS F 1 213 ? 7.876 -29.303 78.536 1.00 40.53 193 LYS F N 1
ATOM 12592 C CA . LYS F 1 213 ? 7.624 -28.457 79.714 1.00 51.12 193 LYS F CA 1
ATOM 12593 C C . LYS F 1 213 ? 8.150 -27.029 79.562 1.00 40.09 193 LYS F C 1
ATOM 12594 O O . LYS F 1 213 ? 8.477 -26.367 80.547 1.00 43.47 193 LYS F O 1
ATOM 12600 N N . MET F 1 214 ? 8.225 -26.564 78.320 1.00 36.97 194 MET F N 1
ATOM 12601 C CA . MET F 1 214 ? 8.916 -25.325 77.999 1.00 27.14 194 MET F CA 1
ATOM 12602 C C . MET F 1 214 ? 8.078 -24.108 78.341 1.00 28.75 194 MET F C 1
ATOM 12603 O O . MET F 1 214 ? 6.938 -24.230 78.793 1.00 25.10 194 MET F O 1
ATOM 12608 N N . PHE F 1 215 ? 8.660 -22.933 78.122 1.00 37.18 195 PHE F N 1
ATOM 12609 C CA . PHE F 1 215 ? 8.047 -21.675 78.538 1.00 31.25 195 PHE F CA 1
ATOM 12610 C C . PHE F 1 215 ? 7.511 -20.889 77.347 1.00 32.59 195 PHE F C 1
ATOM 12611 O O . PHE F 1 215 ? 8.059 -20.924 76.241 1.00 23.45 195 PHE F O 1
ATOM 12619 N N . TYR F 1 216 ? 6.421 -20.181 77.594 1.00 38.26 196 TYR F N 1
ATOM 12620 C CA . TYR F 1 216 ? 5.765 -19.435 76.553 1.00 23.50 196 TYR F CA 1
ATOM 12621 C C . TYR F 1 216 ? 5.036 -18.243 77.152 1.00 35.96 196 TYR F C 1
ATOM 12622 O O . TYR F 1 216 ? 4.695 -18.212 78.344 1.00 30.81 196 TYR F O 1
ATOM 12631 N N . MET F 1 217 ? 4.850 -17.233 76.311 1.00 35.43 197 MET F N 1
ATOM 12632 C CA . MET F 1 217 ? 4.247 -15.977 76.707 1.00 21.78 197 MET F CA 1
ATOM 12633 C C . MET F 1 217 ? 3.440 -15.448 75.536 1.00 19.22 197 MET F C 1
ATOM 12634 O O . MET F 1 217 ? 3.820 -14.454 74.924 1.00 27.05 197 MET F O 1
ATOM 12639 N N . ASP F 1 218 ? 2.336 -16.129 75.219 1.00 29.75 198 ASP F N 1
ATOM 12640 C CA . ASP F 1 218 ? 1.392 -15.682 74.184 1.00 22.98 198 ASP F CA 1
ATOM 12641 C C . ASP F 1 218 ? 0.884 -14.279 74.518 1.00 16.13 198 ASP F C 1
ATOM 12642 O O . ASP F 1 218 ? 1.071 -13.791 75.630 1.00 24.97 198 ASP F O 1
ATOM 12647 N N . MET F 1 219 ? 0.216 -13.630 73.578 1.00 24.28 199 MET F N 1
ATOM 12648 C CA . MET F 1 219 ? -0.419 -12.372 73.927 1.00 20.23 199 MET F CA 1
ATOM 12649 C C . MET F 1 219 ? -1.930 -12.482 73.863 1.00 11.59 199 MET F C 1
ATOM 12650 O O . MET F 1 219 ? -2.604 -12.379 74.884 1.00 15.75 199 MET F O 1
ATOM 12655 N N . ASP F 1 232 ? 12.446 -9.904 78.315 1.00 34.56 212 ASP F N 1
ATOM 12656 C CA . ASP F 1 232 ? 12.015 -10.209 79.677 1.00 41.58 212 ASP F CA 1
ATOM 12657 C C . ASP F 1 232 ? 12.238 -11.682 80.009 1.00 41.32 212 ASP F C 1
ATOM 12658 O O . ASP F 1 232 ? 11.686 -12.200 80.980 1.00 36.91 212 ASP F O 1
ATOM 12663 N N . ILE F 1 233 ? 13.036 -12.352 79.185 1.00 34.20 213 ILE F N 1
ATOM 12664 C CA . ILE F 1 233 ? 13.485 -13.708 79.482 1.00 36.90 213 ILE F CA 1
ATOM 12665 C C . ILE F 1 233 ? 14.763 -13.608 80.269 1.00 18.84 213 ILE F C 1
ATOM 12666 O O . ILE F 1 233 ? 15.735 -13.104 79.743 1.00 27.38 213 ILE F O 1
ATOM 12671 N N . ARG F 1 234 ? 14.765 -14.063 81.519 1.00 31.54 214 ARG F N 1
ATOM 12672 C CA A ARG F 1 234 ? 15.955 -14.027 82.363 0.50 33.78 214 ARG F CA 1
ATOM 12673 C CA B ARG F 1 234 ? 15.985 -14.030 82.326 0.50 33.78 214 ARG F CA 1
ATOM 12674 C C . ARG F 1 234 ? 16.452 -15.440 82.683 1.00 34.92 214 ARG F C 1
ATOM 12675 O O . ARG F 1 234 ? 15.650 -16.342 82.933 1.00 37.60 214 ARG F O 1
ATOM 12690 N N . ASN F 1 235 ? 17.774 -15.616 82.683 1.00 33.26 215 ASN F N 1
ATOM 12691 C CA . ASN F 1 235 ? 18.406 -16.861 83.101 1.00 39.57 215 ASN F CA 1
ATOM 12692 C C . ASN F 1 235 ? 19.862 -16.644 83.508 1.00 37.52 215 ASN F C 1
ATOM 12693 O O . ASN F 1 235 ? 20.270 -15.527 83.832 1.00 32.08 215 ASN F O 1
ATOM 12698 N N . ASP F 1 236 ? 20.625 -17.735 83.503 1.00 44.51 216 ASP F N 1
ATOM 12699 C CA . ASP F 1 236 ? 22.077 -17.701 83.648 1.00 29.45 216 ASP F CA 1
ATOM 12700 C C . ASP F 1 236 ? 22.730 -18.668 82.681 1.00 42.48 216 ASP F C 1
ATOM 12701 O O . ASP F 1 236 ? 23.805 -19.192 82.960 1.00 50.29 216 ASP F O 1
ATOM 12706 N N . TYR F 1 237 ? 22.070 -18.923 81.555 1.00 25.41 217 TYR F N 1
ATOM 12707 C CA . TYR F 1 237 ? 22.633 -19.781 80.523 1.00 24.75 217 TYR F CA 1
ATOM 12708 C C . TYR F 1 237 ? 22.823 -18.953 79.275 1.00 28.03 217 TYR F C 1
ATOM 12709 O O . TYR F 1 237 ? 22.081 -18.008 79.056 1.00 25.32 217 TYR F O 1
ATOM 12718 N N . PRO F 1 238 ? 23.827 -19.294 78.461 1.00 31.98 218 PRO F N 1
ATOM 12719 C CA . PRO F 1 238 ? 24.056 -18.663 77.155 1.00 27.18 218 PRO F CA 1
ATOM 12720 C C . PRO F 1 238 ? 22.804 -18.697 76.285 1.00 30.20 218 PRO F C 1
ATOM 12721 O O . PRO F 1 238 ? 22.160 -19.733 76.212 1.00 32.53 218 PRO F O 1
ATOM 12725 N N . VAL F 1 239 ? 22.474 -17.584 75.634 1.00 35.16 219 VAL F N 1
ATOM 12726 C CA . VAL F 1 239 ? 21.159 -17.420 75.018 1.00 27.91 219 VAL F CA 1
ATOM 12727 C C . VAL F 1 239 ? 21.185 -17.221 73.485 1.00 17.58 219 VAL F C 1
ATOM 12728 O O . VAL F 1 239 ? 21.824 -16.302 72.978 1.00 24.41 219 VAL F O 1
ATOM 12732 N N . PHE F 1 240 ? 20.496 -18.106 72.758 1.00 33.42 220 PHE F N 1
ATOM 12733 C CA . PHE F 1 240 ? 20.222 -17.905 71.332 1.00 16.00 220 PHE F CA 1
ATOM 12734 C C . PHE F 1 240 ? 18.878 -17.185 71.173 1.00 15.71 220 PHE F C 1
ATOM 12735 O O . PHE F 1 240 ? 17.890 -17.579 71.767 1.00 18.69 220 PHE F O 1
ATOM 12743 N N . ILE F 1 241 ? 18.849 -16.119 70.381 1.00 19.60 221 ILE F N 1
ATOM 12744 C CA . ILE F 1 241 ? 17.631 -15.330 70.200 1.00 21.21 221 ILE F CA 1
ATOM 12745 C C . ILE F 1 241 ? 17.096 -15.406 68.775 1.00 22.37 221 ILE F C 1
ATOM 12746 O O . ILE F 1 241 ? 17.821 -15.145 67.821 1.00 24.92 221 ILE F O 1
ATOM 12751 N N . SER F 1 242 ? 15.820 -15.747 68.639 1.00 21.15 222 SER F N 1
ATOM 12752 C CA . SER F 1 242 ? 15.243 -16.039 67.328 1.00 16.18 222 SER F CA 1
ATOM 12753 C C . SER F 1 242 ? 13.982 -15.226 67.104 1.00 12.75 222 SER F C 1
ATOM 12754 O O . SER F 1 242 ? 12.945 -15.501 67.685 1.00 19.05 222 SER F O 1
ATOM 12757 N N . ILE F 1 243 ? 14.073 -14.211 66.266 1.00 16.63 223 ILE F N 1
ATOM 12758 C CA . ILE F 1 243 ? 12.910 -13.380 66.002 1.00 17.63 223 ILE F CA 1
ATOM 12759 C C . ILE F 1 243 ? 12.303 -13.664 64.625 1.00 11.30 223 ILE F C 1
ATOM 12760 O O . ILE F 1 243 ? 12.935 -13.436 63.591 1.00 15.83 223 ILE F O 1
ATOM 12765 N N . ASP F 1 244 ? 11.081 -14.188 64.646 1.00 13.34 224 ASP F N 1
ATOM 12766 C CA . ASP F 1 244 ? 10.255 -14.353 63.465 1.00 17.49 224 ASP F CA 1
ATOM 12767 C C . ASP F 1 244 ? 9.478 -13.066 63.306 1.00 14.03 224 ASP F C 1
ATOM 12768 O O . ASP F 1 244 ? 8.923 -12.563 64.269 1.00 18.47 224 ASP F O 1
ATOM 12773 N N . ALA F 1 245 ? 9.462 -12.523 62.099 1.00 14.93 225 ALA F N 1
ATOM 12774 C CA . ALA F 1 245 ? 8.744 -11.286 61.834 1.00 13.42 225 ALA F CA 1
ATOM 12775 C C . ALA F 1 245 ? 7.233 -11.450 62.062 1.00 13.64 225 ALA F C 1
ATOM 12776 O O . ALA F 1 245 ? 6.530 -10.455 62.194 1.00 11.16 225 ALA F O 1
ATOM 12778 N N . SER F 1 246 ? 6.748 -12.695 62.156 1.00 15.73 226 SER F N 1
ATOM 12779 C CA . SER F 1 246 ? 5.311 -12.966 62.367 1.00 17.03 226 SER F CA 1
ATOM 12780 C C . SER F 1 246 ? 4.837 -12.568 63.762 1.00 11.89 226 SER F C 1
ATOM 12781 O O . SER F 1 246 ? 3.633 -12.392 63.996 1.00 15.49 226 SER F O 1
ATOM 12784 N N . VAL F 1 247 ? 5.779 -12.411 64.694 1.00 12.93 227 VAL F N 1
ATOM 12785 C CA . VAL F 1 247 ? 5.416 -12.016 66.055 1.00 21.31 227 VAL F CA 1
ATOM 12786 C C . VAL F 1 247 ? 4.869 -10.587 66.063 1.00 16.43 227 VAL F C 1
ATOM 12787 O O . VAL F 1 247 ? 4.102 -10.237 66.950 1.00 14.42 227 VAL F O 1
ATOM 12791 N N . LEU F 1 248 ? 5.257 -9.792 65.060 1.00 7.40 228 LEU F N 1
ATOM 12792 C CA . LEU F 1 248 ? 4.778 -8.419 64.870 1.00 15.67 228 LEU F CA 1
ATOM 12793 C C . LEU F 1 248 ? 3.385 -8.391 64.238 1.00 9.88 228 LEU F C 1
ATOM 12794 O O . LEU F 1 248 ? 3.010 -9.277 63.496 1.00 10.87 228 LEU F O 1
ATOM 12799 N N . ASP F 1 249 ? 2.612 -7.368 64.546 1.00 19.22 229 ASP F N 1
ATOM 12800 C CA . ASP F 1 249 ? 1.313 -7.288 63.935 1.00 11.41 229 ASP F CA 1
ATOM 12801 C C . ASP F 1 249 ? 1.540 -6.982 62.473 1.00 19.00 229 ASP F C 1
ATOM 12802 O O . ASP F 1 249 ? 2.480 -6.264 62.131 1.00 22.69 229 ASP F O 1
ATOM 12807 N N . PRO F 1 250 ? 0.707 -7.565 61.607 1.00 13.96 230 PRO F N 1
ATOM 12808 C CA . PRO F 1 250 ? 0.725 -7.282 60.181 1.00 23.77 230 PRO F CA 1
ATOM 12809 C C . PRO F 1 250 ? 0.730 -5.780 59.852 1.00 7.53 230 PRO F C 1
ATOM 12810 O O . PRO F 1 250 ? 1.165 -5.421 58.772 1.00 13.96 230 PRO F O 1
ATOM 12814 N N . ALA F 1 251 ? 0.307 -4.921 60.770 1.00 15.03 231 ALA F N 1
ATOM 12815 C CA . ALA F 1 251 ? 0.364 -3.471 60.544 1.00 17.48 231 ALA F CA 1
ATOM 12816 C C . ALA F 1 251 ? 1.802 -2.931 60.549 1.00 14.64 231 ALA F C 1
ATOM 12817 O O . ALA F 1 251 ? 2.095 -1.893 59.952 1.00 14.30 231 ALA F O 1
ATOM 12819 N N . PHE F 1 252 ? 2.696 -3.649 61.220 1.00 14.68 232 PHE F N 1
ATOM 12820 C CA . PHE F 1 252 ? 4.091 -3.257 61.288 1.00 15.09 232 PHE F CA 1
ATOM 12821 C C . PHE F 1 252 ? 4.969 -4.168 60.433 1.00 13.80 232 PHE F C 1
ATOM 12822 O O . PHE F 1 252 ? 5.952 -3.723 59.833 1.00 15.21 232 PHE F O 1
ATOM 12830 N N . ALA F 1 253 ? 4.612 -5.442 60.392 1.00 9.86 233 ALA F N 1
ATOM 12831 C CA . ALA F 1 253 ? 5.308 -6.391 59.544 1.00 19.38 233 ALA F CA 1
ATOM 12832 C C . ALA F 1 253 ? 4.319 -7.210 58.739 1.00 10.63 233 ALA F C 1
ATOM 12833 O O . ALA F 1 253 ? 4.009 -8.347 59.099 1.00 19.33 233 ALA F O 1
ATOM 12835 N N . PRO F 1 254 ? 3.819 -6.623 57.642 1.00 9.18 234 PRO F N 1
ATOM 12836 C CA . PRO F 1 254 ? 2.935 -7.319 56.710 1.00 14.40 234 PRO F CA 1
ATOM 12837 C C . PRO F 1 254 ? 3.608 -8.430 55.942 1.00 15.78 234 PRO F C 1
ATOM 12838 O O . PRO F 1 254 ? 2.908 -9.314 55.468 1.00 24.90 234 PRO F O 1
ATOM 12842 N N . ALA F 1 255 ? 4.927 -8.378 55.806 1.00 13.38 235 ALA F N 1
ATOM 12843 C CA . ALA F 1 255 ? 5.652 -9.264 54.892 1.00 22.17 235 ALA F CA 1
ATOM 12844 C C . ALA F 1 255 ? 5.908 -10.666 55.437 1.00 22.62 235 ALA F C 1
ATOM 12845 O O . ALA F 1 255 ? 7.057 -11.102 55.488 1.00 23.58 235 ALA F O 1
ATOM 12847 N N . VAL F 1 256 ? 4.837 -11.370 55.810 1.00 20.18 236 VAL F N 1
ATOM 12848 C CA . VAL F 1 256 ? 4.924 -12.732 56.343 1.00 22.74 236 VAL F CA 1
ATOM 12849 C C . VAL F 1 256 ? 3.976 -13.688 55.616 1.00 22.32 236 VAL F C 1
ATOM 12850 O O . VAL F 1 256 ? 2.914 -13.285 55.138 1.00 17.91 236 VAL F O 1
ATOM 12854 N N . ASP F 1 257 ? 4.373 -14.957 55.568 1.00 22.45 237 ASP F N 1
ATOM 12855 C CA . ASP F 1 257 ? 3.875 -15.930 54.593 1.00 24.80 237 ASP F CA 1
ATOM 12856 C C . ASP F 1 257 ? 2.412 -16.395 54.786 1.00 22.80 237 ASP F C 1
ATOM 12857 O O . ASP F 1 257 ? 1.860 -17.091 53.931 1.00 39.87 237 ASP F O 1
ATOM 12862 N N . SER F 1 258 ? 1.795 -15.975 55.888 1.00 30.28 238 SER F N 1
ATOM 12863 C CA . SER F 1 258 ? 0.412 -16.283 56.256 1.00 21.55 238 SER F CA 1
ATOM 12864 C C . SER F 1 258 ? 0.167 -15.574 57.570 1.00 20.93 238 SER F C 1
ATOM 12865 O O . SER F 1 258 ? 0.211 -16.190 58.624 1.00 24.33 238 SER F O 1
ATOM 12868 N N . PRO F 1 259 ? -0.073 -14.263 57.511 1.00 23.18 239 PRO F N 1
ATOM 12869 C CA . PRO F 1 259 ? -0.009 -13.364 58.676 1.00 16.54 239 PRO F CA 1
ATOM 12870 C C . PRO F 1 259 ? -1.036 -13.614 59.782 1.00 10.42 239 PRO F C 1
ATOM 12871 O O . PRO F 1 259 ? -2.132 -14.138 59.557 1.00 15.87 239 PRO F O 1
ATOM 12875 N N . VAL F 1 260 ? -0.662 -13.229 61.000 1.00 27.15 240 VAL F N 1
ATOM 12876 C CA . VAL F 1 260 ? -1.559 -13.352 62.140 1.00 20.71 240 VAL F CA 1
ATOM 12877 C C . VAL F 1 260 ? -1.732 -12.018 62.842 1.00 12.82 240 VAL F C 1
ATOM 12878 O O . VAL F 1 260 ? -0.771 -11.443 63.344 1.00 13.38 240 VAL F O 1
ATOM 12882 N N . ALA F 1 261 ? -2.974 -11.542 62.869 1.00 22.62 241 ALA F N 1
ATOM 12883 C CA . ALA F 1 261 ? -3.348 -10.274 63.507 1.00 13.78 241 ALA F CA 1
ATOM 12884 C C . ALA F 1 261 ? -3.362 -10.376 65.040 1.00 11.24 241 ALA F C 1
ATOM 12885 O O . ALA F 1 261 ? -3.485 -11.467 65.567 1.00 16.94 241 ALA F O 1
ATOM 12887 N N . GLY F 1 262 ? -3.258 -9.240 65.738 1.00 11.95 242 GLY F N 1
ATOM 12888 C CA . GLY F 1 262 ? -3.236 -9.180 67.199 1.00 14.08 242 GLY F CA 1
ATOM 12889 C C . GLY F 1 262 ? -1.888 -9.282 67.937 1.00 11.62 242 GLY F C 1
ATOM 12890 O O . GLY F 1 262 ? -1.833 -9.679 69.116 1.00 13.68 242 GLY F O 1
ATOM 12891 N N . GLY F 1 263 ? -0.801 -8.914 67.263 1.00 13.92 243 GLY F N 1
ATOM 12892 C CA . GLY F 1 263 ? 0.531 -9.106 67.816 1.00 16.78 243 GLY F CA 1
ATOM 12893 C C . GLY F 1 263 ? 1.247 -7.869 68.327 1.00 23.89 243 GLY F C 1
ATOM 12894 O O . GLY F 1 263 ? 0.631 -6.891 68.762 1.00 27.60 243 GLY F O 1
ATOM 12895 N N . LEU F 1 264 ? 2.574 -7.936 68.277 1.00 14.89 244 LEU F N 1
ATOM 12896 C CA . LEU F 1 264 ? 3.444 -6.906 68.822 1.00 17.39 244 LEU F CA 1
ATOM 12897 C C . LEU F 1 264 ? 3.608 -5.686 67.925 1.00 19.35 244 LEU F C 1
ATOM 12898 O O . LEU F 1 264 ? 3.531 -5.746 66.695 1.00 13.50 244 LEU F O 1
ATOM 12903 N N . SER F 1 265 ? 3.851 -4.562 68.571 1.00 18.10 245 SER F N 1
ATOM 12904 C CA . SER F 1 265 ? 4.325 -3.407 67.865 1.00 16.98 245 SER F CA 1
ATOM 12905 C C . SER F 1 265 ? 5.819 -3.593 67.765 1.00 16.17 245 SER F C 1
ATOM 12906 O O . SER F 1 265 ? 6.387 -4.438 68.460 1.00 13.56 245 SER F O 1
ATOM 12909 N N . THR F 1 266 ? 6.464 -2.817 66.906 1.00 18.80 246 THR F N 1
ATOM 12910 C CA . THR F 1 266 ? 7.911 -2.915 66.777 1.00 14.42 246 THR F CA 1
ATOM 12911 C C . THR F 1 266 ? 8.569 -2.503 68.098 1.00 21.27 246 THR F C 1
ATOM 12912 O O . THR F 1 266 ? 9.614 -3.020 68.449 1.00 17.84 246 THR F O 1
ATOM 12916 N N . ARG F 1 267 ? 7.919 -1.591 68.824 1.00 19.86 247 ARG F N 1
ATOM 12917 C CA . ARG F 1 267 ? 8.386 -1.071 70.103 1.00 12.30 247 ARG F CA 1
ATOM 12918 C C . ARG F 1 267 ? 8.174 -2.071 71.245 1.00 14.39 247 ARG F C 1
ATOM 12919 O O . ARG F 1 267 ? 9.014 -2.199 72.141 1.00 15.78 247 ARG F O 1
ATOM 12927 N N . ASP F 1 268 ? 7.032 -2.760 71.209 1.00 24.10 248 ASP F N 1
ATOM 12928 C CA . ASP F 1 268 ? 6.703 -3.840 72.144 1.00 14.65 248 ASP F CA 1
ATOM 12929 C C . ASP F 1 268 ? 7.760 -4.923 72.077 1.00 11.63 248 ASP F C 1
ATOM 12930 O O . ASP F 1 268 ? 8.173 -5.457 73.090 1.00 19.87 248 ASP F O 1
ATOM 12935 N N . LEU F 1 269 ? 8.183 -5.249 70.858 1.00 13.34 249 LEU F N 1
ATOM 12936 C CA . LEU F 1 269 ? 9.130 -6.338 70.625 1.00 9.33 249 LEU F CA 1
ATOM 12937 C C . LEU F 1 269 ? 10.479 -5.923 71.086 1.00 9.77 249 LEU F C 1
ATOM 12938 O O . LEU F 1 269 ? 11.144 -6.673 71.789 1.00 17.39 249 LEU F O 1
ATOM 12943 N N . LEU F 1 270 ? 10.898 -4.729 70.663 1.00 21.37 250 LEU F N 1
ATOM 12944 C CA . LEU F 1 270 ? 12.155 -4.125 71.116 1.00 21.32 250 LEU F CA 1
ATOM 12945 C C . LEU F 1 270 ? 12.281 -4.168 72.635 1.00 13.40 250 LEU F C 1
ATOM 12946 O O . LEU F 1 270 ? 13.323 -4.533 73.161 1.00 13.83 250 LEU F O 1
ATOM 12951 N N . HIS F 1 271 ? 11.200 -3.800 73.314 1.00 17.95 251 HIS F N 1
ATOM 12952 C CA . HIS F 1 271 ? 11.146 -3.683 74.777 1.00 25.25 251 HIS F CA 1
ATOM 12953 C C . HIS F 1 271 ? 11.201 -5.030 75.497 1.00 16.98 251 HIS F C 1
ATOM 12954 O O . HIS F 1 271 ? 11.690 -5.123 76.613 1.00 24.36 251 HIS F O 1
ATOM 12961 N N . ILE F 1 272 ? 10.667 -6.069 74.876 1.00 22.57 252 ILE F N 1
ATOM 12962 C CA . ILE F 1 272 ? 10.714 -7.389 75.492 1.00 21.75 252 ILE F CA 1
ATOM 12963 C C . ILE F 1 272 ? 12.122 -7.901 75.273 1.00 16.47 252 ILE F C 1
ATOM 12964 O O . ILE F 1 272 ? 12.699 -8.529 76.152 1.00 12.41 252 ILE F O 1
ATOM 12969 N N . MET F 1 273 ? 12.672 -7.590 74.099 1.00 25.09 253 MET F N 1
ATOM 12970 C CA . MET F 1 273 ? 14.066 -7.888 73.764 1.00 22.23 253 MET F CA 1
ATOM 12971 C C . MET F 1 273 ? 15.080 -7.294 74.736 1.00 30.18 253 MET F C 1
ATOM 12972 O O . MET F 1 273 ? 16.035 -7.971 75.119 1.00 27.23 253 MET F O 1
ATOM 12977 N N . ASN F 1 274 ? 14.905 -6.020 75.091 1.00 18.40 254 ASN F N 1
ATOM 12978 C CA . ASN F 1 274 ? 15.822 -5.350 76.012 1.00 25.20 254 ASN F CA 1
ATOM 12979 C C . ASN F 1 274 ? 15.954 -6.165 77.285 1.00 29.06 254 ASN F C 1
ATOM 12980 O O . ASN F 1 274 ? 17.042 -6.279 77.850 1.00 42.02 254 ASN F O 1
ATOM 12985 N N . GLY F 1 275 ? 14.843 -6.766 77.702 1.00 30.80 255 GLY F N 1
ATOM 12986 C CA . GLY F 1 275 ? 14.781 -7.527 78.934 1.00 20.89 255 GLY F CA 1
ATOM 12987 C C . GLY F 1 275 ? 15.394 -8.912 78.885 1.00 24.09 255 GLY F C 1
ATOM 12988 O O . GLY F 1 275 ? 15.481 -9.580 79.909 1.00 22.31 255 GLY F O 1
ATOM 12989 N N . ILE F 1 276 ? 15.817 -9.366 77.710 1.00 28.05 256 ILE F N 1
ATOM 12990 C CA . ILE F 1 276 ? 16.481 -10.676 77.628 1.00 18.18 256 ILE F CA 1
ATOM 12991 C C . ILE F 1 276 ? 17.755 -10.595 78.464 1.00 26.98 256 ILE F C 1
ATOM 12992 O O . ILE F 1 276 ? 18.546 -9.669 78.305 1.00 30.44 256 ILE F O 1
ATOM 12997 N N . ARG F 1 277 ? 17.941 -11.537 79.381 1.00 22.85 257 ARG F N 1
ATOM 12998 C CA . ARG F 1 277 ? 19.114 -11.489 80.260 1.00 29.05 257 ARG F CA 1
ATOM 12999 C C . ARG F 1 277 ? 20.010 -12.711 80.093 1.00 30.05 257 ARG F C 1
ATOM 13000 O O . ARG F 1 277 ? 19.669 -13.660 79.386 1.00 23.86 257 ARG F O 1
ATOM 13008 N N . GLY F 1 278 ? 21.170 -12.686 80.736 1.00 33.58 258 GLY F N 1
ATOM 13009 C CA . GLY F 1 278 ? 22.054 -13.829 80.652 1.00 31.94 258 GLY F CA 1
ATOM 13010 C C . GLY F 1 278 ? 23.516 -13.490 80.494 1.00 34.89 258 GLY F C 1
ATOM 13011 O O . GLY F 1 278 ? 23.910 -12.331 80.578 1.00 34.18 258 GLY F O 1
ATOM 13012 N N . PRO F 1 279 ? 24.336 -14.519 80.281 1.00 30.99 259 PRO F N 1
ATOM 13013 C CA . PRO F 1 279 ? 25.788 -14.373 80.194 1.00 32.21 259 PRO F CA 1
ATOM 13014 C C . PRO F 1 279 ? 26.268 -14.082 78.784 1.00 49.52 259 PRO F C 1
ATOM 13015 O O . PRO F 1 279 ? 27.207 -13.305 78.576 1.00 26.71 259 PRO F O 1
ATOM 13019 N N . LYS F 1 280 ? 25.602 -14.716 77.826 1.00 33.28 260 LYS F N 1
ATOM 13020 C CA . LYS F 1 280 ? 26.173 -14.953 76.519 1.00 35.99 260 LYS F CA 1
ATOM 13021 C C . LYS F 1 280 ? 25.066 -15.035 75.496 1.00 25.46 260 LYS F C 1
ATOM 13022 O O . LYS F 1 280 ? 24.128 -15.803 75.669 1.00 37.31 260 LYS F O 1
ATOM 13028 N N . VAL F 1 281 ? 25.162 -14.221 74.447 1.00 20.07 261 VAL F N 1
ATOM 13029 C CA . VAL F 1 281 ? 24.316 -14.397 73.274 1.00 23.92 261 VAL F CA 1
ATOM 13030 C C . VAL F 1 281 ? 25.026 -15.337 72.289 1.00 24.26 261 VAL F C 1
ATOM 13031 O O . VAL F 1 281 ? 26.105 -15.019 71.784 1.00 30.11 261 VAL F O 1
ATOM 13035 N N . VAL F 1 282 ? 24.434 -16.491 72.010 1.00 29.08 262 VAL F N 1
ATOM 13036 C CA . VAL F 1 282 ? 25.121 -17.487 71.185 1.00 23.78 262 VAL F CA 1
ATOM 13037 C C . VAL F 1 282 ? 24.925 -17.222 69.690 1.00 33.14 262 VAL F C 1
ATOM 13038 O O . VAL F 1 282 ? 25.592 -17.819 68.838 1.00 18.98 262 VAL F O 1
ATOM 13042 N N . GLY F 1 283 ? 24.023 -16.295 69.384 1.00 23.76 263 GLY F N 1
ATOM 13043 C CA . GLY F 1 283 ? 23.686 -15.991 68.010 1.00 14.78 263 GLY F CA 1
ATOM 13044 C C . GLY F 1 283 ? 22.275 -15.467 67.939 1.00 20.13 263 GLY F C 1
ATOM 13045 O O . GLY F 1 283 ? 21.521 -15.540 68.914 1.00 20.42 263 GLY F O 1
ATOM 13046 N N . ILE F 1 284 ? 21.918 -14.919 66.780 1.00 20.37 264 ILE F N 1
ATOM 13047 C CA . ILE F 1 284 ? 20.593 -14.368 66.560 1.00 13.69 264 ILE F CA 1
ATOM 13048 C C . ILE F 1 284 ? 20.126 -14.674 65.142 1.00 13.63 264 ILE F C 1
ATOM 13049 O O . ILE F 1 284 ? 20.890 -14.596 64.193 1.00 15.21 264 ILE F O 1
ATOM 13054 N N . ASP F 1 285 ? 18.865 -15.049 65.012 1.00 15.04 265 ASP F N 1
ATOM 13055 C CA . ASP F 1 285 ? 18.259 -15.306 63.718 1.00 19.82 265 ASP F CA 1
ATOM 13056 C C . ASP F 1 285 ? 17.044 -14.390 63.579 1.00 17.74 265 ASP F C 1
ATOM 13057 O O . ASP F 1 285 ? 16.064 -14.550 64.288 1.00 22.53 265 ASP F O 1
ATOM 13062 N N . VAL F 1 286 ? 17.122 -13.416 62.684 1.00 14.78 266 VAL F N 1
ATOM 13063 C CA . VAL F 1 286 ? 15.972 -12.579 62.371 1.00 17.22 266 VAL F CA 1
ATOM 13064 C C . VAL F 1 286 ? 15.471 -12.988 60.992 1.00 18.46 266 VAL F C 1
ATOM 13065 O O . VAL F 1 286 ? 16.218 -12.921 60.011 1.00 20.58 266 VAL F O 1
ATOM 13069 N N . TYR F 1 287 ? 14.225 -13.455 60.922 1.00 22.41 267 TYR F N 1
ATOM 13070 C CA . TYR F 1 287 ? 13.712 -14.099 59.710 1.00 18.81 267 TYR F CA 1
ATOM 13071 C C . TYR F 1 287 ? 12.205 -13.924 59.443 1.00 10.13 267 TYR F C 1
ATOM 13072 O O . TYR F 1 287 ? 11.505 -13.247 60.180 1.00 12.60 267 TYR F O 1
ATOM 13081 N N . GLY F 1 288 ? 11.713 -14.538 58.371 1.00 13.33 268 GLY F N 1
ATOM 13082 C CA . GLY F 1 288 ? 10.287 -14.560 58.096 1.00 16.77 268 GLY F CA 1
ATOM 13083 C C . GLY F 1 288 ? 9.806 -13.442 57.179 1.00 23.05 268 GLY F C 1
ATOM 13084 O O . GLY F 1 288 ? 8.602 -13.189 57.072 1.00 25.03 268 GLY F O 1
ATOM 13085 N N . TYR F 1 289 ? 10.754 -12.790 56.511 1.00 15.54 269 TYR F N 1
ATOM 13086 C CA . TYR F 1 289 ? 10.497 -11.655 55.628 1.00 19.99 269 TYR F CA 1
ATOM 13087 C C . TYR F 1 289 ? 10.549 -12.050 54.146 1.00 18.99 269 TYR F C 1
ATOM 13088 O O . TYR F 1 289 ? 11.550 -12.586 53.664 1.00 22.13 269 TYR F O 1
ATOM 13097 N N . ASN F 1 290 ? 9.448 -11.799 53.444 1.00 16.92 270 ASN F N 1
ATOM 13098 C CA . ASN F 1 290 ? 9.377 -11.993 52.006 1.00 13.77 270 ASN F CA 1
ATOM 13099 C C . ASN F 1 290 ? 9.012 -10.665 51.392 1.00 11.80 270 ASN F C 1
ATOM 13100 O O . ASN F 1 290 ? 7.940 -10.127 51.653 1.00 13.65 270 ASN F O 1
ATOM 13105 N N . PRO F 1 291 ? 9.922 -10.122 50.589 1.00 16.38 271 PRO F N 1
ATOM 13106 C CA . PRO F 1 291 ? 9.669 -8.894 49.839 1.00 23.15 271 PRO F CA 1
ATOM 13107 C C . PRO F 1 291 ? 8.365 -8.969 49.058 1.00 14.29 271 PRO F C 1
ATOM 13108 O O . PRO F 1 291 ? 7.671 -7.965 48.951 1.00 14.33 271 PRO F O 1
ATOM 13112 N N . ASP F 1 292 ? 8.024 -10.154 48.561 1.00 12.21 272 ASP F N 1
ATOM 13113 C CA . ASP F 1 292 ? 6.821 -10.349 47.750 1.00 16.45 272 ASP F CA 1
ATOM 13114 C C . ASP F 1 292 ? 5.510 -10.091 48.492 1.00 17.34 272 ASP F C 1
ATOM 13115 O O . ASP F 1 292 ? 4.458 -9.957 47.863 1.00 17.22 272 ASP F O 1
ATOM 13120 N N . LEU F 1 293 ? 5.589 -10.015 49.822 1.00 18.94 273 LEU F N 1
ATOM 13121 C CA . LEU F 1 293 ? 4.429 -9.926 50.715 1.00 13.27 273 LEU F CA 1
ATOM 13122 C C . LEU F 1 293 ? 4.336 -8.617 51.493 1.00 13.87 273 LEU F C 1
ATOM 13123 O O . LEU F 1 293 ? 3.545 -8.517 52.406 1.00 19.80 273 LEU F O 1
ATOM 13128 N N . ASP F 1 294 ? 5.143 -7.622 51.159 1.00 17.73 274 ASP F N 1
ATOM 13129 C CA . ASP F 1 294 ? 5.226 -6.413 51.991 1.00 17.92 274 ASP F CA 1
ATOM 13130 C C . ASP F 1 294 ? 4.210 -5.335 51.574 1.00 9.17 274 ASP F C 1
ATOM 13131 O O . ASP F 1 294 ? 3.721 -5.355 50.449 1.00 13.11 274 ASP F O 1
ATOM 13136 N N . VAL F 1 295 ? 3.877 -4.419 52.487 1.00 9.48 275 VAL F N 1
ATOM 13137 C CA . VAL F 1 295 ? 3.136 -3.202 52.127 1.00 16.64 275 VAL F CA 1
ATOM 13138 C C . VAL F 1 295 ? 4.087 -2.017 51.894 1.00 25.92 275 VAL F C 1
ATOM 13139 O O . VAL F 1 295 ? 4.896 -1.664 52.755 1.00 21.04 275 VAL F O 1
ATOM 13143 N N . TYR F 1 296 ? 3.955 -1.391 50.730 1.00 16.47 276 TYR F N 1
ATOM 13144 C CA . TYR F 1 296 ? 4.935 -0.424 50.262 1.00 14.60 276 TYR F CA 1
ATOM 13145 C C . TYR F 1 296 ? 4.478 1.022 50.228 1.00 15.29 276 TYR F C 1
ATOM 13146 O O . TYR F 1 296 ? 3.384 1.338 49.760 1.00 21.34 276 TYR F O 1
ATOM 13155 N N . ARG F 1 297 ? 5.343 1.906 50.711 1.00 15.04 277 ARG F N 1
ATOM 13156 C CA . ARG F 1 297 ? 5.155 3.331 50.513 1.00 13.94 277 ARG F CA 1
ATOM 13157 C C . ARG F 1 297 ? 5.199 3.639 49.031 1.00 11.90 277 ARG F C 1
ATOM 13158 O O . ARG F 1 297 ? 5.665 2.840 48.248 1.00 19.56 277 ARG F O 1
ATOM 13166 N N . LYS F 1 298 ? 4.760 4.830 48.657 1.00 13.78 278 LYS F N 1
ATOM 13167 C CA . LYS F 1 298 ? 4.741 5.231 47.257 1.00 16.37 278 LYS F CA 1
ATOM 13168 C C . LYS F 1 298 ? 6.153 5.231 46.663 1.00 14.78 278 LYS F C 1
ATOM 13169 O O . LYS F 1 298 ? 6.298 5.200 45.437 1.00 15.14 278 LYS F O 1
ATOM 13175 N N . ASP F 1 299 ? 7.169 5.243 47.544 1.00 16.43 279 ASP F N 1
ATOM 13176 C CA . ASP F 1 299 ? 8.579 5.253 47.139 1.00 21.46 279 ASP F CA 1
ATOM 13177 C C . ASP F 1 299 ? 9.221 3.864 47.287 1.00 20.86 279 ASP F C 1
ATOM 13178 O O . ASP F 1 299 ? 10.436 3.729 47.471 1.00 35.06 279 ASP F O 1
ATOM 13183 N N . ASN F 1 300 ? 8.378 2.839 47.202 1.00 16.54 280 ASN F N 1
ATOM 13184 C CA . ASN F 1 300 ? 8.814 1.452 47.050 1.00 13.08 280 ASN F CA 1
ATOM 13185 C C . ASN F 1 300 ? 9.668 0.906 48.184 1.00 10.15 280 ASN F C 1
ATOM 13186 O O . ASN F 1 300 ? 10.280 -0.156 48.038 1.00 23.65 280 ASN F O 1
ATOM 13191 N N . VAL F 1 301 ? 9.694 1.604 49.313 1.00 12.36 281 VAL F N 1
ATOM 13192 C CA . VAL F 1 301 ? 10.253 1.037 50.550 1.00 22.30 281 VAL F CA 1
ATOM 13193 C C . VAL F 1 301 ? 9.174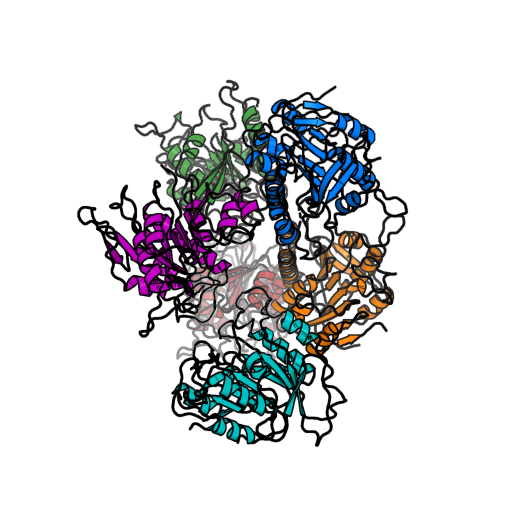 0.267 51.318 1.00 11.50 281 VAL F C 1
ATOM 13194 O O . VAL F 1 301 ? 8.058 0.758 51.507 1.00 12.62 281 VAL F O 1
ATOM 13198 N N . GLY F 1 302 ? 9.501 -0.944 51.762 1.00 10.73 282 GLY F N 1
ATOM 13199 C CA . GLY F 1 302 ? 8.534 -1.765 52.462 1.00 17.09 282 GLY F CA 1
ATOM 13200 C C . GLY F 1 302 ? 8.491 -1.495 53.951 1.00 11.05 282 GLY F C 1
ATOM 13201 O O . GLY F 1 302 ? 9.531 -1.368 54.582 1.00 15.27 282 GLY F O 1
ATOM 13202 N N . LEU F 1 303 ? 7.280 -1.403 54.497 1.00 17.74 283 LEU F N 1
ATOM 13203 C CA . LEU F 1 303 ? 7.037 -1.179 55.931 1.00 14.98 283 LEU F CA 1
ATOM 13204 C C . LEU F 1 303 ? 7.732 -2.191 56.847 1.00 14.08 283 LEU F C 1
ATOM 13205 O O . LEU F 1 303 ? 8.256 -1.824 57.886 1.00 12.84 283 LEU F O 1
ATOM 13210 N N . THR F 1 304 ? 7.720 -3.465 56.468 1.00 21.68 284 THR F N 1
ATOM 13211 C CA . THR F 1 304 ? 8.420 -4.514 57.223 1.00 18.42 284 THR F CA 1
ATOM 13212 C C . THR F 1 304 ? 9.950 -4.353 57.257 1.00 16.76 284 THR F C 1
ATOM 13213 O O . THR F 1 304 ? 10.582 -4.630 58.277 1.00 14.44 284 THR F O 1
ATOM 13217 N N . ALA F 1 305 ? 10.542 -3.953 56.128 1.00 17.15 285 ALA F N 1
ATOM 13218 C CA . ALA F 1 305 ? 11.986 -3.686 56.068 1.00 15.11 285 ALA F CA 1
ATOM 13219 C C . ALA F 1 305 ? 12.380 -2.634 57.081 1.00 11.16 285 ALA F C 1
ATOM 13220 O O . ALA F 1 305 ? 13.434 -2.700 57.679 1.00 10.27 285 ALA F O 1
ATOM 13222 N N . ILE F 1 306 ? 11.515 -1.653 57.243 1.00 19.56 286 ILE F N 1
ATOM 13223 C CA . ILE F 1 306 ? 11.733 -0.594 58.203 1.00 21.32 286 ILE F CA 1
ATOM 13224 C C . ILE F 1 306 ? 11.753 -1.180 59.597 1.00 10.63 286 ILE F C 1
ATOM 13225 O O . ILE F 1 306 ? 12.674 -0.949 60.352 1.00 12.46 286 ILE F O 1
ATOM 13230 N N . ALA F 1 307 ? 10.728 -1.950 59.921 1.00 10.87 287 ALA F N 1
ATOM 13231 C CA . ALA F 1 307 ? 10.618 -2.541 61.235 1.00 18.66 287 ALA F CA 1
ATOM 13232 C C . ALA F 1 307 ? 11.834 -3.424 61.518 1.00 15.45 287 ALA F C 1
ATOM 13233 O O . ALA F 1 307 ? 12.523 -3.260 62.523 1.00 12.54 287 ALA F O 1
ATOM 13235 N N . LEU F 1 308 ? 12.114 -4.328 60.597 1.00 14.92 288 LEU F N 1
ATOM 13236 C CA . LEU F 1 308 ? 13.151 -5.324 60.799 1.00 14.93 288 LEU F CA 1
ATOM 13237 C C . LEU F 1 308 ? 14.576 -4.796 60.690 1.00 13.21 288 LEU F C 1
ATOM 13238 O O . LEU F 1 308 ? 15.498 -5.507 61.030 1.00 20.73 288 LEU F O 1
ATOM 13243 N N . SER F 1 309 ? 14.781 -3.581 60.201 1.00 12.17 289 SER F N 1
ATOM 13244 C CA . SER F 1 309 ? 16.131 -3.057 60.136 1.00 7.95 289 SER F CA 1
ATOM 13245 C C . SER F 1 309 ? 16.446 -2.409 61.474 1.00 20.08 289 SER F C 1
ATOM 13246 O O . SER F 1 309 ? 17.607 -2.267 61.845 1.00 14.09 289 SER F O 1
ATOM 13249 N N . LYS F 1 310 ? 15.386 -2.033 62.186 1.00 17.95 290 LYS F N 1
ATOM 13250 C CA . LYS F 1 310 ? 15.464 -1.498 63.550 1.00 10.96 290 LYS F CA 1
ATOM 13251 C C . LYS F 1 310 ? 15.654 -2.605 64.575 1.00 16.55 290 LYS F C 1
ATOM 13252 O O . LYS F 1 310 ? 16.328 -2.414 65.579 1.00 15.89 290 LYS F O 1
ATOM 13258 N N . ILE F 1 311 ? 15.039 -3.754 64.316 1.00 15.90 291 ILE F N 1
ATOM 13259 C CA . ILE F 1 311 ? 15.083 -4.894 65.226 1.00 16.93 291 ILE F CA 1
ATOM 13260 C C . ILE F 1 311 ? 16.439 -5.576 65.136 1.00 14.78 291 ILE F C 1
ATOM 13261 O O . ILE F 1 311 ? 16.967 -6.026 66.143 1.00 12.06 291 ILE F O 1
ATOM 13266 N N . ILE F 1 312 ? 16.982 -5.645 63.918 1.00 18.48 292 ILE F N 1
ATOM 13267 C CA . ILE F 1 312 ? 18.338 -6.132 63.669 1.00 25.04 292 ILE F CA 1
ATOM 13268 C C . ILE F 1 312 ? 19.337 -5.340 64.504 1.00 16.33 292 ILE F C 1
ATOM 13269 O O . ILE F 1 312 ? 20.112 -5.916 65.270 1.00 12.42 292 ILE F O 1
ATOM 13274 N N . LYS F 1 313 ? 19.296 -4.016 64.334 1.00 9.58 293 LYS F N 1
ATOM 13275 C CA . LYS F 1 313 ? 20.201 -3.063 64.993 1.00 19.02 293 LYS F CA 1
ATOM 13276 C C . LYS F 1 313 ? 20.249 -3.326 66.491 1.00 19.06 293 LYS F C 1
ATOM 13277 O O . LYS F 1 313 ? 21.308 -3.596 67.052 1.00 13.98 293 LYS F O 1
ATOM 13283 N N . GLU F 1 314 ? 19.084 -3.293 67.126 1.00 26.19 294 GLU F N 1
ATOM 13284 C CA . GLU F 1 314 ? 19.031 -3.461 68.572 1.00 24.06 294 GLU F CA 1
ATOM 13285 C C . GLU F 1 314 ? 19.236 -4.923 68.988 1.00 14.13 294 GLU F C 1
ATOM 13286 O O . GLU F 1 314 ? 19.472 -5.207 70.158 1.00 25.30 294 GLU F O 1
ATOM 13292 N N . GLY F 1 315 ? 19.185 -5.849 68.039 1.00 13.78 295 GLY F N 1
ATOM 13293 C CA . GLY F 1 315 ? 19.559 -7.224 68.329 1.00 12.84 295 GLY F CA 1
ATOM 13294 C C . GLY F 1 315 ? 21.069 -7.349 68.491 1.00 17.85 295 GLY F C 1
ATOM 13295 O O . GLY F 1 315 ? 21.566 -8.153 69.271 1.00 24.51 295 GLY F O 1
ATOM 13296 N N . ILE F 1 316 ? 21.803 -6.518 67.766 1.00 20.32 296 ILE F N 1
ATOM 13297 C CA . ILE F 1 316 ? 23.267 -6.505 67.839 1.00 28.74 296 ILE F CA 1
ATOM 13298 C C . ILE F 1 316 ? 23.730 -5.773 69.107 1.00 18.51 296 ILE F C 1
ATOM 13299 O O . ILE F 1 316 ? 24.751 -6.119 69.697 1.00 20.48 296 ILE F O 1
ATOM 13304 N N . LEU F 1 317 ? 22.952 -4.777 69.528 1.00 23.45 297 LEU F N 1
ATOM 13305 C CA . LEU F 1 317 ? 23.099 -4.165 70.854 1.00 24.33 297 LEU F CA 1
ATOM 13306 C C . LEU F 1 317 ? 23.220 -5.209 71.968 1.00 19.30 297 LEU F C 1
ATOM 13307 O O . LEU F 1 317 ? 24.268 -5.313 72.595 1.00 29.70 297 LEU F O 1
ATOM 13312 N N . LYS F 1 318 ? 22.149 -5.980 72.184 1.00 28.51 298 LYS F N 1
ATOM 13313 C CA . LYS F 1 318 ? 22.092 -7.114 73.127 1.00 18.71 298 LYS F CA 1
ATOM 13314 C C . LYS F 1 318 ? 22.913 -6.948 74.400 1.00 45.46 298 LYS F C 1
ATOM 13315 O O . LYS F 1 318 ? 23.706 -7.823 74.757 1.00 34.63 298 LYS F O 1
#

B-factor: mean 24.96, std 11.25, range [2.81, 87.87]

Organism: Trypanosoma brucei brucei (strain 927/4 GUTat10.1) (NCBI:txid185431)

Solvent-accessible surface area: 78468 Å² total; per-residue (Å²): 48,88,0,2,60,122,7,32,119,69,0,22,48,16,25,33,74,39,111,61,26,74,165,110,87,11,6,13,0,2,0,0,2,10,6,62,45,47,88,156,27,20,6,7,69,38,4,47,137,20,96,68,108,18,51,56,214,16,86,7,24,48,51,105,167,27,100,36,141,21,28,95,136,104,102,98,100,19,10,0,2,34,10,16,33,1,16,23,126,92,44,34,104,83,68,15,82,100,85,60,19,57,98,6,0,28,59,0,0,18,11,0,14,61,11,23,10,26,0,1,0,4,8,2,67,1,36,0,0,29,0,2,0,22,0,12,30,114,51,80,95,99,45,47,0,18,0,2,0,0,0,0,60,1,36,1,43,69,23,130,14,22,1,28,35,0,4,99,111,57,32,11,151,24,4,30,1,12,2,0,51,95,38,55,63,73,10,118,84,19,9,162,112,72,180,12,137,86,76,68,112,264,52,61,158,31,123,104,10,1,0,13,0,0,18,1,7,0,2,26,33,68,80,1,18,0,9,134,74,72,25,78,52,14,9,26,27,130,57,0,9,130,66,19,93,20,15,72,31,62,48,21,1,0,4,0,0,11,9,14,22,11,94,76,15,84,95,131,214,81,118,34,4,58,0,5,77,7,0,11,52,0,1,11,13,10,3,37,126,48,79,30,8,50,151,10,17,148,86,1,61,67,15,84,45,59,32,66,73,30,63,159,121,97,11,3,18,0,0,0,2,3,14,5,63,28,40,102,127,26,37,2,6,77,50,4,39,140,8,98,63,103,12,57,94,202,18,59,2,34,39,73,100,138,23,103,11,107,32,32,94,113,110,67,106,92,34,19,0,5,25,13,18,62,4,22,62,105,103,87,111,17,71,87,99,57,20,45,104,4,0,21,86,0,0,35,22,0,11,78,15,22,3,16,0,0,0,5,4,1,64,3,26,0,3,29,0,0,1,24,0,1,39,122,55,55,99,95,54,61,0,17,0,18,7,0,0,0,74,3,32,0,29,86,79,202,17,44,9,27,32,0,12,75,111,69,40,29,133,28,7,40,5,2,2,1,45,79,33,41,73,70,0,135,44,2,13,113,84,67,188,15,149,111,76,50,48,206,146,117,186,31,95,100,7,2,0,2,2,2,22,1,13,0,2,27,33,77,79,0,19,0,5,86,82,84,29,82,46,14,16,23,25,130,65,1,11,141,48,6,75,38,11,86,18,65,73,12,0,0,5,0,1,15,6,12,19,4,77,74,17,81,90,115,213,82,121,32,4,59,0,6,71,9,0,5,47,0,1,11,11,4,10,41,46,39,118,2,0,34,118,4,26,110,78,1,62,39,12,22,30,82,22,93,62,14,33,104,80,143,17,4,15,0,0,0,2,3,16,5,67,41,49,107,169,21,42,2,2,74,43,8,44,133,22,109,82,102,15,52,86,203,15,52,2,32,31,56,98,123,13,90,19,98,10,16,85,118,113,60,113,97,30,9,0,1,18,14,19,33,0,17,24,84,90,43,22,113,137,105,14,71,94,81,54,14,64,103,3,0,24,51,0,0,29,49,0,10,119,29,24,6,23,1,2,0,4,4,2,71,4,30,0,1,28,0,2,6,25,0,1,36,127,51,58,102,102,46,49,5,20,2,16,0,0,0,0,61,1,25,1,50,76,97,212,24,29,4,36,31,0,16,89,118,61,37,26,140,23,4,39,1,5,2,0,47,100,38,48,58,93,4,114,128,7,15,166,105,50,164,14,113,102,96,72,106,146,158,171,51,122,90,12,3,0,11,1,1,16,0,5,0,2,25,30,71,84,1,16,0,8,126,67,66,25,80,45,15,11,25,23,129,67,0,12,131,58,18,87,47,39,104,37,64,71,45,2,0,6,0,0,12,10,13,22,20,109,66,16,77,102,126,212,80,117,38,5,57,0,5,75,7,0,6,61,0,2,16,18,19,13,78,61,91,1,0,46,144,4,16,129,84,1,87,66,13,54,73,70,30,109,71,8,76,134,107,121,15,2,12,0,0,0,1,4,13,4,67,38,46,75,159,35,33,5,4,90,48,7,48,114,17,95,92,94,12,46,98,202,17,56,3,39,53,38,111,115,27,106,9,143,24,29,100,100,115,49,93,86,38,14,0,3,32,10,19,57,0,21,24,118,107,33,30,116,78,111,9,72,105,88,54,16,57,91,4,0,26,76,0,0,29,36,0,16,137,34,26,4,31,0,1,0,5,6,2,68,3,36,0,5,28,0,2,0,19,0,9,39,141,51,71,99,96,29,60,0,12,0,1,4,0,0,0,65,2,40,0,42,69,88,195,16,35,5,38,31,0,7,35,136,53,38,33,115,24,6,41,2,3,1,0,46,103,35,52,72,79,10,122,111,5,17,110,69,44,163,4,106,86,59,35,52,178,92,134,41,211,29,119,80,14,3,0,6,2,4,15,2,2,0,2,30,34,75,79,0,17,0,7,117,61,76,24,82,45,14,9,26,24,136,64,3,13,131,44,20,83,1,22,115,36,68,95,19,4,0,4,0,0,17,9,13,20,9,111,70,15,79,98,122,210,78,121,34,4,61,0,6,77,9,3,5,71,1,2,11,20,8,5,54,71,60,129,10,2,61,112,1,34,122,46,0,92,68,14,61,71,102,33,110,90,23,66,163,123,119,19,2,18,0,0,0,9,3,15,4,68,29,29,64,109,45,55,5,6,74,46,2,33,134,20,97,46,95,18,52,68,210,22,37,3,44,56,46,114,137,19,114,10,100,14,7,80,73,128,73,112,78,29,6,0,1,39,8,15,48,0,15,38,77,82,50,28,133,86,57,12,82,95,98,75,17,43,89,8,0,26,78,0,0,2,43,0,15,91,27,14,4,27,0,2,0,6,10,3,69,6,29,0,6,24,0,0,0,37,0,1,28,134,61,64,95,98,37,34,0,23,2,14,5,0,0,0,65,0,41,0,41,87,38,177,19,34,6,4,15,0,25,59,109,59,42,28,127,23,4,36,0,7,2,0,42,92,42,51,51,72,6,133,44,8,24,186,28,27,182,15,137,143,100,55,59,221,236,36,100,91,9,4,0,8,1,4,17,2,7,0,2,28,28,72,72,1,17,0,8,115,58,65,36,76,47,16,10,21,23,139,73,1,11,135,58,12,57,57,20,103,32,62,82,28,2,0,7,0,2,17,10,12,21,17,68,74,19,86,102,131,209,82,119,37,4,64,0,6,65,7,3,4,56,1,4,9,13,4,14,20,111,28,104,1,0,50,138,7,20,151,90,0,65,68,17,65,83,51,42,104,124,9,71,156,114,126,17,3,7,0,0,0,2,2,5,3,56,25,46,79,181,28,51,3,14,102,40,8,37,122,10,93,93,102,13,63,84,208,18,54,1,31,42,66,98,156,17,114,18,112,38,42,82,150,117,60,103,86,31,15,0,5,23,11,23,30,0,7,17,97,76,25,49,106,87,75,7,44,73,84,47,11,50,78,1,0,31,79,0,0,20,6,0,10,51,14,30,10,16,1,2,0,3,7,1,69,5,33,0,4,11,0,0,0,27,0,0,31,158,38,72,88,104,46,53,1,14,0,0,3,0,0,0,95,0,36,1,37,89,91,177,23,36,8,28,12,1,17,82,139,68,38,17,133,22,3,15,1,4,2,0,45,100,44,44,57,55,6,136,109,8,18,144,115,48,168,15,132,106,62,66,114,113,10,178,20,110,91,19,2,0,15,0,0,18,0,10,0,2,28,35,69,83,0,17,0,8,93,62,79,13,80,54,17,8,25,24,112,62,0,14,120,40,22,78,20,18,137,42,65,75,23,2,0,2,0,1,12,6,11,18,21,75,70,18,83,100,127,213,77,120,37,4,68,0,6,82,6,0,8,60,0,3,11,10,9,4,52,81

Nearest PDB structures (foldseek):
  4rhj-assembly1_A  TM=1.003E+00  e=7.739E-59  Trypanosoma brucei brucei TREU927
  4rhj-assembly4_D  TM=9.932E-01  e=2.245E-52  Trypanosoma brucei brucei TREU927
  4rhj-assembly3_C  TM=9.965E-01  e=7.365E-52  Trypanosoma brucei brucei TREU927
  4rhk-assembly1_A  TM=9.894E-01  e=6.577E-52  Trypanosoma brucei brucei TREU927
  4rhj-assembly2_B  TM=9.884E-01  e=4.502E-51  Trypanosoma brucei brucei TREU927

Sequence (1727 aa):
SHMFSKFLMNVKGVTPRGSDWANRLGPVALFGYGAGMPRRAPLLDFFLQSPRDCDHYAELTIHDKGPIECPPETVMFMPVLNCGQMLDEAAGTETPTSDEWYLGSLEASTELLEKGYVPVSVGGDGSATLSMVEAYKRLFPSDDIVIIVHFSARPSVSDPRSPLRVLLDKGLLKGVVSVGNRQVSSEDRKVRKLHKMFYMDMRDIRNDYPVFISIDASVLDPAFAPAVDSPVAGGLSTRDLLHIMNGIRGPKVVGIDVYGYNPDLDVYRKDNVGLTAIALSKIIKEGILKSHMFSKFLMNVKGVTPRGSDWANRLGPVALFGYGAGMPRRAPLLDFFLQSPRDCDHYAELTIHDKGPIECPPETVMFMPVLNCGQMLDEAATPTSDEWYLGSLEASTELLEKGYVPVSVGGDGSATLSMVEAYKRLFPSDDIVIVHFSARPSVSDPRSPLRVLLDKGLLKGVVSVGNRQVSSEDRKVRKLHKMFYMDMHDIRNDYPVFISIDASVLDPAFAPAVDSPVAGGLSTRDLLHIMNGIRGPKVVGIDVYGYNPDLDVYRKDNVGLTAIALSKIIKEGILKSHMFSKFLMNVKGVTPRGSDWANRLGPVALFGYGAGMPRRAPLLDFFLQSPRDCDHYAELTIHDKGPIECPPETVMFMPVLNCGQMLDEAAGTETPTSDEWYLGSLEASTELLEKGYVPVSVGGDGSATLSMVEAYKRLFPSDDIVIIVHFSARPSVSDPRSPLRVLLDKGLLKGVVSVGNRQVSSEDRKVRKLHKMFYMDMDIRNDYPVFISIDASVLDPAFAPAVDSPVAGGLSTRDLLHIMNGIRGPKVVGIDVYGYNPDLDVYRKDNVGLTAIALSKIIKEGILSHMFSKFLMNVKGVTPRGSDWANRLGPVALFGYGAGMPRRAPLLDFFLQSPRDCDHYAELTIHDKGPIECPPETVMFMPVLNCGQMLDEAAGTETPTSDEWYLGSLEASTELLEKGYVPVSVGGDGSATLSMVEAYKRLFPSDDIVIIVHFSARPSVSDPRSPLRVLLDKGLLKGVVSVGNRQVSSEDRKVRKLHKMFYMDMHADIRNDYPVFISIDASVLDPAFAPAVDSPVAGGLSTRDLLHIMNGIRGPKVVGIDVYGYNPDLDVYRKDNVGLTAIALSKIIKEGILKSHMFSKFLMNVKGVTPRGSDWANRLGPVALFGYGAGMPRRAPLLDFFLQSPRDCDHYAELTIHDKGPIECPPETVMFMPVLNCGQMLDEAAGTETPTSDEWYLGSLEASTELLEKGYVPVSVGGDGSATLSMVEAYKRLFPSDDIVIIVHFSARPSVSDPRSPLRVLLDKGLLKGVVSVGNRQVSSEDRKVRKLHKMFYMDMHRNDYPVFISIDASVLDPAFAPAVDSPVAGGLSTRDLLHIMNGIRGPKVVGIDVYGYNPDLDVYRKDNVGLTAIALSKIIKEGILKSHMFSKFLMNVKGVTPRGSDWANRLGPVALFGYGAGMPRRAPLLDFFLQSPRDCDHYAELTIHDKGPIECPPETVMFMPVLNCGQMLDEAAGTETPTSDEWYLGSLEASTELLEKGYVPVSVGGDGSATLSMVEAYKRLFPSDDIVIIVHFSARPSVSDPRSPLRVLLDKGLLKGVVSVGNRQVSSEDRKVRKLHKMFYMDMDIRRNDYPVFISIDASVLDPAFAPAVDSPVAGGLSTRDLLHIMNGIRGPKVVGIDVYGYNPDLDVYRKDNVGLTAIALSKIIKEGILK

InterPro domains:
  IPR006035 Ureohydrolase [PF00491] (54-294)
  IPR006035 Ureohydrolase [PS51409] (1-294)
  IPR006035 Ureohydrolase [PTHR11358] (52-296)
  IPR023696 Ureohydrolase domain superfamily [SSF52768] (21-297)

CATH classification: 3.40.800.10

GO terms:
  GO:0005739 mitochondrion (C, HTP)
  GO:0020023 kinetoplast (C, HTP)

Foldseek 3Di:
DVFQVLLLVQLQPAPFDDPLDDLHFAQAEEEEAAAPADPDDCLVVLLVVDAQCAPDPAGEDEDAGDDDHDDDPPHHYHYYYYSYYSGHPPDDDPDDDLVVSQVVLLSSLLSCVVRGHAYEYEEYAQLSLQSNLVSVCVVPVPAAEAEEAAAQAPQQLDCVGRVVVCLVVVSHPEYEYEQHNDYDPSNVVVPVVSVHHYYHLAAPDDAHAYEYEAALLQAACVQAQFADPRDHPHHHLVRCLRNLVRYDYSHHSYYYYYGGYLVRFDADPVGDGSNSVSVSNVVSSNSVD/DCQQVVLLVLLQPAAFADPQDPPDAFDAEEEEAAAPADPDDCLVVLLVVDAQQAPPGAGEDEDQGDDPHDDDPPHRYHYYHHSYYRGDPPPDDDPVRSLVSLLSSLLSCVVRRHAYEYEEYDQLSLLNNLVSLCVVVVPAAEEEEEAAQELQLLDCPTSVVVVLVVPRHPAYEYEAHNDYDPSNVVVCVVSVHHYDHLCCPPAAGAYEYGYALQQAACVQAQQADDHDHRHHHLVSVLVVLVSDDYSYHSHYYYYRGYLVRFDADPVRHGRNSVSVSNVVSVNSVD/DVQLVVLLVLLQPAQFDDDLCVVPFFQAEEEEAEAPADPDDCLVVLLVVDAFQAPDGAGEDEDQHDDDHDPDPPHRYHYYHYSYYSGNPPSDDDDDDPVVSLVSLLSSLLSQVVSPHAYEYEEYDQCSLQSNVVSVCVVVVPAAEEEEEAAQELQLQDCVGRVVVCLVVVSHPAYEYEQHDPADVSNVVVCVVSVYHYHYLLDEDAGEYEYEYALLQAACVQAQQADDHDHSHHHLVRVLVVLVSDYYNHHSYYHYYRGYLVRFDADPVGHGRNSVSSSNVSSSNSD/DVQQVLLQVLLVPAAFADPQCPVHFDQAEEEEAAAPADPDDCLVVLLVVDAFQAPPGAGEDEDQGDDDHDDPVVHRYHYYHYSYYRGDPPVDDDDQDPVSSLVSLLSSLLSCVVSRHAYEYEEHAQLSLQSLLVSVCVVCVVAAEEEEAAALELQQLDCPGRVVVCLVVVRHPEYEYEAHNDYDPSSVVVCVVSVHDYDHLVDADPDAHAYEYGAALLQAACVQAQQADDHDHDHHHLVRVLVVLVRYDYPYHSYYYHYRGYLVGFDADPVSDGRNSVSVSSVSSSNSVD/DVQQVVLCVQLQPAAFDDPVCPPHFFDAEEEEAAAPADLPDCLVVLLVVDFFCAPDGEGEDEDQGDDFDDDPCVNPYHYYHYSYYSGDRPPDDDDDDPVCSLVSLLSSLQSRVVRPHQYEYAEYDFSNLQRNLVSLCVVVVVAAEEEEEQAQALQQLDCPGRVVVCLVVVSHNEYHYAAHNDYDVSNVVVCVVRPYHYHHLCPAAGAYEYEYALLQAACVQVQQADDRDHRHDDLVRVLVVLVPDDYNHYNHYYHYRGYLVGFDADPVGDGSSSVSVSNVSSCNSPD/DLQQCVLVVLLQPAAFDDCLQPPHAAAAEEEEQAAPFDPDDCLLVLLVPPAQCAPDGAGEDEDAGDDDHDDDDVNGYHYYHYSYYRRNPVSPDDHADLVRSLVSLLSSLLSRVVRPHAYEYEEHQCSSVQSNLVSVCVVCVVAAEEEEAEALEPQLLDCPGSVVVCLVVVSHPAYEYEAHNDYDPSNVVVCVVSVHHYDHVQAEDAGAYEYEHALLQAACVQAQFADDHDHDHDHLVRVLVSLVSYYYDHHNYYYYYRGHLVGFDADPVRDGSNSVSSSNVSSVNSVD